Protein 4CKK (pdb70)

Sequence (1937 aa):
ALPDVRDGLKPVHRRVLYAMNVLGNDWNKAYKKSARRVVGDVIGKYHPHGDSAVYDTIVRMAQPFSLRYMLVDGQGNFGSIDGDSAAAMRYTEIRLAKIAHELMADLEKETVDFVDNYDGTEKIPDVMPTKIPNLLVNGSSGIAATNIPPHNLTEVINGCLAYIDDEDISIEGLMEHIPGPDFPTAAIINGRRGIEEAYRTGRGKVYIRARAEVEVDAKTGRETIIVHEIPYQVNKARLIEKIAELVKEKRVEGISALRDESDKDGMRIVIEVKRDAVGEVVLNNLYSQTQLQVSFGINMVALHHGQPKIMNLKDIIAAFVRHRREVVTRRTIFELRKARDRAHILEALAVALANIDPIIELIRHAPTPAEAKTALVANPWQLGNVAAMLERDDAARPEWLEPEFGVRDGLYYLTEQQAQAILDLRLQKLTGLEHEKLLDEYKELLDQIAELLRILGSADRLMEVIRREELELVREQFGDKRRTEITALPDVRDGLKPVHRRVLYAMNVLGNDWNKAYKKSARVVGDVIGKYHPHGDDSAVYDTIVRRMAQPFSLRYMLVDGQGNFGSIDGDSAAAMRYTEIRLAKIAHELMADLEKETVDFVDNYDGTEKIPDDVMPTKIPNLLVNGSSATNIPPHNLTEVINGCLAYIDDEDISIEGLMEHIPGPDFPTAAIINGRRGIEEAYRTGRGKVYIRARAEVEVDAKTGRETIIVHEIPYQVNKARLIEKIAELVKEKRVEGISALRDESDKDGMRIVIEVKRDAVGEVVLNNLYSQTQLQVSFGINMVALHHGQPKIMNLKDIIAAFVRHRREVVTRRTIFELRKARDRAHILEALAVALANIDPIIELIRHAPTPAEAKTALVANPWQLGNVAAMLERAGDDAARPEWLEPEFGVRDGLYYLTEQQAQAILDLRLQKLTGLEHEKLLDEYKELLDQIAELLRILGSADRLMEVIREELELVREQFGDKRRTEITALPDVRDGLKPVHRRVLYAMNVLGNDWNKAYKKSARVVGDVIGKYHPHGDSAVYDTIVRMAQPFSLRYMLVDGQGNFGSIDGDSAAAMRYTEIRLAKIAHELMADLEKETVDFVDNYDGTEKIPDVMPTKIPNLLVNGSSGIAATNIPPHNLTEVINGCLAYIDDEDISIEGLMEHIPGPDFPTAAIINGRRGIEEAYRTGRGKVYIRARAEVEVDAKTGRETIIVHEIPYQVNKARLIEKIAELVKEKRVEGISALRDESDKDGMRIVIEVKRDAVGEVVLNNLYSQTQLQVSFGINMVALHHGQPKIMNLKDIIAAFVRHRREVVTRRTIFELRKARDRAHILEALAVALANIDPIIELIRHAPTPAEAKTALVANPWQLGNVAAMLEDDAARPEWLEPEFGVRDGLYYLTEQQAQAILDLRLQKLTGLEHEKLLDEYKELLDQIAELLRILGSADRLMEVIREELELVREQFGDKRRTEITALPDVRDGLKPVHRRVLYAMNVLGNDWNKAYKKSARVVGDVIGKYHPHGDSAVYDTIVRMAQPFSLRYMLVDGQGNFGSIDGDSAAAMRYTEIRLAKIAHELMADLEKETVDFVDNYDGTEKIPDVMPTKIPNLLVNGSSATNIPPHNLTEVINGCLAYIDDEDISIEGLMEHIPGPDFPTAAIINGRRGIEEAYRTGRGKVYIRARAEVEVDAKTGRETIIVHEIPYQVNKARLIEKIAELVKEKRVEGISALRDESDKDGMRIVIEVKRDAVGEVVLNNLYSQTQLQVSFGINMVALHHGQPKIMNLKDIIAAFVRHRREVVTRRTIFELRKARDRAHILEALAVALANIDPIIELIRHAPTPAEAKTALVANPWQLGNVAAMLERAGDDAARPEWLEPEFGVRDGLYYLTEQQAQAILDLRLQKLTGLEHEKLLDEYKELLDQIAELLRILGSADRLMEVIREELELVREQFGDKRRTEIT

B-factor: mean 32.26, std 12.41, range [13.76, 93.48]

Organism: Escherichia coli O157:H7 (NCBI:txid83334)

InterPro domains:
  IPR002205 DNA topoisomerase, type IIA, domain A [PF00521] (32-507)
  IPR002205 DNA topoisomerase, type IIA, domain A [PS52040] (34-533)
  IPR002205 DNA topoisomerase, type IIA, domain A [SM00434] (11-499)
  IPR002205 DNA topoisomerase, type IIA, domain A [cd00187] (30-507)
  IPR005743 DNA gyrase, subunit A [MF_01897] (1-841)
  IPR006691 DNA gyrase/topoisomerase IV, subunit A, C-terminal repeat [PF03989] (538-584)
  IPR006691 DNA gyrase/topoisomerase IV, subunit A, C-terminal repeat [PF03989] (588-637)
  IPR006691 DNA gyrase/topoisomerase IV, subunit A, C-terminal repeat [PF03989] (646-688)
  IPR006691 DNA gyrase/topoisomerase IV, subunit A, C-terminal repeat [PF03989] (692-737)
  IPR006691 DNA gyrase/topoisomerase IV, subunit A, C-terminal repeat [PF03989] (744-789)
  IPR006691 DNA gyrase/topoisomerase IV, subunit A, C-terminal repeat [PF03989] (793-839)
  IPR013757 DNA topoisomerase, type IIA, alpha-helical domain superfamily [G3DSA:1.10.268.10] (370-492)
  IPR013758 DNA topoisomerase, type IIA, domain A, alpha-beta [G3DSA:3.90.199.10] (32-521)
  IPR013760 DNA topoisomerase, type IIA-like domain superfamily [SSF56719] (30-521)
  IPR035516 DNA gyrase/topoisomerase IV, subunit A, C-terminal [G3DSA:2.120.10.90] (531-840)
  IPR035516 DNA gyrase/topoisomerase IV, subunit A, C-terminal [SSF101904] (533-851)
  IPR050220 Type II DNA Topoisomerases [PTHR43493] (5-844)

Radius of gyration: 50.0 Å; Cα contacts (8 Å, |Δi|>4): 3733; chains: 4; bounding box: 134×164×120 Å

Structure (mmCIF, N/CA/C/O backbone):
data_4CKK
#
_entry.id   4CKK
#
_cell.length_a   93.570
_cell.length_b   95.530
_cell.length_c   95.890
_cell.angle_alpha   105.16
_cell.angle_beta   118.81
_cell.angle_gamma   103.42
#
_symmetry.space_group_name_H-M   'P 1'
#
loop_
_entity.id
_entity.type
_entity.pdbx_description
1 polymer 'DNA GYRASE SUBUNIT A'
2 water water
#
loop_
_atom_site.group_PDB
_atom_site.id
_atom_site.type_symbol
_atom_site.label_atom_id
_atom_site.label_alt_id
_atom_site.label_comp_id
_atom_site.label_asym_id
_atom_site.label_entity_id
_atom_site.label_seq_id
_atom_site.pdbx_PDB_ins_code
_atom_site.Cartn_x
_atom_site.Cartn_y
_atom_site.Cartn_z
_atom_site.occupancy
_atom_site.B_iso_or_equiv
_atom_site.auth_seq_id
_atom_site.auth_comp_id
_atom_site.auth_asym_id
_atom_site.auth_atom_id
_atom_site.pdbx_PDB_model_num
ATOM 1 N N . ALA A 1 4 ? -3.438 -11.491 14.860 1.00 42.27 33 ALA A N 1
ATOM 2 C CA . ALA A 1 4 ? -3.951 -11.663 13.473 1.00 41.28 33 ALA A CA 1
ATOM 3 C C . ALA A 1 4 ? -2.804 -11.887 12.500 1.00 36.69 33 ALA A C 1
ATOM 4 O O . ALA A 1 4 ? -1.682 -11.418 12.717 1.00 40.01 33 ALA A O 1
ATOM 6 N N . LEU A 1 5 ? -3.073 -12.631 11.430 1.00 32.01 34 LEU A N 1
ATOM 7 C CA . LEU A 1 5 ? -2.121 -12.819 10.361 1.00 30.79 34 LEU A CA 1
ATOM 8 C C . LEU A 1 5 ? -2.342 -11.703 9.318 1.00 29.55 34 LEU A C 1
ATOM 9 O O . LEU A 1 5 ? -3.472 -11.222 9.185 1.00 28.61 34 LEU A O 1
ATOM 14 N N . PRO A 1 6 ? -1.271 -11.259 8.633 1.00 25.11 35 PRO A N 1
ATOM 15 C CA . PRO A 1 6 ? -1.530 -10.344 7.531 1.00 24.74 35 PRO A CA 1
ATOM 16 C C . PRO A 1 6 ? -2.208 -11.021 6.336 1.00 23.80 35 PRO A C 1
ATOM 17 O O . PRO A 1 6 ? -2.031 -12.216 6.112 1.00 23.18 35 PRO A O 1
ATOM 21 N N . ASP A 1 7 ? -2.973 -10.247 5.583 1.00 22.15 36 ASP A N 1
ATOM 22 C CA . ASP A 1 7 ? -3.518 -10.705 4.310 1.00 22.25 36 ASP A CA 1
ATOM 23 C C . ASP A 1 7 ? -2.372 -10.793 3.303 1.00 20.63 36 ASP A C 1
ATOM 24 O O . ASP A 1 7 ? -1.564 -9.897 3.201 1.00 19.86 36 ASP A O 1
ATOM 29 N N . VAL A 1 8 ? -2.293 -11.878 2.558 1.00 21.42 37 VAL A N 1
ATOM 30 C CA . VAL A 1 8 ? -1.206 -12.040 1.595 1.00 22.28 37 VAL A CA 1
ATOM 31 C C . VAL A 1 8 ? -1.189 -10.923 0.519 1.00 22.93 37 VAL A C 1
ATOM 32 O O . VAL A 1 8 ? -0.139 -10.548 0.003 1.00 23.04 37 VAL A O 1
ATOM 36 N N . ARG A 1 9 ? -2.339 -10.382 0.213 1.00 23.36 38 ARG A N 1
ATOM 37 C CA . ARG A 1 9 ? -2.499 -9.440 -0.903 1.00 23.54 38 ARG A CA 1
ATOM 38 C C . ARG A 1 9 ? -2.001 -8.038 -0.598 1.00 22.91 38 ARG A C 1
ATOM 39 O O . ARG A 1 9 ? -1.358 -7.475 -1.448 1.00 24.64 38 ARG A O 1
ATOM 47 N N . ASP A 1 10 ? -2.213 -7.522 0.616 1.00 20.77 39 ASP A N 1
ATOM 48 C CA . ASP A 1 10 ? -1.782 -6.194 0.934 1.00 19.67 39 ASP A CA 1
ATOM 49 C C . ASP A 1 10 ? -0.807 -6.153 2.071 1.00 18.94 39 ASP A C 1
ATOM 50 O O . ASP A 1 10 ? -0.292 -5.092 2.386 1.00 18.79 39 ASP A O 1
ATOM 55 N N . GLY A 1 11 ? -0.516 -7.303 2.676 1.00 19.56 40 GLY A N 1
ATOM 56 C CA . GLY A 1 11 ? 0.450 -7.334 3.780 1.00 18.63 40 GLY A CA 1
ATOM 57 C C . GLY A 1 11 ? 0.008 -6.722 5.088 1.00 19.16 40 GLY A C 1
ATOM 58 O O . GLY A 1 11 ? 0.829 -6.571 6.011 1.00 19.33 40 GLY A O 1
ATOM 59 N N . LEU A 1 12 ? -1.273 -6.386 5.212 1.00 17.35 41 LEU A N 1
ATOM 60 C CA . LEU A 1 12 ? -1.759 -5.688 6.380 1.00 19.14 41 LEU A CA 1
ATOM 61 C C . LEU A 1 12 ? -2.555 -6.602 7.292 1.00 20.04 41 LEU A C 1
ATOM 62 O O . LEU A 1 12 ? -3.188 -7.566 6.863 1.00 18.87 41 LEU A O 1
ATOM 67 N N . LYS A 1 13 ? -2.490 -6.291 8.567 1.00 20.11 42 LYS A N 1
ATOM 68 C CA . LYS A 1 13 ? -3.423 -6.787 9.518 1.00 22.37 42 LYS A CA 1
ATOM 69 C C . LYS A 1 13 ? -4.526 -5.764 9.681 1.00 21.50 42 LYS A C 1
ATOM 70 O O . LYS A 1 13 ? -4.362 -4.615 9.246 1.00 20.15 42 LYS A O 1
ATOM 76 N N . PRO A 1 14 ? -5.663 -6.167 10.268 1.00 21.67 43 PRO A N 1
ATOM 77 C CA . PRO A 1 14 ? -6.807 -5.235 10.382 1.00 22.63 43 PRO A CA 1
ATOM 78 C C . PRO A 1 14 ? -6.463 -3.894 10.986 1.00 20.55 43 PRO A C 1
ATOM 79 O O . PRO A 1 14 ? -6.900 -2.876 10.480 1.00 20.94 43 PRO A O 1
ATOM 83 N N . VAL A 1 15 ? -5.701 -3.876 12.075 1.00 21.48 44 VAL A N 1
ATOM 84 C CA . VAL A 1 15 ? -5.407 -2.621 12.731 1.00 20.80 44 VAL A CA 1
ATOM 85 C C . VAL A 1 15 ? -4.684 -1.648 11.778 1.00 19.13 44 VAL A C 1
ATOM 86 O O . VAL A 1 15 ? -5.001 -0.474 11.764 1.00 17.39 44 VAL A O 1
ATOM 90 N N . HIS A 1 16 ? -3.738 -2.138 10.962 1.00 17.23 45 HIS A N 1
ATOM 91 C CA . HIS A 1 16 ? -3.012 -1.275 10.039 1.00 17.62 45 HIS A CA 1
ATOM 92 C C . HIS A 1 16 ? -3.940 -0.773 8.982 1.00 16.36 45 HIS A C 1
ATOM 93 O O . HIS A 1 16 ? -3.865 0.383 8.572 1.00 17.23 45 HIS A O 1
ATOM 100 N N . ARG A 1 17 ? -4.816 -1.655 8.533 1.00 16.48 46 ARG A N 1
ATOM 101 C CA . ARG A 1 17 ? -5.759 -1.300 7.469 1.00 17.43 46 ARG A CA 1
ATOM 102 C C . ARG A 1 17 ? -6.761 -0.251 7.903 1.00 17.27 46 ARG A C 1
ATOM 103 O O . ARG A 1 17 ? -7.063 0.728 7.194 1.00 17.76 46 ARG A O 1
ATOM 111 N N . ARG A 1 18 ? -7.180 -0.362 9.159 1.00 17.69 47 ARG A N 1
ATOM 112 C CA . ARG A 1 18 ? -8.126 0.621 9.741 1.00 17.96 47 ARG A CA 1
ATOM 113 C C . ARG A 1 18 ? -7.456 1.997 9.862 1.00 18.48 47 ARG A C 1
ATOM 114 O O . ARG A 1 18 ? -8.092 3.028 9.635 1.00 18.56 47 ARG A O 1
ATOM 122 N N . VAL A 1 19 ? -6.210 2.036 10.314 1.00 17.93 48 VAL A N 1
ATOM 123 C CA . VAL A 1 19 ? -5.449 3.300 10.397 1.00 16.63 48 VAL A CA 1
ATOM 124 C C . VAL A 1 19 ? -5.286 3.976 9.051 1.00 17.39 48 VAL A C 1
ATOM 125 O O . VAL A 1 19 ? -5.603 5.163 8.871 1.00 16.36 48 VAL A O 1
ATOM 129 N N . LEU A 1 20 ? -4.841 3.217 8.041 1.00 17.83 49 LEU A N 1
ATOM 130 C CA . LEU A 1 20 ? -4.632 3.784 6.739 1.00 16.88 49 LEU A CA 1
ATOM 131 C C . LEU A 1 20 ? -5.924 4.244 6.082 1.00 16.47 49 LEU A C 1
ATOM 132 O O . LEU A 1 20 ? -5.945 5.298 5.435 1.00 16.41 49 LEU A O 1
ATOM 137 N N . TYR A 1 21 ? -6.995 3.462 6.250 1.00 16.89 50 TYR A N 1
ATOM 138 C CA . TYR A 1 21 ? -8.271 3.831 5.716 1.00 18.07 50 TYR A CA 1
ATOM 139 C C . TYR A 1 21 ? -8.783 5.118 6.372 1.00 17.58 50 TYR A C 1
ATOM 140 O O . TYR A 1 21 ? -9.296 5.991 5.673 1.00 18.20 50 TYR A O 1
ATOM 149 N N . ALA A 1 22 ? -8.639 5.229 7.697 1.00 16.40 51 ALA A N 1
ATOM 150 C CA . ALA A 1 22 ? -9.076 6.445 8.406 1.00 18.10 51 ALA A CA 1
ATOM 151 C C . ALA A 1 22 ? -8.336 7.685 7.841 1.00 18.18 51 ALA A C 1
ATOM 152 O O . ALA A 1 22 ? -8.947 8.745 7.633 1.00 19.81 51 ALA A O 1
ATOM 154 N N . MET A 1 23 ? -7.039 7.534 7.567 1.00 17.39 52 MET A N 1
ATOM 155 C CA . MET A 1 23 ? -6.239 8.633 6.986 1.00 17.57 52 MET A CA 1
ATOM 156 C C . MET A 1 23 ? -6.716 9.016 5.591 1.00 18.60 52 MET A C 1
ATOM 157 O O . MET A 1 23 ? -6.822 10.196 5.258 1.00 19.37 52 MET A O 1
ATOM 162 N N . ASN A 1 24 ? -7.040 8.014 4.793 1.00 19.54 53 ASN A N 1
ATOM 163 C CA . ASN A 1 24 ? -7.594 8.246 3.463 1.00 22.57 53 ASN A CA 1
ATOM 164 C C . ASN A 1 24 ? -8.938 9.003 3.538 1.00 23.30 53 ASN A C 1
ATOM 165 O O . ASN A 1 24 ? -9.119 9.991 2.814 1.00 23.70 53 ASN A O 1
ATOM 170 N N . VAL A 1 25 ? -9.865 8.537 4.391 1.00 21.85 54 VAL A N 1
ATOM 171 C CA . VAL A 1 25 ? -11.180 9.144 4.555 1.00 24.09 54 VAL A CA 1
ATOM 172 C C . VAL A 1 25 ? -11.073 10.580 5.074 1.00 24.60 54 VAL A C 1
ATOM 173 O O . VAL A 1 25 ? -11.808 11.454 4.652 1.00 22.29 54 VAL A O 1
ATOM 177 N N . LEU A 1 26 ? -10.103 10.834 5.941 1.00 23.74 55 LEU A N 1
ATOM 178 C CA . LEU A 1 26 ? -9.805 12.197 6.373 1.00 25.51 55 LEU A CA 1
ATOM 179 C C . LEU A 1 26 ? -9.159 13.106 5.348 1.00 26.44 55 LEU A C 1
ATOM 180 O O . LEU A 1 26 ? -9.053 14.284 5.594 1.00 25.64 55 LEU A O 1
ATOM 185 N N . GLY A 1 27 ? -8.727 12.579 4.211 1.00 25.78 56 GLY A N 1
ATOM 186 C CA . GLY A 1 27 ? -7.987 13.370 3.223 1.00 26.50 56 GLY A CA 1
ATOM 187 C C . GLY A 1 27 ? -6.603 13.782 3.711 1.00 24.97 56 GLY A C 1
ATOM 188 O O . GLY A 1 27 ? -6.113 14.873 3.385 1.00 23.33 56 GLY A O 1
ATOM 189 N N . ASN A 1 28 ? -5.992 12.930 4.536 1.00 23.11 57 ASN A N 1
ATOM 190 C CA . ASN A 1 28 ? -4.723 13.215 5.189 1.00 21.72 57 ASN A CA 1
ATOM 191 C C . ASN A 1 28 ? -3.607 12.827 4.207 1.00 20.28 57 ASN A C 1
ATOM 192 O O . ASN A 1 28 ? -2.805 11.927 4.461 1.00 18.22 57 ASN A O 1
ATOM 197 N N . ASP A 1 29 ? -3.605 13.509 3.071 1.00 21.36 58 ASP A N 1
ATOM 198 C CA . ASP A 1 29 ? -2.853 13.129 1.913 1.00 22.92 58 ASP A CA 1
ATOM 199 C C . ASP A 1 29 ? -1.408 13.681 1.922 1.00 22.13 58 ASP A C 1
ATOM 200 O O . ASP A 1 29 ? -1.069 14.610 2.651 1.00 20.23 58 ASP A O 1
ATOM 205 N N . TRP A 1 30 ? -0.555 13.027 1.146 1.00 22.78 59 TRP A N 1
ATOM 206 C CA . TRP A 1 30 ? 0.902 13.328 1.101 1.00 25.37 59 TRP A CA 1
ATOM 207 C C . TRP A 1 30 ? 1.168 14.769 0.711 1.00 27.09 59 TRP A C 1
ATOM 208 O O . TRP A 1 30 ? 2.172 15.316 1.107 1.00 28.13 59 TRP A O 1
ATOM 219 N N . ASN A 1 31 ? 0.267 15.365 -0.041 1.00 27.35 60 ASN A N 1
ATOM 220 C CA . ASN A 1 31 ? 0.436 16.710 -0.564 1.00 32.06 60 ASN A CA 1
ATOM 221 C C . ASN A 1 31 ? -0.451 17.762 0.113 1.00 31.13 60 ASN A C 1
ATOM 222 O O . ASN A 1 31 ? -0.668 18.846 -0.431 1.00 31.80 60 ASN A O 1
ATOM 227 N N . LYS A 1 32 ? -0.950 17.443 1.302 1.00 27.75 61 LYS A N 1
ATOM 228 C CA . LYS A 1 32 ? -1.687 18.376 2.097 1.00 29.21 61 LYS A CA 1
ATOM 229 C C . LYS A 1 32 ? -0.991 18.571 3.447 1.00 25.99 61 LYS A C 1
ATOM 230 O O . LYS A 1 32 ? -0.116 17.788 3.824 1.00 22.65 61 LYS A O 1
ATOM 236 N N . ALA A 1 33 ? -1.441 19.592 4.188 1.00 24.35 62 ALA A N 1
ATOM 237 C CA . ALA A 1 33 ? -0.855 19.912 5.486 1.00 24.81 62 ALA A CA 1
ATOM 238 C C . ALA A 1 33 ? -0.886 18.679 6.416 1.00 21.91 62 ALA A C 1
ATOM 239 O O . ALA A 1 33 ? -1.814 17.852 6.373 1.00 21.92 62 ALA A O 1
ATOM 241 N N . TYR A 1 34 ? 0.124 18.544 7.254 1.00 21.62 63 TYR A N 1
ATOM 242 C CA . TYR A 1 34 ? 0.127 17.512 8.279 1.00 21.08 63 TYR A CA 1
ATOM 243 C C . TYR A 1 34 ? -1.063 17.740 9.249 1.00 20.83 63 TYR A C 1
ATOM 244 O O . TYR A 1 34 ? -1.488 18.869 9.416 1.00 21.38 63 TYR A O 1
ATOM 253 N N . LYS A 1 35 ? -1.573 16.659 9.823 1.00 18.00 64 LYS A N 1
ATOM 254 C CA . LYS A 1 35 ? -2.601 16.715 10.848 1.00 19.81 64 LYS A CA 1
ATOM 255 C C . LYS A 1 35 ? -2.003 16.142 12.141 1.00 18.58 64 LYS A C 1
ATOM 256 O O . LYS A 1 35 ? -1.077 15.305 12.099 1.00 15.57 64 LYS A O 1
ATOM 262 N N . LYS A 1 36 ? -2.521 16.591 13.275 1.00 17.31 65 LYS A N 1
ATOM 263 C CA . LYS A 1 36 ? -2.059 16.061 14.536 1.00 18.47 65 LYS A CA 1
ATOM 264 C C . LYS A 1 36 ? -2.398 14.590 14.596 1.00 16.37 65 LYS A C 1
ATOM 265 O O . LYS A 1 36 ? -3.496 14.201 14.190 1.00 16.16 65 LYS A O 1
ATOM 271 N N . SER A 1 37 ? -1.458 13.786 15.068 1.00 15.13 66 SER A N 1
ATOM 272 C CA . SER A 1 37 ? -1.722 12.350 15.241 1.00 15.38 66 SER A CA 1
ATOM 273 C C . SER A 1 37 ? -3.037 12.072 15.993 1.00 15.30 66 SER A C 1
ATOM 274 O O . SER A 1 37 ? -3.762 11.115 15.649 1.00 14.13 66 SER A O 1
ATOM 277 N N . ALA A 1 38 ? -3.324 12.858 17.030 1.00 15.11 67 ALA A N 1
ATOM 278 C CA . ALA A 1 38 ? -4.571 12.677 17.821 1.00 16.18 67 ALA A CA 1
ATOM 279 C C . ALA A 1 38 ? -5.810 12.677 16.968 1.00 16.60 67 ALA A C 1
ATOM 280 O O . ALA A 1 38 ? -6.760 11.942 17.239 1.00 16.54 67 ALA A O 1
ATOM 282 N N . ARG A 1 39 ? -5.847 13.508 15.943 1.00 16.54 68 ARG A N 1
ATOM 283 C CA A ARG A 1 39 ? -6.992 13.557 15.056 0.50 17.47 68 ARG A CA 1
ATOM 284 C CA B ARG A 1 39 ? -6.991 13.557 15.057 0.50 17.30 68 ARG A CA 1
ATOM 285 C C . ARG A 1 39 ? -7.235 12.210 14.351 1.00 17.12 68 ARG A C 1
ATOM 286 O O . ARG A 1 39 ? -8.392 11.747 14.234 1.00 16.20 68 ARG A O 1
ATOM 301 N N . VAL A 1 40 ? -6.178 11.582 13.855 1.00 15.05 69 VAL A N 1
ATOM 302 C CA . VAL A 1 40 ? -6.310 10.293 13.241 1.00 15.26 69 VAL A CA 1
ATOM 303 C C . VAL A 1 40 ? -6.641 9.250 14.262 1.00 14.71 69 VAL A C 1
ATOM 304 O O . VAL A 1 40 ? -7.503 8.386 14.030 1.00 15.05 69 VAL A O 1
ATOM 308 N N . VAL A 1 41 ? -5.931 9.255 15.382 1.00 14.91 70 VAL A N 1
ATOM 309 C CA . VAL A 1 41 ? -6.223 8.300 16.474 1.00 15.93 70 VAL A CA 1
ATOM 310 C C . VAL A 1 41 ? -7.715 8.329 16.899 1.00 15.81 70 VAL A C 1
ATOM 311 O O . VAL A 1 41 ? -8.364 7.283 17.015 1.00 15.82 70 VAL A O 1
ATOM 315 N N . GLY A 1 42 ? -8.272 9.537 17.037 1.00 16.07 71 GLY A N 1
ATOM 316 C CA . GLY A 1 42 ? -9.667 9.724 17.448 1.00 17.06 71 GLY A CA 1
ATOM 317 C C . GLY A 1 42 ? -10.635 9.188 16.423 1.00 18.03 71 GLY A C 1
ATOM 318 O O . GLY A 1 42 ? -11.599 8.479 16.764 1.00 17.26 71 GLY A O 1
ATOM 319 N N . ASP A 1 43 ? -10.329 9.435 15.144 1.00 18.45 72 ASP A N 1
ATOM 320 C CA . ASP A 1 43 ? -11.136 8.855 14.063 1.00 20.77 72 ASP A CA 1
ATOM 321 C C . ASP A 1 43 ? -11.118 7.306 14.057 1.00 20.68 72 ASP A C 1
ATOM 322 O O . ASP A 1 43 ? -12.157 6.669 13.871 1.00 19.74 72 ASP A O 1
ATOM 327 N N . VAL A 1 44 ? -9.921 6.739 14.237 1.00 19.13 73 VAL A N 1
ATOM 328 C CA . VAL A 1 44 ? -9.799 5.316 14.280 1.00 18.95 73 VAL A CA 1
ATOM 329 C C . VAL A 1 44 ? -10.567 4.700 15.458 1.00 19.67 73 VAL A C 1
ATOM 330 O O . VAL A 1 44 ? -11.312 3.745 15.259 1.00 17.88 73 VAL A O 1
ATOM 334 N N . ILE A 1 45 ? -10.359 5.243 16.672 1.00 20.43 74 ILE A N 1
ATOM 335 C CA . ILE A 1 45 ? -11.006 4.758 17.864 1.00 23.66 74 ILE A CA 1
ATOM 336 C C . ILE A 1 45 ? -12.506 4.823 17.730 1.00 22.21 74 ILE A C 1
ATOM 337 O O . ILE A 1 45 ? -13.223 3.869 18.105 1.00 23.27 74 ILE A O 1
ATOM 342 N N . GLY A 1 46 ? -13.006 5.912 17.166 1.00 20.77 75 GLY A N 1
ATOM 343 C CA . GLY A 1 46 ? -14.413 6.118 17.065 1.00 22.29 75 GLY A CA 1
ATOM 344 C C . GLY A 1 46 ? -15.130 5.212 16.089 1.00 22.73 75 GLY A C 1
ATOM 345 O O . GLY A 1 46 ? -16.251 4.770 16.352 1.00 24.75 75 GLY A O 1
ATOM 346 N N . LYS A 1 47 ? -14.530 5.043 14.916 1.00 21.84 76 LYS A N 1
ATOM 347 C CA . LYS A 1 47 ? -15.211 4.437 13.793 1.00 23.66 76 LYS A CA 1
ATOM 348 C C . LYS A 1 47 ? -14.762 2.991 13.477 1.00 23.23 76 LYS A C 1
ATOM 349 O O . LYS A 1 47 ? -15.552 2.187 13.028 1.00 23.05 76 LYS A O 1
ATOM 355 N N . TYR A 1 48 ? -13.502 2.675 13.744 1.00 21.51 77 TYR A N 1
ATOM 356 C CA . TYR A 1 48 ? -12.897 1.446 13.189 1.00 21.64 77 TYR A CA 1
ATOM 357 C C . TYR A 1 48 ? -12.221 0.485 14.157 1.00 23.89 77 TYR A C 1
ATOM 358 O O . TYR A 1 48 ? -12.283 -0.754 13.939 1.00 21.36 77 TYR A O 1
ATOM 367 N N . HIS A 1 49 ? -11.540 0.996 15.190 1.00 22.92 78 HIS A N 1
ATOM 368 C CA . HIS A 1 49 ? -10.777 0.135 16.104 1.00 23.52 78 HIS A CA 1
ATOM 369 C C . HIS A 1 49 ? -10.954 0.664 17.567 1.00 23.24 78 HIS A C 1
ATOM 370 O O . HIS A 1 49 ? -10.056 1.320 18.088 1.00 23.75 78 HIS A O 1
ATOM 377 N N . PRO A 1 50 ? -12.066 0.321 18.204 1.00 24.10 79 PRO A N 1
ATOM 378 C CA . PRO A 1 50 ? -12.432 0.992 19.459 1.00 24.98 79 PRO A CA 1
ATOM 379 C C . PRO A 1 50 ? -11.743 0.366 20.694 1.00 27.08 79 PRO A C 1
ATOM 380 O O . PRO A 1 50 ? -12.419 -0.014 21.610 1.00 28.20 79 PRO A O 1
ATOM 384 N N . HIS A 1 51 ? -10.408 0.362 20.718 1.00 29.49 80 HIS A N 1
ATOM 385 C CA . HIS A 1 51 ? -9.589 -0.447 21.658 1.00 34.23 80 HIS A CA 1
ATOM 386 C C . HIS A 1 51 ? -8.358 0.187 22.302 1.00 38.41 80 HIS A C 1
ATOM 387 O O . HIS A 1 51 ? -7.301 -0.508 22.483 1.00 46.11 80 HIS A O 1
ATOM 394 N N . GLY A 1 52 ? -8.389 1.465 22.581 1.00 33.57 81 GLY A N 1
ATOM 395 C CA . GLY A 1 52 ? -7.214 2.005 23.296 1.00 34.97 81 GLY A CA 1
ATOM 396 C C . GLY A 1 52 ? -6.426 2.934 22.396 1.00 30.86 81 GLY A C 1
ATOM 397 O O . GLY A 1 52 ? -5.879 2.526 21.361 1.00 27.61 81 GLY A O 1
ATOM 398 N N . ASP A 1 53 ? -6.366 4.180 22.810 1.00 30.88 82 ASP A N 1
ATOM 399 C CA . ASP A 1 53 ? -5.635 5.180 22.067 1.00 29.75 82 ASP A CA 1
ATOM 400 C C . ASP A 1 53 ? -4.148 4.831 21.952 1.00 27.77 82 ASP A C 1
ATOM 401 O O . ASP A 1 53 ? -3.598 5.036 20.905 1.00 22.65 82 ASP A O 1
ATOM 406 N N . SER A 1 54 ? -3.547 4.266 23.000 1.00 29.71 83 SER A N 1
ATOM 407 C CA . SER A 1 54 ? -2.121 3.932 22.945 1.00 31.52 83 SER A CA 1
ATOM 408 C C . SER A 1 54 ? -1.822 2.830 21.938 1.00 30.48 83 SER A C 1
ATOM 409 O O . SER A 1 54 ? -0.847 2.948 21.238 1.00 28.51 83 SER A O 1
ATOM 412 N N . ALA A 1 55 ? -2.660 1.809 21.790 1.00 30.26 84 ALA A N 1
ATOM 413 C CA . ALA A 1 55 ? -2.436 0.781 20.762 1.00 30.60 84 ALA A CA 1
ATOM 414 C C . ALA A 1 55 ? -2.585 1.298 19.319 1.00 27.43 84 ALA A C 1
ATOM 415 O O . ALA A 1 55 ? -1.831 0.914 18.412 1.00 26.55 84 ALA A O 1
ATOM 417 N N . VAL A 1 56 ? -3.565 2.153 19.082 1.00 20.77 85 VAL A N 1
ATOM 418 C CA . VAL A 1 56 ? -3.723 2.752 17.761 1.00 19.73 85 VAL A CA 1
ATOM 419 C C . VAL A 1 56 ? -2.507 3.656 17.468 1.00 17.48 85 VAL A C 1
ATOM 420 O O . VAL A 1 56 ? -1.970 3.649 16.375 1.00 16.50 85 VAL A O 1
ATOM 424 N N . TYR A 1 57 ? -2.142 4.447 18.459 1.00 16.49 86 TYR A N 1
ATOM 425 C CA . TYR A 1 57 ? -1.045 5.385 18.243 1.00 15.66 86 TYR A CA 1
ATOM 426 C C . TYR A 1 57 ? 0.245 4.584 18.019 1.00 16.39 86 TYR A C 1
ATOM 427 O O . TYR A 1 57 ? 1.026 4.989 17.204 1.00 16.56 86 TYR A O 1
ATOM 436 N N . ASP A 1 58 ? 0.460 3.522 18.792 1.00 18.03 87 ASP A N 1
ATOM 437 C CA . ASP A 1 58 ? 1.644 2.655 18.605 1.00 20.65 87 ASP A CA 1
ATOM 438 C C . ASP A 1 58 ? 1.764 2.132 17.181 1.00 19.33 87 ASP A C 1
ATOM 439 O O . ASP A 1 58 ? 2.870 2.096 16.625 1.00 18.90 87 ASP A O 1
ATOM 444 N N . THR A 1 59 ? 0.634 1.799 16.554 1.00 20.04 88 THR A N 1
ATOM 445 C CA . THR A 1 59 ? 0.585 1.371 15.143 1.00 20.86 88 THR A CA 1
ATOM 446 C C . THR A 1 59 ? 0.977 2.466 14.140 1.00 19.50 88 THR A C 1
ATOM 447 O O . THR A 1 59 ? 1.802 2.260 13.244 1.00 16.60 88 THR A O 1
ATOM 451 N N . ILE A 1 60 ? 0.428 3.667 14.342 1.00 17.12 89 ILE A N 1
ATOM 452 C CA . ILE A 1 60 ? 0.829 4.828 13.592 1.00 17.15 89 ILE A CA 1
ATOM 453 C C . ILE A 1 60 ? 2.319 5.095 13.692 1.00 16.16 89 ILE A C 1
ATOM 454 O O . ILE A 1 60 ? 3.003 5.336 12.677 1.00 18.77 89 ILE A O 1
ATOM 459 N N . VAL A 1 61 ? 2.820 5.098 14.914 1.00 16.30 90 VAL A N 1
ATOM 460 C CA . VAL A 1 61 ? 4.184 5.415 15.171 1.00 16.57 90 VAL A CA 1
ATOM 461 C C . VAL A 1 61 ? 5.121 4.414 14.436 1.00 16.84 90 VAL A C 1
ATOM 462 O O . VAL A 1 61 ? 6.070 4.835 13.761 1.00 14.25 90 VAL A O 1
ATOM 466 N N . ARG A 1 62 ? 4.830 3.129 14.563 1.00 17.16 91 ARG A N 1
ATOM 467 C CA . ARG A 1 62 ? 5.669 2.124 13.911 1.00 19.38 91 ARG A CA 1
ATOM 468 C C . ARG A 1 62 ? 5.695 2.312 12.413 1.00 19.17 91 ARG A C 1
ATOM 469 O O . ARG A 1 62 ? 6.749 2.132 11.774 1.00 20.29 91 ARG A O 1
ATOM 477 N N . MET A 1 63 ? 4.559 2.707 11.837 1.00 17.12 92 MET A N 1
ATOM 478 C CA . MET A 1 63 ? 4.434 2.916 10.413 1.00 17.35 92 MET A CA 1
ATOM 479 C C . MET A 1 63 ? 5.193 4.136 9.889 1.00 16.54 92 MET A C 1
ATOM 480 O O . MET A 1 63 ? 5.465 4.253 8.667 1.00 16.49 92 MET A O 1
ATOM 485 N N . ALA A 1 64 ? 5.605 4.996 10.796 1.00 15.50 93 ALA A N 1
ATOM 486 C CA . ALA A 1 64 ? 6.388 6.186 10.493 1.00 15.85 93 ALA A CA 1
ATOM 487 C C . ALA A 1 64 ? 7.891 6.060 10.684 1.00 16.71 93 ALA A C 1
ATOM 488 O O . ALA A 1 64 ? 8.638 7.000 10.309 1.00 18.91 93 ALA A O 1
ATOM 490 N N . GLN A 1 65 ? 8.349 4.997 11.327 1.00 16.26 94 GLN A N 1
ATOM 491 C CA . GLN A 1 65 ? 9.742 4.864 11.747 1.00 18.01 94 GLN A CA 1
ATOM 492 C C . GLN A 1 65 ? 10.605 4.261 10.640 1.00 17.55 94 GLN A C 1
ATOM 493 O O . GLN A 1 65 ? 10.376 3.118 10.210 1.00 16.72 94 GLN A O 1
ATOM 499 N N . PRO A 1 66 ? 11.658 4.977 10.241 1.00 20.31 95 PRO A N 1
ATOM 500 C CA . PRO A 1 66 ? 12.524 4.457 9.169 1.00 20.15 95 PRO A CA 1
ATOM 501 C C . PRO A 1 66 ? 13.405 3.282 9.587 1.00 20.63 95 PRO A C 1
ATOM 502 O O . PRO A 1 66 ? 13.904 2.580 8.725 1.00 20.17 95 PRO A O 1
ATOM 506 N N . PHE A 1 67 ? 13.562 3.040 10.886 1.00 19.63 96 PHE A N 1
ATOM 507 C CA . PHE A 1 67 ? 14.297 1.849 11.354 1.00 20.85 96 PHE A CA 1
ATOM 508 C C . PHE A 1 67 ? 13.331 0.648 11.505 1.00 19.93 96 PHE A C 1
ATOM 509 O O . PHE A 1 67 ? 13.768 -0.467 11.775 1.00 23.32 96 PHE A O 1
ATOM 517 N N . SER A 1 68 ? 12.036 0.870 11.381 1.00 19.62 97 SER A N 1
ATOM 518 C CA . SER A 1 68 ? 11.014 -0.200 11.469 1.00 18.54 97 SER A CA 1
ATOM 519 C C . SER A 1 68 ? 10.501 -0.682 10.141 1.00 18.85 97 SER A C 1
ATOM 520 O O . SER A 1 68 ? 10.389 -1.884 9.917 1.00 18.92 97 SER A O 1
ATOM 523 N N . LEU A 1 69 ? 10.131 0.235 9.263 1.00 17.99 98 LEU A N 1
ATOM 524 C CA . LEU A 1 69 ? 9.541 -0.110 7.967 1.00 17.62 98 LEU A CA 1
ATOM 525 C C . LEU A 1 69 ? 10.548 0.199 6.848 1.00 17.18 98 LEU A C 1
ATOM 526 O O . LEU A 1 69 ? 11.103 1.300 6.796 1.00 17.17 98 LEU A O 1
ATOM 531 N N . ARG A 1 70 ? 10.711 -0.761 5.959 1.00 16.70 99 ARG A N 1
ATOM 532 C CA . ARG A 1 70 ? 11.565 -0.616 4.783 1.00 16.35 99 ARG A CA 1
ATOM 533 C C . ARG A 1 70 ? 11.020 0.501 3.862 1.00 16.03 99 ARG A C 1
ATOM 534 O O . ARG A 1 70 ? 11.813 1.255 3.328 1.00 16.06 99 ARG A O 1
ATOM 542 N N . TYR A 1 71 ? 9.676 0.618 3.738 1.00 15.42 100 TYR A N 1
ATOM 543 C CA . TYR A 1 71 ? 8.997 1.682 3.019 1.00 15.37 100 TYR A CA 1
ATOM 544 C C . TYR A 1 71 ? 7.881 2.255 3.948 1.00 15.16 100 TYR A C 1
ATOM 545 O O . TYR A 1 71 ? 6.823 1.643 4.083 1.00 15.19 100 TYR A O 1
ATOM 554 N N . MET A 1 72 ? 8.174 3.350 4.605 1.00 15.20 101 MET A N 1
ATOM 555 C CA . MET A 1 72 ? 7.262 3.925 5.629 1.00 16.91 101 MET A CA 1
ATOM 556 C C . MET A 1 72 ? 5.920 4.230 4.966 1.00 16.08 101 MET A C 1
ATOM 557 O O . MET A 1 72 ? 5.861 4.748 3.862 1.00 15.45 101 MET A O 1
ATOM 562 N N . LEU A 1 73 ? 4.845 3.892 5.655 1.00 15.93 102 LEU A N 1
ATOM 563 C CA . LEU A 1 73 ? 3.499 4.155 5.157 1.00 16.88 102 LEU A CA 1
ATOM 564 C C . LEU A 1 73 ? 2.928 5.469 5.707 1.00 16.58 102 LEU A C 1
ATOM 565 O O . LEU A 1 73 ? 1.983 5.994 5.174 1.00 16.96 102 LEU A O 1
ATOM 570 N N . VAL A 1 74 ? 3.521 5.978 6.778 1.00 16.51 103 VAL A N 1
ATOM 571 C CA . VAL A 1 74 ? 3.142 7.244 7.376 1.00 17.13 103 VAL A CA 1
ATOM 572 C C . VAL A 1 74 ? 4.336 8.164 7.323 1.00 17.33 103 VAL A C 1
ATOM 573 O O . VAL A 1 74 ? 5.450 7.774 7.634 1.00 17.52 103 VAL A O 1
ATOM 577 N N . ASP A 1 75 ? 4.089 9.397 6.885 1.00 16.73 104 ASP A N 1
ATOM 578 C CA . ASP A 1 75 ? 5.033 10.490 6.913 1.00 17.56 104 ASP A CA 1
ATOM 579 C C . ASP A 1 75 ? 4.809 11.275 8.205 1.00 18.06 104 ASP A C 1
ATOM 580 O O . ASP A 1 75 ? 3.804 11.965 8.343 1.00 16.91 104 ASP A O 1
ATOM 585 N N . GLY A 1 76 ? 5.736 11.131 9.161 1.00 18.46 105 GLY A N 1
ATOM 586 C CA . GLY A 1 76 ? 5.643 11.784 10.450 1.00 20.23 105 GLY A CA 1
ATOM 587 C C . GLY A 1 76 ? 6.572 12.978 10.604 1.00 22.99 105 GLY A C 1
ATOM 588 O O . GLY A 1 76 ? 7.703 12.949 10.132 1.00 24.72 105 GLY A O 1
ATOM 589 N N . GLN A 1 77 ? 6.102 13.976 11.325 1.00 21.82 106 GLN A N 1
ATOM 590 C CA . GLN A 1 77 ? 6.910 15.116 11.737 1.00 24.81 106 GLN A CA 1
ATOM 591 C C . GLN A 1 77 ? 6.822 15.230 13.254 1.00 22.26 106 GLN A C 1
ATOM 592 O O . GLN A 1 77 ? 5.727 15.318 13.842 1.00 18.53 106 GLN A O 1
ATOM 598 N N . GLY A 1 78 ? 7.985 15.235 13.898 1.00 22.31 107 GLY A N 1
ATOM 599 C CA . GLY A 1 78 ? 8.043 15.321 15.351 1.00 22.43 107 GLY A CA 1
ATOM 600 C C . GLY A 1 78 ? 8.808 14.101 15.854 1.00 22.01 107 GLY A C 1
ATOM 601 O O . GLY A 1 78 ? 9.496 13.423 15.104 1.00 21.85 107 GLY A O 1
ATOM 602 N N . ASN A 1 79 ? 8.727 13.834 17.144 1.00 22.80 108 ASN A N 1
ATOM 603 C CA . ASN A 1 79 ? 9.484 12.737 17.767 1.00 21.73 108 ASN A CA 1
ATOM 604 C C . ASN A 1 79 ? 8.721 11.441 17.739 1.00 20.52 108 ASN A C 1
ATOM 605 O O . ASN A 1 79 ? 7.741 11.278 18.482 1.00 19.40 108 ASN A O 1
ATOM 610 N N . PHE A 1 80 ? 9.149 10.527 16.852 1.00 18.88 109 PHE A N 1
ATOM 611 C CA . PHE A 1 80 ? 8.524 9.246 16.676 1.00 18.85 109 PHE A CA 1
ATOM 612 C C . PHE A 1 80 ? 9.311 8.086 17.296 1.00 19.98 109 PHE A C 1
ATOM 613 O O . PHE A 1 80 ? 9.162 6.939 16.915 1.00 20.63 109 PHE A O 1
ATOM 621 N N . GLY A 1 81 ? 10.098 8.407 18.285 1.00 20.45 110 GLY A N 1
ATOM 622 C CA . GLY A 1 81 ? 10.935 7.428 18.962 1.00 22.02 110 GLY A CA 1
ATOM 623 C C . GLY A 1 81 ? 12.234 7.094 18.214 1.00 22.05 110 GLY A C 1
ATOM 624 O O . GLY A 1 81 ? 12.579 7.721 17.198 1.00 20.76 110 GLY A O 1
ATOM 625 N N . SER A 1 82 ? 12.973 6.121 18.729 1.00 22.25 111 SER A N 1
ATOM 626 C CA . SER A 1 82 ? 14.304 5.846 18.194 1.00 22.96 111 SER A CA 1
ATOM 627 C C . SER A 1 82 ? 14.664 4.389 18.254 1.00 23.97 111 SER A C 1
ATOM 628 O O . SER A 1 82 ? 14.007 3.581 18.929 1.00 22.65 111 SER A O 1
ATOM 631 N N . ILE A 1 83 ? 15.802 4.090 17.650 1.00 23.75 112 ILE A N 1
ATOM 632 C CA . ILE A 1 83 ? 16.325 2.732 17.648 1.00 26.33 112 ILE A CA 1
ATOM 633 C C . ILE A 1 83 ? 16.811 2.298 19.022 1.00 26.34 112 ILE A C 1
ATOM 634 O O . ILE A 1 83 ? 17.100 1.127 19.230 1.00 26.69 112 ILE A O 1
ATOM 639 N N . ASP A 1 84 ? 16.952 3.248 19.935 1.00 26.44 113 ASP A N 1
ATOM 640 C CA . ASP A 1 84 ? 17.286 2.975 21.352 1.00 28.43 113 ASP A CA 1
ATOM 641 C C . ASP A 1 84 ? 16.034 2.670 22.191 1.00 27.79 113 ASP A C 1
ATOM 642 O O . ASP A 1 84 ? 16.137 2.490 23.400 1.00 28.36 113 ASP A O 1
ATOM 647 N N . GLY A 1 85 ? 14.878 2.643 21.546 1.00 26.93 114 GLY A N 1
ATOM 648 C CA . GLY A 1 85 ? 13.610 2.339 22.199 1.00 28.61 114 GLY A CA 1
ATOM 649 C C . GLY A 1 85 ? 12.969 3.498 22.919 1.00 29.83 114 GLY A C 1
ATOM 650 O O . GLY A 1 85 ? 12.102 3.288 23.769 1.00 29.32 114 GLY A O 1
ATOM 651 N N . ASP A 1 86 ? 13.421 4.730 22.654 1.00 30.14 115 ASP A N 1
ATOM 652 C CA . ASP A 1 86 ? 12.710 5.929 23.189 1.00 30.09 115 ASP A CA 1
ATOM 653 C C . ASP A 1 86 ? 11.267 5.935 22.742 1.00 28.07 115 ASP A C 1
ATOM 654 O O . ASP A 1 86 ? 10.978 5.577 21.614 1.00 28.44 115 ASP A O 1
ATOM 659 N N . SER A 1 87 ? 10.355 6.360 23.609 1.00 29.84 116 SER A N 1
ATOM 660 C CA . SER A 1 87 ? 8.968 6.504 23.214 1.00 30.88 116 SER A CA 1
ATOM 661 C C . SER A 1 87 ? 8.769 7.715 22.252 1.00 25.39 116 SER A C 1
ATOM 662 O O . SER A 1 87 ? 9.453 8.691 22.329 1.00 22.64 116 SER A O 1
ATOM 665 N N . ALA A 1 88 ? 7.760 7.634 21.425 1.00 23.51 117 ALA A N 1
ATOM 666 C CA . ALA A 1 88 ? 7.299 8.789 20.665 1.00 22.00 117 ALA A CA 1
ATOM 667 C C . ALA A 1 88 ? 6.705 9.875 21.624 1.00 20.71 117 ALA A C 1
ATOM 668 O O . ALA A 1 88 ? 6.348 9.591 22.745 1.00 19.89 117 ALA A O 1
ATOM 670 N N . ALA A 1 89 ? 6.718 11.136 21.199 1.00 19.62 118 ALA A N 1
ATOM 671 C CA . ALA A 1 89 ? 6.017 12.193 21.900 1.00 19.38 118 ALA A CA 1
ATOM 672 C C . ALA A 1 89 ? 4.494 11.907 21.899 1.00 18.17 118 ALA A C 1
ATOM 673 O O . ALA A 1 89 ? 4.009 11.150 21.046 1.00 17.56 118 ALA A O 1
ATOM 675 N N . ALA A 1 90 ? 3.777 12.538 22.798 1.00 18.67 119 ALA A N 1
ATOM 676 C CA . ALA A 1 90 ? 2.323 12.370 22.865 1.00 18.06 119 ALA A CA 1
ATOM 677 C C . ALA A 1 90 ? 1.668 12.713 21.544 1.00 17.72 119 ALA A C 1
ATOM 678 O O . ALA A 1 90 ? 2.113 13.596 20.788 1.00 17.37 119 ALA A O 1
ATOM 680 N N . MET A 1 91 ? 0.564 12.016 21.259 1.00 16.41 120 MET A N 1
ATOM 681 C CA . MET A 1 91 ? -0.194 12.170 20.013 1.00 16.48 120 MET A CA 1
ATOM 682 C C . MET A 1 91 ? -0.736 13.548 19.716 1.00 16.81 120 MET A C 1
ATOM 683 O O . MET A 1 91 ? -0.911 13.905 18.536 1.00 16.35 120 MET A O 1
ATOM 688 N N . ARG A 1 92 ? -0.936 14.386 20.714 1.00 16.81 121 ARG A N 1
ATOM 689 C CA . ARG A 1 92 ? -1.321 15.745 20.414 1.00 17.57 121 ARG A CA 1
ATOM 690 C C . ARG A 1 92 ? -0.147 16.649 19.946 1.00 20.40 121 ARG A C 1
ATOM 691 O O . ARG A 1 92 ? -0.412 17.772 19.512 1.00 22.00 121 ARG A O 1
ATOM 699 N N . TYR A 1 93 ? 1.075 16.174 20.024 1.00 19.40 122 TYR A N 1
ATOM 700 C CA . TYR A 1 93 ? 2.269 16.950 19.634 1.00 21.85 122 TYR A CA 1
ATOM 701 C C . TYR A 1 93 ? 3.099 16.358 18.489 1.00 23.51 122 TYR A C 1
ATOM 702 O O . TYR A 1 93 ? 4.284 16.746 18.335 1.00 28.52 122 TYR A O 1
ATOM 711 N N . THR A 1 94 ? 2.632 15.290 17.875 1.00 20.58 123 THR A N 1
ATOM 712 C CA . THR A 1 94 ? 3.217 14.807 16.618 1.00 19.70 123 THR A CA 1
ATOM 713 C C . THR A 1 94 ? 2.228 15.042 15.499 1.00 18.79 123 THR A C 1
ATOM 714 O O . THR A 1 94 ? 1.003 15.189 15.715 1.00 17.50 123 THR A O 1
ATOM 718 N N . GLU A 1 95 ? 2.727 15.051 14.304 1.00 18.26 124 GLU A N 1
ATOM 719 C CA . GLU A 1 95 ? 1.939 15.396 13.111 1.00 19.92 124 GLU A CA 1
ATOM 720 C C . GLU A 1 95 ? 2.218 14.333 12.031 1.00 18.28 124 GLU A C 1
ATOM 721 O O . GLU A 1 95 ? 3.350 13.857 11.913 1.00 16.83 124 GLU A O 1
ATOM 727 N N . ILE A 1 96 ? 1.183 13.987 11.252 1.00 16.35 125 ILE A N 1
ATOM 728 C CA . ILE A 1 96 ? 1.270 12.913 10.302 1.00 15.96 125 ILE A CA 1
ATOM 729 C C . ILE A 1 96 ? 0.495 13.233 9.035 1.00 15.54 125 ILE A C 1
ATOM 730 O O . ILE A 1 96 ? -0.443 14.025 9.037 1.00 16.25 125 ILE A O 1
ATOM 735 N N . ARG A 1 97 ? 0.895 12.544 7.986 1.00 14.95 126 ARG A N 1
ATOM 736 C CA . ARG A 1 97 ? 0.090 12.367 6.774 1.00 15.79 126 ARG A CA 1
ATOM 737 C C . ARG A 1 97 ? 0.535 11.096 6.075 1.00 15.83 126 ARG A C 1
ATOM 738 O O . ARG A 1 97 ? 1.507 10.435 6.472 1.00 15.11 126 ARG A O 1
ATOM 746 N N . LEU A 1 98 ? -0.208 10.689 5.072 1.00 16.58 127 LEU A N 1
ATOM 747 C CA . LEU A 1 98 ? 0.115 9.464 4.350 1.00 17.72 127 LEU A CA 1
ATOM 748 C C . LEU A 1 98 ? 1.419 9.659 3.607 1.00 16.74 127 LEU A C 1
ATOM 749 O O . LEU A 1 98 ? 1.668 10.702 3.014 1.00 17.03 127 LEU A O 1
ATOM 754 N N . ALA A 1 99 ? 2.244 8.650 3.636 1.00 17.65 128 ALA A N 1
ATOM 755 C CA . ALA A 1 99 ? 3.418 8.640 2.782 1.00 17.62 128 ALA A CA 1
ATOM 756 C C . ALA A 1 99 ? 2.928 8.547 1.342 1.00 19.09 128 ALA A C 1
ATOM 757 O O . ALA A 1 99 ? 1.887 7.930 1.062 1.00 18.20 128 ALA A O 1
ATOM 759 N N . LYS A 1 100 ? 3.734 9.009 0.419 1.00 20.00 129 LYS A N 1
ATOM 760 C CA . LYS A 1 100 ? 3.361 8.909 -1.014 1.00 20.96 129 LYS A CA 1
ATOM 761 C C . LYS A 1 100 ? 3.066 7.474 -1.443 1.00 20.92 129 LYS A C 1
ATOM 762 O O . LYS A 1 100 ? 2.116 7.215 -2.165 1.00 19.52 129 LYS A O 1
ATOM 768 N N . ILE A 1 101 ? 3.876 6.530 -0.959 1.00 19.43 130 ILE A N 1
ATOM 769 C CA . ILE A 1 101 ? 3.701 5.153 -1.306 1.00 19.27 130 ILE A CA 1
ATOM 770 C C . ILE A 1 101 ? 2.439 4.555 -0.721 1.00 18.97 130 ILE A C 1
ATOM 771 O O . ILE A 1 101 ? 1.872 3.656 -1.301 1.00 18.13 130 ILE A O 1
ATOM 776 N N . ALA A 1 102 ? 1.928 5.096 0.411 1.00 18.72 131 ALA A N 1
ATOM 777 C CA . ALA A 1 102 ? 0.685 4.628 0.952 1.00 18.26 131 ALA A CA 1
ATOM 778 C C . ALA A 1 102 ? -0.507 4.878 0.013 1.00 19.46 131 ALA A C 1
ATOM 779 O O . ALA A 1 102 ? -1.501 4.144 0.061 1.00 20.05 131 ALA A O 1
ATOM 781 N N . HIS A 1 103 ? -0.436 5.939 -0.754 1.00 20.85 132 HIS A N 1
ATOM 782 C CA . HIS A 1 103 ? -1.476 6.257 -1.744 1.00 22.96 132 HIS A CA 1
ATOM 783 C C . HIS A 1 103 ? -1.531 5.194 -2.819 1.00 24.42 132 HIS A C 1
ATOM 784 O O . HIS A 1 103 ? -2.611 4.926 -3.362 1.00 25.21 132 HIS A O 1
ATOM 791 N N . GLU A 1 104 ? -0.403 4.552 -3.084 1.00 22.89 133 GLU A N 1
ATOM 792 C CA . GLU A 1 104 ? -0.378 3.434 -4.020 1.00 24.58 133 GLU A CA 1
ATOM 793 C C . GLU A 1 104 ? -0.965 2.163 -3.429 1.00 22.48 133 GLU A C 1
ATOM 794 O O . GLU A 1 104 ? -1.548 1.340 -4.145 1.00 21.79 133 GLU A O 1
ATOM 800 N N . LEU A 1 105 ? -0.812 1.983 -2.126 1.00 21.57 134 LEU A N 1
ATOM 801 C CA . LEU A 1 105 ? -1.454 0.903 -1.424 1.00 23.77 134 LEU A CA 1
ATOM 802 C C . LEU A 1 105 ? -2.966 1.003 -1.487 1.00 22.87 134 LEU A C 1
ATOM 803 O O . LEU A 1 105 ? -3.678 -0.005 -1.523 1.00 23.34 134 LEU A O 1
ATOM 808 N N . MET A 1 106 ? -3.478 2.235 -1.554 1.00 20.79 135 MET A N 1
ATOM 809 C CA . MET A 1 106 ? -4.899 2.462 -1.525 1.00 22.16 135 MET A CA 1
ATOM 810 C C . MET A 1 106 ? -5.451 2.989 -2.845 1.00 23.11 135 MET A C 1
ATOM 811 O O . MET A 1 106 ? -6.571 3.480 -2.877 1.00 23.00 135 MET A O 1
ATOM 816 N N . ALA A 1 107 ? -4.675 2.874 -3.915 1.00 23.47 136 ALA A N 1
ATOM 817 C CA . ALA A 1 107 ? -5.108 3.405 -5.207 1.00 25.91 136 ALA A CA 1
ATOM 818 C C . ALA A 1 107 ? -6.432 2.754 -5.648 1.00 26.09 136 ALA A C 1
ATOM 819 O O . ALA A 1 107 ? -6.561 1.536 -5.573 1.00 26.39 136 ALA A O 1
ATOM 821 N N . ASP A 1 108 ? -7.385 3.561 -6.088 1.00 27.26 137 ASP A N 1
ATOM 822 C CA . ASP A 1 108 ? -8.661 3.063 -6.621 1.00 28.55 137 ASP A CA 1
ATOM 823 C C . ASP A 1 108 ? -9.596 2.416 -5.597 1.00 27.49 137 ASP A C 1
ATOM 824 O O . ASP A 1 108 ? -10.549 1.713 -5.952 1.00 27.01 137 ASP A O 1
ATOM 829 N N . LEU A 1 109 ? -9.386 2.727 -4.324 1.00 27.46 138 LEU A N 1
ATOM 830 C CA . LEU A 1 109 ? -10.285 2.268 -3.274 1.00 29.60 138 LEU A CA 1
ATOM 831 C C . LEU A 1 109 ? -11.739 2.732 -3.475 1.00 30.86 138 LEU A C 1
ATOM 832 O O . LEU A 1 109 ? -12.704 2.045 -3.131 1.00 32.60 138 LEU A O 1
ATOM 837 N N . GLU A 1 110 ? -11.904 3.897 -4.074 1.00 33.08 139 GLU A N 1
ATOM 838 C CA . GLU A 1 110 ? -13.234 4.466 -4.305 1.00 35.17 139 GLU A CA 1
ATOM 839 C C . GLU A 1 110 ? -13.916 3.899 -5.565 1.00 35.46 139 GLU A C 1
ATOM 840 O O . GLU A 1 110 ? -14.991 4.358 -5.962 1.00 34.40 139 GLU A O 1
ATOM 846 N N . LYS A 1 111 ? -13.287 2.919 -6.214 1.00 31.18 140 LYS A N 1
ATOM 847 C CA . LYS A 1 111 ? -13.761 2.399 -7.481 1.00 33.77 140 LYS A CA 1
ATOM 848 C C . LYS A 1 111 ? -14.259 0.961 -7.434 1.00 33.54 140 LYS A C 1
ATOM 849 O O . LYS A 1 111 ? -14.174 0.241 -8.428 1.00 32.61 140 LYS A O 1
ATOM 855 N N . GLU A 1 112 ? -14.829 0.571 -6.293 1.00 32.89 141 GLU A N 1
ATOM 856 C CA . GLU A 1 112 ? -15.472 -0.735 -6.136 1.00 33.83 141 GLU A CA 1
ATOM 857 C C . GLU A 1 112 ? -14.509 -1.884 -6.545 1.00 31.50 141 GLU A C 1
ATOM 858 O O . GLU A 1 112 ? -14.873 -2.840 -7.225 1.00 31.91 141 GLU A O 1
ATOM 864 N N . THR A 1 113 ? -13.273 -1.722 -6.129 1.00 28.36 142 THR A N 1
ATOM 865 C CA . THR A 1 113 ? -12.203 -2.655 -6.426 1.00 28.70 142 THR A CA 1
ATOM 866 C C . THR A 1 113 ? -11.999 -3.741 -5.360 1.00 28.08 142 THR A C 1
ATOM 867 O O . THR A 1 113 ? -11.419 -4.785 -5.664 1.00 28.29 142 THR A O 1
ATOM 871 N N . VAL A 1 114 ? -12.478 -3.478 -4.135 1.00 27.74 143 VAL A N 1
ATOM 872 C CA . VAL A 1 114 ? -12.375 -4.423 -3.031 1.00 27.43 143 VAL A CA 1
ATOM 873 C C . VAL A 1 114 ? -13.714 -4.517 -2.281 1.00 29.06 143 VAL A C 1
ATOM 874 O O . VAL A 1 114 ? -14.508 -3.576 -2.292 1.00 28.72 143 VAL A O 1
ATOM 878 N N . ASP A 1 115 ? -13.934 -5.640 -1.620 1.00 30.17 144 ASP A N 1
ATOM 879 C CA . ASP A 1 115 ? -15.114 -5.816 -0.809 1.00 33.00 144 ASP A CA 1
ATOM 880 C C . ASP A 1 115 ? -14.942 -5.019 0.490 1.00 31.88 144 ASP A C 1
ATOM 881 O O . ASP A 1 115 ? -13.838 -4.893 1.019 1.00 29.81 144 ASP A O 1
ATOM 886 N N . PHE A 1 116 ? -16.038 -4.471 0.971 1.00 32.26 145 PHE A N 1
ATOM 887 C CA . PHE A 1 116 ? -16.072 -3.760 2.256 1.00 32.31 145 PHE A CA 1
ATOM 888 C C . PHE A 1 116 ? -16.862 -4.609 3.274 1.00 33.75 145 PHE A C 1
ATOM 889 O O . PHE A 1 116 ? -17.776 -5.353 2.879 1.00 32.97 145 PHE A O 1
ATOM 897 N N . VAL A 1 117 ? -16.508 -4.487 4.554 1.00 32.50 146 VAL A N 1
ATOM 898 C CA . VAL A 1 117 ? -17.205 -5.155 5.623 1.00 34.76 146 VAL A CA 1
ATOM 899 C C . VAL A 1 117 ? -17.667 -4.119 6.653 1.00 33.27 146 VAL A C 1
ATOM 900 O O . VAL A 1 117 ? -17.176 -3.009 6.659 1.00 30.99 146 VAL A O 1
ATOM 904 N N . ASP A 1 118 ? -18.591 -4.524 7.510 1.00 34.10 147 ASP A N 1
ATOM 905 C CA . ASP A 1 118 ? -19.098 -3.651 8.577 1.00 35.94 147 ASP A CA 1
ATOM 906 C C . ASP A 1 118 ? -18.009 -3.385 9.611 1.00 32.31 147 ASP A C 1
ATOM 907 O O . ASP A 1 118 ? -17.173 -4.234 9.917 1.00 30.90 147 ASP A O 1
ATOM 912 N N . ASN A 1 119 ? -18.017 -2.178 10.143 1.00 30.44 148 ASN A N 1
ATOM 913 C CA . ASN A 1 119 ? -17.231 -1.889 11.331 1.00 28.44 148 ASN A CA 1
ATOM 914 C C . ASN A 1 119 ? -17.911 -2.482 12.577 1.00 29.16 148 ASN A C 1
ATOM 915 O O . ASN A 1 119 ? -18.963 -3.175 12.488 1.00 30.94 148 ASN A O 1
ATOM 920 N N . TYR A 1 120 ? -17.365 -2.195 13.755 1.00 28.35 149 TYR A N 1
ATOM 921 C CA . TYR A 1 120 ? -17.826 -2.843 14.990 1.00 30.13 149 TYR A CA 1
ATOM 922 C C . TYR A 1 120 ? -19.275 -2.574 15.377 1.00 33.23 149 TYR A C 1
ATOM 923 O O . TYR A 1 120 ? -19.898 -3.402 16.026 1.00 36.05 149 TYR A O 1
ATOM 932 N N . ASP A 1 121 ? -19.818 -1.428 14.999 1.00 33.19 150 ASP A N 1
ATOM 933 C CA . ASP A 1 121 ? -21.174 -1.131 15.361 1.00 36.16 150 ASP A CA 1
ATOM 934 C C . ASP A 1 121 ? -22.167 -1.128 14.203 1.00 37.73 150 ASP A C 1
ATOM 935 O O . ASP A 1 121 ? -23.320 -0.780 14.420 1.00 36.88 150 ASP A O 1
ATOM 940 N N . GLY A 1 122 ? -21.737 -1.545 13.006 1.00 36.35 151 GLY A N 1
ATOM 941 C CA . GLY A 1 122 ? -22.629 -1.582 11.832 1.00 38.78 151 GLY A CA 1
ATOM 942 C C . GLY A 1 122 ? -22.990 -0.223 11.235 1.00 38.63 151 GLY A C 1
ATOM 943 O O . GLY A 1 122 ? -23.903 -0.150 10.437 1.00 42.18 151 GLY A O 1
ATOM 944 N N . THR A 1 123 ? -22.302 0.849 11.615 1.00 37.69 152 THR A N 1
ATOM 945 C CA . THR A 1 123 ? -22.612 2.176 11.119 1.00 39.08 152 THR A CA 1
ATOM 946 C C . THR A 1 123 ? -21.654 2.658 10.031 1.00 40.65 152 THR A C 1
ATOM 947 O O . THR A 1 123 ? -21.924 3.679 9.407 1.00 41.04 152 THR A O 1
ATOM 951 N N . GLU A 1 124 ? -20.538 1.944 9.810 1.00 39.01 153 GLU A N 1
ATOM 952 C CA . GLU A 1 124 ? -19.525 2.340 8.833 1.00 39.22 153 GLU A CA 1
ATOM 953 C C . GLU A 1 124 ? -19.053 1.080 8.072 1.00 37.56 153 GLU A C 1
ATOM 954 O O . GLU A 1 124 ? -19.260 -0.046 8.519 1.00 35.32 153 GLU A O 1
ATOM 960 N N . LYS A 1 125 ? -18.456 1.294 6.912 1.00 37.07 154 LYS A N 1
ATOM 961 C CA . LYS A 1 125 ? -17.848 0.212 6.105 1.00 37.57 154 LYS A CA 1
ATOM 962 C C . LYS A 1 125 ? -16.325 0.377 6.119 1.00 33.63 154 LYS A C 1
ATOM 963 O O . LYS A 1 125 ? -15.787 1.492 6.308 1.00 33.40 154 LYS A O 1
ATOM 969 N N . ILE A 1 126 ? -15.632 -0.746 6.021 1.00 30.40 155 ILE A N 1
ATOM 970 C CA . ILE A 1 126 ? -14.185 -0.769 6.061 1.00 29.25 155 ILE A CA 1
ATOM 971 C C . ILE A 1 126 ? -13.741 -1.747 4.943 1.00 26.86 155 ILE A C 1
ATOM 972 O O . ILE A 1 126 ? -14.348 -2.808 4.809 1.00 26.61 155 ILE A O 1
ATOM 977 N N . PRO A 1 127 ? -12.698 -1.401 4.187 1.00 25.26 156 PRO A N 1
ATOM 978 C CA . PRO A 1 127 ? -12.228 -2.398 3.195 1.00 26.06 156 PRO A CA 1
ATOM 979 C C . PRO A 1 127 ? -11.720 -3.664 3.855 1.00 24.62 156 PRO A C 1
ATOM 980 O O . PRO A 1 127 ? -11.014 -3.602 4.866 1.00 23.92 156 PRO A O 1
ATOM 984 N N . ASP A 1 128 ? -12.042 -4.789 3.260 1.00 25.90 157 ASP A N 1
ATOM 985 C CA . ASP A 1 128 ? -11.535 -6.070 3.689 1.00 29.72 157 ASP A CA 1
ATOM 986 C C . ASP A 1 128 ? -10.050 -6.222 3.368 1.00 26.48 157 ASP A C 1
ATOM 987 O O . ASP A 1 128 ? -9.338 -6.975 4.050 1.00 25.59 157 ASP A O 1
ATOM 992 N N . VAL A 1 129 ? -9.619 -5.582 2.294 1.00 24.50 158 VAL A N 1
ATOM 993 C CA . VAL A 1 129 ? -8.240 -5.649 1.795 1.00 23.43 158 VAL A CA 1
ATOM 994 C C . VAL A 1 129 ? -8.007 -4.364 0.983 1.00 21.95 158 VAL A C 1
ATOM 995 O O . VAL A 1 129 ? -8.981 -3.777 0.470 1.00 22.32 158 VAL A O 1
ATOM 999 N N . MET A 1 130 ? -6.780 -3.890 0.913 1.00 20.44 159 MET A N 1
ATOM 1000 C CA . MET A 1 130 ? -6.487 -2.707 0.105 1.00 20.76 159 MET A CA 1
ATOM 1001 C C . MET A 1 130 ? -6.231 -3.123 -1.365 1.00 21.40 159 MET A C 1
ATOM 1002 O O . MET A 1 130 ? -5.671 -4.190 -1.612 1.00 20.89 159 MET A O 1
ATOM 1007 N N . PRO A 1 131 ? -6.649 -2.278 -2.336 1.00 21.18 160 PRO A N 1
ATOM 1008 C CA . PRO A 1 131 ? -6.394 -2.480 -3.770 1.00 22.89 160 PRO A CA 1
ATOM 1009 C C . PRO A 1 131 ? -4.961 -2.075 -4.175 1.00 22.90 160 PRO A C 1
ATOM 1010 O O . PRO A 1 131 ? -4.751 -1.284 -5.086 1.00 24.59 160 PRO A O 1
ATOM 1014 N N . THR A 1 132 ? -4.000 -2.633 -3.489 1.00 21.68 161 THR A N 1
ATOM 1015 C CA . THR A 1 132 ? -2.636 -2.152 -3.524 1.00 21.94 161 THR A CA 1
ATOM 1016 C C . THR A 1 132 ? -1.874 -2.431 -4.846 1.00 21.93 161 THR A C 1
ATOM 1017 O O . THR A 1 132 ? -1.987 -3.491 -5.408 1.00 22.11 161 THR A O 1
ATOM 1021 N N . LYS A 1 133 ? -1.189 -1.402 -5.352 1.00 22.72 162 LYS A N 1
ATOM 1022 C CA . LYS A 1 133 ? -0.268 -1.490 -6.470 1.00 24.90 162 LYS A CA 1
ATOM 1023 C C . LYS A 1 133 ? 1.124 -1.922 -6.017 1.00 24.28 162 LYS A C 1
ATOM 1024 O O . LYS A 1 133 ? 1.982 -2.169 -6.859 1.00 26.29 162 LYS A O 1
ATOM 1030 N N . ILE A 1 134 ? 1.333 -1.970 -4.711 1.00 22.99 163 ILE A N 1
ATOM 1031 C CA . ILE A 1 134 ? 2.606 -2.305 -4.056 1.00 24.33 163 ILE A CA 1
ATOM 1032 C C . ILE A 1 134 ? 2.471 -3.719 -3.454 1.00 23.71 163 ILE A C 1
ATOM 1033 O O . ILE A 1 134 ? 1.522 -3.969 -2.729 1.00 22.88 163 ILE A O 1
ATOM 1038 N N . PRO A 1 135 ? 3.442 -4.617 -3.708 1.00 23.35 164 PRO A N 1
ATOM 1039 C CA . PRO A 1 135 ? 3.575 -5.943 -3.046 1.00 22.68 164 PRO A CA 1
ATOM 1040 C C . PRO A 1 135 ? 4.067 -5.826 -1.583 1.00 20.62 164 PRO A C 1
ATOM 1041 O O . PRO A 1 135 ? 5.208 -6.173 -1.229 1.00 22.17 164 PRO A O 1
ATOM 1045 N N . ASN A 1 136 ? 3.184 -5.287 -0.753 1.00 20.55 165 ASN A N 1
ATOM 1046 C CA . ASN A 1 136 ? 3.550 -4.781 0.518 1.00 19.44 165 ASN A CA 1
ATOM 1047 C C . ASN A 1 136 ? 3.935 -5.852 1.496 1.00 18.71 165 ASN A C 1
ATOM 1048 O O . ASN A 1 136 ? 4.783 -5.633 2.347 1.00 17.80 165 ASN A O 1
ATOM 1053 N N . LEU A 1 137 ? 3.318 -7.019 1.396 1.00 17.95 166 LEU A N 1
ATOM 1054 C CA . LEU A 1 137 ? 3.728 -8.090 2.300 1.00 19.70 166 LEU A CA 1
ATOM 1055 C C . LEU A 1 137 ? 5.227 -8.398 2.233 1.00 19.63 166 LEU A C 1
ATOM 1056 O O . LEU A 1 137 ? 5.897 -8.557 3.262 1.00 19.34 166 LEU A O 1
ATOM 1061 N N . LEU A 1 138 ? 5.743 -8.518 1.019 1.00 19.74 167 LEU A N 1
ATOM 1062 C CA . LEU A 1 138 ? 7.179 -8.764 0.852 1.00 20.46 167 LEU A CA 1
ATOM 1063 C C . LEU A 1 138 ? 8.020 -7.559 1.156 1.00 18.89 167 LEU A C 1
ATOM 1064 O O . LEU A 1 138 ? 9.022 -7.686 1.888 1.00 19.61 167 LEU A O 1
ATOM 1069 N N . VAL A 1 139 ? 7.616 -6.360 0.729 1.00 16.97 168 VAL A N 1
ATOM 1070 C CA . VAL A 1 139 ? 8.570 -5.257 0.865 1.00 16.49 168 VAL A CA 1
ATOM 1071 C C . VAL A 1 139 ? 8.673 -4.779 2.295 1.00 16.67 168 VAL A C 1
ATOM 1072 O O . VAL A 1 139 ? 9.751 -4.467 2.751 1.00 16.19 168 VAL A O 1
ATOM 1076 N N . ASN A 1 140 ? 7.542 -4.729 3.007 1.00 15.40 169 ASN A N 1
ATOM 1077 C CA . ASN A 1 140 ? 7.580 -4.317 4.408 1.00 15.54 169 ASN A CA 1
ATOM 1078 C C . ASN A 1 140 ? 7.642 -5.457 5.405 1.00 16.47 169 ASN A C 1
ATOM 1079 O O . ASN A 1 140 ? 8.038 -5.247 6.547 1.00 18.44 169 ASN A O 1
ATOM 1084 N N . GLY A 1 141 ? 7.321 -6.668 4.985 1.00 17.00 170 GLY A N 1
ATOM 1085 C CA . GLY A 1 141 ? 7.393 -7.835 5.863 1.00 19.02 170 GLY A CA 1
ATOM 1086 C C . GLY A 1 141 ? 6.241 -7.889 6.888 1.00 19.88 170 GLY A C 1
ATOM 1087 O O . GLY A 1 141 ? 5.320 -7.062 6.842 1.00 19.93 170 GLY A O 1
ATOM 1088 N N . SER A 1 142 ? 6.326 -8.813 7.823 1.00 20.15 171 SER A N 1
ATOM 1089 C CA . SER A 1 142 ? 5.341 -8.951 8.888 1.00 23.23 171 SER A CA 1
ATOM 1090 C C . SER A 1 142 ? 5.900 -9.847 9.985 1.00 24.38 171 SER A C 1
ATOM 1091 O O . SER A 1 142 ? 6.659 -10.755 9.704 1.00 22.97 171 SER A O 1
ATOM 1094 N N . SER A 1 143 ? 5.440 -9.650 11.221 1.00 24.87 172 SER A N 1
ATOM 1095 C CA . SER A 1 143 ? 5.691 -10.621 12.287 1.00 30.17 172 SER A CA 1
ATOM 1096 C C . SER A 1 143 ? 4.526 -10.731 13.253 1.00 30.37 172 SER A C 1
ATOM 1097 O O . SER A 1 143 ? 3.708 -9.845 13.333 1.00 30.78 172 SER A O 1
ATOM 1100 N N . GLY A 1 144 ? 4.438 -11.862 13.927 1.00 34.79 173 GLY A N 1
ATOM 1101 C CA . GLY A 1 144 ? 3.330 -12.113 14.845 1.00 37.60 173 GLY A CA 1
ATOM 1102 C C . GLY A 1 144 ? 3.663 -13.382 15.579 1.00 39.06 173 GLY A C 1
ATOM 1103 O O . GLY A 1 144 ? 4.164 -14.334 14.965 1.00 36.63 173 GLY A O 1
ATOM 1104 N N . ILE A 1 145 ? 3.452 -13.372 16.895 1.00 40.63 174 ILE A N 1
ATOM 1105 C CA . ILE A 1 145 ? 3.900 -14.470 17.769 1.00 49.75 174 ILE A CA 1
ATOM 1106 C C . ILE A 1 145 ? 2.742 -15.259 18.354 1.00 53.54 174 ILE A C 1
ATOM 1107 O O . ILE A 1 145 ? 2.967 -16.328 18.939 1.00 58.52 174 ILE A O 1
ATOM 1109 N N . ALA A 1 146 ? 1.509 -14.766 18.183 1.00 57.31 175 ALA A N 1
ATOM 1110 C C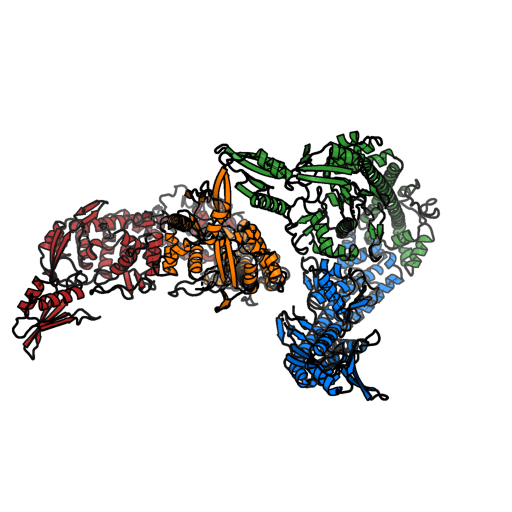A . ALA A 1 146 ? 0.312 -15.442 18.733 1.00 61.07 175 ALA A CA 1
ATOM 1111 C C . ALA A 1 146 ? -0.124 -16.697 17.941 1.00 64.19 175 ALA A C 1
ATOM 1112 O O . ALA A 1 146 ? 0.362 -16.975 16.831 1.00 62.98 175 ALA A O 1
ATOM 1114 N N . ALA A 1 150 ? 1.459 -17.631 14.112 1.00 38.98 179 ALA A N 1
ATOM 1115 C CA . ALA A 1 150 ? 2.834 -17.113 13.970 1.00 36.58 179 ALA A CA 1
ATOM 1116 C C . ALA A 1 150 ? 3.213 -16.837 12.520 1.00 32.73 179 ALA A C 1
ATOM 1117 O O . ALA A 1 150 ? 2.837 -17.564 11.617 1.00 32.87 179 ALA A O 1
ATOM 1119 N N . THR A 1 151 ? 3.959 -15.766 12.293 1.00 29.61 180 THR A N 1
ATOM 1120 C CA . THR A 1 151 ? 4.484 -15.461 10.962 1.00 27.14 180 THR A CA 1
ATOM 1121 C C . THR A 1 151 ? 5.727 -14.601 11.177 1.00 24.91 180 THR A C 1
ATOM 1122 O O . THR A 1 151 ? 5.814 -13.861 12.173 1.00 22.20 180 THR A O 1
ATOM 1126 N N . ASN A 1 152 ? 6.669 -14.703 10.248 1.00 22.57 181 ASN A N 1
ATOM 1127 C CA . ASN A 1 152 ? 7.882 -13.885 10.307 1.00 21.78 181 ASN A CA 1
ATOM 1128 C C . ASN A 1 152 ? 8.418 -13.750 8.875 1.00 20.21 181 ASN A C 1
ATOM 1129 O O . ASN A 1 152 ? 9.161 -14.590 8.405 1.00 19.87 181 ASN A O 1
ATOM 1134 N N . ILE A 1 153 ? 8.026 -12.674 8.246 1.00 19.84 182 ILE A N 1
ATOM 1135 C CA . ILE A 1 153 ? 8.402 -12.363 6.873 1.00 20.53 182 ILE A CA 1
ATOM 1136 C C . ILE A 1 153 ? 9.286 -11.131 6.906 1.00 19.32 182 ILE A C 1
ATOM 1137 O O . ILE A 1 153 ? 8.892 -10.092 7.437 1.00 19.18 182 ILE A O 1
ATOM 1142 N N . PRO A 1 154 ? 10.529 -11.264 6.400 1.00 19.20 183 PRO A N 1
ATOM 1143 C CA . PRO A 1 154 ? 11.384 -10.081 6.418 1.00 18.44 183 PRO A CA 1
ATOM 1144 C C . PRO A 1 154 ? 11.034 -9.136 5.316 1.00 16.13 183 PRO A C 1
ATOM 1145 O O . PRO A 1 154 ? 10.405 -9.541 4.349 1.00 17.25 183 PRO A O 1
ATOM 1149 N N . PRO A 1 155 ? 11.511 -7.901 5.397 1.00 16.91 184 PRO A N 1
ATOM 1150 C CA . PRO A 1 155 ? 11.299 -6.913 4.367 1.00 15.90 184 PRO A CA 1
ATOM 1151 C C . PRO A 1 155 ? 12.246 -7.174 3.165 1.00 15.78 184 PRO A C 1
ATOM 1152 O O . PRO A 1 155 ? 13.212 -7.930 3.283 1.00 16.16 184 PRO A O 1
ATOM 1156 N N . HIS A 1 156 ? 11.913 -6.564 2.049 1.00 15.73 185 HIS A N 1
ATOM 1157 C CA . HIS A 1 156 ? 12.555 -6.807 0.748 1.00 16.02 185 HIS A CA 1
ATOM 1158 C C . HIS A 1 156 ? 12.617 -5.475 -0.021 1.00 17.03 185 HIS A C 1
ATOM 1159 O O . HIS A 1 156 ? 11.931 -4.501 0.303 1.00 15.87 185 HIS A O 1
ATOM 1166 N N . ASN A 1 157 ? 13.515 -5.441 -0.985 1.00 16.48 186 ASN A N 1
ATOM 1167 C CA . ASN A 1 157 ? 13.741 -4.256 -1.772 1.00 17.24 186 ASN A CA 1
ATOM 1168 C C . ASN A 1 157 ? 12.629 -4.201 -2.818 1.00 16.18 186 ASN A C 1
ATOM 1169 O O . ASN A 1 157 ? 12.363 -5.175 -3.510 1.00 17.68 186 ASN A O 1
ATOM 1174 N N . LEU A 1 158 ? 11.989 -3.058 -2.925 1.00 16.04 187 LEU A N 1
ATOM 1175 C CA . LEU A 1 158 ? 10.874 -2.890 -3.851 1.00 17.48 187 LEU A CA 1
ATOM 1176 C C . LEU A 1 158 ? 11.242 -3.054 -5.346 1.00 17.46 187 LEU A C 1
ATOM 1177 O O . LEU A 1 158 ? 10.475 -3.635 -6.116 1.00 18.87 187 LEU A O 1
ATOM 1182 N N . THR A 1 159 ? 12.365 -2.516 -5.767 1.00 18.78 188 THR A N 1
ATOM 1183 C CA . THR A 1 159 ? 12.817 -2.729 -7.162 1.00 21.18 188 THR A CA 1
ATOM 1184 C C . THR A 1 159 ? 12.931 -4.211 -7.498 1.00 20.24 188 THR A C 1
ATOM 1185 O O . THR A 1 159 ? 12.426 -4.682 -8.530 1.00 19.86 188 THR A O 1
ATOM 1189 N N . GLU A 1 160 ? 13.559 -4.950 -6.581 1.00 20.14 189 GLU A N 1
ATOM 1190 C CA . GLU A 1 160 ? 13.772 -6.369 -6.746 1.00 19.64 189 GLU A CA 1
ATOM 1191 C C . GLU A 1 160 ? 12.458 -7.104 -6.804 1.00 18.95 189 GLU A C 1
ATOM 1192 O O . GLU A 1 160 ? 12.261 -7.947 -7.689 1.00 19.43 189 GLU A O 1
ATOM 1198 N N . VAL A 1 161 ? 11.526 -6.763 -5.913 1.00 18.18 190 VAL A N 1
ATOM 1199 C CA . VAL A 1 161 ? 10.268 -7.498 -5.824 1.00 17.87 190 VAL A CA 1
ATOM 1200 C C . VAL A 1 161 ? 9.397 -7.228 -7.053 1.00 18.02 190 VAL A C 1
ATOM 1201 O O . VAL A 1 161 ? 8.837 -8.145 -7.635 1.00 18.51 190 VAL A O 1
ATOM 1205 N N . ILE A 1 162 ? 9.378 -5.986 -7.507 1.00 19.28 191 ILE A N 1
ATOM 1206 C CA . ILE A 1 162 ? 8.631 -5.625 -8.718 1.00 19.76 191 ILE A CA 1
ATOM 1207 C C . ILE A 1 162 ? 9.245 -6.365 -9.900 1.00 20.39 191 ILE A C 1
ATOM 1208 O O . ILE A 1 162 ? 8.524 -6.920 -10.751 1.00 22.21 191 ILE A O 1
ATOM 1213 N N . ASN A 1 163 ? 10.568 -6.417 -9.974 1.00 20.49 192 ASN A N 1
ATOM 1214 C CA . ASN A 1 163 ? 11.223 -7.209 -11.050 1.00 21.89 192 ASN A CA 1
ATOM 1215 C C . ASN A 1 163 ? 10.795 -8.650 -11.064 1.00 21.50 192 ASN A C 1
ATOM 1216 O O . ASN A 1 163 ? 10.561 -9.222 -12.111 1.00 22.20 192 ASN A O 1
ATOM 1221 N N . GLY A 1 164 ? 10.690 -9.242 -9.895 1.00 22.85 193 GLY A N 1
ATOM 1222 C CA . GLY A 1 164 ? 10.209 -10.615 -9.747 1.00 22.08 193 GLY A CA 1
ATOM 1223 C C . GLY A 1 164 ? 8.781 -10.785 -10.172 1.00 22.79 193 GLY A C 1
ATOM 1224 O O . GLY A 1 164 ? 8.446 -11.768 -10.844 1.00 22.07 193 GLY A O 1
ATOM 1225 N N . CYS A 1 165 ? 7.912 -9.830 -9.795 1.00 21.28 194 CYS A N 1
ATOM 1226 C CA . CYS A 1 165 ? 6.528 -9.819 -10.283 1.00 22.90 194 CYS A CA 1
ATOM 1227 C C . CYS A 1 165 ? 6.431 -9.753 -11.831 1.00 23.35 194 CYS A C 1
ATOM 1228 O O . CYS A 1 165 ? 5.639 -10.463 -12.448 1.00 22.52 194 CYS A O 1
ATOM 1231 N N . LEU A 1 166 ? 7.226 -8.874 -12.431 1.00 24.50 195 LEU A N 1
ATOM 1232 C CA . LEU A 1 166 ? 7.247 -8.730 -13.876 1.00 25.42 195 LEU A CA 1
ATOM 1233 C C . LEU A 1 166 ? 7.792 -9.985 -14.545 1.00 26.01 195 LEU A C 1
ATOM 1234 O O . LEU A 1 166 ? 7.300 -10.395 -15.600 1.00 27.77 195 LEU A O 1
ATOM 1239 N N . ALA A 1 167 ? 8.753 -10.639 -13.905 1.00 24.41 196 ALA A N 1
ATOM 1240 C CA . ALA A 1 167 ? 9.303 -11.883 -14.460 1.00 26.26 196 ALA A CA 1
ATOM 1241 C C . ALA A 1 167 ? 8.245 -13.003 -14.395 1.00 26.71 196 ALA A C 1
ATOM 1242 O O . ALA A 1 167 ? 8.155 -13.817 -15.302 1.00 26.69 196 ALA A O 1
ATOM 1244 N N . TYR A 1 168 ? 7.397 -12.988 -13.367 1.00 25.95 197 TYR A N 1
ATOM 1245 C CA . TYR A 1 168 ? 6.292 -13.982 -13.250 1.00 26.65 197 TYR A CA 1
ATOM 1246 C C . TYR A 1 168 ? 5.194 -13.741 -14.282 1.00 27.51 197 TYR A C 1
ATOM 1247 O O . TYR A 1 168 ? 4.718 -14.675 -14.927 1.00 29.34 197 TYR A O 1
ATOM 1256 N N . ILE A 1 169 ? 4.844 -12.478 -14.496 1.00 26.48 198 ILE A N 1
ATOM 1257 C CA . ILE A 1 169 ? 3.896 -12.101 -15.533 1.00 29.24 198 ILE A CA 1
ATOM 1258 C C . ILE A 1 169 ? 4.383 -12.539 -16.918 1.00 30.94 198 ILE A C 1
ATOM 1259 O O . ILE A 1 169 ? 3.615 -13.071 -17.702 1.00 31.26 198 ILE A O 1
ATOM 1264 N N . ASP A 1 170 ? 5.663 -12.328 -17.197 1.00 40.40 199 ASP A N 1
ATOM 1265 C CA . ASP A 1 170 ? 6.261 -12.782 -18.463 1.00 44.27 199 ASP A CA 1
ATOM 1266 C C . ASP A 1 170 ? 6.301 -14.312 -18.608 1.00 43.11 199 ASP A C 1
ATOM 1267 O O . ASP A 1 170 ? 6.260 -14.821 -19.720 1.00 43.80 199 ASP A O 1
ATOM 1272 N N . ASP A 1 171 ? 6.398 -15.027 -17.486 1.00 41.01 200 ASP A N 1
ATOM 1273 C CA . ASP A 1 171 ? 6.567 -16.475 -17.485 1.00 42.62 200 ASP A CA 1
ATOM 1274 C C . ASP A 1 171 ? 6.005 -17.135 -16.243 1.00 40.29 200 ASP A C 1
ATOM 1275 O O . ASP A 1 171 ? 6.692 -17.274 -15.242 1.00 38.00 200 ASP A O 1
ATOM 1280 N N . GLU A 1 172 ? 4.766 -17.574 -16.327 1.00 41.39 201 GLU A N 1
ATOM 1281 C CA . GLU A 1 172 ? 4.065 -18.125 -15.167 1.00 42.39 201 GLU A CA 1
ATOM 1282 C C . GLU A 1 172 ? 4.727 -19.395 -14.634 1.00 40.68 201 GLU A C 1
ATOM 1283 O O . GLU A 1 172 ? 4.548 -19.734 -13.481 1.00 39.02 201 GLU A O 1
ATOM 1286 N N . ASP A 1 173 ? 5.506 -20.083 -15.460 1.00 40.38 202 ASP A N 1
ATOM 1287 C CA . ASP A 1 173 ? 6.227 -21.279 -15.021 1.00 41.73 202 ASP A CA 1
ATOM 1288 C C . ASP A 1 173 ? 7.617 -21.012 -14.464 1.00 40.11 202 ASP A C 1
ATOM 1289 O O . ASP A 1 173 ? 8.385 -21.940 -14.252 1.00 41.09 202 ASP A O 1
ATOM 1294 N N . ILE A 1 174 ? 7.966 -19.755 -14.237 1.00 37.34 203 ILE A N 1
ATOM 1295 C CA . ILE A 1 174 ? 9.259 -19.418 -13.656 1.00 36.60 203 ILE A CA 1
ATOM 1296 C C . ILE A 1 174 ? 9.527 -20.209 -12.353 1.00 35.51 203 ILE A C 1
ATOM 1297 O O . ILE A 1 174 ? 8.623 -20.463 -11.561 1.00 35.62 203 ILE A O 1
ATOM 1302 N N . SER A 1 175 ? 10.763 -20.649 -12.186 1.00 35.52 204 SER A N 1
ATOM 1303 C CA . SER A 1 175 ? 11.184 -21.409 -11.015 1.00 35.24 204 SER A CA 1
ATOM 1304 C C . SER A 1 175 ? 11.546 -20.467 -9.888 1.00 33.49 204 SER A C 1
ATOM 1305 O O . SER A 1 175 ? 11.720 -19.256 -10.111 1.00 31.42 204 SER A O 1
ATOM 1308 N N . ILE A 1 176 ? 11.720 -21.023 -8.694 1.00 33.33 205 ILE A N 1
ATOM 1309 C CA . ILE A 1 176 ? 12.206 -20.241 -7.569 1.00 32.64 205 ILE A CA 1
ATOM 1310 C C . ILE A 1 176 ? 13.583 -19.701 -7.891 1.00 32.92 205 ILE A C 1
ATOM 1311 O O . ILE A 1 176 ? 13.891 -18.538 -7.608 1.00 30.43 205 ILE A O 1
ATOM 1316 N N . GLU A 1 177 ? 14.433 -20.520 -8.499 1.00 34.21 206 GLU A N 1
ATOM 1317 C CA . GLU A 1 177 ? 15.740 -20.050 -8.909 1.00 36.32 206 GLU A CA 1
ATOM 1318 C C . GLU A 1 177 ? 15.638 -18.868 -9.896 1.00 33.76 206 GLU A C 1
ATOM 1319 O O . GLU A 1 177 ? 16.400 -17.907 -9.801 1.00 35.14 206 GLU A O 1
ATOM 1325 N N . GLY A 1 178 ? 14.725 -18.969 -10.854 1.00 32.58 207 GLY A N 1
ATOM 1326 C CA . GLY A 1 178 ? 14.454 -17.887 -11.786 1.00 31.93 207 GLY A CA 1
ATOM 1327 C C . GLY A 1 178 ? 14.056 -16.598 -11.060 1.00 29.98 207 GLY A C 1
ATOM 1328 O O . GLY A 1 178 ? 14.550 -15.504 -11.367 1.00 29.28 207 GLY A O 1
ATOM 1329 N N . LEU A 1 179 ? 13.193 -16.724 -10.054 1.00 28.65 208 LEU A N 1
ATOM 1330 C CA . LEU A 1 179 ? 12.780 -15.545 -9.279 1.00 27.54 208 LEU A CA 1
ATOM 1331 C C . LEU A 1 179 ? 13.912 -14.945 -8.484 1.00 26.49 208 LEU A C 1
ATOM 1332 O O . LEU A 1 179 ? 14.005 -13.726 -8.356 1.00 23.98 208 LEU A O 1
ATOM 1337 N N . MET A 1 180 ? 14.782 -15.801 -7.950 1.00 26.48 209 MET A N 1
ATOM 1338 C CA . MET A 1 180 ? 15.922 -15.343 -7.179 1.00 26.25 209 MET A CA 1
ATOM 1339 C C . MET A 1 180 ? 16.993 -14.624 -7.966 1.00 27.84 209 MET A C 1
ATOM 1340 O O . MET A 1 180 ? 17.796 -13.911 -7.355 1.00 27.55 209 MET A O 1
ATOM 1345 N N . GLU A 1 181 ? 16.979 -14.738 -9.288 1.00 29.27 210 GLU A N 1
ATOM 1346 C CA . GLU A 1 181 ? 17.808 -13.859 -10.093 1.00 31.95 210 GLU A CA 1
ATOM 1347 C C . GLU A 1 181 ? 17.386 -12.391 -9.914 1.00 30.36 210 GLU A C 1
ATOM 1348 O O . GLU A 1 181 ? 18.211 -11.487 -10.043 1.00 30.79 210 GLU A O 1
ATOM 1354 N N . HIS A 1 182 ? 16.108 -12.173 -9.620 1.00 27.43 211 HIS A N 1
ATOM 1355 C CA . HIS A 1 182 ? 15.578 -10.818 -9.372 1.00 25.93 211 HIS A CA 1
ATOM 1356 C C . HIS A 1 182 ? 15.545 -10.452 -7.889 1.00 24.77 211 HIS A C 1
ATOM 1357 O O . HIS A 1 182 ? 15.757 -9.300 -7.528 1.00 25.16 211 HIS A O 1
ATOM 1364 N N . ILE A 1 183 ? 15.287 -11.439 -7.045 1.00 23.65 212 ILE A N 1
ATOM 1365 C CA . ILE A 1 183 ? 15.107 -11.236 -5.596 1.00 21.95 212 ILE A CA 1
ATOM 1366 C C . ILE A 1 183 ? 16.104 -12.149 -4.864 1.00 21.77 212 ILE A C 1
ATOM 1367 O O . ILE A 1 183 ? 15.783 -13.325 -4.555 1.00 20.60 212 ILE A O 1
ATOM 1372 N N . PRO A 1 184 ? 17.307 -11.648 -4.615 1.00 21.89 213 PRO A N 1
ATOM 1373 C CA . PRO A 1 184 ? 18.339 -12.550 -4.028 1.00 22.78 213 PRO A CA 1
ATOM 1374 C C . PRO A 1 184 ? 18.154 -12.808 -2.555 1.00 21.62 213 PRO A C 1
ATOM 1375 O O . PRO A 1 184 ? 18.749 -13.733 -1.992 1.00 22.85 213 PRO A O 1
ATOM 1379 N N . GLY A 1 185 ? 17.374 -11.953 -1.885 1.00 20.68 214 GLY A N 1
ATOM 1380 C CA . GLY A 1 185 ? 17.125 -12.131 -0.490 1.00 19.61 214 GLY A CA 1
ATOM 1381 C C . GLY A 1 185 ? 16.410 -10.918 0.113 1.00 18.60 214 GLY A C 1
ATOM 1382 O O . GLY A 1 185 ? 16.125 -9.972 -0.597 1.00 17.73 214 GLY A O 1
ATOM 1383 N N . PRO A 1 186 ? 16.196 -10.950 1.429 1.00 18.13 215 PRO A N 1
ATOM 1384 C CA . PRO A 1 186 ? 15.646 -9.796 2.170 1.00 17.70 215 PRO A CA 1
ATOM 1385 C C . PRO A 1 186 ? 16.544 -8.547 2.099 1.00 17.11 215 PRO A C 1
ATOM 1386 O O . PRO A 1 186 ? 17.700 -8.628 1.715 1.00 18.06 215 PRO A O 1
ATOM 1390 N N . ASP A 1 187 ? 15.949 -7.405 2.440 1.00 17.08 216 ASP A N 1
ATOM 1391 C CA . ASP A 1 187 ? 16.600 -6.083 2.455 1.00 17.22 216 ASP A CA 1
ATOM 1392 C C . ASP A 1 187 ? 16.020 -5.293 3.602 1.00 17.37 216 ASP A C 1
ATOM 1393 O O . ASP A 1 187 ? 14.861 -4.870 3.547 1.00 17.29 216 ASP A O 1
ATOM 1398 N N . PHE A 1 188 ? 16.796 -5.129 4.670 1.00 17.66 217 PHE A N 1
ATOM 1399 C CA . PHE A 1 188 ? 16.319 -4.505 5.905 1.00 18.14 217 PHE A CA 1
ATOM 1400 C C . PHE A 1 188 ? 16.479 -3.013 5.878 1.00 18.55 217 PHE A C 1
ATOM 1401 O O . PHE A 1 188 ? 17.424 -2.503 5.293 1.00 18.73 217 PHE A O 1
ATOM 1409 N N . PRO A 1 189 ? 15.570 -2.278 6.537 1.00 18.44 218 PRO A N 1
ATOM 1410 C CA . PRO A 1 189 ? 15.751 -0.840 6.596 1.00 19.01 218 PRO A CA 1
ATOM 1411 C C . PRO A 1 189 ? 17.047 -0.394 7.252 1.00 19.20 218 PRO A C 1
ATOM 1412 O O . PRO A 1 189 ? 17.542 0.696 6.965 1.00 19.83 218 PRO A O 1
ATOM 1416 N N . THR A 1 190 ? 17.511 -1.222 8.179 1.00 18.18 219 THR A N 1
ATOM 1417 C CA . THR A 1 190 ? 18.662 -1.023 9.023 1.00 19.79 219 THR A CA 1
ATOM 1418 C C . THR A 1 190 ? 19.971 -1.592 8.387 1.00 20.38 219 THR A C 1
ATOM 1419 O O . THR A 1 190 ? 21.009 -1.657 9.047 1.00 20.92 219 THR A O 1
ATOM 1423 N N . ALA A 1 191 ? 19.917 -1.974 7.106 1.00 20.39 220 ALA A N 1
ATOM 1424 C CA . ALA A 1 191 ? 21.117 -2.430 6.339 1.00 19.23 220 ALA A CA 1
ATOM 1425 C C . ALA A 1 191 ? 21.770 -3.711 6.963 1.00 19.44 220 ALA A C 1
ATOM 1426 O O . ALA A 1 191 ? 21.092 -4.721 7.128 1.00 17.78 220 ALA A O 1
ATOM 1428 N N . ALA A 1 192 ? 23.046 -3.641 7.341 1.00 19.73 221 ALA A N 1
ATOM 1429 C CA . ALA A 1 192 ? 23.792 -4.767 7.902 1.00 20.29 221 ALA A CA 1
ATOM 1430 C C . ALA A 1 192 ? 23.927 -5.900 6.859 1.00 20.18 221 ALA A C 1
ATOM 1431 O O . ALA A 1 192 ? 23.882 -5.642 5.657 1.00 20.40 221 ALA A O 1
ATOM 1433 N N . ILE A 1 193 ? 24.186 -7.113 7.335 1.00 20.52 222 ILE A N 1
ATOM 1434 C CA . ILE A 1 193 ? 24.646 -8.188 6.508 1.00 21.52 222 ILE A CA 1
ATOM 1435 C C . ILE A 1 193 ? 23.831 -9.452 6.799 1.00 22.42 222 ILE A C 1
ATOM 1436 O O . ILE A 1 193 ? 23.554 -9.775 7.949 1.00 25.19 222 ILE A O 1
ATOM 1441 N N . ILE A 1 194 ? 23.402 -10.143 5.765 1.00 22.37 223 ILE A N 1
ATOM 1442 C CA . ILE A 1 194 ? 22.764 -11.428 5.936 1.00 24.56 223 ILE A CA 1
ATOM 1443 C C . ILE A 1 194 ? 23.786 -12.493 5.575 1.00 26.91 223 ILE A C 1
ATOM 1444 O O . ILE A 1 194 ? 24.479 -12.398 4.556 1.00 27.36 223 ILE A O 1
ATOM 1449 N N . ASN A 1 195 ? 23.904 -13.486 6.451 1.00 27.75 224 ASN A N 1
ATOM 1450 C CA . ASN A 1 195 ? 24.739 -14.649 6.217 1.00 31.83 224 ASN A CA 1
ATOM 1451 C C . ASN A 1 195 ? 23.866 -15.927 6.211 1.00 33.76 224 ASN A C 1
ATOM 1452 O O . ASN A 1 195 ? 23.114 -16.214 7.165 1.00 31.07 224 ASN A O 1
ATOM 1457 N N . GLY A 1 196 ? 23.892 -16.637 5.089 1.00 32.22 225 GLY A N 1
ATOM 1458 C CA . GLY A 1 196 ? 23.214 -17.929 4.980 1.00 33.02 225 GLY A CA 1
ATOM 1459 C C . GLY A 1 196 ? 22.415 -18.010 3.715 1.00 32.99 225 GLY A C 1
ATOM 1460 O O . GLY A 1 196 ? 21.153 -17.923 3.718 1.00 30.46 225 GLY A O 1
ATOM 1461 N N . ARG A 1 197 ? 23.115 -18.168 2.594 1.00 31.02 226 ARG A N 1
ATOM 1462 C CA . ARG A 1 197 ? 22.402 -18.125 1.326 1.00 31.70 226 ARG A CA 1
ATOM 1463 C C . ARG A 1 197 ? 21.468 -19.322 1.199 1.00 30.74 226 ARG A C 1
ATOM 1464 O O . ARG A 1 197 ? 20.390 -19.186 0.639 1.00 28.54 226 ARG A O 1
ATOM 1472 N N . ARG A 1 198 ? 21.868 -20.498 1.665 1.00 28.92 227 ARG A N 1
ATOM 1473 C CA . ARG A 1 198 ? 20.949 -21.625 1.509 1.00 28.97 227 ARG A CA 1
ATOM 1474 C C . ARG A 1 198 ? 19.690 -21.478 2.377 1.00 26.11 227 ARG A C 1
ATOM 1475 O O . ARG A 1 198 ? 18.682 -22.021 2.035 1.00 25.90 227 ARG A O 1
ATOM 1483 N N . GLY A 1 199 ? 19.757 -20.774 3.487 1.00 24.98 228 GLY A N 1
ATOM 1484 C CA . GLY A 1 199 ? 18.574 -20.513 4.321 1.00 24.60 228 GLY A CA 1
ATOM 1485 C C . GLY A 1 199 ? 17.559 -19.648 3.566 1.00 22.71 228 GLY A C 1
ATOM 1486 O O . GLY A 1 199 ? 16.353 -19.797 3.735 1.00 21.54 228 GLY A O 1
ATOM 1487 N N . ILE A 1 200 ? 18.074 -18.668 2.814 1.00 22.25 229 ILE A N 1
ATOM 1488 C CA . ILE A 1 200 ? 17.201 -17.802 1.965 1.00 21.35 229 ILE A CA 1
ATOM 1489 C C . ILE A 1 200 ? 16.512 -18.671 0.960 1.00 21.60 229 ILE A C 1
ATOM 1490 O O . ILE A 1 200 ? 15.290 -18.591 0.763 1.00 21.47 229 ILE A O 1
ATOM 1495 N N . GLU A 1 201 ? 17.283 -19.490 0.254 1.00 23.28 230 GLU A N 1
ATOM 1496 C CA . GLU A 1 201 ? 16.705 -20.310 -0.785 1.00 25.76 230 GLU A CA 1
ATOM 1497 C C . GLU A 1 201 ? 15.652 -21.280 -0.189 1.00 25.31 230 GLU A C 1
ATOM 1498 O O . GLU A 1 201 ? 14.609 -21.521 -0.801 1.00 24.10 230 GLU A O 1
ATOM 1504 N N . GLU A 1 202 ? 15.951 -21.865 0.961 1.00 25.92 231 GLU A N 1
ATOM 1505 C CA . GLU A 1 202 ? 15.039 -22.793 1.624 1.00 27.98 231 GLU A CA 1
ATOM 1506 C C . GLU A 1 202 ? 13.709 -22.055 1.969 1.00 25.39 231 GLU A C 1
ATOM 1507 O O . GLU A 1 202 ? 12.625 -22.587 1.753 1.00 25.60 231 GLU A O 1
ATOM 1513 N N . ALA A 1 203 ? 13.819 -20.839 2.480 1.00 23.88 232 ALA A N 1
ATOM 1514 C CA . ALA A 1 203 ? 12.630 -20.042 2.830 1.00 23.75 232 ALA A CA 1
ATOM 1515 C C . ALA A 1 203 ? 11.798 -19.690 1.593 1.00 23.19 232 ALA A C 1
ATOM 1516 O O . ALA A 1 203 ? 10.573 -19.823 1.593 1.00 23.06 232 ALA A O 1
ATOM 1518 N N . TYR A 1 204 ? 12.485 -19.340 0.499 1.00 22.97 233 TYR A N 1
ATOM 1519 C CA . TYR A 1 204 ? 11.781 -18.989 -0.750 1.00 22.60 233 TYR A CA 1
ATOM 1520 C C . TYR A 1 204 ? 11.122 -20.184 -1.407 1.00 23.70 233 TYR A C 1
ATOM 1521 O O . TYR A 1 204 ? 10.058 -20.057 -2.029 1.00 23.58 233 TYR A O 1
ATOM 1530 N N . ARG A 1 205 ? 11.766 -21.346 -1.322 1.00 25.28 234 ARG A N 1
ATOM 1531 C CA . ARG A 1 205 ? 11.212 -22.562 -1.906 1.00 27.99 234 ARG A CA 1
ATOM 1532 C C . ARG A 1 205 ? 10.075 -23.155 -1.063 1.00 26.93 234 ARG A C 1
ATOM 1533 O O . ARG A 1 205 ? 9.152 -23.720 -1.604 1.00 27.33 234 ARG A O 1
ATOM 1541 N N . THR A 1 206 ? 10.204 -23.108 0.258 1.00 26.28 235 THR A N 1
ATOM 1542 C CA . THR A 1 206 ? 9.282 -23.842 1.150 1.00 27.41 235 THR A CA 1
ATOM 1543 C C . THR A 1 206 ? 8.406 -22.952 2.075 1.00 26.91 235 THR A C 1
ATOM 1544 O O . THR A 1 206 ? 7.468 -23.462 2.682 1.00 27.40 235 THR A O 1
ATOM 1548 N N . GLY A 1 207 ? 8.773 -21.688 2.218 1.00 24.71 236 GLY A N 1
ATOM 1549 C CA . GLY A 1 207 ? 8.127 -20.777 3.165 1.00 24.67 236 GLY A CA 1
ATOM 1550 C C . GLY A 1 207 ? 8.875 -20.650 4.477 1.00 24.35 236 GLY A C 1
ATOM 1551 O O . GLY A 1 207 ? 8.623 -19.716 5.229 1.00 22.48 236 GLY A O 1
ATOM 1552 N N . ARG A 1 208 ? 9.799 -21.577 4.743 1.00 24.97 237 ARG A N 1
ATOM 1553 C CA . ARG A 1 208 ? 10.541 -21.575 6.017 1.00 25.92 237 ARG A CA 1
ATOM 1554 C C . ARG A 1 208 ? 12.021 -21.758 5.822 1.00 25.49 237 ARG A C 1
ATOM 1555 O O . ARG A 1 208 ? 12.473 -22.670 5.111 1.00 25.82 237 ARG A O 1
ATOM 1563 N N . GLY A 1 209 ? 12.788 -20.965 6.530 1.00 25.05 238 GLY A N 1
ATOM 1564 C CA . GLY A 1 209 ? 14.243 -21.113 6.503 1.00 25.16 238 GLY A CA 1
ATOM 1565 C C . GLY A 1 209 ? 14.873 -20.183 7.483 1.00 25.62 238 GLY A C 1
ATOM 1566 O O . GLY A 1 209 ? 14.325 -19.088 7.758 1.00 25.02 238 GLY A O 1
ATOM 1567 N N . LYS A 1 210 ? 16.039 -20.556 8.019 1.00 25.07 239 LYS A N 1
ATOM 1568 C CA . LYS A 1 210 ? 16.703 -19.738 9.037 1.00 24.43 239 LYS A CA 1
ATOM 1569 C C . LYS A 1 210 ? 17.955 -19.106 8.482 1.00 23.56 239 LYS A C 1
ATOM 1570 O O . LYS A 1 210 ? 18.789 -19.799 7.829 1.00 23.92 239 LYS A O 1
ATOM 1576 N N . VAL A 1 211 ? 18.078 -17.793 8.681 1.00 22.44 240 VAL A N 1
ATOM 1577 C CA . VAL A 1 211 ? 19.231 -17.042 8.280 1.00 23.06 240 VAL A CA 1
ATOM 1578 C C . VAL A 1 211 ? 19.774 -16.303 9.511 1.00 22.91 240 VAL A C 1
ATOM 1579 O O . VAL A 1 211 ? 19.121 -16.276 10.552 1.00 23.59 240 VAL A O 1
ATOM 1583 N N . TYR A 1 212 ? 20.945 -15.697 9.352 1.00 21.71 241 TYR A N 1
ATOM 1584 C CA . TYR A 1 212 ? 21.567 -14.946 10.390 1.00 22.91 241 TYR A CA 1
ATOM 1585 C C . TYR A 1 212 ? 21.824 -13.539 9.873 1.00 22.07 241 TYR A C 1
ATOM 1586 O O . TYR A 1 212 ? 22.223 -13.352 8.731 1.00 23.37 241 TYR A O 1
ATOM 1595 N N . ILE A 1 213 ? 21.587 -12.580 10.727 1.00 19.40 242 ILE A N 1
ATOM 1596 C CA . ILE A 1 213 ? 21.851 -11.195 10.419 1.00 20.05 242 ILE A CA 1
ATOM 1597 C C . ILE A 1 213 ? 23.001 -10.702 11.294 1.00 20.46 242 ILE A C 1
ATOM 1598 O O . ILE A 1 213 ? 22.958 -10.885 12.505 1.00 20.69 242 ILE A O 1
ATOM 1603 N N . ARG A 1 214 ? 24.004 -10.091 10.678 1.00 20.69 243 ARG A N 1
ATOM 1604 C CA . ARG A 1 214 ? 25.216 -9.675 11.385 1.00 21.47 243 ARG A CA 1
ATOM 1605 C C . ARG A 1 214 ? 25.434 -8.189 11.211 1.00 21.34 243 ARG A C 1
ATOM 1606 O O . ARG A 1 214 ? 25.234 -7.621 10.107 1.00 20.46 243 ARG A O 1
ATOM 1614 N N . ALA A 1 215 ? 25.841 -7.568 12.312 1.00 22.15 244 ALA A N 1
ATOM 1615 C CA . ALA A 1 215 ? 26.215 -6.174 12.305 1.00 22.73 244 ALA A CA 1
ATOM 1616 C C . ALA A 1 215 ? 27.355 -5.940 11.348 1.00 22.76 244 ALA A C 1
ATOM 1617 O O . ALA A 1 215 ? 28.192 -6.820 11.127 1.00 21.72 244 ALA A O 1
ATOM 1619 N N . ARG A 1 216 ? 27.418 -4.733 10.798 1.00 22.20 245 ARG A N 1
ATOM 1620 C CA . ARG A 1 216 ? 28.580 -4.285 10.087 1.00 23.99 245 ARG A CA 1
ATOM 1621 C C . ARG A 1 216 ? 29.505 -3.591 11.091 1.00 25.37 245 ARG A C 1
ATOM 1622 O O . ARG A 1 216 ? 29.196 -2.526 11.648 1.00 23.97 245 ARG A O 1
ATOM 1630 N N . ALA A 1 217 ? 30.668 -4.197 11.278 1.00 25.87 246 ALA A N 1
ATOM 1631 C CA . ALA A 1 217 ? 31.629 -3.759 12.273 1.00 26.67 246 ALA A CA 1
ATOM 1632 C C . ALA A 1 217 ? 33.023 -3.969 11.729 1.00 28.78 246 ALA A C 1
ATOM 1633 O O . ALA A 1 217 ? 33.228 -4.934 10.968 1.00 28.21 246 ALA A O 1
ATOM 1635 N N . GLU A 1 218 ? 33.962 -3.094 12.081 1.00 31.22 247 GLU A N 1
ATOM 1636 C CA . GLU A 1 218 ? 35.359 -3.223 11.648 1.00 34.87 247 GLU A CA 1
ATOM 1637 C C . GLU A 1 218 ? 36.302 -2.970 12.820 1.00 34.56 247 GLU A C 1
ATOM 1638 O O . GLU A 1 218 ? 35.960 -2.248 13.763 1.00 31.01 247 GLU A O 1
ATOM 1644 N N . VAL A 1 219 ? 37.484 -3.574 12.749 1.00 34.71 248 VAL A N 1
ATOM 1645 C CA . VAL A 1 219 ? 38.578 -3.259 13.626 1.00 38.22 248 VAL A CA 1
ATOM 1646 C C . VAL A 1 219 ? 39.433 -2.176 12.958 1.00 41.37 248 VAL A C 1
ATOM 1647 O O . VAL A 1 219 ? 39.942 -2.385 11.842 1.00 41.88 248 VAL A O 1
ATOM 1651 N N . GLU A 1 220 ? 39.598 -1.040 13.636 1.00 42.46 249 GLU A N 1
ATOM 1652 C CA . GLU A 1 220 ? 40.498 0.021 13.181 1.00 47.70 249 GLU A CA 1
ATOM 1653 C C . GLU A 1 220 ? 41.769 0.023 14.034 1.00 49.92 249 GLU A C 1
ATOM 1654 O O . GLU A 1 220 ? 41.700 -0.224 15.242 1.00 47.68 249 GLU A O 1
ATOM 1660 N N . VAL A 1 221 ? 42.926 0.290 13.405 1.00 53.29 250 VAL A N 1
ATOM 1661 C CA . VAL A 1 221 ? 44.202 0.393 14.108 1.00 57.20 250 VAL A CA 1
ATOM 1662 C C . VAL A 1 221 ? 44.686 1.841 14.044 1.00 60.31 250 VAL A C 1
ATOM 1663 O O . VAL A 1 221 ? 44.686 2.446 12.979 1.00 61.77 250 VAL A O 1
ATOM 1667 N N . ASP A 1 222 ? 45.081 2.401 15.178 1.00 60.83 251 ASP A N 1
ATOM 1668 C CA . ASP A 1 222 ? 45.633 3.748 15.188 1.00 66.05 251 ASP A CA 1
ATOM 1669 C C . ASP A 1 222 ? 47.060 3.709 14.632 1.00 69.56 251 ASP A C 1
ATOM 1670 O O . ASP A 1 222 ? 47.921 3.013 15.169 1.00 70.34 251 ASP A O 1
ATOM 1675 N N . ALA A 1 223 ? 47.299 4.460 13.556 1.00 73.97 252 ALA A N 1
ATOM 1676 C CA . ALA A 1 223 ? 48.616 4.507 12.896 1.00 78.76 252 ALA A CA 1
ATOM 1677 C C . ALA A 1 223 ? 49.755 4.937 13.823 1.00 81.81 252 ALA A C 1
ATOM 1678 O O . ALA A 1 223 ? 50.848 4.370 13.762 1.00 84.15 252 ALA A O 1
ATOM 1680 N N . LYS A 1 224 ? 49.507 5.916 14.692 1.00 82.17 253 LYS A N 1
ATOM 1681 C CA . LYS A 1 224 ? 50.570 6.445 15.563 1.00 84.09 253 LYS A CA 1
ATOM 1682 C C . LYS A 1 224 ? 50.872 5.569 16.790 1.00 82.77 253 LYS A C 1
ATOM 1683 O O . LYS A 1 224 ? 51.995 5.582 17.290 1.00 83.07 253 LYS A O 1
ATOM 1685 N N . THR A 1 225 ? 49.875 4.826 17.283 1.00 78.14 254 THR A N 1
ATOM 1686 C CA . THR A 1 225 ? 49.995 4.093 18.555 1.00 75.71 254 THR A CA 1
ATOM 1687 C C . THR A 1 225 ? 49.804 2.567 18.474 1.00 70.67 254 THR A C 1
ATOM 1688 O O . THR A 1 225 ? 50.193 1.851 19.384 1.00 70.52 254 THR A O 1
ATOM 1692 N N . GLY A 1 226 ? 49.178 2.073 17.412 1.00 66.35 255 GLY A N 1
ATOM 1693 C CA . GLY A 1 226 ? 48.902 0.636 17.280 1.00 62.55 255 GLY A CA 1
ATOM 1694 C C . GLY A 1 226 ? 47.664 0.128 18.019 1.00 57.33 255 GLY A C 1
ATOM 1695 O O . GLY A 1 226 ? 47.286 -1.037 17.876 1.00 53.55 255 GLY A O 1
ATOM 1696 N N . ARG A 1 227 ? 47.027 0.989 18.813 1.00 55.27 256 ARG A N 1
ATOM 1697 C CA . ARG A 1 227 ? 45.846 0.596 19.570 1.00 52.10 256 ARG A CA 1
ATOM 1698 C C . ARG A 1 227 ? 44.677 0.297 18.613 1.00 48.31 256 ARG A C 1
ATOM 1699 O O . ARG A 1 227 ? 44.558 0.924 17.560 1.00 47.56 256 ARG A O 1
ATOM 1707 N N . GLU A 1 228 ? 43.874 -0.697 18.973 1.00 45.68 257 GLU A N 1
ATOM 1708 C CA . GLU A 1 228 ? 42.763 -1.162 18.150 1.00 43.94 257 GLU A CA 1
ATOM 1709 C C . GLU A 1 228 ? 41.427 -0.703 18.726 1.00 40.68 257 GLU A C 1
ATOM 1710 O O . GLU A 1 228 ? 41.252 -0.646 19.945 1.00 39.16 257 GLU A O 1
ATOM 1716 N N . THR A 1 229 ? 40.513 -0.358 17.835 1.00 38.12 258 THR A N 1
ATOM 1717 C CA . THR A 1 229 ? 39.152 0.006 18.216 1.00 37.38 258 THR A CA 1
ATOM 1718 C C . THR A 1 229 ? 38.175 -0.673 17.254 1.00 33.71 258 THR A C 1
ATOM 1719 O O . THR A 1 229 ? 38.396 -0.695 16.048 1.00 33.52 258 THR A O 1
ATOM 1723 N N . ILE A 1 230 ? 37.134 -1.286 17.806 1.00 31.72 259 ILE A N 1
ATOM 1724 C CA . ILE A 1 230 ? 36.032 -1.821 17.004 1.00 30.14 259 ILE A CA 1
ATOM 1725 C C . ILE A 1 230 ? 34.973 -0.736 16.843 1.00 28.86 259 ILE A C 1
ATOM 1726 O O . ILE A 1 230 ? 34.554 -0.103 17.834 1.00 28.38 259 ILE A O 1
ATOM 1731 N N . ILE A 1 231 ? 34.561 -0.517 15.606 1.00 27.78 260 ILE A N 1
ATOM 1732 C CA . ILE A 1 231 ? 33.509 0.419 15.276 1.00 27.53 260 ILE A CA 1
ATOM 1733 C C . ILE A 1 231 ? 32.355 -0.362 14.672 1.00 25.94 260 ILE A C 1
ATOM 1734 O O . ILE A 1 231 ? 32.551 -1.122 13.689 1.00 25.54 260 ILE A O 1
ATOM 1739 N N . VAL A 1 232 ? 31.181 -0.214 15.269 1.00 24.64 261 VAL A N 1
ATOM 1740 C CA . VAL A 1 232 ? 29.956 -0.787 14.750 1.00 23.84 261 VAL A CA 1
ATOM 1741 C C . VAL A 1 232 ? 29.184 0.295 14.015 1.00 23.80 261 VAL A C 1
ATOM 1742 O O . VAL A 1 232 ? 28.779 1.321 14.609 1.00 23.97 261 VAL A O 1
ATOM 1746 N N . HIS A 1 233 ? 28.963 0.048 12.722 1.00 23.28 262 HIS A N 1
ATOM 1747 C CA . HIS A 1 233 ? 28.285 0.972 11.833 1.00 24.80 262 HIS A CA 1
ATOM 1748 C C . HIS A 1 233 ? 26.820 0.688 11.606 1.00 23.16 262 HIS A C 1
ATOM 1749 O O . HIS A 1 233 ? 26.063 1.618 11.335 1.00 22.39 262 HIS A O 1
ATOM 1756 N N . GLU A 1 234 ? 26.425 -0.587 11.622 1.00 21.59 263 GLU A N 1
ATOM 1757 C CA . GLU A 1 234 ? 25.041 -1.006 11.337 1.00 21.49 263 GLU A CA 1
ATOM 1758 C C . GLU A 1 234 ? 24.757 -2.242 12.190 1.00 20.91 263 GLU A C 1
ATOM 1759 O O . GLU A 1 234 ? 25.672 -3.037 12.427 1.00 20.65 263 GLU A O 1
ATOM 1765 N N . ILE A 1 235 ? 23.526 -2.361 12.718 1.00 19.70 264 ILE A N 1
ATOM 1766 C CA . ILE A 1 235 ? 23.157 -3.498 13.526 1.00 19.89 264 ILE A CA 1
ATOM 1767 C C . ILE A 1 235 ? 22.010 -4.228 12.933 1.00 19.12 264 ILE A C 1
ATOM 1768 O O . ILE A 1 235 ? 21.365 -3.711 12.024 1.00 18.72 264 ILE A O 1
ATOM 1773 N N . PRO A 1 236 ? 21.775 -5.465 13.381 1.00 18.55 265 PRO A N 1
ATOM 1774 C CA . PRO A 1 236 ? 20.635 -6.203 12.818 1.00 18.61 265 PRO A CA 1
ATOM 1775 C C . PRO A 1 236 ? 19.251 -5.572 13.070 1.00 18.18 265 PRO A C 1
ATOM 1776 O O . PRO A 1 236 ? 19.009 -4.917 14.062 1.00 18.04 265 PRO A O 1
ATOM 1780 N N . TYR A 1 237 ? 18.365 -5.841 12.109 1.00 18.26 266 TYR A N 1
ATOM 1781 C CA . TYR A 1 237 ? 17.001 -5.449 12.144 1.00 18.56 266 TYR A CA 1
ATOM 1782 C C . TYR A 1 237 ? 16.376 -5.856 13.461 1.00 18.46 266 TYR A C 1
ATOM 1783 O O . TYR A 1 237 ? 16.614 -6.965 13.954 1.00 18.99 266 TYR A O 1
ATOM 1792 N N . GLN A 1 238 ? 15.621 -4.937 14.044 1.00 19.81 267 GLN A N 1
ATOM 1793 C CA . GLN A 1 238 ? 14.832 -5.146 15.271 1.00 22.05 267 GLN A CA 1
ATOM 1794 C C . GLN A 1 238 ? 15.693 -5.252 16.561 1.00 22.11 267 GLN A C 1
ATOM 1795 O O . GLN A 1 238 ? 15.156 -5.456 17.638 1.00 24.63 267 GLN A O 1
ATOM 1801 N N . VAL A 1 239 ? 16.983 -5.041 16.471 1.00 19.95 268 VAL A N 1
ATOM 1802 C CA . VAL A 1 239 ? 17.821 -4.939 17.679 1.00 19.91 268 VAL A CA 1
ATOM 1803 C C . VAL A 1 239 ? 17.790 -3.500 18.228 1.00 21.13 268 VAL A C 1
ATOM 1804 O O . VAL A 1 239 ? 17.926 -2.515 17.474 1.00 22.17 268 VAL A O 1
ATOM 1808 N N . ASN A 1 240 ? 17.615 -3.400 19.545 1.00 21.02 269 ASN A N 1
ATOM 1809 C CA . ASN A 1 240 ? 17.600 -2.121 20.293 1.00 22.07 269 ASN A CA 1
ATOM 1810 C C . ASN A 1 240 ? 19.057 -1.773 20.601 1.00 22.19 269 ASN A C 1
ATOM 1811 O O . ASN A 1 240 ? 19.755 -2.527 21.286 1.00 20.78 269 ASN A O 1
ATOM 1816 N N . LYS A 1 241 ? 19.534 -0.669 20.033 1.00 21.91 270 LYS A N 1
ATOM 1817 C CA . LYS A 1 241 ? 20.939 -0.288 20.199 1.00 23.53 270 LYS A CA 1
ATOM 1818 C C . LYS A 1 241 ? 21.311 -0.114 21.670 1.00 23.24 270 LYS A C 1
ATOM 1819 O O . LYS A 1 241 ? 22.379 -0.621 22.099 1.00 22.59 270 LYS A O 1
ATOM 1825 N N . ALA A 1 242 ? 20.447 0.544 22.447 1.00 24.72 271 ALA A N 1
ATOM 1826 C CA . ALA A 1 242 ? 20.747 0.757 23.869 1.00 26.23 271 ALA A CA 1
ATOM 1827 C C . ALA A 1 242 ? 20.849 -0.581 24.650 1.00 26.84 271 ALA A C 1
ATOM 1828 O O . ALA A 1 242 ? 21.727 -0.737 25.514 1.00 26.59 271 ALA A O 1
ATOM 1830 N N . ARG A 1 243 ? 19.927 -1.489 24.389 1.00 27.34 272 ARG A N 1
ATOM 1831 C CA . ARG A 1 243 ? 19.942 -2.802 25.032 1.00 30.06 272 ARG A CA 1
ATOM 1832 C C . ARG A 1 243 ? 21.210 -3.582 24.661 1.00 27.34 272 ARG A C 1
ATOM 1833 O O . ARG A 1 243 ? 21.785 -4.261 25.500 1.00 27.16 272 ARG A O 1
ATOM 1841 N N . LEU A 1 244 ? 21.605 -3.488 23.403 1.00 24.56 273 LEU A N 1
ATOM 1842 C CA . LEU A 1 244 ? 22.826 -4.136 22.934 1.00 24.25 273 LEU A CA 1
ATOM 1843 C C . LEU A 1 244 ? 24.046 -3.630 23.682 1.00 24.36 273 LEU A C 1
ATOM 1844 O O . LEU A 1 244 ? 24.857 -4.410 24.186 1.00 22.35 273 LEU A O 1
ATOM 1849 N N . ILE A 1 245 ? 24.160 -2.304 23.798 1.00 24.56 274 ILE A N 1
ATOM 1850 C CA . ILE A 1 245 ? 25.276 -1.701 24.522 1.00 26.11 274 ILE A CA 1
ATOM 1851 C C . ILE A 1 245 ? 25.281 -2.111 26.006 1.00 27.97 274 ILE A C 1
ATOM 1852 O O . ILE A 1 245 ? 26.349 -2.439 26.563 1.00 28.14 274 ILE A O 1
ATOM 1857 N N . GLU A 1 246 ? 24.119 -2.162 26.621 1.00 28.57 275 GLU A N 1
ATOM 1858 C CA . GLU A 1 246 ? 24.015 -2.641 28.000 1.00 32.84 275 GLU A CA 1
ATOM 1859 C C . GLU A 1 246 ? 24.458 -4.091 28.176 1.00 30.81 275 GLU A C 1
ATOM 1860 O O . GLU A 1 246 ? 25.103 -4.421 29.166 1.00 30.73 275 GLU A O 1
ATOM 1866 N N . LYS A 1 247 ? 24.068 -4.941 27.244 1.00 29.47 276 LYS A N 1
ATOM 1867 C CA . LYS A 1 247 ? 24.436 -6.348 27.313 1.00 30.34 276 LYS A CA 1
ATOM 1868 C C . LYS A 1 247 ? 25.937 -6.515 27.172 1.00 28.59 276 LYS A C 1
ATOM 1869 O O . LYS A 1 247 ? 26.553 -7.275 27.921 1.00 29.52 276 LYS A O 1
ATOM 1875 N N . ILE A 1 248 ? 26.535 -5.769 26.259 1.00 27.12 277 ILE A N 1
ATOM 1876 C CA . ILE A 1 248 ? 27.991 -5.773 26.132 1.00 27.64 277 ILE A CA 1
ATOM 1877 C C . ILE A 1 248 ? 28.659 -5.331 27.442 1.00 28.71 277 ILE A C 1
ATOM 1878 O O . ILE A 1 248 ? 29.591 -5.996 27.913 1.00 28.37 277 ILE A O 1
ATOM 1883 N N . ALA A 1 249 ? 28.203 -4.218 28.033 1.00 29.24 278 ALA A N 1
ATOM 1884 C CA . ALA A 1 249 ? 28.757 -3.777 29.337 1.00 31.33 278 ALA A CA 1
ATOM 1885 C C . ALA A 1 249 ? 28.659 -4.867 30.412 1.00 32.96 278 ALA A C 1
ATOM 1886 O O . ALA A 1 249 ? 29.587 -5.060 31.238 1.00 34.15 278 ALA A O 1
ATOM 1888 N N . GLU A 1 250 ? 27.527 -5.551 30.446 1.00 33.46 279 GLU A N 1
ATOM 1889 C CA . GLU A 1 250 ? 27.299 -6.624 31.420 1.00 36.57 279 GLU A CA 1
ATOM 1890 C C . GLU A 1 250 ? 28.267 -7.794 31.198 1.00 35.57 279 GLU A C 1
ATOM 1891 O O . GLU A 1 250 ? 28.868 -8.297 32.149 1.00 35.14 279 GLU A O 1
ATOM 1897 N N . LEU A 1 251 ? 28.457 -8.186 29.945 1.00 33.23 280 LEU A N 1
ATOM 1898 C CA . LEU A 1 251 ? 29.420 -9.228 29.622 1.00 34.08 280 LEU A CA 1
ATOM 1899 C C . LEU A 1 251 ? 30.847 -8.863 30.008 1.00 35.42 280 LEU A C 1
ATOM 1900 O O . LEU A 1 251 ? 31.596 -9.715 30.507 1.00 35.66 280 LEU A O 1
ATOM 1905 N N . VAL A 1 252 ? 31.221 -7.606 29.799 1.00 35.50 281 VAL A N 1
ATOM 1906 C CA . VAL A 1 252 ? 32.530 -7.123 30.215 1.00 37.62 281 VAL A CA 1
ATOM 1907 C C . VAL A 1 252 ? 32.660 -7.160 31.738 1.00 39.70 281 VAL A C 1
ATOM 1908 O O . VAL A 1 252 ? 33.663 -7.611 32.268 1.00 39.72 281 VAL A O 1
ATOM 1912 N N . LYS A 1 253 ? 31.619 -6.710 32.429 1.00 41.42 282 LYS A N 1
ATOM 1913 C CA . LYS A 1 253 ? 31.586 -6.712 33.893 1.00 44.62 282 LYS A CA 1
ATOM 1914 C C . LYS A 1 253 ? 31.718 -8.123 34.448 1.00 46.37 282 LYS A C 1
ATOM 1915 O O . LYS A 1 253 ? 32.507 -8.347 35.355 1.00 46.58 282 LYS A O 1
ATOM 1918 N N . GLU A 1 254 ? 30.977 -9.073 33.890 1.00 46.92 283 GLU A N 1
ATOM 1919 C CA . GLU A 1 254 ? 31.042 -10.462 34.332 1.00 50.81 283 GLU A CA 1
ATOM 1920 C C . GLU A 1 254 ? 32.251 -11.239 33.789 1.00 50.78 283 GLU A C 1
ATOM 1921 O O . GLU A 1 254 ? 32.351 -12.445 33.998 1.00 51.65 283 GLU A O 1
ATOM 1927 N N . LYS A 1 255 ? 33.135 -10.563 33.059 1.00 49.62 284 LYS A N 1
ATOM 1928 C CA . LYS A 1 255 ? 34.311 -11.187 32.429 1.00 49.61 284 LYS A CA 1
ATOM 1929 C C . LYS A 1 255 ? 33.988 -12.338 31.467 1.00 48.33 284 LYS A C 1
ATOM 1930 O O . LYS A 1 255 ? 34.828 -13.208 31.232 1.00 47.35 284 LYS A O 1
ATOM 1933 N N . ARG A 1 256 ? 32.797 -12.329 30.872 1.00 44.87 285 ARG A N 1
ATOM 1934 C CA . ARG A 1 256 ? 32.449 -13.320 29.847 1.00 44.40 285 ARG A CA 1
ATOM 1935 C C . ARG A 1 256 ? 33.008 -12.921 28.480 1.00 42.34 285 ARG A C 1
ATOM 1936 O O . ARG A 1 256 ? 33.154 -13.755 27.595 1.00 40.04 285 ARG A O 1
ATOM 1944 N N . VAL A 1 257 ? 33.300 -11.637 28.306 1.00 40.80 286 VAL A N 1
ATOM 1945 C CA . VAL A 1 257 ? 34.067 -11.151 27.161 1.00 40.45 286 VAL A CA 1
ATOM 1946 C C . VAL A 1 257 ? 35.207 -10.314 27.716 1.00 41.40 286 VAL A C 1
ATOM 1947 O O . VAL A 1 257 ? 34.978 -9.334 28.438 1.00 41.00 286 VAL A O 1
ATOM 1951 N N . GLU A 1 258 ? 36.431 -10.709 27.387 1.00 41.67 287 GLU A N 1
ATOM 1952 C CA . GLU A 1 258 ? 37.622 -9.991 27.816 1.00 42.09 287 GLU A CA 1
ATOM 1953 C C . GLU A 1 258 ? 38.156 -9.107 26.709 1.00 39.33 287 GLU A C 1
ATOM 1954 O O . GLU A 1 258 ? 37.768 -9.252 25.558 1.00 37.42 287 GLU A O 1
ATOM 1960 N N . GLY A 1 259 ? 39.088 -8.219 27.064 1.00 38.55 288 GLY A N 1
ATOM 1961 C CA . GLY A 1 259 ? 39.823 -7.421 26.094 1.00 38.22 288 GLY A CA 1
ATOM 1962 C C . GLY A 1 259 ? 39.240 -6.071 25.729 1.00 36.72 288 GLY A C 1
ATOM 1963 O O . GLY A 1 259 ? 39.783 -5.392 24.863 1.00 37.04 288 GLY A O 1
ATOM 1964 N N . ILE A 1 260 ? 38.149 -5.667 26.385 1.00 35.57 289 ILE A N 1
ATOM 1965 C CA . ILE A 1 260 ? 37.526 -4.354 26.127 1.00 34.26 289 ILE A CA 1
ATOM 1966 C C . ILE A 1 260 ? 37.919 -3.336 27.204 1.00 34.92 289 ILE A C 1
ATOM 1967 O O . ILE A 1 260 ? 37.701 -3.574 28.387 1.00 35.18 289 ILE A O 1
ATOM 1972 N N . SER A 1 261 ? 38.501 -2.212 26.788 1.00 34.99 290 SER A N 1
ATOM 1973 C CA . SER A 1 261 ? 38.919 -1.140 27.724 1.00 36.33 290 SER A CA 1
ATOM 1974 C C . SER A 1 261 ? 37.870 -0.026 27.842 1.00 35.68 290 SER A C 1
ATOM 1975 O O . SER A 1 261 ? 37.792 0.646 28.857 1.00 36.88 290 SER A O 1
ATOM 1978 N N . ALA A 1 262 ? 37.052 0.164 26.822 1.00 34.27 291 ALA A N 1
ATOM 1979 C CA . ALA A 1 262 ? 35.998 1.197 26.864 1.00 33.98 291 ALA A CA 1
ATOM 1980 C C . ALA A 1 262 ? 34.910 0.918 25.863 1.00 31.27 291 ALA A C 1
ATOM 1981 O O . ALA A 1 262 ? 35.126 0.264 24.841 1.00 30.36 291 ALA A O 1
ATOM 1983 N N . LEU A 1 263 ? 33.734 1.459 26.166 1.00 31.46 292 LEU A N 1
ATOM 1984 C CA . LEU A 1 263 ? 32.569 1.288 25.343 1.00 31.78 292 LEU A CA 1
ATOM 1985 C C . LEU A 1 263 ? 31.804 2.617 25.337 1.00 32.27 292 LEU A C 1
ATOM 1986 O O . LEU A 1 263 ? 31.494 3.130 26.413 1.00 30.73 292 LEU A O 1
ATOM 1991 N N . ARG A 1 264 ? 31.480 3.137 24.146 1.00 31.98 293 ARG A N 1
ATOM 1992 C CA . ARG A 1 264 ? 30.827 4.442 24.005 1.00 33.90 293 ARG A CA 1
ATOM 1993 C C . ARG A 1 264 ? 29.927 4.444 22.800 1.00 31.25 293 ARG A C 1
ATOM 1994 O O . ARG A 1 264 ? 30.313 3.950 21.741 1.00 30.29 293 ARG A O 1
ATOM 2002 N N . ASP A 1 265 ? 28.721 4.991 22.949 1.00 30.05 294 ASP A N 1
ATOM 2003 C CA . ASP A 1 265 ? 27.871 5.234 21.813 1.00 29.77 294 ASP A CA 1
ATOM 2004 C C . ASP A 1 265 ? 28.139 6.640 21.296 1.00 31.24 294 ASP A C 1
ATOM 2005 O O . ASP A 1 265 ? 27.872 7.631 22.000 1.00 30.51 294 ASP A O 1
ATOM 2010 N N . GLU A 1 266 ? 28.706 6.738 20.105 1.00 30.54 295 GLU A N 1
ATOM 2011 C CA . GLU A 1 266 ? 28.984 8.044 19.505 1.00 33.54 295 GLU A CA 1
ATOM 2012 C C . GLU A 1 266 ? 28.032 8.280 18.339 1.00 33.18 295 GLU A C 1
ATOM 2013 O O . GLU A 1 266 ? 28.281 9.147 17.523 1.00 33.88 295 GLU A O 1
ATOM 2019 N N . SER A 1 267 ? 26.925 7.540 18.291 1.00 31.24 296 SER A N 1
ATOM 2020 C CA . SER A 1 267 ? 25.917 7.752 17.265 1.00 31.25 296 SER A CA 1
ATOM 2021 C C . SER A 1 267 ? 25.305 9.131 17.370 1.00 34.51 296 SER A C 1
ATOM 2022 O O . SER A 1 267 ? 25.172 9.688 18.471 1.00 33.54 296 SER A O 1
ATOM 2025 N N . ASP A 1 268 ? 24.887 9.670 16.235 1.00 36.71 297 ASP A N 1
ATOM 2026 C CA . ASP A 1 268 ? 24.161 10.937 16.234 1.00 42.28 297 ASP A CA 1
ATOM 2027 C C . ASP A 1 268 ? 23.280 11.007 14.981 1.00 43.59 297 ASP A C 1
ATOM 2028 O O . ASP A 1 268 ? 23.084 9.995 14.298 1.00 40.51 297 ASP A O 1
ATOM 2033 N N . LYS A 1 269 ? 22.748 12.193 14.690 1.00 49.18 298 LYS A N 1
ATOM 2034 C CA . LYS A 1 269 ? 21.930 12.430 13.490 1.00 50.67 298 LYS A CA 1
ATOM 2035 C C . LYS A 1 269 ? 22.593 11.924 12.206 1.00 49.67 298 LYS A C 1
ATOM 2036 O O . LYS A 1 269 ? 21.907 11.429 11.318 1.00 51.90 298 LYS A O 1
ATOM 2038 N N . ASP A 1 270 ? 23.915 12.047 12.112 1.00 51.66 299 ASP A N 1
ATOM 2039 C CA . ASP A 1 270 ? 24.671 11.637 10.903 1.00 52.82 299 ASP A CA 1
ATOM 2040 C C . ASP A 1 270 ? 24.808 10.124 10.708 1.00 46.79 299 ASP A C 1
ATOM 2041 O O . ASP A 1 270 ? 25.104 9.660 9.601 1.00 48.30 299 ASP A O 1
ATOM 2046 N N . GLY A 1 271 ? 24.665 9.341 11.774 1.00 41.10 300 GLY A N 1
ATOM 2047 C CA . GLY A 1 271 ? 24.795 7.895 11.626 1.00 35.33 300 GLY A CA 1
ATOM 2048 C C . GLY A 1 271 ? 25.136 7.181 12.914 1.00 31.99 300 GLY A C 1
ATOM 2049 O O . GLY A 1 271 ? 25.454 7.799 13.922 1.00 32.33 300 GLY A O 1
ATOM 2050 N N . MET A 1 272 ? 24.984 5.878 12.877 1.00 28.49 301 MET A N 1
ATOM 2051 C CA . MET A 1 272 ? 25.338 5.050 13.989 1.00 28.59 301 MET A CA 1
ATOM 2052 C C . MET A 1 272 ? 26.865 4.907 14.101 1.00 27.02 301 MET A C 1
ATOM 2053 O O . MET A 1 272 ? 27.550 4.721 13.093 1.00 25.92 301 MET A O 1
ATOM 2058 N N . ARG A 1 273 ? 27.370 4.929 15.329 1.00 25.88 302 ARG A N 1
ATOM 2059 C CA . ARG A 1 273 ? 28.793 4.686 15.591 1.00 26.51 302 ARG A CA 1
ATOM 2060 C C . ARG A 1 273 ? 28.969 4.214 17.026 1.00 25.55 302 ARG A C 1
ATOM 2061 O O . ARG A 1 273 ? 28.986 5.025 17.956 1.00 26.89 302 ARG A O 1
ATOM 2069 N N . ILE A 1 274 ? 29.059 2.916 17.217 1.00 24.49 303 ILE A N 1
ATOM 2070 C CA . ILE A 1 274 ? 29.355 2.344 18.535 1.00 24.83 303 ILE A CA 1
ATOM 2071 C C . ILE A 1 274 ? 30.839 2.062 18.579 1.00 25.68 303 ILE A C 1
ATOM 2072 O O . ILE A 1 274 ? 31.367 1.340 17.686 1.00 24.28 303 ILE A O 1
ATOM 2077 N N . VAL A 1 275 ? 31.506 2.579 19.609 1.00 26.14 304 VAL A N 1
ATOM 2078 C CA . VAL A 1 275 ? 32.957 2.512 19.716 1.00 27.70 304 VAL A CA 1
ATOM 2079 C C . VAL A 1 275 ? 33.339 1.579 20.861 1.00 27.56 304 VAL A C 1
ATOM 2080 O O . VAL A 1 275 ? 32.894 1.763 21.994 1.00 26.23 304 VAL A O 1
ATOM 2084 N N . ILE A 1 276 ? 34.123 0.548 20.543 1.00 28.70 305 ILE A N 1
ATOM 2085 C CA . ILE A 1 276 ? 34.562 -0.417 21.538 1.00 29.52 305 ILE A CA 1
ATOM 2086 C C . ILE A 1 276 ? 36.082 -0.457 21.499 1.00 31.76 305 ILE A C 1
ATOM 2087 O O . ILE A 1 276 ? 36.660 -1.018 20.564 1.00 32.84 305 ILE A O 1
ATOM 2092 N N . GLU A 1 277 ? 36.735 0.133 22.486 1.00 33.32 306 GLU A N 1
ATOM 2093 C CA . GLU A 1 277 ? 38.184 0.192 22.490 1.00 35.99 306 GLU A CA 1
ATOM 2094 C C . GLU A 1 277 ? 38.726 -1.134 22.999 1.00 35.05 306 GLU A C 1
ATOM 2095 O O . GLU A 1 277 ? 38.174 -1.732 23.935 1.00 34.58 306 GLU A O 1
ATOM 2101 N N . VAL A 1 278 ? 39.803 -1.582 22.375 1.00 35.25 307 VAL A N 1
ATOM 2102 C CA . VAL A 1 278 ? 40.405 -2.872 22.707 1.00 35.12 307 VAL A CA 1
ATOM 2103 C C . VAL A 1 278 ? 41.636 -2.659 23.599 1.00 37.30 307 VAL A C 1
ATOM 2104 O O . VAL A 1 278 ? 42.453 -1.769 23.366 1.00 37.35 307 VAL A O 1
ATOM 2108 N N . LYS A 1 279 ? 41.771 -3.491 24.624 1.00 38.34 308 LYS A N 1
ATOM 2109 C CA . LYS A 1 279 ? 42.970 -3.439 25.473 1.00 41.54 308 LYS A CA 1
ATOM 2110 C C . LYS A 1 279 ? 44.233 -3.729 24.665 1.00 43.83 308 LYS A C 1
ATOM 2111 O O . LYS A 1 279 ? 44.209 -4.536 23.721 1.00 42.36 308 LYS A O 1
ATOM 2117 N N . ARG A 1 280 ? 45.331 -3.088 25.068 1.00 47.04 309 ARG A N 1
ATOM 2118 C CA . ARG A 1 280 ? 46.637 -3.230 24.401 1.00 50.15 309 ARG A CA 1
ATOM 2119 C C . ARG A 1 280 ? 47.083 -4.692 24.257 1.00 52.69 309 ARG A C 1
ATOM 2120 O O . ARG A 1 280 ? 47.656 -5.068 23.236 1.00 53.90 309 ARG A O 1
ATOM 2122 N N . ASP A 1 281 ? 46.806 -5.512 25.271 1.00 54.13 310 ASP A N 1
ATOM 2123 C CA . ASP A 1 281 ? 47.212 -6.936 25.279 1.00 55.19 310 ASP A CA 1
ATOM 2124 C C . ASP A 1 281 ? 46.181 -7.904 24.665 1.00 52.11 310 ASP A C 1
ATOM 2125 O O . ASP A 1 281 ? 46.360 -9.123 24.713 1.00 51.61 310 ASP A O 1
ATOM 2130 N N . ALA A 1 282 ? 45.111 -7.368 24.069 1.00 47.57 311 ALA A N 1
ATOM 2131 C CA . ALA A 1 282 ? 44.085 -8.184 23.404 1.00 45.24 311 ALA A CA 1
ATOM 2132 C C . ALA A 1 282 ? 44.112 -7.989 21.880 1.00 43.77 311 ALA A C 1
ATOM 2133 O O . ALA A 1 282 ? 44.670 -7.018 21.380 1.00 44.25 311 ALA A O 1
ATOM 2135 N N . VAL A 1 283 ? 43.522 -8.933 21.165 1.00 41.92 312 VAL A N 1
ATOM 2136 C CA . VAL A 1 283 ? 43.459 -8.882 19.717 1.00 42.19 312 VAL A CA 1
ATOM 2137 C C . VAL A 1 283 ? 42.039 -8.502 19.272 1.00 39.04 312 VAL A C 1
ATOM 2138 O O . VAL A 1 283 ? 41.069 -9.208 19.557 1.00 37.85 312 VAL A O 1
ATOM 2142 N N . GLY A 1 284 ? 41.937 -7.390 18.554 1.00 37.85 313 GLY A N 1
ATOM 2143 C CA . GLY A 1 284 ? 40.648 -6.859 18.135 1.00 35.79 313 GLY A CA 1
ATOM 2144 C C . GLY A 1 284 ? 39.742 -7.864 17.454 1.00 34.86 313 GLY A C 1
ATOM 2145 O O . GLY A 1 284 ? 38.547 -7.941 17.768 1.00 31.33 313 GLY A O 1
ATOM 2146 N N . GLU A 1 285 ? 40.292 -8.599 16.479 1.00 35.53 314 GLU A N 1
ATOM 2147 C CA . GLU A 1 285 ? 39.500 -9.554 15.729 1.00 35.02 314 GLU A CA 1
ATOM 2148 C C . GLU A 1 285 ? 38.914 -10.631 16.652 1.00 34.39 314 GLU A C 1
ATOM 2149 O O . GLU A 1 285 ? 37.784 -11.047 16.451 1.00 34.54 314 GLU A O 1
ATOM 2151 N N . VAL A 1 286 ? 39.692 -11.075 17.638 1.00 37.24 315 VAL A N 1
ATOM 2152 C CA . VAL A 1 286 ? 39.264 -12.093 18.601 1.00 37.10 315 VAL A CA 1
ATOM 2153 C C . VAL A 1 286 ? 38.145 -11.526 19.494 1.00 34.99 315 VAL A C 1
ATOM 2154 O O . VAL A 1 286 ? 37.134 -12.182 19.734 1.00 33.39 315 VAL A O 1
ATOM 2158 N N . VAL A 1 287 ? 38.311 -10.291 19.948 1.00 33.70 316 VAL A N 1
ATOM 2159 C CA . VAL A 1 287 ? 37.252 -9.643 20.734 1.00 31.50 316 VAL A CA 1
ATOM 2160 C C . VAL A 1 287 ? 35.969 -9.547 19.918 1.00 29.51 316 VAL A C 1
ATOM 2161 O O . VAL A 1 287 ? 34.879 -9.877 20.414 1.00 28.94 316 VAL A O 1
ATOM 2165 N N . LEU A 1 288 ? 36.088 -9.129 18.667 1.00 28.38 317 LEU A N 1
ATOM 2166 C CA . LEU A 1 288 ? 34.920 -8.927 17.845 1.00 27.77 317 LEU A CA 1
ATOM 2167 C C . LEU A 1 288 ? 34.213 -10.253 17.575 1.00 27.04 317 LEU A C 1
ATOM 2168 O O . LEU A 1 288 ? 32.986 -10.315 17.654 1.00 25.26 317 LEU A O 1
ATOM 2173 N N . ASN A 1 289 ? 34.981 -11.318 17.300 1.00 28.96 318 ASN A N 1
ATOM 2174 C CA . ASN A 1 289 ? 34.375 -12.645 17.094 1.00 29.10 318 ASN A CA 1
ATOM 2175 C C . ASN A 1 289 ? 33.634 -13.112 18.352 1.00 29.48 318 ASN A C 1
ATOM 2176 O O . ASN A 1 289 ? 32.575 -13.719 18.250 1.00 28.32 318 ASN A O 1
ATOM 2181 N N . ASN A 1 290 ? 34.194 -12.841 19.532 1.00 31.15 319 ASN A N 1
ATOM 2182 C CA . ASN A 1 290 ? 33.509 -13.203 20.757 1.00 32.40 319 ASN A CA 1
ATOM 2183 C C . ASN A 1 290 ? 32.210 -12.412 20.927 1.00 30.91 319 ASN A C 1
ATOM 2184 O O . ASN A 1 290 ? 31.183 -12.983 21.343 1.00 30.54 319 ASN A O 1
ATOM 2189 N N . LEU A 1 291 ? 32.235 -11.119 20.573 1.00 28.44 320 LEU A N 1
ATOM 2190 C CA . LEU A 1 291 ? 31.009 -10.323 20.620 1.00 27.66 320 LEU A CA 1
ATOM 2191 C C . LEU A 1 291 ? 29.940 -10.842 19.660 1.00 26.10 320 LEU A C 1
ATOM 2192 O O . LEU A 1 291 ? 28.760 -10.881 20.016 1.00 26.12 320 LEU A O 1
ATOM 2197 N N . TYR A 1 292 ? 30.335 -11.275 18.459 1.00 26.39 321 TYR A N 1
ATOM 2198 C CA . TYR A 1 292 ? 29.350 -11.858 17.509 1.00 26.49 321 TYR A CA 1
ATOM 2199 C C . TYR A 1 292 ? 28.734 -13.173 18.073 1.00 27.40 321 TYR A C 1
ATOM 2200 O O . TYR A 1 292 ? 27.578 -13.457 17.834 1.00 29.62 321 TYR A O 1
ATOM 2209 N N . SER A 1 293 ? 29.479 -13.932 18.843 1.00 28.07 322 SER A N 1
ATOM 2210 C CA . SER A 1 293 ? 28.946 -15.189 19.366 1.00 30.13 322 SER A CA 1
ATOM 2211 C C . SER A 1 293 ? 28.029 -15.009 20.614 1.00 29.95 322 SER A C 1
ATOM 2212 O O . SER A 1 293 ? 27.229 -15.893 20.922 1.00 29.72 322 SER A O 1
ATOM 2215 N N . GLN A 1 294 ? 28.159 -13.899 21.325 1.00 27.36 323 GLN A N 1
ATOM 2216 C CA . GLN A 1 294 ? 27.480 -13.750 22.605 1.00 29.00 323 GLN A CA 1
ATOM 2217 C C . GLN A 1 294 ? 26.460 -12.626 22.674 1.00 26.94 323 GLN A C 1
ATOM 2218 O O . GLN A 1 294 ? 25.849 -12.435 23.718 1.00 28.30 323 GLN A O 1
ATOM 2224 N N . THR A 1 295 ? 26.301 -11.835 21.620 1.00 25.13 324 THR A N 1
ATOM 2225 C CA . THR A 1 295 ? 25.432 -10.666 21.687 1.00 24.41 324 THR A CA 1
ATOM 2226 C C . THR A 1 295 ? 24.594 -10.577 20.431 1.00 22.91 324 THR A C 1
ATOM 2227 O O . THR A 1 295 ? 24.826 -11.304 19.455 1.00 22.29 324 THR A O 1
ATOM 2231 N N . GLN A 1 296 ? 23.658 -9.648 20.439 1.00 21.78 325 GLN A N 1
ATOM 2232 C CA . GLN A 1 296 ? 22.852 -9.355 19.253 1.00 22.31 325 GLN A CA 1
ATOM 2233 C C . GLN A 1 296 ? 23.551 -8.606 18.119 1.00 22.28 325 GLN A C 1
ATOM 2234 O O . GLN A 1 296 ? 22.877 -8.139 17.194 1.00 22.11 325 GLN A O 1
ATOM 2240 N N . LEU A 1 297 ? 24.888 -8.462 18.170 1.00 22.90 326 LEU A N 1
ATOM 2241 C CA . LEU A 1 297 ? 25.620 -8.146 16.976 1.00 23.26 326 LEU A CA 1
ATOM 2242 C C . LEU A 1 297 ? 25.384 -9.210 15.896 1.00 22.02 326 LEU A C 1
ATOM 2243 O O . LEU A 1 297 ? 25.625 -8.935 14.723 1.00 23.07 326 LEU A O 1
ATOM 2248 N N . GLN A 1 298 ? 24.966 -10.410 16.300 1.00 20.87 327 GLN A N 1
ATOM 2249 C CA . GLN A 1 298 ? 24.446 -11.368 15.376 1.00 21.81 327 GLN A CA 1
ATOM 2250 C C . GLN A 1 298 ? 23.173 -11.980 15.922 1.00 21.39 327 GLN A C 1
ATOM 2251 O O . GLN A 1 298 ? 23.141 -12.399 17.080 1.00 21.16 327 GLN A O 1
ATOM 2257 N N . VAL A 1 299 ? 22.127 -12.043 15.089 1.00 20.49 328 VAL A N 1
ATOM 2258 C CA . VAL A 1 299 ? 20.865 -12.687 15.511 1.00 21.23 328 VAL A CA 1
ATOM 2259 C C . VAL A 1 299 ? 20.404 -13.676 14.477 1.00 21.13 328 VAL A C 1
ATOM 2260 O O . VAL A 1 299 ? 20.729 -13.527 13.297 1.00 20.65 328 VAL A O 1
ATOM 2264 N N . SER A 1 300 ? 19.653 -14.695 14.908 1.00 23.36 329 SER A N 1
ATOM 2265 C CA . SER A 1 300 ? 18.971 -15.521 13.921 1.00 23.97 329 SER A CA 1
ATOM 2266 C C . SER A 1 300 ? 17.670 -14.833 13.496 1.00 24.10 329 SER A C 1
ATOM 2267 O O . SER A 1 300 ? 17.063 -14.050 14.248 1.00 22.15 329 SER A O 1
ATOM 2270 N N . PHE A 1 3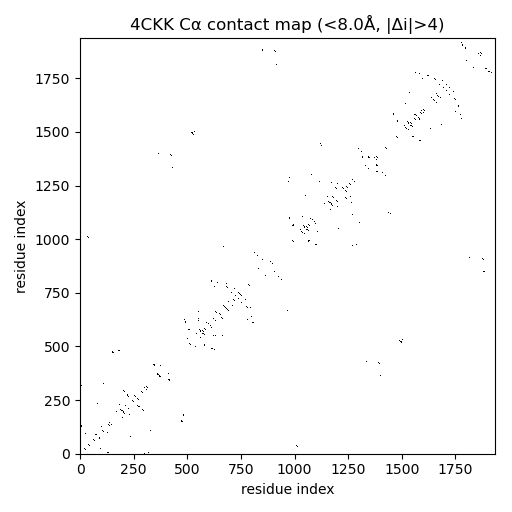01 ? 17.235 -15.153 12.278 1.00 23.05 330 PHE A N 1
ATOM 2271 C CA . PHE A 1 301 ? 15.942 -14.745 11.803 1.00 21.95 330 PHE A CA 1
ATOM 2272 C C . PHE A 1 301 ? 15.326 -15.975 11.147 1.00 22.08 330 PHE A C 1
ATOM 2273 O O . PHE A 1 301 ? 15.844 -16.460 10.105 1.00 22.24 330 PHE A O 1
ATOM 2281 N N . GLY A 1 302 ? 14.305 -16.517 11.804 1.00 21.67 331 GLY A N 1
ATOM 2282 C CA . GLY A 1 302 ? 13.567 -17.692 11.352 1.00 22.65 331 GLY A CA 1
ATOM 2283 C C . GLY A 1 302 ? 12.481 -17.234 10.397 1.00 21.59 331 GLY A C 1
ATOM 2284 O O . GLY A 1 302 ? 11.456 -16.701 10.833 1.00 21.81 331 GLY A O 1
ATOM 2285 N N . ILE A 1 303 ? 12.729 -17.358 9.106 1.00 20.91 332 ILE A N 1
ATOM 2286 C CA . ILE A 1 303 ? 11.739 -16.932 8.089 1.00 20.61 332 ILE A CA 1
ATOM 2287 C C . ILE A 1 303 ? 10.606 -17.944 8.099 1.00 22.17 332 ILE A C 1
ATOM 2288 O O . ILE A 1 303 ? 10.834 -19.150 8.070 1.00 24.00 332 ILE A O 1
ATOM 2293 N N . ASN A 1 304 ? 9.383 -17.448 8.269 1.00 22.63 333 ASN A N 1
ATOM 2294 C CA . ASN A 1 304 ? 8.204 -18.297 8.369 1.00 23.92 333 ASN A CA 1
ATOM 2295 C C . ASN A 1 304 ? 7.062 -17.599 7.656 1.00 23.68 333 ASN A C 1
ATOM 2296 O O . ASN A 1 304 ? 6.401 -16.764 8.233 1.00 25.04 333 ASN A O 1
ATOM 2301 N N . MET A 1 305 ? 6.866 -17.904 6.388 1.00 22.83 334 MET A N 1
ATOM 2302 C CA . MET A 1 305 ? 6.003 -17.053 5.538 1.00 24.40 334 MET A CA 1
ATOM 2303 C C . MET A 1 305 ? 4.555 -17.538 5.564 1.00 24.52 334 MET A C 1
ATOM 2304 O O . MET A 1 305 ? 4.141 -18.305 4.717 1.00 26.46 334 MET A O 1
ATOM 2309 N N . VAL A 1 306 ? 3.844 -17.122 6.590 1.00 24.48 335 VAL A N 1
ATOM 2310 C CA . VAL A 1 306 ? 2.441 -17.470 6.797 1.00 24.96 335 VAL A CA 1
ATOM 2311 C C . VAL A 1 306 ? 1.623 -16.224 6.613 1.00 25.17 335 VAL A C 1
ATOM 2312 O O . VAL A 1 306 ? 1.905 -15.168 7.216 1.00 24.35 335 VAL A O 1
ATOM 2316 N N . ALA A 1 307 ? 0.546 -16.341 5.835 1.00 25.04 336 ALA A N 1
ATOM 2317 C CA . ALA A 1 307 ? -0.363 -15.246 5.623 1.00 24.97 336 ALA A CA 1
ATOM 2318 C C . ALA A 1 307 ? -1.761 -15.805 5.331 1.00 26.50 336 ALA A C 1
ATOM 2319 O O . ALA A 1 307 ? -1.919 -17.001 5.131 1.00 26.60 336 ALA A O 1
ATOM 2321 N N . LEU A 1 308 ? -2.748 -14.931 5.346 1.00 27.93 337 LEU A N 1
ATOM 2322 C CA . LEU A 1 308 ? -4.114 -15.295 5.050 1.00 30.21 337 LEU A CA 1
ATOM 2323 C C . LEU A 1 308 ? -4.254 -15.309 3.532 1.00 29.72 337 LEU A C 1
ATOM 2324 O O . LEU A 1 308 ? -3.968 -14.316 2.838 1.00 26.48 337 LEU A O 1
ATOM 2329 N N . HIS A 1 309 ? -4.722 -16.437 3.029 1.00 31.70 338 HIS A N 1
ATOM 2330 C CA . HIS A 1 309 ? -4.954 -16.619 1.583 1.00 33.39 338 HIS A CA 1
ATOM 2331 C C . HIS A 1 309 ? -6.341 -17.265 1.441 1.00 35.11 338 HIS A C 1
ATOM 2332 O O . HIS A 1 309 ? -6.597 -18.290 2.048 1.00 35.59 338 HIS A O 1
ATOM 2339 N N . HIS A 1 310 ? -7.237 -16.615 0.706 1.00 39.01 339 HIS A N 1
ATOM 2340 C CA . HIS A 1 310 ? -8.652 -17.028 0.628 1.00 45.00 339 HIS A CA 1
ATOM 2341 C C . HIS A 1 310 ? -9.216 -17.284 2.031 1.00 46.32 339 HIS A C 1
ATOM 2342 O O . HIS A 1 310 ? -9.787 -18.342 2.300 1.00 47.54 339 HIS A O 1
ATOM 2349 N N . GLY A 1 311 ? -8.973 -16.341 2.936 1.00 44.50 340 GLY A N 1
ATOM 2350 C CA . GLY A 1 311 ? -9.488 -16.428 4.311 1.00 45.27 340 GLY A CA 1
ATOM 2351 C C . GLY A 1 311 ? -8.887 -17.444 5.268 1.00 46.62 340 GLY A C 1
ATOM 2352 O O . GLY A 1 311 ? -9.294 -17.495 6.431 1.00 49.49 340 GLY A O 1
ATOM 2353 N N . GLN A 1 312 ? -7.907 -18.237 4.831 1.00 43.02 341 GLN A N 1
ATOM 2354 C CA . GLN A 1 312 ? -7.304 -19.258 5.690 1.00 44.05 341 GLN A CA 1
ATOM 2355 C C . GLN A 1 312 ? -5.809 -19.000 5.857 1.00 39.57 341 GLN A C 1
ATOM 2356 O O . GLN A 1 312 ? -5.159 -18.599 4.918 1.00 35.67 341 GLN A O 1
ATOM 2362 N N . PRO A 1 313 ? -5.267 -19.292 7.050 1.00 40.48 342 PRO A N 1
ATOM 2363 C CA . PRO A 1 313 ? -3.850 -19.248 7.233 1.00 38.39 342 PRO A CA 1
ATOM 2364 C C . PRO A 1 313 ? -3.136 -20.258 6.318 1.00 37.77 342 PRO A C 1
ATOM 2365 O O . PRO A 1 313 ? -3.561 -21.414 6.226 1.00 37.17 342 PRO A O 1
ATOM 2369 N N . LYS A 1 314 ? -2.042 -19.849 5.696 1.00 33.71 343 LYS A N 1
ATOM 2370 C CA . LYS A 1 314 ? -1.229 -20.826 5.001 1.00 34.60 343 LYS A CA 1
ATOM 2371 C C . LYS A 1 314 ? 0.216 -20.441 4.832 1.00 31.30 343 LYS A C 1
ATOM 2372 O O . LYS A 1 314 ? 0.580 -19.251 4.790 1.00 26.77 343 LYS A O 1
ATOM 2376 N N . ILE A 1 315 ? 1.033 -21.480 4.785 1.00 31.22 344 ILE A N 1
ATOM 2377 C CA . ILE A 1 315 ? 2.453 -21.327 4.587 1.00 31.36 344 ILE A CA 1
ATOM 2378 C C . ILE A 1 315 ? 2.622 -21.123 3.086 1.00 30.68 344 ILE A C 1
ATOM 2379 O O . ILE A 1 315 ? 2.125 -21.919 2.302 1.00 29.20 344 ILE A O 1
ATOM 2384 N N . MET A 1 316 ? 3.337 -20.073 2.688 1.00 27.25 345 MET A N 1
ATOM 2385 C CA . MET A 1 316 ? 3.455 -19.746 1.276 1.00 27.78 345 MET A CA 1
ATOM 2386 C C . MET A 1 316 ? 4.900 -19.572 0.888 1.00 27.07 345 MET A C 1
ATOM 2387 O O . MET A 1 316 ? 5.657 -18.893 1.598 1.00 28.51 345 MET A O 1
ATOM 2392 N N . ASN A 1 317 ? 5.290 -20.145 -0.238 1.00 25.91 346 ASN A N 1
ATOM 2393 C CA . ASN A 1 317 ? 6.598 -19.900 -0.774 1.00 26.61 346 ASN A CA 1
ATOM 2394 C C . ASN A 1 317 ? 6.645 -18.572 -1.590 1.00 25.64 346 ASN A C 1
ATOM 2395 O O . ASN A 1 317 ? 5.638 -17.844 -1.724 1.00 23.36 346 ASN A O 1
ATOM 2400 N N . LEU A 1 318 ? 7.819 -18.227 -2.068 1.00 24.54 347 LEU A N 1
ATOM 2401 C CA . LEU A 1 318 ? 7.990 -16.896 -2.716 1.00 23.90 347 LEU A CA 1
ATOM 2402 C C . LEU A 1 318 ? 7.113 -16.764 -3.947 1.00 24.57 347 LEU A C 1
ATOM 2403 O O . LEU A 1 318 ? 6.465 -15.734 -4.169 1.00 22.98 347 LEU A O 1
ATOM 2408 N N . LYS A 1 319 ? 7.051 -17.816 -4.742 1.00 25.07 348 LYS A N 1
ATOM 2409 C CA . LYS A 1 319 ? 6.223 -17.808 -5.931 1.00 26.55 348 LYS A CA 1
ATOM 2410 C C . LYS A 1 319 ? 4.713 -17.715 -5.589 1.00 26.89 348 LYS A C 1
ATOM 2411 O O . LYS A 1 319 ? 3.968 -17.001 -6.300 1.00 26.61 348 LYS A O 1
ATOM 2417 N N . ASP A 1 320 ? 4.283 -18.429 -4.541 1.00 26.30 349 ASP A N 1
ATOM 2418 C CA . ASP A 1 320 ? 2.894 -18.373 -4.079 1.00 26.24 349 ASP A CA 1
ATOM 2419 C C . ASP A 1 320 ? 2.526 -16.913 -3.771 1.00 24.42 349 ASP A C 1
ATOM 2420 O O . ASP A 1 320 ? 1.462 -16.435 -4.149 1.00 23.46 349 ASP A O 1
ATOM 2425 N N . ILE A 1 321 ? 3.415 -16.216 -3.076 1.00 23.13 350 ILE A N 1
ATOM 2426 C CA . ILE A 1 321 ? 3.145 -14.847 -2.668 1.00 22.92 350 ILE A CA 1
ATOM 2427 C C . ILE A 1 321 ? 3.056 -13.914 -3.879 1.00 23.38 350 ILE A C 1
ATOM 2428 O O . ILE A 1 321 ? 2.140 -13.080 -3.980 1.00 22.37 350 ILE A O 1
ATOM 2433 N N . ILE A 1 322 ? 4.019 -14.025 -4.772 1.00 22.98 351 ILE A N 1
ATOM 2434 C CA . ILE A 1 322 ? 4.029 -13.243 -6.003 1.00 23.13 351 ILE A CA 1
ATOM 2435 C C . ILE A 1 322 ? 2.770 -13.511 -6.856 1.00 24.20 351 ILE A C 1
ATOM 2436 O O . ILE A 1 322 ? 2.113 -12.563 -7.310 1.00 24.93 351 ILE A O 1
ATOM 2441 N N . ALA A 1 323 ? 2.444 -14.785 -7.070 1.00 24.56 352 ALA A N 1
ATOM 2442 C CA . ALA A 1 323 ? 1.250 -15.179 -7.801 1.00 24.90 352 ALA A CA 1
ATOM 2443 C C . ALA A 1 323 ? -0.041 -14.595 -7.186 1.00 24.06 352 ALA A C 1
ATOM 2444 O O . ALA A 1 323 ? -0.914 -14.134 -7.911 1.00 23.20 352 ALA A O 1
ATOM 2446 N N . ALA A 1 324 ? -0.135 -14.611 -5.866 1.00 22.69 353 ALA A N 1
ATOM 2447 C CA . ALA A 1 324 ? -1.302 -14.051 -5.177 1.00 22.73 353 ALA A CA 1
ATOM 2448 C C . ALA A 1 324 ? -1.395 -12.557 -5.384 1.00 21.97 353 ALA A C 1
ATOM 2449 O O . ALA A 1 324 ? -2.497 -12.033 -5.622 1.00 22.68 353 ALA A O 1
ATOM 2451 N N . PHE A 1 325 ? -0.263 -11.867 -5.357 1.00 21.60 354 PHE A N 1
ATOM 2452 C CA . PHE A 1 325 ? -0.258 -10.436 -5.625 1.00 22.36 354 PHE A CA 1
ATOM 2453 C C . PHE A 1 325 ? -0.716 -10.097 -7.049 1.00 22.29 354 PHE A C 1
ATOM 2454 O O . PHE A 1 325 ? -1.566 -9.203 -7.263 1.00 21.58 354 PHE A O 1
ATOM 2462 N N . VAL A 1 326 ? -0.204 -10.829 -8.022 1.00 23.56 355 VAL A N 1
ATOM 2463 C CA . VAL A 1 326 ? -0.557 -10.586 -9.398 1.00 24.34 355 VAL A CA 1
ATOM 2464 C C . VAL A 1 326 ? -2.014 -10.905 -9.693 1.00 24.80 355 VAL A C 1
ATOM 2465 O O . VAL A 1 326 ? -2.682 -10.157 -10.425 1.00 24.31 355 VAL A O 1
ATOM 2469 N N . ARG A 1 327 ? -2.502 -12.018 -9.150 1.00 25.92 356 ARG A N 1
ATOM 2470 C CA . ARG A 1 327 ? -3.915 -12.334 -9.235 1.00 27.82 356 ARG A CA 1
ATOM 2471 C C . ARG A 1 327 ? -4.805 -11.221 -8.592 1.00 25.95 356 ARG A C 1
ATOM 2472 O O . ARG A 1 327 ? -5.876 -10.883 -9.159 1.00 25.68 356 ARG A O 1
ATOM 2480 N N . HIS A 1 328 ? -4.366 -10.669 -7.455 1.00 22.89 357 HIS A N 1
ATOM 2481 C CA . HIS A 1 328 ? -5.052 -9.541 -6.837 1.00 22.78 357 HIS A CA 1
ATOM 2482 C C . HIS A 1 328 ? -5.098 -8.342 -7.807 1.00 23.16 357 HIS A C 1
ATOM 2483 O O . HIS A 1 328 ? -6.145 -7.715 -7.940 1.00 23.04 357 HIS A O 1
ATOM 2490 N N . ARG A 1 329 ? -3.976 -8.006 -8.445 1.00 23.20 358 ARG A N 1
ATOM 2491 C CA . ARG A 1 329 ? -3.972 -6.941 -9.419 1.00 23.53 358 ARG A CA 1
ATOM 2492 C C . ARG A 1 329 ? -4.960 -7.225 -10.564 1.00 25.29 358 ARG A C 1
ATOM 2493 O O . ARG A 1 329 ? -5.648 -6.305 -11.024 1.00 25.10 358 ARG A O 1
ATOM 2501 N N . ARG A 1 330 ? -5.046 -8.460 -11.025 1.00 26.32 359 ARG A N 1
ATOM 2502 C CA . ARG A 1 330 ? -5.976 -8.766 -12.114 1.00 27.93 359 ARG A CA 1
ATOM 2503 C C . ARG A 1 330 ? -7.424 -8.484 -11.673 1.00 28.15 359 ARG A C 1
ATOM 2504 O O . ARG A 1 330 ? -8.184 -7.864 -12.431 1.00 26.02 359 ARG A O 1
ATOM 2512 N N . GLU A 1 331 ? -7.782 -8.960 -10.481 1.00 27.54 360 GLU A N 1
ATOM 2513 C CA . GLU A 1 331 ? -9.098 -8.688 -9.904 1.00 29.21 360 GLU A CA 1
ATOM 2514 C C . GLU A 1 331 ? -9.388 -7.198 -9.718 1.00 27.29 360 GLU A C 1
ATOM 2515 O O . GLU A 1 331 ? -10.460 -6.715 -10.144 1.00 27.20 360 GLU A O 1
ATOM 2521 N N . VAL A 1 332 ? -8.439 -6.454 -9.150 1.00 24.71 361 VAL A N 1
ATOM 2522 C CA . VAL A 1 332 ? -8.584 -5.027 -8.900 1.00 24.24 361 VAL A CA 1
ATOM 2523 C C . VAL A 1 332 ? -8.744 -4.235 -10.196 1.00 25.07 361 VAL A C 1
ATOM 2524 O O . VAL A 1 332 ? -9.688 -3.443 -10.330 1.00 23.96 361 VAL A O 1
ATOM 2528 N N . VAL A 1 333 ? -7.882 -4.495 -11.174 1.00 24.94 362 VAL A N 1
ATOM 2529 C CA . VAL A 1 333 ? -7.959 -3.770 -12.431 1.00 25.77 362 VAL A CA 1
ATOM 2530 C C . VAL A 1 333 ? -9.234 -4.101 -13.213 1.00 25.87 362 VAL A C 1
ATOM 2531 O O . VAL A 1 333 ? -9.837 -3.204 -13.833 1.00 25.89 362 VAL A O 1
ATOM 2535 N N . THR A 1 334 ? -9.664 -5.353 -13.199 1.00 26.60 363 THR A N 1
ATOM 2536 C CA . THR A 1 334 ? -10.921 -5.730 -13.865 1.00 27.83 363 THR A CA 1
ATOM 2537 C C . THR A 1 334 ? -12.124 -5.005 -13.190 1.00 27.77 363 THR A C 1
ATOM 2538 O O . THR A 1 334 ? -12.941 -4.360 -13.872 1.00 27.57 363 THR A O 1
ATOM 2542 N N . ARG A 1 335 ? -12.193 -5.081 -11.865 1.00 26.03 364 ARG A N 1
ATOM 2543 C CA . ARG A 1 335 ? -13.254 -4.391 -11.105 1.00 26.23 364 ARG A CA 1
ATOM 2544 C C . ARG A 1 335 ? -13.222 -2.897 -11.331 1.00 25.90 364 ARG A C 1
ATOM 2545 O O . ARG A 1 335 ? -14.280 -2.267 -11.514 1.00 26.71 364 ARG A O 1
ATOM 2553 N N . ARG A 1 336 ? -12.028 -2.302 -11.307 1.00 24.77 365 ARG A N 1
ATOM 2554 C CA . ARG A 1 336 ? -11.872 -0.887 -11.530 1.00 25.14 365 ARG A CA 1
ATOM 2555 C C . ARG A 1 336 ? -12.403 -0.459 -12.919 1.00 26.22 365 ARG A C 1
ATOM 2556 O O . ARG A 1 336 ? -13.088 0.577 -13.039 1.00 26.23 365 ARG A O 1
ATOM 2564 N N . THR A 1 337 ? -12.064 -1.227 -13.937 1.00 25.66 366 THR A N 1
ATOM 2565 C CA . THR A 1 337 ? -12.468 -0.944 -15.306 1.00 27.32 366 THR A CA 1
ATOM 2566 C C . THR A 1 337 ? -13.987 -1.062 -15.464 1.00 28.21 366 THR A C 1
ATOM 2567 O O . THR A 1 337 ? -14.580 -0.238 -16.147 1.00 28.61 366 THR A O 1
ATOM 2571 N N . ILE A 1 338 ? -14.602 -2.058 -14.842 1.00 28.95 367 ILE A N 1
ATOM 2572 C CA . ILE A 1 338 ? -16.053 -2.196 -14.861 1.00 31.11 367 ILE A CA 1
ATOM 2573 C C . ILE A 1 338 ? -16.715 -0.986 -14.203 1.00 30.58 367 ILE A C 1
ATOM 2574 O O . ILE A 1 338 ? -17.689 -0.432 -14.722 1.00 27.74 367 ILE A O 1
ATOM 2579 N N . PHE A 1 339 ? -16.169 -0.566 -13.059 1.00 27.88 368 PHE A N 1
ATOM 2580 C CA . PHE A 1 339 ? -16.683 0.547 -12.343 1.00 28.04 368 PHE A CA 1
ATOM 2581 C C . PHE A 1 339 ? -16.573 1.831 -13.142 1.00 28.31 368 PHE A C 1
ATOM 2582 O O . PHE A 1 339 ? -17.548 2.617 -13.210 1.00 27.17 368 PHE A O 1
ATOM 2590 N N . GLU A 1 340 ? -15.411 2.066 -13.728 1.00 27.29 369 GLU A N 1
ATOM 2591 C CA . GLU A 1 340 ? -15.182 3.287 -14.454 1.00 28.14 369 GLU A CA 1
ATOM 2592 C C . GLU A 1 340 ? -16.080 3.364 -15.694 1.00 28.44 369 GLU A C 1
ATOM 2593 O O . GLU A 1 340 ? -16.514 4.456 -16.075 1.00 27.21 369 GLU A O 1
ATOM 2599 N N . LEU A 1 341 ? -16.295 2.219 -16.327 1.00 28.05 370 LEU A N 1
ATOM 2600 C CA . LEU A 1 341 ? -17.182 2.147 -17.491 1.00 29.21 370 LEU A CA 1
ATOM 2601 C C . LEU A 1 341 ? -18.632 2.516 -17.108 1.00 29.54 370 LEU A C 1
ATOM 2602 O O . LEU A 1 341 ? -19.274 3.281 -17.828 1.00 29.54 370 LEU A O 1
ATOM 2607 N N . ARG A 1 342 ? -19.126 1.949 -16.014 1.00 29.96 371 ARG A N 1
ATOM 2608 C CA . ARG A 1 342 ? -20.455 2.247 -15.502 1.00 32.13 371 ARG A CA 1
ATOM 2609 C C . ARG A 1 342 ? -20.604 3.723 -15.154 1.00 31.75 371 ARG A C 1
ATOM 2610 O O . ARG A 1 342 ? -21.599 4.349 -15.529 1.00 27.99 371 ARG A O 1
ATOM 2614 N N . LYS A 1 343 ? -19.600 4.269 -14.489 1.00 29.16 372 LYS A N 1
ATOM 2615 C CA . LYS A 1 343 ? -19.599 5.640 -14.060 1.00 30.59 372 LYS A CA 1
ATOM 2616 C C . LYS A 1 343 ? -19.596 6.575 -15.252 1.00 29.45 372 LYS A C 1
ATOM 2617 O O . LYS A 1 343 ? -20.338 7.567 -15.266 1.00 26.47 372 LYS A O 1
ATOM 2623 N N . ALA A 1 344 ? -18.777 6.271 -16.250 1.00 27.58 373 ALA A N 1
ATOM 2624 C CA . ALA A 1 344 ? -18.678 7.092 -17.436 1.00 28.17 373 ALA A CA 1
ATOM 2625 C C . ALA A 1 344 ? -19.963 7.051 -18.280 1.00 28.53 373 ALA A C 1
ATOM 2626 O O . ALA A 1 344 ? -20.386 8.079 -18.791 1.00 27.70 373 ALA A O 1
ATOM 2628 N N . ARG A 1 345 ? -20.550 5.872 -18.424 1.00 28.11 374 ARG A N 1
ATOM 2629 C CA . ARG A 1 345 ? -21.825 5.753 -19.104 1.00 28.21 374 ARG A CA 1
ATOM 2630 C C . ARG A 1 345 ? -22.942 6.512 -18.361 1.00 28.76 374 ARG A C 1
ATOM 2631 O O . ARG A 1 345 ? -23.729 7.179 -19.005 1.00 28.34 374 ARG A O 1
ATOM 2639 N N . ASP A 1 346 ? -22.983 6.441 -17.037 1.00 28.21 375 ASP A N 1
ATOM 2640 C CA . ASP A 1 346 ? -23.979 7.146 -16.243 1.00 28.94 375 ASP A CA 1
ATOM 2641 C C . ASP A 1 346 ? -23.842 8.651 -16.416 1.00 28.84 375 ASP A C 1
ATOM 2642 O O . ASP A 1 346 ? -24.850 9.381 -16.551 1.00 26.18 375 ASP A O 1
ATOM 2647 N N . ARG A 1 347 ? -22.601 9.139 -16.402 1.00 27.45 376 ARG A N 1
ATOM 2648 C CA . ARG A 1 347 ? -22.348 10.562 -16.569 1.00 27.43 376 ARG A CA 1
ATOM 2649 C C . ARG A 1 347 ? -22.656 11.026 -17.978 1.00 26.86 376 ARG A C 1
ATOM 2650 O O . ARG A 1 347 ? -23.277 12.088 -18.163 1.00 26.67 376 ARG A O 1
ATOM 2658 N N . ALA A 1 348 ? -22.271 10.230 -18.975 1.00 26.24 377 ALA A N 1
ATOM 2659 C CA . ALA A 1 348 ? -22.540 10.579 -20.343 1.00 27.39 377 ALA A CA 1
ATOM 2660 C C . ALA A 1 348 ? -24.079 10.680 -20.573 1.00 26.73 377 ALA A C 1
ATOM 2661 O O . ALA A 1 348 ? -24.546 11.505 -21.326 1.00 27.08 377 ALA A O 1
ATOM 2663 N N . HIS A 1 349 ? -24.818 9.810 -19.909 1.00 26.70 378 HIS A N 1
ATOM 2664 C CA . HIS A 1 349 ? -26.264 9.750 -19.994 1.00 25.90 378 HIS A CA 1
ATOM 2665 C C . HIS A 1 349 ? -26.887 11.035 -19.432 1.00 26.06 378 HIS A C 1
ATOM 2666 O O . HIS A 1 349 ? -27.744 11.642 -20.071 1.00 26.66 378 HIS A O 1
ATOM 2673 N N . ILE A 1 350 ? -26.434 11.479 -18.286 1.00 26.26 379 ILE A N 1
ATOM 2674 C CA . ILE A 1 350 ? -26.875 12.768 -17.752 1.00 26.79 379 ILE A CA 1
ATOM 2675 C C . ILE A 1 350 ? -26.490 13.915 -18.685 1.00 27.58 379 ILE A C 1
ATOM 2676 O O . ILE A 1 350 ? -27.309 14.789 -18.974 1.00 26.50 379 ILE A O 1
ATOM 2681 N N . LEU A 1 351 ? -25.246 13.902 -19.191 1.00 28.57 380 LEU A N 1
ATOM 2682 C CA . LEU A 1 351 ? -24.806 14.983 -20.073 1.00 29.67 380 LEU A CA 1
ATOM 2683 C C . LEU A 1 351 ? -25.598 15.081 -21.381 1.00 29.27 380 LEU A C 1
ATOM 2684 O O . LEU A 1 351 ? -25.862 16.188 -21.880 1.00 29.83 380 LEU A O 1
ATOM 2689 N N . GLU A 1 352 ? -26.019 13.942 -21.934 1.00 29.18 381 GLU A N 1
ATOM 2690 C CA . GLU A 1 352 ? -26.942 13.979 -23.081 1.00 29.54 381 GLU A CA 1
ATOM 2691 C C . GLU A 1 352 ? -28.202 14.772 -22.765 1.00 27.34 381 GLU A C 1
ATOM 2692 O O . GLU A 1 352 ? -28.621 15.613 -23.557 1.00 28.71 381 GLU A O 1
ATOM 2698 N N . ALA A 1 353 ? -28.826 14.506 -21.634 1.00 26.71 382 ALA A N 1
ATOM 2699 C CA . ALA A 1 353 ? -30.022 15.232 -21.241 1.00 26.35 382 ALA A CA 1
ATOM 2700 C C . ALA A 1 353 ? -29.763 16.751 -21.121 1.00 26.71 382 ALA A C 1
ATOM 2701 O O . ALA A 1 353 ? -30.598 17.564 -21.544 1.00 26.31 382 ALA A O 1
ATOM 2703 N N . LEU A 1 354 ? -28.649 17.110 -20.506 1.00 26.39 383 LEU A N 1
ATOM 2704 C CA . LEU A 1 354 ? -28.352 18.525 -20.288 1.00 27.46 383 LEU A CA 1
ATOM 2705 C C . LEU A 1 354 ? -28.098 19.202 -21.615 1.00 27.23 383 LEU A C 1
ATOM 2706 O O . LEU A 1 354 ? -28.573 20.320 -21.846 1.00 28.15 383 LEU A O 1
ATOM 2711 N N . ALA A 1 355 ? -27.430 18.509 -22.527 1.00 27.39 384 ALA A N 1
ATOM 2712 C CA . ALA A 1 355 ? -27.165 19.053 -23.872 1.00 28.03 384 ALA A CA 1
ATOM 2713 C C . ALA A 1 355 ? -28.409 19.268 -24.681 1.00 28.11 384 ALA A C 1
ATOM 2714 O O . ALA A 1 355 ? -28.614 20.338 -25.304 1.00 27.25 384 ALA A O 1
ATOM 2716 N N . VAL A 1 356 ? -29.305 18.277 -24.646 1.00 26.68 385 VAL A N 1
ATOM 2717 C CA . VAL A 1 356 ? -30.559 18.389 -25.339 1.00 27.23 385 VAL A CA 1
ATOM 2718 C C . VAL A 1 356 ? -31.366 19.509 -24.727 1.00 27.37 385 VAL A C 1
ATOM 2719 O O . VAL A 1 356 ? -32.014 20.289 -25.453 1.00 28.08 385 VAL A O 1
ATOM 2723 N N . ALA A 1 357 ? -31.361 19.633 -23.398 1.00 26.81 386 ALA A N 1
ATOM 2724 C CA . ALA A 1 357 ? -32.169 20.690 -22.775 1.00 27.18 386 ALA A CA 1
ATOM 2725 C C . ALA A 1 357 ? -31.643 22.074 -23.169 1.00 28.30 386 ALA A C 1
ATOM 2726 O O . ALA A 1 357 ? -32.442 22.980 -23.466 1.00 28.76 386 ALA A O 1
ATOM 2728 N N . LEU A 1 358 ? -30.322 22.217 -23.156 1.00 31.03 387 LEU A N 1
ATOM 2729 C CA . LEU A 1 358 ? -29.692 23.488 -23.503 1.00 34.83 387 LEU A CA 1
ATOM 2730 C C . LEU A 1 358 ? -29.948 23.835 -24.990 1.00 35.25 387 LEU A C 1
ATOM 2731 O O . LEU A 1 358 ? -30.020 24.994 -25.312 1.00 38.03 387 LEU A O 1
ATOM 2736 N N . ALA A 1 359 ? -30.109 22.829 -25.857 1.00 33.31 388 ALA A N 1
ATOM 2737 C CA . ALA A 1 359 ? -30.465 23.052 -27.268 1.00 33.83 388 ALA A CA 1
ATOM 2738 C C . ALA A 1 359 ? -31.928 23.392 -27.463 1.00 33.10 388 ALA A C 1
ATOM 2739 O O . ALA A 1 359 ? -32.342 23.805 -28.541 1.00 35.46 388 ALA A O 1
ATOM 2741 N N . ASN A 1 360 ? -32.729 23.232 -26.410 1.00 30.87 389 ASN A N 1
ATOM 2742 C CA . ASN A 1 360 ? -34.132 23.480 -26.426 1.00 30.49 389 ASN A CA 1
ATOM 2743 C C . ASN A 1 360 ? -34.532 24.397 -25.277 1.00 29.93 389 ASN A C 1
ATOM 2744 O O . ASN A 1 360 ? -35.625 24.252 -24.702 1.00 29.26 389 ASN A O 1
ATOM 2749 N N . ILE A 1 361 ? -33.694 25.358 -24.981 1.00 31.60 390 ILE A N 1
ATOM 2750 C CA . ILE A 1 361 ? -33.853 26.181 -23.782 1.00 34.26 390 ILE A CA 1
ATOM 2751 C C . ILE A 1 361 ? -35.200 26.887 -23.731 1.00 34.50 390 ILE A C 1
ATOM 2752 O O . ILE A 1 361 ? -35.873 26.884 -22.706 1.00 34.84 390 ILE A O 1
ATOM 2754 N N . ASP A 1 362 ? -35.634 27.485 -24.833 1.00 35.95 391 ASP A N 1
ATOM 2755 C CA . ASP A 1 362 ? -36.916 28.221 -24.853 1.00 37.26 391 ASP A CA 1
ATOM 2756 C C . ASP A 1 362 ? -38.142 27.380 -24.490 1.00 34.57 391 ASP A C 1
ATOM 2757 O O . ASP A 1 362 ? -38.875 27.728 -23.568 1.00 34.13 391 ASP A O 1
ATOM 2762 N N . PRO A 1 363 ? -38.347 26.244 -25.185 1.00 31.13 392 PRO A N 1
ATOM 2763 C CA . PRO A 1 363 ? -39.487 25.413 -24.803 1.00 29.71 392 PRO A CA 1
ATOM 2764 C C . PRO A 1 363 ? -39.342 24.772 -23.434 1.00 28.79 392 PRO A C 1
ATOM 2765 O O . PRO A 1 363 ? -40.353 24.560 -22.756 1.00 30.53 392 PRO A O 1
ATOM 2769 N N . ILE A 1 364 ? -38.107 24.502 -23.012 1.00 30.59 393 ILE A N 1
ATOM 2770 C CA . ILE A 1 364 ? -37.850 23.922 -21.676 1.00 30.30 393 ILE A CA 1
ATOM 2771 C C . ILE A 1 364 ? -38.313 24.928 -20.613 1.00 32.65 393 ILE A C 1
ATOM 2772 O O . ILE A 1 364 ? -39.047 24.573 -19.701 1.00 33.37 393 ILE A O 1
ATOM 2777 N N . ILE A 1 365 ? -37.900 26.187 -20.746 1.00 34.22 394 ILE A N 1
ATOM 2778 C CA . ILE A 1 365 ? -38.324 27.248 -19.816 1.00 36.43 394 ILE A CA 1
ATOM 2779 C C . ILE A 1 365 ? -39.838 27.438 -19.812 1.00 36.69 394 ILE A C 1
ATOM 2780 O O . ILE A 1 365 ? -40.444 27.561 -18.748 1.00 37.25 394 ILE A O 1
ATOM 2785 N N . GLU A 1 366 ? -40.453 27.493 -20.997 1.00 34.49 395 GLU A N 1
ATOM 2786 C CA . GLU A 1 366 ? -41.901 27.613 -21.074 1.00 34.55 395 GLU A CA 1
ATOM 2787 C C . GLU A 1 366 ? -42.588 26.469 -20.336 1.00 34.15 395 GLU A C 1
ATOM 2788 O O . GLU A 1 366 ? -43.565 26.678 -19.623 1.00 36.32 395 GLU A O 1
ATOM 2790 N N . LEU A 1 367 ? -42.087 25.254 -20.520 1.00 31.83 396 LEU A N 1
ATOM 2791 C CA . LEU A 1 367 ? -42.675 24.084 -19.885 1.00 31.39 396 LEU A CA 1
ATOM 2792 C C . LEU A 1 367 ? -42.584 24.206 -18.378 1.00 33.06 396 LEU A C 1
ATOM 2793 O O . LEU A 1 367 ? -43.576 23.989 -17.647 1.00 33.60 396 LEU A O 1
ATOM 2798 N N . ILE A 1 368 ? -41.383 24.529 -17.884 1.00 33.30 397 ILE A N 1
ATOM 2799 C CA . ILE A 1 368 ? -41.189 24.606 -16.443 1.00 34.26 397 ILE A CA 1
ATOM 2800 C C . ILE A 1 368 ? -42.036 25.716 -15.820 1.00 36.02 397 ILE A C 1
ATOM 2801 O O . ILE A 1 368 ? -42.600 25.531 -14.737 1.00 37.43 397 ILE A O 1
ATOM 2806 N N . ARG A 1 369 ? -42.037 26.887 -16.426 1.00 38.16 398 ARG A N 1
ATOM 2807 C CA . ARG A 1 369 ? -42.792 28.034 -15.897 1.00 43.98 398 ARG A CA 1
ATOM 2808 C C . ARG A 1 369 ? -44.274 27.765 -15.742 1.00 45.60 398 ARG A C 1
ATOM 2809 O O . ARG A 1 369 ? -44.937 28.394 -14.939 1.00 48.47 398 ARG A O 1
ATOM 2817 N N . HIS A 1 370 ? -44.801 26.886 -16.580 1.00 45.65 399 HIS A N 1
ATOM 2818 C CA . HIS A 1 370 ? -46.220 26.592 -16.565 1.00 49.46 399 HIS A CA 1
ATOM 2819 C C . HIS A 1 370 ? -46.543 25.324 -15.794 1.00 45.73 399 HIS A C 1
ATOM 2820 O O . HIS A 1 370 ? -47.697 24.996 -15.630 1.00 46.09 399 HIS A O 1
ATOM 2827 N N . ALA A 1 371 ? -45.522 24.694 -15.222 1.00 41.90 400 ALA A N 1
ATOM 2828 C CA . ALA A 1 371 ? -45.715 23.559 -14.327 1.00 39.51 400 ALA A CA 1
ATOM 2829 C C . ALA A 1 371 ? -45.993 24.080 -12.883 1.00 41.30 400 ALA A C 1
ATOM 2830 O O . ALA A 1 371 ? -45.263 24.915 -12.361 1.00 41.96 400 ALA A O 1
ATOM 2832 N N . PRO A 1 372 ? -47.067 23.603 -12.235 1.00 42.24 401 PRO A N 1
ATOM 2833 C CA . PRO A 1 372 ? -47.309 24.074 -10.861 1.00 44.64 401 PRO A CA 1
ATOM 2834 C C . PRO A 1 372 ? -46.240 23.638 -9.850 1.00 43.30 401 PRO A C 1
ATOM 2835 O O . PRO A 1 372 ? -45.982 24.371 -8.901 1.00 43.67 401 PRO A O 1
ATOM 2839 N N . THR A 1 373 ? -45.648 22.464 -10.051 1.00 39.64 402 THR A N 1
ATOM 2840 C CA . THR A 1 373 ? -44.680 21.915 -9.117 1.00 39.90 402 THR A CA 1
ATOM 2841 C C . THR A 1 373 ? -43.571 21.231 -9.900 1.00 35.76 402 THR A C 1
ATOM 2842 O O . THR A 1 373 ? -43.754 20.923 -11.087 1.00 32.81 402 THR A O 1
ATOM 2846 N N . PRO A 1 374 ? -42.440 20.963 -9.248 1.00 35.28 403 PRO A N 1
ATOM 2847 C CA . PRO A 1 374 ? -41.373 20.212 -9.906 1.00 33.61 403 PRO A CA 1
ATOM 2848 C C . PRO A 1 374 ? -41.776 18.811 -10.380 1.00 32.97 403 PRO A C 1
ATOM 2849 O O . PRO A 1 374 ? -41.403 18.405 -11.485 1.00 30.72 403 PRO A O 1
ATOM 2853 N N . ALA A 1 375 ? -42.592 18.100 -9.603 1.00 35.31 404 ALA A N 1
ATOM 2854 C CA . ALA A 1 375 ? -43.104 16.797 -10.060 1.00 35.56 404 ALA A CA 1
ATOM 2855 C C . ALA A 1 375 ? -43.848 16.911 -11.415 1.00 33.55 404 ALA A C 1
ATOM 2856 O O . ALA A 1 375 ? -43.647 16.085 -12.323 1.00 34.05 404 ALA A O 1
ATOM 2858 N N . GLU A 1 376 ? -44.720 17.901 -11.564 1.00 34.55 405 GLU A N 1
ATOM 2859 C CA . GLU A 1 376 ? -45.459 18.084 -12.825 1.00 33.89 405 GLU A CA 1
ATOM 2860 C C . GLU A 1 376 ? -44.548 18.505 -13.992 1.00 31.30 405 GLU A C 1
ATOM 2861 O O . GLU A 1 376 ? -44.783 18.131 -15.156 1.00 29.69 405 GLU A O 1
ATOM 2863 N N . ALA A 1 377 ? -43.530 19.295 -13.691 1.00 29.31 406 ALA A N 1
ATOM 2864 C CA . ALA A 1 377 ? -42.522 19.643 -14.697 1.00 28.80 406 ALA A CA 1
ATOM 2865 C C . ALA A 1 377 ? -41.782 18.399 -15.173 1.00 26.74 406 ALA A C 1
ATOM 2866 O O . ALA A 1 377 ? -41.576 18.208 -16.376 1.00 26.73 406 ALA A O 1
ATOM 2868 N N . LYS A 1 378 ? -41.408 17.538 -14.235 1.00 27.11 407 LYS A N 1
ATOM 2869 C CA . LYS A 1 378 ? -40.746 16.298 -14.591 1.00 27.23 407 LYS A CA 1
ATOM 2870 C C . LYS A 1 378 ? -41.618 15.438 -15.500 1.00 27.41 407 LYS A C 1
ATOM 2871 O O . LYS A 1 378 ? -41.140 14.861 -16.518 1.00 25.74 407 LYS A O 1
ATOM 2874 N N . THR A 1 379 ? -42.882 15.335 -15.130 1.00 26.99 408 THR A N 1
ATOM 2875 C CA . THR A 1 379 ? -43.840 14.586 -15.923 1.00 28.00 408 THR A CA 1
ATOM 2876 C C . THR A 1 379 ? -43.906 15.127 -17.336 1.00 26.57 408 THR A C 1
ATOM 2877 O O . THR A 1 379 ? -43.858 14.344 -18.294 1.00 25.70 408 THR A O 1
ATOM 2881 N N . ALA A 1 380 ? -44.023 16.457 -17.470 1.00 25.84 409 ALA A N 1
ATOM 2882 C CA . ALA A 1 380 ? -44.079 17.063 -18.783 1.00 24.69 409 ALA A CA 1
ATOM 2883 C C . ALA A 1 380 ? -42.791 16.843 -19.593 1.00 24.92 409 ALA A C 1
ATOM 2884 O O . ALA A 1 380 ? -42.852 16.621 -20.802 1.00 22.66 409 ALA A O 1
ATOM 2886 N N . LEU A 1 381 ? -41.640 16.920 -18.939 1.00 23.88 410 LEU A N 1
ATOM 2887 C CA . LEU A 1 381 ? -40.365 16.716 -19.632 1.00 22.68 410 LEU A CA 1
ATOM 2888 C C . LEU A 1 381 ? -40.255 15.334 -20.255 1.00 22.30 410 LEU A C 1
ATOM 2889 O O . LEU A 1 381 ? -39.715 15.184 -21.367 1.00 21.45 410 LEU A O 1
ATOM 2894 N N . VAL A 1 382 ? -40.740 14.320 -19.560 1.00 22.86 411 VAL A N 1
ATOM 2895 C CA . VAL A 1 382 ? -40.598 12.960 -20.029 1.00 23.25 411 VAL A CA 1
ATOM 2896 C C . VAL A 1 382 ? -41.722 12.513 -20.927 1.00 23.81 411 VAL A C 1
ATOM 2897 O O . VAL A 1 382 ? -41.593 11.475 -21.551 1.00 23.52 411 VAL A O 1
ATOM 2901 N N . ALA A 1 383 ? -42.829 13.250 -20.941 1.00 23.34 412 ALA A N 1
ATOM 2902 C CA . ALA A 1 383 ? -44.020 12.746 -21.600 1.00 23.74 412 ALA A CA 1
ATOM 2903 C C . ALA A 1 383 ? -43.812 12.679 -23.105 1.00 23.16 412 ALA A C 1
ATOM 2904 O O . ALA A 1 383 ? -44.424 11.872 -23.788 1.00 23.62 412 ALA A O 1
ATOM 2906 N N . ASN A 1 384 ? -43.063 13.644 -23.647 1.00 21.37 413 ASN A N 1
ATOM 2907 C CA . ASN A 1 384 ? -42.862 13.721 -25.069 1.00 22.44 413 ASN A CA 1
ATOM 2908 C C . ASN A 1 384 ? -41.397 13.931 -25.384 1.00 21.99 413 ASN A C 1
ATOM 2909 O O . ASN A 1 384 ? -40.709 14.539 -24.594 1.00 21.29 413 ASN A O 1
ATOM 2914 N N . PRO A 1 385 ? -40.939 13.446 -26.535 1.00 23.33 414 PRO A N 1
ATOM 2915 C CA . PRO A 1 385 ? -39.509 13.532 -26.813 1.00 23.16 414 PRO A CA 1
ATOM 2916 C C . PRO A 1 385 ? -39.083 14.909 -27.229 1.00 23.27 414 PRO A C 1
ATOM 2917 O O . PRO A 1 385 ? -39.947 15.776 -27.467 1.00 22.46 414 PRO A O 1
ATOM 2921 N N . TRP A 1 386 ? -37.774 15.103 -27.330 1.00 22.97 415 TRP A N 1
ATOM 2922 C CA . TRP A 1 386 ? -37.170 16.387 -27.701 1.00 24.15 415 TRP A CA 1
ATOM 2923 C C . TRP A 1 386 ? -36.318 16.302 -28.973 1.00 26.72 415 TRP A C 1
ATOM 2924 O O . TRP A 1 386 ? -35.603 15.314 -29.204 1.00 27.33 415 TRP A O 1
ATOM 2935 N N . GLN A 1 387 ? -36.421 17.335 -29.809 1.00 29.13 416 GLN A N 1
ATOM 2936 C CA . GLN A 1 387 ? -35.598 17.487 -30.985 1.00 33.46 416 GLN A CA 1
ATOM 2937 C C . GLN A 1 387 ? -34.144 17.727 -30.550 1.00 33.04 416 GLN A C 1
ATOM 2938 O O . GLN A 1 387 ? -33.899 18.299 -29.512 1.00 30.40 416 GLN A O 1
ATOM 2944 N N . LEU A 1 388 ? -33.196 17.229 -31.342 1.00 34.44 417 LEU A N 1
ATOM 2945 C CA . LEU A 1 388 ? -31.777 17.260 -30.986 1.00 35.59 417 LEU A CA 1
ATOM 2946 C C . LEU A 1 388 ? -31.062 18.550 -31.348 1.00 37.74 417 LEU A C 1
ATOM 2947 O O . LEU A 1 388 ? -30.023 18.852 -30.775 1.00 37.29 417 LEU A O 1
ATOM 2952 N N . GLY A 1 389 ? -31.592 19.300 -32.306 1.00 39.98 418 GLY A N 1
ATOM 2953 C CA . GLY A 1 389 ? -30.980 20.568 -32.689 1.00 44.18 418 GLY A CA 1
ATOM 2954 C C . GLY A 1 389 ? -29.537 20.419 -33.128 1.00 46.98 418 GLY A C 1
ATOM 2955 O O . GLY A 1 389 ? -29.176 19.470 -33.838 1.00 45.97 418 GLY A O 1
ATOM 2956 N N . ASN A 1 390 ? -28.695 21.351 -32.694 1.00 50.36 419 ASN A N 1
ATOM 2957 C CA . ASN A 1 390 ? -27.316 21.335 -33.137 1.00 54.78 419 ASN A CA 1
ATOM 2958 C C . ASN A 1 390 ? -26.455 20.287 -32.427 1.00 53.39 419 ASN A C 1
ATOM 2959 O O . ASN A 1 390 ? -25.268 20.179 -32.727 1.00 56.09 419 ASN A O 1
ATOM 2964 N N . VAL A 1 391 ? -27.026 19.521 -31.491 1.00 49.29 420 VAL A N 1
ATOM 2965 C CA . VAL A 1 391 ? -26.268 18.400 -30.908 1.00 48.10 420 VAL A CA 1
ATOM 2966 C C . VAL A 1 391 ? -26.584 17.039 -31.546 1.00 46.54 420 VAL A C 1
ATOM 2967 O O . VAL A 1 391 ? -26.088 16.018 -31.085 1.00 44.93 420 VAL A O 1
ATOM 2971 N N . ALA A 1 392 ? -27.331 17.043 -32.651 1.00 46.73 421 ALA A N 1
ATOM 2972 C CA . ALA A 1 392 ? -27.613 15.822 -33.396 1.00 47.07 421 ALA A CA 1
ATOM 2973 C C . ALA A 1 392 ? -26.345 15.010 -33.700 1.00 50.19 421 ALA A C 1
ATOM 2974 O O . ALA A 1 392 ? -26.293 13.815 -33.417 1.00 50.54 421 ALA A O 1
ATOM 2976 N N . ALA A 1 393 ? -25.335 15.655 -34.273 1.00 53.19 422 ALA A N 1
ATOM 2977 C CA . ALA A 1 393 ? -24.134 14.953 -34.728 1.00 57.13 422 ALA A CA 1
ATOM 2978 C C . ALA A 1 393 ? -23.343 14.380 -33.546 1.00 57.57 422 ALA A C 1
ATOM 2979 O O . ALA A 1 393 ? -22.858 13.246 -33.592 1.00 57.86 422 ALA A O 1
ATOM 2981 N N . MET A 1 394 ? -23.235 15.173 -32.485 1.00 56.95 423 MET A N 1
ATOM 2982 C CA . MET A 1 394 ? -22.541 14.756 -31.275 1.00 57.61 423 MET A CA 1
ATOM 2983 C C . MET A 1 394 ? -23.183 13.506 -30.665 1.00 54.79 423 MET A C 1
ATOM 2984 O O . MET A 1 394 ? -22.476 12.618 -30.197 1.00 54.46 423 MET A O 1
ATOM 2989 N N . LEU A 1 395 ? -24.515 13.449 -30.666 1.00 49.87 424 LEU A N 1
ATOM 2990 C CA . LEU A 1 395 ? -25.259 12.380 -29.980 1.00 51.33 424 LEU A CA 1
ATOM 2991 C C . LEU A 1 395 ? -25.503 11.132 -30.795 1.00 55.09 424 LEU A C 1
ATOM 2992 O O . LEU A 1 395 ? -25.579 10.051 -30.232 1.00 56.84 424 LEU A O 1
ATOM 2997 N N . GLU A 1 396 ? -25.648 11.273 -32.101 1.00 58.83 425 GLU A N 1
ATOM 2998 C CA . GLU A 1 396 ? -26.011 10.133 -32.940 1.00 62.58 425 GLU A CA 1
ATOM 2999 C C . GLU A 1 396 ? -24.772 9.412 -33.417 1.00 63.69 425 GLU A C 1
ATOM 3000 O O . GLU A 1 396 ? -24.687 8.182 -33.333 1.00 64.70 425 GLU A O 1
ATOM 3006 N N . ARG A 1 397 ? -23.797 10.183 -33.892 1.00 65.42 426 ARG A N 1
ATOM 3007 C CA . ARG A 1 397 ? -22.551 9.622 -34.412 1.00 66.17 426 ARG A CA 1
ATOM 3008 C C . ARG A 1 397 ? -22.869 8.633 -35.539 1.00 68.99 426 ARG A C 1
ATOM 3009 O O . ARG A 1 397 ? -23.826 8.865 -36.293 1.00 71.65 426 ARG A O 1
ATOM 3017 N N . ASP A 1 400 ? -23.333 3.466 -32.499 1.00 71.96 429 ASP A N 1
ATOM 3018 C CA . ASP A 1 400 ? -22.515 2.683 -31.603 1.00 71.64 429 ASP A CA 1
ATOM 3019 C C . ASP A 1 400 ? -23.390 2.021 -30.533 1.00 69.61 429 ASP A C 1
ATOM 3020 O O . ASP A 1 400 ? -23.458 0.797 -30.451 1.00 75.07 429 ASP A O 1
ATOM 3022 N N . ASP A 1 401 ? -24.079 2.853 -29.754 1.00 63.22 430 ASP A N 1
ATOM 3023 C CA . ASP A 1 401 ? -24.737 2.504 -28.494 1.00 61.03 430 ASP A CA 1
ATOM 3024 C C . ASP A 1 401 ? -23.758 2.250 -27.325 1.00 55.29 430 ASP A C 1
ATOM 3025 O O . ASP A 1 401 ? -24.194 1.953 -26.230 1.00 53.27 430 ASP A O 1
ATOM 3030 N N . ALA A 1 402 ? -22.454 2.419 -27.565 1.00 51.29 431 ALA A N 1
ATOM 3031 C CA . ALA A 1 402 ? -21.414 2.095 -26.590 1.00 49.17 431 ALA A CA 1
ATOM 3032 C C . ALA A 1 402 ? -21.523 2.920 -25.306 1.00 44.80 431 ALA A C 1
ATOM 3033 O O . ALA A 1 402 ? -21.098 2.445 -24.258 1.00 44.23 431 ALA A O 1
ATOM 3035 N N . ALA A 1 403 ? -22.079 4.134 -25.408 1.00 41.68 432 ALA A N 1
ATOM 3036 C CA . ALA A 1 403 ? -22.226 5.044 -24.279 1.00 39.35 432 ALA A CA 1
ATOM 3037 C C . ALA A 1 403 ? -23.495 4.873 -23.462 1.00 36.56 432 ALA A C 1
ATOM 3038 O O . ALA A 1 403 ? -23.629 5.522 -22.435 1.00 34.87 432 ALA A O 1
ATOM 3040 N N . ARG A 1 404 ? -24.400 3.990 -23.877 1.00 35.99 433 ARG A N 1
ATOM 3041 C CA . ARG A 1 404 ? -25.639 3.775 -23.134 1.00 34.83 433 ARG A CA 1
ATOM 3042 C C . ARG A 1 404 ? -25.383 2.962 -21.872 1.00 33.78 433 ARG A C 1
ATOM 3043 O O . ARG A 1 404 ? -24.732 1.915 -21.935 1.00 34.07 433 ARG A O 1
ATOM 3051 N N . PRO A 1 405 ? -25.954 3.395 -20.743 1.00 32.61 434 PRO A N 1
ATOM 3052 C CA . PRO A 1 405 ? -25.888 2.533 -19.565 1.00 33.24 434 PRO A CA 1
ATOM 3053 C C . PRO A 1 405 ? -26.536 1.174 -19.829 1.00 35.64 434 PRO A C 1
ATOM 3054 O O . PRO A 1 405 ? -27.532 1.088 -20.568 1.00 34.54 434 PRO A O 1
ATOM 3058 N N . GLU A 1 406 ? -25.984 0.117 -19.244 1.00 36.97 435 GLU A N 1
ATOM 3059 C CA . GLU A 1 406 ? -26.520 -1.254 -19.473 1.00 40.07 435 GLU A CA 1
ATOM 3060 C C . GLU A 1 406 ? -27.922 -1.425 -18.911 1.00 39.66 435 GLU A C 1
ATOM 3061 O O . GLU A 1 406 ? -28.644 -2.314 -19.327 1.00 40.19 435 GLU A O 1
ATOM 3067 N N . TRP A 1 407 ? -28.275 -0.617 -17.921 1.00 38.35 436 TRP A N 1
ATOM 3068 C CA . TRP A 1 407 ? -29.585 -0.694 -17.290 1.00 39.59 436 TRP A CA 1
ATOM 3069 C C . TRP A 1 407 ? -30.651 0.101 -18.062 1.00 38.96 436 TRP A C 1
ATOM 3070 O O . TRP A 1 407 ? -31.829 0.028 -17.727 1.00 40.08 436 TRP A O 1
ATOM 3081 N N . LEU A 1 408 ? -30.256 0.870 -19.066 1.00 37.22 437 LEU A N 1
ATOM 3082 C CA . LEU A 1 408 ? -31.206 1.757 -19.744 1.00 36.78 437 LEU A CA 1
ATOM 3083 C C . LEU A 1 408 ? -32.110 0.947 -20.695 1.00 39.40 437 LEU A C 1
ATOM 3084 O O . LEU A 1 408 ? -31.634 0.296 -21.615 1.00 39.91 437 LEU A O 1
ATOM 3089 N N . GLU A 1 409 ? -33.407 0.995 -20.447 1.00 41.87 438 GLU A N 1
ATOM 3090 C CA . GLU A 1 409 ? -34.386 0.313 -21.296 1.00 45.87 438 GLU A CA 1
ATOM 3091 C C . GLU A 1 409 ? -34.462 0.965 -22.704 1.00 44.46 438 GLU A C 1
ATOM 3092 O O . GLU A 1 409 ? -34.190 2.165 -22.865 1.00 40.79 438 GLU A O 1
ATOM 3098 N N . PRO A 1 410 ? -34.820 0.175 -23.729 1.00 46.44 439 PRO A N 1
ATOM 3099 C CA . PRO A 1 410 ? -34.773 0.664 -25.127 1.00 46.39 439 PRO A CA 1
ATOM 3100 C C . PRO A 1 410 ? -35.751 1.813 -25.494 1.00 44.88 439 PRO A C 1
ATOM 3101 O O . PRO A 1 410 ? -35.547 2.466 -26.504 1.00 44.20 439 PRO A O 1
ATOM 3105 N N . GLU A 1 411 ? -36.746 2.091 -24.662 1.00 44.39 440 GLU A N 1
ATOM 3106 C CA . GLU A 1 411 ? -37.678 3.188 -24.933 1.00 44.71 440 GLU A CA 1
ATOM 3107 C C . GLU A 1 411 ? -37.039 4.557 -24.641 1.00 40.79 440 GLU A C 1
ATOM 3108 O O . GLU A 1 411 ? -37.651 5.586 -24.924 1.00 39.79 440 GLU A O 1
ATOM 3114 N N . PHE A 1 412 ? -35.823 4.568 -24.071 1.00 36.78 441 PHE A N 1
ATOM 3115 C CA . PHE A 1 412 ? -35.180 5.809 -23.677 1.00 34.61 441 PHE A CA 1
ATOM 3116 C C . PHE A 1 412 ? -33.938 6.142 -24.483 1.00 34.46 441 PHE A C 1
ATOM 3117 O O . PHE A 1 412 ? -33.312 5.265 -25.083 1.00 34.63 441 PHE A O 1
ATOM 3125 N N . GLY A 1 413 ? -33.591 7.424 -24.461 1.00 34.54 442 GLY A N 1
ATOM 3126 C CA . GLY A 1 413 ? -32.397 7.938 -25.133 1.00 35.96 442 GLY A CA 1
ATOM 3127 C C . GLY A 1 413 ? -32.702 8.390 -26.535 1.00 39.26 442 GLY A C 1
ATOM 3128 O O . GLY A 1 413 ? -33.865 8.682 -26.872 1.00 39.09 442 GLY A O 1
ATOM 3129 N N . VAL A 1 414 ? -31.674 8.388 -27.385 1.00 42.13 443 VAL A N 1
ATOM 3130 C CA . VAL A 1 414 ? -31.838 8.794 -28.771 1.00 46.63 443 VAL A CA 1
ATOM 3131 C C . VAL A 1 414 ? -32.562 7.721 -29.561 1.00 51.76 443 VAL A C 1
ATOM 3132 O O . VAL A 1 414 ? -32.143 6.561 -29.570 1.00 57.05 443 VAL A O 1
ATOM 3136 N N . ARG A 1 415 ? -33.608 8.122 -30.261 1.00 52.56 444 ARG A N 1
ATOM 3137 C CA . ARG A 1 415 ? -34.426 7.219 -31.037 1.00 58.22 444 ARG A CA 1
ATOM 3138 C C . ARG A 1 415 ? -34.992 7.935 -32.243 1.00 58.21 444 ARG A C 1
ATOM 3139 O O . ARG A 1 415 ? -35.883 8.773 -32.109 1.00 59.20 444 ARG A O 1
ATOM 3147 N N . ASP A 1 416 ? -34.505 7.570 -33.427 1.00 59.47 445 ASP A N 1
ATOM 3148 C CA . ASP A 1 416 ? -35.033 8.099 -34.674 1.00 59.60 445 ASP A CA 1
ATOM 3149 C C . ASP A 1 416 ? -35.048 9.636 -34.699 1.00 54.79 445 ASP A C 1
ATOM 3150 O O . ASP A 1 416 ? -36.064 10.263 -34.972 1.00 55.86 445 ASP A O 1
ATOM 3155 N N . GLY A 1 417 ? -33.905 10.233 -34.383 1.00 50.35 446 GLY A N 1
ATOM 3156 C CA . GLY A 1 417 ? -33.754 11.685 -34.410 1.00 47.79 446 GLY A CA 1
ATOM 3157 C C . GLY A 1 417 ? -34.345 12.457 -33.235 1.00 43.51 446 GLY A C 1
ATOM 3158 O O . GLY A 1 417 ? -34.384 13.684 -33.264 1.00 42.98 446 GLY A O 1
ATOM 3159 N N . LEU A 1 418 ? -34.777 11.758 -32.183 1.00 39.86 447 LEU A N 1
ATOM 3160 C CA . LEU A 1 418 ? -35.454 12.406 -31.047 1.00 36.97 447 LEU A CA 1
ATOM 3161 C C . LEU A 1 418 ? -34.930 11.835 -29.754 1.00 33.97 447 LEU A C 1
ATOM 3162 O O . LEU A 1 418 ? -34.455 10.706 -29.704 1.00 34.70 447 LEU A O 1
ATOM 3167 N N . TYR A 1 419 ? -35.009 12.618 -28.701 1.00 30.81 448 TYR A N 1
ATOM 3168 C CA . TYR A 1 419 ? -34.499 12.186 -27.445 1.00 28.62 448 TYR A CA 1
ATOM 3169 C C . TYR A 1 419 ? -35.660 11.953 -26.469 1.00 27.41 448 TYR A C 1
ATOM 3170 O O . TYR A 1 419 ? -36.477 12.853 -26.246 1.00 26.44 448 TYR A O 1
ATOM 3179 N N . TYR A 1 420 ? -35.681 10.756 -25.892 1.00 26.94 449 TYR A N 1
ATOM 3180 C CA . TYR A 1 420 ? -36.661 10.334 -24.897 1.00 26.81 449 TYR A CA 1
ATOM 3181 C C . TYR A 1 420 ? -36.007 10.292 -23.534 1.00 25.68 449 TYR A C 1
ATOM 3182 O O . TYR A 1 420 ? -35.187 9.402 -23.260 1.00 26.11 449 TYR A O 1
ATOM 3191 N N . LEU A 1 421 ? -36.347 11.260 -22.708 1.00 24.69 450 LEU A N 1
ATOM 3192 C CA . LEU A 1 421 ? -35.750 11.436 -21.362 1.00 24.00 450 LEU A CA 1
ATOM 3193 C C . LEU A 1 421 ? -36.299 10.482 -20.312 1.00 24.57 450 LEU A C 1
ATOM 3194 O O . LEU A 1 421 ? -37.460 10.046 -20.392 1.00 25.04 450 LEU A O 1
ATOM 3199 N N . THR A 1 422 ? -35.444 10.099 -19.351 1.00 24.98 451 THR A N 1
ATOM 3200 C CA . THR A 1 422 ? -35.899 9.367 -18.168 1.00 25.52 451 THR A CA 1
ATOM 3201 C C . THR A 1 422 ? -36.274 10.375 -17.106 1.00 25.37 451 THR A C 1
ATOM 3202 O O . THR A 1 422 ? -35.865 11.544 -17.196 1.00 24.44 451 THR A O 1
ATOM 3206 N N . GLU A 1 423 ? -36.950 9.910 -16.067 1.00 26.89 452 GLU A N 1
ATOM 3207 C CA . GLU A 1 423 ? -37.292 10.782 -14.939 1.00 28.32 452 GLU A CA 1
ATOM 3208 C C . GLU A 1 423 ? -36.036 11.329 -14.238 1.00 28.26 452 GLU A C 1
ATOM 3209 O O . GLU A 1 423 ? -36.039 12.469 -13.801 1.00 27.60 452 GLU A O 1
ATOM 3212 N N . GLN A 1 424 ? -34.986 10.533 -14.169 1.00 29.36 453 GLN A N 1
ATOM 3213 C CA . GLN A 1 424 ? -33.760 10.995 -13.523 1.00 30.94 453 GLN A CA 1
ATOM 3214 C C . GLN A 1 424 ? -33.060 12.066 -14.374 1.00 27.95 453 GLN A C 1
ATOM 3215 O O . GLN A 1 424 ? -32.532 13.023 -13.829 1.00 26.65 453 GLN A O 1
ATOM 3221 N N . GLN A 1 425 ? -33.071 11.910 -15.697 1.00 25.92 454 GLN A N 1
ATOM 3222 C CA . GLN A 1 425 ? -32.586 12.946 -16.596 1.00 24.52 454 GLN A CA 1
ATOM 3223 C C . GLN A 1 425 ? -33.385 14.257 -16.446 1.00 23.91 454 GLN A C 1
ATOM 3224 O O . GLN A 1 425 ? -32.807 15.363 -16.463 1.00 24.04 454 GLN A O 1
ATOM 3230 N N . ALA A 1 426 ? -34.696 14.133 -16.337 1.00 24.23 455 ALA A N 1
ATOM 3231 C CA . ALA A 1 426 ? -35.569 15.289 -16.142 1.00 24.19 455 ALA A CA 1
ATOM 3232 C C . ALA A 1 426 ? -35.213 16.003 -14.837 1.00 24.58 455 ALA A C 1
ATOM 3233 O O . ALA A 1 426 ? -35.184 17.229 -14.797 1.00 24.38 455 ALA A O 1
ATOM 3235 N N . GLN A 1 427 ? -34.991 15.224 -13.780 1.00 25.16 456 GLN A N 1
ATOM 3236 C CA . GLN A 1 427 ? -34.543 15.777 -12.503 1.00 26.10 456 GLN A CA 1
ATOM 3237 C C . GLN A 1 427 ? -33.213 16.524 -12.630 1.00 25.05 456 GLN A C 1
ATOM 3238 O O . GLN A 1 427 ? -33.082 17.594 -12.064 1.00 24.93 456 GLN A O 1
ATOM 3244 N N . ALA A 1 428 ? -32.275 15.992 -13.410 1.00 24.69 457 ALA A N 1
ATOM 3245 C CA . ALA A 1 428 ? -31.019 16.660 -13.661 1.00 24.50 457 ALA A CA 1
ATOM 3246 C C . ALA A 1 428 ? -31.234 17.996 -14.375 1.00 24.26 457 ALA A C 1
ATOM 3247 O O . ALA A 1 428 ? -30.559 18.964 -14.075 1.00 24.43 457 ALA A O 1
ATOM 3249 N N . ILE A 1 429 ? -32.145 18.054 -15.341 1.00 23.55 458 ILE A N 1
ATOM 3250 C CA . ILE A 1 429 ? -32.503 19.315 -15.980 1.00 24.08 458 ILE A CA 1
ATOM 3251 C C . ILE A 1 429 ? -33.085 20.331 -14.977 1.00 24.31 458 ILE A C 1
ATOM 3252 O O . ILE A 1 429 ? -32.704 21.490 -14.957 1.00 25.10 458 ILE A O 1
ATOM 3257 N N . LEU A 1 430 ? -33.995 19.876 -14.153 1.00 24.76 459 LEU A N 1
ATOM 3258 C CA . LEU A 1 430 ? -34.619 20.723 -13.125 1.00 26.24 459 LEU A CA 1
ATOM 3259 C C . LEU A 1 430 ? -33.626 21.192 -12.077 1.00 27.24 459 LEU A C 1
ATOM 3260 O O . LEU A 1 430 ? -33.839 22.242 -11.444 1.00 27.35 459 LEU A O 1
ATOM 3265 N N . ASP A 1 431 ? -32.543 20.426 -11.907 1.00 28.17 460 ASP A N 1
ATOM 3266 C CA . ASP A 1 431 ? -31.477 20.786 -10.969 1.00 30.07 460 ASP A CA 1
ATOM 3267 C C . ASP A 1 431 ? -30.432 21.727 -11.549 1.00 30.43 460 ASP A C 1
ATOM 3268 O O . ASP A 1 431 ? -29.600 22.234 -10.822 1.00 30.27 460 ASP A O 1
ATOM 3273 N N . LEU A 1 432 ? -30.463 21.959 -12.847 1.00 29.65 461 LEU A N 1
ATOM 3274 C CA . LEU A 1 432 ? -29.495 22.821 -13.496 1.00 31.73 461 LEU A CA 1
ATOM 3275 C C . LEU A 1 432 ? -29.602 24.240 -12.913 1.00 31.89 461 LEU A C 1
ATOM 3276 O O . LEU A 1 432 ? -30.692 24.797 -12.784 1.00 29.96 461 LEU A O 1
ATOM 3281 N N . ARG A 1 433 ? -28.454 24.807 -12.590 1.00 32.76 462 ARG A N 1
ATOM 3282 C CA . ARG A 1 433 ? -28.364 26.188 -12.161 1.00 35.42 462 ARG A CA 1
ATOM 3283 C C . ARG A 1 433 ? -28.286 27.139 -13.362 1.00 35.75 462 ARG A C 1
ATOM 3284 O O . ARG A 1 433 ? -27.756 26.776 -14.424 1.00 34.61 462 ARG A O 1
ATOM 3292 N N . LEU A 1 434 ? -28.838 28.331 -13.194 1.00 36.94 463 LEU A N 1
ATOM 3293 C CA . LEU A 1 434 ? -28.918 29.297 -14.291 1.00 38.73 463 LEU A CA 1
ATOM 3294 C C . LEU A 1 434 ? -27.562 29.604 -14.886 1.00 41.52 463 LEU A C 1
ATOM 3295 O O . LEU A 1 434 ? -27.450 29.822 -16.089 1.00 42.72 463 LEU A O 1
ATOM 3300 N N . GLN A 1 435 ? -26.514 29.585 -14.074 1.00 43.58 464 GLN A N 1
ATOM 3301 C CA . GLN A 1 435 ? -25.184 29.872 -14.592 1.00 47.06 464 GLN A CA 1
ATOM 3302 C C . GLN A 1 435 ? -24.687 28.884 -15.667 1.00 45.80 464 GLN A C 1
ATOM 3303 O O . GLN A 1 435 ? -23.768 29.205 -16.434 1.00 46.17 464 GLN A O 1
ATOM 3309 N N . LYS A 1 436 ? -25.297 27.701 -15.740 1.00 42.13 465 LYS A N 1
ATOM 3310 C CA . LYS A 1 436 ? -24.937 26.718 -16.780 1.00 42.08 465 LYS A CA 1
ATOM 3311 C C . LYS A 1 436 ? -25.366 27.129 -18.193 1.00 43.20 465 LYS A C 1
ATOM 3312 O O . LYS A 1 436 ? -24.937 26.530 -19.207 1.00 44.20 465 LYS A O 1
ATOM 3316 N N . LEU A 1 437 ? -26.242 28.121 -18.265 1.00 44.43 466 LEU A N 1
ATOM 3317 C CA . LEU A 1 437 ? -26.658 28.672 -19.552 1.00 46.62 466 LEU A CA 1
ATOM 3318 C C . LEU A 1 437 ? -25.604 29.565 -20.194 1.00 48.95 466 LEU A C 1
ATOM 3319 O O . LEU A 1 437 ? -25.747 29.919 -21.353 1.00 50.87 466 LEU A O 1
ATOM 3324 N N . THR A 1 438 ? -24.566 29.965 -19.463 1.00 50.43 467 THR A N 1
ATOM 3325 C CA . THR A 1 438 ? -23.535 30.819 -20.057 1.00 53.71 467 THR A CA 1
ATOM 3326 C C . THR A 1 438 ? -22.722 30.001 -21.062 1.00 53.72 467 THR A C 1
ATOM 3327 O O . THR A 1 438 ? -22.639 28.781 -20.949 1.00 50.38 467 THR A O 1
ATOM 3331 N N . GLY A 1 439 ? -22.100 30.696 -22.011 1.00 57.20 468 GLY A N 1
ATOM 3332 C CA . GLY A 1 439 ? -21.312 30.077 -23.076 1.00 58.32 468 GLY A CA 1
ATOM 3333 C C . GLY A 1 439 ? -20.229 29.125 -22.601 1.00 58.35 468 GLY A C 1
ATOM 3334 O O . GLY A 1 439 ? -20.192 27.966 -23.019 1.00 56.20 468 GLY A O 1
ATOM 3335 N N . LEU A 1 440 ? -19.378 29.593 -21.694 1.00 60.28 469 LEU A N 1
ATOM 3336 C CA . LEU A 1 440 ? -18.326 28.767 -21.129 1.00 60.94 469 LEU A CA 1
ATOM 3337 C C . LEU A 1 440 ? -18.815 27.508 -20.408 1.00 57.48 469 LEU A C 1
ATOM 3338 O O . LEU A 1 440 ? -18.271 26.417 -20.607 1.00 55.59 469 LEU A O 1
ATOM 3343 N N . GLU A 1 441 ? -19.813 27.661 -19.541 1.00 56.45 470 GLU A N 1
ATOM 3344 C CA . GLU A 1 441 ? -20.320 26.510 -18.796 1.00 54.28 470 GLU A CA 1
ATOM 3345 C C . GLU A 1 441 ? -20.990 25.500 -19.738 1.00 52.21 470 GLU A C 1
ATOM 3346 O O . GLU A 1 441 ? -20.852 24.289 -19.563 1.00 50.05 470 GLU A O 1
ATOM 3352 N N . HIS A 1 442 ? -21.714 26.009 -20.726 1.00 53.10 471 HIS A N 1
ATOM 3353 C CA . HIS A 1 442 ? -22.363 25.176 -21.727 1.00 52.23 471 HIS A CA 1
ATOM 3354 C C . HIS A 1 442 ? -21.318 24.360 -22.504 1.00 52.00 471 HIS A C 1
ATOM 3355 O O . HIS A 1 442 ? -21.438 23.141 -22.625 1.00 48.65 471 HIS A O 1
ATOM 3362 N N . GLU A 1 443 ? -20.286 25.035 -22.973 1.00 55.19 472 GLU A N 1
ATOM 3363 C CA . GLU A 1 443 ? -19.185 24.404 -23.715 1.00 57.30 472 GLU A CA 1
ATOM 3364 C C . GLU A 1 443 ? -18.450 23.345 -22.883 1.00 57.00 472 GLU A C 1
ATOM 3365 O O . GLU A 1 443 ? -18.087 22.303 -23.421 1.00 55.97 472 GLU A O 1
ATOM 3367 N N . LYS A 1 444 ? -18.229 23.615 -21.587 1.00 57.59 473 LYS A N 1
ATOM 3368 C CA . LYS A 1 444 ? -17.594 22.635 -20.694 1.00 57.09 473 LYS A CA 1
ATOM 3369 C C . LYS A 1 444 ? -18.391 21.336 -20.627 1.00 53.40 473 LYS A C 1
ATOM 3370 O O . LYS A 1 444 ? -17.810 20.244 -20.636 1.00 52.98 473 LYS A O 1
ATOM 3374 N N . LEU A 1 445 ? -19.723 21.431 -20.556 1.00 50.15 474 LEU A N 1
ATOM 3375 C CA . LEU A 1 445 ? -20.534 20.213 -20.514 1.00 47.56 474 LEU A CA 1
ATOM 3376 C C . LEU A 1 445 ? -20.354 19.388 -21.804 1.00 46.49 474 LEU A C 1
ATOM 3377 O O . LEU A 1 445 ? -20.211 18.184 -21.753 1.00 44.13 474 LEU A O 1
ATOM 3382 N N . LEU A 1 446 ? -20.362 20.052 -22.951 1.00 47.86 475 LEU A N 1
ATOM 3383 C CA . LEU A 1 446 ? -20.198 19.362 -24.248 1.00 48.55 475 LEU A CA 1
ATOM 3384 C C . LEU A 1 446 ? -18.812 18.707 -24.417 1.00 49.82 475 LEU A C 1
ATOM 3385 O O . LEU A 1 446 ? -18.703 17.580 -24.921 1.00 49.21 475 LEU A O 1
ATOM 3390 N N . ASP A 1 447 ? -17.770 19.421 -23.992 1.00 51.36 476 ASP A N 1
ATOM 3391 C CA . ASP A 1 447 ? -16.399 18.895 -23.990 1.00 53.31 476 ASP A CA 1
ATOM 3392 C C . ASP A 1 447 ? -16.262 17.676 -23.087 1.00 49.63 476 ASP A C 1
ATOM 3393 O O . ASP A 1 447 ? -15.598 16.706 -23.459 1.00 48.29 476 ASP A O 1
ATOM 3398 N N . GLU A 1 448 ? -16.877 17.737 -21.900 1.00 47.03 477 GLU A N 1
ATOM 3399 C CA . GLU A 1 448 ? -16.835 16.609 -20.983 1.00 45.09 477 GLU A CA 1
ATOM 3400 C C . GLU A 1 448 ? -17.471 15.386 -21.646 1.00 42.86 477 GLU A C 1
ATOM 3401 O O . GLU A 1 448 ? -16.956 14.279 -21.548 1.00 41.62 477 GLU A O 1
ATOM 3407 N N . TYR A 1 449 ? -18.613 15.580 -22.301 1.00 41.64 478 TYR A N 1
ATOM 3408 C CA . TYR A 1 449 ? -19.269 14.476 -23.003 1.00 39.98 478 TYR A CA 1
ATOM 3409 C C . TYR A 1 449 ? -18.339 13.831 -24.033 1.00 41.91 478 TYR A C 1
ATOM 3410 O O . TYR A 1 449 ? -18.215 12.618 -24.079 1.00 40.83 478 TYR A O 1
ATOM 3419 N N . LYS A 1 450 ? -17.679 14.643 -24.841 1.00 44.68 479 LYS A N 1
ATOM 3420 C CA . LYS A 1 450 ? -16.800 14.100 -25.872 1.00 47.39 479 LYS A CA 1
ATOM 3421 C C . LYS A 1 450 ? -15.583 13.355 -25.312 1.00 47.49 479 LYS A C 1
ATOM 3422 O O . LYS A 1 450 ? -15.180 12.325 -25.852 1.00 47.29 479 LYS A O 1
ATOM 3428 N N . GLU A 1 451 ? -15.037 13.856 -24.203 1.00 47.09 480 GLU A N 1
ATOM 3429 C CA . GLU A 1 451 ? -13.971 13.145 -23.472 1.00 47.03 480 GLU A CA 1
ATOM 3430 C C . GLU A 1 451 ? -14.455 11.785 -22.956 1.00 43.99 480 GLU A C 1
ATOM 3431 O O . GLU A 1 451 ? -13.740 10.782 -23.038 1.00 43.27 480 GLU A O 1
ATOM 3433 N N . LEU A 1 452 ? -15.672 11.753 -22.430 1.00 40.68 481 LEU A N 1
ATOM 3434 C CA . LEU A 1 452 ? -16.205 10.522 -21.889 1.00 39.06 481 LEU A CA 1
ATOM 3435 C C . LEU A 1 452 ? -16.332 9.454 -22.949 1.00 39.01 481 LEU A C 1
ATOM 3436 O O . LEU A 1 452 ? -16.102 8.292 -22.667 1.00 37.63 481 LEU A O 1
ATOM 3441 N N . LEU A 1 453 ? -16.707 9.835 -24.168 1.00 40.18 482 LEU A N 1
ATOM 3442 C CA . LEU A 1 453 ? -16.846 8.862 -25.246 1.00 40.87 482 LEU A CA 1
ATOM 3443 C C . LEU A 1 453 ? -15.503 8.201 -25.568 1.00 42.72 482 LEU A C 1
ATOM 3444 O O . LEU A 1 453 ? -15.444 7.007 -25.802 1.00 41.24 482 LEU A O 1
ATOM 3449 N N . ASP A 1 454 ? -14.440 8.987 -25.572 1.00 45.70 483 ASP A N 1
ATOM 3450 C CA . ASP A 1 454 ? -13.094 8.425 -25.770 1.00 48.84 483 ASP A CA 1
ATOM 3451 C C . ASP A 1 454 ? -12.657 7.508 -24.612 1.00 46.85 483 ASP A C 1
ATOM 3452 O O . ASP A 1 454 ? -12.055 6.455 -24.834 1.00 46.03 483 ASP A O 1
ATOM 3457 N N . GLN A 1 455 ? -12.971 7.907 -23.380 1.00 44.84 484 GLN A N 1
ATOM 3458 C CA . GLN A 1 455 ? -12.651 7.071 -22.219 1.00 44.12 484 GLN A CA 1
ATOM 3459 C C . GLN A 1 455 ? -13.410 5.742 -22.285 1.00 41.22 484 GLN A C 1
ATOM 3460 O O . GLN A 1 455 ? -12.854 4.676 -21.994 1.00 39.91 484 GLN A O 1
ATOM 3466 N N . ILE A 1 456 ? -14.694 5.808 -22.644 1.00 38.31 485 ILE A N 1
ATOM 3467 C CA . ILE A 1 456 ? -15.512 4.610 -22.744 1.00 36.82 485 ILE A CA 1
ATOM 3468 C C . ILE A 1 456 ? -14.908 3.615 -23.743 1.00 37.89 485 ILE A C 1
ATOM 3469 O O . ILE A 1 456 ? -14.837 2.423 -23.456 1.00 37.67 485 ILE A O 1
ATOM 3474 N N . ALA A 1 457 ? -14.485 4.108 -24.891 1.00 38.93 486 ALA A N 1
ATOM 3475 C CA . ALA A 1 457 ? -13.876 3.238 -25.938 1.00 40.93 486 ALA A CA 1
ATOM 3476 C C . ALA A 1 457 ? -12.603 2.535 -25.424 1.00 42.82 486 ALA A C 1
ATOM 3477 O O . ALA A 1 457 ? -12.402 1.329 -25.615 1.00 43.02 486 ALA A O 1
ATOM 3479 N N . GLU A 1 458 ? -11.781 3.280 -24.703 1.00 43.98 487 GLU A N 1
ATOM 3480 C CA . GLU A 1 458 ? -10.578 2.684 -24.101 1.00 46.81 487 GLU A CA 1
ATOM 3481 C C . GLU A 1 458 ? -10.883 1.635 -23.002 1.00 44.49 487 GLU A C 1
ATOM 3482 O O . GLU A 1 458 ? -10.198 0.603 -22.878 1.00 45.52 487 GLU A O 1
ATOM 3488 N N . LEU A 1 459 ? -11.878 1.898 -22.169 1.00 40.61 488 LEU A N 1
ATOM 3489 C CA . LEU A 1 459 ? -12.235 0.933 -21.126 1.00 39.58 488 LEU A CA 1
ATOM 3490 C C . LEU A 1 459 ? -12.784 -0.373 -21.743 1.00 39.98 488 LEU A C 1
ATOM 3491 O O . LEU A 1 459 ? -12.538 -1.485 -21.231 1.00 40.34 488 LEU A O 1
ATOM 3496 N N . LEU A 1 460 ? -13.554 -0.233 -22.825 1.00 39.87 489 LEU A N 1
ATOM 3497 C CA . LEU A 1 460 ? -14.095 -1.393 -23.513 1.00 40.92 489 LEU A CA 1
ATOM 3498 C C . LEU A 1 460 ? -12.970 -2.244 -24.119 1.00 43.36 489 LEU A C 1
ATOM 3499 O O . LEU A 1 460 ? -13.051 -3.464 -24.112 1.00 44.02 489 LEU A O 1
ATOM 3504 N N . ARG A 1 461 ? -11.907 -1.603 -24.592 1.00 45.29 490 ARG A N 1
ATOM 3505 C CA . ARG A 1 461 ? -10.747 -2.346 -25.119 1.00 48.28 490 ARG A CA 1
ATOM 3506 C C . ARG A 1 461 ? -10.063 -3.221 -24.031 1.00 48.10 490 ARG A C 1
ATOM 3507 O O . ARG A 1 461 ? -9.642 -4.360 -24.279 1.00 48.75 490 ARG A O 1
ATOM 3515 N N . ILE A 1 462 ? -9.954 -2.674 -22.821 1.00 46.08 491 ILE A N 1
ATOM 3516 C CA . ILE A 1 462 ? -9.381 -3.400 -21.693 1.00 46.77 491 ILE A CA 1
ATOM 3517 C C . ILE A 1 462 ? -10.255 -4.600 -21.328 1.00 46.58 491 ILE A C 1
ATOM 3518 O O . ILE A 1 462 ? -9.742 -5.707 -21.117 1.00 48.31 491 ILE A O 1
ATOM 3523 N N . LEU A 1 463 ? -11.559 -4.389 -21.239 1.00 44.70 492 LEU A N 1
ATOM 3524 C CA . LEU A 1 463 ? -12.432 -5.491 -20.899 1.00 45.28 492 LEU A CA 1
ATOM 3525 C C . LEU A 1 463 ? -12.512 -6.540 -21.990 1.00 46.51 492 LEU A C 1
ATOM 3526 O O . LEU A 1 463 ? -12.724 -7.705 -21.693 1.00 47.81 492 LEU A O 1
ATOM 3531 N N . GLY A 1 464 ? -12.316 -6.135 -23.234 1.00 46.42 493 GLY A N 1
ATOM 3532 C CA . GLY A 1 464 ? -12.402 -7.053 -24.345 1.00 48.01 493 GLY A CA 1
ATOM 3533 C C . GLY A 1 464 ? -11.163 -7.924 -24.545 1.00 49.98 493 GLY A C 1
ATOM 3534 O O . GLY A 1 464 ? -11.187 -8.831 -25.350 1.00 51.59 493 GLY A O 1
ATOM 3535 N N . SER A 1 465 ? -10.070 -7.633 -23.846 1.00 50.09 494 SER A N 1
ATOM 3536 C CA . SER A 1 465 ? -8.779 -8.293 -24.103 1.00 51.41 494 SER A CA 1
ATOM 3537 C C . SER A 1 465 ? -7.935 -8.566 -22.844 1.00 49.07 494 SER A C 1
ATOM 3538 O O . SER A 1 465 ? -7.476 -7.632 -22.178 1.00 45.91 494 SER A O 1
ATOM 3541 N N . ALA A 1 466 ? -7.709 -9.848 -22.549 1.00 51.12 495 ALA A N 1
ATOM 3542 C CA . ALA A 1 466 ? -6.839 -10.255 -21.447 1.00 51.15 495 ALA A CA 1
ATOM 3543 C C . ALA A 1 466 ? -5.415 -9.710 -21.631 1.00 49.27 495 ALA A C 1
ATOM 3544 O O . ALA A 1 466 ? -4.772 -9.304 -20.659 1.00 46.82 495 ALA A O 1
ATOM 3546 N N . ASP A 1 467 ? -4.944 -9.661 -22.876 1.00 50.93 496 ASP A N 1
ATOM 3547 C CA . ASP A 1 467 ? -3.616 -9.084 -23.158 1.00 50.29 496 ASP A CA 1
ATOM 3548 C C . ASP A 1 467 ? -3.579 -7.610 -22.768 1.00 46.16 496 ASP A C 1
ATOM 3549 O O . ASP A 1 467 ? -2.629 -7.148 -22.179 1.00 41.59 496 ASP A O 1
ATOM 3554 N N . ARG A 1 468 ? -4.609 -6.863 -23.152 1.00 46.10 497 ARG A N 1
ATOM 3555 C CA . ARG A 1 468 ? -4.628 -5.442 -22.820 1.00 45.52 497 ARG A CA 1
ATOM 3556 C C . ARG A 1 468 ? -4.678 -5.250 -21.302 1.00 41.03 497 ARG A C 1
ATOM 3557 O O . ARG A 1 468 ? -4.025 -4.373 -20.767 1.00 37.97 497 ARG A O 1
ATOM 3565 N N . LEU A 1 469 ? -5.460 -6.078 -20.619 1.00 41.46 498 LEU A N 1
ATOM 3566 C CA . LEU A 1 469 ? -5.533 -6.041 -19.156 1.00 40.74 498 LEU A CA 1
ATOM 3567 C C . LEU A 1 469 ? -4.174 -6.244 -18.520 1.00 38.65 498 LEU A C 1
ATOM 3568 O O . LEU A 1 469 ? -3.766 -5.483 -17.645 1.00 34.05 498 LEU A O 1
ATOM 3573 N N . MET A 1 470 ? -3.474 -7.282 -18.967 1.00 39.93 499 MET A N 1
ATOM 3574 C CA . MET A 1 470 ? -2.155 -7.567 -18.396 1.00 39.77 499 MET A CA 1
ATOM 3575 C C . MET A 1 470 ? -1.166 -6.453 -18.706 1.00 36.58 499 MET A C 1
ATOM 3576 O O . MET A 1 470 ? -0.290 -6.218 -17.907 1.00 34.80 499 MET A O 1
ATOM 3581 N N . GLU A 1 471 ? -1.320 -5.771 -19.844 1.00 37.34 500 GLU A N 1
ATOM 3582 C CA . GLU A 1 471 ? -0.470 -4.653 -20.213 1.00 36.71 500 GLU A CA 1
ATOM 3583 C C . GLU A 1 471 ? -0.675 -3.481 -19.249 1.00 33.45 500 GLU A C 1
ATOM 3584 O O . GLU A 1 471 ? 0.282 -2.816 -18.862 1.00 31.07 500 GLU A O 1
ATOM 3590 N N . VAL A 1 472 ? -1.924 -3.244 -18.862 1.00 31.84 501 VAL A N 1
ATOM 3591 C CA . VAL A 1 472 ? -2.212 -2.225 -17.867 1.00 29.75 501 VAL A CA 1
ATOM 3592 C C . VAL A 1 472 ? -1.501 -2.571 -16.564 1.00 27.87 501 VAL A C 1
ATOM 3593 O O . VAL A 1 472 ? -0.863 -1.712 -15.978 1.00 26.21 501 VAL A O 1
ATOM 3597 N N . ILE A 1 473 ? -1.608 -3.826 -16.134 1.00 27.50 502 ILE A N 1
ATOM 3598 C CA . ILE A 1 473 ? -1.013 -4.261 -14.885 1.00 26.82 502 ILE A CA 1
ATOM 3599 C C . ILE A 1 473 ? 0.502 -4.112 -14.937 1.00 26.28 502 ILE A C 1
ATOM 3600 O O . ILE A 1 473 ? 1.107 -3.593 -13.999 1.00 25.27 502 ILE A O 1
ATOM 3605 N N . ARG A 1 474 ? 1.105 -4.540 -16.036 1.00 27.68 503 ARG A N 1
ATOM 3606 C CA A ARG A 1 474 ? 2.544 -4.482 -16.188 0.50 27.88 503 ARG A CA 1
ATOM 3607 C CA B ARG A 1 474 ? 2.567 -4.445 -16.190 0.50 27.74 503 ARG A CA 1
ATOM 3608 C C . ARG A 1 474 ? 3.045 -3.015 -16.148 1.00 27.06 503 ARG A C 1
ATOM 3609 O O . ARG A 1 474 ? 4.040 -2.704 -15.471 1.00 25.96 503 ARG A O 1
ATOM 3624 N N . GLU A 1 475 ? 2.388 -2.148 -16.896 1.00 28.59 504 GLU A N 1
ATOM 3625 C CA . GLU A 1 475 ? 2.755 -0.746 -16.941 1.00 30.21 504 GLU A CA 1
ATOM 3626 C C . GLU A 1 475 ? 2.607 -0.047 -15.554 1.00 27.52 504 GLU A C 1
ATOM 3627 O O . GLU A 1 475 ? 3.401 0.801 -15.191 1.00 26.86 504 GLU A O 1
ATOM 3633 N N . GLU A 1 476 ? 1.609 -0.434 -14.787 1.00 26.32 505 GLU A N 1
ATOM 3634 C CA . GLU A 1 476 ? 1.459 0.085 -13.439 1.00 25.87 505 GLU A CA 1
ATOM 3635 C C . GLU A 1 476 ? 2.646 -0.339 -12.540 1.00 23.23 505 GLU A C 1
ATOM 3636 O O . GLU A 1 476 ? 3.131 0.457 -11.747 1.00 21.72 505 GLU A O 1
ATOM 3642 N N . LEU A 1 477 ? 3.055 -1.602 -12.646 1.00 23.28 506 LEU A N 1
ATOM 3643 C CA . LEU A 1 477 ? 4.188 -2.117 -11.851 1.00 23.37 506 LEU A CA 1
ATOM 3644 C C . LEU A 1 477 ? 5.450 -1.443 -12.253 1.00 23.86 506 LEU A C 1
ATOM 3645 O O . LEU A 1 477 ? 6.221 -1.073 -11.391 1.00 23.00 506 LEU A O 1
ATOM 3650 N N . GLU A 1 478 ? 5.658 -1.228 -13.550 1.00 25.30 507 GLU A N 1
ATOM 3651 C CA . GLU A 1 478 ? 6.832 -0.492 -14.025 1.00 27.35 507 GLU A CA 1
ATOM 3652 C C . GLU A 1 478 ? 6.860 0.932 -13.503 1.00 26.27 507 GLU A C 1
ATOM 3653 O O . GLU A 1 478 ? 7.922 1.440 -13.142 1.00 25.58 507 GLU A O 1
ATOM 3659 N N . LEU A 1 479 ? 5.708 1.572 -13.452 1.00 26.11 508 LEU A N 1
ATOM 3660 C CA . LEU A 1 479 ? 5.640 2.921 -12.937 1.00 26.94 508 LEU A CA 1
ATOM 3661 C C . LEU A 1 479 ? 5.945 2.988 -11.425 1.00 25.08 508 LEU A C 1
ATOM 3662 O O . LEU A 1 479 ? 6.677 3.870 -10.981 1.00 24.71 508 LEU A O 1
ATOM 3667 N N . VAL A 1 480 ? 5.463 2.010 -10.673 1.00 23.38 509 VAL A N 1
ATOM 3668 C CA . VAL A 1 480 ? 5.811 1.909 -9.224 1.00 22.95 509 VAL A CA 1
ATOM 3669 C C . VAL A 1 480 ? 7.324 1.767 -9.030 1.00 22.53 509 VAL A C 1
ATOM 3670 O O . VAL A 1 480 ? 7.934 2.436 -8.184 1.00 22.55 509 VAL A O 1
ATOM 3674 N N . ARG A 1 481 ? 7.947 0.889 -9.832 1.00 21.48 510 ARG A N 1
ATOM 3675 C CA . ARG A 1 481 ? 9.385 0.740 -9.774 1.00 22.34 510 ARG A CA 1
ATOM 3676 C C . ARG A 1 481 ? 10.122 2.041 -10.068 1.00 24.68 510 ARG A C 1
ATOM 3677 O O . ARG A 1 481 ? 11.060 2.388 -9.345 1.00 24.54 510 ARG A O 1
ATOM 3685 N N . GLU A 1 482 ? 9.714 2.751 -11.111 1.00 26.92 511 GLU A N 1
ATOM 3686 C CA . GLU A 1 482 ? 10.334 4.021 -11.461 1.00 32.00 511 GLU A CA 1
ATOM 3687 C C . GLU A 1 482 ? 10.150 5.072 -10.347 1.00 31.86 511 GLU A C 1
ATOM 3688 O O . GLU A 1 482 ? 11.078 5.839 -10.054 1.00 32.44 511 GLU A O 1
ATOM 3694 N N . GLN A 1 483 ? 8.953 5.137 -9.767 1.00 28.82 512 GLN A N 1
ATOM 3695 C CA . GLN A 1 483 ? 8.653 6.210 -8.796 1.00 29.88 512 GLN A CA 1
ATOM 3696 C C . GLN A 1 483 ? 9.197 5.946 -7.399 1.00 26.45 512 GLN A C 1
ATOM 3697 O O . GLN A 1 483 ? 9.600 6.855 -6.737 1.00 27.13 512 GLN A O 1
ATOM 3703 N N . PHE A 1 484 ? 9.219 4.702 -6.968 1.00 23.10 513 PHE A N 1
ATOM 3704 C CA . PHE A 1 484 ? 9.542 4.358 -5.576 1.00 22.93 513 PHE A CA 1
ATOM 3705 C C . PHE A 1 484 ? 10.718 3.409 -5.385 1.00 22.00 513 PHE A C 1
ATOM 3706 O O . PHE A 1 484 ? 11.178 3.168 -4.252 1.00 21.78 513 PHE A O 1
ATOM 3714 N N . GLY A 1 485 ? 11.183 2.784 -6.471 1.00 22.25 514 GLY A N 1
ATOM 3715 C CA . GLY A 1 485 ? 12.282 1.828 -6.342 1.00 22.38 514 GLY A CA 1
ATOM 3716 C C . GLY A 1 485 ? 13.558 2.524 -5.868 1.00 23.55 514 GLY A C 1
ATOM 3717 O O . GLY A 1 485 ? 13.827 3.654 -6.221 1.00 27.71 514 GLY A O 1
ATOM 3718 N N . ASP A 1 486 ? 14.297 1.880 -4.990 1.00 22.48 515 ASP A N 1
ATOM 3719 C CA . ASP A 1 486 ? 15.489 2.482 -4.424 1.00 24.16 515 ASP A CA 1
ATOM 3720 C C . ASP A 1 486 ? 16.573 1.403 -4.326 1.00 23.57 515 ASP A C 1
ATOM 3721 O O . ASP A 1 486 ? 16.327 0.252 -4.634 1.00 22.47 515 ASP A O 1
ATOM 3726 N N . LYS A 1 487 ? 17.715 1.780 -3.787 1.00 24.11 516 LYS A N 1
ATOM 3727 C CA . LYS A 1 487 ? 18.867 0.855 -3.694 1.00 25.72 516 LYS A CA 1
ATOM 3728 C C . LYS A 1 487 ? 18.789 -0.135 -2.545 1.00 22.97 516 LYS A C 1
ATOM 3729 O O . LYS A 1 487 ? 18.184 0.131 -1.509 1.00 21.09 516 LYS A O 1
ATOM 3735 N N . ARG A 1 488 ? 19.379 -1.301 -2.759 1.00 22.54 517 ARG A N 1
ATOM 3736 C CA . ARG A 1 488 ? 19.522 -2.301 -1.717 1.00 21.37 517 ARG A CA 1
ATOM 3737 C C . ARG A 1 488 ? 20.406 -1.755 -0.597 1.00 21.08 517 ARG A C 1
ATOM 3738 O O . ARG A 1 488 ? 21.361 -1.028 -0.856 1.00 21.49 517 ARG A O 1
ATOM 3746 N N . ARG A 1 489 ? 20.062 -2.102 0.642 1.00 20.09 518 ARG A N 1
ATOM 3747 C CA . ARG A 1 489 ? 20.813 -1.658 1.832 1.00 19.84 518 ARG A CA 1
ATOM 3748 C C . ARG A 1 489 ? 21.590 -2.792 2.465 1.00 19.70 518 ARG A C 1
ATOM 3749 O O . ARG A 1 489 ? 22.685 -2.567 2.935 1.00 21.39 518 ARG A O 1
ATOM 3757 N N . THR A 1 490 ? 21.001 -3.973 2.538 1.00 18.26 519 THR A N 1
ATOM 3758 C CA . THR A 1 490 ? 21.545 -5.097 3.239 1.00 18.72 519 THR A CA 1
ATOM 3759 C C . THR A 1 490 ? 22.458 -5.888 2.266 1.00 19.92 519 THR A C 1
ATOM 3760 O O . THR A 1 490 ? 22.019 -6.217 1.167 1.00 20.86 519 THR A O 1
ATOM 3764 N N . GLU A 1 491 ? 23.676 -6.217 2.693 1.00 21.30 520 GLU A N 1
ATOM 3765 C CA . GLU A 1 491 ? 24.567 -7.043 1.904 1.00 23.72 520 GLU A CA 1
ATOM 3766 C C . GLU A 1 491 ? 24.260 -8.515 2.158 1.00 25.07 520 GLU A C 1
ATOM 3767 O O . GLU A 1 491 ? 24.171 -8.932 3.301 1.00 23.88 520 GLU A O 1
ATOM 3773 N N . ILE A 1 492 ? 24.085 -9.308 1.097 1.00 26.71 521 ILE A N 1
ATOM 3774 C CA . ILE A 1 492 ? 23.886 -10.742 1.256 1.00 29.91 521 ILE A CA 1
ATOM 3775 C C . ILE A 1 492 ? 25.211 -11.461 1.054 1.00 34.49 521 ILE A C 1
ATOM 3776 O O . ILE A 1 492 ? 25.820 -11.319 -0.002 1.00 34.74 521 ILE A O 1
ATOM 3781 N N . THR A 1 493 ? 25.635 -12.232 2.066 1.00 38.87 522 THR A N 1
ATOM 3782 C CA . THR A 1 493 ? 26.791 -13.139 1.985 1.00 44.42 522 THR A CA 1
ATOM 3783 C C . THR A 1 493 ? 26.389 -14.603 2.280 1.00 49.49 522 THR A C 1
ATOM 3784 O O . THR A 1 493 ? 25.254 -14.925 2.671 1.00 51.25 522 THR A O 1
ATOM 3789 N N . ALA B 1 4 ? -11.653 -41.453 39.045 1.00 39.86 33 ALA B N 1
ATOM 3790 C CA . ALA B 1 4 ? -11.576 -40.684 37.785 1.00 36.93 33 ALA B CA 1
ATOM 3791 C C . ALA B 1 4 ? -11.261 -39.207 38.097 1.00 34.38 33 ALA B C 1
ATOM 3792 O O . ALA B 1 4 ? -11.598 -38.708 39.149 1.00 33.48 33 ALA B O 1
ATOM 3794 N N . LEU B 1 5 ? -10.548 -38.553 37.202 1.00 31.23 34 LEU B N 1
ATOM 3795 C CA . LEU B 1 5 ? -10.301 -37.133 37.291 1.00 28.52 34 LEU B CA 1
ATOM 3796 C C . LEU B 1 5 ? -11.445 -36.427 36.590 1.00 25.16 34 LEU B C 1
ATOM 3797 O O . LEU B 1 5 ? -12.059 -36.987 35.655 1.00 26.91 34 LEU B O 1
ATOM 3802 N N . PRO B 1 6 ? -11.810 -35.198 37.029 1.00 21.54 35 PRO B N 1
ATOM 3803 C CA . PRO B 1 6 ? -12.789 -34.484 36.266 1.00 20.21 35 PRO B CA 1
ATOM 3804 C C . PRO B 1 6 ? -12.228 -34.013 34.920 1.00 19.51 35 PRO B C 1
ATOM 3805 O O . PRO B 1 6 ? -11.044 -33.720 34.790 1.00 19.66 35 PRO B O 1
ATOM 3809 N N . ASP B 1 7 ? -13.113 -33.854 33.943 1.00 20.20 36 ASP B N 1
ATOM 3810 C CA . ASP B 1 7 ? -12.764 -33.172 32.673 1.00 20.46 36 ASP B CA 1
ATOM 3811 C C . ASP B 1 7 ? -12.592 -31.694 32.935 1.00 18.68 36 ASP B C 1
ATOM 3812 O O . ASP B 1 7 ? -13.418 -31.081 33.613 1.00 17.93 36 ASP B O 1
ATOM 3817 N N . VAL B 1 8 ? -11.538 -31.103 32.412 1.00 18.06 37 VAL B N 1
ATOM 3818 C CA . VAL B 1 8 ? -11.308 -29.665 32.671 1.00 20.03 37 VAL B CA 1
ATOM 3819 C C . VAL B 1 8 ? -12.440 -28.770 32.141 1.00 20.47 37 VAL B C 1
ATOM 3820 O O . VAL B 1 8 ? -12.735 -27.732 32.699 1.00 21.54 37 VAL B O 1
ATOM 3824 N N . ARG B 1 9 ? -13.084 -29.214 31.058 1.00 20.53 38 ARG B N 1
ATOM 3825 C CA . ARG B 1 9 ? -14.105 -28.401 30.392 1.00 20.77 38 ARG B CA 1
ATOM 3826 C C . ARG B 1 9 ? -15.398 -28.273 31.162 1.00 20.71 38 ARG B C 1
ATOM 3827 O O . ARG B 1 9 ? -15.957 -27.188 31.205 1.00 21.64 38 ARG B O 1
ATOM 3835 N N . ASP B 1 10 ? -15.896 -29.348 31.787 1.00 18.62 39 ASP B N 1
ATOM 3836 C CA . ASP B 1 10 ? -17.177 -29.265 32.496 1.00 18.25 39 ASP B CA 1
ATOM 3837 C C . ASP B 1 10 ? -17.080 -29.550 33.970 1.00 18.09 39 ASP B C 1
ATOM 3838 O O . ASP B 1 10 ? -18.077 -29.474 34.681 1.00 18.90 39 ASP B O 1
ATOM 3843 N N . GLY B 1 11 ? -15.896 -29.934 34.419 1.00 18.21 40 GLY B N 1
ATOM 3844 C CA . GLY B 1 11 ? -15.705 -30.209 35.825 1.00 18.88 40 GLY B CA 1
ATOM 3845 C C . GLY B 1 11 ? -16.321 -31.504 36.322 1.00 18.80 40 GLY B C 1
ATOM 3846 O O . GLY B 1 11 ? -16.371 -31.738 37.539 1.00 18.94 40 GLY B O 1
ATOM 3847 N N . LEU B 1 12 ? -16.759 -32.368 35.413 1.00 17.68 41 LEU B N 1
ATOM 3848 C CA . LEU B 1 12 ? -17.513 -33.557 35.835 1.00 17.66 41 LEU B CA 1
ATOM 3849 C C . LEU B 1 12 ? -16.727 -34.812 35.628 1.00 18.64 41 LEU B C 1
ATOM 3850 O O . LEU B 1 12 ? -15.785 -34.865 34.811 1.00 20.28 41 LEU B O 1
ATOM 3855 N N . LYS B 1 13 ? -17.072 -35.827 36.398 1.00 19.01 42 LYS B N 1
ATOM 3856 C CA . LYS B 1 13 ? -16.604 -37.181 36.213 1.00 21.50 42 LYS B CA 1
ATOM 3857 C C . LYS B 1 13 ? -17.763 -37.944 35.544 1.00 20.77 42 LYS B C 1
ATOM 3858 O O . LYS B 1 13 ? -18.881 -37.461 35.582 1.00 19.75 42 LYS B O 1
ATOM 3864 N N . PRO B 1 14 ? -17.481 -39.101 34.936 1.00 21.22 43 PRO B N 1
ATOM 3865 C CA . PRO B 1 14 ? -18.510 -39.903 34.271 1.00 21.74 43 PRO B CA 1
ATOM 3866 C C . PRO B 1 14 ? -19.763 -40.152 35.089 1.00 20.86 43 PRO B C 1
ATOM 3867 O O . PRO B 1 14 ? -20.861 -39.946 34.591 1.00 19.45 43 PRO B O 1
ATOM 3871 N N . VAL B 1 15 ? -19.629 -40.475 36.376 1.00 21.04 44 VAL B N 1
ATOM 3872 C CA . VAL B 1 15 ? -20.816 -40.710 37.189 1.00 21.61 44 VAL B CA 1
ATOM 3873 C C . VAL B 1 15 ? -21.748 -39.514 37.308 1.00 19.44 44 VAL B C 1
ATOM 3874 O O . VAL B 1 15 ? -22.978 -39.648 37.234 1.00 18.82 44 VAL B O 1
ATOM 3878 N N . HIS B 1 16 ? -21.188 -38.318 37.415 1.00 18.17 45 HIS B N 1
ATOM 3879 C CA . HIS B 1 16 ? -21.991 -37.143 37.514 1.00 19.15 45 HIS B CA 1
ATOM 3880 C C . HIS B 1 16 ? -22.735 -36.921 36.208 1.00 18.66 45 HIS B C 1
ATOM 3881 O O . HIS B 1 16 ? -23.880 -36.453 36.200 1.00 17.42 45 HIS B O 1
ATOM 3888 N N . ARG B 1 17 ? -22.043 -37.202 35.128 1.00 19.21 46 ARG B N 1
ATOM 3889 C CA . ARG B 1 17 ? -22.578 -36.911 33.798 1.00 20.68 46 ARG B CA 1
ATOM 3890 C C . ARG B 1 17 ? -23.762 -37.895 33.534 1.00 20.72 46 ARG B C 1
ATOM 3891 O O . ARG B 1 17 ? -24.756 -37.530 32.937 1.00 21.76 46 ARG B O 1
ATOM 3899 N N . ARG B 1 18 ? -23.663 -39.105 34.025 1.00 17.85 47 ARG B N 1
ATOM 3900 C CA . ARG B 1 18 ? -24.713 -40.114 33.874 1.00 19.70 47 ARG B CA 1
ATOM 3901 C C . ARG B 1 18 ? -25.979 -39.679 34.610 1.00 18.99 47 ARG B C 1
ATOM 3902 O O . ARG B 1 18 ? -27.064 -39.760 34.041 1.00 20.00 47 ARG B O 1
ATOM 3910 N N . VAL B 1 19 ? -25.820 -39.158 35.844 1.00 15.87 48 VAL B N 1
ATOM 3911 C CA . VAL B 1 19 ? -26.955 -38.688 36.598 1.00 15.24 48 VAL B CA 1
ATOM 3912 C C . VAL B 1 19 ? -27.614 -37.530 35.893 1.00 16.09 48 VAL B C 1
ATOM 3913 O O . VAL B 1 19 ? -28.834 -37.506 35.723 1.00 16.30 48 VAL B O 1
ATOM 3917 N N . LEU B 1 20 ? -26.829 -36.508 35.529 1.00 15.51 49 LEU B N 1
ATOM 3918 C CA . LEU B 1 20 ? -27.431 -35.296 35.018 1.00 16.72 49 LEU B CA 1
ATOM 3919 C C . LEU B 1 20 ? -28.052 -35.520 33.665 1.00 16.08 49 LEU B C 1
ATOM 3920 O O . LEU B 1 20 ? -29.117 -34.998 33.369 1.00 15.09 49 LEU B O 1
ATOM 3925 N N . TYR B 1 21 ? -27.391 -36.339 32.830 1.00 16.26 50 TYR B N 1
ATOM 3926 C CA . TYR B 1 21 ? -27.950 -36.653 31.559 1.00 15.92 50 TYR B CA 1
ATOM 3927 C C . TYR B 1 21 ? -29.262 -37.427 31.697 1.00 16.89 50 TYR B C 1
ATOM 3928 O O . TYR B 1 21 ? -30.214 -37.131 30.963 1.00 18.68 50 TYR B O 1
ATOM 3937 N N . ALA B 1 22 ? -29.312 -38.417 32.582 1.00 17.24 51 ALA B N 1
ATOM 3938 C CA . ALA B 1 22 ? -30.552 -39.186 32.833 1.00 18.37 51 ALA B CA 1
ATOM 3939 C C . ALA B 1 22 ? -31.717 -38.274 33.256 1.00 18.11 51 ALA B C 1
ATOM 3940 O O . ALA B 1 22 ? -32.850 -38.416 32.765 1.00 17.66 51 ALA B O 1
ATOM 3942 N N . MET B 1 23 ? -31.411 -37.297 34.107 1.00 17.49 52 MET B N 1
ATOM 3943 C CA . MET B 1 23 ? -32.397 -36.318 34.537 1.00 18.59 52 MET B CA 1
ATOM 3944 C C . MET B 1 23 ? -32.914 -35.482 33.358 1.00 18.76 52 MET B C 1
ATOM 3945 O O . MET B 1 23 ? -34.106 -35.219 33.255 1.00 18.82 52 MET B O 1
ATOM 3950 N N . ASN B 1 24 ? -31.992 -35.059 32.516 1.00 19.98 53 ASN B N 1
ATOM 3951 C CA . ASN B 1 24 ? -32.305 -34.264 31.320 1.00 20.74 53 ASN B CA 1
ATOM 3952 C C . ASN B 1 24 ? -33.242 -35.060 30.408 1.00 21.22 53 ASN B C 1
ATOM 3953 O O . ASN B 1 24 ? -34.270 -34.549 29.977 1.00 21.80 53 ASN B O 1
ATOM 3958 N N . VAL B 1 25 ? -32.888 -36.317 30.157 1.00 20.69 54 VAL B N 1
ATOM 3959 C CA . VAL B 1 25 ? -33.663 -37.172 29.270 1.00 22.84 54 VAL B CA 1
ATOM 3960 C C . VAL B 1 25 ? -35.048 -37.465 29.832 1.00 22.79 54 VAL B C 1
ATOM 3961 O O . VAL B 1 25 ? -36.032 -37.542 29.079 1.00 21.29 54 VAL B O 1
ATOM 3965 N N . LEU B 1 26 ? -35.145 -37.653 31.144 1.00 22.22 55 LEU B N 1
ATOM 3966 C CA . LEU B 1 26 ? -36.413 -37.807 31.817 1.00 23.44 55 LEU B CA 1
ATOM 3967 C C . LEU B 1 26 ? -37.285 -36.563 31.833 1.00 22.93 55 LEU B C 1
ATOM 3968 O O . LEU B 1 26 ? -38.421 -36.655 32.255 1.00 23.13 55 LEU B O 1
ATOM 3973 N N . GLY B 1 27 ? -36.760 -35.414 31.438 1.00 22.13 56 GLY B N 1
ATOM 3974 C CA . GLY B 1 27 ? -37.523 -34.164 31.525 1.00 22.35 56 GLY B CA 1
ATOM 3975 C C . GLY B 1 27 ? -37.707 -33.714 32.971 1.00 22.10 56 GLY B C 1
ATOM 3976 O O . GLY B 1 27 ? -38.695 -33.079 33.296 1.00 22.91 56 GLY B O 1
ATOM 3977 N N . ASN B 1 28 ? -36.715 -34.011 33.838 1.00 20.86 57 ASN B N 1
ATOM 3978 C CA . ASN B 1 28 ? -36.791 -33.734 35.266 1.00 20.27 57 ASN B CA 1
ATOM 3979 C C . ASN B 1 28 ? -36.292 -32.312 35.483 1.00 20.31 57 ASN B C 1
ATOM 3980 O O . ASN B 1 28 ? -35.289 -32.059 36.156 1.00 18.71 57 ASN B O 1
ATOM 3985 N N . ASP B 1 29 ? -37.007 -31.375 34.863 1.00 20.80 58 ASP B N 1
ATOM 3986 C CA . ASP B 1 29 ? -36.552 -29.993 34.718 1.00 22.23 58 ASP B CA 1
ATOM 3987 C C . ASP B 1 29 ? -36.862 -29.125 35.948 1.00 22.78 58 ASP B C 1
ATOM 3988 O O . ASP B 1 29 ? -37.764 -29.429 36.742 1.00 22.63 58 ASP B O 1
ATOM 3993 N N . TRP B 1 30 ? -36.140 -28.004 36.053 1.00 23.62 59 TRP B N 1
ATOM 3994 C CA . TRP B 1 30 ? -36.283 -27.058 37.162 1.00 26.19 59 TRP B CA 1
ATOM 3995 C C . TRP B 1 30 ? -37.683 -26.533 37.324 1.00 28.16 59 TRP B C 1
ATOM 3996 O O . TRP B 1 30 ? -38.079 -26.189 38.430 1.00 28.91 59 TRP B O 1
ATOM 4007 N N . ASN B 1 31 ? -38.449 -26.460 36.233 1.00 29.02 60 ASN B N 1
ATOM 4008 C CA . ASN B 1 31 ? -39.790 -25.867 36.264 1.00 31.78 60 ASN B CA 1
ATOM 4009 C C . ASN B 1 31 ? -40.915 -26.900 36.162 1.00 33.97 60 ASN B C 1
ATOM 4010 O O . ASN B 1 31 ? -42.045 -26.567 35.815 1.00 32.81 60 ASN B O 1
ATOM 4015 N N . LYS B 1 32 ? -40.603 -28.164 36.445 1.00 30.10 61 LYS B N 1
ATOM 4016 C CA . LYS B 1 32 ? -41.622 -29.207 36.470 1.00 30.58 61 LYS B CA 1
ATOM 4017 C C . LYS B 1 32 ? -41.643 -29.823 37.851 1.00 28.71 61 LYS B C 1
ATOM 4018 O O . LYS B 1 32 ? -40.718 -29.609 38.650 1.00 27.37 61 LYS B O 1
ATOM 4024 N N . ALA B 1 33 ? -42.663 -30.632 38.113 1.00 28.13 62 ALA B N 1
ATOM 4025 C CA . ALA B 1 33 ? -42.833 -31.266 39.428 1.00 27.27 62 ALA B CA 1
ATOM 4026 C C . ALA B 1 33 ? -41.574 -32.052 39.782 1.00 25.00 62 ALA B C 1
ATOM 4027 O O . ALA B 1 33 ? -40.911 -32.644 38.912 1.00 23.00 62 ALA B O 1
ATOM 4029 N N . TYR B 1 34 ? -41.253 -32.089 41.057 1.00 24.76 63 TYR B N 1
ATOM 4030 C CA . TYR B 1 34 ? -40.215 -32.994 41.557 1.00 23.98 63 TYR B CA 1
ATOM 4031 C C . TYR B 1 34 ? -40.553 -34.420 41.242 1.00 25.11 63 TYR B C 1
ATOM 4032 O O . TYR B 1 34 ? -41.751 -34.798 41.153 1.00 24.61 63 TYR B O 1
ATOM 4041 N N . LYS B 1 35 ? -39.526 -35.244 41.060 1.00 22.70 64 LYS B N 1
ATOM 4042 C CA . LYS B 1 35 ? -39.712 -36.673 40.922 1.00 22.76 64 LYS B CA 1
ATOM 4043 C C . LYS B 1 35 ? -39.040 -37.343 42.129 1.00 21.91 64 LYS B C 1
ATOM 4044 O O . LYS B 1 35 ? -38.080 -36.825 42.692 1.00 20.80 64 LYS B O 1
ATOM 4050 N N . LYS B 1 36 ? -39.515 -38.493 42.525 1.00 22.33 65 LYS B N 1
ATOM 4051 C CA . LYS B 1 36 ? -38.841 -39.270 43.589 1.00 23.59 65 LYS B CA 1
ATOM 4052 C C . LYS B 1 36 ? -37.472 -39.665 43.114 1.00 21.16 65 LYS B C 1
ATOM 4053 O O . LYS B 1 36 ? -37.279 -39.985 41.940 1.00 19.72 65 LYS B O 1
ATOM 4059 N N . SER B 1 37 ? -36.501 -39.577 44.016 1.00 20.35 66 SER B N 1
ATOM 4060 C CA . SER B 1 37 ? -35.133 -39.894 43.695 1.00 19.09 66 SER B CA 1
ATOM 4061 C C . SER B 1 37 ? -35.012 -41.283 43.089 1.00 19.01 66 SER B C 1
ATOM 4062 O O . SER B 1 37 ? -34.213 -41.471 42.168 1.00 18.19 66 SER B O 1
ATOM 4065 N N . ALA B 1 38 ? -35.812 -42.234 43.600 1.00 18.92 67 ALA B N 1
ATOM 4066 C CA . ALA B 1 38 ? -35.819 -43.585 43.121 1.00 19.39 67 ALA B CA 1
ATOM 4067 C C . ALA B 1 38 ? -36.059 -43.695 41.617 1.00 19.60 67 ALA B C 1
ATOM 4068 O O . ALA B 1 38 ? -35.463 -44.534 40.958 1.00 18.88 67 ALA B O 1
ATOM 4070 N N . ARG B 1 39 ? -36.882 -42.810 41.072 1.00 19.97 68 ARG B N 1
ATOM 4071 C CA . ARG B 1 39 ? -37.149 -42.845 39.658 1.00 21.31 68 ARG B CA 1
ATOM 4072 C C . ARG B 1 39 ? -35.926 -42.516 38.821 1.00 20.28 68 ARG B C 1
ATOM 4073 O O . ARG B 1 39 ? -35.616 -43.187 37.808 1.00 20.00 68 ARG B O 1
ATOM 4081 N N . VAL B 1 40 ? -35.166 -41.502 39.249 1.00 18.86 69 VAL B N 1
ATOM 4082 C CA . VAL B 1 40 ? -33.924 -41.177 38.600 1.00 17.60 69 VAL B CA 1
ATOM 4083 C C . VAL B 1 40 ? -32.871 -42.237 38.829 1.00 17.45 69 VAL B C 1
ATOM 4084 O O . VAL B 1 40 ? -32.159 -42.631 37.864 1.00 17.47 69 VAL B O 1
ATOM 4088 N N . VAL B 1 41 ? -32.734 -42.686 40.081 1.00 17.07 70 VAL B N 1
ATOM 4089 C CA . VAL B 1 41 ? -31.771 -43.778 40.399 1.00 18.00 70 VAL B CA 1
ATOM 4090 C C . VAL B 1 41 ? -31.982 -45.004 39.481 1.00 17.36 70 VAL B C 1
ATOM 4091 O O . VAL B 1 41 ? -31.019 -45.545 38.886 1.00 16.79 70 VAL B O 1
ATOM 4095 N N . GLY B 1 42 ? -33.234 -45.377 39.310 1.00 17.79 71 GLY B N 1
ATOM 4096 C CA . GLY B 1 42 ? -33.604 -46.505 38.513 1.00 18.45 71 GLY B CA 1
ATOM 4097 C C . GLY B 1 42 ? -33.236 -46.364 37.050 1.00 19.23 71 GLY B C 1
ATOM 4098 O O . GLY B 1 42 ? -32.683 -47.300 36.418 1.00 17.79 71 GLY B O 1
ATOM 4099 N N . ASP B 1 43 ? -33.502 -45.187 36.505 1.00 20.08 72 ASP B N 1
ATOM 4100 C CA . ASP B 1 43 ? -33.048 -44.875 35.137 1.00 22.81 72 ASP B CA 1
ATOM 4101 C C . ASP B 1 43 ? -31.537 -44.929 34.942 1.00 20.92 72 ASP B C 1
ATOM 4102 O O . ASP B 1 43 ? -31.043 -45.478 33.925 1.00 19.01 72 ASP B O 1
ATOM 4107 N N . VAL B 1 44 ? -30.812 -44.370 35.902 1.00 18.39 73 VAL B N 1
ATOM 4108 C CA . VAL B 1 44 ? -29.369 -44.358 35.819 1.00 17.86 73 VAL B CA 1
ATOM 4109 C C . VAL B 1 44 ? -28.811 -45.765 35.933 1.00 17.53 73 VAL B C 1
ATOM 4110 O O . VAL B 1 44 ? -27.931 -46.170 35.136 1.00 17.67 73 VAL B O 1
ATOM 4114 N N . ILE B 1 45 ? -29.326 -46.551 36.852 1.00 18.64 74 ILE B N 1
ATOM 4115 C CA . ILE B 1 45 ? -28.881 -47.944 37.015 1.00 19.99 74 ILE B CA 1
ATOM 4116 C C . ILE B 1 45 ? -29.125 -48.765 35.741 1.00 20.77 74 ILE B C 1
ATOM 4117 O O . ILE B 1 45 ? -28.280 -49.559 35.339 1.00 20.65 74 ILE B O 1
ATOM 4122 N N . GLY B 1 46 ? -30.307 -48.606 35.167 1.00 19.96 75 GLY B N 1
ATOM 4123 C CA . GLY B 1 46 ? -30.676 -49.390 34.008 1.00 19.88 75 GLY B CA 1
ATOM 4124 C C . GLY B 1 46 ? -29.863 -49.039 32.768 1.00 20.13 75 GLY B C 1
ATOM 4125 O O . GLY B 1 46 ? -29.455 -49.903 32.006 1.00 19.90 75 GLY B O 1
ATOM 4126 N N . LYS B 1 47 ? -29.642 -47.758 32.558 1.00 19.17 76 LYS B N 1
ATOM 4127 C CA . LYS B 1 47 ? -29.025 -47.294 31.349 1.00 20.59 76 LYS B CA 1
ATOM 4128 C C . LYS B 1 47 ? -27.500 -47.107 31.398 1.00 21.12 76 LYS B C 1
ATOM 4129 O O . LYS B 1 47 ? -26.822 -47.280 30.370 1.00 19.73 76 LYS B O 1
ATOM 4135 N N . TYR B 1 48 ? -26.953 -46.732 32.557 1.00 18.83 77 TYR B N 1
ATOM 4136 C CA . TYR B 1 48 ? -25.578 -46.326 32.637 1.00 19.90 77 TYR B CA 1
ATOM 4137 C C . TYR B 1 48 ? -24.692 -46.987 33.706 1.00 20.76 77 TYR B C 1
ATOM 4138 O O . TYR B 1 48 ? -23.476 -46.981 33.545 1.00 21.49 77 TYR B O 1
ATOM 4147 N N . HIS B 1 49 ? -25.280 -47.354 34.843 1.00 20.00 78 HIS B N 1
ATOM 4148 C CA . HIS B 1 49 ? -24.529 -47.788 36.035 1.00 21.39 78 HIS B CA 1
ATOM 4149 C C . HIS B 1 49 ? -25.193 -49.049 36.605 1.00 20.68 78 HIS B C 1
ATOM 4150 O O . HIS B 1 49 ? -25.867 -48.966 37.620 1.00 21.36 78 HIS B O 1
ATOM 4157 N N . PRO B 1 50 ? -25.014 -50.206 35.961 1.00 19.47 79 PRO B N 1
ATOM 4158 C CA . PRO B 1 50 ? -25.851 -51.397 36.231 1.00 19.64 79 PRO B CA 1
ATOM 4159 C C . PRO B 1 50 ? -25.383 -52.234 37.426 1.00 22.45 79 PRO B C 1
ATOM 4160 O O . PRO B 1 50 ? -25.267 -53.426 37.346 1.00 22.60 79 PRO B O 1
ATOM 4164 N N . HIS B 1 51 ? -25.248 -51.575 38.570 1.00 25.80 80 HIS B N 1
ATOM 4165 C CA . HIS B 1 51 ? -24.724 -52.203 39.769 1.00 30.61 80 HIS B CA 1
ATOM 4166 C C . HIS B 1 51 ? -25.465 -51.467 40.870 1.00 31.82 80 HIS B C 1
ATOM 4167 O O . HIS B 1 51 ? -25.636 -50.227 40.840 1.00 33.16 80 HIS B O 1
ATOM 4174 N N . GLY B 1 52 ? -26.007 -52.233 41.784 1.00 35.59 81 GLY B N 1
ATOM 4175 C CA . GLY B 1 52 ? -26.834 -51.660 42.866 1.00 38.80 81 GLY B CA 1
ATOM 4176 C C . GLY B 1 52 ? -25.972 -51.136 44.028 1.00 42.33 81 GLY B C 1
ATOM 4177 O O . GLY B 1 52 ? -26.331 -51.288 45.205 1.00 49.63 81 GLY B O 1
ATOM 4178 N N . ASP B 1 53 ? -24.823 -50.523 43.731 1.00 41.93 82 ASP B N 1
ATOM 4179 C CA A ASP B 1 53 ? -23.996 -49.885 44.740 0.50 43.55 82 ASP B CA 1
ATOM 4180 C CA B ASP B 1 53 ? -24.016 -49.942 44.819 0.50 42.42 82 ASP B CA 1
ATOM 4181 C C . ASP B 1 53 ? -24.730 -48.664 45.293 1.00 45.35 82 ASP B C 1
ATOM 4182 O O . ASP B 1 53 ? -25.839 -48.337 44.831 1.00 41.02 82 ASP B O 1
ATOM 4191 N N . SER B 1 54 ? -24.110 -47.972 46.246 1.00 44.84 83 SER B N 1
ATOM 4192 C CA . SER B 1 54 ? -24.737 -46.803 46.888 1.00 43.54 83 SER B CA 1
ATOM 4193 C C . SER B 1 54 ? -24.521 -45.590 46.028 1.00 37.13 83 SER B C 1
ATOM 4194 O O . SER B 1 54 ? -25.032 -44.475 46.292 1.00 34.86 83 SER B O 1
ATOM 4197 N N . ALA B 1 55 ? -23.720 -45.805 45.003 1.00 32.93 84 ALA B N 1
ATOM 4198 C CA . ALA B 1 55 ? -23.008 -44.727 44.380 1.00 31.07 84 ALA B CA 1
ATOM 4199 C C . ALA B 1 55 ? -23.871 -43.725 43.616 1.00 25.29 84 ALA B C 1
ATOM 4200 O O . ALA B 1 55 ? -23.612 -42.524 43.650 1.00 24.68 84 ALA B O 1
ATOM 4202 N N . VAL B 1 56 ? -24.865 -44.228 42.918 1.00 21.78 85 VAL B N 1
ATOM 4203 C CA . VAL B 1 56 ? -25.717 -43.363 42.170 1.00 21.15 85 VAL B CA 1
ATOM 4204 C C . VAL B 1 56 ? -26.473 -42.416 43.097 1.00 19.34 85 VAL B C 1
ATOM 4205 O O . VAL B 1 56 ? -26.457 -41.188 42.888 1.00 17.27 85 VAL B O 1
ATOM 4209 N N . TYR B 1 57 ? -27.137 -42.971 44.090 1.00 19.69 86 TYR B N 1
ATOM 4210 C CA . TYR B 1 57 ? -27.907 -42.107 45.029 1.00 19.54 86 TYR B CA 1
ATOM 4211 C C . TYR B 1 57 ? -26.982 -41.207 45.808 1.00 20.56 86 TYR B C 1
ATOM 4212 O O . TYR B 1 57 ? -27.283 -40.032 45.975 1.00 18.34 86 TYR B O 1
ATOM 4221 N N . ASP B 1 58 ? -25.828 -41.708 46.231 1.00 23.15 87 ASP B N 1
ATOM 4222 C CA . ASP B 1 58 ? -24.834 -40.832 46.888 1.00 25.33 87 ASP B CA 1
ATOM 4223 C C . ASP B 1 58 ? -24.389 -39.632 46.079 1.00 23.00 87 ASP B C 1
ATOM 4224 O O . ASP B 1 58 ? -24.203 -38.527 46.630 1.00 21.36 87 ASP B O 1
ATOM 4229 N N . THR B 1 59 ? -24.229 -39.815 44.746 1.00 20.57 88 THR B N 1
ATOM 4230 C CA . THR B 1 59 ? -23.887 -38.734 43.862 1.00 21.33 88 THR B CA 1
ATOM 4231 C C . THR B 1 59 ? -25.014 -37.708 43.788 1.00 19.52 88 THR B C 1
ATOM 4232 O O . THR B 1 59 ? -24.766 -36.488 43.805 1.00 18.85 88 THR B O 1
ATOM 4236 N N . ILE B 1 60 ? -26.244 -38.177 43.640 1.00 18.01 89 ILE B N 1
ATOM 4237 C CA . ILE B 1 60 ? -27.392 -37.300 43.625 1.00 17.70 89 ILE B CA 1
ATOM 4238 C C . ILE B 1 60 ? -27.465 -36.480 44.894 1.00 17.15 89 ILE B C 1
ATOM 4239 O O . ILE B 1 60 ? -27.645 -35.249 44.846 1.00 16.95 89 ILE B O 1
ATOM 4244 N N . VAL B 1 61 ? -27.275 -37.140 46.025 1.00 17.47 90 VAL B N 1
ATOM 4245 C CA . VAL B 1 61 ? -27.399 -36.482 47.317 1.00 18.53 90 VAL B CA 1
ATOM 4246 C C . VAL B 1 61 ? -26.356 -35.379 47.481 1.00 18.73 90 VAL B C 1
ATOM 4247 O O . VAL B 1 61 ? -26.684 -34.237 47.847 1.00 17.03 90 VAL B O 1
ATOM 4251 N N . ARG B 1 62 ? -25.111 -35.685 47.150 1.00 19.98 91 ARG B N 1
ATOM 4252 C CA A ARG B 1 62 ? -24.050 -34.694 47.257 0.50 21.98 91 ARG B CA 1
ATOM 4253 C CA B ARG B 1 62 ? -24.042 -34.693 47.255 0.50 21.56 91 ARG B CA 1
ATOM 4254 C C . ARG B 1 62 ? -24.305 -33.480 46.383 1.00 20.29 91 ARG B C 1
ATOM 4255 O O . ARG B 1 62 ? -24.019 -32.352 46.800 1.00 21.87 91 ARG B O 1
ATOM 4270 N N . MET B 1 63 ? -24.826 -33.704 45.171 1.00 18.77 92 MET B N 1
ATOM 4271 C CA . MET B 1 63 ? -25.124 -32.652 44.256 1.00 18.13 92 MET B CA 1
ATOM 4272 C C . MET B 1 63 ? -26.238 -31.719 44.716 1.00 18.45 92 MET B C 1
ATOM 4273 O O . MET B 1 63 ? -26.408 -30.613 44.165 1.00 18.75 92 MET B O 1
ATOM 4278 N N . ALA B 1 64 ? -27.016 -32.159 45.686 1.00 17.81 93 ALA B N 1
ATOM 4279 C CA . ALA B 1 64 ? -28.134 -31.395 46.263 1.00 18.11 93 ALA B CA 1
ATOM 4280 C C . ALA B 1 64 ? -27.834 -30.678 47.566 1.00 19.76 93 ALA B C 1
ATOM 4281 O O . ALA B 1 64 ? -28.670 -29.882 48.028 1.00 20.11 93 ALA B O 1
ATOM 4283 N N . GLN B 1 65 ? -26.665 -30.953 48.173 1.00 19.76 94 GLN B N 1
ATOM 4284 C CA . GLN B 1 65 ? -26.346 -30.429 49.482 1.00 20.30 94 GLN B CA 1
ATOM 4285 C C . GLN B 1 65 ? -25.701 -29.037 49.383 1.00 20.21 94 GLN B C 1
ATOM 4286 O O . GLN B 1 65 ? -24.608 -28.889 48.822 1.00 17.74 94 GLN B O 1
ATOM 4292 N N . PRO B 1 66 ? -26.303 -28.067 50.048 1.00 21.22 95 PRO B N 1
ATOM 4293 C CA . PRO B 1 66 ? -25.726 -26.728 50.019 1.00 21.63 95 PRO B CA 1
ATOM 4294 C C . PRO B 1 66 ? -24.415 -26.566 50.783 1.00 22.14 95 PRO B C 1
ATOM 4295 O O . PRO B 1 66 ? -23.743 -25.562 50.593 1.00 23.58 95 PRO B O 1
ATOM 4299 N N . PHE B 1 67 ? -24.097 -27.483 51.691 1.00 21.74 96 PHE B N 1
ATOM 4300 C CA . PHE B 1 67 ? -22.838 -27.439 52.417 1.00 22.24 96 PHE B CA 1
ATOM 4301 C C . PHE B 1 67 ? -21.736 -28.192 51.617 1.00 22.09 96 PHE B C 1
ATOM 4302 O O . PHE B 1 67 ? -20.590 -28.162 52.019 1.00 24.06 96 PHE B O 1
ATOM 4310 N N . SER B 1 68 ? -22.108 -28.866 50.548 1.00 21.31 97 SER B N 1
ATOM 4311 C CA . SER B 1 68 ? -21.166 -29.588 49.686 1.00 21.50 97 SER B CA 1
ATOM 4312 C C . SER B 1 68 ? -20.836 -28.871 48.414 1.00 20.36 97 SER B C 1
ATOM 4313 O O . SER B 1 68 ? -19.668 -28.777 48.068 1.00 22.32 97 SER B O 1
ATOM 4316 N N . LEU B 1 69 ? -21.843 -28.417 47.677 1.00 19.89 98 LEU B N 1
ATOM 4317 C CA . LEU B 1 69 ? -21.670 -27.730 46.414 1.00 18.85 98 LEU B CA 1
ATOM 4318 C C . LEU B 1 69 ? -21.927 -26.216 46.536 1.00 19.55 98 LEU B C 1
ATOM 4319 O O . LEU B 1 69 ? -22.923 -25.799 47.082 1.00 18.91 98 LEU B O 1
ATOM 4324 N N . ARG B 1 70 ? -20.986 -25.433 46.025 1.00 19.30 99 ARG B N 1
ATOM 4325 C CA . ARG B 1 70 ? -21.095 -24.006 46.014 1.00 17.99 99 ARG B CA 1
ATOM 4326 C C . ARG B 1 70 ? -22.298 -23.543 45.126 1.00 17.15 99 ARG B C 1
ATOM 4327 O O . ARG B 1 70 ? -22.969 -22.598 45.495 1.00 17.30 99 ARG B O 1
ATOM 4335 N N . TYR B 1 71 ? -22.539 -24.249 44.017 1.00 16.58 100 TYR B N 1
ATOM 4336 C CA . TYR B 1 71 ? -23.711 -24.094 43.172 1.00 16.71 100 TYR B CA 1
ATOM 4337 C C . TYR B 1 71 ? -24.345 -25.466 42.935 1.00 17.02 100 TYR B C 1
ATOM 4338 O O . TYR B 1 71 ? -23.852 -26.237 42.090 1.00 16.37 100 TYR B O 1
ATOM 4347 N N . MET B 1 72 ? -25.405 -25.759 43.680 1.00 16.62 101 MET B N 1
ATOM 4348 C CA . MET B 1 72 ? -26.019 -27.114 43.685 1.00 17.72 101 MET B CA 1
ATOM 4349 C C . MET B 1 72 ? -26.505 -27.422 42.260 1.00 17.16 101 MET B C 1
ATOM 4350 O O . MET B 1 72 ? -27.076 -26.581 41.606 1.00 16.37 101 MET B O 1
ATOM 4355 N N . LEU B 1 73 ? -26.264 -28.639 41.804 1.00 17.43 102 LEU B N 1
ATOM 4356 C CA . LEU B 1 73 ? -26.698 -29.061 40.482 1.00 16.94 102 LEU B CA 1
ATOM 4357 C C . LEU B 1 73 ? -28.052 -29.796 40.540 1.00 17.93 102 LEU B C 1
ATOM 4358 O O . LEU B 1 73 ? -28.725 -29.911 39.519 1.00 16.91 102 LEU B O 1
ATOM 4363 N N . VAL B 1 74 ? -28.425 -30.283 41.731 1.00 16.94 103 VAL B N 1
ATOM 4364 C CA . VAL B 1 74 ? -29.724 -30.919 41.927 1.00 18.48 103 VAL B CA 1
ATOM 4365 C C . VAL B 1 74 ? -30.480 -30.074 42.934 1.00 18.31 103 VAL B C 1
ATOM 4366 O O . VAL B 1 74 ? -29.935 -29.676 43.966 1.00 18.59 103 VAL B O 1
ATOM 4370 N N . ASP B 1 75 ? -31.750 -29.819 42.628 1.00 18.68 104 ASP B N 1
ATOM 4371 C CA . ASP B 1 75 ? -32.719 -29.176 43.543 1.00 19.78 104 ASP B CA 1
ATOM 4372 C C . ASP B 1 75 ? -33.464 -30.311 44.282 1.00 20.99 104 ASP B C 1
ATOM 4373 O O . ASP B 1 75 ? -34.258 -31.038 43.690 1.00 20.96 104 ASP B O 1
ATOM 4378 N N . GLY B 1 76 ? -33.125 -30.499 45.554 1.00 21.20 105 GLY B N 1
ATOM 4379 C CA . GLY B 1 76 ? -33.711 -31.568 46.361 1.00 22.77 105 GLY B CA 1
ATOM 4380 C C . GLY B 1 76 ? -34.728 -31.066 47.359 1.00 25.73 105 GLY B C 1
ATOM 4381 O O . GLY B 1 76 ? -34.550 -30.004 47.956 1.00 25.62 105 GLY B O 1
ATOM 4382 N N . GLN B 1 77 ? -35.744 -31.882 47.582 1.00 26.57 106 GLN B N 1
ATOM 4383 C CA . GLN B 1 77 ? -36.714 -31.643 48.616 1.00 30.84 106 GLN B CA 1
ATOM 4384 C C . GLN B 1 77 ? -36.768 -32.883 49.491 1.00 28.32 106 GLN B C 1
ATOM 4385 O O . GLN B 1 77 ? -36.962 -33.988 49.025 1.00 26.12 106 GLN B O 1
ATOM 4391 N N . GLY B 1 78 ? -36.600 -32.684 50.788 1.00 27.13 107 GLY B N 1
ATOM 4392 C CA . GLY B 1 78 ? -36.648 -33.791 51.745 1.00 26.91 107 GLY B CA 1
ATOM 4393 C C . GLY B 1 78 ? -35.353 -33.756 52.556 1.00 26.43 107 GLY B C 1
ATOM 4394 O O . GLY B 1 78 ? -34.621 -32.772 52.544 1.00 25.82 107 GLY B O 1
ATOM 4395 N N . ASN B 1 79 ? -35.027 -34.870 53.183 1.00 26.86 108 ASN B N 1
ATOM 4396 C CA . ASN B 1 79 ? -33.841 -34.969 54.011 1.00 27.05 108 ASN B CA 1
ATOM 4397 C C . ASN B 1 79 ? -32.639 -35.483 53.200 1.00 25.38 108 ASN B C 1
ATOM 4398 O O . ASN B 1 79 ? -32.545 -36.662 52.905 1.00 23.46 108 ASN B O 1
ATOM 4403 N N . PHE B 1 80 ? -31.734 -34.568 52.880 1.00 23.58 109 PHE B N 1
ATOM 4404 C CA . PHE B 1 80 ? -30.527 -34.878 52.110 1.00 24.22 109 PHE B CA 1
ATOM 4405 C C . PHE B 1 80 ? -29.287 -34.903 52.994 1.00 25.16 109 PHE B C 1
ATOM 4406 O O . PHE B 1 80 ? -28.171 -34.759 52.515 1.00 25.91 109 PHE B O 1
ATOM 4414 N N . GLY B 1 81 ? -29.506 -35.131 54.281 1.00 25.58 110 GLY B N 1
ATOM 4415 C CA . GLY B 1 81 ? -28.409 -35.187 55.279 1.00 28.07 110 GLY B CA 1
ATOM 4416 C C . GLY B 1 81 ? -27.980 -33.817 55.747 1.00 28.26 110 GLY B C 1
ATOM 4417 O O . GLY B 1 81 ? -28.556 -32.795 55.364 1.00 27.30 110 GLY B O 1
ATOM 4418 N N . SER B 1 82 ? -26.983 -33.779 56.620 1.00 29.46 111 SER B N 1
ATOM 4419 C CA . SER B 1 82 ? -26.605 -32.538 57.222 1.00 30.10 111 SER B CA 1
ATOM 4420 C C . SER B 1 82 ? -25.104 -32.433 57.388 1.00 30.03 111 SER B C 1
ATOM 4421 O O . SER B 1 82 ? -24.353 -33.398 57.213 1.00 28.23 111 SER B O 1
ATOM 4424 N N . ILE B 1 83 ? -24.693 -31.244 57.805 1.00 29.99 112 ILE B N 1
ATOM 4425 C CA . ILE B 1 83 ? -23.299 -30.972 58.079 1.00 32.50 112 ILE B CA 1
ATOM 4426 C C . ILE B 1 83 ? -22.775 -31.770 59.281 1.00 33.06 112 ILE B C 1
ATOM 4427 O O . ILE B 1 83 ? -21.581 -31.787 59.499 1.00 32.22 112 ILE B O 1
ATOM 4432 N N . ASP B 1 84 ? -23.678 -32.368 60.066 1.00 32.26 113 ASP B N 1
ATOM 4433 C CA . ASP B 1 84 ? -23.316 -33.258 61.178 1.00 34.90 113 ASP B CA 1
ATOM 4434 C C . ASP B 1 84 ? -23.113 -34.702 60.700 1.00 34.50 113 ASP B C 1
ATOM 4435 O O . ASP B 1 84 ? -22.871 -35.586 61.510 1.00 34.01 113 ASP B O 1
ATOM 4440 N N . GLY B 1 85 ? -23.217 -34.919 59.395 1.00 32.86 114 GLY B N 1
ATOM 4441 C CA . GLY B 1 85 ? -23.018 -36.232 58.778 1.00 35.55 114 GLY B CA 1
ATOM 4442 C C . GLY B 1 85 ? -24.190 -37.181 58.897 1.00 36.49 114 GLY B C 1
ATOM 4443 O O . GLY B 1 85 ? -24.015 -38.382 58.710 1.00 36.87 114 GLY B O 1
ATOM 4444 N N . ASP B 1 86 ? -25.372 -36.667 59.237 1.00 37.66 115 ASP B N 1
ATOM 4445 C CA . ASP B 1 86 ? -26.592 -37.476 59.203 1.00 40.12 115 ASP B CA 1
ATOM 4446 C C . ASP B 1 86 ? -26.777 -37.993 57.775 1.00 37.26 115 ASP B C 1
ATOM 4447 O O . ASP B 1 86 ? -26.525 -37.273 56.821 1.00 34.55 115 ASP B O 1
ATOM 4452 N N . SER B 1 87 ? -27.208 -39.226 57.625 1.00 36.51 116 SER B N 1
ATOM 4453 C CA . SER B 1 87 ? -27.502 -39.757 56.291 1.00 38.22 116 SER B CA 1
ATOM 4454 C C . SER B 1 87 ? -28.734 -39.097 55.683 1.00 32.45 116 SER B C 1
ATOM 4455 O O . SER B 1 87 ? -29.689 -38.722 56.381 1.00 33.14 116 SER B O 1
ATOM 4458 N N . ALA B 1 88 ? -28.746 -39.010 54.369 1.00 30.40 117 ALA B N 1
ATOM 4459 C CA . ALA B 1 88 ? -29.987 -38.701 53.656 1.00 28.11 117 ALA B CA 1
ATOM 4460 C C . ALA B 1 88 ? -31.056 -39.772 53.927 1.00 27.92 117 ALA B C 1
ATOM 4461 O O . ALA B 1 88 ? -30.750 -40.907 54.254 1.00 28.13 117 ALA B O 1
ATOM 4463 N N . ALA B 1 89 ? -32.322 -39.396 53.790 1.00 27.65 118 ALA B N 1
ATOM 4464 C CA . ALA B 1 89 ? -33.408 -40.339 53.763 1.00 27.28 118 ALA B CA 1
ATOM 4465 C C . ALA B 1 89 ? -33.316 -41.231 52.503 1.00 26.54 118 ALA B C 1
ATOM 4466 O O . ALA B 1 89 ? -32.639 -40.906 51.543 1.00 24.97 118 ALA B O 1
ATOM 4468 N N . ALA B 1 90 ? -33.971 -42.375 52.544 1.00 26.64 119 ALA B N 1
ATOM 4469 C CA . ALA B 1 90 ? -33.922 -43.332 51.429 1.00 26.33 119 ALA B CA 1
ATOM 4470 C C . ALA B 1 90 ? -34.484 -42.704 50.189 1.00 24.62 119 ALA B C 1
ATOM 4471 O O . ALA B 1 90 ? -35.332 -41.793 50.241 1.00 24.46 119 ALA B O 1
ATOM 4473 N N . MET B 1 91 ? -34.051 -43.229 49.045 1.00 22.67 120 MET B N 1
ATOM 4474 C CA . MET B 1 91 ? -34.427 -42.673 47.767 1.00 22.27 120 MET B CA 1
ATOM 4475 C C . MET B 1 91 ? -35.942 -42.645 47.484 1.00 22.09 120 MET B C 1
ATOM 4476 O O . MET B 1 91 ? -36.372 -41.882 46.626 1.00 20.28 120 MET B O 1
ATOM 4481 N N . ARG B 1 92 ? -36.711 -43.551 48.096 1.00 23.52 121 ARG B N 1
ATOM 4482 C CA . ARG B 1 92 ? -38.161 -43.507 47.872 1.00 25.21 121 ARG B CA 1
ATOM 4483 C C . ARG B 1 92 ? -38.857 -42.350 48.625 1.00 27.15 121 ARG B C 1
ATOM 4484 O O . ARG B 1 92 ? -39.973 -42.048 48.310 1.00 26.99 121 ARG B O 1
ATOM 4492 N N . TYR B 1 93 ? -38.160 -41.698 49.518 1.00 27.98 122 TYR B N 1
ATOM 4493 C CA . TYR B 1 93 ? -38.726 -40.590 50.229 1.00 30.34 122 TYR B CA 1
ATOM 4494 C C . TYR B 1 93 ? -38.326 -39.205 49.655 1.00 33.26 122 TYR B C 1
ATOM 4495 O O . TYR B 1 93 ? -39.188 -38.285 49.568 1.00 41.40 122 TYR B O 1
ATOM 4504 N N . THR B 1 94 ? -37.128 -39.071 49.097 1.00 25.88 123 THR B N 1
ATOM 4505 C CA . THR B 1 94 ? -36.657 -37.770 48.730 1.00 23.31 123 THR B CA 1
ATOM 4506 C C . THR B 1 94 ? -37.111 -37.484 47.284 1.00 22.94 123 THR B C 1
ATOM 4507 O O . THR B 1 94 ? -37.429 -38.374 46.537 1.00 21.28 123 THR B O 1
ATOM 4511 N N . GLU B 1 95 ? -37.126 -36.219 46.935 1.00 23.94 124 GLU B N 1
ATOM 4512 C CA . GLU B 1 95 ? -37.636 -35.742 45.662 1.00 25.64 124 GLU B CA 1
ATOM 4513 C C . GLU B 1 95 ? -36.586 -34.837 45.072 1.00 22.58 124 GLU B C 1
ATOM 4514 O O . GLU B 1 95 ? -35.974 -34.041 45.806 1.00 20.80 124 GLU B O 1
ATOM 4520 N N . ILE B 1 96 ? -36.408 -34.910 43.751 1.00 19.99 125 ILE B N 1
ATOM 4521 C CA . ILE B 1 96 ? -35.421 -34.109 43.083 1.00 17.81 125 ILE B CA 1
ATOM 4522 C C . ILE B 1 96 ? -35.886 -33.585 41.718 1.00 17.86 125 ILE B C 1
ATOM 4523 O O . ILE B 1 96 ? -36.836 -34.091 41.087 1.00 16.94 125 ILE B O 1
ATOM 4528 N N . ARG B 1 97 ? -35.197 -32.535 41.285 1.00 16.98 126 ARG B N 1
ATOM 4529 C CA . ARG B 1 97 ? -35.215 -32.090 39.891 1.00 17.69 126 ARG B CA 1
ATOM 4530 C C . ARG B 1 97 ? -33.933 -31.318 39.615 1.00 17.03 126 ARG B C 1
ATOM 4531 O O . ARG B 1 97 ? -33.161 -31.044 40.539 1.00 17.16 126 ARG B O 1
ATOM 4539 N N . LEU B 1 98 ? -33.679 -31.006 38.354 1.00 17.29 127 LEU B N 1
ATOM 4540 C CA . LEU B 1 98 ? -32.470 -30.275 37.997 1.00 17.51 127 LEU B CA 1
ATOM 4541 C C . LEU B 1 98 ? -32.517 -28.891 38.585 1.00 17.58 127 LEU B C 1
ATOM 4542 O O . LEU B 1 98 ? -33.550 -28.222 38.584 1.00 19.22 127 LEU B O 1
ATOM 4547 N N . ALA B 1 99 ? -31.379 -28.430 39.098 1.00 17.96 128 ALA B N 1
ATOM 4548 C CA . ALA B 1 99 ? -31.273 -27.049 39.505 1.00 19.05 128 ALA B CA 1
ATOM 4549 C C . ALA B 1 99 ? -31.290 -26.201 38.236 1.00 19.45 128 ALA B C 1
ATOM 4550 O O . ALA B 1 99 ? -30.842 -26.657 37.183 1.00 18.87 128 ALA B O 1
ATOM 4552 N N . LYS B 1 100 ? -31.755 -24.950 38.336 1.00 20.04 129 LYS B N 1
ATOM 4553 C CA . LYS B 1 100 ? -31.733 -24.066 37.171 1.00 20.94 129 LYS B CA 1
ATOM 4554 C C . LYS B 1 100 ? -30.345 -23.989 36.513 1.00 20.26 129 LYS B C 1
ATOM 4555 O O . LYS B 1 100 ? -30.227 -24.016 35.282 1.00 19.60 129 LYS B O 1
ATOM 4561 N N . ILE B 1 101 ? -29.301 -23.908 37.337 1.00 18.60 130 ILE B N 1
ATOM 4562 C CA . ILE B 1 101 ? -27.961 -23.791 36.822 1.00 19.60 130 ILE B CA 1
ATOM 4563 C C . ILE B 1 101 ? -27.516 -25.048 36.087 1.00 19.53 130 ILE B C 1
ATOM 4564 O O . ILE B 1 101 ? -26.689 -24.956 35.188 1.00 19.26 130 ILE B O 1
ATOM 4569 N N . ALA B 1 102 ? -28.056 -26.227 36.448 1.00 18.25 131 ALA B N 1
ATOM 4570 C CA . ALA B 1 102 ? -27.712 -27.449 35.739 1.00 19.62 131 ALA B CA 1
ATOM 4571 C C . ALA B 1 102 ? -28.177 -27.408 34.272 1.00 19.50 131 ALA B C 1
ATOM 4572 O O . ALA B 1 102 ? -27.557 -28.062 33.433 1.00 19.28 131 ALA B O 1
ATOM 4574 N N . HIS B 1 103 ? -29.246 -26.699 33.993 1.00 20.37 132 HIS B N 1
ATOM 4575 C CA . HIS B 1 103 ? -29.711 -26.537 32.607 1.00 22.32 132 HIS B CA 1
ATOM 4576 C C . HIS B 1 103 ? -28.704 -25.726 31.774 1.00 24.74 132 HIS B C 1
ATOM 4577 O O . HIS B 1 103 ? -28.591 -25.948 30.566 1.00 24.69 132 HIS B O 1
ATOM 4584 N N . GLU B 1 104 ? -27.928 -24.846 32.433 1.00 21.47 133 GLU B N 1
ATOM 4585 C CA . GLU B 1 104 ? -26.849 -24.129 31.753 1.00 23.05 133 GLU B CA 1
ATOM 4586 C C . GLU B 1 104 ? -25.642 -25.023 31.479 1.00 22.16 133 GLU B C 1
ATOM 4587 O O . GLU B 1 104 ? -24.935 -24.841 30.494 1.00 21.48 133 GLU B O 1
ATOM 4593 N N . LEU B 1 105 ? -25.402 -25.980 32.372 1.00 21.15 134 LEU B N 1
ATOM 4594 C CA . LEU B 1 105 ? -24.348 -26.969 32.166 1.00 22.28 134 LEU B CA 1
ATOM 4595 C C . LEU B 1 105 ? -24.635 -27.812 30.963 1.00 21.68 134 LEU B C 1
ATOM 4596 O O . LEU B 1 105 ? -23.735 -28.246 30.250 1.00 23.69 134 LEU B O 1
ATOM 4601 N N . MET B 1 106 ? -25.930 -28.034 30.688 1.00 21.59 135 MET B N 1
ATOM 4602 C CA . MET B 1 106 ? -26.344 -28.895 29.568 1.00 21.89 135 MET B CA 1
ATOM 4603 C C . MET B 1 106 ? -26.956 -28.166 28.403 1.00 21.25 135 MET B C 1
ATOM 4604 O O . MET B 1 106 ? -27.594 -28.764 27.563 1.00 22.09 135 MET B O 1
ATOM 4609 N N . ALA B 1 107 ? -26.801 -26.855 28.340 1.00 22.01 136 ALA B N 1
ATOM 4610 C CA . ALA B 1 107 ? -27.424 -26.067 27.282 1.00 23.18 136 ALA B CA 1
ATOM 4611 C C . ALA B 1 107 ? -26.957 -26.545 25.900 1.00 22.64 136 ALA B C 1
ATOM 4612 O O . ALA B 1 107 ? -25.754 -26.715 25.706 1.00 22.68 136 ALA B O 1
ATOM 4614 N N . ASP B 1 108 ? -27.882 -26.699 24.945 1.00 23.10 137 ASP B N 1
ATOM 4615 C CA . ASP B 1 108 ? -27.570 -27.013 23.570 1.00 23.08 137 ASP B CA 1
ATOM 4616 C C . ASP B 1 108 ? -27.044 -28.423 23.346 1.00 23.19 137 ASP B C 1
ATOM 4617 O O . ASP B 1 108 ? -26.463 -28.732 22.309 1.00 24.60 137 ASP B O 1
ATOM 4622 N N . LEU B 1 109 ? -27.305 -29.324 24.294 1.00 22.70 138 LEU B N 1
ATOM 4623 C CA . LEU B 1 109 ? -26.944 -30.715 24.165 1.00 24.23 138 LEU B CA 1
ATOM 4624 C C . LEU B 1 109 ? -27.607 -31.349 22.951 1.00 24.65 138 LEU B C 1
ATOM 4625 O O . LEU B 1 109 ? -27.079 -32.272 22.347 1.00 24.23 138 LEU B O 1
ATOM 4630 N N . GLU B 1 110 ? -28.785 -30.838 22.588 1.00 24.93 139 GLU B N 1
ATOM 4631 C CA . GLU B 1 110 ? -29.535 -31.390 21.462 1.00 27.23 139 GLU B CA 1
ATOM 4632 C C . GLU B 1 110 ? -29.119 -30.822 20.101 1.00 26.51 139 GLU B C 1
ATOM 4633 O O . GLU B 1 110 ? -29.721 -31.118 19.080 1.00 26.35 139 GLU B O 1
ATOM 4639 N N . LYS B 1 111 ? -28.079 -29.981 20.083 1.00 23.77 140 LYS B N 1
ATOM 4640 C CA . LYS B 1 111 ? -27.661 -29.309 18.882 1.00 24.80 140 LYS B CA 1
ATOM 4641 C C . LYS B 1 111 ? -26.294 -29.733 18.378 1.00 24.28 140 LYS B C 1
ATOM 4642 O O . LYS B 1 111 ? -25.567 -28.940 17.773 1.00 23.60 140 LYS B O 1
ATOM 4648 N N . GLU B 1 112 ? -25.957 -30.995 18.591 1.00 23.39 141 GLU B N 1
ATOM 4649 C CA . GLU B 1 112 ? -24.732 -31.584 17.998 1.00 25.09 141 GLU B CA 1
ATOM 4650 C C . GLU B 1 112 ? -23.488 -30.803 18.392 1.00 23.49 141 GLU B C 1
ATOM 4651 O O . GLU B 1 112 ? -22.594 -30.533 17.593 1.00 24.96 141 GLU B O 1
ATOM 4657 N N . THR B 1 113 ? -23.468 -30.418 19.638 1.00 23.16 142 THR B N 1
ATOM 4658 C CA . THR B 1 113 ? -22.395 -29.614 20.207 1.00 21.78 142 THR B CA 1
ATOM 4659 C C . THR B 1 113 ? -21.261 -30.431 20.850 1.00 22.11 142 THR B C 1
ATOM 4660 O O . THR B 1 113 ? -20.161 -29.893 21.038 1.00 20.49 142 THR B O 1
ATOM 4664 N N . VAL B 1 114 ? -21.557 -31.666 21.269 1.00 21.55 143 VAL B N 1
ATOM 4665 C CA . VAL B 1 114 ? -20.560 -32.543 21.917 1.00 20.94 143 VAL B CA 1
ATOM 4666 C C . VAL B 1 114 ? -20.675 -33.946 21.365 1.00 22.42 143 VAL B C 1
ATOM 4667 O O . VAL B 1 114 ? -21.729 -34.342 20.856 1.00 21.61 143 VAL B O 1
ATOM 4671 N N . ASP B 1 115 ? -19.602 -34.706 21.455 1.00 22.25 144 ASP B N 1
ATOM 4672 C CA . ASP B 1 115 ? -19.609 -36.065 21.007 1.00 24.68 144 ASP B CA 1
ATOM 4673 C C . ASP B 1 115 ? -20.311 -36.942 22.049 1.00 22.62 144 ASP B C 1
ATOM 4674 O O . ASP B 1 115 ? -20.203 -36.702 23.243 1.00 21.29 144 ASP B O 1
ATOM 4679 N N . PHE B 1 116 ? -21.008 -37.959 21.584 1.00 22.76 145 PHE B N 1
ATOM 4680 C CA . PHE B 1 116 ? -21.633 -38.932 22.450 1.00 22.45 145 PHE B CA 1
ATOM 4681 C C . PHE B 1 116 ? -20.908 -40.278 22.331 1.00 23.78 145 PHE B C 1
ATOM 4682 O O . PHE B 1 116 ? -20.375 -40.595 21.232 1.00 25.25 145 PHE B O 1
ATOM 4690 N N . VAL B 1 117 ? -20.886 -41.050 23.427 1.00 21.93 146 VAL B N 1
ATOM 4691 C CA . VAL B 1 117 ? -20.267 -42.392 23.398 1.00 22.44 146 VAL B CA 1
ATOM 4692 C C . VAL B 1 117 ? -21.292 -43.417 23.867 1.00 20.48 146 VAL B C 1
ATOM 4693 O O . VAL B 1 117 ? -22.294 -43.066 24.528 1.00 17.94 146 VAL B O 1
ATOM 4697 N N . ASP B 1 118 ? -21.000 -44.671 23.589 1.00 20.29 147 ASP B N 1
ATOM 4698 C CA . ASP B 1 118 ? -21.862 -45.761 24.018 1.00 20.31 147 ASP B CA 1
ATOM 4699 C C . ASP B 1 118 ? -21.853 -45.966 25.530 1.00 18.85 147 ASP B C 1
ATOM 4700 O O . ASP B 1 118 ? -20.840 -45.783 26.194 1.00 18.68 147 ASP B O 1
ATOM 4705 N N . ASN B 1 119 ? -22.986 -46.399 26.057 1.00 17.97 148 ASN B N 1
ATOM 4706 C CA . ASN B 1 119 ? -23.076 -46.954 27.405 1.00 17.39 148 ASN B CA 1
ATOM 4707 C C . ASN B 1 119 ? -22.527 -48.394 27.457 1.00 19.17 148 ASN B C 1
ATOM 4708 O O . ASN B 1 119 ? -22.024 -48.913 26.437 1.00 20.60 148 ASN B O 1
ATOM 4713 N N . TYR B 1 120 ? -22.695 -49.064 28.600 1.00 18.63 149 TYR B N 1
ATOM 4714 C CA . TYR B 1 120 ? -22.097 -50.362 28.827 1.00 19.84 149 TYR B CA 1
ATOM 4715 C C . TYR B 1 120 ? -22.553 -51.425 27.851 1.00 21.58 149 TYR B C 1
ATOM 4716 O O . TYR B 1 120 ? -21.834 -52.371 27.615 1.00 22.47 149 TYR B O 1
ATOM 4725 N N . ASP B 1 121 ? -23.798 -51.352 27.388 1.00 22.15 150 ASP B N 1
ATOM 4726 C CA . ASP B 1 121 ? -24.330 -52.415 26.534 1.00 23.86 150 ASP B CA 1
ATOM 4727 C C . ASP B 1 121 ? -24.551 -52.022 25.089 1.00 24.32 150 ASP B C 1
ATOM 4728 O O . ASP B 1 121 ? -25.072 -52.827 24.312 1.00 22.81 150 ASP B O 1
ATOM 4733 N N . GLY B 1 122 ? -24.151 -50.813 24.733 1.00 23.60 151 GLY B N 1
ATOM 4734 C CA . GLY B 1 122 ? -24.293 -50.329 23.361 1.00 24.84 151 GLY B CA 1
ATOM 4735 C C . GLY B 1 122 ? -25.692 -49.888 22.949 1.00 26.37 151 GLY B C 1
ATOM 4736 O O . GLY B 1 122 ? -25.932 -49.706 21.758 1.00 28.64 151 GLY B O 1
ATOM 4737 N N . THR B 1 123 ? -26.631 -49.801 23.880 1.00 24.01 152 THR B N 1
ATOM 4738 C CA . THR B 1 123 ? -28.031 -49.514 23.542 1.00 24.64 152 THR B CA 1
ATOM 4739 C C . THR B 1 123 ? -28.394 -48.063 23.841 1.00 23.79 152 THR B C 1
ATOM 4740 O O . THR B 1 123 ? -29.463 -47.610 23.460 1.00 25.12 152 THR B O 1
ATOM 4744 N N . GLU B 1 124 ? -27.523 -47.329 24.512 1.00 22.72 153 GLU B N 1
ATOM 4745 C CA . GLU B 1 124 ? -27.779 -45.913 24.863 1.00 23.71 153 GLU B CA 1
ATOM 4746 C C . GLU B 1 124 ? -26.510 -45.095 24.597 1.00 24.74 153 GLU B C 1
ATOM 4747 O O . GLU B 1 124 ? -25.405 -45.659 24.481 1.00 25.63 153 GLU B O 1
ATOM 4753 N N . LYS B 1 125 ? -26.690 -43.793 24.436 1.00 23.98 154 LYS B N 1
ATOM 4754 C CA . LYS B 1 125 ? -25.588 -42.864 24.233 1.00 25.24 154 LYS B CA 1
ATOM 4755 C C . LYS B 1 125 ? -25.492 -41.941 25.446 1.00 23.84 154 LYS B C 1
ATOM 4756 O O . LYS B 1 125 ? -26.487 -41.700 26.129 1.00 23.00 154 LYS B O 1
ATOM 4762 N N . ILE B 1 126 ? -24.296 -41.413 25.696 1.00 20.99 155 ILE B N 1
ATOM 4763 C CA . ILE B 1 126 ? -24.054 -40.487 26.780 1.00 20.82 155 ILE B CA 1
ATOM 4764 C C . ILE B 1 126 ? -23.037 -39.483 26.291 1.00 19.38 155 ILE B C 1
ATOM 4765 O O . ILE B 1 126 ? -22.101 -39.824 25.569 1.00 18.55 155 ILE B O 1
ATOM 4770 N N . PRO B 1 127 ? -23.229 -38.208 26.659 1.00 19.23 156 PRO B N 1
ATOM 4771 C CA . PRO B 1 127 ? -22.276 -37.208 26.187 1.00 19.80 156 PRO B CA 1
ATOM 4772 C C . PRO B 1 127 ? -20.918 -37.452 26.811 1.00 20.08 156 PRO B C 1
ATOM 4773 O O . PRO B 1 127 ? -20.829 -37.812 27.998 1.00 17.29 156 PRO B O 1
ATOM 4777 N N . ASP B 1 128 ? -19.886 -37.264 26.037 1.00 21.05 157 ASP B N 1
ATOM 4778 C CA A ASP B 1 128 ? -18.508 -37.398 26.507 0.50 23.40 157 ASP B CA 1
ATOM 4779 C CA B ASP B 1 128 ? -18.536 -37.455 26.561 0.50 23.02 157 ASP B CA 1
ATOM 4780 C C . ASP B 1 128 ? -18.120 -36.258 27.445 1.00 22.83 157 ASP B C 1
ATOM 4781 O O . ASP B 1 128 ? -17.297 -36.412 28.340 1.00 21.57 157 ASP B O 1
ATOM 4790 N N . VAL B 1 129 ? -18.742 -35.102 27.224 1.00 20.03 158 VAL B N 1
ATOM 4791 C CA . VAL B 1 129 ? -18.516 -33.865 27.989 1.00 17.78 158 VAL B CA 1
ATOM 4792 C C . VAL B 1 129 ? -19.782 -33.057 27.826 1.00 16.72 158 VAL B C 1
ATOM 4793 O O . VAL B 1 129 ? -20.511 -33.188 26.819 1.00 18.08 158 VAL B O 1
ATOM 4797 N N . MET B 1 130 ? -20.132 -32.248 28.809 1.00 16.82 159 MET B N 1
ATOM 4798 C CA . MET B 1 130 ? -21.288 -31.368 28.669 1.00 16.87 159 MET B CA 1
ATOM 4799 C C . MET B 1 130 ? -20.925 -30.044 27.963 1.00 18.24 159 MET B C 1
ATOM 4800 O O . MET B 1 130 ? -19.800 -29.544 28.118 1.00 16.69 159 MET B O 1
ATOM 4805 N N . PRO B 1 131 ? -21.871 -29.470 27.188 1.00 17.89 160 PRO B N 1
ATOM 4806 C CA . PRO B 1 131 ? -21.675 -28.194 26.457 1.00 19.62 160 PRO B CA 1
ATOM 4807 C C . PRO B 1 131 ? -21.928 -27.003 27.383 1.00 20.07 160 PRO B C 1
ATOM 4808 O O . PRO B 1 131 ? -22.717 -26.113 27.085 1.00 21.68 160 PRO B O 1
ATOM 4812 N N . THR B 1 132 ? -21.219 -26.985 28.485 1.00 18.99 161 THR B N 1
ATOM 4813 C CA . THR B 1 132 ? -21.553 -26.101 29.582 1.00 18.43 161 THR B CA 1
ATOM 4814 C C . THR B 1 132 ? -21.246 -24.596 29.343 1.00 19.02 161 THR B C 1
ATOM 4815 O O . THR B 1 132 ? -20.197 -24.274 28.812 1.00 18.67 161 THR B O 1
ATOM 4819 N N . LYS B 1 133 ? -22.210 -23.748 29.679 1.00 18.23 162 LYS B N 1
ATOM 4820 C CA . LYS B 1 133 ? -22.059 -22.288 29.724 1.00 21.07 162 LYS B CA 1
ATOM 4821 C C . LYS B 1 133 ? -21.481 -21.820 31.042 1.00 21.16 162 LYS B C 1
ATOM 4822 O O . LYS B 1 133 ? -21.151 -20.644 31.190 1.00 21.36 162 LYS B O 1
ATOM 4828 N N . ILE B 1 134 ? -21.343 -22.756 31.996 1.00 19.96 163 ILE B N 1
ATOM 4829 C CA . ILE B 1 134 ? -20.809 -22.486 33.360 1.00 22.03 163 ILE B CA 1
ATOM 4830 C C . ILE B 1 134 ? -19.404 -23.075 33.446 1.00 22.70 163 ILE B C 1
ATOM 4831 O O . ILE B 1 134 ? -19.222 -24.268 33.135 1.00 21.33 163 ILE B O 1
ATOM 4836 N N . PRO B 1 135 ? -18.437 -22.313 33.989 1.00 22.07 164 PRO B N 1
ATOM 4837 C CA . PRO B 1 135 ? -17.077 -22.813 34.317 1.00 22.15 164 PRO B CA 1
ATOM 4838 C C . PRO B 1 135 ? -17.099 -23.661 35.607 1.00 22.55 164 PRO B C 1
ATOM 4839 O O . PRO B 1 135 ? -16.564 -23.283 36.692 1.00 21.81 164 PRO B O 1
ATOM 4843 N N . ASN B 1 136 ? -17.684 -24.846 35.471 1.00 20.50 165 ASN B N 1
ATOM 4844 C CA . ASN B 1 136 ? -18.057 -25.620 36.599 1.00 19.82 165 ASN B CA 1
ATOM 4845 C C . ASN B 1 136 ? -16.906 -26.184 37.377 1.00 18.39 165 ASN B C 1
ATOM 4846 O O . ASN B 1 136 ? -17.006 -26.360 38.587 1.00 19.00 165 ASN B O 1
ATOM 4851 N N . LEU B 1 137 ? -15.812 -26.541 36.715 1.00 18.62 166 LEU B N 1
ATOM 4852 C CA . LEU B 1 137 ? -14.683 -27.061 37.437 1.00 18.70 166 LEU B CA 1
ATOM 4853 C C . LEU B 1 137 ? -14.217 -26.097 38.535 1.00 18.10 166 LEU B C 1
ATOM 4854 O O . LEU B 1 137 ? -13.897 -26.510 39.666 1.00 18.91 166 LEU B O 1
ATOM 4859 N N . LEU B 1 138 ? -14.083 -24.826 38.182 1.00 17.68 167 LEU B N 1
ATOM 4860 C CA . LEU B 1 138 ? -13.657 -23.852 39.157 1.00 18.60 167 LEU B CA 1
ATOM 4861 C C . LEU B 1 138 ? -14.737 -23.529 40.157 1.00 16.68 167 LEU B C 1
ATOM 4862 O O . LEU B 1 138 ? -14.462 -23.504 41.367 1.00 17.88 167 LEU B O 1
ATOM 4867 N N . VAL B 1 139 ? -15.981 -23.330 39.707 1.00 16.38 168 VAL B N 1
ATOM 4868 C CA . VAL B 1 139 ? -16.988 -22.869 40.666 1.00 18.25 168 VAL B CA 1
ATOM 4869 C C . VAL B 1 139 ? -17.391 -23.930 41.699 1.00 17.23 168 VAL B C 1
ATOM 4870 O O . VAL B 1 139 ? -17.547 -23.614 42.875 1.00 19.11 168 VAL B O 1
ATOM 4874 N N . ASN B 1 140 ? -17.497 -25.196 41.289 1.00 15.83 169 ASN B N 1
ATOM 4875 C CA . ASN B 1 140 ? -17.819 -26.224 42.211 1.00 16.22 169 ASN B CA 1
ATOM 4876 C C . ASN B 1 140 ? -16.652 -27.022 42.740 1.00 17.41 169 ASN B C 1
ATOM 4877 O O . ASN B 1 140 ? -16.795 -27.716 43.747 1.00 19.51 169 ASN B O 1
ATOM 4882 N N . GLY B 1 141 ? -15.508 -26.957 42.062 1.00 17.62 170 GLY B N 1
ATOM 4883 C CA . GLY B 1 141 ? -14.337 -27.633 42.536 1.00 18.78 170 GLY B CA 1
ATOM 4884 C C . GLY B 1 141 ? -14.405 -29.132 42.280 1.00 19.23 170 GLY B C 1
ATOM 4885 O O . GLY B 1 141 ? -15.295 -29.614 41.581 1.00 18.67 170 GLY B O 1
ATOM 4886 N N . SER B 1 142 ? -13.434 -29.848 42.776 1.00 22.53 171 SER B N 1
ATOM 4887 C CA . SER B 1 142 ? -13.364 -31.300 42.612 1.00 24.85 171 SER B CA 1
ATOM 4888 C C . SER B 1 142 ? -12.392 -31.873 43.598 1.00 27.75 171 SER B C 1
ATOM 4889 O O . SER B 1 142 ? -11.383 -31.243 43.929 1.00 25.40 171 SER B O 1
ATOM 4892 N N . SER B 1 143 ? -12.601 -33.117 43.992 1.00 32.76 172 SER B N 1
ATOM 4893 C CA . SER B 1 143 ? -11.542 -33.881 44.745 1.00 40.03 172 SER B CA 1
ATOM 4894 C C . SER B 1 143 ? -11.564 -35.372 44.451 1.00 44.22 172 SER B C 1
ATOM 4895 O O . SER B 1 143 ? -12.516 -35.844 43.815 1.00 42.72 172 SER B O 1
ATOM 4898 N N . ALA B 1 150 ? -4.880 -38.101 41.851 1.00 44.88 179 ALA B N 1
ATOM 4899 C CA . ALA B 1 150 ? -5.316 -37.155 42.885 1.00 38.28 179 ALA B CA 1
ATOM 4900 C C . ALA B 1 150 ? -5.605 -35.758 42.300 1.00 35.35 179 ALA B C 1
ATOM 4901 O O . ALA B 1 150 ? -4.944 -35.297 41.381 1.00 38.55 179 ALA B O 1
ATOM 4903 N N . THR B 1 151 ? -6.599 -35.089 42.837 1.00 31.13 180 THR B N 1
ATOM 4904 C CA . THR B 1 151 ? -6.903 -33.699 42.463 1.00 28.34 180 THR B CA 1
ATOM 4905 C C . THR B 1 151 ? -7.615 -33.093 43.659 1.00 25.57 180 THR B C 1
ATOM 4906 O O . THR B 1 151 ? -8.282 -33.803 44.414 1.00 24.79 180 THR B O 1
ATOM 4910 N N . ASN B 1 152 ? -7.444 -31.789 43.840 1.00 22.80 181 ASN B N 1
ATOM 4911 C CA . ASN B 1 152 ? -8.119 -31.086 44.914 1.00 21.91 181 ASN B CA 1
ATOM 4912 C C . ASN B 1 152 ? -8.270 -29.631 44.542 1.00 20.05 181 ASN B C 1
ATOM 4913 O O . ASN B 1 152 ? -7.356 -28.843 44.711 1.00 21.40 181 ASN B O 1
ATOM 4918 N N . ILE B 1 153 ? -9.404 -29.316 43.956 1.00 19.40 182 ILE B N 1
ATOM 4919 C CA . ILE B 1 153 ? -9.682 -27.979 43.427 1.00 19.26 182 ILE B CA 1
ATOM 4920 C C . ILE B 1 153 ? -10.815 -27.420 44.303 1.00 17.71 182 ILE B C 1
ATOM 4921 O O . ILE B 1 153 ? -11.867 -28.053 44.427 1.00 18.45 182 ILE B O 1
ATOM 4926 N N . PRO B 1 154 ? -10.600 -26.272 44.900 1.00 17.93 183 PRO B N 1
ATOM 4927 C CA . PRO B 1 154 ? -11.642 -25.739 45.765 1.00 18.28 183 PRO B CA 1
ATOM 4928 C C . PRO B 1 154 ? -12.638 -25.016 44.917 1.00 17.12 183 PRO B C 1
ATOM 4929 O O . PRO B 1 154 ? -12.354 -24.661 43.784 1.00 16.51 183 PRO B O 1
ATOM 4933 N N . PRO B 1 155 ? -13.820 -24.799 45.454 1.00 17.41 184 PRO B N 1
ATOM 4934 C CA . PRO B 1 155 ? -14.834 -24.013 44.791 1.00 17.15 184 PRO B CA 1
ATOM 4935 C C . PRO B 1 155 ? -14.521 -22.517 44.791 1.00 17.09 184 PRO B C 1
ATOM 4936 O O . PRO B 1 155 ? -13.696 -22.054 45.541 1.00 15.83 184 PRO B O 1
ATOM 4940 N N . HIS B 1 156 ? -15.224 -21.806 43.907 1.00 16.74 185 HIS B N 1
ATOM 4941 C CA . HIS B 1 156 ? -15.011 -20.393 43.590 1.00 17.11 185 HIS B CA 1
ATOM 4942 C C . HIS B 1 156 ? -16.314 -19.709 43.338 1.00 16.83 185 HIS B C 1
ATOM 4943 O O . HIS B 1 156 ? -17.358 -20.348 43.086 1.00 17.26 185 HIS B O 1
ATOM 4950 N N . ASN B 1 157 ? -16.283 -18.378 43.452 1.00 16.77 186 ASN B N 1
ATOM 4951 C CA . ASN B 1 157 ? -17.462 -17.573 43.276 1.00 17.08 186 ASN B CA 1
ATOM 4952 C C . ASN B 1 157 ? -17.719 -17.435 41.772 1.00 16.77 186 ASN B C 1
ATOM 4953 O O . ASN B 1 157 ? -16.803 -17.096 41.024 1.00 18.06 186 ASN B O 1
ATOM 4958 N N . LEU B 1 158 ? -18.948 -17.699 41.332 1.00 16.81 187 LEU B N 1
ATOM 4959 C CA . LEU B 1 158 ? -19.286 -17.657 39.908 1.00 18.16 187 LEU B CA 1
ATOM 4960 C C . LEU B 1 158 ? -19.104 -16.241 39.248 1.00 18.07 187 LEU B C 1
ATOM 4961 O O . LEU B 1 158 ? -18.636 -16.138 38.125 1.00 17.70 187 LEU B O 1
ATOM 4966 N N . THR B 1 159 ? -19.515 -15.207 39.936 1.00 17.25 188 THR B N 1
ATOM 4967 C CA . THR B 1 159 ? -19.319 -13.832 39.423 1.00 19.77 188 THR B CA 1
ATOM 4968 C C . THR B 1 159 ? -17.859 -13.591 39.124 1.00 17.97 188 THR B C 1
ATOM 4969 O O . THR B 1 159 ? -17.504 -13.069 38.059 1.00 18.39 188 THR B O 1
ATOM 4973 N N . GLU B 1 160 ? -17.005 -13.961 40.092 1.00 17.78 189 GLU B N 1
ATOM 4974 C CA . GLU B 1 160 ? -15.604 -13.725 39.985 1.00 17.21 189 GLU B CA 1
ATOM 4975 C C . GLU B 1 160 ? -15.011 -14.490 38.854 1.00 17.20 189 GLU B C 1
ATOM 4976 O O . GLU B 1 160 ? -14.236 -13.952 38.068 1.00 17.31 189 GLU B O 1
ATOM 4982 N N . VAL B 1 161 ? -15.376 -15.765 38.722 1.00 15.06 190 VAL B N 1
ATOM 4983 C CA . VAL B 1 161 ? -14.817 -16.590 37.730 1.00 16.20 190 VAL B CA 1
ATOM 4984 C C . VAL B 1 161 ? -15.242 -16.117 36.310 1.00 17.07 190 VAL B C 1
ATOM 4985 O O . VAL B 1 161 ? -14.410 -16.075 35.412 1.00 18.18 190 VAL B O 1
ATOM 4989 N N . ILE B 1 162 ? -16.475 -15.703 36.170 1.00 16.63 191 ILE B N 1
ATOM 4990 C CA . ILE B 1 162 ? -16.981 -15.207 34.889 1.00 18.15 191 ILE B CA 1
ATOM 4991 C C . ILE B 1 162 ? -16.169 -13.937 34.551 1.00 18.54 191 ILE B C 1
ATOM 4992 O O . ILE B 1 162 ? -15.747 -13.756 33.421 1.00 20.19 191 ILE B O 1
ATOM 4997 N N . ASN B 1 163 ? -15.981 -13.082 35.527 1.00 18.81 192 ASN B N 1
ATOM 4998 C CA . ASN B 1 163 ? -15.163 -11.858 35.327 1.00 19.51 192 ASN B CA 1
ATOM 4999 C C . ASN B 1 163 ? -13.767 -12.163 34.809 1.00 19.77 192 ASN B C 1
ATOM 5000 O O . ASN B 1 163 ? -13.272 -11.511 33.920 1.00 21.20 192 ASN B O 1
ATOM 5005 N N . GLY B 1 164 ? -13.161 -13.194 35.366 1.00 19.21 193 GLY B N 1
ATOM 5006 C CA . GLY B 1 164 ? -11.879 -13.670 34.916 1.00 20.23 193 GLY B CA 1
ATOM 5007 C C . GLY B 1 164 ? -11.882 -14.196 33.504 1.00 20.44 193 GLY B C 1
ATOM 5008 O O . GLY B 1 164 ? -10.941 -13.939 32.749 1.00 21.00 193 GLY B O 1
ATOM 5009 N N . CYS B 1 165 ? -12.902 -15.003 33.168 1.00 21.64 194 CYS B N 1
ATOM 5010 C CA . CYS B 1 165 ? -13.072 -15.479 31.814 1.00 21.39 194 CYS B CA 1
ATOM 5011 C C . CYS B 1 165 ? -13.176 -14.301 30.831 1.00 20.55 194 CYS B C 1
ATOM 5012 O O . CYS B 1 165 ? -12.594 -14.354 29.732 1.00 19.87 194 CYS B O 1
ATOM 5015 N N . LEU B 1 166 ? -13.956 -13.293 31.177 1.00 19.23 195 LEU B N 1
ATOM 5016 C CA . LEU B 1 166 ? -14.152 -12.132 30.306 1.00 20.72 195 LEU B CA 1
ATOM 5017 C C . LEU B 1 166 ? -12.855 -11.341 30.154 1.00 21.75 195 LEU B C 1
ATOM 5018 O O . LEU B 1 166 ? -12.562 -10.807 29.094 1.00 21.45 195 LEU B O 1
ATOM 5023 N N . ALA B 1 167 ? -12.065 -11.286 31.235 1.00 20.84 196 ALA B N 1
ATOM 5024 C CA . ALA B 1 167 ? -10.800 -10.568 31.201 1.00 21.49 196 ALA B CA 1
ATOM 5025 C C . ALA B 1 167 ? -9.807 -11.290 30.315 1.00 22.63 196 ALA B C 1
ATOM 5026 O O . ALA B 1 167 ? -9.066 -10.649 29.586 1.00 23.28 196 ALA B O 1
ATOM 5028 N N . TYR B 1 168 ? -9.832 -12.634 30.315 1.00 20.70 197 TYR B N 1
ATOM 5029 C CA . TYR B 1 168 ? -9.022 -13.400 29.388 1.00 21.55 197 TYR B CA 1
ATOM 5030 C C . TYR B 1 168 ? -9.436 -13.205 27.923 1.00 21.92 197 TYR B C 1
ATOM 5031 O O . TYR B 1 168 ? -8.599 -13.105 27.025 1.00 22.19 197 TYR B O 1
ATOM 5040 N N . ILE B 1 169 ? -10.731 -13.236 27.667 1.00 21.43 198 ILE B N 1
ATOM 5041 C CA . ILE B 1 169 ? -11.249 -13.024 26.304 1.00 22.90 198 ILE B CA 1
ATOM 5042 C C . ILE B 1 169 ? -10.768 -11.642 25.793 1.00 24.77 198 ILE B C 1
ATOM 5043 O O . ILE B 1 169 ? -10.352 -11.512 24.648 1.00 24.48 198 ILE B O 1
ATOM 5048 N N . ASP B 1 170 ? -10.857 -10.643 26.642 1.00 31.80 199 ASP B N 1
ATOM 5049 C CA . ASP B 1 170 ? -10.416 -9.308 26.306 1.00 34.30 199 ASP B CA 1
ATOM 5050 C C . ASP B 1 170 ? -8.897 -9.213 26.075 1.00 33.80 199 ASP B C 1
ATOM 5051 O O . ASP B 1 170 ? -8.438 -8.345 25.319 1.00 32.79 199 ASP B O 1
ATOM 5056 N N . ASP B 1 171 ? -8.134 -10.075 26.751 1.00 31.73 200 ASP B N 1
ATOM 5057 C CA . ASP B 1 171 ? -6.682 -10.011 26.701 1.00 33.08 200 ASP B CA 1
ATOM 5058 C C . ASP B 1 171 ? -6.069 -11.367 26.929 1.00 30.63 200 ASP B C 1
ATOM 5059 O O . ASP B 1 171 ? -5.792 -11.736 28.072 1.00 28.67 200 ASP B O 1
ATOM 5064 N N . GLU B 1 172 ? -5.805 -12.078 25.845 1.00 30.81 201 GLU B N 1
ATOM 5065 C CA . GLU B 1 172 ? -5.257 -13.444 25.935 1.00 31.85 201 GLU B CA 1
ATOM 5066 C C . GLU B 1 172 ? -3.896 -13.501 26.635 1.00 31.96 201 GLU B C 1
ATOM 5067 O O . GLU B 1 172 ? -3.534 -14.535 27.191 1.00 31.79 201 GLU B O 1
ATOM 5069 N N . ASP B 1 173 ? -3.156 -12.391 26.673 1.00 32.66 202 ASP B N 1
ATOM 5070 C CA . ASP B 1 173 ? -1.872 -12.339 27.374 1.00 34.25 202 ASP B CA 1
ATOM 5071 C C . ASP B 1 173 ? -1.970 -11.904 28.841 1.00 32.80 202 ASP B C 1
ATOM 5072 O O . ASP B 1 173 ? -0.951 -11.645 29.464 1.00 31.91 202 ASP B O 1
ATOM 5077 N N . ILE B 1 174 ? -3.173 -11.845 29.404 1.00 30.41 203 ILE B N 1
ATOM 5078 C CA . ILE B 1 174 ? -3.342 -11.512 30.821 1.00 29.86 203 ILE B CA 1
ATOM 5079 C C . ILE B 1 174 ? -2.460 -12.390 31.726 1.00 28.97 203 ILE B C 1
ATOM 5080 O O . ILE B 1 174 ? -2.290 -13.580 31.487 1.00 27.95 203 ILE B O 1
ATOM 5085 N N . SER B 1 175 ? -1.861 -11.766 32.732 1.00 29.18 204 SER B N 1
ATOM 5086 C CA . SER B 1 175 ? -1.032 -12.462 33.720 1.00 29.44 204 SER B CA 1
ATOM 5087 C C . SER B 1 175 ? -1.904 -13.092 34.810 1.00 28.04 204 SER B C 1
ATOM 5088 O O . SER B 1 175 ? -3.088 -12.777 34.943 1.00 26.44 204 SER B O 1
ATOM 5091 N N . ILE B 1 176 ? -1.298 -13.967 35.614 1.00 27.93 205 ILE B N 1
ATOM 5092 C CA . ILE B 1 176 ? -1.984 -14.528 36.772 1.00 26.61 205 ILE B CA 1
ATOM 5093 C C . ILE B 1 176 ? -2.384 -13.403 37.718 1.00 26.70 205 ILE B C 1
ATOM 5094 O O . ILE B 1 176 ? -3.489 -13.382 38.249 1.00 24.35 205 ILE B O 1
ATOM 5099 N N . GLU B 1 177 ? -1.509 -12.440 37.919 1.00 28.51 206 GLU B N 1
ATOM 5100 C CA . GLU B 1 177 ? -1.856 -11.309 38.755 1.00 30.41 206 GLU B CA 1
ATOM 5101 C C . GLU B 1 177 ? -3.063 -10.546 38.190 1.00 28.23 206 GLU B C 1
ATOM 5102 O O . GLU B 1 177 ? -3.934 -10.078 38.937 1.00 27.67 206 GLU B O 1
ATOM 5108 N N . GLY B 1 178 ? -3.087 -10.380 36.881 1.00 28.18 207 GLY B N 1
ATOM 5109 C CA . GLY B 1 178 ? -4.233 -9.728 36.209 1.00 27.86 207 GLY B CA 1
ATOM 5110 C C . GLY B 1 178 ? -5.522 -10.507 36.472 1.00 26.64 207 GLY B C 1
ATOM 5111 O O . GLY B 1 178 ? -6.579 -9.937 36.788 1.00 26.79 207 GLY B O 1
ATOM 5112 N N . LEU B 1 179 ? -5.449 -11.822 36.382 1.00 24.59 208 LEU B N 1
ATOM 5113 C CA . LEU B 1 179 ? -6.642 -12.630 36.666 1.00 23.04 208 LEU B CA 1
ATOM 5114 C C . LEU B 1 179 ? -7.101 -12.561 38.122 1.00 23.51 208 LEU B C 1
ATOM 5115 O O . LEU B 1 179 ? -8.299 -12.575 38.398 1.00 21.96 208 LEU B O 1
ATOM 5120 N N . MET B 1 180 ? -6.135 -12.480 39.059 1.00 23.99 209 MET B N 1
ATOM 5121 C CA . MET B 1 180 ? -6.446 -12.363 40.460 1.00 24.03 209 MET B CA 1
ATOM 5122 C C . MET B 1 180 ? -7.072 -11.061 40.890 1.00 25.10 209 MET B C 1
ATOM 5123 O O . MET B 1 180 ? -7.677 -11.018 41.951 1.00 25.02 209 MET B O 1
ATOM 5128 N N . GLU B 1 181 ? -7.028 -10.036 40.055 1.00 26.90 210 GLU B N 1
ATOM 5129 C CA . GLU B 1 181 ? -7.875 -8.871 40.298 1.00 28.15 210 GLU B CA 1
ATOM 5130 C C . GLU B 1 181 ? -9.357 -9.235 40.243 1.00 27.25 210 GLU B C 1
ATOM 5131 O O . GLU B 1 181 ? -10.171 -8.558 40.840 1.00 26.99 210 GLU B O 1
ATOM 5137 N N . HIS B 1 182 ? -9.691 -10.265 39.467 1.00 23.70 211 HIS B N 1
ATOM 5138 C CA . HIS B 1 182 ? -11.084 -10.705 39.327 1.00 23.50 211 HIS B CA 1
ATOM 5139 C C . HIS B 1 182 ? -11.414 -11.892 40.232 1.00 21.30 211 HIS B C 1
ATOM 5140 O O . HIS B 1 182 ? -12.514 -11.983 40.757 1.00 20.85 211 HIS B O 1
ATOM 5147 N N . ILE B 1 183 ? -10.438 -12.763 40.391 1.00 21.17 212 ILE B N 1
ATOM 5148 C CA . ILE B 1 183 ? -10.569 -13.986 41.160 1.00 20.39 212 ILE B CA 1
ATOM 5149 C C . ILE B 1 183 ? -9.512 -13.957 42.288 1.00 20.31 212 ILE B C 1
ATOM 5150 O O . ILE B 1 183 ? -8.398 -14.458 42.127 1.00 20.50 212 ILE B O 1
ATOM 5155 N N . PRO B 1 184 ? -9.878 -13.393 43.434 1.00 21.09 213 PRO B N 1
ATOM 5156 C CA . PRO B 1 184 ? -8.863 -13.277 44.527 1.00 21.00 213 PRO B CA 1
ATOM 5157 C C . PRO B 1 184 ? -8.570 -14.551 45.279 1.00 19.49 213 PRO B C 1
ATOM 5158 O O . PRO B 1 184 ? -7.560 -14.648 45.977 1.00 19.68 213 PRO B O 1
ATOM 5162 N N . GLY B 1 185 ? -9.464 -15.528 45.180 1.00 17.61 214 GLY B N 1
ATOM 5163 C CA . GLY B 1 185 ? -9.267 -16.785 45.797 1.00 18.04 214 GLY B CA 1
ATOM 5164 C C . GLY B 1 185 ? -10.516 -17.633 45.769 1.00 16.71 214 GLY B C 1
ATOM 5165 O O . GLY B 1 185 ? -11.527 -17.233 45.209 1.00 18.66 214 GLY B O 1
ATOM 5166 N N . PRO B 1 186 ? -10.459 -18.802 46.404 1.00 16.72 215 PRO B N 1
ATOM 5167 C CA . PRO B 1 186 ? -11.606 -19.673 46.537 1.00 16.66 215 PRO B CA 1
ATOM 5168 C C . PRO B 1 186 ? -12.767 -19.042 47.313 1.00 16.44 215 PRO B C 1
ATOM 5169 O O . PRO B 1 186 ? -12.595 -18.051 48.031 1.00 16.19 215 PRO B O 1
ATOM 5173 N N . ASP B 1 187 ? -13.943 -19.646 47.176 1.00 16.82 216 ASP B N 1
ATOM 5174 C CA . ASP B 1 187 ? -15.161 -19.182 47.883 1.00 17.81 216 ASP B CA 1
ATOM 5175 C C . ASP B 1 187 ? -15.945 -20.461 48.225 1.00 18.96 216 ASP B C 1
ATOM 5176 O O . ASP B 1 187 ? -16.492 -21.121 47.344 1.00 20.38 216 ASP B O 1
ATOM 5181 N N . PHE B 1 188 ? -15.972 -20.817 49.504 1.00 19.07 217 PHE B N 1
ATOM 5182 C CA . PHE B 1 188 ? -16.604 -22.073 49.956 1.00 20.13 217 PHE B CA 1
ATOM 5183 C C . PHE B 1 188 ? -18.068 -21.923 50.251 1.00 19.55 217 PHE B C 1
ATOM 5184 O O . PHE B 1 188 ? -18.522 -20.856 50.677 1.00 19.90 217 PHE B O 1
ATOM 5192 N N . PRO B 1 189 ? -18.864 -23.006 50.028 1.00 19.88 218 PRO B N 1
ATOM 5193 C CA . PRO B 1 189 ? -20.257 -22.884 50.312 1.00 20.88 218 PRO B CA 1
ATOM 5194 C C . PRO B 1 189 ? -20.555 -22.591 51.809 1.00 21.62 218 PRO B C 1
ATOM 5195 O O . PRO B 1 189 ? -21.592 -22.012 52.135 1.00 22.10 218 PRO B O 1
ATOM 5199 N N . THR B 1 190 ? -19.609 -23.000 52.642 1.00 21.88 219 THR B N 1
ATOM 5200 C CA . THR B 1 190 ? -19.645 -22.924 54.107 1.00 22.54 219 THR B CA 1
ATOM 5201 C C . THR B 1 190 ? -18.981 -21.649 54.652 1.00 23.26 219 THR B C 1
ATOM 5202 O O . THR B 1 190 ? -18.789 -21.519 55.872 1.00 23.67 219 THR B O 1
ATOM 5206 N N . ALA B 1 191 ? -18.638 -20.705 53.766 1.00 22.34 220 ALA B N 1
ATOM 5207 C CA . ALA B 1 191 ? -18.140 -19.390 54.176 1.00 21.78 220 ALA B CA 1
ATOM 5208 C C . ALA B 1 191 ? -16.812 -19.485 54.933 1.00 20.81 220 ALA B C 1
ATOM 5209 O O . ALA B 1 191 ? -15.844 -20.066 54.399 1.00 20.81 220 ALA B O 1
ATOM 5211 N N . ALA B 1 192 ? -16.723 -18.971 56.169 1.00 21.24 221 ALA B N 1
ATOM 5212 C CA . ALA B 1 192 ? -15.512 -18.986 56.975 1.00 20.31 221 ALA B CA 1
ATOM 5213 C C . ALA B 1 192 ? -14.410 -18.093 56.365 1.00 21.12 221 ALA B C 1
ATOM 5214 O O . ALA B 1 192 ? -14.719 -17.150 55.607 1.00 21.16 221 ALA B O 1
ATOM 5216 N N . ILE B 1 193 ? -13.145 -18.366 56.685 1.00 20.51 222 ILE B N 1
ATOM 5217 C CA . ILE B 1 193 ? -12.064 -17.442 56.442 1.00 21.62 222 ILE B CA 1
ATOM 5218 C C . ILE B 1 193 ? -10.911 -18.211 55.820 1.00 22.15 222 ILE B C 1
ATOM 5219 O O . ILE B 1 193 ? -10.591 -19.316 56.266 1.00 23.65 222 ILE B O 1
ATOM 5224 N N . ILE B 1 194 ? -10.303 -17.651 54.800 1.00 21.04 223 ILE B N 1
ATOM 5225 C CA . ILE B 1 194 ? -9.038 -18.205 54.315 1.00 23.20 223 ILE B CA 1
ATOM 5226 C C . ILE B 1 194 ? -7.938 -17.351 54.900 1.00 23.41 223 ILE B C 1
ATOM 5227 O O . ILE B 1 194 ? -7.922 -16.109 54.713 1.00 24.13 223 ILE B O 1
ATOM 5232 N N . ASN B 1 195 ? -7.014 -18.014 55.598 1.00 24.42 224 ASN B N 1
ATOM 5233 C CA . ASN B 1 195 ? -6.058 -17.345 56.479 1.00 28.48 224 ASN B CA 1
ATOM 5234 C C . ASN B 1 195 ? -4.733 -17.432 55.747 1.00 28.96 224 ASN B C 1
ATOM 5235 O O . ASN B 1 195 ? -4.017 -18.433 55.833 1.00 29.83 224 ASN B O 1
ATOM 5240 N N . GLY B 1 196 ? -4.441 -16.382 54.982 1.00 30.95 225 GLY B N 1
ATOM 5241 C CA . GLY B 1 196 ? -3.255 -16.360 54.095 1.00 32.66 225 GLY B CA 1
ATOM 5242 C C . GLY B 1 196 ? -3.486 -16.348 52.574 1.00 30.30 225 GLY B C 1
ATOM 5243 O O . GLY B 1 196 ? -4.063 -17.258 52.072 1.00 28.38 225 GLY B O 1
ATOM 5244 N N . ARG B 1 197 ? -2.858 -15.414 51.870 1.00 28.62 226 ARG B N 1
ATOM 5245 C CA . ARG B 1 197 ? -2.913 -15.237 50.397 1.00 28.42 226 ARG B CA 1
ATOM 5246 C C . ARG B 1 197 ? -1.780 -15.944 49.634 1.00 28.62 226 ARG B C 1
ATOM 5247 O O . ARG B 1 197 ? -1.865 -16.174 48.423 1.00 26.24 226 ARG B O 1
ATOM 5255 N N . ARG B 1 198 ? -0.666 -16.216 50.324 1.00 26.37 227 ARG B N 1
ATOM 5256 C CA . ARG B 1 198 ? 0.506 -16.695 49.572 1.00 25.85 227 ARG B CA 1
ATOM 5257 C C . ARG B 1 198 ? 0.248 -18.027 48.832 1.00 23.96 227 ARG B C 1
ATOM 5258 O O . ARG B 1 198 ? 0.673 -18.250 47.645 1.00 24.13 227 ARG B O 1
ATOM 5266 N N . GLY B 1 199 ? -0.511 -18.881 49.501 1.00 22.57 228 GLY B N 1
ATOM 5267 C CA . GLY B 1 199 ? -0.817 -20.173 48.975 1.00 21.66 228 GLY B CA 1
ATOM 5268 C C . GLY B 1 199 ? -1.784 -20.109 47.798 1.00 22.60 228 GLY B C 1
ATOM 5269 O O . GLY B 1 199 ? -1.727 -20.968 46.915 1.00 21.46 228 GLY B O 1
ATOM 5270 N N . ILE B 1 200 ? -2.657 -19.116 47.812 1.00 20.49 229 ILE B N 1
ATOM 5271 C CA . ILE B 1 200 ? -3.610 -18.908 46.709 1.00 21.25 229 ILE B CA 1
ATOM 5272 C C . ILE B 1 200 ? -2.844 -18.549 45.464 1.00 20.27 229 ILE B C 1
ATOM 5273 O O . ILE B 1 200 ? -3.046 -19.171 44.419 1.00 21.58 229 ILE B O 1
ATOM 5278 N N . GLU B 1 201 ? -1.962 -17.564 45.565 1.00 22.77 230 GLU B N 1
ATOM 5279 C CA . GLU B 1 201 ? -1.197 -17.134 44.413 1.00 24.87 230 GLU B CA 1
ATOM 5280 C C . GLU B 1 201 ? -0.300 -18.269 43.851 1.00 24.81 230 GLU B C 1
ATOM 5281 O O . GLU B 1 201 ? -0.218 -18.464 42.647 1.00 24.05 230 GLU B O 1
ATOM 5287 N N . GLU B 1 202 ? 0.336 -19.018 44.744 1.00 23.20 231 GLU B N 1
ATOM 5288 C CA . GLU B 1 202 ? 1.132 -20.174 44.349 1.00 24.75 231 GLU B CA 1
ATOM 5289 C C . GLU B 1 202 ? 0.316 -21.220 43.589 1.00 22.61 231 GLU B C 1
ATOM 5290 O O . GLU B 1 202 ? 0.735 -21.725 42.542 1.00 22.62 231 GLU B O 1
ATOM 5296 N N . ALA B 1 203 ? -0.874 -21.534 44.094 1.00 20.94 232 ALA B N 1
ATOM 5297 C CA . ALA B 1 203 ? -1.766 -22.483 43.412 1.00 20.43 232 ALA B CA 1
ATOM 5298 C C . ALA B 1 203 ? -2.230 -21.984 42.045 1.00 20.44 232 ALA B C 1
ATOM 5299 O O . ALA B 1 203 ? -2.255 -22.743 41.076 1.00 20.73 232 ALA B O 1
ATOM 5301 N N . TYR B 1 204 ? -2.574 -20.705 41.958 1.00 19.60 233 TYR B N 1
ATOM 5302 C CA . TYR B 1 204 ? -3.045 -20.123 40.704 1.00 19.85 233 TYR B CA 1
ATOM 5303 C C . TYR B 1 204 ? -1.950 -20.005 39.649 1.00 21.61 233 TYR B C 1
ATOM 5304 O O . TYR B 1 204 ? -2.225 -20.201 38.460 1.00 21.74 233 TYR B O 1
ATOM 5313 N N . ARG B 1 205 ? -0.702 -19.768 40.083 1.00 22.01 234 ARG B N 1
ATOM 5314 C CA . ARG B 1 205 ? 0.423 -19.687 39.178 1.00 24.70 234 ARG B CA 1
ATOM 5315 C C . ARG B 1 205 ? 0.939 -21.059 38.742 1.00 24.46 234 ARG B C 1
ATOM 5316 O O . ARG B 1 205 ? 1.345 -21.219 37.600 1.00 23.15 234 ARG B O 1
ATOM 5324 N N . THR B 1 206 ? 0.947 -22.030 39.653 1.00 22.68 235 THR B N 1
ATOM 5325 C CA . THR B 1 206 ? 1.613 -23.321 39.385 1.00 24.64 235 THR B CA 1
ATOM 5326 C C . THR B 1 206 ? 0.673 -24.553 39.355 1.00 23.41 235 THR B C 1
ATOM 5327 O O . THR B 1 206 ? 1.102 -25.617 38.965 1.00 24.63 235 THR B O 1
ATOM 5331 N N . GLY B 1 207 ? -0.559 -24.393 39.829 1.00 22.31 236 GLY B N 1
ATOM 5332 C CA . GLY B 1 207 ? -1.485 -25.509 40.007 1.00 22.40 236 GLY B CA 1
ATOM 5333 C C . GLY B 1 207 ? -1.462 -26.105 41.397 1.00 22.90 236 GLY B C 1
ATOM 5334 O O . GLY B 1 207 ? -2.404 -26.826 41.760 1.00 23.18 236 GLY B O 1
ATOM 5335 N N . ARG B 1 208 ? -0.435 -25.787 42.210 1.00 23.49 237 ARG B N 1
ATOM 5336 C CA . ARG B 1 208 ? -0.289 -26.364 43.550 1.00 23.89 237 ARG B CA 1
ATOM 5337 C C . ARG B 1 208 ? 0.031 -25.319 44.608 1.00 23.87 237 ARG B C 1
ATOM 5338 O O . ARG B 1 208 ? 0.897 -24.463 44.428 1.00 23.21 237 ARG B O 1
ATOM 5346 N N . GLY B 1 209 ? -0.676 -25.393 45.720 1.00 23.65 238 GLY B N 1
ATOM 5347 C CA . GLY B 1 209 ? -0.430 -24.462 46.804 1.00 24.61 238 GLY B CA 1
ATOM 5348 C C . GLY B 1 209 ? -1.264 -24.822 47.998 1.00 24.65 238 GLY B C 1
ATOM 5349 O O . GLY B 1 209 ? -2.358 -25.378 47.881 1.00 25.73 238 GLY B O 1
ATOM 5350 N N . LYS B 1 210 ? -0.764 -24.452 49.165 1.00 24.17 239 LYS B N 1
ATOM 5351 C CA . LYS B 1 210 ? -1.437 -24.779 50.366 1.00 25.15 239 LYS B CA 1
ATOM 5352 C C . LYS B 1 210 ? -2.055 -23.568 51.066 1.00 23.40 239 LYS B C 1
ATOM 5353 O O . LYS B 1 210 ? -1.356 -22.596 51.340 1.00 22.29 239 LYS B O 1
ATOM 5359 N N . VAL B 1 211 ? -3.327 -23.662 51.409 1.00 22.50 240 VAL B N 1
ATOM 5360 C CA . VAL B 1 211 ? -4.013 -22.597 52.173 1.00 23.40 240 VAL B CA 1
ATOM 5361 C C . VAL B 1 211 ? -4.621 -23.171 53.453 1.00 23.66 240 VAL B C 1
ATOM 5362 O O . VAL B 1 211 ? -4.628 -24.400 53.647 1.00 23.26 240 VAL B O 1
ATOM 5366 N N . TYR B 1 212 ? -5.040 -22.269 54.345 1.00 23.89 241 TYR B N 1
ATOM 5367 C CA . TYR B 1 212 ? -5.605 -22.619 55.632 1.00 23.04 241 TYR B CA 1
ATOM 5368 C C . TYR B 1 212 ? -6.995 -22.027 55.695 1.00 22.16 241 TYR B C 1
ATOM 5369 O O . TYR B 1 212 ? -7.194 -20.890 55.305 1.00 22.49 241 TYR B O 1
ATOM 5378 N N . ILE B 1 213 ? -7.961 -22.854 56.098 1.00 21.57 242 ILE B N 1
ATOM 5379 C CA . ILE B 1 213 ? -9.327 -22.425 56.264 1.00 21.35 242 ILE B CA 1
ATOM 5380 C C . ILE B 1 213 ? -9.641 -22.375 57.762 1.00 22.48 242 ILE B C 1
ATOM 5381 O O . ILE B 1 213 ? -9.396 -23.318 58.489 1.00 22.70 242 ILE B O 1
ATOM 5386 N N . ARG B 1 214 ? -10.131 -21.237 58.219 1.00 22.17 243 ARG B N 1
ATOM 5387 C CA . ARG B 1 214 ? -10.342 -21.004 59.613 1.00 24.31 243 ARG B CA 1
ATOM 5388 C C . ARG B 1 214 ? -11.790 -20.614 59.907 1.00 22.79 243 ARG B C 1
ATOM 5389 O O . ARG B 1 214 ? -12.432 -19.877 59.148 1.00 21.77 243 ARG B O 1
ATOM 5397 N N . ALA B 1 215 ? -12.318 -21.190 60.991 1.00 22.22 244 ALA B N 1
ATOM 5398 C CA . ALA B 1 215 ? -13.652 -20.932 61.453 1.00 22.46 244 ALA B CA 1
ATOM 5399 C C . ALA B 1 215 ? -13.802 -19.475 61.787 1.00 23.03 244 ALA B C 1
ATOM 5400 O O . ALA B 1 215 ? -12.835 -18.825 62.177 1.00 23.69 244 ALA B O 1
ATOM 5402 N N . ARG B 1 216 ? -15.019 -18.971 61.627 1.00 23.68 245 ARG B N 1
ATOM 5403 C CA . ARG B 1 216 ? -15.373 -17.668 62.129 1.00 26.36 245 ARG B CA 1
ATOM 5404 C C . ARG B 1 216 ? -15.905 -17.842 63.535 1.00 28.18 245 ARG B C 1
ATOM 5405 O O . ARG B 1 216 ? -16.979 -18.441 63.764 1.00 26.72 245 ARG B O 1
ATOM 5413 N N . ALA B 1 217 ? -15.159 -17.292 64.489 1.00 29.59 246 ALA B N 1
ATOM 5414 C CA . ALA B 1 217 ? -15.479 -17.451 65.886 1.00 31.41 246 ALA B CA 1
ATOM 5415 C C . ALA B 1 217 ? -15.190 -16.137 66.595 1.00 34.09 246 ALA B C 1
ATOM 5416 O O . ALA B 1 217 ? -14.244 -15.451 66.193 1.00 33.62 246 ALA B O 1
ATOM 5418 N N . GLU B 1 218 ? -15.932 -15.825 67.648 1.00 35.90 247 GLU B N 1
ATOM 5419 C CA . GLU B 1 218 ? -15.679 -14.647 68.479 1.00 39.61 247 GLU B CA 1
ATOM 5420 C C . GLU B 1 218 ? -15.762 -14.976 69.967 1.00 39.54 247 GLU B C 1
ATOM 5421 O O . GLU B 1 218 ? -16.463 -15.901 70.375 1.00 37.97 247 GLU B O 1
ATOM 5427 N N . VAL B 1 219 ? -15.063 -14.178 70.778 1.00 41.05 248 VAL B N 1
ATOM 5428 C CA . VAL B 1 219 ? -15.206 -14.198 72.231 1.00 42.50 248 VAL B CA 1
ATOM 5429 C C . VAL B 1 219 ? -16.204 -13.121 72.623 1.00 45.26 248 VAL B C 1
ATOM 5430 O O . VAL B 1 219 ? -15.997 -11.951 72.301 1.00 46.23 248 VAL B O 1
ATOM 5434 N N . GLU B 1 220 ? -17.280 -13.516 73.294 1.00 47.16 249 GLU B N 1
ATOM 5435 C CA . GLU B 1 220 ? -18.258 -12.578 73.845 1.00 51.50 249 GLU B CA 1
ATOM 5436 C C . GLU B 1 220 ? -18.078 -12.470 75.372 1.00 53.31 249 GLU B C 1
ATOM 5437 O O . GLU B 1 220 ? -17.783 -13.467 76.029 1.00 51.71 249 GLU B O 1
ATOM 5443 N N . VAL B 1 221 ? -18.254 -11.266 75.915 1.00 57.18 250 VAL B N 1
ATOM 5444 C CA . VAL B 1 221 ? -18.180 -11.028 77.365 1.00 60.52 250 VAL B CA 1
ATOM 5445 C C . VAL B 1 221 ? -19.575 -10.644 77.866 1.00 64.08 250 VAL B C 1
ATOM 5446 O O . VAL B 1 221 ? -20.229 -9.788 77.278 1.00 64.65 250 VAL B O 1
ATOM 5450 N N . ASP B 1 222 ? -20.042 -11.293 78.923 1.00 66.46 251 ASP B N 1
ATOM 5451 C CA . ASP B 1 222 ? -21.328 -10.946 79.513 1.00 70.76 251 ASP B CA 1
ATOM 5452 C C . ASP B 1 222 ? -21.172 -9.625 80.287 1.00 74.45 251 ASP B C 1
ATOM 5453 O O . ASP B 1 222 ? -20.361 -9.529 81.207 1.00 74.28 251 ASP B O 1
ATOM 5458 N N . ALA B 1 223 ? -21.950 -8.616 79.894 1.00 76.78 252 ALA B N 1
ATOM 5459 C CA . ALA B 1 223 ? -21.898 -7.292 80.513 1.00 80.70 252 ALA B CA 1
ATOM 5460 C C . ALA B 1 223 ? -22.164 -7.319 82.021 1.00 83.86 252 ALA B C 1
ATOM 5461 O O . ALA B 1 223 ? -21.504 -6.603 82.776 1.00 87.54 252 ALA B O 1
ATOM 5463 N N . LYS B 1 224 ? -23.122 -8.135 82.462 1.00 83.75 253 LYS B N 1
ATOM 5464 C CA . LYS B 1 224 ? -23.515 -8.159 83.876 1.00 85.81 253 LYS B CA 1
ATOM 5465 C C . LYS B 1 224 ? -22.564 -8.959 84.787 1.00 84.29 253 LYS B C 1
ATOM 5466 O O . LYS B 1 224 ? -22.464 -8.654 85.975 1.00 85.13 253 LYS B O 1
ATOM 5468 N N . THR B 1 225 ? -21.875 -9.967 84.245 1.00 79.02 254 THR B N 1
ATOM 5469 C CA . THR B 1 225 ? -21.035 -10.859 85.066 1.00 77.89 254 THR B CA 1
ATOM 5470 C C . THR B 1 225 ? -19.544 -10.955 84.666 1.00 74.70 254 THR B C 1
ATOM 5471 O O . THR B 1 225 ? -18.734 -11.441 85.442 1.00 73.83 254 THR B O 1
ATOM 5473 N N . GLY B 1 226 ? -19.177 -10.521 83.464 1.00 72.36 255 GLY B N 1
ATOM 5474 C CA . GLY B 1 226 ? -17.782 -10.615 83.000 1.00 69.55 255 GLY B CA 1
ATOM 5475 C C . GLY B 1 226 ? -17.359 -11.975 82.443 1.00 65.68 255 GLY B C 1
ATOM 5476 O O . GLY B 1 226 ? -16.258 -12.123 81.910 1.00 63.34 255 GLY B O 1
ATOM 5477 N N . ARG B 1 227 ? -18.228 -12.972 82.551 1.00 63.98 256 ARG B N 1
ATOM 5478 C CA . ARG B 1 227 ? -17.922 -14.300 82.046 1.00 61.51 256 ARG B CA 1
ATOM 5479 C C . ARG B 1 227 ? -17.801 -14.276 80.507 1.00 57.62 256 ARG B C 1
ATOM 5480 O O . ARG B 1 227 ? -18.498 -13.521 79.828 1.00 56.36 256 ARG B O 1
ATOM 5488 N N . GLU B 1 228 ? -16.881 -15.076 79.987 1.00 55.16 257 GLU B N 1
ATOM 5489 C CA . GLU B 1 228 ? -16.599 -15.126 78.562 1.00 53.12 257 GLU B CA 1
ATOM 5490 C C . GLU B 1 228 ? -17.198 -16.372 77.923 1.00 49.65 257 GLU B C 1
ATOM 5491 O O . GLU B 1 228 ? -17.203 -17.446 78.517 1.00 47.91 257 GLU B O 1
ATOM 5497 N N . THR B 1 229 ? -17.673 -16.219 76.688 1.00 49.05 258 THR B N 1
ATOM 5498 C CA . THR B 1 229 ? -18.160 -17.350 75.880 1.00 48.13 258 THR B CA 1
ATOM 5499 C C . THR B 1 229 ? -17.618 -17.230 74.448 1.00 43.14 258 THR B C 1
ATOM 5500 O O . THR B 1 229 ? -17.630 -16.148 73.860 1.00 42.46 258 THR B O 1
ATOM 5504 N N . ILE B 1 230 ? -17.132 -18.340 73.898 1.00 39.92 259 ILE B N 1
ATOM 5505 C CA . ILE B 1 230 ? -16.748 -18.400 72.501 1.00 37.56 259 ILE B CA 1
ATOM 5506 C C . ILE B 1 230 ? -17.958 -18.871 71.689 1.00 35.43 259 ILE B C 1
ATOM 5507 O O . ILE B 1 230 ? -18.561 -19.900 72.012 1.00 36.37 259 ILE B O 1
ATOM 5512 N N . ILE B 1 231 ? -18.289 -18.118 70.649 1.00 33.28 260 ILE B N 1
ATOM 5513 C CA . ILE B 1 231 ? -19.323 -18.498 69.693 1.00 31.75 260 ILE B CA 1
ATOM 5514 C C . ILE B 1 231 ? -18.672 -18.775 68.340 1.00 29.42 260 ILE B C 1
ATOM 5515 O O . ILE B 1 231 ? -17.944 -17.918 67.801 1.00 28.47 260 ILE B O 1
ATOM 5520 N N . VAL B 1 232 ? -18.925 -19.970 67.798 1.00 28.43 261 VAL B N 1
ATOM 5521 C CA . VAL B 1 232 ? -18.494 -20.330 66.477 1.00 27.11 261 VAL B CA 1
ATOM 5522 C C . VAL B 1 232 ? -19.675 -20.218 65.501 1.00 27.73 261 VAL B C 1
ATOM 5523 O O . VAL B 1 232 ? -20.718 -20.902 65.665 1.00 28.17 261 VAL B O 1
ATOM 5527 N N . HIS B 1 233 ? -19.504 -19.358 64.503 1.00 27.30 262 HIS B N 1
ATOM 5528 C CA . HIS B 1 233 ? -20.565 -19.015 63.546 1.00 28.62 262 HIS B CA 1
ATOM 5529 C C . HIS B 1 233 ? -20.421 -19.766 62.214 1.00 26.46 262 HIS B C 1
ATOM 5530 O O . HIS B 1 233 ? -21.412 -20.027 61.562 1.00 26.08 262 HIS B O 1
ATOM 5537 N N . GLU B 1 234 ? -19.193 -20.057 61.794 1.00 25.84 263 GLU B N 1
ATOM 5538 C CA . GLU B 1 234 ? -18.940 -20.736 60.509 1.00 25.95 263 GLU B CA 1
ATOM 5539 C C . GLU B 1 234 ? -17.741 -21.626 60.720 1.00 24.55 263 GLU B C 1
ATOM 5540 O O . GLU B 1 234 ? -16.834 -21.274 61.464 1.00 24.85 263 GLU B O 1
ATOM 5546 N N . ILE B 1 235 ? -17.736 -22.790 60.079 1.00 23.39 264 ILE B N 1
ATOM 5547 C CA . ILE B 1 235 ? -16.602 -23.695 60.177 1.00 23.22 264 ILE B CA 1
ATOM 5548 C C . ILE B 1 235 ? -16.018 -23.987 58.799 1.00 22.05 264 ILE B C 1
ATOM 5549 O O . ILE B 1 235 ? -16.623 -23.701 57.779 1.00 20.44 264 ILE B O 1
ATOM 5554 N N . PRO B 1 236 ? -14.831 -24.558 58.774 1.00 22.19 265 PRO B N 1
ATOM 5555 C CA . PRO B 1 236 ? -14.249 -24.828 57.457 1.00 20.41 265 PRO B CA 1
ATOM 5556 C C . PRO B 1 236 ? -14.981 -25.864 56.602 1.00 20.54 265 PRO B C 1
ATOM 5557 O O . PRO B 1 236 ? -15.617 -26.781 57.093 1.00 20.61 265 PRO B O 1
ATOM 5561 N N . TYR B 1 237 ? -14.831 -25.684 55.297 1.00 20.69 266 TYR B N 1
ATOM 5562 C CA . TYR B 1 237 ? -15.336 -26.569 54.285 1.00 21.37 266 TYR B CA 1
ATOM 5563 C C . TYR B 1 237 ? -14.922 -27.996 54.553 1.00 21.14 266 TYR B C 1
ATOM 5564 O O . TYR B 1 237 ? -13.782 -28.268 54.910 1.00 20.57 266 TYR B O 1
ATOM 5573 N N . GLN B 1 238 ? -15.872 -28.895 54.417 1.00 22.54 267 GLN B N 1
ATOM 5574 C CA . GLN B 1 238 ? -15.691 -30.357 54.586 1.00 25.01 267 GLN B CA 1
ATOM 5575 C C . GLN B 1 238 ? -15.502 -30.833 56.040 1.00 24.96 267 GLN B C 1
ATOM 5576 O O . GLN B 1 238 ? -15.260 -32.002 56.267 1.00 25.34 267 GLN B O 1
ATOM 5582 N N . VAL B 1 239 ? -15.613 -29.943 57.001 1.00 22.93 268 VAL B N 1
ATOM 5583 C CA . VAL B 1 239 ? -15.557 -30.376 58.410 1.00 24.11 268 VAL B CA 1
ATOM 5584 C C . VAL B 1 239 ? -16.958 -30.768 58.884 1.00 24.88 268 VAL B C 1
ATOM 5585 O O . VAL B 1 239 ? -17.948 -30.035 58.641 1.00 24.37 268 VAL B O 1
ATOM 5589 N N . ASN B 1 240 ? -17.036 -31.920 59.533 1.00 26.06 269 ASN B N 1
ATOM 5590 C CA . ASN B 1 240 ? -18.263 -32.427 60.136 1.00 26.88 269 ASN B CA 1
ATOM 5591 C C . ASN B 1 240 ? -18.437 -31.749 61.537 1.00 28.15 269 ASN B C 1
ATOM 5592 O O . ASN B 1 240 ? -17.592 -31.883 62.401 1.00 27.33 269 ASN B O 1
ATOM 5597 N N . LYS B 1 241 ? -19.526 -30.995 61.710 1.00 28.17 270 LYS B N 1
ATOM 5598 C CA . LYS B 1 241 ? -19.735 -30.221 62.930 1.00 28.83 270 LYS B CA 1
ATOM 5599 C C . LYS B 1 241 ? -19.830 -31.113 64.180 1.00 29.62 270 LYS B C 1
ATOM 5600 O O . LYS B 1 241 ? -19.183 -30.814 65.175 1.00 28.60 270 LYS B O 1
ATOM 5606 N N . ALA B 1 242 ? -20.569 -32.229 64.096 1.00 30.93 271 ALA B N 1
ATOM 5607 C CA . ALA B 1 242 ? -20.690 -33.164 65.207 1.00 32.57 271 ALA B CA 1
ATOM 5608 C C . ALA B 1 242 ? -19.348 -33.795 65.585 1.00 33.27 271 ALA B C 1
ATOM 5609 O O . ALA B 1 242 ? -19.023 -33.890 66.775 1.00 32.40 271 ALA B O 1
ATOM 5611 N N . ARG B 1 243 ? -18.553 -34.168 64.587 1.00 33.01 272 ARG B N 1
ATOM 5612 C CA . ARG B 1 243 ? -17.205 -34.697 64.838 1.00 34.54 272 ARG B CA 1
ATOM 5613 C C . ARG B 1 243 ? -16.305 -33.657 65.504 1.00 32.70 272 ARG B C 1
ATOM 5614 O O . ARG B 1 243 ? -15.538 -33.980 66.407 1.00 34.03 272 ARG B O 1
ATOM 5618 N N . LEU B 1 244 ? -16.390 -32.418 65.040 1.00 29.77 273 LEU B N 1
ATOM 5619 C CA . LEU B 1 244 ? -15.621 -31.353 65.625 1.00 29.31 273 LEU B CA 1
ATOM 5620 C C . LEU B 1 244 ? -15.977 -31.163 67.115 1.00 29.88 273 LEU B C 1
ATOM 5621 O O . LEU B 1 244 ? -15.091 -31.062 67.962 1.00 29.99 273 LEU B O 1
ATOM 5626 N N . ILE B 1 245 ? -17.267 -31.105 67.422 1.00 29.94 274 ILE B N 1
ATOM 5627 C CA . ILE B 1 245 ? -17.723 -30.971 68.803 1.00 31.62 274 ILE B CA 1
ATOM 5628 C C . ILE B 1 245 ? -17.269 -32.157 69.680 1.00 34.04 274 ILE B C 1
ATOM 5629 O O . ILE B 1 245 ? -16.811 -31.939 70.811 1.00 33.51 274 ILE B O 1
ATOM 5634 N N . GLU B 1 246 ? -17.363 -33.379 69.159 1.00 35.74 275 GLU B N 1
ATOM 5635 C CA . GLU B 1 246 ? -16.829 -34.542 69.865 1.00 40.42 275 GLU B CA 1
ATOM 5636 C C . GLU B 1 246 ? -15.338 -34.450 70.142 1.00 39.08 275 GLU B C 1
ATOM 5637 O O . GLU B 1 246 ? -14.896 -34.820 71.217 1.00 40.34 275 GLU B O 1
ATOM 5643 N N . LYS B 1 247 ? -14.563 -33.976 69.166 1.00 37.20 276 LYS B N 1
ATOM 5644 C CA . LYS B 1 247 ? -13.113 -33.855 69.345 1.00 37.32 276 LYS B CA 1
ATOM 5645 C C . LYS B 1 247 ? -12.801 -32.830 70.437 1.00 36.48 276 LYS B C 1
ATOM 5646 O O . LYS B 1 247 ? -11.928 -33.049 71.262 1.00 37.70 276 LYS B O 1
ATOM 5652 N N . ILE B 1 248 ? -13.505 -31.712 70.430 1.00 35.08 277 ILE B N 1
ATOM 5653 C CA . ILE B 1 248 ? -13.327 -30.714 71.462 1.00 35.70 277 ILE B CA 1
ATOM 5654 C C . ILE B 1 248 ? -13.649 -31.300 72.837 1.00 37.22 277 ILE B C 1
ATOM 5655 O O . ILE B 1 248 ? -12.858 -31.121 73.757 1.00 37.65 277 ILE B O 1
ATOM 5660 N N . ALA B 1 249 ? -14.779 -31.999 72.979 1.00 37.50 278 ALA B N 1
ATOM 5661 C CA . ALA B 1 249 ? -15.133 -32.675 74.250 1.00 39.91 278 ALA B CA 1
ATOM 5662 C C . ALA B 1 249 ? -14.043 -33.648 74.710 1.00 41.47 278 ALA B C 1
ATOM 5663 O O . ALA B 1 249 ? -13.681 -33.701 75.891 1.00 41.97 278 ALA B O 1
ATOM 5665 N N . GLU B 1 250 ? -13.507 -34.413 73.762 1.00 42.23 279 GLU B N 1
ATOM 5666 C CA . GLU B 1 250 ? -12.413 -35.339 74.072 1.00 45.02 279 GLU B CA 1
ATOM 5667 C C . GLU B 1 250 ? -11.155 -34.595 74.569 1.00 43.76 279 GLU B C 1
ATOM 5668 O O . GLU B 1 250 ? -10.522 -35.008 75.535 1.00 44.58 279 GLU B O 1
ATOM 5674 N N . LEU B 1 251 ? -10.767 -33.516 73.883 1.00 41.67 280 LEU B N 1
ATOM 5675 C CA . LEU B 1 251 ? -9.626 -32.717 74.324 1.00 42.18 280 LEU B CA 1
ATOM 5676 C C . LEU B 1 251 ? -9.838 -32.153 75.721 1.00 42.94 280 LEU B C 1
ATOM 5677 O O . LEU B 1 251 ? -8.893 -32.081 76.504 1.00 46.49 280 LEU B O 1
ATOM 5682 N N . VAL B 1 252 ? -11.053 -31.706 76.021 1.00 42.07 281 VAL B N 1
ATOM 5683 C CA . VAL B 1 252 ? -11.375 -31.197 77.344 1.00 44.35 281 VAL B CA 1
ATOM 5684 C C . VAL B 1 252 ? -11.263 -32.326 78.364 1.00 46.89 281 VAL B C 1
ATOM 5685 O O . VAL B 1 252 ? -10.695 -32.142 79.427 1.00 47.56 281 VAL B O 1
ATOM 5689 N N . LYS B 1 253 ? -11.784 -33.494 78.013 1.00 48.13 282 LYS B N 1
ATOM 5690 C CA . LYS B 1 253 ? -11.738 -34.679 78.890 1.00 53.05 282 LYS B CA 1
ATOM 5691 C C . LYS B 1 253 ? -10.295 -35.099 79.178 1.00 54.73 282 LYS B C 1
ATOM 5692 O O . LYS B 1 253 ? -9.946 -35.326 80.315 1.00 55.48 282 LYS B O 1
ATOM 5698 N N . GLU B 1 254 ? -9.447 -35.128 78.153 1.00 55.15 283 GLU B N 1
ATOM 5699 C CA . GLU B 1 254 ? -8.024 -35.476 78.327 1.00 58.43 283 GLU B CA 1
ATOM 5700 C C . GLU B 1 254 ? -7.151 -34.327 78.853 1.00 58.02 283 GLU B C 1
ATOM 5701 O O . GLU B 1 254 ? -5.934 -34.469 78.927 1.00 57.80 283 GLU B O 1
ATOM 5707 N N . LYS B 1 255 ? -7.765 -33.185 79.160 1.00 56.98 284 LYS B N 1
ATOM 5708 C CA . LYS B 1 255 ? -7.054 -31.978 79.620 1.00 58.17 284 LYS B CA 1
ATOM 5709 C C . LYS B 1 255 ? -5.975 -31.463 78.656 1.00 56.17 284 LYS B C 1
ATOM 5710 O O . LYS B 1 255 ? -5.031 -30.809 79.080 1.00 55.53 284 LYS B O 1
ATOM 5716 N N . ARG B 1 256 ? -6.134 -31.729 77.367 1.00 53.51 285 ARG B N 1
ATOM 5717 C CA . ARG B 1 256 ? -5.232 -31.173 76.363 1.00 53.95 285 ARG B CA 1
ATOM 5718 C C . ARG B 1 256 ? -5.627 -29.730 76.006 1.00 52.60 285 ARG B C 1
ATOM 5719 O O . ARG B 1 256 ? -4.806 -28.972 75.489 1.00 54.17 285 ARG B O 1
ATOM 5723 N N . VAL B 1 257 ? -6.881 -29.370 76.269 1.00 51.60 286 VAL B N 1
ATOM 5724 C CA . VAL B 1 257 ? -7.324 -27.978 76.215 1.00 50.34 286 VAL B CA 1
ATOM 5725 C C . VAL B 1 257 ? -8.001 -27.669 77.536 1.00 51.28 286 VAL B C 1
ATOM 5726 O O . VAL B 1 257 ? -8.968 -28.338 77.919 1.00 52.16 286 VAL B O 1
ATOM 5730 N N . GLU B 1 258 ? -7.484 -26.664 78.235 1.00 51.58 287 GLU B N 1
ATOM 5731 C CA . GLU B 1 258 ? -8.037 -26.235 79.506 1.00 52.83 287 GLU B CA 1
ATOM 5732 C C . GLU B 1 258 ? -8.865 -24.991 79.337 1.00 50.49 287 GLU B C 1
ATOM 5733 O O . GLU B 1 258 ? -8.812 -24.338 78.298 1.00 49.93 287 GLU B O 1
ATOM 5736 N N . GLY B 1 259 ? -9.643 -24.671 80.359 1.00 50.91 288 GLY B N 1
ATOM 5737 C CA . GLY B 1 259 ? -10.393 -23.430 80.415 1.00 50.85 288 GLY B CA 1
ATOM 5738 C C . GLY B 1 259 ? -11.815 -23.454 79.879 1.00 49.37 288 GLY B C 1
ATOM 5739 O O . GLY B 1 259 ? -12.465 -22.407 79.854 1.00 51.06 288 GLY B O 1
ATOM 5740 N N . ILE B 1 260 ? -12.317 -24.622 79.478 1.00 47.54 289 ILE B N 1
ATOM 5741 C CA . ILE B 1 260 ? -13.693 -24.757 78.993 1.00 45.24 289 ILE B CA 1
ATOM 5742 C C . ILE B 1 260 ? -14.612 -25.314 80.086 1.00 46.90 289 ILE B C 1
ATOM 5743 O O . ILE B 1 260 ? -14.359 -26.393 80.620 1.00 47.09 289 ILE B O 1
ATOM 5748 N N . SER B 1 261 ? -15.677 -24.577 80.414 1.00 47.39 290 SER B N 1
ATOM 5749 C CA . SER B 1 261 ? -16.658 -25.017 81.424 1.00 49.99 290 SER B CA 1
ATOM 5750 C C . SER B 1 261 ? -17.873 -25.708 80.782 1.00 48.66 290 SER B C 1
ATOM 5751 O O . SER B 1 261 ? -18.521 -26.515 81.417 1.00 49.04 290 SER B O 1
ATOM 5754 N N . ALA B 1 262 ? -18.175 -25.414 79.508 1.00 46.89 291 ALA B N 1
ATOM 5755 C CA . ALA B 1 262 ? -19.318 -26.041 78.844 1.00 45.22 291 ALA B CA 1
ATOM 5756 C C . ALA B 1 262 ? -19.195 -25.947 77.336 1.00 43.57 291 ALA B C 1
ATOM 5757 O O . ALA B 1 262 ? -18.590 -25.024 76.814 1.00 41.09 291 ALA B O 1
ATOM 5759 N N . LEU B 1 263 ? -19.871 -26.872 76.670 1.00 43.19 292 LEU B N 1
ATOM 5760 C CA . LEU B 1 263 ? -19.857 -26.987 75.240 1.00 42.59 292 LEU B CA 1
ATOM 5761 C C . LEU B 1 263 ? -21.257 -27.414 74.793 1.00 42.60 292 LEU B C 1
ATOM 5762 O O . LEU B 1 263 ? -21.782 -28.399 75.301 1.00 43.54 292 LEU B O 1
ATOM 5767 N N . ARG B 1 264 ? -21.863 -26.646 73.882 1.00 41.44 293 ARG B N 1
ATOM 5768 C CA . ARG B 1 264 ? -23.235 -26.882 73.422 1.00 42.66 293 ARG B CA 1
ATOM 5769 C C . ARG B 1 264 ? -23.366 -26.512 71.956 1.00 39.95 293 ARG B C 1
ATOM 5770 O O . ARG B 1 264 ? -22.891 -25.455 71.547 1.00 37.94 293 ARG B O 1
ATOM 5778 N N . ASP B 1 265 ? -24.079 -27.331 71.193 1.00 39.39 294 ASP B N 1
ATOM 5779 C CA . ASP B 1 265 ? -24.464 -26.958 69.847 1.00 38.73 294 ASP B CA 1
ATOM 5780 C C . ASP B 1 265 ? -25.848 -26.335 69.898 1.00 40.12 294 ASP B C 1
ATOM 5781 O O . ASP B 1 265 ? -26.818 -27.005 70.229 1.00 41.70 294 ASP B O 1
ATOM 5786 N N . GLU B 1 266 ? -25.924 -25.048 69.602 1.00 39.98 295 GLU B N 1
ATOM 5787 C CA . GLU B 1 266 ? -27.197 -24.345 69.559 1.00 42.28 295 GLU B CA 1
ATOM 5788 C C . GLU B 1 266 ? -27.577 -24.026 68.123 1.00 41.53 295 GLU B C 1
ATOM 5789 O O . GLU B 1 266 ? -28.425 -23.182 67.896 1.00 42.24 295 GLU B O 1
ATOM 5795 N N . SER B 1 267 ? -26.958 -24.709 67.157 1.00 40.46 296 SER B N 1
ATOM 5796 C CA . SER B 1 267 ? -27.292 -24.511 65.741 1.00 41.80 296 SER B CA 1
ATOM 5797 C C . SER B 1 267 ? -28.738 -24.917 65.458 1.00 45.58 296 SER B C 1
ATOM 5798 O O . SER B 1 267 ? -29.275 -25.798 66.105 1.00 46.03 296 SER B O 1
ATOM 5801 N N . ASP B 1 268 ? -29.346 -24.273 64.469 1.00 49.61 297 ASP B N 1
ATOM 5802 C CA . ASP B 1 268 ? -30.684 -24.653 64.025 1.00 53.07 297 ASP B CA 1
ATOM 5803 C C . ASP B 1 268 ? -30.862 -24.265 62.560 1.00 54.46 297 ASP B C 1
ATOM 5804 O O . ASP B 1 268 ? -29.893 -23.894 61.901 1.00 51.48 297 ASP B O 1
ATOM 5809 N N . LYS B 1 269 ? -32.103 -24.340 62.067 1.00 57.24 298 LYS B N 1
ATOM 5810 C CA . LYS B 1 269 ? -32.441 -23.952 60.688 1.00 58.21 298 LYS B CA 1
ATOM 5811 C C . LYS B 1 269 ? -31.892 -22.569 60.310 1.00 56.14 298 LYS B C 1
ATOM 5812 O O . LYS B 1 269 ? -31.436 -22.367 59.183 1.00 55.99 298 LYS B O 1
ATOM 5814 N N . ASP B 1 270 ? -31.938 -21.636 61.258 1.00 56.90 299 ASP B N 1
ATOM 5815 C CA . ASP B 1 270 ? -31.542 -20.247 61.037 1.00 57.84 299 ASP B CA 1
ATOM 5816 C C . ASP B 1 270 ? -30.026 -20.010 60.978 1.00 56.34 299 ASP B C 1
ATOM 5817 O O . ASP B 1 270 ? -29.575 -18.981 60.467 1.00 59.33 299 ASP B O 1
ATOM 5819 N N . GLY B 1 271 ? -29.222 -20.937 61.491 1.00 51.05 300 GLY B N 1
ATOM 5820 C CA . GLY B 1 271 ? -27.785 -20.768 61.386 1.00 45.07 300 GLY B CA 1
ATOM 5821 C C . GLY B 1 271 ? -27.002 -21.595 62.371 1.00 41.09 300 GLY B C 1
ATOM 5822 O O . GLY B 1 271 ? -27.533 -22.165 63.308 1.00 41.71 300 GLY B O 1
ATOM 5823 N N . MET B 1 272 ? -25.718 -21.675 62.116 1.00 36.30 301 MET B N 1
ATOM 5824 C CA . MET B 1 272 ? -24.804 -22.386 62.985 1.00 34.60 301 MET B CA 1
ATOM 5825 C C . MET B 1 272 ? -24.461 -21.563 64.214 1.00 33.20 301 MET B C 1
ATOM 5826 O O . MET B 1 272 ? -24.283 -20.351 64.113 1.00 32.94 301 MET B O 1
ATOM 5831 N N . ARG B 1 273 ? -24.369 -22.225 65.361 1.00 32.00 302 ARG B N 1
ATOM 5832 C CA . ARG B 1 273 ? -23.999 -21.555 66.624 1.00 33.07 302 ARG B CA 1
ATOM 5833 C C . ARG B 1 273 ? -23.479 -22.575 67.605 1.00 31.82 302 ARG B C 1
ATOM 5834 O O . ARG B 1 273 ? -24.250 -23.252 68.287 1.00 34.80 302 ARG B O 1
ATOM 5842 N N . ILE B 1 274 ? -22.165 -22.695 67.681 1.00 30.28 303 ILE B N 1
ATOM 5843 C CA . ILE B 1 274 ? -21.524 -23.579 68.651 1.00 30.50 303 ILE B CA 1
ATOM 5844 C C . ILE B 1 274 ? -21.073 -22.697 69.811 1.00 31.32 303 ILE B C 1
ATOM 5845 O O . ILE B 1 274 ? -20.354 -21.719 69.595 1.00 30.43 303 ILE B O 1
ATOM 5850 N N . VAL B 1 275 ? -21.485 -23.069 71.013 1.00 33.06 304 VAL B N 1
ATOM 5851 C CA . VAL B 1 275 ? -21.241 -22.270 72.206 1.00 34.78 304 VAL B CA 1
ATOM 5852 C C . VAL B 1 275 ? -20.227 -22.978 73.092 1.00 35.37 304 VAL B C 1
ATOM 5853 O O . VAL B 1 275 ? -20.429 -24.131 73.477 1.00 36.62 304 VAL B O 1
ATOM 5857 N N . ILE B 1 276 ? -19.143 -22.290 73.409 1.00 35.93 305 ILE B N 1
ATOM 5858 C CA . ILE B 1 276 ? -18.097 -22.836 74.265 1.00 37.34 305 ILE B CA 1
ATOM 5859 C C . ILE B 1 276 ? -17.888 -21.860 75.433 1.00 39.45 305 ILE B C 1
ATOM 5860 O O . ILE B 1 276 ? -17.309 -20.787 75.253 1.00 38.37 305 ILE B O 1
ATOM 5865 N N . GLU B 1 277 ? -18.398 -22.205 76.613 1.00 43.12 306 GLU B N 1
ATOM 5866 C CA . GLU B 1 277 ? -18.277 -21.306 77.776 1.00 45.96 306 GLU B CA 1
ATOM 5867 C C . GLU B 1 277 ? -16.879 -21.438 78.390 1.00 45.96 306 GLU B C 1
ATOM 5868 O O . GLU B 1 277 ? -16.304 -22.527 78.436 1.00 44.70 306 GLU B O 1
ATOM 5874 N N . VAL B 1 278 ? -16.328 -20.301 78.793 1.00 46.32 307 VAL B N 1
ATOM 5875 C CA . VAL B 1 278 ? -14.981 -20.229 79.294 1.00 47.30 307 VAL B CA 1
ATOM 5876 C C . VAL B 1 278 ? -14.994 -20.146 80.841 1.00 50.02 307 VAL B C 1
ATOM 5877 O O . VAL B 1 278 ? -15.804 -19.430 81.435 1.00 50.02 307 VAL B O 1
ATOM 5881 N N . LYS B 1 279 ? -14.107 -20.902 81.478 1.00 51.47 308 LYS B N 1
ATOM 5882 C CA . LYS B 1 279 ? -13.981 -20.839 82.946 1.00 56.01 308 LYS B CA 1
ATOM 5883 C C . LYS B 1 279 ? -13.575 -19.447 83.408 1.00 57.32 308 LYS B C 1
ATOM 5884 O O . LYS B 1 279 ? -12.835 -18.745 82.708 1.00 54.63 308 LYS B O 1
ATOM 5890 N N . ARG B 1 280 ? -14.068 -19.067 84.581 1.00 60.36 309 ARG B N 1
ATOM 5891 C CA . ARG B 1 280 ? -13.804 -17.753 85.184 1.00 64.64 309 ARG B CA 1
ATOM 5892 C C . ARG B 1 280 ? -12.297 -17.421 85.283 1.00 67.04 309 ARG B C 1
ATOM 5893 O O . ARG B 1 280 ? -11.900 -16.277 85.054 1.00 68.89 309 ARG B O 1
ATOM 5895 N N . ASP B 1 281 ? -11.466 -18.424 85.566 1.00 68.33 310 ASP B N 1
ATOM 5896 C CA . ASP B 1 281 ? -10.010 -18.225 85.689 1.00 69.61 310 ASP B CA 1
ATOM 5897 C C . ASP B 1 281 ? -9.219 -18.396 84.378 1.00 65.67 310 ASP B C 1
ATOM 5898 O O . ASP B 1 281 ? -7.989 -18.349 84.384 1.00 65.34 310 ASP B O 1
ATOM 5903 N N . ALA B 1 282 ? -9.918 -18.579 83.261 1.00 60.90 311 ALA B N 1
ATOM 5904 C CA . ALA B 1 282 ? -9.268 -18.721 81.960 1.00 57.55 311 ALA B CA 1
ATOM 5905 C C . ALA B 1 282 ? -9.521 -17.501 81.086 1.00 55.32 311 ALA B C 1
ATOM 5906 O O . ALA B 1 282 ? -10.433 -16.715 81.347 1.00 54.89 311 ALA B O 1
ATOM 5908 N N . VAL B 1 283 ? -8.692 -17.343 80.060 1.00 53.54 312 VAL B N 1
ATOM 5909 C CA . VAL B 1 283 ? -8.800 -16.222 79.138 1.00 52.98 312 VAL B CA 1
ATOM 5910 C C . VAL B 1 283 ? -9.350 -16.717 77.814 1.00 50.85 312 VAL B C 1
ATOM 5911 O O . VAL B 1 283 ? -8.752 -17.579 77.154 1.00 49.69 312 VAL B O 1
ATOM 5915 N N . GLY B 1 284 ? -10.495 -16.170 77.420 1.00 49.71 313 GLY B N 1
ATOM 5916 C CA . GLY B 1 284 ? -11.197 -16.625 76.216 1.00 46.14 313 GLY B CA 1
ATOM 5917 C C . GLY B 1 284 ? -10.333 -16.672 74.979 1.00 44.52 313 GLY B C 1
ATOM 5918 O O . GLY B 1 284 ? -10.359 -17.676 74.237 1.00 41.26 313 GLY B O 1
ATOM 5919 N N . GLU B 1 285 ? -9.570 -15.599 74.736 1.00 46.19 314 GLU B N 1
ATOM 5920 C CA . GLU B 1 285 ? -8.739 -15.531 73.536 1.00 46.83 314 GLU B CA 1
ATOM 5921 C C . GLU B 1 285 ? -7.701 -16.654 73.540 1.00 45.22 314 GLU B C 1
ATOM 5922 O O . GLU B 1 285 ? -7.412 -17.220 72.506 1.00 43.09 314 GLU B O 1
ATOM 5928 N N . VAL B 1 286 ? -7.155 -16.973 74.723 1.00 46.77 315 VAL B N 1
ATOM 5929 C CA . VAL B 1 286 ? -6.164 -18.050 74.851 1.00 46.86 315 VAL B CA 1
ATOM 5930 C C . VAL B 1 286 ? -6.801 -19.421 74.564 1.00 43.77 315 VAL B C 1
ATOM 5931 O O . VAL B 1 286 ? -6.220 -20.260 73.886 1.00 41.68 315 VAL B O 1
ATOM 5935 N N . VAL B 1 287 ? -7.991 -19.650 75.108 1.00 42.59 316 VAL B N 1
ATOM 5936 C CA . VAL B 1 287 ? -8.692 -20.908 74.864 1.00 40.17 316 VAL B CA 1
ATOM 5937 C C . VAL B 1 287 ? -8.976 -21.064 73.378 1.00 38.16 316 VAL B C 1
ATOM 5938 O O . VAL B 1 287 ? -8.735 -22.118 72.807 1.00 36.04 316 VAL B O 1
ATOM 5942 N N . LEU B 1 288 ? -9.443 -19.987 72.745 1.00 37.45 317 LEU B N 1
ATOM 5943 C CA . LEU B 1 288 ? -9.781 -20.037 71.347 1.00 36.10 317 LEU B CA 1
ATOM 5944 C C . LEU B 1 288 ? -8.539 -20.334 70.514 1.00 35.85 317 LEU B C 1
ATOM 5945 O O . LEU B 1 288 ? -8.599 -21.130 69.583 1.00 34.47 317 LEU B O 1
ATOM 5950 N N . ASN B 1 289 ? -7.425 -19.672 70.819 1.00 38.35 318 ASN B N 1
ATOM 5951 C CA . ASN B 1 289 ? -6.173 -19.906 70.081 1.00 38.30 318 ASN B CA 1
ATOM 5952 C C . ASN B 1 289 ? -5.719 -21.359 70.220 1.00 37.73 318 ASN B C 1
ATOM 5953 O O . ASN B 1 289 ? -5.223 -21.943 69.262 1.00 36.70 318 ASN B O 1
ATOM 5958 N N . ASN B 1 290 ? -5.894 -21.943 71.408 1.00 39.59 319 ASN B N 1
ATOM 5959 C CA . ASN B 1 290 ? -5.541 -23.349 71.594 1.00 41.93 319 ASN B CA 1
ATOM 5960 C C . ASN B 1 290 ? -6.456 -24.246 70.772 1.00 39.71 319 ASN B C 1
ATOM 5961 O O . ASN B 1 290 ? -5.998 -25.223 70.173 1.00 39.40 319 ASN B O 1
ATOM 5966 N N . LEU B 1 291 ? -7.738 -23.890 70.698 1.00 38.44 320 LEU B N 1
ATOM 5967 C CA . LEU B 1 291 ? -8.665 -24.656 69.866 1.00 37.00 320 LEU B CA 1
ATOM 5968 C C . LEU B 1 291 ? -8.302 -24.592 68.379 1.00 34.71 320 LEU B C 1
ATOM 5969 O O . LEU B 1 291 ? -8.394 -25.596 67.686 1.00 34.49 320 LEU B O 1
ATOM 5974 N N . TYR B 1 292 ? -7.898 -23.419 67.889 1.00 33.85 321 TYR B N 1
ATOM 5975 C CA . TYR B 1 292 ? -7.449 -23.300 66.502 1.00 33.66 321 TYR B CA 1
ATOM 5976 C C . TYR B 1 292 ? -6.214 -24.164 66.212 1.00 34.22 321 TYR B C 1
ATOM 5977 O O . TYR B 1 292 ? -6.074 -24.696 65.112 1.00 33.96 321 TYR B O 1
ATOM 5986 N N . SER B 1 293 ? -5.340 -24.330 67.182 1.00 37.44 322 SER B N 1
ATOM 5987 C CA . SER B 1 293 ? -4.118 -25.113 66.966 1.00 38.84 322 SER B CA 1
ATOM 5988 C C . SER B 1 293 ? -4.331 -26.644 67.049 1.00 39.86 322 SER B C 1
ATOM 5989 O O . SER B 1 293 ? -3.539 -27.406 66.504 1.00 41.80 322 SER B O 1
ATOM 5992 N N . GLN B 1 294 ? -5.408 -27.097 67.687 1.00 38.94 323 GLN B N 1
ATOM 5993 C CA . GLN B 1 294 ? -5.590 -28.519 67.967 1.00 38.38 323 GLN B CA 1
ATOM 5994 C C . GLN B 1 294 ? -6.817 -29.167 67.359 1.00 35.52 323 GLN B C 1
ATOM 5995 O O . GLN B 1 294 ? -7.028 -30.354 67.554 1.00 36.33 323 GLN B O 1
ATOM 6001 N N . THR B 1 295 ? -7.646 -28.405 66.659 1.00 32.44 324 THR B N 1
ATOM 6002 C CA . THR B 1 295 ? -8.900 -28.945 66.133 1.00 29.94 324 THR B CA 1
ATOM 6003 C C . THR B 1 295 ? -9.100 -28.502 64.705 1.00 28.56 324 THR B C 1
ATOM 6004 O O . THR B 1 295 ? -8.406 -27.596 64.210 1.00 26.94 324 THR B O 1
ATOM 6008 N N . GLN B 1 296 ? -10.141 -29.061 64.108 1.00 27.69 325 GLN B N 1
ATOM 6009 C CA . GLN B 1 296 ? -10.561 -28.654 62.761 1.00 26.49 325 GLN B CA 1
ATOM 6010 C C . GLN B 1 296 ? -11.276 -27.296 62.684 1.00 25.68 325 GLN B C 1
ATOM 6011 O O . GLN B 1 296 ? -11.846 -26.961 61.656 1.00 24.71 325 GLN B O 1
ATOM 6017 N N . LEU B 1 297 ? -11.247 -26.500 63.756 1.00 25.61 326 LEU B N 1
ATOM 6018 C CA . LEU B 1 297 ? -11.551 -25.092 63.643 1.00 24.91 326 LEU B CA 1
ATOM 6019 C C . LEU B 1 297 ? -10.594 -24.371 62.702 1.00 24.30 326 LEU B C 1
ATOM 6020 O O . LEU B 1 297 ? -10.923 -23.291 62.204 1.00 23.35 326 LEU B O 1
ATOM 6025 N N . GLN B 1 298 ? -9.416 -24.938 62.486 1.00 25.05 327 GLN B N 1
ATOM 6026 C CA . GLN B 1 298 ? -8.573 -24.560 61.374 1.00 25.57 327 GLN B CA 1
ATOM 6027 C C . GLN B 1 298 ? -8.054 -25.821 60.662 1.00 25.22 327 GLN B C 1
ATOM 6028 O O . GLN B 1 298 ? -7.618 -26.753 61.311 1.00 24.82 327 GLN B O 1
ATOM 6034 N N . VAL B 1 299 ? -8.196 -25.864 59.331 1.00 24.79 328 VAL B N 1
ATOM 6035 C CA . VAL B 1 299 ? -7.658 -26.979 58.540 1.00 25.73 328 VAL B CA 1
ATOM 6036 C C . VAL B 1 299 ? -6.793 -26.467 57.397 1.00 24.67 328 VAL B C 1
ATOM 6037 O O . VAL B 1 299 ? -6.939 -25.335 56.958 1.00 23.03 328 VAL B O 1
ATOM 6041 N N . SER B 1 300 ? -5.887 -27.311 56.923 1.00 24.73 329 SER B N 1
ATOM 6042 C CA . SER B 1 300 ? -5.157 -27.009 55.710 1.00 25.92 329 SER B CA 1
ATOM 6043 C C . SER B 1 300 ? -5.955 -27.561 54.503 1.00 25.36 329 SER B C 1
ATOM 6044 O O . SER B 1 300 ? -6.740 -28.478 54.638 1.00 24.93 329 SER B O 1
ATOM 6047 N N . PHE B 1 301 ? -5.774 -26.926 53.364 1.00 22.91 330 PHE B N 1
ATOM 6048 C CA . PHE B 1 301 ? -6.381 -27.354 52.085 1.00 22.72 330 PHE B CA 1
ATOM 6049 C C . PHE B 1 301 ? -5.265 -27.246 51.031 1.00 21.17 330 PHE B C 1
ATOM 6050 O O . PHE B 1 301 ? -4.762 -26.132 50.773 1.00 21.39 330 PHE B O 1
ATOM 6058 N N . GLY B 1 302 ? -4.817 -28.396 50.584 1.00 20.88 331 GLY B N 1
ATOM 6059 C CA . GLY B 1 302 ? -3.723 -28.555 49.630 1.00 21.46 331 GLY B CA 1
ATOM 6060 C C . GLY B 1 302 ? -4.326 -28.487 48.229 1.00 20.70 331 GLY B C 1
ATOM 6061 O O . GLY B 1 302 ? -4.934 -29.443 47.771 1.00 20.91 331 GLY B O 1
ATOM 6062 N N . ILE B 1 303 ? -4.262 -27.323 47.630 1.00 19.77 332 ILE B N 1
ATOM 6063 C CA . ILE B 1 303 ? -4.773 -27.131 46.267 1.00 19.59 332 ILE B CA 1
ATOM 6064 C C . ILE B 1 303 ? -3.860 -27.879 45.283 1.00 21.13 332 ILE B C 1
ATOM 6065 O O . ILE B 1 303 ? -2.638 -27.719 45.297 1.00 21.33 332 ILE B O 1
ATOM 6070 N N . ASN B 1 304 ? -4.470 -28.725 44.453 1.00 21.79 333 ASN B N 1
ATOM 6071 C CA . ASN B 1 304 ? -3.741 -29.524 43.487 1.00 22.18 333 ASN B CA 1
ATOM 6072 C C . ASN B 1 304 ? -4.575 -29.627 42.214 1.00 21.01 333 ASN B C 1
ATOM 6073 O O . ASN B 1 304 ? -5.465 -30.437 42.167 1.00 21.23 333 ASN B O 1
ATOM 6078 N N . MET B 1 305 ? -4.358 -28.726 41.273 1.00 20.21 334 MET B N 1
ATOM 6079 C CA . MET B 1 305 ? -5.335 -28.541 40.175 1.00 20.68 334 MET B CA 1
ATOM 6080 C C . MET B 1 305 ? -4.986 -29.456 39.046 1.00 20.78 334 MET B C 1
ATOM 6081 O O . MET B 1 305 ? -4.336 -29.070 38.106 1.00 22.47 334 MET B O 1
ATOM 6086 N N . VAL B 1 306 ? -5.439 -30.685 39.163 1.00 21.79 335 VAL B N 1
ATOM 6087 C CA . VAL B 1 306 ? -5.262 -31.701 38.135 1.00 23.27 335 VAL B CA 1
ATOM 6088 C C . VAL B 1 306 ? -6.626 -32.033 37.498 1.00 23.29 335 VAL B C 1
ATOM 6089 O O . VAL B 1 306 ? -7.616 -32.299 38.187 1.00 23.21 335 VAL B O 1
ATOM 6093 N N . ALA B 1 307 ? -6.642 -32.076 36.164 1.00 23.00 336 ALA B N 1
ATOM 6094 C CA . ALA B 1 307 ? -7.847 -32.420 35.437 1.00 22.85 336 ALA B CA 1
ATOM 6095 C C . ALA B 1 307 ? -7.453 -33.055 34.120 1.00 24.50 336 ALA B C 1
ATOM 6096 O O . ALA B 1 307 ? -6.288 -33.033 33.755 1.00 24.67 336 ALA B O 1
ATOM 6098 N N . LEU B 1 308 ? -8.432 -33.650 33.460 1.00 25.90 337 LEU B N 1
ATOM 6099 C CA . LEU B 1 308 ? -8.229 -34.278 32.155 1.00 28.06 337 LEU B CA 1
ATOM 6100 C C . LEU B 1 308 ? -8.309 -33.193 31.114 1.00 27.38 337 LEU B C 1
ATOM 6101 O O . LEU B 1 308 ? -9.286 -32.429 31.052 1.00 24.84 337 LEU B O 1
ATOM 6106 N N . HIS B 1 309 ? -7.259 -33.119 30.298 1.00 30.09 338 HIS B N 1
ATOM 6107 C CA . HIS B 1 309 ? -7.134 -32.137 29.225 1.00 31.74 338 HIS B CA 1
ATOM 6108 C C . HIS B 1 309 ? -6.634 -32.886 27.990 1.00 35.07 338 HIS B C 1
ATOM 6109 O O . HIS B 1 309 ? -5.621 -33.550 28.057 1.00 34.34 338 HIS B O 1
ATOM 6116 N N . HIS B 1 310 ? -7.385 -32.817 26.887 1.00 38.70 339 HIS B N 1
ATOM 6117 C CA . HIS B 1 310 ? -7.108 -33.646 25.707 1.00 46.77 339 HIS B CA 1
ATOM 6118 C C . HIS B 1 310 ? -6.892 -35.106 26.124 1.00 48.57 339 HIS B C 1
ATOM 6119 O O . HIS B 1 310 ? -5.917 -35.729 25.732 1.00 50.49 339 HIS B O 1
ATOM 6126 N N . GLY B 1 311 ? -7.782 -35.617 26.973 1.00 47.96 340 GLY B N 1
ATOM 6127 C CA . GLY B 1 311 ? -7.721 -37.013 27.429 1.00 48.33 340 GLY B CA 1
ATOM 6128 C C . GLY B 1 311 ? -6.634 -37.419 28.414 1.00 47.27 340 GLY B C 1
ATOM 6129 O O . GLY B 1 311 ? -6.569 -38.594 28.789 1.00 52.63 340 GLY B O 1
ATOM 6130 N N . GLN B 1 312 ? -5.746 -36.510 28.809 1.00 42.34 341 GLN B N 1
ATOM 6131 C CA . GLN B 1 312 ? -4.626 -36.878 29.669 1.00 42.36 341 GLN B CA 1
ATOM 6132 C C . GLN B 1 312 ? -4.683 -36.078 30.967 1.00 37.29 341 GLN B C 1
ATOM 6133 O O . GLN B 1 312 ? -5.072 -34.925 30.930 1.00 33.20 341 GLN B O 1
ATOM 6139 N N . PRO B 1 313 ? -4.249 -36.680 32.088 1.00 36.49 342 PRO B N 1
ATOM 6140 C CA . PRO B 1 313 ? -4.144 -35.944 33.341 1.00 34.80 342 PRO B CA 1
ATOM 6141 C C . PRO B 1 313 ? -3.102 -34.841 33.216 1.00 33.74 342 PRO B C 1
ATOM 6142 O O . PRO B 1 313 ? -2.026 -35.079 32.685 1.00 34.95 342 PRO B O 1
ATOM 6146 N N . LYS B 1 314 ? -3.426 -33.652 33.678 1.00 30.41 343 LYS B N 1
ATOM 6147 C CA . LYS B 1 314 ? -2.539 -32.525 33.581 1.00 31.55 343 LYS B CA 1
ATOM 6148 C C . LYS B 1 314 ? -2.663 -31.621 34.818 1.00 28.54 343 LYS B C 1
ATOM 6149 O O . LYS B 1 314 ? -3.774 -31.343 35.254 1.00 23.98 343 LYS B O 1
ATOM 6155 N N . ILE B 1 315 ? -1.525 -31.151 35.337 1.00 28.15 344 ILE B N 1
ATOM 6156 C CA . ILE B 1 315 ? -1.526 -30.104 36.363 1.00 28.22 344 ILE B CA 1
ATOM 6157 C C . ILE B 1 315 ? -1.760 -28.801 35.604 1.00 26.59 344 ILE B C 1
ATOM 6158 O O . ILE B 1 315 ? -1.060 -28.525 34.641 1.00 25.79 344 ILE B O 1
ATOM 6163 N N . MET B 1 316 ? -2.743 -28.015 36.020 1.00 24.37 345 MET B N 1
ATOM 6164 C CA . MET B 1 316 ? -3.104 -26.832 35.290 1.00 25.01 345 MET B CA 1
ATOM 6165 C C . MET B 1 316 ? -3.159 -25.632 36.215 1.00 24.51 345 MET B C 1
ATOM 6166 O O . MET B 1 316 ? -3.702 -25.713 37.324 1.00 26.14 345 MET B O 1
ATOM 6171 N N . ASN B 1 317 ? -2.592 -24.524 35.770 1.00 23.62 346 ASN B N 1
ATOM 6172 C CA . ASN B 1 317 ? -2.744 -23.305 36.531 1.00 22.90 346 ASN B CA 1
ATOM 6173 C C . ASN B 1 317 ? -4.078 -22.628 36.245 1.00 21.46 346 ASN B C 1
ATOM 6174 O O . ASN B 1 317 ? -4.890 -23.086 35.415 1.00 20.40 346 ASN B O 1
ATOM 6179 N N . LEU B 1 318 ? -4.306 -21.492 36.906 1.00 21.69 347 LEU B N 1
ATOM 6180 C CA . LEU B 1 318 ? -5.605 -20.812 36.766 1.00 21.02 347 LEU B CA 1
ATOM 6181 C C . LEU B 1 318 ? -5.864 -20.381 35.302 1.00 21.17 347 LEU B C 1
ATOM 6182 O O . LEU B 1 318 ? -6.978 -20.575 34.797 1.00 23.16 347 LEU B O 1
ATOM 6187 N N . LYS B 1 319 ? -4.874 -19.820 34.661 1.00 22.79 348 LYS B N 1
ATOM 6188 C CA . LYS B 1 319 ? -5.013 -19.388 33.287 1.00 23.49 348 LYS B CA 1
ATOM 6189 C C . LYS B 1 319 ? -5.275 -20.566 32.348 1.00 23.32 348 LYS B C 1
ATOM 6190 O O . LYS B 1 319 ? -6.112 -20.459 31.406 1.00 22.55 348 LYS B O 1
ATOM 6196 N N . ASP B 1 320 ? -4.597 -21.686 32.587 1.00 22.72 349 ASP B N 1
ATOM 6197 C CA . ASP B 1 320 ? -4.781 -22.893 31.761 1.00 22.95 349 ASP B CA 1
ATOM 6198 C C . ASP B 1 320 ? -6.223 -23.332 31.844 1.00 20.74 349 ASP B C 1
ATOM 6199 O O . ASP B 1 320 ? -6.849 -23.692 30.808 1.00 19.74 349 ASP B O 1
ATOM 6204 N N . ILE B 1 321 ? -6.789 -23.316 33.048 1.00 19.31 350 ILE B N 1
ATOM 6205 C CA . ILE B 1 321 ? -8.169 -23.761 33.234 1.00 18.68 350 ILE B CA 1
ATOM 6206 C C . ILE B 1 321 ? -9.161 -22.817 32.512 1.00 18.74 350 ILE B C 1
ATOM 6207 O O . ILE B 1 321 ? -10.108 -23.288 31.834 1.00 19.02 350 ILE B O 1
ATOM 6212 N N . ILE B 1 322 ? -8.961 -21.524 32.701 1.00 18.79 351 ILE B N 1
ATOM 6213 C CA . ILE B 1 322 ? -9.806 -20.522 32.037 1.00 20.36 351 ILE B CA 1
ATOM 6214 C C . ILE B 1 322 ? -9.715 -20.631 30.515 1.00 19.59 351 ILE B C 1
ATOM 6215 O O . ILE B 1 322 ? -10.774 -20.673 29.830 1.00 19.47 351 ILE B O 1
ATOM 6220 N N . ALA B 1 323 ? -8.501 -20.745 29.991 1.00 19.97 352 ALA B N 1
ATOM 6221 C CA . ALA B 1 323 ? -8.267 -20.891 28.545 1.00 20.77 352 ALA B CA 1
ATOM 6222 C C . ALA B 1 323 ? -8.979 -22.149 28.001 1.00 20.34 352 ALA B C 1
ATOM 6223 O O . ALA B 1 323 ? -9.578 -22.113 26.925 1.00 20.22 352 ALA B O 1
ATOM 6225 N N . ALA B 1 324 ? -8.952 -23.225 28.750 1.00 19.41 353 ALA B N 1
ATOM 6226 C CA . ALA B 1 324 ? -9.584 -24.475 28.289 1.00 19.81 353 ALA B CA 1
ATOM 6227 C C . ALA B 1 324 ? -11.103 -24.323 28.241 1.00 19.29 353 ALA B C 1
ATOM 6228 O O . ALA B 1 324 ? -11.755 -24.807 27.298 1.00 18.65 353 ALA B O 1
ATOM 6230 N N . PHE B 1 325 ? -11.672 -23.641 29.240 1.00 18.00 354 PHE B N 1
ATOM 6231 C CA . PHE B 1 325 ? -13.088 -23.382 29.242 1.00 18.40 354 PHE B CA 1
ATOM 6232 C C . PHE B 1 325 ? -13.500 -22.526 28.040 1.00 18.08 354 PHE B C 1
ATOM 6233 O O . PHE B 1 325 ? -14.511 -22.831 27.345 1.00 17.37 354 PHE B O 1
ATOM 6241 N N . VAL B 1 326 ? -12.765 -21.487 27.779 1.00 19.63 355 VAL B N 1
ATOM 6242 C CA . VAL B 1 326 ? -13.093 -20.576 26.682 1.00 20.46 355 VAL B CA 1
ATOM 6243 C C . VAL B 1 326 ? -12.931 -21.265 25.318 1.00 20.81 355 VAL B C 1
ATOM 6244 O O . VAL B 1 326 ? -13.787 -21.072 24.439 1.00 20.99 355 VAL B O 1
ATOM 6248 N N . ARG B 1 327 ? -11.874 -22.055 25.143 1.00 20.55 356 ARG B N 1
ATOM 6249 C CA . ARG B 1 327 ? -11.734 -22.862 23.945 1.00 22.31 356 ARG B CA 1
ATOM 6250 C C . ARG B 1 327 ? -12.924 -23.838 23.767 1.00 20.96 356 ARG B C 1
ATOM 6251 O O . ARG B 1 327 ? -13.417 -24.053 22.635 1.00 20.99 356 ARG B O 1
ATOM 6255 N N . HIS B 1 328 ? -13.395 -24.422 24.859 1.00 19.23 357 HIS B N 1
ATOM 6256 C CA . HIS B 1 328 ? -14.587 -25.261 24.833 1.00 18.98 357 HIS B CA 1
ATOM 6257 C C . HIS B 1 328 ? -15.824 -24.491 24.392 1.00 19.10 357 HIS B C 1
ATOM 6258 O O . HIS B 1 328 ? -16.588 -25.010 23.545 1.00 18.87 357 HIS B O 1
ATOM 6265 N N . ARG B 1 329 ? -16.023 -23.277 24.906 1.00 18.59 358 ARG B N 1
ATOM 6266 C CA . ARG B 1 329 ? -17.134 -22.442 24.420 1.00 18.96 358 ARG B CA 1
ATOM 6267 C C . ARG B 1 329 ? -16.998 -22.133 22.911 1.00 19.94 358 ARG B C 1
ATOM 6268 O O . ARG B 1 329 ? -17.985 -22.199 22.209 1.00 19.47 358 ARG B O 1
ATOM 6276 N N . ARG B 1 330 ? -15.792 -21.874 22.429 1.00 20.97 359 ARG B N 1
ATOM 6277 C CA . ARG B 1 330 ? -15.612 -21.648 21.007 1.00 22.92 359 ARG B CA 1
ATOM 6278 C C . ARG B 1 330 ? -16.082 -22.866 20.196 1.00 22.45 359 ARG B C 1
ATOM 6279 O O . ARG B 1 330 ? -16.783 -22.711 19.186 1.00 21.11 359 ARG B O 1
ATOM 6287 N N . GLU B 1 331 ? -15.653 -24.043 20.606 1.00 21.65 360 GLU B N 1
ATOM 6288 C CA . GLU B 1 331 ? -16.061 -25.297 19.912 1.00 23.70 360 GLU B CA 1
ATOM 6289 C C . GLU B 1 331 ? -17.570 -25.538 19.948 1.00 21.94 360 GLU B C 1
ATOM 6290 O O . GLU B 1 331 ? -18.192 -25.843 18.897 1.00 18.95 360 GLU B O 1
ATOM 6293 N N . VAL B 1 332 ? -18.161 -25.367 21.126 1.00 20.52 361 VAL B N 1
ATOM 6294 C CA . VAL B 1 332 ? -19.605 -25.618 21.328 1.00 20.56 361 VAL B CA 1
ATOM 6295 C C . VAL B 1 332 ? -20.398 -24.626 20.475 1.00 20.46 361 VAL B C 1
ATOM 6296 O O . VAL B 1 332 ? -21.318 -25.028 19.761 1.00 19.20 361 VAL B O 1
ATOM 6300 N N . VAL B 1 333 ? -20.050 -23.356 20.554 1.00 19.10 362 VAL B N 1
ATOM 6301 C CA . VAL B 1 333 ? -20.815 -22.327 19.822 1.00 19.34 362 VAL B CA 1
ATOM 6302 C C . VAL B 1 333 ? -20.640 -22.461 18.314 1.00 19.15 362 VAL B C 1
ATOM 6303 O O . VAL B 1 333 ? -21.626 -22.294 17.572 1.00 18.82 362 VAL B O 1
ATOM 6307 N N . THR B 1 334 ? -19.463 -22.830 17.840 1.00 19.48 363 THR B N 1
ATOM 6308 C CA . THR B 1 334 ? -19.263 -23.106 16.409 1.00 20.94 363 THR B CA 1
ATOM 6309 C C . THR B 1 334 ? -20.150 -24.294 15.968 1.00 22.51 363 THR B C 1
ATOM 6310 O O . THR B 1 334 ? -20.896 -24.202 14.958 1.00 21.25 363 THR B O 1
ATOM 6314 N N . ARG B 1 335 ? -20.108 -25.383 16.726 1.00 20.60 364 ARG B N 1
ATOM 6315 C CA . ARG B 1 335 ? -20.890 -26.553 16.398 1.00 22.04 364 ARG B CA 1
ATOM 6316 C C . ARG B 1 335 ? -22.382 -26.251 16.443 1.00 21.08 364 ARG B C 1
ATOM 6317 O O . ARG B 1 335 ? -23.146 -26.728 15.563 1.00 20.06 364 ARG B O 1
ATOM 6325 N N . ARG B 1 336 ? -22.794 -25.518 17.462 1.00 18.47 365 ARG B N 1
ATOM 6326 C CA . ARG B 1 336 ? -24.173 -25.196 17.635 1.00 19.29 365 ARG B CA 1
ATOM 6327 C C . ARG B 1 336 ? -24.683 -24.357 16.418 1.00 19.34 365 ARG B C 1
ATOM 6328 O O . ARG B 1 336 ? -25.791 -24.579 15.918 1.00 20.86 365 ARG B O 1
ATOM 6336 N N . THR B 1 337 ? -23.892 -23.395 16.013 1.00 19.36 366 THR B N 1
ATOM 6337 C CA . THR B 1 337 ? -24.205 -22.508 14.890 1.00 21.30 366 THR B CA 1
ATOM 6338 C C . THR B 1 337 ? -24.307 -23.282 13.578 1.00 21.52 366 THR B C 1
ATOM 6339 O O . THR B 1 337 ? -25.186 -22.999 12.794 1.00 21.96 366 THR B O 1
ATOM 6343 N N . ILE B 1 338 ? -23.409 -24.224 13.338 1.00 21.56 367 ILE B N 1
ATOM 6344 C CA . ILE B 1 338 ? -23.449 -25.057 12.130 1.00 24.27 367 ILE B CA 1
ATOM 6345 C C . ILE B 1 338 ? -24.745 -25.880 12.146 1.00 23.43 367 ILE B C 1
ATOM 6346 O O . ILE B 1 338 ? -25.455 -25.977 11.112 1.00 22.11 367 ILE B O 1
ATOM 6351 N N . PHE B 1 339 ? -25.086 -26.423 13.315 1.00 22.36 368 PHE B N 1
ATOM 6352 C CA . PHE B 1 339 ? -26.295 -27.209 13.468 1.00 22.42 368 PHE B CA 1
ATOM 6353 C C . PHE B 1 339 ? -27.560 -26.367 13.198 1.00 22.23 368 PHE B C 1
ATOM 6354 O O . PHE B 1 339 ? -28.486 -26.797 12.440 1.00 21.02 368 PHE B O 1
ATOM 6362 N N . GLU B 1 340 ? -27.619 -25.213 13.825 1.00 20.79 369 GLU B N 1
ATOM 6363 C CA . GLU B 1 340 ? -28.768 -24.348 13.694 1.00 22.13 369 GLU B CA 1
ATOM 6364 C C . GLU B 1 340 ? -28.933 -23.828 12.254 1.00 22.20 369 GLU B C 1
ATOM 6365 O O . GLU B 1 340 ? -30.081 -23.668 11.790 1.00 21.04 369 GLU B O 1
ATOM 6371 N N . LEU B 1 341 ? -27.818 -23.564 11.584 1.00 22.06 370 LEU B N 1
ATOM 6372 C CA . LEU B 1 341 ? -27.859 -23.100 10.192 1.00 23.21 370 LEU B CA 1
ATOM 6373 C C . LEU B 1 341 ? -28.459 -24.188 9.271 1.00 22.95 370 LEU B C 1
ATOM 6374 O O . LEU B 1 341 ? -29.320 -23.883 8.410 1.00 21.17 370 LEU B O 1
ATOM 6379 N N . ARG B 1 342 ? -28.008 -25.415 9.446 1.00 22.58 371 ARG B N 1
ATOM 6380 C CA . ARG B 1 342 ? -28.531 -26.528 8.676 1.00 24.94 371 ARG B CA 1
ATOM 6381 C C . ARG B 1 342 ? -30.040 -26.732 8.913 1.00 24.68 371 ARG B C 1
ATOM 6382 O O . ARG B 1 342 ? -30.815 -26.915 7.957 1.00 22.90 371 ARG B O 1
ATOM 6390 N N . LYS B 1 343 ? -30.430 -26.686 10.178 1.00 23.19 372 LYS B N 1
ATOM 6391 C CA . LYS B 1 343 ? -31.816 -26.850 10.565 1.00 25.43 372 LYS B CA 1
ATOM 6392 C C . LYS B 1 343 ? -32.707 -25.746 9.976 1.00 24.09 372 LYS B C 1
ATOM 6393 O O . LYS B 1 343 ? -33.800 -26.033 9.469 1.00 23.96 372 LYS B O 1
ATOM 6399 N N . ALA B 1 344 ? -32.258 -24.509 10.068 1.00 22.81 373 ALA B N 1
ATOM 6400 C CA . ALA B 1 344 ? -33.022 -23.370 9.564 1.00 23.10 373 ALA B CA 1
ATOM 6401 C C . ALA B 1 344 ? -33.168 -23.416 8.015 1.00 22.89 373 ALA B C 1
ATOM 6402 O O . ALA B 1 344 ? -34.223 -23.106 7.492 1.00 22.97 373 ALA B O 1
ATOM 6404 N N . ARG B 1 345 ? -32.099 -23.767 7.330 1.00 22.74 374 ARG B N 1
ATOM 6405 C CA . ARG B 1 345 ? -32.120 -23.891 5.880 1.00 24.26 374 ARG B CA 1
ATOM 6406 C C . ARG B 1 345 ? -33.071 -25.006 5.485 1.00 24.74 374 ARG B C 1
ATOM 6407 O O . ARG B 1 345 ? -33.837 -24.843 4.528 1.00 23.22 374 ARG B O 1
ATOM 6415 N N . ASP B 1 346 ? -33.028 -26.140 6.183 1.00 23.72 375 ASP B N 1
ATOM 6416 C CA . ASP B 1 346 ? -33.917 -27.251 5.864 1.00 25.31 375 ASP B CA 1
ATOM 6417 C C . ASP B 1 346 ? -35.407 -26.845 6.028 1.00 24.43 375 ASP B C 1
ATOM 6418 O O . ASP B 1 346 ? -36.259 -27.200 5.194 1.00 24.31 375 ASP B O 1
ATOM 6423 N N . ARG B 1 347 ? -35.704 -26.129 7.103 1.00 22.37 376 ARG B N 1
ATOM 6424 C CA . ARG B 1 347 ? -37.052 -25.659 7.389 1.00 23.57 376 ARG B CA 1
ATOM 6425 C C . ARG B 1 347 ? -37.503 -24.612 6.386 1.00 23.31 376 ARG B C 1
ATOM 6426 O O . ARG B 1 347 ? -38.640 -24.636 5.901 1.00 22.78 376 ARG B O 1
ATOM 6434 N N . ALA B 1 348 ? -36.621 -23.680 6.062 1.00 22.78 377 ALA B N 1
ATOM 6435 C CA . ALA B 1 348 ? -36.956 -22.633 5.118 1.00 22.89 377 ALA B CA 1
ATOM 6436 C C . ALA B 1 348 ? -37.247 -23.240 3.754 1.00 23.07 377 ALA B C 1
ATOM 6437 O O . ALA B 1 348 ? -38.152 -22.779 3.035 1.00 23.94 377 ALA B O 1
ATOM 6439 N N . HIS B 1 349 ? -36.508 -24.294 3.404 1.00 21.99 378 HIS B N 1
ATOM 6440 C CA . HIS B 1 349 ? -36.730 -24.994 2.162 1.00 22.71 378 HIS B CA 1
ATOM 6441 C C . HIS B 1 349 ? -38.142 -25.629 2.117 1.00 22.75 378 HIS B C 1
ATOM 6442 O O . HIS B 1 349 ? -38.837 -25.509 1.097 1.00 22.86 378 HIS B O 1
ATOM 6449 N N . ILE B 1 350 ? -38.551 -26.303 3.179 1.00 22.70 379 ILE B N 1
ATOM 6450 C CA . ILE B 1 350 ? -39.894 -26.847 3.270 1.00 24.71 379 ILE B CA 1
ATOM 6451 C C . ILE B 1 350 ? -40.922 -25.690 3.200 1.00 24.65 379 ILE B C 1
ATOM 6452 O O . ILE B 1 350 ? -41.891 -25.769 2.434 1.00 24.96 379 ILE B O 1
ATOM 6457 N N . LEU B 1 351 ? -40.684 -24.603 3.940 1.00 24.14 380 LEU B N 1
ATOM 6458 C CA . LEU B 1 351 ? -41.646 -23.487 3.932 1.00 24.91 380 LEU B CA 1
ATOM 6459 C C . LEU B 1 351 ? -41.825 -22.842 2.549 1.00 25.10 380 LEU B C 1
ATOM 6460 O O . LEU B 1 351 ? -42.933 -22.396 2.202 1.00 25.88 380 LEU B O 1
ATOM 6465 N N . GLU B 1 352 ? -40.782 -22.786 1.750 1.00 27.32 381 GLU B N 1
ATOM 6466 C CA . GLU B 1 352 ? -40.924 -22.295 0.374 1.00 27.48 381 GLU B CA 1
ATOM 6467 C C . GLU B 1 352 ? -41.930 -23.120 -0.393 1.00 25.39 381 GLU B C 1
ATOM 6468 O O . GLU B 1 352 ? -42.785 -22.578 -1.071 1.00 25.87 381 GLU B O 1
ATOM 6474 N N . ALA B 1 353 ? -41.811 -24.430 -0.298 1.00 24.67 382 ALA B N 1
ATOM 6475 C CA . ALA B 1 353 ? -42.744 -25.315 -1.000 1.00 23.17 382 ALA B CA 1
ATOM 6476 C C . ALA B 1 353 ? -44.169 -25.072 -0.511 1.00 23.06 382 ALA B C 1
ATOM 6477 O O . ALA B 1 353 ? -45.096 -25.033 -1.323 1.00 22.68 382 ALA B O 1
ATOM 6479 N N . LEU B 1 354 ? -44.348 -24.924 0.788 1.00 23.49 383 LEU B N 1
ATOM 6480 C CA . LEU B 1 354 ? -45.700 -24.735 1.340 1.00 24.20 383 LEU B CA 1
ATOM 6481 C C . LEU B 1 354 ? -46.267 -23.379 0.880 1.00 24.77 383 LEU B C 1
ATOM 6482 O O . LEU B 1 354 ? -47.455 -23.292 0.527 1.00 24.51 383 LEU B O 1
ATOM 6487 N N . ALA B 1 355 ? -45.443 -22.353 0.871 1.00 24.72 384 ALA B N 1
ATOM 6488 C CA . ALA B 1 355 ? -45.885 -21.046 0.421 1.00 26.38 384 ALA B CA 1
ATOM 6489 C C . ALA B 1 355 ? -46.318 -21.052 -1.054 1.00 25.27 384 ALA B C 1
ATOM 6490 O O . ALA B 1 355 ? -47.356 -20.476 -1.419 1.00 25.45 384 ALA B O 1
ATOM 6492 N N . VAL B 1 356 ? -45.541 -21.730 -1.884 1.00 24.80 385 VAL B N 1
ATOM 6493 C CA . VAL B 1 356 ? -45.826 -21.805 -3.300 1.00 25.55 385 VAL B CA 1
ATOM 6494 C C . VAL B 1 356 ? -47.098 -22.597 -3.485 1.00 24.83 385 VAL B C 1
ATOM 6495 O O . VAL B 1 356 ? -47.948 -22.197 -4.250 1.00 26.27 385 VAL B O 1
ATOM 6499 N N . ALA B 1 357 ? -47.264 -23.680 -2.730 1.00 23.31 386 ALA B N 1
ATOM 6500 C CA . ALA B 1 357 ? -48.479 -24.445 -2.833 1.00 23.76 386 ALA B CA 1
ATOM 6501 C C . ALA B 1 357 ? -49.711 -23.658 -2.399 1.00 24.91 386 ALA B C 1
ATOM 6502 O O . ALA B 1 357 ? -50.745 -23.689 -3.095 1.00 23.90 386 ALA B O 1
ATOM 6504 N N . LEU B 1 358 ? -49.596 -22.929 -1.300 1.00 24.66 387 LEU B N 1
ATOM 6505 C CA . LEU B 1 358 ? -50.701 -22.105 -0.846 1.00 27.28 387 LEU B CA 1
ATOM 6506 C C . LEU B 1 358 ? -51.031 -20.922 -1.775 1.00 28.64 387 LEU B C 1
ATOM 6507 O O . LEU B 1 358 ? -52.197 -20.535 -1.881 1.00 30.77 387 LEU B O 1
ATOM 6512 N N . ALA B 1 359 ? -50.050 -20.428 -2.516 1.00 28.00 388 ALA B N 1
ATOM 6513 C CA . ALA B 1 359 ? -50.321 -19.417 -3.566 1.00 30.26 388 ALA B CA 1
ATOM 6514 C C . ALA B 1 359 ? -50.972 -20.027 -4.839 1.00 29.09 388 ALA B C 1
ATOM 6515 O O . ALA B 1 359 ? -51.394 -19.301 -5.732 1.00 30.98 388 ALA B O 1
ATOM 6517 N N . ASN B 1 360 ? -51.029 -21.354 -4.896 1.00 26.93 389 ASN B N 1
ATOM 6518 C CA . ASN B 1 360 ? -51.503 -22.119 -6.041 1.00 26.90 389 ASN B CA 1
ATOM 6519 C C . ASN B 1 360 ? -52.533 -23.147 -5.627 1.00 25.69 389 ASN B C 1
ATOM 6520 O O . ASN B 1 360 ? -52.580 -24.254 -6.176 1.00 23.10 389 ASN B O 1
ATOM 6525 N N . ILE B 1 361 ? -53.362 -22.784 -4.653 1.00 26.55 390 ILE B N 1
ATOM 6526 C CA . ILE B 1 361 ? -54.199 -23.791 -4.008 1.00 26.36 390 ILE B CA 1
ATOM 6527 C C . ILE B 1 361 ? -55.103 -24.515 -4.998 1.00 26.06 390 ILE B C 1
ATOM 6528 O O . ILE B 1 361 ? -55.252 -25.727 -4.930 1.00 24.69 390 ILE B O 1
ATOM 6530 N N . ASP B 1 362 ? -55.747 -23.763 -5.899 1.00 27.57 391 ASP B N 1
ATOM 6531 C CA . ASP B 1 362 ? -56.691 -24.371 -6.838 1.00 30.09 391 ASP B CA 1
ATOM 6532 C C . ASP B 1 362 ? -56.045 -25.464 -7.700 1.00 27.16 391 ASP B C 1
ATOM 6533 O O . ASP B 1 362 ? -56.538 -26.594 -7.725 1.00 26.03 391 ASP B O 1
ATOM 6538 N N . PRO B 1 363 ? -54.968 -25.132 -8.412 1.00 26.40 392 PRO B N 1
ATOM 6539 C CA . PRO B 1 363 ? -54.308 -26.201 -9.206 1.00 24.78 392 PRO B CA 1
ATOM 6540 C C . PRO B 1 363 ? -53.703 -27.307 -8.371 1.00 22.77 392 PRO B C 1
ATOM 6541 O O . PRO B 1 363 ? -53.665 -28.453 -8.799 1.00 21.71 392 PRO B O 1
ATOM 6545 N N . ILE B 1 364 ? -53.230 -26.980 -7.179 1.00 22.55 393 ILE B N 1
ATOM 6546 C CA . ILE B 1 364 ? -52.721 -28.032 -6.293 1.00 21.99 393 ILE B CA 1
ATOM 6547 C C . ILE B 1 364 ? -53.821 -29.046 -5.937 1.00 21.52 393 ILE B C 1
ATOM 6548 O O . ILE B 1 364 ? -53.595 -30.270 -6.061 1.00 21.42 393 ILE B O 1
ATOM 6553 N N . ILE B 1 365 ? -54.986 -28.552 -5.521 1.00 23.20 394 ILE B N 1
ATOM 6554 C CA . ILE B 1 365 ? -56.120 -29.414 -5.187 1.00 24.42 394 ILE B CA 1
ATOM 6555 C C . ILE B 1 365 ? -56.536 -30.228 -6.416 1.00 24.49 394 ILE B C 1
ATOM 6556 O O . ILE B 1 365 ? -56.791 -31.440 -6.308 1.00 22.04 394 ILE B O 1
ATOM 6561 N N . GLU B 1 366 ? -56.622 -29.556 -7.570 1.00 24.28 395 GLU B N 1
ATOM 6562 C CA . GLU B 1 366 ? -57.002 -30.268 -8.809 1.00 26.01 395 GLU B CA 1
ATOM 6563 C C . GLU B 1 366 ? -56.022 -31.417 -9.137 1.00 23.91 395 GLU B C 1
ATOM 6564 O O . GLU B 1 366 ? -56.434 -32.518 -9.480 1.00 24.75 395 GLU B O 1
ATOM 6570 N N . LEU B 1 367 ? -54.735 -31.146 -8.974 1.00 23.32 396 LEU B N 1
ATOM 6571 C CA . LEU B 1 367 ? -53.709 -32.140 -9.201 1.00 23.15 396 LEU B CA 1
ATOM 6572 C C . LEU B 1 367 ? -53.826 -33.348 -8.278 1.00 22.68 396 LEU B C 1
ATOM 6573 O O . LEU B 1 367 ? -53.833 -34.504 -8.740 1.00 21.88 396 LEU B O 1
ATOM 6578 N N . ILE B 1 368 ? -53.973 -33.079 -6.974 1.00 21.59 397 ILE B N 1
ATOM 6579 C CA . ILE B 1 368 ? -54.050 -34.157 -5.993 1.00 22.10 397 ILE B CA 1
ATOM 6580 C C . ILE B 1 368 ? -55.307 -34.995 -6.086 1.00 22.40 397 ILE B C 1
ATOM 6581 O O . ILE B 1 368 ? -55.238 -36.223 -6.043 1.00 24.43 397 ILE B O 1
ATOM 6586 N N . ARG B 1 369 ? -56.449 -34.340 -6.274 1.00 23.24 398 ARG B N 1
ATOM 6587 C CA . ARG B 1 369 ? -57.708 -35.016 -6.380 1.00 25.18 398 ARG B CA 1
ATOM 6588 C C . ARG B 1 369 ? -57.773 -35.954 -7.615 1.00 26.30 398 ARG B C 1
ATOM 6589 O O . ARG B 1 369 ? -58.521 -36.943 -7.617 1.00 26.52 398 ARG B O 1
ATOM 6597 N N . HIS B 1 370 ? -56.957 -35.683 -8.623 1.00 25.70 399 HIS B N 1
ATOM 6598 C CA . HIS B 1 370 ? -56.943 -36.535 -9.828 1.00 28.45 399 HIS B CA 1
ATOM 6599 C C . HIS B 1 370 ? -55.759 -37.480 -9.870 1.00 27.04 399 HIS B C 1
ATOM 6600 O O . HIS B 1 370 ? -55.568 -38.179 -10.840 1.00 27.78 399 HIS B O 1
ATOM 6607 N N . ALA B 1 371 ? -54.976 -37.493 -8.798 1.00 25.25 400 ALA B N 1
ATOM 6608 C CA . ALA B 1 371 ? -53.876 -38.432 -8.683 1.00 26.03 400 ALA B CA 1
ATOM 6609 C C . ALA B 1 371 ? -54.379 -39.769 -8.132 1.00 27.50 400 ALA B C 1
ATOM 6610 O O . ALA B 1 371 ? -55.078 -39.791 -7.118 1.00 28.95 400 ALA B O 1
ATOM 6612 N N . PRO B 1 372 ? -54.060 -40.880 -8.815 1.00 29.18 401 PRO B N 1
ATOM 6613 C CA . PRO B 1 372 ? -54.604 -42.161 -8.318 1.00 31.90 401 PRO B CA 1
ATOM 6614 C C . PRO B 1 372 ? -54.041 -42.580 -6.967 1.00 31.00 401 PRO B C 1
ATOM 6615 O O . PRO B 1 372 ? -54.726 -43.256 -6.221 1.00 32.52 401 PRO B O 1
ATOM 6619 N N . THR B 1 373 ? -52.815 -42.169 -6.679 1.00 30.74 402 THR B N 1
ATOM 6620 C CA . THR B 1 373 ? -52.115 -42.531 -5.431 1.00 31.52 402 THR B CA 1
ATOM 6621 C C . THR B 1 373 ? -51.220 -41.375 -5.010 1.00 29.01 402 THR B C 1
ATOM 6622 O O . THR B 1 373 ? -50.951 -40.481 -5.801 1.00 28.32 402 THR B O 1
ATOM 6626 N N . PRO B 1 374 ? -50.755 -41.369 -3.747 1.00 30.55 403 PRO B N 1
ATOM 6627 C CA . PRO B 1 374 ? -49.845 -40.301 -3.319 1.00 29.09 403 PRO B CA 1
ATOM 6628 C C . PRO B 1 374 ? -48.540 -40.248 -4.137 1.00 28.87 403 PRO B C 1
ATOM 6629 O O . PRO B 1 374 ? -48.043 -39.155 -4.429 1.00 27.45 403 PRO B O 1
ATOM 6633 N N . ALA B 1 375 ? -48.004 -41.397 -4.514 1.00 31.72 404 ALA B N 1
ATOM 6634 C CA . ALA B 1 375 ? -46.793 -41.441 -5.360 1.00 32.70 404 ALA B CA 1
ATOM 6635 C C . ALA B 1 375 ? -47.001 -40.713 -6.704 1.00 31.44 404 ALA B C 1
ATOM 6636 O O . ALA B 1 375 ? -46.172 -39.912 -7.093 1.00 29.73 404 ALA B O 1
ATOM 6638 N N . GLU B 1 376 ? -48.153 -40.900 -7.340 1.00 33.05 405 GLU B N 1
ATOM 6639 C CA . GLU B 1 376 ? -48.483 -40.157 -8.556 1.00 33.70 405 GLU B CA 1
ATOM 6640 C C . GLU B 1 376 ? -48.669 -38.689 -8.336 1.00 29.96 405 GLU B C 1
ATOM 6641 O O . GLU B 1 376 ? -48.371 -37.894 -9.223 1.00 27.86 405 GLU B O 1
ATOM 6647 N N . ALA B 1 377 ? -49.272 -38.317 -7.207 1.00 26.71 406 ALA B N 1
ATOM 6648 C CA . ALA B 1 377 ? -49.420 -36.915 -6.892 1.00 24.18 406 ALA B CA 1
ATOM 6649 C C . ALA B 1 377 ? -48.030 -36.281 -6.750 1.00 23.48 406 ALA B C 1
ATOM 6650 O O . ALA B 1 377 ? -47.813 -35.183 -7.253 1.00 21.53 406 ALA B O 1
ATOM 6652 N N . LYS B 1 378 ? -47.128 -36.970 -6.060 1.00 24.82 407 LYS B N 1
ATOM 6653 C CA . LYS B 1 378 ? -45.758 -36.487 -5.897 1.00 26.67 407 LYS B CA 1
ATOM 6654 C C . LYS B 1 378 ? -45.068 -36.296 -7.258 1.00 25.76 407 LYS B C 1
ATOM 6655 O O . LYS B 1 378 ? -44.434 -35.263 -7.519 1.00 24.13 407 LYS B O 1
ATOM 6661 N N . THR B 1 379 ? -45.235 -37.295 -8.119 1.00 27.73 408 THR B N 1
ATOM 6662 C CA . THR B 1 379 ? -44.700 -37.260 -9.481 1.00 28.50 408 THR B CA 1
ATOM 6663 C C . THR B 1 379 ? -45.259 -36.049 -10.246 1.00 26.33 408 THR B C 1
ATOM 6664 O O . THR B 1 379 ? -44.494 -35.302 -10.863 1.00 25.76 408 THR B O 1
ATOM 6668 N N . ALA B 1 380 ? -46.564 -35.795 -10.127 1.00 24.10 409 ALA B N 1
ATOM 6669 C CA . ALA B 1 380 ? -47.161 -34.650 -10.820 1.00 23.35 409 ALA B CA 1
ATOM 6670 C C . ALA B 1 380 ? -46.667 -33.339 -10.258 1.00 22.47 409 ALA B C 1
ATOM 6671 O O . ALA B 1 380 ? -46.456 -32.368 -10.982 1.00 21.70 409 ALA B O 1
ATOM 6673 N N . LEU B 1 381 ? -46.499 -33.261 -8.926 1.00 22.20 410 LEU B N 1
ATOM 6674 C CA . LEU B 1 381 ? -46.037 -32.019 -8.324 1.00 21.97 410 LEU B CA 1
ATOM 6675 C C . LEU B 1 381 ? -44.628 -31.594 -8.819 1.00 21.60 410 LEU B C 1
ATOM 6676 O O . LEU B 1 381 ? -44.376 -30.416 -8.976 1.00 21.45 410 LEU B O 1
ATOM 6681 N N . VAL B 1 382 ? -43.746 -32.552 -9.031 1.00 21.63 411 VAL B N 1
ATOM 6682 C CA . VAL B 1 382 ? -42.383 -32.265 -9.408 1.00 22.70 411 VAL B CA 1
ATOM 6683 C C . VAL B 1 382 ? -42.233 -32.228 -10.954 1.00 24.07 411 VAL B C 1
ATOM 6684 O O . VAL B 1 382 ? -41.220 -31.811 -11.434 1.00 25.96 411 VAL B O 1
ATOM 6688 N N . ALA B 1 383 ? -43.257 -32.646 -11.703 1.00 23.14 412 ALA B N 1
ATOM 6689 C CA . ALA B 1 383 ? -43.135 -32.802 -13.155 1.00 24.92 412 ALA B CA 1
ATOM 6690 C C . ALA B 1 383 ? -43.013 -31.458 -13.876 1.00 24.72 412 ALA B C 1
ATOM 6691 O O . ALA B 1 383 ? -42.403 -31.372 -14.920 1.00 26.89 412 ALA B O 1
ATOM 6693 N N . ASN B 1 384 ? -43.662 -30.431 -13.335 1.00 24.02 413 ASN B N 1
ATOM 6694 C CA . ASN B 1 384 ? -43.622 -29.105 -13.930 1.00 24.43 413 ASN B CA 1
ATOM 6695 C C . ASN B 1 384 ? -43.472 -28.031 -12.868 1.00 23.61 413 ASN B C 1
ATOM 6696 O O . ASN B 1 384 ? -43.973 -28.204 -11.775 1.00 20.99 413 ASN B O 1
ATOM 6701 N N . PRO B 1 385 ? -42.772 -26.937 -13.193 1.00 25.12 414 PRO B N 1
ATOM 6702 C CA . PRO B 1 385 ? -42.505 -25.951 -12.115 1.00 26.01 414 PRO B CA 1
ATOM 6703 C C . PRO B 1 385 ? -43.731 -25.112 -11.837 1.00 24.98 414 PRO B C 1
ATOM 6704 O O . PRO B 1 385 ? -44.704 -25.167 -12.599 1.00 24.81 414 PRO B O 1
ATOM 6708 N N . TRP B 1 386 ? -43.702 -24.360 -10.756 1.00 24.73 415 TRP B N 1
ATOM 6709 C CA . TRP B 1 386 ? -44.894 -23.626 -10.258 1.00 26.19 415 TRP B CA 1
ATOM 6710 C C . TRP B 1 386 ? -44.651 -22.115 -10.291 1.00 29.99 415 TRP B C 1
ATOM 6711 O O . TRP B 1 386 ? -43.539 -21.667 -9.979 1.00 29.87 415 TRP B O 1
ATOM 6722 N N . GLN B 1 387 ? -45.668 -21.359 -10.708 1.00 31.29 416 GLN B N 1
ATOM 6723 C CA . GLN B 1 387 ? -45.649 -19.911 -10.669 1.00 34.95 416 GLN B CA 1
ATOM 6724 C C . GLN B 1 387 ? -45.683 -19.443 -9.198 1.00 32.92 416 GLN B C 1
ATOM 6725 O O . GLN B 1 387 ? -46.200 -20.124 -8.345 1.00 29.08 416 GLN B O 1
ATOM 6731 N N . LEU B 1 388 ? -45.015 -18.335 -8.925 1.00 34.82 417 LEU B N 1
ATOM 6732 C CA . LEU B 1 388 ? -44.794 -17.889 -7.553 1.00 35.70 417 LEU B CA 1
ATOM 6733 C C . LEU B 1 388 ? -45.927 -17.036 -7.006 1.00 38.23 417 LEU B C 1
ATOM 6734 O O . LEU B 1 388 ? -46.023 -16.874 -5.798 1.00 38.22 417 LEU B O 1
ATOM 6739 N N . GLY B 1 389 ? -46.742 -16.432 -7.875 1.00 39.72 418 GLY B N 1
ATOM 6740 C CA . GLY B 1 389 ? -47.861 -15.606 -7.420 1.00 41.64 418 GLY B CA 1
ATOM 6741 C C . GLY B 1 389 ? -47.434 -14.461 -6.507 1.00 43.74 418 GLY B C 1
ATOM 6742 O O . GLY B 1 389 ? -46.410 -13.795 -6.748 1.00 43.92 418 GLY B O 1
ATOM 6743 N N . ASN B 1 390 ? -48.187 -14.255 -5.428 1.00 44.80 419 ASN B N 1
ATOM 6744 C CA . ASN B 1 390 ? -47.903 -13.136 -4.544 1.00 49.37 419 ASN B CA 1
ATOM 6745 C C . ASN B 1 390 ? -46.750 -13.404 -3.571 1.00 46.95 419 ASN B C 1
ATOM 6746 O O . ASN B 1 390 ? -46.392 -12.514 -2.821 1.00 48.58 419 ASN B O 1
ATOM 6751 N N . VAL B 1 391 ? -46.130 -14.591 -3.630 1.00 42.72 420 VAL B N 1
ATOM 6752 C CA . VAL B 1 391 ? -44.894 -14.812 -2.860 1.00 41.77 420 VAL B CA 1
ATOM 6753 C C . VAL B 1 391 ? -43.597 -14.627 -3.654 1.00 41.17 420 VAL B C 1
ATOM 6754 O O . VAL B 1 391 ? -42.507 -14.865 -3.128 1.00 39.67 420 VAL B O 1
ATOM 6758 N N . ALA B 1 392 ? -43.701 -14.089 -4.869 1.00 41.90 421 ALA B N 1
ATOM 6759 C CA . ALA B 1 392 ? -42.527 -13.790 -5.688 1.00 43.31 421 ALA B CA 1
ATOM 6760 C C . ALA B 1 392 ? -41.478 -12.941 -4.942 1.00 45.87 421 ALA B C 1
ATOM 6761 O O . ALA B 1 392 ? -40.313 -13.314 -4.875 1.00 46.36 421 ALA B O 1
ATOM 6763 N N . ALA B 1 393 ? -41.901 -11.831 -4.363 1.00 48.79 422 ALA B N 1
ATOM 6764 C CA . ALA B 1 393 ? -40.973 -10.919 -3.697 1.00 53.09 422 ALA B CA 1
ATOM 6765 C C . ALA B 1 393 ? -40.319 -11.578 -2.471 1.00 51.90 422 ALA B C 1
ATOM 6766 O O . ALA B 1 393 ? -39.118 -11.405 -2.215 1.00 52.90 422 ALA B O 1
ATOM 6768 N N . MET B 1 394 ? -41.121 -12.305 -1.705 1.00 49.81 423 MET B N 1
ATOM 6769 C CA . MET B 1 394 ? -40.639 -12.973 -0.508 1.00 50.22 423 MET B CA 1
ATOM 6770 C C . MET B 1 394 ? -39.556 -14.004 -0.835 1.00 49.14 423 MET B C 1
ATOM 6771 O O . MET B 1 394 ? -38.568 -14.118 -0.106 1.00 48.38 423 MET B O 1
ATOM 6776 N N . LEU B 1 395 ? -39.734 -14.728 -1.934 1.00 44.85 424 LEU B N 1
ATOM 6777 C CA . LEU B 1 395 ? -38.835 -15.827 -2.292 1.00 47.93 424 LEU B CA 1
ATOM 6778 C C . LEU B 1 395 ? -37.614 -15.423 -3.085 1.00 52.61 424 LEU B C 1
ATOM 6779 O O . LEU B 1 395 ? -36.577 -16.075 -2.979 1.00 55.46 424 LEU B O 1
ATOM 6784 N N . GLU B 1 396 ? -37.738 -14.404 -3.917 1.00 56.68 425 GLU B N 1
ATOM 6785 C CA . GLU B 1 396 ? -36.652 -14.050 -4.826 1.00 62.55 425 GLU B CA 1
ATOM 6786 C C . GLU B 1 396 ? -35.704 -13.087 -4.150 1.00 64.22 425 GLU B C 1
ATOM 6787 O O . GLU B 1 396 ? -34.478 -13.263 -4.211 1.00 66.33 425 GLU B O 1
ATOM 6793 N N . ARG B 1 397 ? -36.275 -12.074 -3.501 1.00 65.58 426 ARG B N 1
ATOM 6794 C CA . ARG B 1 397 ? -35.472 -11.050 -2.840 1.00 66.77 426 ARG B CA 1
ATOM 6795 C C . ARG B 1 397 ? -34.508 -10.463 -3.892 1.00 69.19 426 ARG B C 1
ATOM 6796 O O . ARG B 1 397 ? -34.923 -10.243 -5.036 1.00 69.82 426 ARG B O 1
ATOM 6804 N N . ALA B 1 398 ? -33.246 -10.229 -3.545 1.00 69.23 427 ALA B N 1
ATOM 6805 C CA . ALA B 1 398 ? -32.269 -9.710 -4.519 1.00 72.97 427 ALA B CA 1
ATOM 6806 C C . ALA B 1 398 ? -31.445 -10.845 -5.169 1.00 74.16 427 ALA B C 1
ATOM 6807 O O . ALA B 1 398 ? -30.292 -10.637 -5.557 1.00 75.27 427 ALA B O 1
ATOM 6809 N N . GLY B 1 399 ? -32.033 -12.037 -5.289 1.00 71.98 428 GLY B N 1
ATOM 6810 C CA . GLY B 1 399 ? -31.327 -13.199 -5.847 1.00 72.68 428 GLY B CA 1
ATOM 6811 C C . GLY B 1 399 ? -30.418 -13.985 -4.891 1.00 70.30 428 GLY B C 1
ATOM 6812 O O . GLY B 1 399 ? -29.744 -14.921 -5.319 1.00 71.99 428 GLY B O 1
ATOM 6813 N N . ASP B 1 400 ? -30.393 -13.627 -3.606 1.00 67.63 429 ASP B N 1
ATOM 6814 C CA . ASP B 1 400 ? -29.494 -14.305 -2.632 1.00 62.62 429 ASP B CA 1
ATOM 6815 C C . ASP B 1 400 ? -29.789 -15.824 -2.484 1.00 57.69 429 ASP B C 1
ATOM 6816 O O . ASP B 1 400 ? -30.951 -16.246 -2.380 1.00 56.42 429 ASP B O 1
ATOM 6821 N N . ASP B 1 401 ? -28.734 -16.634 -2.459 1.00 52.97 430 ASP B N 1
ATOM 6822 C CA . ASP B 1 401 ? -28.853 -18.090 -2.251 1.00 48.17 430 ASP B CA 1
ATOM 6823 C C . ASP B 1 401 ? -28.597 -18.544 -0.796 1.00 43.85 430 ASP B C 1
ATOM 6824 O O . ASP B 1 401 ? -28.451 -19.744 -0.533 1.00 42.49 430 ASP B O 1
ATOM 6826 N N . ALA B 1 402 ? -28.613 -17.611 0.145 1.00 41.00 431 ALA B N 1
ATOM 6827 C CA . ALA B 1 402 ? -28.204 -17.895 1.538 1.00 39.68 431 ALA B CA 1
ATOM 6828 C C . ALA B 1 402 ? -29.076 -18.932 2.256 1.00 37.15 431 ALA B C 1
ATOM 6829 O O . ALA B 1 402 ? -28.584 -19.636 3.140 1.00 37.68 431 ALA B O 1
ATOM 6831 N N . ALA B 1 403 ? -30.361 -19.011 1.885 1.00 35.96 432 ALA B N 1
ATOM 6832 C CA . ALA B 1 403 ? -31.311 -19.910 2.532 1.00 34.54 432 ALA B CA 1
ATOM 6833 C C . ALA B 1 403 ? -31.350 -21.301 1.954 1.00 33.27 432 ALA B C 1
ATOM 6834 O O . ALA B 1 403 ? -32.066 -22.155 2.502 1.00 32.21 432 ALA B O 1
ATOM 6836 N N . ARG B 1 404 ? -30.599 -21.556 0.890 1.00 32.57 433 ARG B N 1
ATOM 6837 C CA . ARG B 1 404 ? -30.631 -22.869 0.254 1.00 32.30 433 ARG B CA 1
ATOM 6838 C C . ARG B 1 404 ? -29.848 -23.887 1.092 1.00 30.85 433 ARG B C 1
ATOM 6839 O O . ARG B 1 404 ? -28.719 -23.620 1.480 1.00 31.16 433 ARG B O 1
ATOM 6847 N N . PRO B 1 405 ? -30.418 -25.070 1.313 1.00 29.61 434 PRO B N 1
ATOM 6848 C CA . PRO B 1 405 ? -29.612 -26.134 1.911 1.00 30.00 434 PRO B CA 1
ATOM 6849 C C . PRO B 1 405 ? -28.372 -26.415 1.074 1.00 31.64 434 PRO B C 1
ATOM 6850 O O . PRO B 1 405 ? -28.414 -26.353 -0.175 1.00 31.06 434 PRO B O 1
ATOM 6854 N N . GLU B 1 406 ? -27.271 -26.742 1.742 1.00 32.85 435 GLU B N 1
ATOM 6855 C CA . GLU B 1 406 ? -26.002 -27.014 1.020 1.00 36.38 435 GLU B CA 1
ATOM 6856 C C . GLU B 1 406 ? -26.076 -28.243 0.152 1.00 36.46 435 GLU B C 1
ATOM 6857 O O . GLU B 1 406 ? -25.300 -28.388 -0.794 1.00 39.32 435 GLU B O 1
ATOM 6863 N N . TRP B 1 407 ? -26.986 -29.149 0.474 1.00 34.65 436 TRP B N 1
ATOM 6864 C CA . TRP B 1 407 ? -27.147 -30.393 -0.304 1.00 35.92 436 TRP B CA 1
ATOM 6865 C C . TRP B 1 407 ? -28.042 -30.222 -1.541 1.00 34.70 436 TRP B C 1
ATOM 6866 O O . TRP B 1 407 ? -28.176 -31.137 -2.336 1.00 34.59 436 TRP B O 1
ATOM 6877 N N . LEU B 1 408 ? -28.689 -29.066 -1.683 1.00 33.17 437 LEU B N 1
ATOM 6878 C CA . LEU B 1 408 ? -29.697 -28.882 -2.736 1.00 33.07 437 LEU B CA 1
ATOM 6879 C C . LEU B 1 408 ? -29.060 -28.652 -4.089 1.00 35.78 437 LEU B C 1
ATOM 6880 O O . LEU B 1 408 ? -28.280 -27.719 -4.267 1.00 36.71 437 LEU B O 1
ATOM 6885 N N . GLU B 1 409 ? -29.360 -29.533 -5.035 1.00 37.29 438 GLU B N 1
ATOM 6886 C CA . GLU B 1 409 ? -28.795 -29.428 -6.373 1.00 40.52 438 GLU B CA 1
ATOM 6887 C C . GLU B 1 409 ? -29.373 -28.213 -7.131 1.00 40.87 438 GLU B C 1
ATOM 6888 O O . GLU B 1 409 ? -30.491 -27.789 -6.853 1.00 38.82 438 GLU B O 1
ATOM 6891 N N . PRO B 1 410 ? -28.607 -27.644 -8.083 1.00 44.38 439 PRO B N 1
ATOM 6892 C CA . PRO B 1 410 ? -29.024 -26.386 -8.763 1.00 45.66 439 PRO B CA 1
ATOM 6893 C C . PRO B 1 410 ? -30.296 -26.455 -9.632 1.00 45.94 439 PRO B C 1
ATOM 6894 O O . PRO B 1 410 ? -30.878 -25.425 -9.943 1.00 47.25 439 PRO B O 1
ATOM 6898 N N . GLU B 1 411 ? -30.753 -27.651 -9.980 1.00 45.76 440 GLU B N 1
ATOM 6899 C CA . GLU B 1 411 ? -31.986 -27.814 -10.740 1.00 45.88 440 GLU B CA 1
ATOM 6900 C C . GLU B 1 411 ? -33.245 -27.541 -9.899 1.00 42.46 440 GLU B C 1
ATOM 6901 O O . GLU B 1 411 ? -34.367 -27.500 -10.449 1.00 41.52 440 GLU B O 1
ATOM 6907 N N . PHE B 1 412 ? -33.077 -27.369 -8.591 1.00 38.00 441 PHE B N 1
ATOM 6908 C CA . PHE B 1 412 ? -34.208 -27.205 -7.713 1.00 36.59 441 PHE B CA 1
ATOM 6909 C C . PHE B 1 412 ? -34.293 -25.820 -7.102 1.00 36.78 441 PHE B C 1
ATOM 6910 O O . PHE B 1 412 ? -33.317 -25.096 -7.007 1.00 36.28 441 PHE B O 1
ATOM 6918 N N . GLY B 1 413 ? -35.506 -25.483 -6.678 1.00 38.29 442 GLY B N 1
ATOM 6919 C CA . GLY B 1 413 ? -35.789 -24.224 -5.999 1.00 40.67 442 GLY B CA 1
ATOM 6920 C C . GLY B 1 413 ? -36.221 -23.174 -6.984 1.00 44.10 442 GLY B C 1
ATOM 6921 O O . GLY B 1 413 ? -36.736 -23.483 -8.066 1.00 45.26 442 GLY B O 1
ATOM 6922 N N . VAL B 1 414 ? -36.051 -21.913 -6.597 1.00 49.14 443 VAL B N 1
ATOM 6923 C CA . VAL B 1 414 ? -36.461 -20.799 -7.451 1.00 52.17 443 VAL B CA 1
ATOM 6924 C C . VAL B 1 414 ? -35.494 -20.641 -8.606 1.00 57.47 443 VAL B C 1
ATOM 6925 O O . VAL B 1 414 ? -34.287 -20.548 -8.402 1.00 63.00 443 VAL B O 1
ATOM 6929 N N . ARG B 1 415 ? -36.041 -20.575 -9.811 1.00 57.99 444 ARG B N 1
ATOM 6930 C CA . ARG B 1 415 ? -35.265 -20.487 -11.031 1.00 61.03 444 ARG B CA 1
ATOM 6931 C C . ARG B 1 415 ? -36.036 -19.718 -12.087 1.00 62.15 444 ARG B C 1
ATOM 6932 O O . ARG B 1 415 ? -37.029 -20.211 -12.637 1.00 62.15 444 ARG B O 1
ATOM 6940 N N . ASP B 1 416 ? -35.573 -18.511 -12.389 1.00 63.08 445 ASP B N 1
ATOM 6941 C CA . ASP B 1 416 ? -36.163 -17.701 -13.451 1.00 62.54 445 ASP B CA 1
ATOM 6942 C C . ASP B 1 416 ? -37.677 -17.512 -13.275 1.00 59.14 445 ASP B C 1
ATOM 6943 O O . ASP B 1 416 ? -38.461 -17.756 -14.183 1.00 60.93 445 ASP B O 1
ATOM 6948 N N . GLY B 1 417 ? -38.073 -17.080 -12.085 1.00 55.72 446 GLY B N 1
ATOM 6949 C CA . GLY B 1 417 ? -39.479 -16.802 -11.787 1.00 54.06 446 GLY B CA 1
ATOM 6950 C C . GLY B 1 417 ? -40.383 -18.008 -11.525 1.00 49.57 446 GLY B C 1
ATOM 6951 O O . GLY B 1 417 ? -41.601 -17.851 -11.425 1.00 49.81 446 GLY B O 1
ATOM 6952 N N . LEU B 1 418 ? -39.804 -19.204 -11.401 1.00 46.20 447 LEU B N 1
ATOM 6953 C CA . LEU B 1 418 ? -40.578 -20.445 -11.251 1.00 42.60 447 LEU B CA 1
ATOM 6954 C C . LEU B 1 418 ? -39.972 -21.308 -10.179 1.00 39.93 447 LEU B C 1
ATOM 6955 O O . LEU B 1 418 ? -38.771 -21.224 -9.882 1.00 41.69 447 LEU B O 1
ATOM 6960 N N . TYR B 1 419 ? -40.798 -22.116 -9.553 1.00 35.27 448 TYR B N 1
ATOM 6961 C CA . TYR B 1 419 ? -40.325 -22.946 -8.494 1.00 32.28 448 TYR B CA 1
ATOM 6962 C C . TYR B 1 419 ? -40.302 -24.395 -8.959 1.00 31.53 448 TYR B C 1
ATOM 6963 O O . TYR B 1 419 ? -41.343 -24.925 -9.390 1.00 29.02 448 TYR B O 1
ATOM 6972 N N . TYR B 1 420 ? -39.129 -25.024 -8.804 1.00 30.49 449 TYR B N 1
ATOM 6973 C CA . TYR B 1 420 ? -38.896 -26.444 -9.114 1.00 30.30 449 TYR B CA 1
ATOM 6974 C C . TYR B 1 420 ? -38.805 -27.232 -7.829 1.00 28.41 449 TYR B C 1
ATOM 6975 O O . TYR B 1 420 ? -37.809 -27.119 -7.084 1.00 28.37 449 TYR B O 1
ATOM 6984 N N . LEU B 1 421 ? -39.850 -28.008 -7.521 1.00 26.54 450 LEU B N 1
ATOM 6985 C CA . LEU B 1 421 ? -39.945 -28.771 -6.284 1.00 24.94 450 LEU B CA 1
ATOM 6986 C C . LEU B 1 421 ? -39.113 -30.052 -6.265 1.00 25.46 450 LEU B C 1
ATOM 6987 O O . LEU B 1 421 ? -38.915 -30.666 -7.308 1.00 25.85 450 LEU B O 1
ATOM 6992 N N . THR B 1 422 ? -38.613 -30.432 -5.075 1.00 25.24 451 THR B N 1
ATOM 6993 C CA . THR B 1 422 ? -38.027 -31.771 -4.865 1.00 26.14 451 THR B CA 1
ATOM 6994 C C . THR B 1 422 ? -39.134 -32.715 -4.471 1.00 26.29 451 THR B C 1
ATOM 6995 O O . THR B 1 422 ? -40.209 -32.275 -4.036 1.00 24.73 451 THR B O 1
ATOM 6999 N N . GLU B 1 423 ? -38.844 -34.008 -4.524 1.00 27.74 452 GLU B N 1
ATOM 7000 C CA . GLU B 1 423 ? -39.781 -35.003 -4.066 1.00 29.05 452 GLU B CA 1
ATOM 7001 C C . GLU B 1 423 ? -40.112 -34.866 -2.562 1.00 28.19 452 GLU B C 1
ATOM 7002 O O . GLU B 1 423 ? -41.252 -35.087 -2.148 1.00 27.42 452 GLU B O 1
ATOM 7005 N N . GLN B 1 424 ? -39.153 -34.476 -1.754 1.00 29.18 453 GLN B N 1
ATOM 7006 C CA . GLN B 1 424 ? -39.424 -34.272 -0.330 1.00 30.00 453 GLN B CA 1
ATOM 7007 C C . GLN B 1 424 ? -40.312 -33.038 -0.072 1.00 26.81 453 GLN B C 1
ATOM 7008 O O . GLN B 1 424 ? -41.189 -33.074 0.795 1.00 24.50 453 GLN B O 1
ATOM 7014 N N . GLN B 1 425 ? -40.107 -31.970 -0.828 1.00 25.51 454 GLN B N 1
ATOM 7015 C CA . GLN B 1 425 ? -41.038 -30.821 -0.801 1.00 24.11 454 GLN B CA 1
ATOM 7016 C C . GLN B 1 425 ? -42.477 -31.228 -1.213 1.00 23.57 454 GLN B C 1
ATOM 7017 O O . GLN B 1 425 ? -43.456 -30.748 -0.600 1.00 23.40 454 GLN B O 1
ATOM 7023 N N . ALA B 1 426 ? -42.578 -32.057 -2.239 1.00 24.54 455 ALA B N 1
ATOM 7024 C CA . ALA B 1 426 ? -43.853 -32.577 -2.723 1.00 24.00 455 ALA B CA 1
ATOM 7025 C C . ALA B 1 426 ? -44.547 -33.406 -1.617 1.00 24.13 455 ALA B C 1
ATOM 7026 O O . ALA B 1 426 ? -45.736 -33.210 -1.342 1.00 22.10 455 ALA B O 1
ATOM 7028 N N . GLN B 1 427 ? -43.787 -34.240 -0.919 1.00 24.82 456 GLN B N 1
ATOM 7029 C CA . GLN B 1 427 ? -44.318 -34.932 0.268 1.00 26.20 456 GLN B CA 1
ATOM 7030 C C . GLN B 1 427 ? -44.797 -33.961 1.369 1.00 24.04 456 GLN B C 1
ATOM 7031 O O . GLN B 1 427 ? -45.821 -34.211 1.996 1.00 24.20 456 GLN B O 1
ATOM 7037 N N . ALA B 1 428 ? -44.082 -32.876 1.602 1.00 23.06 457 ALA B N 1
ATOM 7038 C CA . ALA B 1 428 ? -44.501 -31.911 2.606 1.00 23.11 457 ALA B CA 1
ATOM 7039 C C . ALA B 1 428 ? -45.835 -31.235 2.233 1.00 22.20 457 ALA B C 1
ATOM 7040 O O . ALA B 1 428 ? -46.661 -30.967 3.085 1.00 21.54 457 ALA B O 1
ATOM 7042 N N . ILE B 1 429 ? -46.010 -30.974 0.944 1.00 21.97 458 ILE B N 1
ATOM 7043 C CA . ILE B 1 429 ? -47.301 -30.448 0.439 1.00 21.92 458 ILE B CA 1
ATOM 7044 C C . ILE B 1 429 ? -48.430 -31.448 0.675 1.00 21.90 458 ILE B C 1
ATOM 7045 O O . ILE B 1 429 ? -49.498 -31.089 1.166 1.00 22.84 458 ILE B O 1
ATOM 7050 N N . LEU B 1 430 ? -48.161 -32.705 0.382 1.00 22.01 459 LEU B N 1
ATOM 7051 C CA . LEU B 1 430 ? -49.122 -33.755 0.600 1.00 23.05 459 LEU B CA 1
ATOM 7052 C C . LEU B 1 430 ? -49.465 -33.922 2.087 1.00 23.60 459 LEU B C 1
ATOM 7053 O O . LEU B 1 430 ? -50.524 -34.487 2.403 1.00 24.62 459 LEU B O 1
ATOM 7058 N N . ASP B 1 431 ? -48.531 -33.565 2.960 1.00 25.22 460 ASP B N 1
ATOM 7059 C CA . ASP B 1 431 ? -48.712 -33.657 4.429 1.00 27.41 460 ASP B CA 1
ATOM 7060 C C . ASP B 1 431 ? -49.370 -32.403 5.033 1.00 26.48 460 ASP B C 1
ATOM 7061 O O . ASP B 1 431 ? -49.707 -32.396 6.168 1.00 26.50 460 ASP B O 1
ATOM 7066 N N . LEU B 1 432 ? -49.630 -31.399 4.221 1.00 25.69 461 LEU B N 1
ATOM 7067 C CA . LEU B 1 432 ? -50.323 -30.202 4.711 1.00 27.61 461 LEU B CA 1
ATOM 7068 C C . LEU B 1 432 ? -51.771 -30.527 5.147 1.00 26.99 461 LEU B C 1
ATOM 7069 O O . LEU B 1 432 ? -52.502 -31.270 4.475 1.00 26.24 461 LEU B O 1
ATOM 7074 N N . ARG B 1 433 ? -52.134 -30.050 6.319 1.00 27.81 462 ARG B N 1
ATOM 7075 C CA . ARG B 1 433 ? -53.486 -30.192 6.843 1.00 29.70 462 ARG B CA 1
ATOM 7076 C C . ARG B 1 433 ? -54.387 -29.074 6.296 1.00 28.18 462 ARG B C 1
ATOM 7077 O O . ARG B 1 433 ? -53.941 -27.978 6.056 1.00 26.54 462 ARG B O 1
ATOM 7085 N N . LEU B 1 434 ? -55.657 -29.380 6.122 1.00 28.54 463 LEU B N 1
ATOM 7086 C CA . LEU B 1 434 ? -56.595 -28.414 5.529 1.00 29.21 463 LEU B CA 1
ATOM 7087 C C . LEU B 1 434 ? -56.650 -27.114 6.297 1.00 30.38 463 LEU B C 1
ATOM 7088 O O . LEU B 1 434 ? -56.850 -26.072 5.708 1.00 29.57 463 LEU B O 1
ATOM 7093 N N . GLN B 1 435 ? -56.454 -27.169 7.604 1.00 31.11 464 GLN B N 1
ATOM 7094 C CA . GLN B 1 435 ? -56.558 -25.970 8.382 1.00 34.79 464 GLN B CA 1
ATOM 7095 C C . GLN B 1 435 ? -55.481 -24.925 8.032 1.00 33.25 464 GLN B C 1
ATOM 7096 O O . GLN B 1 435 ? -55.658 -23.765 8.363 1.00 31.94 464 GLN B O 1
ATOM 7102 N N . LYS B 1 436 ? -54.395 -25.356 7.373 1.00 31.56 465 LYS B N 1
ATOM 7103 C CA . LYS B 1 436 ? -53.361 -24.459 6.937 1.00 32.30 465 LYS B CA 1
ATOM 7104 C C . LYS B 1 436 ? -53.804 -23.518 5.813 1.00 31.56 465 LYS B C 1
ATOM 7105 O O . LYS B 1 436 ? -53.147 -22.523 5.564 1.00 31.05 465 LYS B O 1
ATOM 7111 N N . LEU B 1 437 ? -54.943 -23.805 5.200 1.00 31.39 466 LEU B N 1
ATOM 7112 C CA . LEU B 1 437 ? -55.552 -22.918 4.237 1.00 32.82 466 LEU B CA 1
ATOM 7113 C C . LEU B 1 437 ? -56.256 -21.692 4.841 1.00 33.94 466 LEU B C 1
ATOM 7114 O O . LEU B 1 437 ? -56.580 -20.789 4.105 1.00 34.82 466 LEU B O 1
ATOM 7119 N N . THR B 1 438 ? -56.489 -21.653 6.149 1.00 33.31 467 THR B N 1
ATOM 7120 C CA . THR B 1 438 ? -57.142 -20.500 6.768 1.00 34.63 467 THR B CA 1
ATOM 7121 C C . THR B 1 438 ? -56.153 -19.329 6.782 1.00 35.54 467 THR B C 1
ATOM 7122 O O . THR B 1 438 ? -54.933 -19.537 6.743 1.00 33.55 467 THR B O 1
ATOM 7126 N N . GLY B 1 439 ? -56.701 -18.112 6.816 1.00 37.05 468 GLY B N 1
ATOM 7127 C CA . GLY B 1 439 ? -55.886 -16.905 6.743 1.00 38.56 468 GLY B CA 1
ATOM 7128 C C . GLY B 1 439 ? -54.793 -16.842 7.786 1.00 38.48 468 GLY B C 1
ATOM 7129 O O . GLY B 1 439 ? -53.615 -16.623 7.453 1.00 38.70 468 GLY B O 1
ATOM 7130 N N . LEU B 1 440 ? -55.157 -17.044 9.046 1.00 38.63 469 LEU B N 1
ATOM 7131 C CA . LEU B 1 440 ? -54.203 -17.031 10.119 1.00 39.48 469 LEU B CA 1
ATOM 7132 C C . LEU B 1 440 ? -53.063 -18.053 9.999 1.00 37.20 469 LEU B C 1
ATOM 7133 O O . LEU B 1 440 ? -51.905 -17.734 10.259 1.00 36.60 469 LEU B O 1
ATOM 7138 N N . GLU B 1 441 ? -53.412 -19.298 9.713 1.00 36.60 470 GLU B N 1
ATOM 7139 C CA . GLU B 1 441 ? -52.398 -20.356 9.624 1.00 36.15 470 GLU B CA 1
ATOM 7140 C C . GLU B 1 441 ? -51.479 -20.117 8.434 1.00 34.67 470 GLU B C 1
ATOM 7141 O O . GLU B 1 441 ? -50.257 -20.321 8.515 1.00 34.50 470 GLU B O 1
ATOM 7147 N N . HIS B 1 442 ? -52.055 -19.650 7.342 1.00 34.51 471 HIS B N 1
ATOM 7148 C CA . HIS B 1 442 ? -51.278 -19.325 6.150 1.00 34.70 471 HIS B CA 1
ATOM 7149 C C . HIS B 1 442 ? -50.263 -18.216 6.478 1.00 35.03 471 HIS B C 1
ATOM 7150 O O . HIS B 1 442 ? -49.070 -18.345 6.198 1.00 33.40 471 HIS B O 1
ATOM 7157 N N . GLU B 1 443 ? -50.740 -17.164 7.115 1.00 36.63 472 GLU B N 1
ATOM 7158 C CA . GLU B 1 443 ? -49.892 -16.054 7.522 1.00 37.49 472 GLU B CA 1
ATOM 7159 C C . GLU B 1 443 ? -48.762 -16.474 8.488 1.00 37.23 472 GLU B C 1
ATOM 7160 O O . GLU B 1 443 ? -47.650 -15.964 8.386 1.00 37.62 472 GLU B O 1
ATOM 7162 N N . LYS B 1 444 ? -49.062 -17.339 9.461 1.00 36.49 473 LYS B N 1
ATOM 7163 C CA . LYS B 1 444 ? -48.051 -17.868 10.374 1.00 35.45 473 LYS B CA 1
ATOM 7164 C C . LYS B 1 444 ? -46.888 -18.579 9.621 1.00 33.49 473 LYS B C 1
ATOM 7165 O O . LYS B 1 444 ? -45.716 -18.431 9.979 1.00 32.68 473 LYS B O 1
ATOM 7168 N N . LEU B 1 445 ? -47.199 -19.355 8.594 1.00 32.46 474 LEU B N 1
ATOM 7169 C CA . LEU B 1 445 ? -46.130 -20.008 7.807 1.00 32.54 474 LEU B CA 1
ATOM 7170 C C . LEU B 1 445 ? -45.240 -18.988 7.127 1.00 31.38 474 LEU B C 1
ATOM 7171 O O . LEU B 1 445 ? -44.021 -19.130 7.131 1.00 30.54 474 LEU B O 1
ATOM 7176 N N . LEU B 1 446 ? -45.845 -17.951 6.567 1.00 31.80 475 LEU B N 1
ATOM 7177 C CA . LEU B 1 446 ? -45.080 -16.882 5.896 1.00 32.67 475 LEU B CA 1
ATOM 7178 C C . LEU B 1 446 ? -44.190 -16.112 6.859 1.00 33.56 475 LEU B C 1
ATOM 7179 O O . LEU B 1 446 ? -43.038 -15.787 6.525 1.00 33.37 475 LEU B O 1
ATOM 7184 N N . ASP B 1 447 ? -44.739 -15.779 8.032 1.00 34.97 476 ASP B N 1
ATOM 7185 C CA . ASP B 1 447 ? -43.982 -15.114 9.085 1.00 36.39 476 ASP B CA 1
ATOM 7186 C C . ASP B 1 447 ? -42.808 -15.950 9.566 1.00 34.29 476 ASP B C 1
ATOM 7187 O O . ASP B 1 447 ? -41.736 -15.421 9.811 1.00 32.89 476 ASP B O 1
ATOM 7192 N N . GLU B 1 448 ? -43.022 -17.248 9.722 1.00 32.14 477 GLU B N 1
ATOM 7193 C CA . GLU B 1 448 ? -41.942 -18.156 10.134 1.00 31.28 477 GLU B CA 1
ATOM 7194 C C . GLU B 1 448 ? -40.819 -18.132 9.084 1.00 30.15 477 GLU B C 1
ATOM 7195 O O . GLU B 1 448 ? -39.657 -18.080 9.438 1.00 29.74 477 GLU B O 1
ATOM 7201 N N . TYR B 1 449 ? -41.176 -18.171 7.794 1.00 29.61 478 TYR B N 1
ATOM 7202 C CA . TYR B 1 449 ? -40.183 -18.101 6.740 1.00 29.25 478 TYR B CA 1
ATOM 7203 C C . TYR B 1 449 ? -39.348 -16.825 6.841 1.00 30.38 478 TYR B C 1
ATOM 7204 O O . TYR B 1 449 ? -38.125 -16.886 6.800 1.00 29.25 478 TYR B O 1
ATOM 7213 N N . LYS B 1 450 ? -40.002 -15.692 7.036 1.00 32.33 479 LYS B N 1
ATOM 7214 C CA . LYS B 1 450 ? -39.284 -14.457 7.106 1.00 35.53 479 LYS B CA 1
ATOM 7215 C C . LYS B 1 450 ? -38.365 -14.371 8.329 1.00 35.08 479 LYS B C 1
ATOM 7216 O O . LYS B 1 450 ? -37.259 -13.819 8.221 1.00 35.97 479 LYS B O 1
ATOM 7222 N N . GLU B 1 451 ? -38.818 -14.887 9.468 1.00 33.95 480 GLU B N 1
ATOM 7223 C CA . GLU B 1 451 ? -37.976 -14.971 10.668 1.00 34.40 480 GLU B CA 1
ATOM 7224 C C . GLU B 1 451 ? -36.754 -15.856 10.386 1.00 33.34 480 GLU B C 1
ATOM 7225 O O . GLU B 1 451 ? -35.646 -15.529 10.785 1.00 32.73 480 GLU B O 1
ATOM 7227 N N . LEU B 1 452 ? -36.953 -16.984 9.715 1.00 31.86 481 LEU B N 1
ATOM 7228 C CA . LEU B 1 452 ? -35.843 -17.887 9.427 1.00 31.76 481 LEU B CA 1
ATOM 7229 C C . LEU B 1 452 ? -34.781 -17.240 8.581 1.00 30.71 481 LEU B C 1
ATOM 7230 O O . LEU B 1 452 ? -33.607 -17.485 8.799 1.00 29.40 481 LEU B O 1
ATOM 7235 N N . LEU B 1 453 ? -35.177 -16.410 7.623 1.00 30.29 482 LEU B N 1
ATOM 7236 C CA . LEU B 1 453 ? -34.210 -15.728 6.791 1.00 31.45 482 LEU B CA 1
ATOM 7237 C C . LEU B 1 453 ? -33.325 -14.806 7.622 1.00 31.39 482 LEU B C 1
ATOM 7238 O O . LEU B 1 453 ? -32.127 -14.741 7.384 1.00 30.72 482 LEU B O 1
ATOM 7243 N N . ASP B 1 454 ? -33.925 -14.081 8.556 1.00 32.73 483 ASP B N 1
ATOM 7244 C CA . ASP B 1 454 ? -33.142 -13.223 9.464 1.00 35.20 483 ASP B CA 1
ATOM 7245 C C . ASP B 1 454 ? -32.210 -14.047 10.367 1.00 32.98 483 ASP B C 1
ATOM 7246 O O . ASP B 1 454 ? -31.073 -13.664 10.584 1.00 32.16 483 ASP B O 1
ATOM 7251 N N . GLN B 1 455 ? -32.699 -15.177 10.879 1.00 31.12 484 GLN B N 1
ATOM 7252 C CA . GLN B 1 455 ? -31.863 -16.055 11.686 1.00 31.29 484 GLN B CA 1
ATOM 7253 C C . GLN B 1 455 ? -30.681 -16.598 10.863 1.00 28.55 484 GLN B C 1
ATOM 7254 O O . GLN B 1 455 ? -29.573 -16.680 11.346 1.00 26.58 484 GLN B O 1
ATOM 7260 N N . ILE B 1 456 ? -30.962 -17.038 9.628 1.00 27.15 485 ILE B N 1
ATOM 7261 C CA . ILE B 1 456 ? -29.915 -17.581 8.753 1.00 26.40 485 ILE B CA 1
ATOM 7262 C C . ILE B 1 456 ? -28.810 -16.547 8.532 1.00 27.44 485 ILE B C 1
ATOM 7263 O O . ILE B 1 456 ? -27.628 -16.881 8.657 1.00 27.31 485 ILE B O 1
ATOM 7268 N N . ALA B 1 457 ? -29.188 -15.298 8.277 1.00 28.36 486 ALA B N 1
ATOM 7269 C CA . ALA B 1 457 ? -28.224 -14.221 8.077 1.00 30.01 486 ALA B CA 1
ATOM 7270 C C . ALA B 1 457 ? -27.341 -14.027 9.324 1.00 30.78 486 ALA B C 1
ATOM 7271 O O . ALA B 1 457 ? -26.131 -13.874 9.217 1.00 31.01 486 ALA B O 1
ATOM 7273 N N . GLU B 1 458 ? -27.963 -14.051 10.492 1.00 31.09 487 GLU B N 1
ATOM 7274 C CA . GLU B 1 458 ? -27.209 -13.930 11.740 1.00 32.92 487 GLU B CA 1
ATOM 7275 C C . GLU B 1 458 ? -26.269 -15.110 11.976 1.00 30.50 487 GLU B C 1
ATOM 7276 O O . GLU B 1 458 ? -25.139 -14.911 12.396 1.00 30.04 487 GLU B O 1
ATOM 7282 N N . LEU B 1 459 ? -26.728 -16.332 11.699 1.00 28.05 488 LEU B N 1
ATOM 7283 C CA . LEU B 1 459 ? -25.886 -17.476 11.868 1.00 26.94 488 LEU B CA 1
ATOM 7284 C C . LEU B 1 459 ? -24.672 -17.436 10.918 1.00 27.50 488 LEU B C 1
ATOM 7285 O O . LEU B 1 459 ? -23.544 -17.798 11.289 1.00 27.28 488 LEU B O 1
ATOM 7290 N N . LEU B 1 460 ? -24.886 -16.973 9.689 1.00 27.75 489 LEU B N 1
ATOM 7291 C CA . LEU B 1 460 ? -23.790 -16.835 8.741 1.00 29.18 489 LEU B CA 1
ATOM 7292 C C . LEU B 1 460 ? -22.778 -15.786 9.195 1.00 30.79 489 LEU B C 1
ATOM 7293 O O . LEU B 1 460 ? -21.588 -15.960 8.982 1.00 30.98 489 LEU B O 1
ATOM 7298 N N . ARG B 1 461 ? -23.258 -14.716 9.817 1.00 32.11 490 ARG B N 1
ATOM 7299 C CA . ARG B 1 461 ? -22.366 -13.661 10.320 1.00 34.90 490 ARG B CA 1
ATOM 7300 C C . ARG B 1 461 ? -21.461 -14.239 11.393 1.00 33.39 490 ARG B C 1
ATOM 7301 O O . ARG B 1 461 ? -20.286 -13.895 11.465 1.00 33.71 490 ARG B O 1
ATOM 7309 N N . ILE B 1 462 ? -22.021 -15.087 12.253 1.00 30.99 491 ILE B N 1
ATOM 7310 C CA . ILE B 1 462 ? -21.253 -15.717 13.310 1.00 30.62 491 ILE B CA 1
ATOM 7311 C C . ILE B 1 462 ? -20.183 -16.628 12.725 1.00 30.49 491 ILE B C 1
ATOM 7312 O O . ILE B 1 462 ? -19.033 -16.607 13.147 1.00 31.05 491 ILE B O 1
ATOM 7317 N N . LEU B 1 463 ? -20.561 -17.462 11.781 1.00 30.97 492 LEU B N 1
ATOM 7318 C CA . LEU B 1 463 ? -19.591 -18.360 11.179 1.00 32.13 492 LEU B CA 1
ATOM 7319 C C . LEU B 1 463 ? -18.524 -17.611 10.394 1.00 33.96 492 LEU B C 1
ATOM 7320 O O . LEU B 1 463 ? -17.421 -18.098 10.256 1.00 34.47 492 LEU B O 1
ATOM 7325 N N . GLY B 1 464 ? -18.867 -16.458 9.858 1.00 35.14 493 GLY B N 1
ATOM 7326 C CA . GLY B 1 464 ? -17.959 -15.715 8.991 1.00 37.93 493 GLY B CA 1
ATOM 7327 C C . GLY B 1 464 ? -16.946 -14.889 9.755 1.00 38.15 493 GLY B C 1
ATOM 7328 O O . GLY B 1 464 ? -16.026 -14.354 9.154 1.00 40.23 493 GLY B O 1
ATOM 7329 N N . SER B 1 465 ? -17.131 -14.745 11.062 1.00 36.58 494 SER B N 1
ATOM 7330 C CA . SER B 1 465 ? -16.327 -13.813 11.835 1.00 36.96 494 SER B CA 1
ATOM 7331 C C . SER B 1 465 ? -15.978 -14.331 13.228 1.00 35.38 494 SER B C 1
ATOM 7332 O O . SER B 1 465 ? -16.861 -14.495 14.082 1.00 33.31 494 SER B O 1
ATOM 7335 N N . ALA B 1 466 ? -14.692 -14.590 13.453 1.00 35.84 495 ALA B N 1
ATOM 7336 C CA . ALA B 1 466 ? -14.207 -14.983 14.762 1.00 35.34 495 ALA B CA 1
ATOM 7337 C C . ALA B 1 466 ? -14.559 -13.917 15.819 1.00 34.06 495 ALA B C 1
ATOM 7338 O O . ALA B 1 466 ? -14.876 -14.256 16.966 1.00 31.28 495 ALA B O 1
ATOM 7340 N N . ASP B 1 467 ? -14.491 -12.640 15.441 1.00 35.74 496 ASP B N 1
ATOM 7341 C CA . ASP B 1 467 ? -14.861 -11.542 16.357 1.00 36.33 496 ASP B CA 1
ATOM 7342 C C . ASP B 1 467 ? -16.314 -11.690 16.783 1.00 33.06 496 ASP B C 1
ATOM 7343 O O . ASP B 1 467 ? -16.659 -11.558 17.958 1.00 29.40 496 ASP B O 1
ATOM 7348 N N . ARG B 1 468 ? -17.194 -11.947 15.825 1.00 32.87 497 ARG B N 1
ATOM 7349 C CA . ARG B 1 468 ? -18.608 -12.097 16.166 1.00 33.65 497 ARG B CA 1
ATOM 7350 C C . ARG B 1 468 ? -18.841 -13.315 17.074 1.00 30.39 497 ARG B C 1
ATOM 7351 O O . ARG B 1 468 ? -19.682 -13.288 17.967 1.00 26.62 497 ARG B O 1
ATOM 7359 N N . LEU B 1 469 ? -18.131 -14.406 16.783 1.00 29.60 498 LEU B N 1
ATOM 7360 C CA . LEU B 1 469 ? -18.248 -15.630 17.578 1.00 28.47 498 LEU B CA 1
ATOM 7361 C C . LEU B 1 469 ? -17.880 -15.337 19.015 1.00 26.73 498 LEU B C 1
ATOM 7362 O O . LEU B 1 469 ? -18.611 -15.718 19.916 1.00 23.81 498 LEU B O 1
ATOM 7367 N N . MET B 1 470 ? -16.785 -14.612 19.196 1.00 26.74 499 MET B N 1
ATOM 7368 C CA . MET B 1 470 ? -16.349 -14.266 20.534 1.00 26.82 499 MET B CA 1
ATOM 7369 C C . MET B 1 470 ? -17.341 -13.337 21.240 1.00 25.95 499 MET B C 1
ATOM 7370 O O . MET B 1 470 ? -17.468 -13.438 22.445 1.00 25.43 499 MET B O 1
ATOM 7375 N N . GLU B 1 471 ? -18.050 -12.486 20.511 1.00 26.41 500 GLU B N 1
ATOM 7376 C CA . GLU B 1 471 ? -19.057 -11.581 21.104 1.00 27.22 500 GLU B CA 1
ATOM 7377 C C . GLU B 1 471 ? -20.248 -12.400 21.583 1.00 25.88 500 GLU B C 1
ATOM 7378 O O . GLU B 1 471 ? -20.839 -12.117 22.622 1.00 25.58 500 GLU B O 1
ATOM 7384 N N . VAL B 1 472 ? -20.591 -13.451 20.847 1.00 23.75 501 VAL B N 1
ATOM 7385 C CA . VAL B 1 472 ? -21.640 -14.345 21.305 1.00 22.96 501 VAL B CA 1
ATOM 7386 C C . VAL B 1 472 ? -21.254 -14.994 22.621 1.00 21.41 501 VAL B C 1
ATOM 7387 O O . VAL B 1 472 ? -22.068 -15.049 23.557 1.00 21.15 501 VAL B O 1
ATOM 7391 N N . ILE B 1 473 ? -20.035 -15.501 22.683 1.00 19.99 502 ILE B N 1
ATOM 7392 C CA . ILE B 1 473 ? -19.577 -16.142 23.861 1.00 19.86 502 ILE B CA 1
ATOM 7393 C C . ILE B 1 473 ? -19.578 -15.129 25.044 1.00 20.93 502 ILE B C 1
ATOM 7394 O O . ILE B 1 473 ? -19.979 -15.484 26.133 1.00 20.74 502 ILE B O 1
ATOM 7399 N N . ARG B 1 474 ? -19.084 -13.932 24.821 1.00 21.55 503 ARG B N 1
ATOM 7400 C CA . ARG B 1 474 ? -19.032 -12.889 25.882 1.00 22.93 503 ARG B CA 1
ATOM 7401 C C . ARG B 1 474 ? -20.415 -12.565 26.407 1.00 21.49 503 ARG B C 1
ATOM 7402 O O . ARG B 1 474 ? -20.608 -12.475 27.602 1.00 20.53 503 ARG B O 1
ATOM 7410 N N . GLU B 1 475 ? -21.360 -12.382 25.504 1.00 22.84 504 GLU B N 1
ATOM 7411 C CA . GLU B 1 475 ? -22.735 -12.068 25.874 1.00 24.28 504 GLU B CA 1
ATOM 7412 C C . GLU B 1 475 ? -23.393 -13.218 26.691 1.00 22.86 504 GLU B C 1
ATOM 7413 O O . GLU B 1 475 ? -24.145 -12.982 27.663 1.00 21.11 504 GLU B O 1
ATOM 7419 N N . GLU B 1 476 ? -23.115 -14.457 26.315 1.00 22.25 505 GLU B N 1
ATOM 7420 C CA . GLU B 1 476 ? -23.602 -15.617 27.087 1.00 22.23 505 GLU B CA 1
ATOM 7421 C C . GLU B 1 476 ? -23.007 -15.626 28.519 1.00 20.58 505 GLU B C 1
ATOM 7422 O O . GLU B 1 476 ? -23.720 -15.919 29.480 1.00 20.60 505 GLU B O 1
ATOM 7428 N N . LEU B 1 477 ? -21.725 -15.349 28.631 1.00 19.03 506 LEU B N 1
ATOM 7429 C CA . LEU B 1 477 ? -21.047 -15.305 29.951 1.00 20.20 506 LEU B CA 1
ATOM 7430 C C . LEU B 1 477 ? -21.584 -14.154 30.808 1.00 21.21 506 LEU B C 1
ATOM 7431 O O . LEU B 1 477 ? -21.858 -14.367 31.965 1.00 19.79 506 LEU B O 1
ATOM 7436 N N . GLU B 1 478 ? -21.820 -12.987 30.215 1.00 23.00 507 GLU B N 1
ATOM 7437 C CA . GLU B 1 478 ? -22.468 -11.885 30.906 1.00 24.46 507 GLU B CA 1
ATOM 7438 C C . GLU B 1 478 ? -23.883 -12.209 31.402 1.00 24.82 507 GLU B C 1
ATOM 7439 O O . GLU B 1 478 ? -24.258 -11.852 32.520 1.00 24.43 507 GLU B O 1
ATOM 7445 N N . LEU B 1 479 ? -24.654 -12.928 30.600 1.00 24.05 508 LEU B N 1
ATOM 7446 C CA . LEU B 1 479 ? -25.956 -13.364 31.027 1.00 24.66 508 LEU B CA 1
ATOM 7447 C C . LEU B 1 479 ? -25.914 -14.364 32.185 1.00 22.82 508 LEU B C 1
ATOM 7448 O O . LEU B 1 479 ? -26.716 -14.263 33.123 1.00 22.63 508 LEU B O 1
ATOM 7453 N N . VAL B 1 480 ? -25.007 -15.318 32.130 1.00 21.61 509 VAL B N 1
ATOM 7454 C CA . VAL B 1 480 ? -24.813 -16.261 33.255 1.00 22.81 509 VAL B CA 1
ATOM 7455 C C . VAL B 1 480 ? -24.489 -15.506 34.546 1.00 21.75 509 VAL B C 1
ATOM 7456 O O . VAL B 1 480 ? -25.038 -15.794 35.610 1.00 22.19 509 VAL B O 1
ATOM 7460 N N . ARG B 1 481 ? -23.602 -14.531 34.450 1.00 21.08 510 ARG B N 1
ATOM 7461 C CA . ARG B 1 481 ? -23.271 -13.734 35.580 1.00 21.20 510 ARG B CA 1
ATOM 7462 C C . ARG B 1 481 ? -24.511 -12.990 36.163 1.00 22.46 510 ARG B C 1
ATOM 7463 O O . ARG B 1 481 ? -24.693 -12.975 37.373 1.00 22.19 510 ARG B O 1
ATOM 7471 N N . GLU B 1 482 ? -25.318 -12.361 35.315 1.00 24.55 511 GLU B N 1
ATOM 7472 C CA . GLU B 1 482 ? -26.500 -11.647 35.761 1.00 27.76 511 GLU B CA 1
ATOM 7473 C C . GLU B 1 482 ? -27.539 -12.615 36.376 1.00 28.42 511 GLU B C 1
ATOM 7474 O O . GLU B 1 482 ? -28.193 -12.290 37.365 1.00 29.81 511 GLU B O 1
ATOM 7477 N N . GLN B 1 483 ? -27.700 -13.796 35.787 1.00 26.77 512 GLN B N 1
ATOM 7478 C CA . GLN B 1 483 ? -28.769 -14.719 36.234 1.00 28.08 512 GLN B CA 1
ATOM 7479 C C . GLN B 1 483 ? -28.377 -15.506 37.475 1.00 25.95 512 GLN B C 1
ATOM 7480 O O . GLN B 1 483 ? -29.219 -15.784 38.293 1.00 27.43 512 GLN B O 1
ATOM 7486 N N . PHE B 1 484 ? -27.115 -15.880 37.595 1.00 21.95 513 PHE B N 1
ATOM 7487 C CA . PHE B 1 484 ? -26.677 -16.801 38.646 1.00 22.88 513 PHE B CA 1
ATOM 7488 C C . PHE B 1 484 ? -25.597 -16.275 39.599 1.00 21.93 513 PHE B C 1
ATOM 7489 O O . PHE B 1 484 ? -25.259 -16.928 40.599 1.00 22.99 513 PHE B O 1
ATOM 7497 N N . GLY B 1 485 ? -24.971 -15.158 39.241 1.00 22.56 514 GLY B N 1
ATOM 7498 C CA . GLY B 1 485 ? -23.882 -14.635 40.070 1.00 22.46 514 GLY B CA 1
ATOM 7499 C C . GLY B 1 485 ? -24.420 -14.234 41.429 1.00 23.54 514 GLY B C 1
ATOM 7500 O O . GLY B 1 485 ? -25.533 -13.738 41.547 1.00 25.44 514 GLY B O 1
ATOM 7501 N N . ASP B 1 486 ? -23.660 -14.509 42.476 1.00 23.62 515 ASP B N 1
ATOM 7502 C CA . ASP B 1 486 ? -24.089 -14.209 43.831 1.00 24.93 515 ASP B CA 1
ATOM 7503 C C . ASP B 1 486 ? -22.894 -13.699 44.618 1.00 23.17 515 ASP B C 1
ATOM 7504 O O . ASP B 1 486 ? -21.796 -13.614 44.076 1.00 23.08 515 ASP B O 1
ATOM 7509 N N . LYS B 1 487 ? -23.119 -13.375 45.885 1.00 23.59 516 LYS B N 1
ATOM 7510 C CA . LYS B 1 487 ? -22.073 -12.758 46.721 1.00 25.33 516 LYS B CA 1
ATOM 7511 C C . LYS B 1 487 ? -21.043 -13.768 47.179 1.00 23.21 516 LYS B C 1
ATOM 7512 O O . LYS B 1 487 ? -21.342 -14.933 47.393 1.00 23.11 516 LYS B O 1
ATOM 7518 N N . ARG B 1 488 ? -19.845 -13.276 47.396 1.00 22.56 517 ARG B N 1
ATOM 7519 C CA . ARG B 1 488 ? -18.796 -14.034 48.027 1.00 22.46 517 ARG B CA 1
ATOM 7520 C C . ARG B 1 488 ? -19.212 -14.370 49.469 1.00 23.67 517 ARG B C 1
ATOM 7521 O O . ARG B 1 488 ? -19.814 -13.541 50.152 1.00 22.56 517 ARG B O 1
ATOM 7529 N N . ARG B 1 489 ? -18.830 -15.569 49.924 1.00 21.09 518 ARG B N 1
ATOM 7530 C CA . ARG B 1 489 ? -19.125 -16.001 51.301 1.00 22.17 518 ARG B CA 1
ATOM 7531 C C . ARG B 1 489 ? -17.913 -16.051 52.174 1.00 21.50 518 ARG B C 1
ATOM 7532 O O . ARG B 1 489 ? -17.983 -15.741 53.338 1.00 22.88 518 ARG B O 1
ATOM 7540 N N . THR B 1 490 ? -16.798 -16.501 51.623 1.00 20.33 519 THR B N 1
ATOM 7541 C CA . THR B 1 490 ? -15.559 -16.735 52.384 1.00 20.63 519 THR B CA 1
ATOM 7542 C C . THR B 1 490 ? -14.704 -15.440 52.377 1.00 21.80 519 THR B C 1
ATOM 7543 O O . THR B 1 490 ? -14.514 -14.853 51.316 1.00 21.36 519 THR B O 1
ATOM 7547 N N . GLU B 1 491 ? -14.237 -15.012 53.555 1.00 22.67 520 GLU B N 1
ATOM 7548 C CA . GLU B 1 491 ? -13.395 -13.845 53.690 1.00 26.02 520 GLU B CA 1
ATOM 7549 C C . GLU B 1 491 ? -11.973 -14.268 53.456 1.00 26.72 520 GLU B C 1
ATOM 7550 O O . GLU B 1 491 ? -11.512 -15.246 54.017 1.00 26.88 520 GLU B O 1
ATOM 7556 N N . ILE B 1 492 ? -11.270 -13.557 52.591 1.00 28.68 521 ILE B N 1
ATOM 7557 C CA . ILE B 1 492 ? -9.830 -13.839 52.392 1.00 31.91 521 ILE B CA 1
ATOM 7558 C C . ILE B 1 492 ? -9.001 -12.871 53.211 1.00 36.18 521 ILE B C 1
ATOM 7559 O O . ILE B 1 492 ? -9.110 -11.680 52.997 1.00 35.08 521 ILE B O 1
ATOM 7564 N N . THR B 1 493 ? -8.132 -13.410 54.074 1.00 39.73 522 THR B N 1
ATOM 7565 C CA . THR B 1 493 ? -7.135 -12.635 54.804 1.00 47.09 522 THR B CA 1
ATOM 7566 C C . THR B 1 493 ? -5.709 -13.132 54.482 1.00 50.14 522 THR B C 1
ATOM 7567 O O . THR B 1 493 ? -5.481 -14.140 53.794 1.00 52.33 522 THR B O 1
ATOM 7572 N N . ALA C 1 4 ? -8.991 22.169 36.738 1.00 41.97 33 ALA C N 1
ATOM 7573 C CA . ALA C 1 4 ? -9.705 23.355 36.246 1.00 40.59 33 ALA C CA 1
ATOM 7574 C C . ALA C 1 4 ? -10.942 23.646 37.139 1.00 36.62 33 ALA C C 1
ATOM 7575 O O . ALA C 1 4 ? -11.483 22.751 37.763 1.00 35.60 33 ALA C O 1
ATOM 7577 N N . LEU C 1 5 ? -11.302 24.912 37.252 1.00 32.24 34 LEU C N 1
ATOM 7578 C CA . LEU C 1 5 ? -12.513 25.317 37.966 1.00 30.46 34 LEU C CA 1
ATOM 7579 C C . LEU C 1 5 ? -13.679 25.356 36.968 1.00 27.62 34 LEU C C 1
ATOM 7580 O O . LEU C 1 5 ? -13.440 25.586 35.790 1.00 27.27 34 LEU C O 1
ATOM 7585 N N . PRO C 1 6 ? -14.934 25.102 37.431 1.00 23.10 35 PRO C N 1
ATOM 7586 C CA . PRO C 1 6 ? -16.043 25.258 36.514 1.00 20.48 35 PRO C CA 1
ATOM 7587 C C . PRO C 1 6 ? -16.273 26.747 36.228 1.00 18.65 35 PRO C C 1
ATOM 7588 O O . PRO C 1 6 ? -15.998 27.583 37.069 1.00 18.50 35 PRO C O 1
ATOM 7592 N N . ASP C 1 7 ? -16.805 27.029 35.037 1.00 18.02 36 ASP C N 1
ATOM 7593 C CA . ASP C 1 7 ? -17.300 28.369 34.714 1.00 18.68 36 ASP C CA 1
ATOM 7594 C C . ASP C 1 7 ? -18.580 28.602 35.522 1.00 17.88 36 ASP C C 1
ATOM 7595 O O . ASP C 1 7 ? -19.436 27.743 35.582 1.00 17.57 36 ASP C O 1
ATOM 7600 N N . VAL C 1 8 ? -18.696 29.749 36.152 1.00 18.66 37 VAL C N 1
ATOM 7601 C CA . VAL C 1 8 ? -19.889 30.022 36.975 1.00 19.93 37 VAL C CA 1
ATOM 7602 C C . VAL C 1 8 ? -21.188 29.986 36.144 1.00 20.22 37 VAL C C 1
ATOM 7603 O O . VAL C 1 8 ? -22.242 29.587 36.644 1.00 21.68 37 VAL C O 1
ATOM 7607 N N . ARG C 1 9 ? -21.084 30.315 34.868 1.00 20.03 38 ARG C N 1
ATOM 7608 C CA . ARG C 1 9 ? -22.256 30.452 34.011 1.00 18.86 38 ARG C CA 1
ATOM 7609 C C . ARG C 1 9 ? -22.856 29.109 33.593 1.00 18.64 38 ARG C C 1
ATOM 7610 O O . ARG C 1 9 ? -24.087 29.007 33.599 1.00 21.54 38 ARG C O 1
ATOM 7618 N N . ASP C 1 10 ? -22.061 28.098 33.240 1.00 17.25 39 ASP C N 1
ATOM 7619 C CA . ASP C 1 10 ? -22.617 26.854 32.804 1.00 16.62 39 ASP C CA 1
ATOM 7620 C C . ASP C 1 10 ? -22.290 25.694 33.723 1.00 15.90 39 ASP C C 1
ATOM 7621 O O . ASP C 1 10 ? -22.750 24.571 33.488 1.00 17.29 39 ASP C O 1
ATOM 7626 N N . GLY C 1 11 ? -21.469 25.923 34.724 1.00 17.69 40 GLY C N 1
ATOM 7627 C CA . GLY C 1 11 ? -21.070 24.859 35.657 1.00 18.20 40 GLY C CA 1
ATOM 7628 C C . GLY C 1 11 ? -20.120 23.824 35.132 1.00 19.73 40 GLY C C 1
ATOM 7629 O O . GLY C 1 11 ? -19.902 22.789 35.781 1.00 21.76 40 GLY C O 1
ATOM 7630 N N . LEU C 1 12 ? -19.550 24.065 33.957 1.00 17.39 41 LEU C N 1
ATOM 7631 C CA . LEU C 1 12 ? -18.766 23.039 33.301 1.00 18.58 41 LEU C CA 1
ATOM 7632 C C . LEU C 1 12 ? -17.310 23.385 33.365 1.00 18.67 41 LEU C C 1
ATOM 7633 O O . LEU C 1 12 ? -16.898 24.547 33.374 1.00 19.02 41 LEU C O 1
ATOM 7638 N N . LYS C 1 13 ? -16.504 22.347 33.453 1.00 20.14 42 LYS C N 1
ATOM 7639 C CA . LYS C 1 13 ? -15.106 22.466 33.137 1.00 21.13 42 LYS C CA 1
ATOM 7640 C C . LYS C 1 13 ? -14.910 22.195 31.663 1.00 19.93 42 LYS C C 1
ATOM 7641 O O . LYS C 1 13 ? -15.794 21.616 31.017 1.00 18.20 42 LYS C O 1
ATOM 7647 N N . PRO C 1 14 ? -13.726 22.560 31.108 1.00 20.41 43 PRO C N 1
ATOM 7648 C CA . PRO C 1 14 ? -13.487 22.328 29.689 1.00 21.71 43 PRO C CA 1
ATOM 7649 C C . PRO C 1 14 ? -13.749 20.908 29.200 1.00 20.52 43 PRO C C 1
ATOM 7650 O O . PRO C 1 14 ? -14.390 20.729 28.163 1.00 19.23 43 PRO C O 1
ATOM 7654 N N . VAL C 1 15 ? -13.289 19.902 29.946 1.00 20.68 44 VAL C N 1
ATOM 7655 C CA . VAL C 1 15 ? -13.504 18.547 29.507 1.00 20.24 44 VAL C CA 1
ATOM 7656 C C . VAL C 1 15 ? -14.981 18.215 29.344 1.00 18.23 44 VAL C C 1
ATOM 7657 O O . VAL C 1 15 ? -15.367 17.566 28.361 1.00 16.65 44 VAL C O 1
ATOM 7661 N N . HIS C 1 16 ? -15.841 18.682 30.248 1.00 17.29 45 HIS C N 1
ATOM 7662 C CA . HIS C 1 16 ? -17.261 18.402 30.167 1.00 17.47 45 HIS C CA 1
ATOM 7663 C C . HIS C 1 16 ? -17.884 19.094 28.982 1.00 16.10 45 HIS C C 1
ATOM 7664 O O . HIS C 1 16 ? -18.699 18.532 28.276 1.00 15.50 45 HIS C O 1
ATOM 7671 N N . ARG C 1 17 ? -17.457 20.331 28.776 1.00 16.70 46 ARG C N 1
ATOM 7672 C CA . ARG C 1 17 ? -17.957 21.127 27.669 1.00 16.99 46 ARG C CA 1
ATOM 7673 C C . ARG C 1 17 ? -17.570 20.538 26.298 1.00 16.12 46 ARG C C 1
ATOM 7674 O O . ARG C 1 17 ? -18.376 20.451 25.366 1.00 15.95 46 ARG C O 1
ATOM 7682 N N . ARG C 1 18 ? -16.374 20.019 26.232 1.00 15.70 47 ARG C N 1
ATOM 7683 C CA . ARG C 1 18 ? -15.878 19.386 25.006 1.00 16.55 47 ARG C CA 1
ATOM 7684 C C . ARG C 1 18 ? -16.667 18.124 24.683 1.00 15.73 47 ARG C C 1
ATOM 7685 O O . ARG C 1 18 ? -16.995 17.856 23.517 1.00 16.47 47 ARG C O 1
ATOM 7693 N N . VAL C 1 19 ? -16.921 17.307 25.694 1.00 16.31 48 VAL C N 1
ATOM 7694 C CA . VAL C 1 19 ? -17.759 16.107 25.518 1.00 16.12 48 VAL C CA 1
ATOM 7695 C C . VAL C 1 19 ? -19.150 16.465 25.016 1.00 15.00 48 VAL C C 1
ATOM 7696 O O . VAL C 1 19 ? -19.650 15.890 24.033 1.00 15.65 48 VAL C O 1
ATOM 7700 N N . LEU C 1 20 ? -19.816 17.392 25.698 1.00 14.41 49 LEU C N 1
ATOM 7701 C CA . LEU C 1 20 ? -21.174 17.715 25.315 1.00 15.80 49 LEU C CA 1
ATOM 7702 C C . LEU C 1 20 ? -21.254 18.345 23.933 1.00 15.65 49 LEU C C 1
ATOM 7703 O O . LEU C 1 20 ? -22.162 18.048 23.151 1.00 14.96 49 LEU C O 1
ATOM 7708 N N . TYR C 1 21 ? -20.295 19.226 23.603 1.00 15.61 50 TYR C N 1
ATOM 7709 C CA . TYR C 1 21 ? -20.235 19.812 22.287 1.00 17.03 50 TYR C CA 1
ATOM 7710 C C . TYR C 1 21 ? -20.018 18.791 21.186 1.00 16.30 50 TYR C C 1
ATOM 7711 O O . TYR C 1 21 ? -20.695 18.841 20.161 1.00 16.83 50 TYR C O 1
ATOM 7720 N N . ALA C 1 22 ? -19.127 17.837 21.413 1.00 15.96 51 ALA C N 1
ATOM 7721 C CA . ALA C 1 22 ? -18.896 16.765 20.453 1.00 16.33 51 ALA C CA 1
ATOM 7722 C C . ALA C 1 22 ? -20.203 15.985 20.185 1.00 16.99 51 ALA C C 1
ATOM 7723 O O . ALA C 1 22 ? -20.501 15.623 19.020 1.00 16.51 51 ALA C O 1
ATOM 7725 N N . MET C 1 23 ? -20.962 15.723 21.237 1.00 15.92 52 MET C N 1
ATOM 7726 C CA . MET C 1 23 ? -22.236 14.982 21.122 1.00 16.84 52 MET C CA 1
ATOM 7727 C C . MET C 1 23 ? -23.231 15.784 20.325 1.00 17.59 52 MET C C 1
ATOM 7728 O O . MET C 1 23 ? -23.936 15.251 19.441 1.00 20.24 52 MET C O 1
ATOM 7733 N N . ASN C 1 24 ? -23.242 17.080 20.566 1.00 17.67 53 ASN C N 1
ATOM 7734 C CA . ASN C 1 24 ? -24.137 17.974 19.815 1.00 22.36 53 ASN C CA 1
ATOM 7735 C C . ASN C 1 24 ? -23.775 17.997 18.327 1.00 21.43 53 ASN C C 1
ATOM 7736 O O . ASN C 1 24 ? -24.674 17.862 17.457 1.00 21.26 53 ASN C O 1
ATOM 7741 N N . VAL C 1 25 ? -22.471 18.140 18.018 1.00 20.23 54 VAL C N 1
ATOM 7742 C CA . VAL C 1 25 ? -21.973 18.190 16.615 1.00 21.62 54 VAL C CA 1
ATOM 7743 C C . VAL C 1 25 ? -22.255 16.870 15.879 1.00 21.51 54 VAL C C 1
ATOM 7744 O O . VAL C 1 25 ? -22.607 16.863 14.708 1.00 21.32 54 VAL C O 1
ATOM 7748 N N . LEU C 1 26 ? -22.138 15.770 16.584 1.00 21.14 55 LEU C N 1
ATOM 7749 C CA . LEU C 1 26 ? -22.514 14.467 16.039 1.00 23.51 55 LEU C CA 1
ATOM 7750 C C . LEU C 1 26 ? -23.993 14.233 15.835 1.00 23.22 55 LEU C C 1
ATOM 7751 O O . LEU C 1 26 ? -24.347 13.225 15.266 1.00 23.72 55 LEU C O 1
ATOM 7756 N N . GLY C 1 27 ? -24.854 15.109 16.333 1.00 22.56 56 GLY C N 1
ATOM 7757 C CA . GLY C 1 27 ? -26.296 14.860 16.308 1.00 23.23 56 GLY C CA 1
ATOM 7758 C C . GLY C 1 27 ? -26.707 13.678 17.194 1.00 20.37 56 GLY C C 1
ATOM 7759 O O . GLY C 1 27 ? -27.683 12.970 16.895 1.00 21.61 56 GLY C O 1
ATOM 7760 N N . ASN C 1 28 ? -26.016 13.503 18.309 1.00 18.53 57 ASN C N 1
ATOM 7761 C CA . ASN C 1 28 ? -26.250 12.391 19.227 1.00 18.39 57 ASN C CA 1
ATOM 7762 C C . ASN C 1 28 ? -27.384 12.810 20.185 1.00 17.82 57 ASN C C 1
ATOM 7763 O O . ASN C 1 28 ? -27.193 12.921 21.398 1.00 16.93 57 ASN C O 1
ATOM 7768 N N . ASP C 1 29 ? -28.541 13.061 19.582 1.00 18.74 58 ASP C N 1
ATOM 7769 C CA . ASP C 1 29 ? -29.664 13.730 20.271 1.00 20.52 58 ASP C CA 1
ATOM 7770 C C . ASP C 1 29 ? -30.523 12.786 21.103 1.00 19.61 58 ASP C C 1
ATOM 7771 O O . ASP C 1 29 ? -30.552 11.561 20.871 1.00 19.25 58 ASP C O 1
ATOM 7776 N N . TRP C 1 30 ? -31.278 13.363 22.044 1.00 20.91 59 TRP C N 1
ATOM 7777 C CA . TRP C 1 30 ? -32.140 12.601 22.969 1.00 21.45 59 TRP C CA 1
ATOM 7778 C C . TRP C 1 30 ? -33.164 11.777 22.261 1.00 23.01 59 TRP C C 1
ATOM 7779 O O . TRP C 1 30 ? -33.568 10.761 22.779 1.00 23.67 59 TRP C O 1
ATOM 7790 N N . ASN C 1 31 ? -33.579 12.201 21.076 1.00 25.32 60 ASN C N 1
ATOM 7791 C CA . ASN C 1 31 ? -34.645 11.535 20.318 1.00 30.60 60 ASN C CA 1
ATOM 7792 C C . ASN C 1 31 ? -34.155 10.737 19.132 1.00 29.42 60 ASN C C 1
ATOM 7793 O O . ASN C 1 31 ? -34.921 10.421 18.237 1.00 30.90 60 ASN C O 1
ATOM 7798 N N . LYS C 1 32 ? -32.864 10.424 19.104 1.00 26.91 61 LYS C N 1
ATOM 7799 C CA . LYS C 1 32 ? -32.295 9.618 18.033 1.00 28.59 61 LYS C CA 1
ATOM 7800 C C . LYS C 1 32 ? -31.645 8.391 18.641 1.00 26.24 61 LYS C C 1
ATOM 7801 O O . LYS C 1 32 ? -31.462 8.319 19.858 1.00 23.93 61 LYS C O 1
ATOM 7807 N N . ALA C 1 33 ? -31.323 7.416 17.790 1.00 25.12 62 ALA C N 1
ATOM 7808 C CA . ALA C 1 33 ? -30.731 6.155 18.239 1.00 25.17 62 ALA C CA 1
ATOM 7809 C C . ALA C 1 33 ? -29.484 6.414 19.085 1.00 22.79 62 ALA C C 1
ATOM 7810 O O . ALA C 1 33 ? -28.726 7.367 18.859 1.00 22.21 62 ALA C O 1
ATOM 7812 N N . TYR C 1 34 ? -29.284 5.572 20.097 1.00 22.67 63 TYR C N 1
ATOM 7813 C CA . TYR C 1 34 ? -28.052 5.627 20.877 1.00 21.84 63 TYR C CA 1
ATOM 7814 C C . TYR C 1 34 ? -26.842 5.351 19.945 1.00 20.46 63 TYR C C 1
ATOM 7815 O O . TYR C 1 34 ? -26.975 4.676 18.928 1.00 21.06 63 TYR C O 1
ATOM 7824 N N . LYS C 1 35 ? -25.689 5.888 20.309 1.00 19.39 64 LYS C N 1
ATOM 7825 C CA . LYS C 1 35 ? -24.428 5.604 19.624 1.00 20.17 64 LYS C CA 1
ATOM 7826 C C . LYS C 1 35 ? -23.541 4.924 20.622 1.00 18.83 64 LYS C C 1
ATOM 7827 O O . LYS C 1 35 ? -23.622 5.187 21.821 1.00 16.48 64 LYS C O 1
ATOM 7833 N N . LYS C 1 36 ? -22.618 4.105 20.128 1.00 19.30 65 LYS C N 1
ATOM 7834 C CA . LYS C 1 36 ? -21.614 3.527 21.014 1.00 19.40 65 LYS C CA 1
ATOM 7835 C C . LYS C 1 36 ? -20.732 4.620 21.606 1.00 17.43 65 LYS C C 1
ATOM 7836 O O . LYS C 1 36 ? -20.379 5.597 20.936 1.00 17.67 65 LYS C O 1
ATOM 7842 N N . SER C 1 37 ? -20.405 4.466 22.878 1.00 16.46 66 SER C N 1
ATOM 7843 C CA . SER C 1 37 ? -19.629 5.452 23.574 1.00 16.75 66 SER C CA 1
ATOM 7844 C C . SER C 1 37 ? -18.303 5.727 22.851 1.00 15.78 66 SER C C 1
ATOM 7845 O O . SER C 1 37 ? -17.831 6.880 22.834 1.00 15.64 66 SER C O 1
ATOM 7848 N N . ALA C 1 38 ? -17.696 4.691 22.297 1.00 16.61 67 ALA C N 1
ATOM 7849 C CA . ALA C 1 38 ? -16.422 4.819 21.588 1.00 18.74 67 ALA C CA 1
ATOM 7850 C C . ALA C 1 38 ? -16.467 5.849 20.467 1.00 18.71 67 ALA C C 1
ATOM 7851 O O . ALA C 1 38 ? -15.489 6.563 20.236 1.00 18.07 67 ALA C O 1
ATOM 7853 N N . ARG C 1 39 ? -17.600 5.935 19.767 1.00 18.92 68 ARG C N 1
ATOM 7854 C CA . ARG C 1 39 ? -17.737 6.930 18.718 1.00 19.64 68 ARG C CA 1
ATOM 7855 C C . ARG C 1 39 ? -17.611 8.355 19.253 1.00 18.69 68 ARG C C 1
ATOM 7856 O O . ARG C 1 39 ? -16.940 9.214 18.620 1.00 18.00 68 ARG C O 1
ATOM 7864 N N . VAL C 1 40 ? -18.275 8.654 20.383 1.00 17.00 69 VAL C N 1
ATOM 7865 C CA . VAL C 1 40 ? -18.153 9.960 20.961 1.00 16.78 69 VAL C CA 1
ATOM 7866 C C . VAL C 1 40 ? -16.738 10.190 21.540 1.00 15.86 69 VAL C C 1
ATOM 7867 O O . VAL C 1 40 ? -16.152 11.251 21.337 1.00 15.69 69 VAL C O 1
ATOM 7871 N N . VAL C 1 41 ? -16.195 9.185 22.193 1.00 16.07 70 VAL C N 1
ATOM 7872 C CA . VAL C 1 41 ? -14.838 9.278 22.720 1.00 16.43 70 VAL C CA 1
ATOM 7873 C C . VAL C 1 41 ? -13.823 9.619 21.612 1.00 16.47 70 VAL C C 1
ATOM 7874 O O . VAL C 1 41 ? -12.962 10.488 21.789 1.00 15.77 70 VAL C O 1
ATOM 7878 N N . GLY C 1 42 ? -13.923 8.932 20.476 1.00 16.26 71 GLY C N 1
ATOM 7879 C CA . GLY C 1 42 ? -13.022 9.099 19.350 1.00 17.95 71 GLY C CA 1
ATOM 7880 C C . GLY C 1 42 ? -13.117 10.511 18.762 1.00 18.74 71 GLY C C 1
ATOM 7881 O O . GLY C 1 42 ? -12.094 11.151 18.487 1.00 17.53 71 GLY C O 1
ATOM 7882 N N . ASP C 1 43 ? -14.354 11.027 18.691 1.00 18.43 72 ASP C N 1
ATOM 7883 C CA . ASP C 1 43 ? -14.556 12.379 18.265 1.00 20.84 72 ASP C CA 1
ATOM 7884 C C . ASP C 1 43 ? -13.957 13.417 19.224 1.00 19.66 72 ASP C C 1
ATOM 7885 O O . ASP C 1 43 ? -13.300 14.407 18.752 1.00 20.95 72 ASP C O 1
ATOM 7890 N N . VAL C 1 44 ? -14.160 13.205 20.514 1.00 17.59 73 VAL C N 1
ATOM 7891 C CA . VAL C 1 44 ? -13.607 14.099 21.510 1.00 17.51 73 VAL C CA 1
ATOM 7892 C C . VAL C 1 44 ? -12.100 14.083 21.433 1.00 17.64 73 VAL C C 1
ATOM 7893 O O . VAL C 1 44 ? -11.472 15.171 21.406 1.00 17.23 73 VAL C O 1
ATOM 7897 N N . ILE C 1 45 ? -11.503 12.878 21.441 1.00 17.89 74 ILE C N 1
ATOM 7898 C CA . ILE C 1 45 ? -10.050 12.758 21.418 1.00 21.80 74 ILE C CA 1
ATOM 7899 C C . ILE C 1 45 ? -9.439 13.444 20.184 1.00 21.29 74 ILE C C 1
ATOM 7900 O O . ILE C 1 45 ? -8.411 14.116 20.275 1.00 22.54 74 ILE C O 1
ATOM 7905 N N . GLY C 1 46 ? -10.116 13.307 19.053 1.00 20.49 75 GLY C N 1
ATOM 7906 C CA . GLY C 1 46 ? -9.568 13.753 17.782 1.00 22.74 75 GLY C CA 1
ATOM 7907 C C . GLY C 1 46 ? -9.608 15.250 17.630 1.00 22.14 75 GLY C C 1
ATOM 7908 O O . GLY C 1 46 ? -8.673 15.854 17.066 1.00 22.55 75 GLY C O 1
ATOM 7909 N N . LYS C 1 47 ? -10.711 15.840 18.069 1.00 21.05 76 LYS C N 1
ATOM 7910 C CA . LYS C 1 47 ? -11.005 17.244 17.758 1.00 22.06 76 LYS C CA 1
ATOM 7911 C C . LYS C 1 47 ? -10.875 18.212 18.940 1.00 21.53 76 LYS C C 1
ATOM 7912 O O . LYS C 1 47 ? -10.560 19.388 18.722 1.00 21.21 76 LYS C O 1
ATOM 7918 N N . TYR C 1 48 ? -11.123 17.738 20.162 1.00 19.18 77 TYR C N 1
ATOM 7919 C CA . TYR C 1 48 ? -11.343 18.646 21.279 1.00 19.52 77 TYR C CA 1
ATOM 7920 C C . TYR C 1 48 ? -10.575 18.428 22.574 1.00 20.59 77 TYR C C 1
ATOM 7921 O O . TYR C 1 48 ? -10.167 19.414 23.186 1.00 20.79 77 TYR C O 1
ATOM 7930 N N . HIS C 1 49 ? -10.317 17.182 22.945 1.00 20.98 78 HIS C N 1
ATOM 7931 C CA . HIS C 1 49 ? -9.645 16.868 24.185 1.00 21.77 78 HIS C CA 1
ATOM 7932 C C . HIS C 1 49 ? -8.685 15.692 23.957 1.00 22.83 78 HIS C C 1
ATOM 7933 O O . HIS C 1 49 ? -8.948 14.549 24.330 1.00 21.95 78 HIS C O 1
ATOM 7940 N N . PRO C 1 50 ? -7.482 15.991 23.401 1.00 24.27 79 PRO C N 1
ATOM 7941 C CA . PRO C 1 50 ? -6.595 14.901 22.943 1.00 25.57 79 PRO C CA 1
ATOM 7942 C C . PRO C 1 50 ? -5.725 14.316 24.049 1.00 28.31 79 PRO C C 1
ATOM 7943 O O . PRO C 1 50 ? -4.505 14.313 23.913 1.00 29.07 79 PRO C O 1
ATOM 7947 N N . HIS C 1 51 ? -6.344 13.769 25.104 1.00 29.92 80 HIS C N 1
ATOM 7948 C CA . HIS C 1 51 ? -5.660 13.405 26.363 1.00 33.10 80 HIS C CA 1
ATOM 7949 C C . HIS C 1 51 ? -6.038 12.066 26.994 1.00 37.82 80 HIS C C 1
ATOM 7950 O O . HIS C 1 51 ? -6.120 11.960 28.262 1.00 42.95 80 HIS C O 1
ATOM 7957 N N . GLY C 1 52 ? -6.307 11.049 26.220 1.00 32.84 81 GLY C N 1
ATOM 7958 C CA . GLY C 1 52 ? -6.474 9.753 26.900 1.00 34.68 81 GLY C CA 1
ATOM 7959 C C . GLY C 1 52 ? -7.923 9.322 26.815 1.00 30.36 81 GLY C C 1
ATOM 7960 O O . GLY C 1 52 ? -8.820 9.992 27.336 1.00 27.10 81 GLY C O 1
ATOM 7961 N N . ASP C 1 53 ? -8.132 8.213 26.133 1.00 31.37 82 ASP C N 1
ATOM 7962 C CA . ASP C 1 53 ? -9.485 7.674 25.960 1.00 31.11 82 ASP C CA 1
ATOM 7963 C C . ASP C 1 53 ? -10.139 7.386 27.304 1.00 28.71 82 ASP C C 1
ATOM 7964 O O . ASP C 1 53 ? -11.302 7.676 27.460 1.00 23.37 82 ASP C O 1
ATOM 7969 N N . SER C 1 54 ? -9.376 6.896 28.272 1.00 29.29 83 SER C N 1
ATOM 7970 C CA . SER C 1 54 ? -9.971 6.532 29.549 1.00 33.77 83 SER C CA 1
ATOM 7971 C C . SER C 1 54 ? -10.425 7.746 30.342 1.00 32.02 83 SER C C 1
ATOM 7972 O O . SER C 1 54 ? -11.481 7.680 30.909 1.00 29.33 83 SER C O 1
ATOM 7975 N N . ALA C 1 55 ? -9.721 8.883 30.317 1.00 31.18 84 ALA C N 1
ATOM 7976 C CA . ALA C 1 55 ? -10.211 10.098 30.980 1.00 29.94 84 ALA C CA 1
ATOM 7977 C C . ALA C 1 55 ? -11.471 10.711 30.335 1.00 26.42 84 ALA C C 1
ATOM 7978 O O . ALA C 1 55 ? -12.365 11.184 31.026 1.00 25.53 84 ALA C O 1
ATOM 7980 N N . VAL C 1 56 ? -11.545 10.680 29.014 1.00 21.81 85 VAL C N 1
ATOM 7981 C CA . VAL C 1 56 ? -12.699 11.141 28.330 1.00 20.43 85 VAL C CA 1
ATOM 7982 C C . VAL C 1 56 ? -13.872 10.217 28.642 1.00 18.35 85 VAL C C 1
ATOM 7983 O O . VAL C 1 56 ? -14.986 10.677 28.921 1.00 17.62 85 VAL C O 1
ATOM 7987 N N . TYR C 1 57 ? -13.618 8.926 28.554 1.00 17.52 86 TYR C N 1
ATOM 7988 C CA . TYR C 1 57 ? -14.695 7.958 28.797 1.00 17.11 86 TYR C CA 1
ATOM 7989 C C . TYR C 1 57 ? -15.170 8.049 30.264 1.00 17.66 86 TYR C C 1
ATOM 7990 O O . TYR C 1 57 ? -16.343 8.000 30.514 1.00 16.76 86 TYR C O 1
ATOM 7999 N N . ASP C 1 58 ? -14.253 8.171 31.213 1.00 19.35 87 ASP C N 1
ATOM 8000 C CA . ASP C 1 58 ? -14.615 8.412 32.627 1.00 22.41 87 ASP C CA 1
ATOM 8001 C C . ASP C 1 58 ? -15.549 9.603 32.832 1.00 21.71 87 ASP C C 1
ATOM 8002 O O . ASP C 1 58 ? -16.455 9.523 33.659 1.00 20.45 87 ASP C O 1
ATOM 8007 N N . THR C 1 59 ? -15.308 10.706 32.102 1.00 22.55 88 THR C N 1
ATOM 8008 C CA . THR C 1 59 ? -16.173 11.908 32.140 1.00 22.80 88 THR C CA 1
ATOM 8009 C C . THR C 1 59 ? -17.600 11.585 31.659 1.00 21.57 88 THR C C 1
ATOM 8010 O O . THR C 1 59 ? -18.597 11.982 32.263 1.00 18.64 88 THR C O 1
ATOM 8014 N N . ILE C 1 60 ? -17.683 10.885 30.535 1.00 18.94 89 ILE C N 1
ATOM 8015 C CA . ILE C 1 60 ? -18.918 10.477 29.995 1.00 17.31 89 ILE C CA 1
ATOM 8016 C C . ILE C 1 60 ? -19.683 9.580 30.986 1.00 16.93 89 ILE C C 1
ATOM 8017 O O . ILE C 1 60 ? -20.897 9.787 31.206 1.00 17.67 89 ILE C O 1
ATOM 8022 N N . VAL C 1 61 ? -18.984 8.604 31.550 1.00 16.81 90 VAL C N 1
ATOM 8023 C CA . VAL C 1 61 ? -19.576 7.657 32.462 1.00 17.57 90 VAL C CA 1
ATOM 8024 C C . VAL C 1 61 ? -20.198 8.406 33.683 1.00 17.85 90 VAL C C 1
ATOM 8025 O O . VAL C 1 61 ? -21.338 8.163 34.043 1.00 16.61 90 VAL C O 1
ATOM 8029 N N . ARG C 1 62 ? -19.444 9.343 34.246 1.00 18.77 91 ARG C N 1
ATOM 8030 C CA . ARG C 1 62 ? -19.857 10.068 35.422 1.00 20.77 91 ARG C CA 1
ATOM 8031 C C . ARG C 1 62 ? -21.094 10.927 35.141 1.00 20.70 91 ARG C C 1
ATOM 8032 O O . ARG C 1 62 ? -22.044 10.929 35.938 1.00 20.96 91 ARG C O 1
ATOM 8036 N N . MET C 1 63 ? -21.174 11.465 33.935 1.00 19.25 92 MET C N 1
ATOM 8037 C CA . MET C 1 63 ? -22.321 12.260 33.478 1.00 18.90 92 MET C CA 1
ATOM 8038 C C . MET C 1 63 ? -23.583 11.468 33.243 1.00 18.22 92 MET C C 1
ATOM 8039 O O . MET C 1 63 ? -24.672 12.036 33.194 1.00 17.02 92 MET C O 1
ATOM 8044 N N . ALA C 1 64 ? -23.432 10.161 33.103 1.00 16.27 93 ALA C N 1
ATOM 8045 C CA . ALA C 1 64 ? -24.560 9.237 32.957 1.00 17.74 93 ALA C CA 1
ATOM 8046 C C . ALA C 1 64 ? -25.072 8.564 34.243 1.00 17.50 93 ALA C C 1
ATOM 8047 O O . ALA C 1 64 ? -26.092 7.884 34.207 1.00 20.93 93 ALA C O 1
ATOM 8049 N N . GLN C 1 65 ? -24.313 8.637 35.342 1.00 17.86 94 GLN C N 1
ATOM 8050 C CA . GLN C 1 65 ? -24.605 7.869 36.538 1.00 18.50 94 GLN C CA 1
ATOM 8051 C C . GLN C 1 65 ? -25.610 8.629 37.440 1.00 18.41 94 GLN C C 1
ATOM 8052 O O . GLN C 1 65 ? -25.332 9.758 37.879 1.00 17.39 94 GLN C O 1
ATOM 8058 N N . PRO C 1 66 ? -26.747 8.003 37.733 1.00 19.49 95 PRO C N 1
ATOM 8059 C CA . PRO C 1 66 ? -27.749 8.677 38.572 1.00 19.77 95 PRO C CA 1
ATOM 8060 C C . PRO C 1 66 ? -27.363 8.850 40.040 1.00 20.12 95 PRO C C 1
ATOM 8061 O O . PRO C 1 66 ? -27.974 9.663 40.715 1.00 21.54 95 PRO C O 1
ATOM 8065 N N . PHE C 1 67 ? -26.352 8.110 40.526 1.00 19.15 96 PHE C N 1
ATOM 8066 C CA . PHE C 1 67 ? -25.819 8.309 41.859 1.00 20.04 96 PHE C CA 1
ATOM 8067 C C . PHE C 1 67 ? -24.711 9.380 41.875 1.00 20.00 96 PHE C C 1
ATOM 8068 O O . PHE C 1 67 ? -24.256 9.782 42.950 1.00 21.59 96 PHE C O 1
ATOM 8076 N N . SER C 1 68 ? -24.322 9.884 40.720 1.00 20.00 97 SER C N 1
ATOM 8077 C CA . SER C 1 68 ? -23.280 10.934 40.620 1.00 20.32 97 SER C CA 1
ATOM 8078 C C . SER C 1 68 ? -23.849 12.300 40.317 1.00 18.93 97 SER C C 1
ATOM 8079 O O . SER C 1 68 ? -23.437 13.276 40.934 1.00 19.07 97 SER C O 1
ATOM 8082 N N . LEU C 1 69 ? -24.721 12.399 39.326 1.00 17.72 98 LEU C N 1
ATOM 8083 C CA . LEU C 1 69 ? -25.292 13.683 38.899 1.00 16.39 98 LEU C CA 1
ATOM 8084 C C . LEU C 1 69 ? -26.746 13.768 39.297 1.00 16.05 98 LEU C C 1
ATOM 8085 O O . LEU C 1 69 ? -27.520 12.847 39.055 1.00 15.31 98 LEU C O 1
ATOM 8090 N N . ARG C 1 70 ? -27.108 14.894 39.873 1.00 15.29 99 ARG C N 1
ATOM 8091 C CA . ARG C 1 70 ? -28.472 15.171 40.281 1.00 15.56 99 ARG C CA 1
ATOM 8092 C C . ARG C 1 70 ? -29.397 15.215 39.032 1.00 15.08 99 ARG C C 1
ATOM 8093 O O . ARG C 1 70 ? -30.542 14.779 39.115 1.00 15.83 99 ARG C O 1
ATOM 8101 N N . TYR C 1 71 ? -28.903 15.785 37.954 1.00 14.48 100 TYR C N 1
ATOM 8102 C CA . TYR C 1 71 ? -29.592 15.828 36.646 1.00 14.88 100 TYR C CA 1
ATOM 8103 C C . TYR C 1 71 ? -28.569 15.319 35.626 1.00 15.12 100 TYR C C 1
ATOM 8104 O O . TYR C 1 71 ? -27.705 16.110 35.154 1.00 16.01 100 TYR C O 1
ATOM 8113 N N . MET C 1 72 ? -28.697 14.061 35.238 1.00 15.47 101 MET C N 1
ATOM 8114 C CA . MET C 1 72 ? -27.741 13.427 34.322 1.00 17.36 101 MET C CA 1
ATOM 8115 C C . MET C 1 72 ? -27.715 14.176 32.965 1.00 16.65 101 MET C C 1
ATOM 8116 O O . MET C 1 72 ? -28.741 14.572 32.455 1.00 15.74 101 MET C O 1
ATOM 8121 N N . LEU C 1 73 ? -26.531 14.437 32.482 1.00 16.08 102 LEU C N 1
ATOM 8122 C CA . LEU C 1 73 ? -26.344 15.119 31.208 1.00 16.64 102 LEU C CA 1
ATOM 8123 C C . LEU C 1 73 ? -26.235 14.125 30.046 1.00 15.30 102 LEU C C 1
ATOM 8124 O O . LEU C 1 73 ? -26.442 14.500 28.886 1.00 17.03 102 LEU C O 1
ATOM 8129 N N . VAL C 1 74 ? -25.918 12.868 30.362 1.00 15.87 103 VAL C N 1
ATOM 8130 C CA . VAL C 1 74 ? -25.799 11.821 29.344 1.00 15.04 103 VAL C CA 1
ATOM 8131 C C . VAL C 1 74 ? -26.807 10.729 29.687 1.00 14.97 103 VAL C C 1
ATOM 8132 O O . VAL C 1 74 ? -26.952 10.340 30.854 1.00 16.38 103 VAL C O 1
ATOM 8136 N N . ASP C 1 75 ? -27.566 10.324 28.685 1.00 15.90 104 ASP C N 1
ATOM 8137 C CA . ASP C 1 75 ? -28.483 9.226 28.755 1.00 17.65 104 ASP C CA 1
ATOM 8138 C C . ASP C 1 75 ? -27.714 7.980 28.312 1.00 19.00 104 ASP C C 1
ATOM 8139 O O . ASP C 1 75 ? -27.401 7.817 27.107 1.00 17.59 104 ASP C O 1
ATOM 8144 N N . GLY C 1 76 ? -27.378 7.114 29.268 1.00 18.99 105 GLY C N 1
ATOM 8145 C CA . GLY C 1 76 ? -26.597 5.897 28.991 1.00 20.81 105 GLY C CA 1
ATOM 8146 C C . GLY C 1 76 ? -27.405 4.608 29.048 1.00 22.71 105 GLY C C 1
ATOM 8147 O O . GLY C 1 76 ? -28.344 4.483 29.853 1.00 24.01 105 GLY C O 1
ATOM 8148 N N . GLN C 1 77 ? -27.077 3.679 28.160 1.00 22.71 106 GLN C N 1
ATOM 8149 C CA . GLN C 1 77 ? -27.672 2.362 28.122 1.00 26.04 106 GLN C CA 1
ATOM 8150 C C . GLN C 1 77 ? -26.547 1.340 28.169 1.00 24.79 106 GLN C C 1
ATOM 8151 O O . GLN C 1 77 ? -25.587 1.375 27.394 1.00 22.61 106 GLN C O 1
ATOM 8157 N N . GLY C 1 78 ? -26.625 0.455 29.154 1.00 24.58 107 GLY C N 1
ATOM 8158 C CA . GLY C 1 78 ? -25.600 -0.541 29.346 1.00 24.12 107 GLY C CA 1
ATOM 8159 C C . GLY C 1 78 ? -25.084 -0.456 30.784 1.00 24.18 107 GLY C C 1
ATOM 8160 O O . GLY C 1 78 ? -25.688 0.172 31.649 1.00 23.79 107 GLY C O 1
ATOM 8161 N N . ASN C 1 79 ? -23.946 -1.058 31.032 1.00 24.11 108 ASN C N 1
ATOM 8162 C CA . ASN C 1 79 ? -23.357 -1.043 32.365 1.00 24.45 108 ASN C CA 1
ATOM 8163 C C . ASN C 1 79 ? -22.431 0.190 32.571 1.00 22.38 108 ASN C C 1
ATOM 8164 O O . ASN C 1 79 ? -21.329 0.240 32.063 1.00 22.89 108 ASN C O 1
ATOM 8169 N N . PHE C 1 80 ? -22.913 1.155 33.349 1.00 21.15 109 PHE C N 1
ATOM 8170 C CA . PHE C 1 80 ? -22.178 2.379 33.645 1.00 21.57 109 PHE C CA 1
ATOM 8171 C C . PHE C 1 80 ? -21.612 2.398 35.079 1.00 22.52 109 PHE C C 1
ATOM 8172 O O . PHE C 1 80 ? -21.309 3.454 35.614 1.00 23.14 109 PHE C O 1
ATOM 8180 N N . GLY C 1 81 ? -21.442 1.209 35.645 1.00 23.69 110 GLY C N 1
ATOM 8181 C CA . GLY C 1 81 ? -20.900 1.008 36.991 1.00 25.55 110 GLY C CA 1
ATOM 8182 C C . GLY C 1 81 ? -21.951 1.160 38.079 1.00 25.76 110 GLY C C 1
ATOM 8183 O O . GLY C 1 81 ? -23.132 1.445 37.798 1.00 25.55 110 GLY C O 1
ATOM 8184 N N . SER C 1 82 ? -21.523 1.061 39.333 1.00 26.22 111 SER C N 1
ATOM 8185 C CA . SER C 1 82 ? -22.472 1.163 40.434 1.00 26.52 111 SER C CA 1
ATOM 8186 C C . SER C 1 82 ? -21.945 1.959 41.603 1.00 26.35 111 SER C C 1
ATOM 8187 O O . SER C 1 82 ? -20.764 2.316 41.681 1.00 26.37 111 SER C O 1
ATOM 8190 N N . ILE C 1 83 ? -22.835 2.182 42.550 1.00 25.80 112 ILE C N 1
ATOM 8191 C CA . ILE C 1 83 ? -22.475 2.848 43.774 1.00 28.47 112 ILE C CA 1
ATOM 8192 C C . ILE C 1 83 ? -21.480 2.041 44.623 1.00 29.35 112 ILE C C 1
ATOM 8193 O O . ILE C 1 83 ? -20.955 2.567 45.608 1.00 31.69 112 ILE C O 1
ATOM 8198 N N . ASP C 1 84 ? -21.290 0.760 44.307 1.00 31.40 113 ASP C N 1
ATOM 8199 C CA . ASP C 1 84 ? -20.264 -0.099 44.956 1.00 34.29 113 ASP C CA 1
ATOM 8200 C C . ASP C 1 84 ? -18.890 0.059 44.300 1.00 34.06 113 ASP C C 1
ATOM 8201 O O . ASP C 1 84 ? -17.937 -0.617 44.687 1.00 35.51 113 ASP C O 1
ATOM 8206 N N . GLY C 1 85 ? -18.795 0.943 43.320 1.00 34.40 114 GLY C N 1
ATOM 8207 C CA . GLY C 1 85 ? -17.539 1.202 42.626 1.00 35.79 114 GLY C CA 1
ATOM 8208 C C . GLY C 1 85 ? -17.170 0.186 41.543 1.00 35.95 114 GLY C C 1
ATOM 8209 O O . GLY C 1 85 ? -16.060 0.211 41.068 1.00 34.24 114 GLY C O 1
ATOM 8210 N N . ASP C 1 86 ? -18.109 -0.664 41.124 1.00 37.55 115 ASP C N 1
ATOM 8211 C CA . ASP C 1 86 ? -17.916 -1.539 39.948 1.00 39.22 115 ASP C CA 1
ATOM 8212 C C . ASP C 1 86 ? -17.576 -0.674 38.729 1.00 35.11 115 ASP C C 1
ATOM 8213 O O . ASP C 1 86 ? -18.163 0.387 38.542 1.00 31.35 115 ASP C O 1
ATOM 8218 N N . SER C 1 87 ? -16.662 -1.125 37.887 1.00 35.65 116 SER C N 1
ATOM 8219 C CA . SER C 1 87 ? -16.328 -0.350 36.675 1.00 36.73 116 SER C CA 1
ATOM 8220 C C . SER C 1 87 ? -17.452 -0.397 35.643 1.00 30.57 116 SER C C 1
ATOM 8221 O O . SER C 1 87 ? -18.174 -1.407 35.521 1.00 28.17 116 SER C O 1
ATOM 8224 N N . ALA C 1 88 ? -17.562 0.667 34.872 1.00 27.61 117 ALA C N 1
ATOM 8225 C CA . ALA C 1 88 ? -18.379 0.626 33.658 1.00 25.57 117 ALA C CA 1
ATOM 8226 C C . ALA C 1 88 ? -17.825 -0.424 32.674 1.00 24.77 117 ALA C C 1
ATOM 8227 O O . ALA C 1 88 ? -16.661 -0.756 32.700 1.00 23.50 117 ALA C O 1
ATOM 8229 N N . ALA C 1 89 ? -18.685 -0.922 31.801 1.00 23.76 118 ALA C N 1
ATOM 8230 C CA . ALA C 1 89 ? -18.232 -1.752 30.688 1.00 23.36 118 ALA C CA 1
ATOM 8231 C C . ALA C 1 89 ? -17.398 -0.884 29.719 1.00 23.15 118 ALA C C 1
ATOM 8232 O O . ALA C 1 89 ? -17.476 0.338 29.717 1.00 21.49 118 ALA C O 1
ATOM 8234 N N . ALA C 1 90 ? -16.606 -1.535 28.891 1.00 23.95 119 ALA C N 1
ATOM 8235 C CA . ALA C 1 90 ? -15.755 -0.824 27.948 1.00 23.51 119 ALA C CA 1
ATOM 8236 C C . ALA C 1 90 ? -16.563 0.022 26.979 1.00 21.09 119 ALA C C 1
ATOM 8237 O O . ALA C 1 90 ? -17.745 -0.269 26.696 1.00 20.87 119 ALA C O 1
ATOM 8239 N N . MET C 1 91 ? -15.938 1.092 26.507 1.00 19.60 120 MET C N 1
ATOM 8240 C CA . MET C 1 91 ? -16.614 2.073 25.642 1.00 19.06 120 MET C CA 1
ATOM 8241 C C . MET C 1 91 ? -17.167 1.505 24.334 1.00 18.00 120 MET C C 1
ATOM 8242 O O . MET C 1 91 ? -18.122 2.042 23.790 1.00 17.60 120 MET C O 1
ATOM 8247 N N . ARG C 1 92 ? -16.596 0.432 23.825 1.00 18.68 121 ARG C N 1
ATOM 8248 C CA . ARG C 1 92 ? -17.192 -0.211 22.640 1.00 21.11 121 ARG C CA 1
ATOM 8249 C C . ARG C 1 92 ? -18.527 -0.942 22.916 1.00 22.54 121 ARG C C 1
ATOM 8250 O O . ARG C 1 92 ? -19.210 -1.332 21.978 1.00 24.72 121 ARG C O 1
ATOM 8258 N N . TYR C 1 93 ? -18.903 -1.108 24.168 1.00 24.10 122 TYR C N 1
ATOM 8259 C CA . TYR C 1 93 ? -20.132 -1.839 24.526 1.00 25.67 122 TYR C CA 1
ATOM 8260 C C . TYR C 1 93 ? -21.279 -0.921 24.976 1.00 26.59 122 TYR C C 1
ATOM 8261 O O . TYR C 1 93 ? -22.456 -1.150 24.606 1.00 31.69 122 TYR C O 1
ATOM 8270 N N . THR C 1 94 ? -20.968 0.176 25.613 1.00 22.27 123 THR C N 1
ATOM 8271 C CA . THR C 1 94 ? -22.011 1.006 26.172 1.00 20.60 123 THR C CA 1
ATOM 8272 C C . THR C 1 94 ? -22.496 1.955 25.083 1.00 19.13 123 THR C C 1
ATOM 8273 O O . THR C 1 94 ? -21.801 2.193 24.088 1.00 19.17 123 THR C O 1
ATOM 8277 N N . GLU C 1 95 ? -23.670 2.494 25.296 1.00 20.98 124 GLU C N 1
ATOM 8278 C CA . GLU C 1 95 ? -24.354 3.315 24.321 1.00 22.31 124 GLU C CA 1
ATOM 8279 C C . GLU C 1 95 ? -24.842 4.558 24.999 1.00 19.76 124 GLU C C 1
ATOM 8280 O O . GLU C 1 95 ? -25.264 4.500 26.170 1.00 20.94 124 GLU C O 1
ATOM 8286 N N . ILE C 1 96 ? -24.772 5.701 24.294 1.00 17.48 125 ILE C N 1
ATOM 8287 C CA . ILE C 1 96 ? -25.079 6.996 24.894 1.00 16.04 125 ILE C CA 1
ATOM 8288 C C . ILE C 1 96 ? -25.777 7.909 23.885 1.00 15.89 125 ILE C C 1
ATOM 8289 O O . ILE C 1 96 ? -25.720 7.712 22.649 1.00 15.98 125 ILE C O 1
ATOM 8294 N N . ARG C 1 97 ? -26.498 8.864 24.456 1.00 15.90 126 ARG C N 1
ATOM 8295 C CA . ARG C 1 97 ? -26.996 10.031 23.730 1.00 15.52 126 ARG C CA 1
ATOM 8296 C C . ARG C 1 97 ? -27.192 11.164 24.772 1.00 15.45 126 ARG C C 1
ATOM 8297 O O . ARG C 1 97 ? -27.077 10.942 25.971 1.00 14.70 126 ARG C O 1
ATOM 8305 N N . LEU C 1 98 ? -27.429 12.355 24.283 1.00 15.95 127 LEU C N 1
ATOM 8306 C CA . LEU C 1 98 ? -27.623 13.486 25.158 1.00 16.93 127 LEU C CA 1
ATOM 8307 C C . LEU C 1 98 ? -28.896 13.276 25.963 1.00 16.87 127 LEU C C 1
ATOM 8308 O O . LEU C 1 98 ? -29.938 12.834 25.433 1.00 18.04 127 LEU C O 1
ATOM 8313 N N . ALA C 1 99 ? -28.831 13.594 27.233 1.00 18.21 128 ALA C N 1
ATOM 8314 C CA . ALA C 1 99 ? -30.036 13.683 28.031 1.00 16.81 128 ALA C CA 1
ATOM 8315 C C . ALA C 1 99 ? -30.846 14.832 27.500 1.00 16.88 128 ALA C C 1
ATOM 8316 O O . ALA C 1 99 ? -30.314 15.810 27.003 1.00 16.42 128 ALA C O 1
ATOM 8318 N N . LYS C 1 100 ? -32.164 14.769 27.665 1.00 18.28 129 LYS C N 1
ATOM 8319 C CA . LYS C 1 100 ? -33.011 15.884 27.241 1.00 20.05 129 LYS C CA 1
ATOM 8320 C C . LYS C 1 100 ? -32.579 17.226 27.833 1.00 18.57 129 LYS C C 1
ATOM 8321 O O . LYS C 1 100 ? -32.566 18.256 27.156 1.00 17.47 129 LYS C O 1
ATOM 8327 N N . ILE C 1 101 ? -32.254 17.220 29.118 1.00 18.36 130 ILE C N 1
ATOM 8328 C CA . ILE C 1 101 ? -31.828 18.424 29.793 1.00 18.07 130 ILE C CA 1
ATOM 8329 C C . ILE C 1 101 ? -30.507 18.958 29.224 1.00 17.00 130 ILE C C 1
ATOM 8330 O O . ILE C 1 101 ? -30.258 20.163 29.281 1.00 16.72 130 ILE C O 1
ATOM 8335 N N . ALA C 1 102 ? -29.628 18.085 28.676 1.00 16.33 131 ALA C N 1
ATOM 8336 C CA . ALA C 1 102 ? -28.390 18.585 28.083 1.00 15.70 131 ALA C CA 1
ATOM 8337 C C . ALA C 1 102 ? -28.639 19.483 26.877 1.00 16.11 131 ALA C C 1
ATOM 8338 O O . ALA C 1 102 ? -27.865 20.377 26.558 1.00 17.61 131 ALA C O 1
ATOM 8340 N N . HIS C 1 103 ? -29.727 19.215 26.153 1.00 17.39 132 HIS C N 1
ATOM 8341 C CA . HIS C 1 103 ? -30.110 20.077 25.030 1.00 19.27 132 HIS C CA 1
ATOM 8342 C C . HIS C 1 103 ? -30.472 21.486 25.495 1.00 21.22 132 HIS C C 1
ATOM 8343 O O . HIS C 1 103 ? -30.318 22.478 24.739 1.00 20.88 132 HIS C O 1
ATOM 8350 N N . GLU C 1 104 ? -30.928 21.610 26.750 1.00 19.82 133 GLU C N 1
ATOM 8351 C CA . GLU C 1 104 ? -31.215 22.977 27.294 1.00 21.59 133 GLU C CA 1
ATOM 8352 C C . GLU C 1 104 ? -29.946 23.693 27.691 1.00 19.57 133 GLU C C 1
ATOM 8353 O O . GLU C 1 104 ? -29.855 24.929 27.635 1.00 18.77 133 GLU C O 1
ATOM 8359 N N . LEU C 1 105 ? -28.939 22.931 28.078 1.00 19.36 134 LEU C N 1
ATOM 8360 C CA . LEU C 1 105 ? -27.626 23.490 28.325 1.00 21.55 134 LEU C CA 1
ATOM 8361 C C . LEU C 1 105 ? -27.032 24.099 27.072 1.00 20.17 134 LEU C C 1
ATOM 8362 O O . LEU C 1 105 ? -26.288 25.074 27.139 1.00 20.40 134 LEU C O 1
ATOM 8367 N N . MET C 1 106 ? -27.366 23.534 25.912 1.00 18.96 135 MET C N 1
ATOM 8368 C CA . MET C 1 106 ? -26.801 23.935 24.646 1.00 19.85 135 MET C CA 1
ATOM 8369 C C . MET C 1 106 ? -27.750 24.623 23.718 1.00 20.80 135 MET C C 1
ATOM 8370 O O . MET C 1 106 ? -27.445 24.837 22.554 1.00 20.19 135 MET C O 1
ATOM 8375 N N . ALA C 1 107 ? -28.896 25.074 24.244 1.00 20.06 136 ALA C N 1
ATOM 8376 C CA . ALA C 1 107 ? -29.873 25.712 23.412 1.00 21.63 136 ALA C CA 1
ATOM 8377 C C . ALA C 1 107 ? -29.300 26.986 22.733 1.00 21.72 136 ALA C C 1
ATOM 8378 O O . ALA C 1 107 ? -28.719 27.809 23.412 1.00 21.95 136 ALA C O 1
ATOM 8380 N N . ASP C 1 108 ? -29.514 27.156 21.410 1.00 21.42 137 ASP C N 1
ATOM 8381 C CA . ASP C 1 108 ? -29.126 28.371 20.684 1.00 23.10 137 ASP C CA 1
ATOM 8382 C C . ASP C 1 108 ? -27.619 28.571 20.478 1.00 22.73 137 ASP C C 1
ATOM 8383 O O . ASP C 1 108 ? -27.164 29.662 20.175 1.00 23.33 137 ASP C O 1
ATOM 8388 N N . LEU C 1 109 ? -26.880 27.485 20.591 1.00 22.67 138 LEU C N 1
ATOM 8389 C CA . LEU C 1 109 ? -25.458 27.472 20.323 1.00 23.98 138 LEU C CA 1
ATOM 8390 C C . LEU C 1 109 ? -25.139 27.948 18.887 1.00 25.38 138 LEU C C 1
ATOM 8391 O O . LEU C 1 109 ? -24.147 28.598 18.651 1.00 25.14 138 LEU C O 1
ATOM 8396 N N . GLU C 1 110 ? -26.033 27.666 17.942 1.00 25.96 139 GLU C N 1
ATOM 8397 C CA . GLU C 1 110 ? -25.833 28.031 16.553 1.00 27.98 139 GLU C CA 1
ATOM 8398 C C . GLU C 1 110 ? -26.254 29.477 16.244 1.00 26.73 139 GLU C C 1
ATOM 8399 O O . GLU C 1 110 ? -26.226 29.892 15.093 1.00 25.49 139 GLU C O 1
ATOM 8405 N N . LYS C 1 111 ? -26.641 30.248 17.265 1.00 23.83 140 LYS C N 1
ATOM 8406 C CA . LYS C 1 111 ? -27.148 31.578 17.058 1.00 26.15 140 LYS C CA 1
ATOM 8407 C C . LYS C 1 111 ? -26.260 32.698 17.572 1.00 25.05 140 LYS C C 1
ATOM 8408 O O . LYS C 1 111 ? -26.768 33.768 17.994 1.00 23.75 140 LYS C O 1
ATOM 8414 N N . GLU C 1 112 ? -24.953 32.470 17.529 1.00 23.85 141 GLU C N 1
ATOM 8415 C CA . GLU C 1 112 ? -23.987 33.532 17.885 1.00 24.36 141 GLU C CA 1
ATOM 8416 C C . GLU C 1 112 ? -24.270 34.110 19.311 1.00 22.80 141 GLU C C 1
ATOM 8417 O O . GLU C 1 112 ? -24.216 35.292 19.546 1.00 23.20 141 GLU C O 1
ATOM 8423 N N . THR C 1 113 ? -24.615 33.225 20.206 1.00 21.51 142 THR C N 1
ATOM 8424 C CA . THR C 1 113 ? -24.945 33.557 21.591 1.00 21.82 142 THR C CA 1
ATOM 8425 C C . THR C 1 113 ? -23.732 33.501 22.544 1.00 21.78 142 THR C C 1
ATOM 8426 O O . THR C 1 113 ? -23.798 34.114 23.612 1.00 22.01 142 THR C O 1
ATOM 8430 N N . VAL C 1 114 ? -22.689 32.754 22.177 1.00 20.66 143 VAL C N 1
ATOM 8431 C CA . VAL C 1 114 ? -21.492 32.598 22.995 1.00 21.06 143 VAL C CA 1
ATOM 8432 C C . VAL C 1 114 ? -20.256 32.698 22.121 1.00 22.82 143 VAL C C 1
ATOM 8433 O O . VAL C 1 114 ? -20.301 32.438 20.906 1.00 22.43 143 VAL C O 1
ATOM 8437 N N . ASP C 1 115 ? -19.158 33.144 22.721 1.00 23.86 144 ASP C N 1
ATOM 8438 C CA . ASP C 1 115 ? -17.903 33.257 22.009 1.00 26.19 144 ASP C CA 1
ATOM 8439 C C . ASP C 1 115 ? -17.305 31.838 21.840 1.00 24.42 144 ASP C C 1
ATOM 8440 O O . ASP C 1 115 ? -17.490 30.959 22.675 1.00 23.02 144 ASP C O 1
ATOM 8445 N N . PHE C 1 116 ? -16.644 31.619 20.721 1.00 26.04 145 PHE C N 1
ATOM 8446 C CA . PHE C 1 116 ? -15.977 30.347 20.420 1.00 25.74 145 PHE C CA 1
ATOM 8447 C C . PHE C 1 116 ? -14.464 30.589 20.430 1.00 27.35 145 PHE C C 1
ATOM 8448 O O . PHE C 1 116 ? -14.030 31.691 20.166 1.00 27.35 145 PHE C O 1
ATOM 8456 N N . VAL C 1 117 ? -13.705 29.558 20.782 1.00 26.34 146 VAL C N 1
ATOM 8457 C CA . VAL C 1 117 ? -12.253 29.653 20.811 1.00 27.53 146 VAL C CA 1
ATOM 8458 C C . VAL C 1 117 ? -11.710 28.500 19.979 1.00 26.73 146 VAL C C 1
ATOM 8459 O O . VAL C 1 117 ? -12.424 27.545 19.662 1.00 23.22 146 VAL C O 1
ATOM 8463 N N . ASP C 1 118 ? -10.441 28.588 19.664 1.00 28.37 147 ASP C N 1
ATOM 8464 C CA . ASP C 1 118 ? -9.763 27.504 18.914 1.00 29.67 147 ASP C CA 1
ATOM 8465 C C . ASP C 1 118 ? -9.638 26.255 19.744 1.00 26.40 147 ASP C C 1
ATOM 8466 O O . ASP C 1 118 ? -9.476 26.295 20.951 1.00 26.27 147 ASP C O 1
ATOM 8471 N N . ASN C 1 119 ? -9.710 25.127 19.083 1.00 27.15 148 ASN C N 1
ATOM 8472 C CA . ASN C 1 119 ? -9.335 23.853 19.698 1.00 24.70 148 ASN C CA 1
ATOM 8473 C C . ASN C 1 119 ? -7.806 23.751 19.749 1.00 26.38 148 ASN C C 1
ATOM 8474 O O . ASN C 1 119 ? -7.062 24.715 19.390 1.00 26.52 148 ASN C O 1
ATOM 8479 N N . TYR C 1 120 ? -7.310 22.608 20.175 1.00 25.54 149 TYR C N 1
ATOM 8480 C CA . TYR C 1 120 ? 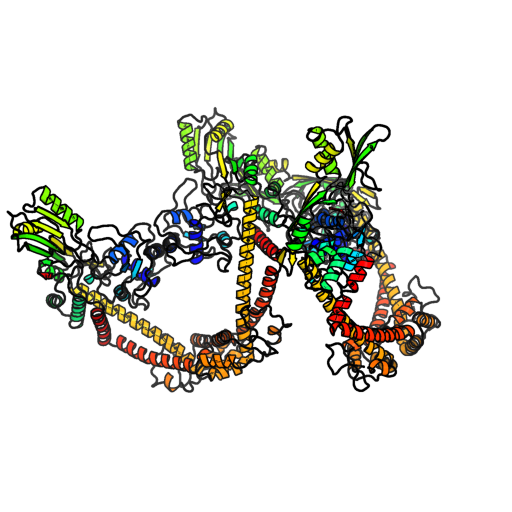-5.896 22.459 20.461 1.00 27.46 149 TYR C CA 1
ATOM 8481 C C . TYR C 1 120 ? -4.971 22.650 19.288 1.00 29.92 149 TYR C C 1
ATOM 8482 O O . TYR C 1 120 ? -3.841 23.064 19.462 1.00 33.93 149 TYR C O 1
ATOM 8491 N N . ASP C 1 121 ? -5.434 22.365 18.082 1.00 30.56 150 ASP C N 1
ATOM 8492 C CA . ASP C 1 121 ? -4.589 22.493 16.925 1.00 32.21 150 ASP C CA 1
ATOM 8493 C C . ASP C 1 121 ? -4.963 23.612 15.958 1.00 33.65 150 ASP C C 1
ATOM 8494 O O . ASP C 1 121 ? -4.397 23.689 14.885 1.00 32.23 150 ASP C O 1
ATOM 8499 N N . GLY C 1 122 ? -5.923 24.462 16.340 1.00 32.34 151 GLY C N 1
ATOM 8500 C CA . GLY C 1 122 ? -6.379 25.556 15.478 1.00 34.29 151 GLY C CA 1
ATOM 8501 C C . GLY C 1 122 ? -7.216 25.163 14.255 1.00 35.04 151 GLY C C 1
ATOM 8502 O O . GLY C 1 122 ? -7.427 25.984 13.374 1.00 38.16 151 GLY C O 1
ATOM 8503 N N . THR C 1 123 ? -7.711 23.938 14.191 1.00 32.90 152 THR C N 1
ATOM 8504 C CA . THR C 1 123 ? -8.495 23.493 13.029 1.00 34.38 152 THR C CA 1
ATOM 8505 C C . THR C 1 123 ? -10.003 23.488 13.292 1.00 35.64 152 THR C C 1
ATOM 8506 O O . THR C 1 123 ? -10.786 23.239 12.376 1.00 36.25 152 THR C O 1
ATOM 8510 N N . GLU C 1 124 ? -10.412 23.673 14.550 1.00 34.81 153 GLU C N 1
ATOM 8511 C CA . GLU C 1 124 ? -11.835 23.581 14.920 1.00 37.66 153 GLU C CA 1
ATOM 8512 C C . GLU C 1 124 ? -12.130 24.729 15.908 1.00 36.23 153 GLU C C 1
ATOM 8513 O O . GLU C 1 124 ? -11.226 25.249 16.533 1.00 32.78 153 GLU C O 1
ATOM 8519 N N . LYS C 1 125 ? -13.400 25.058 16.061 1.00 35.68 154 LYS C N 1
ATOM 8520 C CA . LYS C 1 125 ? -13.885 26.020 17.077 1.00 36.18 154 LYS C CA 1
ATOM 8521 C C . LYS C 1 125 ? -14.700 25.274 18.148 1.00 30.72 154 LYS C C 1
ATOM 8522 O O . LYS C 1 125 ? -15.237 24.172 17.907 1.00 30.16 154 LYS C O 1
ATOM 8526 N N . ILE C 1 126 ? -14.637 25.781 19.376 1.00 25.92 155 ILE C N 1
ATOM 8527 C CA . ILE C 1 126 ? -15.280 25.172 20.524 1.00 23.98 155 ILE C CA 1
ATOM 8528 C C . ILE C 1 126 ? -15.890 26.335 21.296 1.00 21.82 155 ILE C C 1
ATOM 8529 O O . ILE C 1 126 ? -15.225 27.365 21.487 1.00 19.96 155 ILE C O 1
ATOM 8534 N N . PRO C 1 127 ? -17.125 26.179 21.792 1.00 19.73 156 PRO C N 1
ATOM 8535 C CA . PRO C 1 127 ? -17.661 27.259 22.649 1.00 19.79 156 PRO C CA 1
ATOM 8536 C C . PRO C 1 127 ? -16.856 27.463 23.915 1.00 19.10 156 PRO C C 1
ATOM 8537 O O . PRO C 1 127 ? -16.444 26.505 24.563 1.00 18.61 156 PRO C O 1
ATOM 8541 N N . ASP C 1 128 ? -16.638 28.711 24.272 1.00 21.23 157 ASP C N 1
ATOM 8542 C CA . ASP C 1 128 ? -15.993 29.078 25.535 1.00 22.93 157 ASP C CA 1
ATOM 8543 C C . ASP C 1 128 ? -16.867 28.790 26.756 1.00 22.67 157 ASP C C 1
ATOM 8544 O O . ASP C 1 128 ? -16.353 28.506 27.859 1.00 21.29 157 ASP C O 1
ATOM 8549 N N . VAL C 1 129 ? -18.184 28.842 26.555 1.00 19.30 158 VAL C N 1
ATOM 8550 C CA . VAL C 1 129 ? -19.155 28.614 27.595 1.00 18.16 158 VAL C CA 1
ATOM 8551 C C . VAL C 1 129 ? -20.414 28.169 26.866 1.00 16.74 158 VAL C C 1
ATOM 8552 O O . VAL C 1 129 ? -20.647 28.549 25.668 1.00 17.25 158 VAL C O 1
ATOM 8556 N N . MET C 1 130 ? -21.239 27.374 27.491 1.00 16.20 159 MET C N 1
ATOM 8557 C CA . MET C 1 130 ? -22.535 27.009 26.858 1.00 16.14 159 MET C CA 1
ATOM 8558 C C . MET C 1 130 ? -23.618 28.068 27.116 1.00 16.30 159 MET C C 1
ATOM 8559 O O . MET C 1 130 ? -23.630 28.701 28.194 1.00 16.37 159 MET C O 1
ATOM 8564 N N . PRO C 1 131 ? -24.569 28.238 26.183 1.00 16.35 160 PRO C N 1
ATOM 8565 C CA . PRO C 1 131 ? -25.674 29.236 26.308 1.00 17.23 160 PRO C CA 1
ATOM 8566 C C . PRO C 1 131 ? -26.822 28.648 27.110 1.00 18.29 160 PRO C C 1
ATOM 8567 O O . PRO C 1 131 ? -27.966 28.603 26.654 1.00 19.70 160 PRO C O 1
ATOM 8571 N N . THR C 1 132 ? -26.495 28.201 28.314 1.00 18.34 161 THR C N 1
ATOM 8572 C CA . THR C 1 132 ? -27.366 27.306 29.047 1.00 17.52 161 THR C CA 1
ATOM 8573 C C . THR C 1 132 ? -28.622 27.991 29.610 1.00 17.73 161 THR C C 1
ATOM 8574 O O . THR C 1 132 ? -28.550 29.086 30.131 1.00 17.63 161 THR C O 1
ATOM 8578 N N . LYS C 1 133 ? -29.779 27.341 29.434 1.00 17.34 162 LYS C N 1
ATOM 8579 C CA . LYS C 1 133 ? -31.039 27.744 30.086 1.00 18.88 162 LYS C CA 1
ATOM 8580 C C . LYS C 1 133 ? -31.158 27.158 31.483 1.00 18.54 162 LYS C C 1
ATOM 8581 O O . LYS C 1 133 ? -32.087 27.502 32.206 1.00 18.43 162 LYS C O 1
ATOM 8587 N N . ILE C 1 134 ? -30.248 26.264 31.827 1.00 19.29 163 ILE C N 1
ATOM 8588 C CA . ILE C 1 134 ? -30.224 25.542 33.114 1.00 20.13 163 ILE C CA 1
ATOM 8589 C C . ILE C 1 134 ? -29.123 26.143 33.972 1.00 18.83 163 ILE C C 1
ATOM 8590 O O . ILE C 1 134 ? -27.981 26.254 33.513 1.00 19.84 163 ILE C O 1
ATOM 8595 N N . PRO C 1 135 ? -29.417 26.434 35.246 1.00 19.22 164 PRO C N 1
ATOM 8596 C CA . PRO C 1 135 ? -28.395 26.900 36.266 1.00 19.15 164 PRO C CA 1
ATOM 8597 C C . PRO C 1 135 ? -27.577 25.706 36.784 1.00 19.51 164 PRO C C 1
ATOM 8598 O O . PRO C 1 135 ? -27.675 25.270 37.946 1.00 20.35 164 PRO C O 1
ATOM 8602 N N . ASN C 1 136 ? -26.744 25.224 35.896 1.00 18.17 165 ASN C N 1
ATOM 8603 C CA . ASN C 1 136 ? -26.133 23.921 36.034 1.00 17.74 165 ASN C CA 1
ATOM 8604 C C . ASN C 1 136 ? -25.122 23.852 37.146 1.00 17.41 165 ASN C C 1
ATOM 8605 O O . ASN C 1 136 ? -24.968 22.814 37.776 1.00 16.91 165 ASN C O 1
ATOM 8610 N N . LEU C 1 137 ? -24.358 24.924 37.356 1.00 17.09 166 LEU C N 1
ATOM 8611 C CA . LEU C 1 137 ? -23.428 24.919 38.446 1.00 18.20 166 LEU C CA 1
ATOM 8612 C C . LEU C 1 137 ? -24.103 24.512 39.799 1.00 17.68 166 LEU C C 1
ATOM 8613 O O . LEU C 1 137 ? -23.550 23.725 40.556 1.00 18.67 166 LEU C O 1
ATOM 8618 N N . LEU C 1 138 ? -25.210 25.168 40.116 1.00 17.87 167 LEU C N 1
ATOM 8619 C CA . LEU C 1 138 ? -25.915 24.893 41.348 1.00 19.16 167 LEU C CA 1
ATOM 8620 C C . LEU C 1 138 ? -26.607 23.544 41.303 1.00 17.84 167 LEU C C 1
ATOM 8621 O O . LEU C 1 138 ? -26.465 22.750 42.261 1.00 17.46 167 LEU C O 1
ATOM 8626 N N . VAL C 1 139 ? -27.279 23.220 40.211 1.00 15.97 168 VAL C N 1
ATOM 8627 C CA . VAL C 1 139 ? -28.074 22.002 40.289 1.00 15.33 168 VAL C CA 1
ATOM 8628 C C . VAL C 1 139 ? -27.238 20.735 40.252 1.00 15.06 168 VAL C C 1
ATOM 8629 O O . VAL C 1 139 ? -27.540 19.775 40.957 1.00 16.30 168 VAL C O 1
ATOM 8633 N N . ASN C 1 140 ? -26.170 20.711 39.449 1.00 14.75 169 ASN C N 1
ATOM 8634 C CA . ASN C 1 140 ? -25.284 19.533 39.436 1.00 14.98 169 ASN C CA 1
ATOM 8635 C C . ASN C 1 140 ? -24.021 19.624 40.330 1.00 16.64 169 ASN C C 1
ATOM 8636 O O . ASN C 1 140 ? -23.452 18.592 40.679 1.00 17.87 169 ASN C O 1
ATOM 8641 N N . GLY C 1 141 ? -23.658 20.815 40.753 1.00 17.23 170 GLY C N 1
ATOM 8642 C CA . GLY C 1 141 ? -22.573 21.009 41.676 1.00 18.52 170 GLY C CA 1
ATOM 8643 C C . GLY C 1 141 ? -21.224 20.860 40.939 1.00 18.47 170 GLY C C 1
ATOM 8644 O O . GLY C 1 141 ? -21.184 20.715 39.705 1.00 17.90 170 GLY C O 1
ATOM 8645 N N . SER C 1 142 ? -20.163 20.847 41.695 1.00 20.36 171 SER C N 1
ATOM 8646 C CA . SER C 1 142 ? -18.822 20.680 41.154 1.00 22.19 171 SER C CA 1
ATOM 8647 C C . SER C 1 142 ? -17.868 20.346 42.277 1.00 24.07 171 SER C C 1
ATOM 8648 O O . SER C 1 142 ? -18.043 20.778 43.412 1.00 24.22 171 SER C O 1
ATOM 8651 N N . SER C 1 143 ? -16.797 19.629 41.959 1.00 25.65 172 SER C N 1
ATOM 8652 C CA . SER C 1 143 ? -15.678 19.486 42.916 1.00 30.38 172 SER C CA 1
ATOM 8653 C C . SER C 1 143 ? -14.343 19.431 42.215 1.00 31.76 172 SER C C 1
ATOM 8654 O O . SER C 1 143 ? -14.279 19.114 41.042 1.00 32.89 172 SER C O 1
ATOM 8657 N N . GLY C 1 144 ? -13.288 19.723 42.947 1.00 33.85 173 GLY C N 1
ATOM 8658 C CA . GLY C 1 144 ? -11.962 19.776 42.364 1.00 37.03 173 GLY C CA 1
ATOM 8659 C C . GLY C 1 144 ? -11.017 19.987 43.513 1.00 41.70 173 GLY C C 1
ATOM 8660 O O . GLY C 1 144 ? -11.305 20.769 44.431 1.00 40.70 173 GLY C O 1
ATOM 8661 N N . ILE C 1 145 ? -9.926 19.235 43.500 1.00 43.98 174 ILE C N 1
ATOM 8662 C CA . ILE C 1 145 ? -9.048 19.157 44.642 1.00 50.44 174 ILE C CA 1
ATOM 8663 C C . ILE C 1 145 ? -7.665 19.767 44.350 1.00 54.78 174 ILE C C 1
ATOM 8664 O O . ILE C 1 145 ? -6.864 19.956 45.283 1.00 56.65 174 ILE C O 1
ATOM 8666 N N . ALA C 1 146 ? -7.397 20.118 43.092 1.00 56.68 175 ALA C N 1
ATOM 8667 C CA . ALA C 1 146 ? -6.072 20.644 42.698 1.00 63.84 175 ALA C CA 1
ATOM 8668 C C . ALA C 1 146 ? -5.869 22.126 43.071 1.00 65.33 175 ALA C C 1
ATOM 8669 O O . ALA C 1 146 ? -6.813 22.837 43.442 1.00 63.72 175 ALA C O 1
ATOM 8671 N N . ALA C 1 150 ? -9.190 24.532 44.224 1.00 36.99 179 ALA C N 1
ATOM 8672 C CA . ALA C 1 150 ? -10.184 23.752 44.943 1.00 35.91 179 ALA C CA 1
ATOM 8673 C C . ALA C 1 150 ? -11.614 24.354 44.868 1.00 33.48 179 ALA C C 1
ATOM 8674 O O . ALA C 1 150 ? -11.785 25.556 44.911 1.00 34.76 179 ALA C O 1
ATOM 8676 N N . THR C 1 151 ? -12.617 23.497 44.765 1.00 29.26 180 THR C N 1
ATOM 8677 C CA . THR C 1 151 ? -14.025 23.903 44.797 1.00 27.70 180 THR C CA 1
ATOM 8678 C C . THR C 1 151 ? -14.817 22.707 45.279 1.00 24.66 180 THR C C 1
ATOM 8679 O O . THR C 1 151 ? -14.417 21.581 45.021 1.00 23.17 180 THR C O 1
ATOM 8683 N N . ASN C 1 152 ? -15.931 22.966 45.956 1.00 22.61 181 ASN C N 1
ATOM 8684 C CA . ASN C 1 152 ? -16.817 21.940 46.398 1.00 21.25 181 ASN C CA 1
ATOM 8685 C C . ASN C 1 152 ? -18.215 22.515 46.519 1.00 20.19 181 ASN C C 1
ATOM 8686 O O . ASN C 1 152 ? -18.566 23.071 47.547 1.00 18.90 181 ASN C O 1
ATOM 8691 N N . ILE C 1 153 ? -18.982 22.417 45.432 1.00 18.93 182 ILE C N 1
ATOM 8692 C CA . ILE C 1 153 ? -20.339 22.936 45.360 1.00 19.27 182 ILE C CA 1
ATOM 8693 C C . ILE C 1 153 ? -21.246 21.732 45.318 1.00 17.37 182 ILE C C 1
ATOM 8694 O O . ILE C 1 153 ? -21.125 20.878 44.428 1.00 17.41 182 ILE C O 1
ATOM 8699 N N . PRO C 1 154 ? -22.141 21.624 46.287 1.00 18.33 183 PRO C N 1
ATOM 8700 C CA . PRO C 1 154 ? -23.086 20.472 46.214 1.00 17.22 183 PRO C CA 1
ATOM 8701 C C . PRO C 1 154 ? -24.194 20.710 45.220 1.00 16.46 183 PRO C C 1
ATOM 8702 O O . PRO C 1 154 ? -24.448 21.850 44.843 1.00 15.31 183 PRO C O 1
ATOM 8706 N N . PRO C 1 155 ? -24.863 19.650 44.796 1.00 16.79 184 PRO C N 1
ATOM 8707 C CA . PRO C 1 155 ? -26.020 19.755 43.906 1.00 16.72 184 PRO C CA 1
ATOM 8708 C C . PRO C 1 155 ? -27.266 20.303 44.640 1.00 15.36 184 PRO C C 1
ATOM 8709 O O . PRO C 1 155 ? -27.299 20.289 45.861 1.00 14.10 184 PRO C O 1
ATOM 8713 N N . HIS C 1 156 ? -28.214 20.754 43.851 1.00 15.85 185 HIS C N 1
ATOM 8714 C CA . HIS C 1 156 ? -29.401 21.445 44.271 1.00 16.14 185 HIS C CA 1
ATOM 8715 C C . HIS C 1 156 ? -30.585 21.020 43.455 1.00 15.54 185 HIS C C 1
ATOM 8716 O O . HIS C 1 156 ? -30.439 20.452 42.368 1.00 15.27 185 HIS C O 1
ATOM 8723 N N . ASN C 1 157 ? -31.767 21.268 43.994 1.00 14.47 186 ASN C N 1
ATOM 8724 C CA . ASN C 1 157 ? -32.996 20.905 43.335 1.00 15.22 186 ASN C CA 1
ATOM 8725 C C . ASN C 1 157 ? -33.276 21.965 42.256 1.00 15.03 186 ASN C C 1
ATOM 8726 O O . ASN C 1 157 ? -33.269 23.141 42.563 1.00 15.40 186 ASN C O 1
ATOM 8731 N N . LEU C 1 158 ? -33.598 21.526 41.046 1.00 14.65 187 LEU C N 1
ATOM 8732 C CA . LEU C 1 158 ? -33.846 22.435 39.944 1.00 15.54 187 LEU C CA 1
ATOM 8733 C C . LEU C 1 158 ? -35.071 23.340 40.119 1.00 15.41 187 LEU C C 1
ATOM 8734 O O . LEU C 1 158 ? -35.009 24.532 39.805 1.00 14.78 187 LEU C O 1
ATOM 8739 N N . THR C 1 159 ? -36.172 22.783 40.597 1.00 15.92 188 THR C N 1
ATOM 8740 C CA . THR C 1 159 ? -37.350 23.604 40.900 1.00 17.70 188 THR C CA 1
ATOM 8741 C C . THR C 1 159 ? -37.027 24.739 41.839 1.00 17.90 188 THR C C 1
ATOM 8742 O O . THR C 1 159 ? -37.376 25.949 41.588 1.00 18.14 188 THR C O 1
ATOM 8746 N N . GLU C 1 160 ? -36.322 24.398 42.902 1.00 16.40 189 GLU C N 1
ATOM 8747 C CA . GLU C 1 160 ? -35.952 25.382 43.921 1.00 17.07 189 GLU C CA 1
ATOM 8748 C C . GLU C 1 160 ? -35.046 26.447 43.346 1.00 16.32 189 GLU C C 1
ATOM 8749 O O . GLU C 1 160 ? -35.247 27.645 43.619 1.00 18.04 189 GLU C O 1
ATOM 8755 N N . VAL C 1 161 ? -34.049 26.059 42.565 1.00 13.76 190 VAL C N 1
ATOM 8756 C CA . VAL C 1 161 ? -33.086 27.012 42.062 1.00 14.68 190 VAL C CA 1
ATOM 8757 C C . VAL C 1 161 ? -33.741 27.931 41.029 1.00 14.44 190 VAL C C 1
ATOM 8758 O O . VAL C 1 161 ? -33.500 29.136 41.069 1.00 14.98 190 VAL C O 1
ATOM 8762 N N . ILE C 1 162 ? -34.597 27.387 40.180 1.00 15.34 191 ILE C N 1
ATOM 8763 C CA . ILE C 1 162 ? -35.347 28.241 39.226 1.00 16.79 191 ILE C CA 1
ATOM 8764 C C . ILE C 1 162 ? -36.233 29.267 39.983 1.00 17.33 191 ILE C C 1
ATOM 8765 O O . ILE C 1 162 ? -36.213 30.458 39.675 1.00 17.44 191 ILE C O 1
ATOM 8770 N N . ASN C 1 163 ? -36.898 28.819 41.037 1.00 17.67 192 ASN C N 1
ATOM 8771 C CA . ASN C 1 163 ? -37.696 29.737 41.864 1.00 19.90 192 ASN C CA 1
ATOM 8772 C C . ASN C 1 163 ? -36.826 30.860 42.482 1.00 19.80 192 ASN C C 1
ATOM 8773 O O . ASN C 1 163 ? -37.243 32.018 42.496 1.00 20.98 192 ASN C O 1
ATOM 8778 N N . GLY C 1 164 ? -35.626 30.534 42.903 1.00 19.02 193 GLY C N 1
ATOM 8779 C CA . GLY C 1 164 ? -34.636 31.521 43.409 1.00 19.98 193 GLY C CA 1
ATOM 8780 C C . GLY C 1 164 ? -34.184 32.502 42.347 1.00 19.98 193 GLY C C 1
ATOM 8781 O O . GLY C 1 164 ? -34.110 33.711 42.637 1.00 19.35 193 GLY C O 1
ATOM 8782 N N . CYS C 1 165 ? -33.917 32.004 41.115 1.00 18.80 194 CYS C N 1
ATOM 8783 C CA . CYS C 1 165 ? -33.608 32.878 39.980 1.00 18.78 194 CYS C CA 1
ATOM 8784 C C . CYS C 1 165 ? -34.756 33.865 39.670 1.00 17.88 194 CYS C C 1
ATOM 8785 O O . CYS C 1 165 ? -34.503 35.045 39.443 1.00 17.50 194 CYS C O 1
ATOM 8788 N N . LEU C 1 166 ? -35.976 33.364 39.607 1.00 17.71 195 LEU C N 1
ATOM 8789 C CA . LEU C 1 166 ? -37.123 34.214 39.363 1.00 18.90 195 LEU C CA 1
ATOM 8790 C C . LEU C 1 166 ? -37.341 35.238 40.482 1.00 18.51 195 LEU C C 1
ATOM 8791 O O . LEU C 1 166 ? -37.705 36.378 40.226 1.00 19.00 195 LEU C O 1
ATOM 8796 N N . ALA C 1 167 ? -37.055 34.845 41.703 1.00 18.69 196 ALA C N 1
ATOM 8797 C CA . ALA C 1 167 ? -37.203 35.745 42.860 1.00 20.57 196 ALA C CA 1
ATOM 8798 C C . ALA C 1 167 ? -36.170 36.857 42.802 1.00 20.56 196 ALA C C 1
ATOM 8799 O O . ALA C 1 167 ? -36.458 38.008 43.115 1.00 21.39 196 ALA C O 1
ATOM 8801 N N . TYR C 1 168 ? -34.960 36.524 42.346 1.00 19.15 197 TYR C N 1
ATOM 8802 C CA . TYR C 1 168 ? -33.947 37.536 42.102 1.00 20.17 197 TYR C CA 1
ATOM 8803 C C . TYR C 1 168 ? -34.307 38.495 40.961 1.00 20.98 197 TYR C C 1
ATOM 8804 O O . TYR C 1 168 ? -34.115 39.715 41.071 1.00 21.81 197 TYR C O 1
ATOM 8813 N N . ILE C 1 169 ? -34.823 37.963 39.858 1.00 19.70 198 ILE C N 1
ATOM 8814 C CA . ILE C 1 169 ? -35.253 38.814 38.748 1.00 20.77 198 ILE C CA 1
ATOM 8815 C C . ILE C 1 169 ? -36.352 39.780 39.258 1.00 22.62 198 ILE C C 1
ATOM 8816 O O . ILE C 1 169 ? -36.345 40.955 38.906 1.00 23.40 198 ILE C O 1
ATOM 8821 N N . ASP C 1 170 ? -37.265 39.288 40.064 1.00 22.53 199 ASP C N 1
ATOM 8822 C CA . ASP C 1 170 ? -38.365 40.148 40.641 1.00 24.73 199 ASP C CA 1
ATOM 8823 C C . ASP C 1 170 ? -37.809 41.221 41.593 1.00 26.36 199 ASP C C 1
ATOM 8824 O O . ASP C 1 170 ? -38.393 42.319 41.703 1.00 26.03 199 ASP C O 1
ATOM 8829 N N . ASP C 1 171 ? -36.694 40.913 42.268 1.00 25.37 200 ASP C N 1
ATOM 8830 C CA . ASP C 1 171 ? -36.130 41.800 43.290 1.00 29.02 200 ASP C CA 1
ATOM 8831 C C . ASP C 1 171 ? -34.624 41.645 43.405 1.00 27.85 200 ASP C C 1
ATOM 8832 O O . ASP C 1 171 ? -34.144 40.826 44.163 1.00 26.57 200 ASP C O 1
ATOM 8837 N N . GLU C 1 172 ? -33.894 42.449 42.662 1.00 28.19 201 GLU C N 1
ATOM 8838 C CA . GLU C 1 172 ? -32.433 42.366 42.635 1.00 29.13 201 GLU C CA 1
ATOM 8839 C C . GLU C 1 172 ? -31.800 42.612 44.023 1.00 31.32 201 GLU C C 1
ATOM 8840 O O . GLU C 1 172 ? -30.693 42.185 44.256 1.00 31.53 201 GLU C O 1
ATOM 8842 N N . ASP C 1 173 ? -32.498 43.285 44.945 1.00 31.21 202 ASP C N 1
ATOM 8843 C CA . ASP C 1 173 ? -31.992 43.480 46.324 1.00 33.02 202 ASP C CA 1
ATOM 8844 C C . ASP C 1 173 ? -32.381 42.381 47.306 1.00 30.93 202 ASP C C 1
ATOM 8845 O O . ASP C 1 173 ? -32.190 42.525 48.490 1.00 30.18 202 ASP C O 1
ATOM 8850 N N . ILE C 1 174 ? -32.928 41.279 46.821 1.00 27.49 203 ILE C N 1
ATOM 8851 C CA . ILE C 1 174 ? -33.276 40.154 47.686 1.00 27.66 203 ILE C CA 1
ATOM 8852 C C . ILE C 1 174 ? -32.069 39.742 48.562 1.00 28.41 203 ILE C C 1
ATOM 8853 O O . ILE C 1 174 ? -30.906 39.756 48.123 1.00 28.59 203 ILE C O 1
ATOM 8858 N N . SER C 1 175 ? -32.357 39.436 49.806 1.00 29.31 204 SER C N 1
ATOM 8859 C CA . SER C 1 175 ? -31.349 38.990 50.766 1.00 29.52 204 SER C CA 1
ATOM 8860 C C . SER C 1 175 ? -31.097 37.498 50.616 1.00 27.49 204 SER C C 1
ATOM 8861 O O . SER C 1 175 ? -31.863 36.786 49.954 1.00 24.84 204 SER C O 1
ATOM 8864 N N . ILE C 1 176 ? -30.027 37.020 51.252 1.00 27.40 205 ILE C N 1
ATOM 8865 C CA . ILE C 1 176 ? -29.729 35.605 51.260 1.00 28.13 205 ILE C CA 1
ATOM 8866 C C . ILE C 1 176 ? -30.879 34.877 51.972 1.00 26.69 205 ILE C C 1
ATOM 8867 O O . ILE C 1 176 ? -31.318 33.841 51.514 1.00 24.63 205 ILE C O 1
ATOM 8872 N N . GLU C 1 177 ? -31.386 35.434 53.071 1.00 27.57 206 GLU C N 1
ATOM 8873 C CA . GLU C 1 177 ? -32.560 34.877 53.746 1.00 27.92 206 GLU C CA 1
ATOM 8874 C C . GLU C 1 177 ? -33.774 34.773 52.784 1.00 27.84 206 GLU C C 1
ATOM 8875 O O . GLU C 1 177 ? -34.474 33.755 52.755 1.00 28.31 206 GLU C O 1
ATOM 8877 N N . GLY C 1 178 ? -33.995 35.808 52.003 1.00 27.26 207 GLY C N 1
ATOM 8878 C CA . GLY C 1 178 ? -35.058 35.816 50.982 1.00 26.17 207 GLY C CA 1
ATOM 8879 C C . GLY C 1 178 ? -34.864 34.697 49.958 1.00 24.10 207 GLY C C 1
ATOM 8880 O O . GLY C 1 178 ? -35.809 33.978 49.613 1.00 23.71 207 GLY C O 1
ATOM 8881 N N . LEU C 1 179 ? -33.624 34.481 49.526 1.00 22.67 208 LEU C N 1
ATOM 8882 C CA . LEU C 1 179 ? -33.333 33.403 48.544 1.00 21.87 208 LEU C CA 1
ATOM 8883 C C . LEU C 1 179 ? -33.510 32.016 49.134 1.00 21.94 208 LEU C C 1
ATOM 8884 O O . LEU C 1 179 ? -34.014 31.129 48.473 1.00 20.16 208 LEU C O 1
ATOM 8889 N N . MET C 1 180 ? -33.177 31.876 50.428 1.00 22.53 209 MET C N 1
ATOM 8890 C CA . MET C 1 180 ? -33.362 30.641 51.115 1.00 23.65 209 MET C CA 1
ATOM 8891 C C . MET C 1 180 ? -34.790 30.217 51.396 1.00 23.88 209 MET C C 1
ATOM 8892 O O . MET C 1 180 ? -35.012 29.057 51.646 1.00 24.77 209 MET C O 1
ATOM 8897 N N . GLU C 1 181 ? -35.747 31.119 51.291 1.00 25.73 210 GLU C N 1
ATOM 8898 C CA . GLU C 1 181 ? -37.148 30.720 51.252 1.00 28.32 210 GLU C CA 1
ATOM 8899 C C . GLU C 1 181 ? -37.439 29.849 50.009 1.00 26.74 210 GLU C C 1
ATOM 8900 O O . GLU C 1 181 ? -38.350 29.021 50.043 1.00 28.38 210 GLU C O 1
ATOM 8906 N N . HIS C 1 182 ? -36.700 30.052 48.940 1.00 23.64 211 HIS C N 1
ATOM 8907 C CA . HIS C 1 182 ? -36.835 29.255 47.707 1.00 22.41 211 HIS C CA 1
ATOM 8908 C C . HIS C 1 182 ? -35.846 28.090 47.637 1.00 21.50 211 HIS C C 1
ATOM 8909 O O . HIS C 1 182 ? -36.194 26.995 47.153 1.00 21.13 211 HIS C O 1
ATOM 8916 N N . ILE C 1 183 ? -34.646 28.325 48.146 1.00 19.58 212 ILE C N 1
ATOM 8917 C CA . ILE C 1 183 ? -33.540 27.359 48.109 1.00 19.19 212 ILE C CA 1
ATOM 8918 C C . ILE C 1 183 ? -33.064 27.080 49.559 1.00 19.53 212 ILE C C 1
ATOM 8919 O O . ILE C 1 183 ? -32.168 27.749 50.076 1.00 19.93 212 ILE C O 1
ATOM 8924 N N . PRO C 1 184 ? -33.628 26.058 50.192 1.00 20.57 213 PRO C N 1
ATOM 8925 C CA . PRO C 1 184 ? -33.309 25.868 51.638 1.00 21.06 213 PRO C CA 1
ATOM 8926 C C . PRO C 1 184 ? -31.996 25.136 51.857 1.00 19.39 213 PRO C C 1
ATOM 8927 O O . PRO C 1 184 ? -31.440 25.169 52.976 1.00 19.63 213 PRO C O 1
ATOM 8931 N N . GLY C 1 185 ? -31.485 24.521 50.820 1.00 17.74 214 GLY C N 1
ATOM 8932 C CA . GLY C 1 185 ? -30.207 23.846 50.914 1.00 17.75 214 GLY C CA 1
ATOM 8933 C C . GLY C 1 185 ? -29.964 22.959 49.738 1.00 16.27 214 GLY C C 1
ATOM 8934 O O . GLY C 1 185 ? -30.779 22.912 48.800 1.00 16.61 214 GLY C O 1
ATOM 8935 N N . PRO C 1 186 ? -28.884 22.184 49.783 1.00 16.46 215 PRO C N 1
ATOM 8936 C CA . PRO C 1 186 ? -28.542 21.238 48.740 1.00 16.35 215 PRO C CA 1
ATOM 8937 C C . PRO C 1 186 ? -29.518 20.102 48.633 1.00 16.14 215 PRO C C 1
ATOM 8938 O O . PRO C 1 186 ? -30.341 19.897 49.525 1.00 17.81 215 PRO C O 1
ATOM 8942 N N . ASP C 1 187 ? -29.444 19.384 47.527 1.00 16.96 216 ASP C N 1
ATOM 8943 C CA . ASP C 1 187 ? -30.286 18.219 47.228 1.00 17.20 216 ASP C CA 1
ATOM 8944 C C . ASP C 1 187 ? -29.479 17.216 46.459 1.00 19.12 216 ASP C C 1
ATOM 8945 O O . ASP C 1 187 ? -29.168 17.446 45.274 1.00 17.37 216 ASP C O 1
ATOM 8950 N N . PHE C 1 188 ? -29.152 16.095 47.093 1.00 17.71 217 PHE C N 1
ATOM 8951 C CA . PHE C 1 188 ? -28.227 15.128 46.548 1.00 17.60 217 PHE C CA 1
ATOM 8952 C C . PHE C 1 188 ? -28.939 14.075 45.745 1.00 17.49 217 PHE C C 1
ATOM 8953 O O . PHE C 1 188 ? -30.086 13.719 46.052 1.00 18.31 217 PHE C O 1
ATOM 8961 N N . PRO C 1 189 ? -28.282 13.556 44.715 1.00 16.45 218 PRO C N 1
ATOM 8962 C CA . PRO C 1 189 ? -28.985 12.513 43.934 1.00 18.15 218 PRO C CA 1
ATOM 8963 C C . PRO C 1 189 ? -29.318 11.277 44.765 1.00 18.65 218 PRO C C 1
ATOM 8964 O O . PRO C 1 189 ? -30.252 10.519 44.437 1.00 19.86 218 PRO C O 1
ATOM 8968 N N . THR C 1 190 ? -28.492 11.063 45.781 1.00 18.57 219 THR C N 1
ATOM 8969 C CA . THR C 1 190 ? -28.503 9.921 46.676 1.00 20.37 219 THR C CA 1
ATOM 8970 C C . THR C 1 190 ? -29.362 10.173 47.934 1.00 20.82 219 THR C C 1
ATOM 8971 O O . THR C 1 190 ? -29.362 9.371 48.870 1.00 21.53 219 THR C O 1
ATOM 8975 N N . ALA C 1 191 ? -30.100 11.284 47.942 1.00 19.67 220 ALA C N 1
ATOM 8976 C CA . ALA C 1 191 ? -31.095 11.573 49.022 1.00 19.00 220 ALA C CA 1
ATOM 8977 C C . ALA C 1 191 ? -30.393 11.746 50.385 1.00 18.76 220 ALA C C 1
ATOM 8978 O O . ALA C 1 191 ? -29.491 12.556 50.522 1.00 17.09 220 ALA C O 1
ATOM 8980 N N . ALA C 1 192 ? -30.787 10.957 51.385 1.00 18.77 221 ALA C N 1
ATOM 8981 C CA . ALA C 1 192 ? -30.222 11.026 52.765 1.00 18.36 221 ALA C CA 1
ATOM 8982 C C . ALA C 1 192 ? -30.598 12.356 53.448 1.00 19.38 221 ALA C C 1
ATOM 8983 O O . ALA C 1 192 ? -31.609 12.970 53.083 1.00 19.09 221 ALA C O 1
ATOM 8985 N N . ILE C 1 193 ? -29.851 12.730 54.487 1.00 20.27 222 ILE C N 1
ATOM 8986 C CA . ILE C 1 193 ? -30.233 13.791 55.374 1.00 21.05 222 ILE C CA 1
ATOM 8987 C C . ILE C 1 193 ? -29.081 14.774 55.525 1.00 22.05 222 ILE C C 1
ATOM 8988 O O . ILE C 1 193 ? -27.922 14.364 55.662 1.00 21.57 222 ILE C O 1
ATOM 8993 N N . ILE C 1 194 ? -29.362 16.059 55.466 1.00 21.63 223 ILE C N 1
ATOM 8994 C CA . ILE C 1 194 ? -28.351 17.051 55.775 1.00 24.15 223 ILE C CA 1
ATOM 8995 C C . ILE C 1 194 ? -28.642 17.578 57.128 1.00 26.15 223 ILE C C 1
ATOM 8996 O O . ILE C 1 194 ? -29.809 17.879 57.471 1.00 24.71 223 ILE C O 1
ATOM 9001 N N . ASN C 1 195 ? -27.596 17.625 57.944 1.00 28.51 224 ASN C N 1
ATOM 9002 C CA . ASN C 1 195 ? -27.690 18.192 59.281 1.00 30.60 224 ASN C CA 1
ATOM 9003 C C . ASN C 1 195 ? -26.721 19.389 59.390 1.00 31.22 224 ASN C C 1
ATOM 9004 O O . ASN C 1 195 ? -25.506 19.259 59.216 1.00 30.60 224 ASN C O 1
ATOM 9009 N N . GLY C 1 196 ? -27.278 20.563 59.644 1.00 31.84 225 GLY C N 1
ATOM 9010 C CA . GLY C 1 196 ? -26.508 21.750 59.981 1.00 32.85 225 GLY C CA 1
ATOM 9011 C C . GLY C 1 196 ? -27.062 22.908 59.190 1.00 31.93 225 GLY C C 1
ATOM 9012 O O . GLY C 1 196 ? -26.458 23.355 58.204 1.00 28.82 225 GLY C O 1
ATOM 9013 N N . ARG C 1 197 ? -28.206 23.432 59.638 1.00 30.69 226 ARG C N 1
ATOM 9014 C CA . ARG C 1 197 ? -28.835 24.485 58.895 1.00 29.76 226 ARG C CA 1
ATOM 9015 C C . ARG C 1 197 ? -27.961 25.742 58.921 1.00 27.49 226 ARG C C 1
ATOM 9016 O O . ARG C 1 197 ? -27.883 26.424 57.932 1.00 24.49 226 ARG C O 1
ATOM 9024 N N . ARG C 1 198 ? -27.321 26.065 60.042 1.00 26.28 227 ARG C N 1
ATOM 9025 C CA . ARG C 1 198 ? -26.485 27.260 60.016 1.00 26.55 227 ARG C CA 1
ATOM 9026 C C . ARG C 1 198 ? -25.256 27.088 59.068 1.00 24.43 227 ARG C C 1
ATOM 9027 O O . ARG C 1 198 ? -24.765 28.083 58.601 1.00 26.04 227 ARG C O 1
ATOM 9035 N N . GLY C 1 199 ? -24.750 25.893 58.857 1.00 22.55 228 GLY C N 1
ATOM 9036 C CA . GLY C 1 199 ? -23.629 25.663 57.921 1.00 22.60 228 GLY C CA 1
ATOM 9037 C C . GLY C 1 199 ? -24.062 25.965 56.489 1.00 21.61 228 GLY C C 1
ATOM 9038 O O . GLY C 1 199 ? -23.301 26.496 55.687 1.00 22.71 228 GLY C O 1
ATOM 9039 N N . ILE C 1 200 ? -25.300 25.607 56.167 1.00 20.62 229 ILE C N 1
ATOM 9040 C CA . ILE C 1 200 ? -25.889 25.962 54.864 1.00 20.73 229 ILE C CA 1
ATOM 9041 C C . ILE C 1 200 ? -25.951 27.473 54.721 1.00 21.56 229 ILE C C 1
ATOM 9042 O O . ILE C 1 200 ? -25.563 28.021 53.678 1.00 21.54 229 ILE C O 1
ATOM 9047 N N . GLU C 1 201 ? -26.511 28.159 55.714 1.00 22.10 230 GLU C N 1
ATOM 9048 C CA . GLU C 1 201 ? -26.676 29.570 55.633 1.00 25.41 230 GLU C CA 1
ATOM 9049 C C . GLU C 1 201 ? -25.296 30.261 55.502 1.00 24.78 230 GLU C C 1
ATOM 9050 O O . GLU C 1 201 ? -25.154 31.213 54.762 1.00 24.98 230 GLU C O 1
ATOM 9056 N N . GLU C 1 202 ? -24.322 29.812 56.276 1.00 24.86 231 GLU C N 1
ATOM 9057 C CA . GLU C 1 202 ? -22.969 30.347 56.221 1.00 27.75 231 GLU C CA 1
ATOM 9058 C C . GLU C 1 202 ? -22.377 30.177 54.778 1.00 24.20 231 GLU C C 1
ATOM 9059 O O . GLU C 1 202 ? -21.797 31.112 54.222 1.00 23.51 231 GLU C O 1
ATOM 9065 N N . ALA C 1 203 ? -22.576 29.014 54.193 1.00 22.51 232 ALA C N 1
ATOM 9066 C CA . ALA C 1 203 ? -22.099 28.770 52.814 1.00 21.71 232 ALA C CA 1
ATOM 9067 C C . ALA C 1 203 ? -22.796 29.658 51.793 1.00 21.47 232 ALA C C 1
ATOM 9068 O O . ALA C 1 203 ? -22.145 30.253 50.919 1.00 23.72 232 ALA C O 1
ATOM 9070 N N . TYR C 1 204 ? -24.096 29.860 51.963 1.00 20.92 233 TYR C N 1
ATOM 9071 C CA . TYR C 1 204 ? -24.843 30.694 51.026 1.00 20.53 233 TYR C CA 1
ATOM 9072 C C . TYR C 1 204 ? -24.521 32.171 51.181 1.00 21.59 233 TYR C C 1
ATOM 9073 O O . TYR C 1 204 ? -24.561 32.907 50.183 1.00 21.70 233 TYR C O 1
ATOM 9082 N N . ARG C 1 205 ? -24.244 32.620 52.400 1.00 21.93 234 ARG C N 1
ATOM 9083 C CA . ARG C 1 205 ? -23.902 33.985 52.636 1.00 25.07 234 ARG C CA 1
ATOM 9084 C C . ARG C 1 205 ? -22.469 34.305 52.223 1.00 24.22 234 ARG C C 1
ATOM 9085 O O . ARG C 1 205 ? -22.191 35.414 51.787 1.00 23.91 234 ARG C O 1
ATOM 9093 N N . THR C 1 206 ? -21.543 33.389 52.468 1.00 24.15 235 THR C N 1
ATOM 9094 C CA . THR C 1 206 ? -20.083 33.709 52.347 1.00 26.28 235 THR C CA 1
ATOM 9095 C C . THR C 1 206 ? -19.372 32.922 51.226 1.00 25.72 235 THR C C 1
ATOM 9096 O O . THR C 1 206 ? -18.223 33.190 50.942 1.00 27.93 235 THR C O 1
ATOM 9100 N N . GLY C 1 207 ? -20.005 31.889 50.722 1.00 25.21 236 GLY C N 1
ATOM 9101 C CA . GLY C 1 207 ? -19.349 30.910 49.818 1.00 25.47 236 GLY C CA 1
ATOM 9102 C C . GLY C 1 207 ? -18.742 29.687 50.516 1.00 25.21 236 GLY C C 1
ATOM 9103 O O . GLY C 1 207 ? -18.471 28.675 49.858 1.00 24.00 236 GLY C O 1
ATOM 9104 N N . ARG C 1 208 ? -18.583 29.744 51.833 1.00 24.65 237 ARG C N 1
ATOM 9105 C CA . ARG C 1 208 ? -17.984 28.629 52.601 1.00 26.71 237 ARG C CA 1
ATOM 9106 C C . ARG C 1 208 ? -18.766 28.260 53.859 1.00 25.80 237 ARG C C 1
ATOM 9107 O O . ARG C 1 208 ? -19.124 29.119 54.660 1.00 24.77 237 ARG C O 1
ATOM 9115 N N . GLY C 1 209 ? -18.962 26.978 54.040 1.00 24.41 238 GLY C N 1
ATOM 9116 C CA . GLY C 1 209 ? -19.621 26.501 55.244 1.00 25.12 238 GLY C CA 1
ATOM 9117 C C . GLY C 1 209 ? -19.547 24.995 55.301 1.00 24.45 238 GLY C C 1
ATOM 9118 O O . GLY C 1 209 ? -19.609 24.333 54.247 1.00 22.31 238 GLY C O 1
ATOM 9119 N N . LYS C 1 210 ? -19.517 24.455 56.515 1.00 23.39 239 LYS C N 1
ATOM 9120 C CA . LYS C 1 210 ? -19.441 23.015 56.681 1.00 24.06 239 LYS C CA 1
ATOM 9121 C C . LYS C 1 210 ? -20.751 22.446 57.183 1.00 23.08 239 LYS C C 1
ATOM 9122 O O . LYS C 1 210 ? -21.361 22.954 58.139 1.00 23.76 239 LYS C O 1
ATOM 9128 N N . VAL C 1 211 ? -21.206 21.403 56.531 1.00 21.93 240 VAL C N 1
ATOM 9129 C CA . VAL C 1 211 ? -22.406 20.687 56.909 1.00 22.34 240 VAL C CA 1
ATOM 9130 C C . VAL C 1 211 ? -22.053 19.200 57.054 1.00 23.26 240 VAL C C 1
ATOM 9131 O O . VAL C 1 211 ? -20.953 18.753 56.640 1.00 23.16 240 VAL C O 1
ATOM 9135 N N . TYR C 1 212 ? -22.994 18.439 57.567 1.00 22.57 241 TYR C N 1
ATOM 9136 C CA . TYR C 1 212 ? -22.839 16.996 57.716 1.00 22.40 241 TYR C CA 1
ATOM 9137 C C . TYR C 1 212 ? -23.954 16.297 56.984 1.00 21.07 241 TYR C C 1
ATOM 9138 O O . TYR C 1 212 ? -25.105 16.752 56.958 1.00 19.44 241 TYR C O 1
ATOM 9147 N N . ILE C 1 213 ? -23.612 15.182 56.345 1.00 19.23 242 ILE C N 1
ATOM 9148 C CA . ILE C 1 213 ? -24.580 14.402 55.627 1.00 19.16 242 ILE C CA 1
ATOM 9149 C C . ILE C 1 213 ? -24.717 13.080 56.356 1.00 20.06 242 ILE C C 1
ATOM 9150 O O . ILE C 1 213 ? -23.712 12.417 56.582 1.00 20.66 242 ILE C O 1
ATOM 9155 N N . ARG C 1 214 ? -25.943 12.660 56.603 1.00 20.73 243 ARG C N 1
ATOM 9156 C CA . ARG C 1 214 ? -26.202 11.414 57.373 1.00 21.42 243 ARG C CA 1
ATOM 9157 C C . ARG C 1 214 ? -27.058 10.479 56.615 1.00 19.72 243 ARG C C 1
ATOM 9158 O O . ARG C 1 214 ? -28.054 10.882 55.968 1.00 20.50 243 ARG C O 1
ATOM 9166 N N . ALA C 1 215 ? -26.722 9.210 56.739 1.00 19.71 244 ALA C N 1
ATOM 9167 C CA . ALA C 1 215 ? -27.505 8.130 56.153 1.00 20.16 244 ALA C CA 1
ATOM 9168 C C . ALA C 1 215 ? -28.879 8.114 56.748 1.00 19.83 244 ALA C C 1
ATOM 9169 O O . ALA C 1 215 ? -29.089 8.522 57.919 1.00 20.62 244 ALA C O 1
ATOM 9171 N N . ARG C 1 216 ? -29.843 7.664 55.963 1.00 20.54 245 ARG C N 1
ATOM 9172 C CA . ARG C 1 216 ? -31.184 7.371 56.490 1.00 22.18 245 ARG C CA 1
ATOM 9173 C C . ARG C 1 216 ? -31.172 5.910 56.902 1.00 24.19 245 ARG C C 1
ATOM 9174 O O . ARG C 1 216 ? -31.078 4.990 56.070 1.00 22.71 245 ARG C O 1
ATOM 9182 N N . ALA C 1 217 ? -31.329 5.723 58.206 1.00 25.02 246 ALA C N 1
ATOM 9183 C CA . ALA C 1 217 ? -31.270 4.425 58.809 1.00 26.57 246 ALA C CA 1
ATOM 9184 C C . ALA C 1 217 ? -32.286 4.358 59.938 1.00 30.42 246 ALA C C 1
ATOM 9185 O O . ALA C 1 217 ? -32.521 5.362 60.586 1.00 29.83 246 ALA C O 1
ATOM 9187 N N . GLU C 1 218 ? -32.906 3.192 60.135 1.00 31.90 247 GLU C N 1
ATOM 9188 C CA . GLU C 1 218 ? -33.884 3.004 61.207 1.00 34.84 247 GLU C CA 1
ATOM 9189 C C . GLU C 1 218 ? -33.618 1.698 61.941 1.00 34.28 247 GLU C C 1
ATOM 9190 O O . GLU C 1 218 ? -33.051 0.756 61.360 1.00 31.19 247 GLU C O 1
ATOM 9192 N N . VAL C 1 219 ? -33.980 1.685 63.219 1.00 34.57 248 VAL C N 1
ATOM 9193 C CA . VAL C 1 219 ? -34.010 0.490 64.005 1.00 35.26 248 VAL C CA 1
ATOM 9194 C C . VAL C 1 219 ? -35.401 -0.131 63.883 1.00 37.25 248 VAL C C 1
ATOM 9195 O O . VAL C 1 219 ? -36.393 0.518 64.203 1.00 37.04 248 VAL C O 1
ATOM 9199 N N . GLU C 1 220 ? -35.472 -1.381 63.434 1.00 37.61 249 GLU C N 1
ATOM 9200 C CA . GLU C 1 220 ? -36.712 -2.147 63.432 1.00 40.15 249 GLU C CA 1
ATOM 9201 C C . GLU C 1 220 ? -36.694 -3.175 64.540 1.00 42.60 249 GLU C C 1
ATOM 9202 O O . GLU C 1 220 ? -35.648 -3.776 64.791 1.00 39.71 249 GLU C O 1
ATOM 9204 N N . VAL C 1 221 ? -37.857 -3.424 65.137 1.00 44.28 250 VAL C N 1
ATOM 9205 C CA . VAL C 1 221 ? -38.024 -4.458 66.139 1.00 48.32 250 VAL C CA 1
ATOM 9206 C C . VAL C 1 221 ? -38.929 -5.542 65.566 1.00 50.36 250 VAL C C 1
ATOM 9207 O O . VAL C 1 221 ? -39.994 -5.248 65.037 1.00 50.74 250 VAL C O 1
ATOM 9211 N N . ASP C 1 222 ? -38.509 -6.791 65.665 1.00 53.20 251 ASP C N 1
ATOM 9212 C CA . ASP C 1 222 ? -39.349 -7.901 65.249 1.00 57.83 251 ASP C CA 1
ATOM 9213 C C . ASP C 1 222 ? -40.474 -8.104 66.289 1.00 60.88 251 ASP C C 1
ATOM 9214 O O . ASP C 1 222 ? -40.211 -8.329 67.471 1.00 62.36 251 ASP C O 1
ATOM 9219 N N . ALA C 1 223 ? -41.720 -8.008 65.830 1.00 62.78 252 ALA C N 1
ATOM 9220 C CA . ALA C 1 223 ? -42.897 -8.125 66.700 1.00 66.43 252 ALA C CA 1
ATOM 9221 C C . ALA C 1 223 ? -42.956 -9.459 67.452 1.00 67.52 252 ALA C C 1
ATOM 9222 O O . ALA C 1 223 ? -43.312 -9.488 68.626 1.00 70.14 252 ALA C O 1
ATOM 9224 N N . LYS C 1 224 ? -42.577 -10.556 66.794 1.00 67.53 253 LYS C N 1
ATOM 9225 C CA . LYS C 1 224 ? -42.664 -11.896 67.410 1.00 68.34 253 LYS C CA 1
ATOM 9226 C C . LYS C 1 224 ? -41.520 -12.237 68.374 1.00 67.33 253 LYS C C 1
ATOM 9227 O O . LYS C 1 224 ? -41.733 -12.993 69.321 1.00 67.40 253 LYS C O 1
ATOM 9229 N N . THR C 1 225 ? -40.322 -11.696 68.137 1.00 63.74 254 THR C N 1
ATOM 9230 C CA . THR C 1 225 ? -39.121 -12.061 68.931 1.00 63.56 254 THR C CA 1
ATOM 9231 C C . THR C 1 225 ? -38.471 -10.908 69.727 1.00 61.13 254 THR C C 1
ATOM 9232 O O . THR C 1 225 ? -37.711 -11.162 70.647 1.00 61.38 254 THR C O 1
ATOM 9236 N N . GLY C 1 226 ? -38.750 -9.652 69.374 1.00 59.26 255 GLY C N 1
ATOM 9237 C CA . GLY C 1 226 ? -38.117 -8.508 70.053 1.00 56.63 255 GLY C CA 1
ATOM 9238 C C . GLY C 1 226 ? -36.711 -8.170 69.565 1.00 52.90 255 GLY C C 1
ATOM 9239 O O . GLY C 1 226 ? -36.136 -7.163 69.968 1.00 52.95 255 GLY C O 1
ATOM 9240 N N . ARG C 1 227 ? -36.166 -8.983 68.666 1.00 50.65 256 ARG C N 1
ATOM 9241 C CA . ARG C 1 227 ? -34.846 -8.743 68.124 1.00 47.56 256 ARG C CA 1
ATOM 9242 C C . ARG C 1 227 ? -34.846 -7.481 67.258 1.00 45.05 256 ARG C C 1
ATOM 9243 O O . ARG C 1 227 ? -35.842 -7.161 66.609 1.00 44.13 256 ARG C O 1
ATOM 9251 N N . GLU C 1 228 ? -33.742 -6.749 67.308 1.00 42.35 257 GLU C N 1
ATOM 9252 C CA . GLU C 1 228 ? -33.602 -5.470 66.619 1.00 40.72 257 GLU C CA 1
ATOM 9253 C C . GLU C 1 228 ? -32.724 -5.614 65.388 1.00 38.00 257 GLU C C 1
ATOM 9254 O O . GLU C 1 228 ? -31.744 -6.357 65.418 1.00 37.47 257 GLU C O 1
ATOM 9260 N N . THR C 1 229 ? -33.081 -4.887 64.324 1.00 35.89 258 THR C N 1
ATOM 9261 C CA . THR C 1 229 ? -32.296 -4.815 63.099 1.00 33.56 258 THR C CA 1
ATOM 9262 C C . THR C 1 229 ? -32.215 -3.359 62.649 1.00 31.69 258 THR C C 1
ATOM 9263 O O . THR C 1 229 ? -33.217 -2.649 62.655 1.00 31.24 258 THR C O 1
ATOM 9267 N N . ILE C 1 230 ? -31.015 -2.919 62.295 1.00 28.87 259 ILE C N 1
ATOM 9268 C CA . ILE C 1 230 ? -30.825 -1.636 61.660 1.00 27.36 259 ILE C CA 1
ATOM 9269 C C . ILE C 1 230 ? -30.882 -1.823 60.133 1.00 26.56 259 ILE C C 1
ATOM 9270 O O . ILE C 1 230 ? -30.179 -2.683 59.564 1.00 25.39 259 ILE C O 1
ATOM 9275 N N . ILE C 1 231 ? -31.719 -1.018 59.486 1.00 26.15 260 ILE C N 1
ATOM 9276 C CA . ILE C 1 231 ? -31.809 -0.994 58.037 1.00 26.67 260 ILE C CA 1
ATOM 9277 C C . ILE C 1 231 ? -31.299 0.381 57.579 1.00 24.96 260 ILE C C 1
ATOM 9278 O O . ILE C 1 231 ? -31.831 1.422 58.042 1.00 24.26 260 ILE C O 1
ATOM 9283 N N . VAL C 1 232 ? -30.339 0.366 56.673 1.00 23.47 261 VAL C N 1
ATOM 9284 C CA . VAL C 1 232 ? -29.874 1.562 56.016 1.00 22.73 261 VAL C CA 1
ATOM 9285 C C . VAL C 1 232 ? -30.491 1.655 54.617 1.00 24.12 261 VAL C C 1
ATOM 9286 O O . VAL C 1 232 ? -30.296 0.764 53.759 1.00 24.75 261 VAL C O 1
ATOM 9290 N N . HIS C 1 233 ? -31.245 2.733 54.405 1.00 23.44 262 HIS C N 1
ATOM 9291 C CA . HIS C 1 233 ? -32.007 2.932 53.168 1.00 25.17 262 HIS C CA 1
ATOM 9292 C C . HIS C 1 233 ? -31.292 3.874 52.206 1.00 22.82 262 HIS C C 1
ATOM 9293 O O . HIS C 1 233 ? -31.533 3.783 51.012 1.00 22.32 262 HIS C O 1
ATOM 9300 N N . GLU C 1 234 ? -30.570 4.850 52.723 1.00 21.63 263 GLU C N 1
ATOM 9301 C CA . GLU C 1 234 ? -29.907 5.865 51.895 1.00 22.23 263 GLU C CA 1
ATOM 9302 C C . GLU C 1 234 ? -28.602 6.229 52.575 1.00 21.81 263 GLU C C 1
ATOM 9303 O O . GLU C 1 234 ? -28.527 6.228 53.816 1.00 21.79 263 GLU C O 1
ATOM 9309 N N . ILE C 1 235 ? -27.543 6.456 51.788 1.00 20.27 264 ILE C N 1
ATOM 9310 C CA . ILE C 1 235 ? -26.242 6.796 52.333 1.00 20.21 264 ILE C CA 1
ATOM 9311 C C . ILE C 1 235 ? -25.783 8.132 51.789 1.00 19.04 264 ILE C C 1
ATOM 9312 O O . ILE C 1 235 ? -26.380 8.667 50.843 1.00 19.15 264 ILE C O 1
ATOM 9317 N N . PRO C 1 236 ? -24.789 8.731 52.432 1.00 18.96 265 PRO C N 1
ATOM 9318 C CA . PRO C 1 236 ? -24.355 10.060 51.938 1.00 18.13 265 PRO C CA 1
ATOM 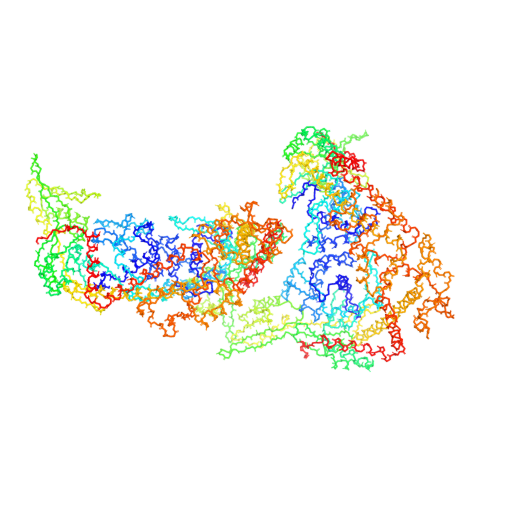9319 C C . PRO C 1 236 ? -23.760 10.065 50.522 1.00 17.91 265 PRO C C 1
ATOM 9320 O O . PRO C 1 236 ? -23.174 9.094 50.058 1.00 17.41 265 PRO C O 1
ATOM 9324 N N . TYR C 1 237 ? -23.924 11.216 49.872 1.00 19.02 266 TYR C N 1
ATOM 9325 C CA . TYR C 1 237 ? -23.387 11.499 48.555 1.00 18.58 266 TYR C CA 1
ATOM 9326 C C . TYR C 1 237 ? -21.918 11.180 48.513 1.00 19.36 266 TYR C C 1
ATOM 9327 O O . TYR C 1 237 ? -21.189 11.463 49.462 1.00 20.18 266 TYR C O 1
ATOM 9336 N N . GLN C 1 238 ? -21.508 10.513 47.465 1.00 21.36 267 GLN C N 1
ATOM 9337 C CA . GLN C 1 238 ? -20.086 10.146 47.178 1.00 24.17 267 GLN C CA 1
ATOM 9338 C C . GLN C 1 238 ? -19.506 9.023 48.053 1.00 24.94 267 GLN C C 1
ATOM 9339 O O . GLN C 1 238 ? -18.327 8.733 47.975 1.00 28.26 267 GLN C O 1
ATOM 9345 N N . VAL C 1 239 ? -20.306 8.393 48.885 1.00 23.44 268 VAL C N 1
ATOM 9346 C CA . VAL C 1 239 ? -19.855 7.253 49.653 1.00 23.13 268 VAL C CA 1
ATOM 9347 C C . VAL C 1 239 ? -20.033 5.976 48.832 1.00 23.26 268 VAL C C 1
ATOM 9348 O O . VAL C 1 239 ? -21.096 5.745 48.246 1.00 22.82 268 VAL C O 1
ATOM 9352 N N . ASN C 1 240 ? -19.004 5.154 48.841 1.00 23.87 269 ASN C N 1
ATOM 9353 C CA . ASN C 1 240 ? -19.010 3.868 48.179 1.00 24.38 269 ASN C CA 1
ATOM 9354 C C . ASN C 1 240 ? -19.616 2.831 49.136 1.00 24.09 269 ASN C C 1
ATOM 9355 O O . ASN C 1 240 ? -19.122 2.615 50.249 1.00 24.00 269 ASN C O 1
ATOM 9360 N N . LYS C 1 241 ? -20.715 2.230 48.721 1.00 23.99 270 LYS C N 1
ATOM 9361 C CA . LYS C 1 241 ? -21.463 1.330 49.610 1.00 25.55 270 LYS C CA 1
ATOM 9362 C C . LYS C 1 241 ? -20.654 0.122 50.012 1.00 25.81 270 LYS C C 1
ATOM 9363 O O . LYS C 1 241 ? -20.635 -0.237 51.199 1.00 25.16 270 LYS C O 1
ATOM 9369 N N . ALA C 1 242 ? -19.948 -0.485 49.066 1.00 28.47 271 ALA C N 1
ATOM 9370 C CA . ALA C 1 242 ? -19.102 -1.649 49.391 1.00 29.48 271 ALA C CA 1
ATOM 9371 C C . ALA C 1 242 ? -17.998 -1.305 50.397 1.00 30.88 271 ALA C C 1
ATOM 9372 O O . ALA C 1 242 ? -17.717 -2.100 51.327 1.00 29.74 271 ALA C O 1
ATOM 9374 N N . ARG C 1 243 ? -17.355 -0.151 50.220 1.00 30.75 272 ARG C N 1
ATOM 9375 C CA . ARG C 1 243 ? -16.306 0.260 51.144 1.00 32.29 272 ARG C CA 1
ATOM 9376 C C . ARG C 1 243 ? -16.876 0.533 52.551 1.00 29.67 272 ARG C C 1
ATOM 9377 O O . ARG C 1 243 ? -16.244 0.189 53.555 1.00 29.44 272 ARG C O 1
ATOM 9385 N N . LEU C 1 244 ? -18.073 1.121 52.605 1.00 26.31 273 LEU C N 1
ATOM 9386 C CA . LEU C 1 244 ? -18.760 1.361 53.875 1.00 25.61 273 LEU C CA 1
ATOM 9387 C C . LEU C 1 244 ? -19.045 0.046 54.604 1.00 25.65 273 LEU C C 1
ATOM 9388 O O . LEU C 1 244 ? -18.715 -0.121 55.788 1.00 24.39 273 LEU C O 1
ATOM 9393 N N . ILE C 1 245 ? -19.548 -0.946 53.868 1.00 25.55 274 ILE C N 1
ATOM 9394 C CA . ILE C 1 245 ? -19.835 -2.232 54.484 1.00 26.93 274 ILE C CA 1
ATOM 9395 C C . ILE C 1 245 ? -18.555 -2.947 54.978 1.00 28.33 274 ILE C C 1
ATOM 9396 O O . ILE C 1 245 ? -18.537 -3.528 56.075 1.00 27.43 274 ILE C O 1
ATOM 9401 N N . GLU C 1 246 ? -17.494 -2.884 54.187 1.00 30.33 275 GLU C N 1
ATOM 9402 C CA . GLU C 1 246 ? -16.186 -3.410 54.614 1.00 33.96 275 GLU C CA 1
ATOM 9403 C C . GLU C 1 246 ? -15.640 -2.752 55.880 1.00 31.55 275 GLU C C 1
ATOM 9404 O O . GLU C 1 246 ? -15.095 -3.426 56.737 1.00 30.15 275 GLU C O 1
ATOM 9410 N N . LYS C 1 247 ? -15.795 -1.440 55.983 1.00 29.46 276 LYS C N 1
ATOM 9411 C CA . LYS C 1 247 ? -15.320 -0.729 57.159 1.00 30.69 276 LYS C CA 1
ATOM 9412 C C . LYS C 1 247 ? -16.103 -1.128 58.394 1.00 29.23 276 LYS C C 1
ATOM 9413 O O . LYS C 1 247 ? -15.532 -1.347 59.447 1.00 29.64 276 LYS C O 1
ATOM 9419 N N . ILE C 1 248 ? -17.414 -1.283 58.249 1.00 27.97 277 ILE C N 1
ATOM 9420 C CA . ILE C 1 248 ? -18.222 -1.769 59.335 1.00 27.62 277 ILE C CA 1
ATOM 9421 C C . ILE C 1 248 ? -17.780 -3.159 59.787 1.00 28.51 277 ILE C C 1
ATOM 9422 O O . ILE C 1 248 ? -17.608 -3.384 60.986 1.00 28.32 277 ILE C O 1
ATOM 9427 N N . ALA C 1 249 ? -17.550 -4.075 58.836 1.00 29.06 278 ALA C N 1
ATOM 9428 C CA . ALA C 1 249 ? -17.058 -5.428 59.179 1.00 31.31 278 ALA C CA 1
ATOM 9429 C C . ALA C 1 249 ? -15.720 -5.382 59.931 1.00 32.67 278 ALA C C 1
ATOM 9430 O O . ALA C 1 249 ? -15.501 -6.119 60.898 1.00 32.36 278 ALA C O 1
ATOM 9432 N N . GLU C 1 250 ? -14.832 -4.504 59.478 1.00 33.81 279 GLU C N 1
ATOM 9433 C CA . GLU C 1 250 ? -13.533 -4.333 60.133 1.00 35.84 279 GLU C CA 1
ATOM 9434 C C . GLU C 1 250 ? -13.700 -3.801 61.569 1.00 34.80 279 GLU C C 1
ATOM 9435 O O . GLU C 1 250 ? -13.062 -4.308 62.497 1.00 34.78 279 GLU C O 1
ATOM 9441 N N . LEU C 1 251 ? -14.575 -2.812 61.768 1.00 32.81 280 LEU C N 1
ATOM 9442 C CA . LEU C 1 251 ? -14.839 -2.323 63.120 1.00 33.66 280 LEU C CA 1
ATOM 9443 C C . LEU C 1 251 ? -15.436 -3.401 64.044 1.00 34.11 280 LEU C C 1
ATOM 9444 O O . LEU C 1 251 ? -15.060 -3.478 65.224 1.00 35.15 280 LEU C O 1
ATOM 9449 N N . VAL C 1 252 ? -16.316 -4.231 63.509 1.00 33.76 281 VAL C N 1
ATOM 9450 C CA . VAL C 1 252 ? -16.871 -5.339 64.253 1.00 36.35 281 VAL C CA 1
ATOM 9451 C C . VAL C 1 252 ? -15.764 -6.342 64.600 1.00 38.95 281 VAL C C 1
ATOM 9452 O O . VAL C 1 252 ? -15.670 -6.805 65.746 1.00 39.18 281 VAL C O 1
ATOM 9456 N N . LYS C 1 253 ? -14.902 -6.633 63.629 1.00 39.59 282 LYS C N 1
ATOM 9457 C CA . LYS C 1 253 ? -13.788 -7.566 63.838 1.00 42.39 282 LYS C CA 1
ATOM 9458 C C . LYS C 1 253 ? -12.833 -7.056 64.913 1.00 44.35 282 LYS C C 1
ATOM 9459 O O . LYS C 1 253 ? -12.433 -7.810 65.787 1.00 44.00 282 LYS C O 1
ATOM 9461 N N . GLU C 1 254 ? -12.483 -5.773 64.858 1.00 45.34 283 GLU C N 1
ATOM 9462 C CA . GLU C 1 254 ? -11.588 -5.173 65.851 1.00 48.49 283 GLU C CA 1
ATOM 9463 C C . GLU C 1 254 ? -12.265 -4.786 67.177 1.00 46.73 283 GLU C C 1
ATOM 9464 O O . GLU C 1 254 ? -11.628 -4.178 68.030 1.00 45.43 283 GLU C O 1
ATOM 9470 N N . LYS C 1 255 ? -13.547 -5.121 67.321 1.00 44.94 284 LYS C N 1
ATOM 9471 C CA . LYS C 1 255 ? -14.341 -4.797 68.513 1.00 44.34 284 LYS C CA 1
ATOM 9472 C C . LYS C 1 255 ? -14.390 -3.310 68.841 1.00 43.09 284 LYS C C 1
ATOM 9473 O O . LYS C 1 255 ? -14.605 -2.936 69.992 1.00 43.47 284 LYS C O 1
ATOM 9477 N N . ARG C 1 256 ? -14.234 -2.463 67.835 1.00 40.60 285 ARG C N 1
ATOM 9478 C CA . ARG C 1 256 ? -14.394 -1.028 68.019 1.00 40.04 285 ARG C CA 1
ATOM 9479 C C . ARG C 1 256 ? -15.876 -0.640 68.005 1.00 39.31 285 ARG C C 1
ATOM 9480 O O . ARG C 1 256 ? -16.246 0.422 68.501 1.00 37.05 285 ARG C O 1
ATOM 9483 N N . VAL C 1 257 ? -16.713 -1.478 67.380 1.00 40.06 286 VAL C N 1
ATOM 9484 C CA . VAL C 1 257 ? -18.168 -1.365 67.495 1.00 40.31 286 VAL C CA 1
ATOM 9485 C C . VAL C 1 257 ? -18.687 -2.736 67.957 1.00 41.65 286 VAL C C 1
ATOM 9486 O O . VAL C 1 257 ? -18.462 -3.749 67.281 1.00 40.82 286 VAL C O 1
ATOM 9490 N N . GLU C 1 258 ? -19.372 -2.756 69.091 1.00 39.91 287 GLU C N 1
ATOM 9491 C CA . GLU C 1 258 ? -19.968 -3.976 69.631 1.00 40.93 287 GLU C CA 1
ATOM 9492 C C . GLU C 1 258 ? -21.460 -4.044 69.344 1.00 37.66 287 GLU C C 1
ATOM 9493 O O . GLU C 1 258 ? -22.050 -3.047 68.946 1.00 37.04 287 GLU C O 1
ATOM 9499 N N . GLY C 1 259 ? -22.049 -5.225 69.545 1.00 36.44 288 GLY C N 1
ATOM 9500 C CA . GLY C 1 259 ? -23.487 -5.400 69.463 1.00 35.94 288 GLY C CA 1
ATOM 9501 C C . GLY C 1 259 ? -24.064 -5.799 68.106 1.00 34.31 288 GLY C C 1
ATOM 9502 O O . GLY C 1 259 ? -25.273 -5.890 67.979 1.00 33.66 288 GLY C O 1
ATOM 9503 N N . ILE C 1 260 ? -23.208 -6.060 67.111 1.00 33.85 289 ILE C N 1
ATOM 9504 C CA . ILE C 1 260 ? -23.657 -6.478 65.765 1.00 33.59 289 ILE C CA 1
ATOM 9505 C C . ILE C 1 260 ? -23.490 -7.997 65.604 1.00 35.56 289 ILE C C 1
ATOM 9506 O O . ILE C 1 260 ? -22.395 -8.527 65.802 1.00 35.81 289 ILE C O 1
ATOM 9511 N N . SER C 1 261 ? -24.593 -8.690 65.298 1.00 36.19 290 SER C N 1
ATOM 9512 C CA . SER C 1 261 ? -24.587 -10.152 65.105 1.00 37.89 290 SER C CA 1
ATOM 9513 C C . SER C 1 261 ? -24.463 -10.533 63.620 1.00 37.67 290 SER C C 1
ATOM 9514 O O . SER C 1 261 ? -23.969 -11.597 63.299 1.00 38.78 290 SER C O 1
ATOM 9517 N N . ALA C 1 262 ? -24.869 -9.643 62.716 1.00 35.54 291 ALA C N 1
ATOM 9518 C CA . ALA C 1 262 ? -24.762 -9.926 61.280 1.00 35.47 291 ALA C CA 1
ATOM 9519 C C . ALA C 1 262 ? -24.828 -8.679 60.465 1.00 33.18 291 ALA C C 1
ATOM 9520 O O . ALA C 1 262 ? -25.429 -7.669 60.884 1.00 32.72 291 ALA C O 1
ATOM 9522 N N . LEU C 1 263 ? -24.247 -8.757 59.279 1.00 32.18 292 LEU C N 1
ATOM 9523 C CA . LEU C 1 263 ? -24.154 -7.631 58.367 1.00 32.40 292 LEU C CA 1
ATOM 9524 C C . LEU C 1 263 ? -24.328 -8.172 56.941 1.00 33.29 292 LEU C C 1
ATOM 9525 O O . LEU C 1 263 ? -23.639 -9.121 56.562 1.00 32.55 292 LEU C O 1
ATOM 9530 N N . ARG C 1 264 ? -25.283 -7.623 56.190 1.00 32.31 293 ARG C N 1
ATOM 9531 C CA . ARG C 1 264 ? -25.625 -8.142 54.849 1.00 34.71 293 ARG C CA 1
ATOM 9532 C C . ARG C 1 264 ? -26.049 -6.994 53.966 1.00 32.87 293 ARG C C 1
ATOM 9533 O O . ARG C 1 264 ? -26.839 -6.151 54.398 1.00 30.30 293 ARG C O 1
ATOM 9541 N N . ASP C 1 265 ? -25.587 -6.995 52.720 1.00 32.61 294 ASP C N 1
ATOM 9542 C CA . ASP C 1 265 ? -26.112 -6.086 51.740 1.00 32.38 294 ASP C CA 1
ATOM 9543 C C . ASP C 1 265 ? -27.239 -6.796 51.009 1.00 33.12 294 ASP C C 1
ATOM 9544 O O . ASP C 1 265 ? -27.012 -7.762 50.302 1.00 33.97 294 ASP C O 1
ATOM 9549 N N . GLU C 1 266 ? -28.454 -6.291 51.156 1.00 32.31 295 GLU C N 1
ATOM 9550 C CA . GLU C 1 266 ? -29.606 -6.840 50.439 1.00 34.30 295 GLU C CA 1
ATOM 9551 C C . GLU C 1 266 ? -30.094 -5.878 49.377 1.00 33.75 295 GLU C C 1
ATOM 9552 O O . GLU C 1 266 ? -31.232 -6.005 48.923 1.00 34.14 295 GLU C O 1
ATOM 9558 N N . SER C 1 267 ? -29.252 -4.916 48.986 1.00 31.26 296 SER C N 1
ATOM 9559 C CA . SER C 1 267 ? -29.612 -3.949 47.946 1.00 31.59 296 SER C CA 1
ATOM 9560 C C . SER C 1 267 ? -29.790 -4.642 46.617 1.00 34.29 296 SER C C 1
ATOM 9561 O O . SER C 1 267 ? -29.183 -5.679 46.365 1.00 34.98 296 SER C O 1
ATOM 9564 N N . ASP C 1 268 ? -30.647 -4.075 45.771 1.00 35.54 297 ASP C N 1
ATOM 9565 C CA . ASP C 1 268 ? -30.835 -4.609 44.426 1.00 38.80 297 ASP C CA 1
ATOM 9566 C C . ASP C 1 268 ? -31.295 -3.496 43.500 1.00 37.95 297 ASP C C 1
ATOM 9567 O O . ASP C 1 268 ? -31.262 -2.323 43.885 1.00 35.56 297 ASP C O 1
ATOM 9572 N N . LYS C 1 269 ? -31.733 -3.859 42.294 1.00 39.75 298 LYS C N 1
ATOM 9573 C CA . LYS C 1 269 ? -32.231 -2.882 41.303 1.00 41.03 298 LYS C CA 1
ATOM 9574 C C . LYS C 1 269 ? -33.299 -1.954 41.883 1.00 39.39 298 LYS C C 1
ATOM 9575 O O . LYS C 1 269 ? -33.336 -0.767 41.557 1.00 41.69 298 LYS C O 1
ATOM 9577 N N . ASP C 1 270 ? -34.137 -2.480 42.775 1.00 38.85 299 ASP C N 1
ATOM 9578 C CA . ASP C 1 270 ? -35.249 -1.709 43.379 1.00 40.06 299 ASP C CA 1
ATOM 9579 C C . ASP C 1 270 ? -34.872 -0.729 44.496 1.00 38.97 299 ASP C C 1
ATOM 9580 O O . ASP C 1 270 ? -35.637 0.196 44.801 1.00 38.82 299 ASP C O 1
ATOM 9585 N N . GLY C 1 271 ? -33.682 -0.882 45.086 1.00 33.64 300 GLY C N 1
ATOM 9586 C CA . GLY C 1 271 ? -33.275 0.052 46.071 1.00 31.37 300 GLY C CA 1
ATOM 9587 C C . GLY C 1 271 ? -32.185 -0.466 46.995 1.00 29.65 300 GLY C C 1
ATOM 9588 O O . GLY C 1 271 ? -31.889 -1.638 47.027 1.00 29.72 300 GLY C O 1
ATOM 9589 N N . MET C 1 272 ? -31.638 0.450 47.742 1.00 26.63 301 MET C N 1
ATOM 9590 C CA . MET C 1 272 ? -30.644 0.144 48.734 1.00 27.26 301 MET C CA 1
ATOM 9591 C C . MET C 1 272 ? -31.265 -0.450 50.009 1.00 26.89 301 MET C C 1
ATOM 9592 O O . MET C 1 272 ? -32.300 0.009 50.475 1.00 25.13 301 MET C O 1
ATOM 9597 N N . ARG C 1 273 ? -30.591 -1.449 50.573 1.00 26.22 302 ARG C N 1
ATOM 9598 C CA . ARG C 1 273 ? -31.001 -2.051 51.823 1.00 26.23 302 ARG C CA 1
ATOM 9599 C C . ARG C 1 273 ? -29.809 -2.747 52.464 1.00 26.00 302 ARG C C 1
ATOM 9600 O O . ARG C 1 273 ? -29.492 -3.888 52.121 1.00 27.49 302 ARG C O 1
ATOM 9608 N N . ILE C 1 274 ? -29.161 -2.060 53.388 1.00 25.07 303 ILE C N 1
ATOM 9609 C CA . ILE C 1 274 ? -28.080 -2.644 54.169 1.00 25.46 303 ILE C CA 1
ATOM 9610 C C . ILE C 1 274 ? -28.654 -3.091 55.502 1.00 25.65 303 ILE C C 1
ATOM 9611 O O . ILE C 1 274 ? -29.293 -2.291 56.194 1.00 25.55 303 ILE C O 1
ATOM 9616 N N . VAL C 1 275 ? -28.480 -4.370 55.816 1.00 26.74 304 VAL C N 1
ATOM 9617 C CA . VAL C 1 275 ? -29.076 -4.963 56.991 1.00 28.32 304 VAL C CA 1
ATOM 9618 C C . VAL C 1 275 ? -27.996 -5.197 58.038 1.00 28.77 304 VAL C C 1
ATOM 9619 O O . VAL C 1 275 ? -27.027 -5.911 57.780 1.00 28.25 304 VAL C O 1
ATOM 9623 N N . ILE C 1 276 ? -28.193 -4.642 59.230 1.00 28.22 305 ILE C N 1
ATOM 9624 C CA . ILE C 1 276 ? -27.268 -4.858 60.342 1.00 29.44 305 ILE C CA 1
ATOM 9625 C C . ILE C 1 276 ? -28.060 -5.416 61.548 1.00 30.93 305 ILE C C 1
ATOM 9626 O O . ILE C 1 276 ? -28.814 -4.685 62.198 1.00 30.28 305 ILE C O 1
ATOM 9631 N N . GLU C 1 277 ? -27.934 -6.704 61.819 1.00 32.30 306 GLU C N 1
ATOM 9632 C CA . GLU C 1 277 ? -28.676 -7.322 62.915 1.00 34.59 306 GLU C CA 1
ATOM 9633 C C . GLU C 1 277 ? -27.988 -7.027 64.241 1.00 34.35 306 GLU C C 1
ATOM 9634 O O . GLU C 1 277 ? -26.753 -7.018 64.325 1.00 33.94 306 GLU C O 1
ATOM 9640 N N . VAL C 1 278 ? -28.798 -6.772 65.260 1.00 34.05 307 VAL C N 1
ATOM 9641 C CA . VAL C 1 278 ? -28.299 -6.380 66.571 1.00 34.54 307 VAL C CA 1
ATOM 9642 C C . VAL C 1 278 ? -28.347 -7.565 67.526 1.00 36.47 307 VAL C C 1
ATOM 9643 O O . VAL C 1 278 ? -29.328 -8.313 67.571 1.00 37.25 307 VAL C O 1
ATOM 9647 N N . LYS C 1 279 ? -27.282 -7.761 68.293 1.00 38.25 308 LYS C N 1
ATOM 9648 C CA . LYS C 1 279 ? -27.286 -8.801 69.319 1.00 40.45 308 LYS C CA 1
ATOM 9649 C C . LYS C 1 279 ? -28.393 -8.579 70.350 1.00 42.17 308 LYS C C 1
ATOM 9650 O O . LYS C 1 279 ? -28.722 -7.437 70.683 1.00 40.25 308 LYS C O 1
ATOM 9656 N N . ARG C 1 280 ? -28.931 -9.688 70.867 1.00 44.14 309 ARG C N 1
ATOM 9657 C CA . ARG C 1 280 ? -30.018 -9.679 71.863 1.00 47.02 309 ARG C CA 1
ATOM 9658 C C . ARG C 1 280 ? -29.710 -8.817 73.092 1.00 48.16 309 ARG C C 1
ATOM 9659 O O . ARG C 1 280 ? -30.589 -8.129 73.602 1.00 48.20 309 ARG C O 1
ATOM 9661 N N . ASP C 1 281 ? -28.452 -8.828 73.532 1.00 49.43 310 ASP C N 1
ATOM 9662 C CA . ASP C 1 281 ? -28.028 -8.055 74.716 1.00 51.67 310 ASP C CA 1
ATOM 9663 C C . ASP C 1 281 ? -27.553 -6.620 74.411 1.00 49.29 310 ASP C C 1
ATOM 9664 O O . ASP C 1 281 ? -27.074 -5.919 75.304 1.00 50.70 310 ASP C O 1
ATOM 9669 N N . ALA C 1 282 ? -27.697 -6.171 73.168 1.00 46.13 311 ALA C N 1
ATOM 9670 C CA . ALA C 1 282 ? -27.308 -4.814 72.792 1.00 43.78 311 ALA C CA 1
ATOM 9671 C C . ALA C 1 282 ? -28.533 -3.967 72.478 1.00 43.00 311 ALA C C 1
ATOM 9672 O O . ALA C 1 282 ? -29.610 -4.492 72.215 1.00 42.58 311 ALA C O 1
ATOM 9674 N N . VAL C 1 283 ? -28.340 -2.651 72.481 1.00 41.48 312 VAL C N 1
ATOM 9675 C CA . VAL C 1 283 ? -29.403 -1.712 72.170 1.00 40.75 312 VAL C CA 1
ATOM 9676 C C . VAL C 1 283 ? -29.194 -1.123 70.778 1.00 37.44 312 VAL C C 1
ATOM 9677 O O . VAL C 1 283 ? -28.192 -0.461 70.511 1.00 37.57 312 VAL C O 1
ATOM 9681 N N . GLY C 1 284 ? -30.164 -1.346 69.896 1.00 35.91 313 GLY C N 1
ATOM 9682 C CA . GLY C 1 284 ? -30.065 -0.903 68.507 1.00 33.96 313 GLY C CA 1
ATOM 9683 C C . GLY C 1 284 ? -29.689 0.554 68.328 1.00 32.54 313 GLY C C 1
ATOM 9684 O O . GLY C 1 284 ? -28.811 0.868 67.514 1.00 28.94 313 GLY C O 1
ATOM 9685 N N . GLU C 1 285 ? -30.361 1.441 69.058 1.00 33.25 314 GLU C N 1
ATOM 9686 C CA . GLU C 1 285 ? -30.098 2.873 68.934 1.00 33.73 314 GLU C CA 1
ATOM 9687 C C . GLU C 1 285 ? -28.631 3.189 69.285 1.00 33.13 314 GLU C C 1
ATOM 9688 O O . GLU C 1 285 ? -28.045 4.049 68.656 1.00 33.18 314 GLU C O 1
ATOM 9690 N N . VAL C 1 286 ? -28.086 2.502 70.294 1.00 34.53 315 VAL C N 1
ATOM 9691 C CA . VAL C 1 286 ? -26.728 2.720 70.756 1.00 34.78 315 VAL C CA 1
ATOM 9692 C C . VAL C 1 286 ? -25.734 2.225 69.713 1.00 32.95 315 VAL C C 1
ATOM 9693 O O . VAL C 1 286 ? -24.775 2.929 69.377 1.00 30.93 315 VAL C O 1
ATOM 9697 N N . VAL C 1 287 ? -26.009 1.057 69.139 1.00 32.42 316 VAL C N 1
ATOM 9698 C CA . VAL C 1 287 ? -25.180 0.542 68.037 1.00 31.54 316 VAL C CA 1
ATOM 9699 C C . VAL C 1 287 ? -25.191 1.514 66.856 1.00 29.02 316 VAL C C 1
ATOM 9700 O O . VAL C 1 287 ? -24.150 1.854 66.317 1.00 28.34 316 VAL C O 1
ATOM 9704 N N . LEU C 1 288 ? -26.366 2.009 66.500 1.00 28.20 317 LEU C N 1
ATOM 9705 C CA . LEU C 1 288 ? -26.500 2.904 65.358 1.00 27.66 317 LEU C CA 1
ATOM 9706 C C . LEU C 1 288 ? -25.763 4.231 65.592 1.00 27.08 317 LEU C C 1
ATOM 9707 O O . LEU C 1 288 ? -25.066 4.694 64.716 1.00 25.82 317 LEU C O 1
ATOM 9712 N N . ASN C 1 289 ? -25.880 4.789 66.792 1.00 29.27 318 ASN C N 1
ATOM 9713 C CA . ASN C 1 289 ? -25.160 6.015 67.144 1.00 29.18 318 ASN C CA 1
ATOM 9714 C C . ASN C 1 289 ? -23.645 5.807 67.074 1.00 29.34 318 ASN C C 1
ATOM 9715 O O . ASN C 1 289 ? -22.924 6.692 66.613 1.00 27.76 318 ASN C O 1
ATOM 9720 N N . ASN C 1 290 ? -23.168 4.642 67.487 1.00 30.82 319 ASN C N 1
ATOM 9721 C CA . ASN C 1 290 ? -21.735 4.346 67.388 1.00 31.99 319 ASN C CA 1
ATOM 9722 C C . ASN C 1 290 ? -21.299 4.205 65.925 1.00 30.63 319 ASN C C 1
ATOM 9723 O O . ASN C 1 290 ? -20.242 4.748 65.536 1.00 30.55 319 ASN C O 1
ATOM 9728 N N . LEU C 1 291 ? -22.145 3.592 65.096 1.00 28.47 320 LEU C N 1
ATOM 9729 C CA . LEU C 1 291 ? -21.872 3.551 63.650 1.00 27.89 320 LEU C CA 1
ATOM 9730 C C . LEU C 1 291 ? -21.823 4.951 62.998 1.00 26.84 320 LEU C C 1
ATOM 9731 O O . LEU C 1 291 ? -20.952 5.226 62.179 1.00 26.29 320 LEU C O 1
ATOM 9736 N N . TYR C 1 292 ? -22.714 5.848 63.398 1.00 25.85 321 TYR C N 1
ATOM 9737 C CA . TYR C 1 292 ? -22.644 7.221 62.882 1.00 25.66 321 TYR C CA 1
ATOM 9738 C C . TYR C 1 292 ? -21.350 7.935 63.285 1.00 26.28 321 TYR C C 1
ATOM 9739 O O . TYR C 1 292 ? -20.860 8.781 62.533 1.00 27.85 321 TYR C O 1
ATOM 9748 N N . SER C 1 293 ? -20.833 7.672 64.466 1.00 28.26 322 SER C N 1
ATOM 9749 C CA . SER C 1 293 ? -19.646 8.369 64.915 1.00 30.13 322 SER C CA 1
ATOM 9750 C C . SER C 1 293 ? -18.327 7.803 64.302 1.00 30.74 322 SER C C 1
ATOM 9751 O O . SER C 1 293 ? -17.311 8.510 64.258 1.00 31.89 322 SER C O 1
ATOM 9754 N N . GLN C 1 294 ? -18.339 6.573 63.797 1.00 29.36 323 GLN C N 1
ATOM 9755 C CA . GLN C 1 294 ? -17.115 5.920 63.351 1.00 29.80 323 GLN C CA 1
ATOM 9756 C C . GLN C 1 294 ? -17.061 5.549 61.876 1.00 28.46 323 GLN C C 1
ATOM 9757 O O . GLN C 1 294 ? -16.062 4.978 61.434 1.00 28.91 323 GLN C O 1
ATOM 9763 N N . THR C 1 295 ? -18.119 5.788 61.117 1.00 26.57 324 THR C N 1
ATOM 9764 C CA . THR C 1 295 ? -18.157 5.354 59.716 1.00 25.75 324 THR C CA 1
ATOM 9765 C C . THR C 1 295 ? -18.690 6.429 58.829 1.00 24.66 324 THR C C 1
ATOM 9766 O O . THR C 1 295 ? -19.230 7.448 59.313 1.00 23.32 324 THR C O 1
ATOM 9770 N N . GLN C 1 296 ? -18.623 6.170 57.528 1.00 24.22 325 GLN C N 1
ATOM 9771 C CA . GLN C 1 296 ? -19.213 7.084 56.556 1.00 24.08 325 GLN C CA 1
ATOM 9772 C C . GLN C 1 296 ? -20.745 7.061 56.458 1.00 22.93 325 GLN C C 1
ATOM 9773 O O . GLN C 1 296 ? -21.316 7.628 55.507 1.00 21.23 325 GLN C O 1
ATOM 9779 N N . LEU C 1 297 ? -21.411 6.452 57.420 1.00 24.00 326 LEU C N 1
ATOM 9780 C CA . LEU C 1 297 ? -22.817 6.706 57.592 1.00 23.87 326 LEU C CA 1
ATOM 9781 C C . LEU C 1 297 ? -23.058 8.180 57.879 1.00 22.66 326 LEU C C 1
ATOM 9782 O O . LEU C 1 297 ? -24.188 8.642 57.760 1.00 22.01 326 LEU C O 1
ATOM 9787 N N . GLN C 1 298 ? -22.052 8.852 58.396 1.00 22.49 327 GLN C N 1
ATOM 9788 C CA . GLN C 1 298 ? -22.076 10.311 58.461 1.00 23.91 327 GLN C CA 1
ATOM 9789 C C . GLN C 1 298 ? -20.770 10.879 57.950 1.00 22.78 327 GLN C C 1
ATOM 9790 O O . GLN C 1 298 ? -19.709 10.363 58.305 1.00 23.80 327 GLN C O 1
ATOM 9796 N N . VAL C 1 299 ? -20.831 11.859 57.060 1.00 22.15 328 VAL C N 1
ATOM 9797 C CA . VAL C 1 299 ? -19.618 12.504 56.557 1.00 22.90 328 VAL C CA 1
ATOM 9798 C C . VAL C 1 299 ? -19.749 14.013 56.654 1.00 23.54 328 VAL C C 1
ATOM 9799 O O . VAL C 1 299 ? -20.873 14.551 56.600 1.00 23.05 328 VAL C O 1
ATOM 9803 N N . SER C 1 300 ? -18.622 14.715 56.712 1.00 22.90 329 SER C N 1
ATOM 9804 C CA . SER C 1 300 ? -18.676 16.158 56.556 1.00 23.11 329 SER C CA 1
ATOM 9805 C C . SER C 1 300 ? -18.641 16.522 55.088 1.00 23.18 329 SER C C 1
ATOM 9806 O O . SER C 1 300 ? -18.132 15.771 54.226 1.00 22.82 329 SER C O 1
ATOM 9809 N N . PHE C 1 301 ? -19.160 17.696 54.795 1.00 23.31 330 PHE C N 1
ATOM 9810 C CA . PHE C 1 301 ? -19.118 18.254 53.441 1.00 22.30 330 PHE C CA 1
ATOM 9811 C C . PHE C 1 301 ? -18.799 19.726 53.642 1.00 22.79 330 PHE C C 1
ATOM 9812 O O . PHE C 1 301 ? -19.642 20.507 54.163 1.00 21.49 330 PHE C O 1
ATOM 9820 N N . GLY C 1 302 ? -17.583 20.084 53.245 1.00 21.73 331 GLY C N 1
ATOM 9821 C CA . GLY C 1 302 ? -17.086 21.450 53.297 1.00 21.90 331 GLY C CA 1
ATOM 9822 C C . GLY C 1 302 ? -17.503 22.167 52.026 1.00 20.85 331 GLY C C 1
ATOM 9823 O O . GLY C 1 302 ? -16.910 21.954 50.966 1.00 21.68 331 GLY C O 1
ATOM 9824 N N . ILE C 1 303 ? -18.581 22.927 52.088 1.00 20.56 332 ILE C N 1
ATOM 9825 C CA . ILE C 1 303 ? -19.038 23.729 50.927 1.00 20.53 332 ILE C CA 1
ATOM 9826 C C . ILE C 1 303 ? -18.028 24.867 50.707 1.00 21.59 332 ILE C C 1
ATOM 9827 O O . ILE C 1 303 ? -17.621 25.574 51.633 1.00 21.74 332 ILE C O 1
ATOM 9832 N N . ASN C 1 304 ? -17.512 24.945 49.488 1.00 21.13 333 ASN C N 1
ATOM 9833 C CA . ASN C 1 304 ? -16.509 25.917 49.105 1.00 21.37 333 ASN C CA 1
ATOM 9834 C C . ASN C 1 304 ? -16.818 26.389 47.673 1.00 21.20 333 ASN C C 1
ATOM 9835 O O . ASN C 1 304 ? -16.409 25.736 46.724 1.00 22.08 333 ASN C O 1
ATOM 9840 N N . MET C 1 305 ? -17.538 27.467 47.528 1.00 20.85 334 MET C N 1
ATOM 9841 C CA . MET C 1 305 ? -18.162 27.813 46.221 1.00 21.53 334 MET C CA 1
ATOM 9842 C C . MET C 1 305 ? -17.242 28.699 45.395 1.00 21.93 334 MET C C 1
ATOM 9843 O O . MET C 1 305 ? -17.336 29.906 45.443 1.00 23.53 334 MET C O 1
ATOM 9848 N N . VAL C 1 306 ? -16.296 28.058 44.727 1.00 22.30 335 VAL C N 1
ATOM 9849 C CA . VAL C 1 306 ? -15.292 28.734 43.904 1.00 23.38 335 VAL C CA 1
ATOM 9850 C C . VAL C 1 306 ? -15.566 28.375 42.460 1.00 23.01 335 VAL C C 1
ATOM 9851 O O . VAL C 1 306 ? -15.733 27.187 42.104 1.00 21.44 335 VAL C O 1
ATOM 9855 N N . ALA C 1 307 ? -15.627 29.391 41.616 1.00 21.91 336 ALA C N 1
ATOM 9856 C CA . ALA C 1 307 ? -15.845 29.199 40.193 1.00 22.21 336 ALA C CA 1
ATOM 9857 C C . ALA C 1 307 ? -15.150 30.304 39.410 1.00 24.34 336 ALA C C 1
ATOM 9858 O O . ALA C 1 307 ? -14.688 31.276 39.995 1.00 25.03 336 ALA C O 1
ATOM 9860 N N . LEU C 1 308 ? -15.040 30.112 38.094 1.00 25.47 337 LEU C N 1
ATOM 9861 C CA . LEU C 1 308 ? -14.430 31.109 37.225 1.00 27.65 337 LEU C CA 1
ATOM 9862 C C . LEU C 1 308 ? -15.501 32.148 36.894 1.00 24.97 337 LEU C C 1
ATOM 9863 O O . LEU C 1 308 ? -16.600 31.830 36.415 1.00 20.30 337 LEU C O 1
ATOM 9868 N N . HIS C 1 309 ? -15.159 33.406 37.137 1.00 27.07 338 HIS C N 1
ATOM 9869 C CA . HIS C 1 309 ? -16.073 34.534 36.903 1.00 28.84 338 HIS C CA 1
ATOM 9870 C C . HIS C 1 309 ? -15.236 35.648 36.245 1.00 30.79 338 HIS C C 1
ATOM 9871 O O . HIS C 1 309 ? -14.209 36.008 36.755 1.00 31.17 338 HIS C O 1
ATOM 9878 N N . HIS C 1 310 ? -15.655 36.088 35.058 1.00 34.49 339 HIS C N 1
ATOM 9879 C CA . HIS C 1 310 ? -14.849 36.987 34.230 1.00 42.65 339 HIS C CA 1
ATOM 9880 C C . HIS C 1 310 ? -13.411 36.469 34.121 1.00 42.00 339 HIS C C 1
ATOM 9881 O O . HIS C 1 310 ? -12.464 37.200 34.368 1.00 44.35 339 HIS C O 1
ATOM 9888 N N . GLY C 1 311 ? -13.267 35.178 33.835 1.00 41.7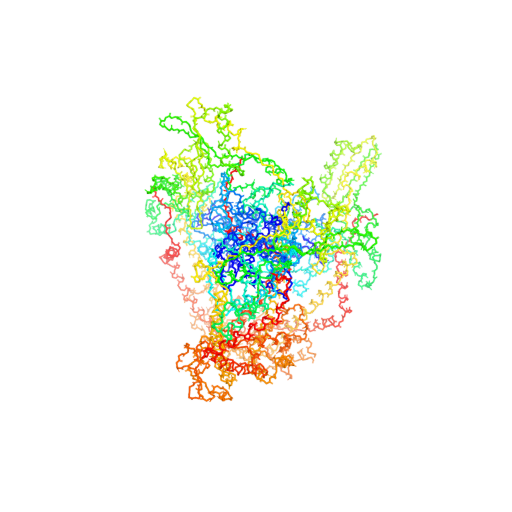7 340 GLY C N 1
ATOM 9889 C CA . GLY C 1 311 ? -11.948 34.548 33.684 1.00 44.29 340 GLY C CA 1
ATOM 9890 C C . GLY C 1 311 ? -11.070 34.323 34.923 1.00 44.23 340 GLY C C 1
ATOM 9891 O O . GLY C 1 311 ? -9.968 33.796 34.794 1.00 47.59 340 GLY C O 1
ATOM 9892 N N . GLN C 1 312 ? -11.528 34.711 36.113 1.00 41.00 341 GLN C N 1
ATOM 9893 C CA . GLN C 1 312 ? -10.716 34.599 37.325 1.00 41.85 341 GLN C CA 1
ATOM 9894 C C . GLN C 1 312 ? -11.404 33.738 38.362 1.00 36.66 341 GLN C C 1
ATOM 9895 O O . GLN C 1 312 ? -12.609 33.784 38.476 1.00 31.18 341 GLN C O 1
ATOM 9901 N N . PRO C 1 313 ? -10.629 32.966 39.119 1.00 37.13 342 PRO C N 1
ATOM 9902 C CA . PRO C 1 313 ? -11.199 32.214 40.223 1.00 35.67 342 PRO C CA 1
ATOM 9903 C C . PRO C 1 313 ? -11.797 33.147 41.277 1.00 34.34 342 PRO C C 1
ATOM 9904 O O . PRO C 1 313 ? -11.143 34.126 41.656 1.00 34.49 342 PRO C O 1
ATOM 9908 N N . LYS C 1 314 ? -13.009 32.855 41.732 1.00 30.19 343 LYS C N 1
ATOM 9909 C CA . LYS C 1 314 ? -13.678 33.711 42.698 1.00 30.59 343 LYS C CA 1
ATOM 9910 C C . LYS C 1 314 ? -14.462 32.871 43.698 1.00 28.26 343 LYS C C 1
ATOM 9911 O O . LYS C 1 314 ? -15.145 31.933 43.301 1.00 23.24 343 LYS C O 1
ATOM 9914 N N . ILE C 1 315 ? -14.392 33.227 44.979 1.00 28.26 344 ILE C N 1
ATOM 9915 C CA . ILE C 1 315 ? -15.318 32.657 45.974 1.00 27.58 344 ILE C CA 1
ATOM 9916 C C . ILE C 1 315 ? -16.633 33.396 45.796 1.00 25.49 344 ILE C C 1
ATOM 9917 O O . ILE C 1 315 ? -16.652 34.599 45.809 1.00 25.71 344 ILE C O 1
ATOM 9922 N N . MET C 1 316 ? -17.739 32.672 45.618 1.00 23.25 345 MET C N 1
ATOM 9923 C CA . MET C 1 316 ? -19.003 33.312 45.311 1.00 23.55 345 MET C CA 1
ATOM 9924 C C . MET C 1 316 ? -20.082 32.851 46.277 1.00 23.07 345 MET C C 1
ATOM 9925 O O . MET C 1 316 ? -20.198 31.656 46.535 1.00 22.86 345 MET C O 1
ATOM 9930 N N . ASN C 1 317 ? -20.886 33.780 46.771 1.00 22.02 346 ASN C N 1
ATOM 9931 C CA . ASN C 1 317 ? -22.034 33.408 47.555 1.00 21.97 346 ASN C CA 1
ATOM 9932 C C . ASN C 1 317 ? -23.223 33.012 46.679 1.00 21.85 346 ASN C C 1
ATOM 9933 O O . ASN C 1 317 ? -23.162 33.056 45.425 1.00 19.89 346 ASN C O 1
ATOM 9938 N N . LEU C 1 318 ? -24.305 32.586 47.311 1.00 21.17 347 LEU C N 1
ATOM 9939 C CA . LEU C 1 318 ? -25.460 32.084 46.548 1.00 19.19 347 LEU C CA 1
ATOM 9940 C C . LEU C 1 318 ? -26.011 33.169 45.606 1.00 19.24 347 LEU C C 1
ATOM 9941 O O . LEU C 1 318 ? -26.314 32.903 44.439 1.00 17.36 347 LEU C O 1
ATOM 9946 N N . LYS C 1 319 ? -26.136 34.381 46.114 1.00 19.73 348 LYS C N 1
ATOM 9947 C CA . LYS C 1 319 ? -26.634 35.476 45.309 1.00 21.70 348 LYS C CA 1
ATOM 9948 C C . LYS C 1 319 ? -25.715 35.832 44.126 1.00 21.92 348 LYS C C 1
ATOM 9949 O O . LYS C 1 319 ? -26.213 36.105 43.022 1.00 20.36 348 LYS C O 1
ATOM 9955 N N . ASP C 1 320 ? -24.402 35.803 44.356 1.00 22.49 349 ASP C N 1
ATOM 9956 C CA . ASP C 1 320 ? -23.413 36.034 43.322 1.00 22.76 349 ASP C CA 1
ATOM 9957 C C . ASP C 1 320 ? -23.611 35.024 42.181 1.00 20.22 349 ASP C C 1
ATOM 9958 O O . ASP C 1 320 ? -23.600 35.393 41.000 1.00 20.00 349 ASP C O 1
ATOM 9963 N N . ILE C 1 321 ? -23.823 33.775 42.532 1.00 19.27 350 ILE C N 1
ATOM 9964 C CA . ILE C 1 321 ? -23.984 32.719 41.534 1.00 18.24 350 ILE C CA 1
ATOM 9965 C C . ILE C 1 321 ? -25.262 32.899 40.727 1.00 19.33 350 ILE C C 1
ATOM 9966 O O . ILE C 1 321 ? -25.246 32.822 39.479 1.00 18.16 350 ILE C O 1
ATOM 9971 N N . ILE C 1 322 ? -26.380 33.154 41.415 1.00 16.37 351 ILE C N 1
ATOM 9972 C CA . ILE C 1 322 ? -27.616 33.402 40.746 1.00 16.69 351 ILE C CA 1
ATOM 9973 C C . ILE C 1 322 ? -27.534 34.628 39.819 1.00 16.29 351 ILE C C 1
ATOM 9974 O O . ILE C 1 322 ? -27.993 34.570 38.674 1.00 15.94 351 ILE C O 1
ATOM 9979 N N . ALA C 1 323 ? -26.940 35.706 40.325 1.00 16.95 352 ALA C N 1
ATOM 9980 C CA . ALA C 1 323 ? -26.771 36.937 39.559 1.00 18.47 352 ALA C CA 1
ATOM 9981 C C . ALA C 1 323 ? -25.971 36.710 38.281 1.00 17.61 352 ALA C C 1
ATOM 9982 O O . ALA C 1 323 ? -26.327 37.236 37.203 1.00 17.46 352 ALA C O 1
ATOM 9984 N N . ALA C 1 324 ? -24.930 35.921 38.374 1.00 16.81 353 ALA C N 1
ATOM 9985 C CA . ALA C 1 324 ? -24.120 35.594 37.217 1.00 16.48 353 ALA C CA 1
ATOM 9986 C C . ALA C 1 324 ? -24.865 34.790 36.198 1.00 15.89 353 ALA C C 1
ATOM 9987 O O . ALA C 1 324 ? -24.743 35.050 34.996 1.00 17.16 353 ALA C O 1
ATOM 9989 N N . PHE C 1 325 ? -25.673 33.829 36.647 1.00 15.24 354 PHE C N 1
ATOM 9990 C CA . PHE C 1 325 ? -26.508 33.084 35.737 1.00 15.53 354 PHE C CA 1
ATOM 9991 C C . PHE C 1 325 ? -27.546 33.943 34.983 1.00 15.42 354 PHE C C 1
ATOM 9992 O O . PHE C 1 325 ? -27.695 33.841 33.760 1.00 15.43 354 PHE C O 1
ATOM 10000 N N . VAL C 1 326 ? -28.221 34.820 35.701 1.00 16.35 355 VAL C N 1
ATOM 10001 C CA . VAL C 1 326 ? -29.194 35.678 35.123 1.00 16.57 355 VAL C CA 1
ATOM 10002 C C . VAL C 1 326 ? -28.576 36.688 34.138 1.00 16.96 355 VAL C C 1
ATOM 10003 O O . VAL C 1 326 ? -29.150 36.936 33.072 1.00 16.01 355 VAL C O 1
ATOM 10007 N N . ARG C 1 327 ? -27.425 37.249 34.479 1.00 16.59 356 ARG C N 1
ATOM 10008 C CA . ARG C 1 327 ? -26.681 38.102 33.565 1.00 18.16 356 ARG C CA 1
ATOM 10009 C C . ARG C 1 327 ? -26.264 37.351 32.292 1.00 17.10 356 ARG C C 1
ATOM 10010 O O . ARG C 1 327 ? -26.392 37.881 31.180 1.00 16.41 356 ARG C O 1
ATOM 10013 N N . HIS C 1 328 ? -25.895 36.088 32.451 1.00 16.46 357 HIS C N 1
ATOM 10014 C CA . HIS C 1 328 ? -25.610 35.237 31.310 1.00 16.56 357 HIS C CA 1
ATOM 10015 C C . HIS C 1 328 ? -26.865 35.083 30.423 1.00 15.28 357 HIS C C 1
ATOM 10016 O O . HIS C 1 328 ? -26.739 35.169 29.206 1.00 15.35 357 HIS C O 1
ATOM 10023 N N . ARG C 1 329 ? -28.044 34.798 31.012 1.00 15.29 358 ARG C N 1
ATOM 10024 C CA . ARG C 1 329 ? -29.264 34.713 30.242 1.00 15.10 358 ARG C CA 1
ATOM 10025 C C . ARG C 1 329 ? -29.535 36.019 29.509 1.00 15.46 358 ARG C C 1
ATOM 10026 O O . ARG C 1 329 ? -29.935 35.998 28.334 1.00 15.50 358 ARG C O 1
ATOM 10034 N N . ARG C 1 330 ? -29.291 37.158 30.138 1.00 17.32 359 ARG C N 1
ATOM 10035 C CA . ARG C 1 330 ? -29.546 38.419 29.454 1.00 19.64 359 ARG C CA 1
ATOM 10036 C C . ARG C 1 330 ? -28.679 38.541 28.209 1.00 19.90 359 ARG C C 1
ATOM 10037 O O . ARG C 1 330 ? -29.169 38.960 27.161 1.00 18.10 359 ARG C O 1
ATOM 10041 N N . GLU C 1 331 ? -27.379 38.239 28.360 1.00 19.29 360 GLU C N 1
ATOM 10042 C CA . GLU C 1 331 ? -26.430 38.277 27.251 1.00 20.94 360 GLU C CA 1
ATOM 10043 C C . GLU C 1 331 ? -26.815 37.315 26.121 1.00 18.83 360 GLU C C 1
ATOM 10044 O O . GLU C 1 331 ? -26.883 37.766 24.967 1.00 19.17 360 GLU C O 1
ATOM 10050 N N . VAL C 1 332 ? -27.170 36.075 26.468 1.00 16.34 361 VAL C N 1
ATOM 10051 C CA . VAL C 1 332 ? -27.566 35.065 25.518 1.00 17.03 361 VAL C CA 1
ATOM 10052 C C . VAL C 1 332 ? -28.816 35.494 24.744 1.00 17.47 361 VAL C C 1
ATOM 10053 O O . VAL C 1 332 ? -28.792 35.440 23.496 1.00 17.55 361 VAL C O 1
ATOM 10057 N N . VAL C 1 333 ? -29.855 35.913 25.450 1.00 16.85 362 VAL C N 1
ATOM 10058 C CA . VAL C 1 333 ? -31.101 36.259 24.786 1.00 17.39 362 VAL C CA 1
ATOM 10059 C C . VAL C 1 333 ? -30.967 37.514 23.914 1.00 17.28 362 VAL C C 1
ATOM 10060 O O . VAL C 1 333 ? -31.520 37.549 22.800 1.00 16.79 362 VAL C O 1
ATOM 10064 N N . THR C 1 334 ? -30.218 38.489 24.377 1.00 16.38 363 THR C N 1
ATOM 10065 C CA . THR C 1 334 ? -29.977 39.682 23.585 1.00 17.57 363 THR C CA 1
ATOM 10066 C C . THR C 1 334 ? -29.199 39.299 22.276 1.00 17.65 363 THR C C 1
ATOM 10067 O O . THR C 1 334 ? -29.623 39.665 21.165 1.00 16.39 363 THR C O 1
ATOM 10071 N N . ARG C 1 335 ? -28.117 38.549 22.423 1.00 17.26 364 ARG C N 1
ATOM 10072 C CA . ARG C 1 335 ? -27.331 38.090 21.264 1.00 17.90 364 ARG C CA 1
ATOM 10073 C C . ARG C 1 335 ? -28.105 37.237 20.334 1.00 17.67 364 ARG C C 1
ATOM 10074 O O . ARG C 1 335 ? -28.038 37.424 19.120 1.00 18.74 364 ARG C O 1
ATOM 10082 N N . ARG C 1 336 ? -28.912 36.316 20.885 1.00 16.70 365 ARG C N 1
ATOM 10083 C CA . ARG C 1 336 ? -29.758 35.485 20.062 1.00 17.25 365 ARG C CA 1
ATOM 10084 C C . ARG C 1 336 ? -30.751 36.315 19.205 1.00 17.29 365 ARG C C 1
ATOM 10085 O O . ARG C 1 336 ? -30.988 36.015 18.043 1.00 17.09 365 ARG C O 1
ATOM 10093 N N . THR C 1 337 ? -31.393 37.296 19.826 1.00 17.35 366 THR C N 1
ATOM 10094 C CA . THR C 1 337 ? -32.381 38.108 19.152 1.00 18.11 366 THR C CA 1
ATOM 10095 C C . THR C 1 337 ? -31.728 38.998 18.067 1.00 18.74 366 THR C C 1
ATOM 10096 O O . THR C 1 337 ? -32.292 39.181 16.963 1.00 19.33 366 THR C O 1
ATOM 10100 N N . ILE C 1 338 ? -30.539 39.523 18.359 1.00 18.54 367 ILE C N 1
ATOM 10101 C CA . ILE C 1 338 ? -29.762 40.274 17.377 1.00 20.43 367 ILE C CA 1
ATOM 10102 C C . ILE C 1 338 ? -29.369 39.355 16.205 1.00 19.75 367 ILE C C 1
ATOM 10103 O O . ILE C 1 338 ? -29.484 39.735 15.030 1.00 19.29 367 ILE C O 1
ATOM 10108 N N . PHE C 1 339 ? -28.953 38.126 16.521 1.00 19.70 368 PHE C N 1
ATOM 10109 C CA . PHE C 1 339 ? -28.633 37.166 15.473 1.00 19.82 368 PHE C CA 1
ATOM 10110 C C . PHE C 1 339 ? -29.826 36.859 14.598 1.00 19.69 368 PHE C C 1
ATOM 10111 O O . PHE C 1 339 ? -29.695 36.811 13.360 1.00 20.28 368 PHE C O 1
ATOM 10119 N N . GLU C 1 340 ? -30.976 36.600 15.207 1.00 19.08 369 GLU C N 1
ATOM 10120 C CA . GLU C 1 340 ? -32.146 36.262 14.417 1.00 21.30 369 GLU C CA 1
ATOM 10121 C C . GLU C 1 340 ? -32.566 37.423 13.470 1.00 19.62 369 GLU C C 1
ATOM 10122 O O . GLU C 1 340 ? -33.013 37.176 12.337 1.00 18.54 369 GLU C O 1
ATOM 10128 N N . LEU C 1 341 ? -32.467 38.649 13.979 1.00 18.74 370 LEU C N 1
ATOM 10129 C CA . LEU C 1 341 ? -32.751 39.828 13.165 1.00 20.39 370 LEU C CA 1
ATOM 10130 C C . LEU C 1 341 ? -31.792 39.934 11.979 1.00 19.87 370 LEU C C 1
ATOM 10131 O O . LEU C 1 341 ? -32.210 40.214 10.825 1.00 19.96 370 LEU C O 1
ATOM 10136 N N . ARG C 1 342 ? -30.509 39.733 12.223 1.00 19.43 371 ARG C N 1
ATOM 10137 C CA . ARG C 1 342 ? -29.518 39.755 11.160 1.00 22.04 371 ARG C CA 1
ATOM 10138 C C . ARG C 1 342 ? -29.755 38.687 10.123 1.00 21.41 371 ARG C C 1
ATOM 10139 O O . ARG C 1 342 ? -29.648 38.962 8.902 1.00 21.47 371 ARG C O 1
ATOM 10147 N N . LYS C 1 343 ? -30.029 37.482 10.586 1.00 21.16 372 LYS C N 1
ATOM 10148 C CA . LYS C 1 343 ? -30.252 36.335 9.738 1.00 22.93 372 LYS C CA 1
ATOM 10149 C C . LYS C 1 343 ? -31.480 36.569 8.850 1.00 22.22 372 LYS C C 1
ATOM 10150 O O . LYS C 1 343 ? -31.434 36.304 7.631 1.00 21.69 372 LYS C O 1
ATOM 10156 N N . ALA C 1 344 ? -32.552 37.071 9.455 1.00 20.47 373 ALA C N 1
ATOM 10157 C CA . ALA C 1 344 ? -33.764 37.381 8.715 1.00 22.10 373 ALA C CA 1
ATOM 10158 C C . ALA C 1 344 ? -33.588 38.483 7.657 1.00 21.31 373 ALA C C 1
ATOM 10159 O O . ALA C 1 344 ? -34.133 38.390 6.552 1.00 20.68 373 ALA C O 1
ATOM 10161 N N . ARG C 1 345 ? -32.893 39.555 8.012 1.00 20.90 374 ARG C N 1
ATOM 10162 C CA . ARG C 1 345 ? -32.586 40.618 7.067 1.00 22.11 374 ARG C CA 1
ATOM 10163 C C . ARG C 1 345 ? -31.735 40.116 5.902 1.00 22.19 374 ARG C C 1
ATOM 10164 O O . ARG C 1 345 ? -32.009 40.478 4.776 1.00 21.84 374 ARG C O 1
ATOM 10172 N N . ASP C 1 346 ? -30.738 39.269 6.183 1.00 21.81 375 ASP C N 1
ATOM 10173 C CA . ASP C 1 346 ? -29.881 38.721 5.148 1.00 23.70 375 ASP C CA 1
ATOM 10174 C C . ASP C 1 346 ? -30.680 37.870 4.163 1.00 23.74 375 ASP C C 1
ATOM 10175 O O . ASP C 1 346 ? -30.477 37.948 2.942 1.00 25.07 375 ASP C O 1
ATOM 10180 N N . ARG C 1 347 ? -31.560 37.022 4.704 1.00 23.30 376 ARG C N 1
ATOM 10181 C CA . ARG C 1 347 ? -32.398 36.169 3.880 1.00 23.94 376 ARG C CA 1
ATOM 10182 C C . ARG C 1 347 ? -33.412 36.961 3.087 1.00 24.44 376 ARG C C 1
ATOM 10183 O O . ARG C 1 347 ? -33.607 36.713 1.879 1.00 24.63 376 ARG C O 1
ATOM 10191 N N . ALA C 1 348 ? -34.035 37.960 3.716 1.00 23.25 377 ALA C N 1
ATOM 10192 C CA . ALA C 1 348 ? -34.976 38.810 3.007 1.00 24.26 377 ALA C CA 1
ATOM 10193 C C . ALA C 1 348 ? -34.305 39.524 1.838 1.00 25.90 377 ALA C C 1
ATOM 10194 O O . ALA C 1 348 ? -34.907 39.710 0.759 1.00 26.64 377 ALA C O 1
ATOM 10196 N N . HIS C 1 349 ? -33.050 39.920 2.032 1.00 25.50 378 HIS C N 1
ATOM 10197 C CA . HIS C 1 349 ? -32.281 40.621 1.032 1.00 26.72 378 HIS C CA 1
ATOM 10198 C C . HIS C 1 349 ? -32.038 39.709 -0.201 1.00 27.39 378 HIS C C 1
ATOM 10199 O O . HIS C 1 349 ? -32.229 40.129 -1.340 1.00 26.84 378 HIS C O 1
ATOM 10206 N N . ILE C 1 350 ? -31.661 38.462 0.035 1.00 27.01 379 ILE C N 1
ATOM 10207 C CA . ILE C 1 350 ? -31.530 37.509 -1.048 1.00 29.68 379 ILE C CA 1
ATOM 10208 C C . ILE C 1 350 ? -32.878 37.289 -1.734 1.00 29.78 379 ILE C C 1
ATOM 10209 O O . ILE C 1 350 ? -32.955 37.279 -2.970 1.00 31.23 379 ILE C O 1
ATOM 10214 N N . LEU C 1 351 ? -33.936 37.089 -0.958 1.00 29.53 380 LEU C N 1
ATOM 10215 C CA . LEU C 1 351 ? -35.244 36.838 -1.529 1.00 30.36 380 LEU C CA 1
ATOM 10216 C C . LEU C 1 351 ? -35.775 38.011 -2.402 1.00 31.60 380 LEU C C 1
ATOM 10217 O O . LEU C 1 351 ? -36.432 37.776 -3.412 1.00 31.94 380 LEU C O 1
ATOM 10222 N N . GLU C 1 352 ? -35.456 39.252 -2.054 1.00 31.10 381 GLU C N 1
ATOM 10223 C CA . GLU C 1 352 ? -35.773 40.377 -2.923 1.00 33.67 381 GLU C CA 1
ATOM 10224 C C . GLU C 1 352 ? -35.160 40.209 -4.312 1.00 33.76 381 GLU C C 1
ATOM 10225 O O . GLU C 1 352 ? -35.838 40.395 -5.308 1.00 35.51 381 GLU C O 1
ATOM 10231 N N . ALA C 1 353 ? -33.887 39.857 -4.367 1.00 33.60 382 ALA C N 1
ATOM 10232 C CA . ALA C 1 353 ? -33.228 39.639 -5.634 1.00 34.44 382 ALA C CA 1
ATOM 10233 C C . ALA C 1 353 ? -33.899 38.511 -6.424 1.00 34.66 382 ALA C C 1
ATOM 10234 O O . ALA C 1 353 ? -34.089 38.624 -7.634 1.00 35.69 382 ALA C O 1
ATOM 10236 N N . LEU C 1 354 ? -34.213 37.408 -5.753 1.00 33.67 383 LEU C N 1
ATOM 10237 C CA . LEU C 1 354 ? -34.829 36.268 -6.444 1.00 34.65 383 LEU C CA 1
ATOM 10238 C C . LEU C 1 354 ? -36.225 36.658 -6.958 1.00 35.14 383 LEU C C 1
ATOM 10239 O O . LEU C 1 354 ? -36.600 36.289 -8.073 1.00 35.00 383 LEU C O 1
ATOM 10244 N N . ALA C 1 355 ? -36.987 37.392 -6.148 1.00 34.79 384 ALA C N 1
ATOM 10245 C CA . ALA C 1 355 ? -38.315 37.863 -6.582 1.00 36.62 384 ALA C CA 1
ATOM 10246 C C . ALA C 1 355 ? -38.277 38.792 -7.782 1.00 36.71 384 ALA C C 1
ATOM 10247 O O . ALA C 1 355 ? -39.049 38.613 -8.768 1.00 40.27 384 ALA C O 1
ATOM 10249 N N . VAL C 1 356 ? -37.340 39.730 -7.760 1.00 39.42 385 VAL C N 1
ATOM 10250 C CA . VAL C 1 356 ? -37.175 40.633 -8.868 1.00 39.91 385 VAL C CA 1
ATOM 10251 C C . VAL C 1 356 ? -36.749 39.835 -10.103 1.00 38.31 385 VAL C C 1
ATOM 10252 O O . VAL C 1 356 ? -37.252 40.091 -11.201 1.00 38.95 385 VAL C O 1
ATOM 10256 N N . ALA C 1 357 ? -35.849 38.874 -9.933 1.00 36.40 386 ALA C N 1
ATOM 10257 C CA . ALA C 1 357 ? -35.405 38.078 -11.080 1.00 36.80 386 ALA C CA 1
ATOM 10258 C C . ALA C 1 357 ? -36.549 37.266 -11.668 1.00 38.59 386 ALA C C 1
ATOM 10259 O O . ALA C 1 357 ? -36.732 37.239 -12.886 1.00 40.09 386 ALA C O 1
ATOM 10261 N N . LEU C 1 358 ? -37.330 36.627 -10.815 1.00 38.99 387 LEU C N 1
ATOM 10262 C CA . LEU C 1 358 ? -38.455 35.836 -11.284 1.00 41.36 387 LEU C CA 1
ATOM 10263 C C . LEU C 1 358 ? -39.562 36.695 -11.938 1.00 43.35 387 LEU C C 1
ATOM 10264 O O . LEU C 1 358 ? -40.252 36.208 -12.824 1.00 45.19 387 LEU C O 1
ATOM 10269 N N . ALA C 1 359 ? -39.694 37.964 -11.550 1.00 43.21 388 ALA C N 1
ATOM 10270 C CA . ALA C 1 359 ? -40.618 38.897 -12.233 1.00 45.91 388 ALA C CA 1
ATOM 10271 C C . ALA C 1 359 ? -40.085 39.379 -13.580 1.00 47.16 388 ALA C C 1
ATOM 10272 O O . ALA C 1 359 ? -40.798 40.028 -14.347 1.00 51.42 388 ALA C O 1
ATOM 10274 N N . ASN C 1 360 ? -38.809 39.117 -13.834 1.00 45.23 389 ASN C N 1
ATOM 10275 C CA . ASN C 1 360 ? -38.117 39.544 -15.042 1.00 45.14 389 ASN C CA 1
ATOM 10276 C C . ASN C 1 360 ? -37.462 38.347 -15.705 1.00 44.10 389 ASN C C 1
ATOM 10277 O O . ASN C 1 360 ? -36.366 38.462 -16.263 1.00 44.17 389 ASN C O 1
ATOM 10282 N N . ILE C 1 361 ? -38.124 37.202 -15.639 1.00 44.21 390 ILE C N 1
ATOM 10283 C CA . ILE C 1 361 ? -37.484 35.940 -15.996 1.00 44.14 390 ILE C CA 1
ATOM 10284 C C . ILE C 1 361 ? -36.985 35.960 -17.435 1.00 45.91 390 ILE C C 1
ATOM 10285 O O . ILE C 1 361 ? -35.864 35.540 -17.701 1.00 43.76 390 ILE C O 1
ATOM 10287 N N . ASP C 1 362 ? -37.786 36.476 -18.365 1.00 50.10 391 ASP C N 1
ATOM 10288 C CA . ASP C 1 362 ? -37.376 36.492 -19.781 1.00 52.49 391 ASP C CA 1
ATOM 10289 C C . ASP C 1 362 ? -36.082 37.267 -20.045 1.00 52.25 391 ASP C C 1
ATOM 10290 O O . ASP C 1 362 ? -35.148 36.698 -20.597 1.00 51.51 391 ASP C O 1
ATOM 10292 N N . PRO C 1 363 ? -36.014 38.564 -19.659 1.00 53.26 392 PRO C N 1
ATOM 10293 C CA . PRO C 1 363 ? -34.740 39.273 -19.851 1.00 52.25 392 PRO C CA 1
ATOM 10294 C C . PRO C 1 363 ? -33.578 38.698 -19.051 1.00 49.30 392 PRO C C 1
ATOM 10295 O O . PRO C 1 363 ? -32.439 38.771 -19.492 1.00 49.80 392 PRO C O 1
ATOM 10299 N N . ILE C 1 364 ? -33.850 38.149 -17.865 1.00 46.07 393 ILE C N 1
ATOM 10300 C CA . ILE C 1 364 ? -32.801 37.528 -17.071 1.00 43.53 393 ILE C CA 1
ATOM 10301 C C . ILE C 1 364 ? -32.188 36.350 -17.823 1.00 41.82 393 ILE C C 1
ATOM 10302 O O . ILE C 1 364 ? -30.963 36.249 -17.938 1.00 40.88 393 ILE C O 1
ATOM 10307 N N . ILE C 1 365 ? -33.040 35.455 -18.326 1.00 42.18 394 ILE C N 1
ATOM 10308 C CA . ILE C 1 365 ? -32.573 34.307 -19.116 1.00 43.50 394 ILE C CA 1
ATOM 10309 C C . ILE C 1 365 ? -31.800 34.783 -20.334 1.00 45.16 394 ILE C C 1
ATOM 10310 O O . ILE C 1 365 ? -30.755 34.217 -20.672 1.00 45.04 394 ILE C O 1
ATOM 10315 N N . GLU C 1 366 ? -32.344 35.771 -21.041 1.00 48.18 395 GLU C N 1
ATOM 10316 C CA . GLU C 1 366 ? -31.669 36.270 -22.239 1.00 50.83 395 GLU C CA 1
ATOM 10317 C C . GLU C 1 366 ? -30.277 36.776 -21.892 1.00 49.50 395 GLU C C 1
ATOM 10318 O O . GLU C 1 366 ? -29.338 36.542 -22.628 1.00 50.29 395 GLU C O 1
ATOM 10320 N N . LEU C 1 367 ? -30.167 37.505 -20.782 1.00 47.39 396 LEU C N 1
ATOM 10321 C CA . LEU C 1 367 ? -28.897 38.079 -20.343 1.00 47.04 396 LEU C CA 1
ATOM 10322 C C . LEU C 1 367 ? -27.893 37.005 -20.055 1.00 44.74 396 LEU C C 1
ATOM 10323 O O . LEU C 1 367 ? -26.770 37.056 -20.529 1.00 45.66 396 LEU C O 1
ATOM 10328 N N . ILE C 1 368 ? -28.319 35.993 -19.281 1.00 43.10 397 ILE C N 1
ATOM 10329 C CA . ILE C 1 368 ? -27.423 34.917 -18.898 1.00 41.84 397 ILE C CA 1
ATOM 10330 C C . ILE C 1 368 ? -26.964 34.084 -20.085 1.00 43.79 397 ILE C C 1
ATOM 10331 O O . ILE C 1 368 ? -25.787 33.756 -20.212 1.00 43.12 397 ILE C O 1
ATOM 10336 N N . ARG C 1 369 ? -27.897 33.719 -20.947 1.00 46.67 398 ARG C N 1
ATOM 10337 C CA . ARG C 1 369 ? -27.562 32.918 -22.127 1.00 50.51 398 ARG C CA 1
ATOM 10338 C C . ARG C 1 369 ? -26.530 33.547 -23.039 1.00 52.25 398 ARG C C 1
ATOM 10339 O O . ARG C 1 369 ? -25.838 32.850 -23.769 1.00 53.96 398 ARG C O 1
ATOM 10347 N N . HIS C 1 370 ? -26.526 34.865 -23.074 1.00 53.21 399 HIS C N 1
ATOM 10348 C CA . HIS C 1 370 ? -25.641 35.589 -23.967 1.00 57.24 399 HIS C CA 1
ATOM 10349 C C . HIS C 1 370 ? -24.376 36.043 -23.303 1.00 55.64 399 HIS C C 1
ATOM 10350 O O . HIS C 1 370 ? -23.542 36.674 -23.943 1.00 57.76 399 HIS C O 1
ATOM 10357 N N . ALA C 1 371 ? -24.233 35.708 -22.027 1.00 51.28 400 ALA C N 1
ATOM 10358 C CA . ALA C 1 371 ? -23.029 36.008 -21.281 1.00 51.24 400 ALA C CA 1
ATOM 10359 C C . ALA C 1 371 ? -22.011 34.913 -21.562 1.00 52.57 400 ALA C C 1
ATOM 10360 O O . ALA C 1 371 ? -22.323 33.714 -21.441 1.00 52.37 400 ALA C O 1
ATOM 10362 N N . PRO C 1 372 ? -20.793 35.289 -21.948 1.00 56.88 401 PRO C N 1
ATOM 10363 C CA . PRO C 1 372 ? -19.809 34.237 -22.225 1.00 58.59 401 PRO C CA 1
ATOM 10364 C C . PRO C 1 372 ? -19.417 33.399 -21.018 1.00 57.03 401 PRO C C 1
ATOM 10365 O O . PRO C 1 372 ? -19.087 32.233 -21.178 1.00 58.02 401 PRO C O 1
ATOM 10369 N N . THR C 1 373 ? -19.441 33.995 -19.821 1.00 55.55 402 THR C N 1
ATOM 10370 C CA . THR C 1 373 ? -19.038 33.312 -18.584 1.00 53.86 402 THR C CA 1
ATOM 10371 C C . THR C 1 373 ? -19.932 33.793 -17.429 1.00 50.69 402 THR C C 1
ATOM 10372 O O . THR C 1 373 ? -20.598 34.811 -17.555 1.00 49.27 402 THR C O 1
ATOM 10376 N N . PRO C 1 374 ? -19.930 33.067 -16.300 1.00 49.34 403 PRO C N 1
ATOM 10377 C CA . PRO C 1 374 ? -20.694 33.545 -15.140 1.00 47.74 403 PRO C CA 1
ATOM 10378 C C . PRO C 1 374 ? -20.263 34.937 -14.633 1.00 47.08 403 PRO C C 1
ATOM 10379 O O . PRO C 1 374 ? -21.115 35.731 -14.216 1.00 45.59 403 PRO C O 1
ATOM 10383 N N . ALA C 1 375 ? -18.964 35.219 -14.649 1.00 49.58 404 ALA C N 1
ATOM 10384 C CA . ALA C 1 375 ? -18.472 36.549 -14.234 1.00 50.69 404 ALA C CA 1
ATOM 10385 C C . ALA C 1 375 ? -19.119 37.664 -15.075 1.00 49.62 404 ALA C C 1
ATOM 10386 O O . ALA C 1 375 ? -19.586 38.660 -14.515 1.00 49.91 404 ALA C O 1
ATOM 10388 N N . GLU C 1 376 ? -19.184 37.487 -16.394 1.00 49.21 405 GLU C N 1
ATOM 10389 C CA . GLU C 1 376 ? -19.801 38.495 -17.279 1.00 49.73 405 GLU C CA 1
ATOM 10390 C C . GLU C 1 376 ? -21.318 38.576 -17.084 1.00 46.45 405 GLU C C 1
ATOM 10391 O O . GLU C 1 376 ? -21.893 39.662 -17.166 1.00 46.62 405 GLU C O 1
ATOM 10393 N N . ALA C 1 377 ? -21.963 37.450 -16.771 1.00 44.04 406 ALA C N 1
ATOM 10394 C CA . ALA C 1 377 ? -23.377 37.494 -16.417 1.00 42.32 406 ALA C CA 1
ATOM 10395 C C . ALA C 1 377 ? -23.604 38.317 -15.136 1.00 42.32 406 ALA C C 1
ATOM 10396 O O . ALA C 1 377 ? -24.526 39.118 -15.064 1.00 42.69 406 ALA C O 1
ATOM 10398 N N . LYS C 1 378 ? -22.774 38.098 -14.127 1.00 43.17 407 LYS C N 1
ATOM 10399 C CA . LYS C 1 378 ? -22.883 38.841 -12.865 1.00 45.43 407 LYS C CA 1
ATOM 10400 C C . LYS C 1 378 ? -22.710 40.345 -13.099 1.00 46.82 407 LYS C C 1
ATOM 10401 O O . LYS C 1 378 ? -23.467 41.171 -12.558 1.00 47.09 407 LYS C O 1
ATOM 10407 N N . THR C 1 379 ? -21.710 40.680 -13.911 1.00 49.60 408 THR C N 1
ATOM 10408 C CA . THR C 1 379 ? -21.428 42.063 -14.281 1.00 51.85 408 THR C CA 1
ATOM 10409 C C . THR C 1 379 ? -22.647 42.695 -14.955 1.00 50.56 408 THR C C 1
ATOM 10410 O O . THR C 1 379 ? -23.077 43.768 -14.567 1.00 50.96 408 THR C O 1
ATOM 10414 N N . ALA C 1 380 ? -23.249 41.986 -15.899 1.00 49.71 409 ALA C N 1
ATOM 10415 C CA . ALA C 1 380 ? -24.442 42.478 -16.589 1.00 49.71 409 ALA C CA 1
ATOM 10416 C C . ALA C 1 380 ? -25.642 42.610 -15.650 1.00 46.69 409 ALA C C 1
ATOM 10417 O O . ALA C 1 380 ? -26.407 43.564 -15.758 1.00 47.22 409 ALA C O 1
ATOM 10419 N N . LEU C 1 381 ? -25.809 41.662 -14.731 1.00 44.94 410 LEU C N 1
ATOM 10420 C CA . LEU C 1 381 ? -26.930 41.727 -13.775 1.00 43.44 410 LEU C CA 1
ATOM 10421 C C . LEU C 1 381 ? -26.873 42.971 -12.890 1.00 43.84 410 LEU C C 1
ATOM 10422 O O . LEU C 1 381 ? -27.900 43.593 -12.615 1.00 44.08 410 LEU C O 1
ATOM 10427 N N . VAL C 1 382 ? -25.681 43.353 -12.451 1.00 46.55 411 VAL C N 1
ATOM 10428 C CA . VAL C 1 382 ? -25.532 44.531 -11.562 1.00 50.01 411 VAL C CA 1
ATOM 10429 C C . VAL C 1 382 ? -25.341 45.843 -12.318 1.00 54.56 411 VAL C C 1
ATOM 10430 O O . VAL C 1 382 ? -25.402 46.910 -11.710 1.00 58.00 411 VAL C O 1
ATOM 10434 N N . ALA C 1 383 ? -25.122 45.789 -13.633 1.00 56.49 412 ALA C N 1
ATOM 10435 C CA . ALA C 1 383 ? -24.760 46.995 -14.389 1.00 60.94 412 ALA C CA 1
ATOM 10436 C C . ALA C 1 383 ? -25.918 47.972 -14.489 1.00 62.71 412 ALA C C 1
ATOM 10437 O O . ALA C 1 383 ? -25.709 49.176 -14.548 1.00 68.23 412 ALA C O 1
ATOM 10439 N N . ASN C 1 384 ? -27.136 47.459 -14.565 1.00 60.73 413 ASN C N 1
ATOM 10440 C CA . ASN C 1 384 ? -28.306 48.313 -14.683 1.00 62.82 413 ASN C CA 1
ATOM 10441 C C . ASN C 1 384 ? -29.406 47.821 -13.770 1.00 58.98 413 ASN C C 1
ATOM 10442 O O . ASN C 1 384 ? -29.533 46.628 -13.560 1.00 54.95 413 ASN C O 1
ATOM 10447 N N . PRO C 1 385 ? -30.217 48.741 -13.249 1.00 60.68 414 PRO C N 1
ATOM 10448 C CA . PRO C 1 385 ? -31.243 48.320 -12.319 1.00 58.36 414 PRO C CA 1
ATOM 10449 C C . PRO C 1 385 ? -32.413 47.624 -13.002 1.00 57.09 414 PRO C C 1
ATOM 10450 O O . PRO C 1 385 ? -32.524 47.664 -14.216 1.00 58.99 414 PRO C O 1
ATOM 10454 N N . TRP C 1 386 ? -33.256 46.971 -12.209 1.00 53.07 415 TRP C N 1
ATOM 10455 C CA . TRP C 1 386 ? -34.341 46.138 -12.721 1.00 51.40 415 TRP C CA 1
ATOM 10456 C C . TRP C 1 386 ? -35.689 46.706 -12.323 1.00 53.54 415 TRP C C 1
ATOM 10457 O O . TRP C 1 386 ? -35.861 47.183 -11.186 1.00 53.22 415 TRP C O 1
ATOM 10468 N N . GLN C 1 387 ? -36.644 46.644 -13.245 1.00 54.84 416 GLN C N 1
ATOM 10469 C CA . GLN C 1 387 ? -38.035 46.999 -12.962 1.00 57.43 416 GLN C CA 1
ATOM 10470 C C . GLN C 1 387 ? -38.638 45.983 -12.008 1.00 54.14 416 GLN C C 1
ATOM 10471 O O . GLN C 1 387 ? -38.265 44.818 -12.027 1.00 53.03 416 GLN C O 1
ATOM 10473 N N . LEU C 1 388 ? -39.565 46.430 -11.173 1.00 55.44 417 LEU C N 1
ATOM 10474 C CA . LEU C 1 388 ? -40.116 45.593 -10.105 1.00 53.40 417 LEU C CA 1
ATOM 10475 C C . LEU C 1 388 ? -41.304 44.749 -10.505 1.00 54.20 417 LEU C C 1
ATOM 10476 O O . LEU C 1 388 ? -41.601 43.756 -9.849 1.00 51.55 417 LEU C O 1
ATOM 10481 N N . GLY C 1 389 ? -41.997 45.130 -11.572 1.00 57.69 418 GLY C N 1
ATOM 10482 C CA . GLY C 1 389 ? -43.122 44.338 -12.050 1.00 60.20 418 GLY C CA 1
ATOM 10483 C C . GLY C 1 389 ? -44.196 44.138 -10.987 1.00 60.51 418 GLY C C 1
ATOM 10484 O O . GLY C 1 389 ? -44.538 45.067 -10.246 1.00 61.78 418 GLY C O 1
ATOM 10485 N N . ASN C 1 390 ? -44.729 42.923 -10.909 1.00 60.52 419 ASN C N 1
ATOM 10486 C CA . ASN C 1 390 ? -45.834 42.646 -10.006 1.00 61.94 419 ASN C CA 1
ATOM 10487 C C . ASN C 1 390 ? -45.394 42.502 -8.555 1.00 59.57 419 ASN C C 1
ATOM 10488 O O . ASN C 1 390 ? -46.242 42.303 -7.691 1.00 60.72 419 ASN C O 1
ATOM 10490 N N . VAL C 1 391 ? -44.091 42.599 -8.276 1.00 55.45 420 VAL C N 1
ATOM 10491 C CA . VAL C 1 391 ? -43.646 42.608 -6.872 1.00 54.48 420 VAL C CA 1
ATOM 10492 C C . VAL C 1 391 ? -43.390 44.006 -6.303 1.00 54.03 420 VAL C C 1
ATOM 10493 O O . VAL C 1 391 ? -42.883 44.141 -5.201 1.00 52.70 420 VAL C O 1
ATOM 10497 N N . ALA C 1 392 ? -43.757 45.041 -7.060 1.00 56.69 421 ALA C N 1
ATOM 10498 C CA . ALA C 1 392 ? -43.610 46.420 -6.594 1.00 57.96 421 ALA C CA 1
ATOM 10499 C C . ALA C 1 392 ? -44.215 46.614 -5.201 1.00 59.02 421 ALA C C 1
ATOM 10500 O O . ALA C 1 392 ? -43.557 47.149 -4.314 1.00 59.36 421 ALA C O 1
ATOM 10502 N N . ALA C 1 393 ? -45.459 46.184 -5.015 1.00 60.97 422 ALA C N 1
ATOM 10503 C CA . ALA C 1 393 ? -46.182 46.435 -3.766 1.00 64.01 422 ALA C CA 1
ATOM 10504 C C . ALA C 1 393 ? -45.537 45.686 -2.602 1.00 63.15 422 ALA C C 1
ATOM 10505 O O . ALA C 1 393 ? -45.378 46.222 -1.502 1.00 64.08 422 ALA C O 1
ATOM 10507 N N . MET C 1 394 ? -45.150 44.444 -2.864 1.00 61.44 423 MET C N 1
ATOM 10508 C CA . MET C 1 394 ? -44.497 43.617 -1.858 1.00 59.05 423 MET C CA 1
ATOM 10509 C C . MET C 1 394 ? -43.185 44.236 -1.367 1.00 57.08 423 MET C C 1
ATOM 10510 O O . MET C 1 394 ? -42.887 44.188 -0.184 1.00 54.20 423 MET C O 1
ATOM 10515 N N . LEU C 1 395 ? -42.408 44.809 -2.283 1.00 59.20 424 LEU C N 1
ATOM 10516 C CA . LEU C 1 395 ? -41.073 45.319 -1.956 1.00 59.97 424 LEU C CA 1
ATOM 10517 C C . LEU C 1 395 ? -41.050 46.739 -1.422 1.00 63.52 424 LEU C C 1
ATOM 10518 O O . LEU C 1 395 ? -40.155 47.082 -0.662 1.00 63.84 424 LEU C O 1
ATOM 10523 N N . GLU C 1 396 ? -41.969 47.578 -1.878 1.00 68.52 425 GLU C N 1
ATOM 10524 C CA . GLU C 1 396 ? -41.935 48.998 -1.537 1.00 72.51 425 GLU C CA 1
ATOM 10525 C C . GLU C 1 396 ? -42.767 49.253 -0.289 1.00 72.44 425 GLU C C 1
ATOM 10526 O O . GLU C 1 396 ? -42.278 49.866 0.652 1.00 72.69 425 GLU C O 1
ATOM 10532 N N . ASP C 1 400 ? -40.909 51.401 5.140 1.00 77.52 429 ASP C N 1
ATOM 10533 C CA . ASP C 1 400 ? -39.858 51.047 6.085 1.00 74.35 429 ASP C CA 1
ATOM 10534 C C . ASP C 1 400 ? -38.561 50.628 5.394 1.00 69.17 429 ASP C C 1
ATOM 10535 O O . ASP C 1 400 ? -38.581 49.975 4.353 1.00 70.06 429 ASP C O 1
ATOM 10537 N N . ASP C 1 401 ? -37.437 51.017 5.989 1.00 65.44 430 ASP C N 1
ATOM 10538 C CA . ASP C 1 401 ? -36.127 50.410 5.681 1.00 61.76 430 ASP C CA 1
ATOM 10539 C C . ASP C 1 401 ? -35.811 49.262 6.676 1.00 58.31 430 ASP C C 1
ATOM 10540 O O . ASP C 1 401 ? -34.666 48.809 6.748 1.00 57.94 430 ASP C O 1
ATOM 10542 N N . ALA C 1 402 ? -36.831 48.763 7.386 1.00 55.21 431 ALA C N 1
ATOM 10543 C CA . ALA C 1 402 ? -36.634 47.838 8.508 1.00 51.37 431 ALA C CA 1
ATOM 10544 C C . ALA C 1 402 ? -36.001 46.495 8.106 1.00 46.06 431 ALA C C 1
ATOM 10545 O O . ALA C 1 402 ? -35.291 45.901 8.911 1.00 44.78 431 ALA C O 1
ATOM 10547 N N . ALA C 1 403 ? -36.253 46.041 6.882 1.00 43.85 432 ALA C N 1
ATOM 10548 C CA . ALA C 1 403 ? -35.726 44.783 6.362 1.00 41.05 432 ALA C CA 1
ATOM 10549 C C . ALA C 1 403 ? -34.316 44.854 5.776 1.00 39.49 432 ALA C C 1
ATOM 10550 O O . ALA C 1 403 ? -33.795 43.817 5.369 1.00 36.31 432 ALA C O 1
ATOM 10552 N N . ARG C 1 404 ? -33.728 46.062 5.682 1.00 40.44 433 ARG C N 1
ATOM 10553 C CA . ARG C 1 404 ? -32.420 46.213 5.027 1.00 39.68 433 ARG C CA 1
ATOM 10554 C C . ARG C 1 404 ? -31.328 45.760 5.964 1.00 36.66 433 ARG C C 1
ATOM 10555 O O . ARG C 1 404 ? -31.347 46.125 7.143 1.00 35.53 433 ARG C O 1
ATOM 10563 N N . PRO C 1 405 ? -30.409 44.924 5.468 1.00 33.82 434 PRO C N 1
ATOM 10564 C CA . PRO C 1 405 ? -29.283 44.613 6.313 1.00 33.44 434 PRO C CA 1
ATOM 10565 C C . PRO C 1 405 ? -28.555 45.888 6.744 1.00 35.77 434 PRO C C 1
ATOM 10566 O O . PRO C 1 405 ? -28.440 46.836 5.943 1.00 37.24 434 PRO C O 1
ATOM 10570 N N . GLU C 1 406 ? -28.036 45.900 7.975 1.00 36.74 435 GLU C N 1
ATOM 10571 C CA . GLU C 1 406 ? -27.299 47.056 8.523 1.00 39.61 435 GLU C CA 1
ATOM 10572 C C . GLU C 1 406 ? -25.991 47.355 7.747 1.00 41.01 435 GLU C C 1
ATOM 10573 O O . GLU C 1 406 ? -25.543 48.487 7.685 1.00 42.62 435 GLU C O 1
ATOM 10576 N N . TRP C 1 407 ? -25.436 46.335 7.086 1.00 40.07 436 TRP C N 1
ATOM 10577 C CA . TRP C 1 407 ? -24.234 46.470 6.294 1.00 41.90 436 TRP C CA 1
ATOM 10578 C C . TRP C 1 407 ? -24.491 46.934 4.833 1.00 43.10 436 TRP C C 1
ATOM 10579 O O . TRP C 1 407 ? -23.551 47.241 4.102 1.00 46.53 436 TRP C O 1
ATOM 10590 N N . LEU C 1 408 ? -25.744 47.021 4.405 1.00 42.08 437 LEU C N 1
ATOM 10591 C CA . LEU C 1 408 ? -26.042 47.344 3.006 1.00 42.25 437 LEU C CA 1
ATOM 10592 C C . LEU C 1 408 ? -25.874 48.852 2.733 1.00 45.74 437 LEU C C 1
ATOM 10593 O O . LEU C 1 408 ? -26.549 49.684 3.318 1.00 45.57 437 LEU C O 1
ATOM 10598 N N . GLU C 1 409 ? -24.992 49.173 1.798 1.00 49.16 438 GLU C N 1
ATOM 10599 C CA . GLU C 1 409 ? -24.762 50.562 1.375 1.00 52.93 438 GLU C CA 1
ATOM 10600 C C . GLU C 1 409 ? -25.987 51.151 0.635 1.00 53.53 438 GLU C C 1
ATOM 10601 O O . GLU C 1 409 ? -26.770 50.419 0.011 1.00 50.36 438 GLU C O 1
ATOM 10607 N N . PRO C 1 410 ? -26.185 52.477 0.723 1.00 56.68 439 PRO C N 1
ATOM 10608 C CA . PRO C 1 410 ? -27.415 53.105 0.186 1.00 58.76 439 PRO C CA 1
ATOM 10609 C C . PRO C 1 410 ? -27.616 53.036 -1.350 1.00 60.33 439 PRO C C 1
ATOM 10610 O O . PRO C 1 410 ? -28.732 53.262 -1.834 1.00 60.33 439 PRO C O 1
ATOM 10614 N N . GLU C 1 411 ? -26.562 52.717 -2.099 1.00 61.51 440 GLU C N 1
ATOM 10615 C CA . GLU C 1 411 ? -26.673 52.638 -3.555 1.00 64.52 440 GLU C CA 1
ATOM 10616 C C . GLU C 1 411 ? -27.393 51.356 -3.983 1.00 60.53 440 GLU C C 1
ATOM 10617 O O . GLU C 1 411 ? -27.683 51.171 -5.178 1.00 59.60 440 GLU C O 1
ATOM 10623 N N . PHE C 1 412 ? -27.674 50.466 -3.021 1.00 55.46 441 PHE C N 1
ATOM 10624 C CA . PHE C 1 412 ? -28.262 49.173 -3.341 1.00 53.16 441 PHE C CA 1
ATOM 10625 C C . PHE C 1 412 ? -29.682 49.019 -2.836 1.00 52.13 441 PHE C C 1
ATOM 10626 O O . PHE C 1 412 ? -30.119 49.698 -1.897 1.00 52.72 441 PHE C O 1
ATOM 10634 N N . GLY C 1 413 ? -30.399 48.119 -3.490 1.00 50.96 442 GLY C N 1
ATOM 10635 C CA . GLY C 1 413 ? -31.760 47.773 -3.102 1.00 52.40 442 GLY C CA 1
ATOM 10636 C C . GLY C 1 413 ? -32.763 48.587 -3.888 1.00 56.22 442 GLY C C 1
ATOM 10637 O O . GLY C 1 413 ? -32.471 49.051 -4.993 1.00 59.12 442 GLY C O 1
ATOM 10638 N N . VAL C 1 414 ? -33.964 48.729 -3.333 1.00 58.94 443 VAL C N 1
ATOM 10639 C CA . VAL C 1 414 ? -35.044 49.446 -4.015 1.00 64.79 443 VAL C CA 1
ATOM 10640 C C . VAL C 1 414 ? -34.771 50.937 -3.957 1.00 70.87 443 VAL C C 1
ATOM 10641 O O . VAL C 1 414 ? -34.548 51.486 -2.881 1.00 73.47 443 VAL C O 1
ATOM 10645 N N . ARG C 1 415 ? -34.830 51.581 -5.112 1.00 75.41 444 ARG C N 1
ATOM 10646 C CA . ARG C 1 415 ? -34.545 53.003 -5.231 1.00 80.39 444 ARG C CA 1
ATOM 10647 C C . ARG C 1 415 ? -35.365 53.620 -6.359 1.00 84.42 444 ARG C C 1
ATOM 10648 O O . ARG C 1 415 ? -35.118 53.331 -7.528 1.00 86.65 444 ARG C O 1
ATOM 10652 N N . ASP C 1 416 ? -36.347 54.445 -6.004 1.00 85.27 445 ASP C N 1
ATOM 10653 C CA . ASP C 1 416 ? -37.172 55.139 -6.986 1.00 89.14 445 ASP C CA 1
ATOM 10654 C C . ASP C 1 416 ? -37.787 54.172 -8.017 1.00 87.38 445 ASP C C 1
ATOM 10655 O O . ASP C 1 416 ? -37.665 54.373 -9.219 1.00 89.19 445 ASP C O 1
ATOM 10657 N N . GLY C 1 417 ? -38.452 53.126 -7.531 1.00 82.57 446 GLY C N 1
ATOM 10658 C CA . GLY C 1 417 ? -39.150 52.171 -8.404 1.00 81.24 446 GLY C CA 1
ATOM 10659 C C . GLY C 1 417 ? -38.284 51.143 -9.131 1.00 76.94 446 GLY C C 1
ATOM 10660 O O . GLY C 1 417 ? -38.784 50.413 -9.981 1.00 76.91 446 GLY C O 1
ATOM 10661 N N . LEU C 1 418 ? -37.002 51.058 -8.779 1.00 72.98 447 LEU C N 1
ATOM 10662 C CA . LEU C 1 418 ? -36.065 50.177 -9.468 1.00 69.17 447 LEU C CA 1
ATOM 10663 C C . LEU C 1 418 ? -35.198 49.448 -8.468 1.00 63.00 447 LEU C C 1
ATOM 10664 O O . LEU C 1 418 ? -34.979 49.923 -7.348 1.00 61.84 447 LEU C O 1
ATOM 10669 N N . TYR C 1 419 ? -34.720 48.272 -8.860 1.00 57.38 448 TYR C N 1
ATOM 10670 C CA . TYR C 1 419 ? -33.916 47.483 -7.969 1.00 52.11 448 TYR C CA 1
ATOM 10671 C C . TYR C 1 419 ? -32.480 47.450 -8.450 1.00 50.56 448 TYR C C 1
ATOM 10672 O O . TYR C 1 419 ? -32.222 47.082 -9.593 1.00 51.14 448 TYR C O 1
ATOM 10681 N N . TYR C 1 420 ? -31.572 47.842 -7.555 1.00 48.87 449 TYR C N 1
ATOM 10682 C CA . TYR C 1 420 ? -30.133 47.848 -7.768 1.00 48.62 449 TYR C CA 1
ATOM 10683 C C . TYR C 1 420 ? -29.501 46.693 -7.005 1.00 44.76 449 TYR C C 1
ATOM 10684 O O . TYR C 1 420 ? -29.423 46.710 -5.760 1.00 42.55 44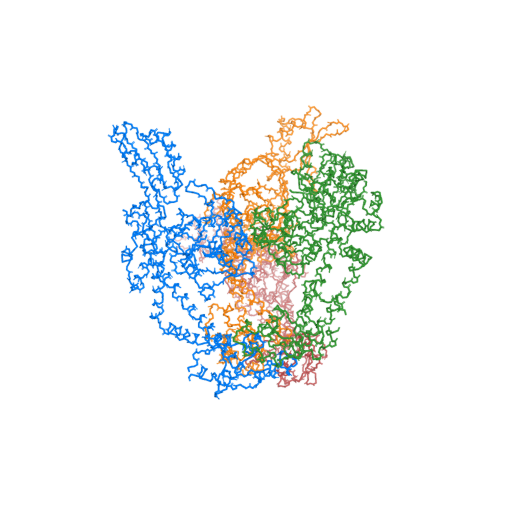9 TYR C O 1
ATOM 10693 N N . LEU C 1 421 ? -29.082 45.675 -7.750 1.00 43.23 450 LEU C N 1
ATOM 10694 C CA . LEU C 1 421 ? -28.540 44.455 -7.184 1.00 40.68 450 LEU C CA 1
ATOM 10695 C C . LEU C 1 421 ? -27.106 44.608 -6.693 1.00 40.84 450 LEU C C 1
ATOM 10696 O O . LEU C 1 421 ? -26.325 45.322 -7.314 1.00 41.28 450 LEU C O 1
ATOM 10701 N N . THR C 1 422 ? -26.753 43.837 -5.650 1.00 38.48 451 THR C N 1
ATOM 10702 C CA . THR C 1 422 ? -25.357 43.606 -5.267 1.00 39.63 451 THR C CA 1
ATOM 10703 C C . THR C 1 422 ? -24.788 42.403 -6.011 1.00 40.62 451 THR C C 1
ATOM 10704 O O . THR C 1 422 ? -25.538 41.599 -6.599 1.00 39.40 451 THR C O 1
ATOM 10708 N N . GLU C 1 423 ? -23.465 42.273 -6.000 1.00 43.70 452 GLU C N 1
ATOM 10709 C CA . GLU C 1 423 ? -22.825 41.141 -6.685 1.00 45.94 452 GLU C CA 1
ATOM 10710 C C . GLU C 1 423 ? -23.218 39.832 -6.036 1.00 41.83 452 GLU C C 1
ATOM 10711 O O . GLU C 1 423 ? -23.365 38.828 -6.727 1.00 40.90 452 GLU C O 1
ATOM 10717 N N . GLN C 1 424 ? -23.403 39.835 -4.722 1.00 39.73 453 GLN C N 1
ATOM 10718 C CA . GLN C 1 424 ? -23.831 38.617 -4.015 1.00 38.07 453 GLN C CA 1
ATOM 10719 C C . GLN C 1 424 ? -25.290 38.227 -4.364 1.00 35.74 453 GLN C C 1
ATOM 10720 O O . GLN C 1 424 ? -25.584 37.054 -4.548 1.00 33.62 453 GLN C O 1
ATOM 10723 N N . GLN C 1 425 ? -26.175 39.205 -4.501 1.00 34.74 454 GLN C N 1
ATOM 10724 C CA . GLN C 1 425 ? -27.508 38.958 -5.040 1.00 33.57 454 GLN C CA 1
ATOM 10725 C C . GLN C 1 425 ? -27.483 38.374 -6.486 1.00 34.14 454 GLN C C 1
ATOM 10726 O O . GLN C 1 425 ? -28.271 37.460 -6.802 1.00 31.57 454 GLN C O 1
ATOM 10732 N N . ALA C 1 426 ? -26.622 38.930 -7.338 1.00 35.64 455 ALA C N 1
ATOM 10733 C CA . ALA C 1 426 ? -26.430 38.435 -8.705 1.00 36.74 455 ALA C CA 1
ATOM 10734 C C . ALA C 1 426 ? -25.960 36.985 -8.696 1.00 35.70 455 ALA C C 1
ATOM 10735 O O . ALA C 1 426 ? -26.488 36.163 -9.443 1.00 34.77 455 ALA C O 1
ATOM 10737 N N . GLN C 1 427 ? -25.010 36.663 -7.826 1.00 35.41 456 GLN C N 1
ATOM 10738 C CA . GLN C 1 427 ? -24.605 35.282 -7.621 1.00 35.40 456 GLN C CA 1
ATOM 10739 C C . GLN C 1 427 ? -25.772 34.371 -7.161 1.00 33.02 456 GLN C C 1
ATOM 10740 O O . GLN C 1 427 ? -25.864 33.233 -7.625 1.00 33.28 456 GLN C O 1
ATOM 10746 N N . ALA C 1 428 ? -26.646 34.854 -6.284 1.00 31.17 457 ALA C N 1
ATOM 10747 C CA . ALA C 1 428 ? -27.807 34.075 -5.864 1.00 29.28 457 ALA C CA 1
ATOM 10748 C C . ALA C 1 428 ? -28.739 33.792 -7.028 1.00 29.40 457 ALA C C 1
ATOM 10749 O O . ALA C 1 428 ? -29.307 32.712 -7.113 1.00 29.25 457 ALA C O 1
ATOM 10751 N N . ILE C 1 429 ? -28.926 34.760 -7.908 1.00 29.50 458 ILE C N 1
ATOM 10752 C CA . ILE C 1 429 ? -29.700 34.551 -9.108 1.00 30.63 458 ILE C CA 1
ATOM 10753 C C . ILE C 1 429 ? -29.068 33.470 -9.978 1.00 30.52 458 ILE C C 1
ATOM 10754 O O . ILE C 1 429 ? -29.760 32.598 -10.502 1.00 30.14 458 ILE C O 1
ATOM 10759 N N . LEU C 1 430 ? -27.757 33.558 -10.151 1.00 32.02 459 LEU C N 1
ATOM 10760 C CA . LEU C 1 430 ? -27.023 32.605 -10.991 1.00 33.49 459 LEU C CA 1
ATOM 10761 C C . LEU C 1 430 ? -27.044 31.200 -10.398 1.00 32.29 459 LEU C C 1
ATOM 10762 O O . LEU C 1 430 ? -26.895 30.218 -11.124 1.00 32.18 459 LEU C O 1
ATOM 10767 N N . ASP C 1 431 ? -27.218 31.125 -9.086 1.00 32.01 460 ASP C N 1
ATOM 10768 C CA . ASP C 1 431 ? -27.321 29.846 -8.360 1.00 32.79 460 ASP C CA 1
ATOM 10769 C C . ASP C 1 431 ? -28.752 29.255 -8.337 1.00 31.82 460 ASP C C 1
ATOM 10770 O O . ASP C 1 431 ? -28.932 28.146 -7.898 1.00 31.48 460 ASP C O 1
ATOM 10775 N N . LEU C 1 432 ? -29.737 29.992 -8.805 1.00 30.83 461 LEU C N 1
ATOM 10776 C CA . LEU C 1 432 ? -31.116 29.516 -8.838 1.00 31.97 461 LEU C CA 1
ATOM 10777 C C . LEU C 1 432 ? -31.230 28.275 -9.727 1.00 30.83 461 LEU C C 1
ATOM 10778 O O . LEU C 1 432 ? -30.699 28.241 -10.834 1.00 29.61 461 LEU C O 1
ATOM 10783 N N . ARG C 1 433 ? -31.889 27.246 -9.207 1.00 30.22 462 ARG C N 1
ATOM 10784 C CA . ARG C 1 433 ? -32.176 26.045 -9.979 1.00 31.60 462 ARG C CA 1
ATOM 10785 C C . ARG C 1 433 ? -33.438 26.247 -10.836 1.00 30.71 462 ARG C C 1
ATOM 10786 O O . ARG C 1 433 ? -34.369 26.967 -10.430 1.00 29.02 462 ARG C O 1
ATOM 10794 N N . LEU C 1 434 ? -33.478 25.593 -11.992 1.00 31.01 463 LEU C N 1
ATOM 10795 C CA . LEU C 1 434 ? -34.627 25.744 -12.912 1.00 32.46 463 LEU C CA 1
ATOM 10796 C C . LEU C 1 434 ? -35.956 25.404 -12.256 1.00 33.27 463 LEU C C 1
ATOM 10797 O O . LEU C 1 434 ? -36.970 26.032 -12.552 1.00 33.56 463 LEU C O 1
ATOM 10802 N N . GLN C 1 435 ? -35.954 24.451 -11.337 1.00 33.83 464 GLN C N 1
ATOM 10803 C CA . GLN C 1 435 ? -37.188 24.083 -10.673 1.00 36.58 464 GLN C CA 1
ATOM 10804 C C . GLN C 1 435 ? -37.836 25.221 -9.838 1.00 34.97 464 GLN C C 1
ATOM 10805 O O . GLN C 1 435 ? -39.032 25.175 -9.570 1.00 33.30 464 GLN C O 1
ATOM 10811 N N . LYS C 1 436 ? -37.061 26.256 -9.484 1.00 33.78 465 LYS C N 1
ATOM 10812 C CA . LYS C 1 436 ? -37.626 27.446 -8.799 1.00 34.92 465 LYS C CA 1
ATOM 10813 C C . LYS C 1 436 ? -38.539 28.312 -9.670 1.00 35.25 465 LYS C C 1
ATOM 10814 O O . LYS C 1 436 ? -39.282 29.167 -9.158 1.00 35.49 465 LYS C O 1
ATOM 10820 N N . LEU C 1 437 ? -38.520 28.069 -10.984 1.00 35.97 466 LEU C N 1
ATOM 10821 C CA . LEU C 1 437 ? -39.446 28.732 -11.893 1.00 37.38 466 LEU C CA 1
ATOM 10822 C C . LEU C 1 437 ? -40.859 28.160 -11.866 1.00 37.21 466 LEU C C 1
ATOM 10823 O O . LEU C 1 437 ? -41.754 28.768 -12.421 1.00 38.25 466 LEU C O 1
ATOM 10828 N N . THR C 1 438 ? -41.069 26.987 -11.262 1.00 35.63 467 THR C N 1
ATOM 10829 C CA . THR C 1 438 ? -42.412 26.419 -11.207 1.00 36.73 467 THR C CA 1
ATOM 10830 C C . THR C 1 438 ? -43.271 27.271 -10.263 1.00 37.18 467 THR C C 1
ATOM 10831 O O . THR C 1 438 ? -42.741 27.973 -9.377 1.00 34.80 467 THR C O 1
ATOM 10835 N N . GLY C 1 439 ? -44.581 27.208 -10.466 1.00 39.65 468 GLY C N 1
ATOM 10836 C CA . GLY C 1 439 ? -45.538 28.032 -9.724 1.00 41.54 468 GLY C CA 1
ATOM 10837 C C . GLY C 1 439 ? -45.416 27.904 -8.208 1.00 41.34 468 GLY C C 1
ATOM 10838 O O . GLY C 1 439 ? -45.310 28.911 -7.511 1.00 40.49 468 GLY C O 1
ATOM 10839 N N . LEU C 1 440 ? -45.429 26.665 -7.709 1.00 43.03 469 LEU C N 1
ATOM 10840 C CA . LEU C 1 440 ? -45.377 26.417 -6.246 1.00 43.65 469 LEU C CA 1
ATOM 10841 C C . LEU C 1 440 ? -44.071 26.887 -5.650 1.00 42.16 469 LEU C C 1
ATOM 10842 O O . LEU C 1 440 ? -44.081 27.513 -4.611 1.00 42.03 469 LEU C O 1
ATOM 10844 N N . GLU C 1 441 ? -42.939 26.621 -6.312 1.00 41.89 470 GLU C N 1
ATOM 10845 C CA . GLU C 1 441 ? -41.645 27.037 -5.784 1.00 39.69 470 GLU C CA 1
ATOM 10846 C C . GLU C 1 441 ? -41.515 28.556 -5.791 1.00 38.43 470 GLU C C 1
ATOM 10847 O O . GLU C 1 441 ? -40.979 29.142 -4.829 1.00 36.95 470 GLU C O 1
ATOM 10853 N N . HIS C 1 442 ? -42.015 29.198 -6.843 1.00 38.16 471 HIS C N 1
ATOM 10854 C CA . HIS C 1 442 ? -42.000 30.652 -6.963 1.00 39.34 471 HIS C CA 1
ATOM 10855 C C . HIS C 1 442 ? -42.833 31.287 -5.829 1.00 39.82 471 HIS C C 1
ATOM 10856 O O . HIS C 1 442 ? -42.356 32.154 -5.091 1.00 39.11 471 HIS C O 1
ATOM 10863 N N . GLU C 1 443 ? -44.032 30.770 -5.644 1.00 42.72 472 GLU C N 1
ATOM 10864 C CA . GLU C 1 443 ? -44.924 31.225 -4.564 1.00 45.21 472 GLU C CA 1
ATOM 10865 C C . GLU C 1 443 ? -44.334 31.016 -3.166 1.00 43.47 472 GLU C C 1
ATOM 10866 O O . GLU C 1 443 ? -44.513 31.889 -2.288 1.00 43.36 472 GLU C O 1
ATOM 10872 N N . LYS C 1 444 ? -43.656 29.884 -2.932 1.00 40.99 473 LYS C N 1
ATOM 10873 C CA . LYS C 1 444 ? -43.001 29.637 -1.637 1.00 40.89 473 LYS C CA 1
ATOM 10874 C C . LYS C 1 444 ? -41.953 30.716 -1.320 1.00 38.36 473 LYS C C 1
ATOM 10875 O O . LYS C 1 444 ? -41.843 31.164 -0.174 1.00 36.97 473 LYS C O 1
ATOM 10879 N N . LEU C 1 445 ? -41.177 31.137 -2.316 1.00 36.09 474 LEU C N 1
ATOM 10880 C CA . LEU C 1 445 ? -40.188 32.180 -2.086 1.00 35.06 474 LEU C CA 1
ATOM 10881 C C . LEU C 1 445 ? -40.872 33.492 -1.658 1.00 36.30 474 LEU C C 1
ATOM 10882 O O . LEU C 1 445 ? -40.409 34.152 -0.730 1.00 33.36 474 LEU C O 1
ATOM 10887 N N . LEU C 1 446 ? -41.958 33.858 -2.321 1.00 37.27 475 LEU C N 1
ATOM 10888 C CA . LEU C 1 446 ? -42.696 35.089 -1.986 1.00 38.93 475 LEU C CA 1
ATOM 10889 C C . LEU C 1 446 ? -43.329 35.044 -0.596 1.00 40.16 475 LEU C C 1
ATOM 10890 O O . LEU C 1 446 ? -43.285 36.052 0.153 1.00 39.83 475 LEU C O 1
ATOM 10895 N N . ASP C 1 447 ? -43.929 33.904 -0.256 1.00 39.81 476 ASP C N 1
ATOM 10896 C CA . ASP C 1 447 ? -44.489 33.682 1.076 1.00 40.76 476 ASP C CA 1
ATOM 10897 C C . ASP C 1 447 ? -43.412 33.765 2.158 1.00 37.23 476 ASP C C 1
ATOM 10898 O O . ASP C 1 447 ? -43.644 34.349 3.228 1.00 35.49 476 ASP C O 1
ATOM 10903 N N . GLU C 1 448 ? -42.241 33.179 1.893 1.00 34.09 477 GLU C N 1
ATOM 10904 C CA . GLU C 1 448 ? -41.136 33.226 2.850 1.00 33.10 477 GLU C CA 1
ATOM 10905 C C . GLU C 1 448 ? -40.722 34.695 3.091 1.00 31.88 477 GLU C C 1
ATOM 10906 O O . GLU C 1 448 ? -40.504 35.095 4.231 1.00 30.47 477 GLU C O 1
ATOM 10912 N N . TYR C 1 449 ? -40.656 35.485 2.026 1.00 31.18 478 TYR C N 1
ATOM 10913 C CA . TYR C 1 449 ? -40.326 36.904 2.150 1.00 32.10 478 TYR C CA 1
ATOM 10914 C C . TYR C 1 449 ? -41.323 37.631 3.037 1.00 33.30 478 TYR C C 1
ATOM 10915 O O . TYR C 1 449 ? -40.922 38.354 3.959 1.00 32.61 478 TYR C O 1
ATOM 10924 N N . LYS C 1 450 ? -42.600 37.388 2.824 1.00 35.95 479 LYS C N 1
ATOM 10925 C CA . LYS C 1 450 ? -43.622 38.059 3.633 1.00 38.04 479 LYS C CA 1
ATOM 10926 C C . LYS C 1 450 ? -43.565 37.653 5.111 1.00 36.72 479 LYS C C 1
ATOM 10927 O O . LYS C 1 450 ? -43.774 38.498 5.971 1.00 36.52 479 LYS C O 1
ATOM 10933 N N . GLU C 1 451 ? -43.306 36.376 5.386 1.00 34.94 480 GLU C N 1
ATOM 10934 C CA . GLU C 1 451 ? -43.148 35.895 6.760 1.00 34.75 480 GLU C CA 1
ATOM 10935 C C . GLU C 1 451 ? -41.956 36.563 7.411 1.00 32.82 480 GLU C C 1
ATOM 10936 O O . GLU C 1 451 ? -42.047 36.966 8.548 1.00 33.06 480 GLU C O 1
ATOM 10938 N N . LEU C 1 452 ? -40.856 36.697 6.670 1.00 30.71 481 LEU C N 1
ATOM 10939 C CA . LEU C 1 452 ? -39.678 37.314 7.214 1.00 29.88 481 LEU C CA 1
ATOM 10940 C C . LEU C 1 452 ? -39.911 38.757 7.615 1.00 30.57 481 LEU C C 1
ATOM 10941 O O . LEU C 1 452 ? -39.415 39.171 8.643 1.00 29.65 481 LEU C O 1
ATOM 10946 N N . LEU C 1 453 ? -40.673 39.506 6.825 1.00 31.29 482 LEU C N 1
ATOM 10947 C CA . LEU C 1 453 ? -40.997 40.879 7.196 1.00 33.65 482 LEU C CA 1
ATOM 10948 C C . LEU C 1 453 ? -41.733 40.961 8.515 1.00 34.11 482 LEU C C 1
ATOM 10949 O O . LEU C 1 453 ? -41.456 41.837 9.316 1.00 33.31 482 LEU C O 1
ATOM 10954 N N . ASP C 1 454 ? -42.679 40.058 8.729 1.00 35.17 483 ASP C N 1
ATOM 10955 C CA . ASP C 1 454 ? -43.390 40.009 10.016 1.00 37.37 483 ASP C CA 1
ATOM 10956 C C . ASP C 1 454 ? -42.442 39.627 11.156 1.00 36.13 483 ASP C C 1
ATOM 10957 O O . ASP C 1 454 ? -42.556 40.188 12.240 1.00 35.10 483 ASP C O 1
ATOM 10962 N N . GLN C 1 455 ? -41.566 38.642 10.929 1.00 29.66 484 GLN C N 1
ATOM 10963 C CA . GLN C 1 455 ? -40.603 38.189 11.955 1.00 28.75 484 GLN C CA 1
ATOM 10964 C C . GLN C 1 455 ? -39.649 39.336 12.309 1.00 26.39 484 GLN C C 1
ATOM 10965 O O . GLN C 1 455 ? -39.395 39.592 13.476 1.00 23.62 484 GLN C O 1
ATOM 10971 N N . ILE C 1 456 ? -39.186 40.069 11.296 1.00 26.37 485 ILE C N 1
ATOM 10972 C CA . ILE C 1 456 ? -38.305 41.236 11.533 1.00 25.51 485 ILE C CA 1
ATOM 10973 C C . ILE C 1 456 ? -38.979 42.296 12.391 1.00 25.13 485 ILE C C 1
ATOM 10974 O O . ILE C 1 456 ? -38.395 42.787 13.352 1.00 24.03 485 ILE C O 1
ATOM 10979 N N . ALA C 1 457 ? -40.226 42.624 12.072 1.00 26.53 486 ALA C N 1
ATOM 10980 C CA . ALA C 1 457 ? -40.992 43.604 12.864 1.00 26.39 486 ALA C CA 1
ATOM 10981 C C . ALA C 1 457 ? -41.100 43.154 14.314 1.00 26.33 486 ALA C C 1
ATOM 10982 O O . ALA C 1 457 ? -40.957 43.968 15.263 1.00 25.69 486 ALA C O 1
ATOM 10984 N N . GLU C 1 458 ? -41.370 41.872 14.528 1.00 27.24 487 GLU C N 1
ATOM 10985 C CA . GLU C 1 458 ? -41.500 41.343 15.876 1.00 28.22 487 GLU C CA 1
ATOM 10986 C C . GLU C 1 458 ? -40.187 41.358 16.637 1.00 25.62 487 GLU C C 1
ATOM 10987 O O . GLU C 1 458 ? -40.159 41.679 17.827 1.00 24.73 487 GLU C O 1
ATOM 10993 N N . LEU C 1 459 ? -39.087 41.016 15.964 1.00 23.74 488 LEU C N 1
ATOM 10994 C CA . LEU C 1 459 ? -37.786 41.030 16.604 1.00 22.38 488 LEU C CA 1
ATOM 10995 C C . LEU C 1 459 ? -37.406 42.467 16.997 1.00 21.44 488 LEU C C 1
ATOM 10996 O O . LEU C 1 459 ? -36.833 42.672 18.078 1.00 19.78 488 LEU C O 1
ATOM 11001 N N . LEU C 1 460 ? -37.740 43.434 16.156 1.00 21.42 489 LEU C N 1
ATOM 11002 C CA . LEU C 1 460 ? -37.447 44.816 16.470 1.00 22.02 489 LEU C CA 1
ATOM 11003 C C . LEU C 1 460 ? -38.265 45.296 17.691 1.00 22.58 489 LEU C C 1
ATOM 11004 O O . LEU C 1 460 ? -37.742 46.032 18.532 1.00 22.63 489 LEU C O 1
ATOM 11009 N N . ARG C 1 461 ? -39.501 44.825 17.819 1.00 22.10 490 ARG C N 1
ATOM 11010 C CA . ARG C 1 461 ? -40.308 45.159 18.985 1.00 24.27 490 ARG C CA 1
ATOM 11011 C C . ARG C 1 461 ? -39.721 44.590 20.277 1.00 22.33 490 ARG C C 1
ATOM 11012 O O . ARG C 1 461 ? -39.737 45.244 21.359 1.00 23.89 490 ARG C O 1
ATOM 11020 N N . ILE C 1 462 ? -39.139 43.404 20.192 1.00 21.97 491 ILE C N 1
ATOM 11021 C CA . ILE C 1 462 ? -38.512 42.784 21.351 1.00 20.71 491 ILE C CA 1
ATOM 11022 C C . ILE C 1 462 ? -37.253 43.516 21.732 1.00 22.23 491 ILE C C 1
ATOM 11023 O O . ILE C 1 462 ? -37.046 43.864 22.909 1.00 20.56 491 ILE C O 1
ATOM 11028 N N . LEU C 1 463 ? -36.403 43.811 20.747 1.00 22.68 492 LEU C N 1
ATOM 11029 C CA . LEU C 1 463 ? -35.156 44.555 21.020 1.00 24.50 492 LEU C CA 1
ATOM 11030 C C . LEU C 1 463 ? -35.413 45.964 21.495 1.00 23.67 492 LEU C C 1
ATOM 11031 O O . LEU C 1 463 ? -34.630 46.496 22.287 1.00 25.90 492 LEU C O 1
ATOM 11036 N N . GLY C 1 464 ? -36.523 46.552 21.084 1.00 23.24 493 GLY C N 1
ATOM 11037 C CA . GLY C 1 464 ? -36.874 47.896 21.514 1.00 23.75 493 GLY C CA 1
ATOM 11038 C C . GLY C 1 464 ? -37.462 47.978 22.905 1.00 23.60 493 GLY C C 1
ATOM 11039 O O . GLY C 1 464 ? -37.685 49.086 23.407 1.00 24.10 493 GLY C O 1
ATOM 11040 N N . SER C 1 465 ? -37.778 46.834 23.516 1.00 22.42 494 SER C N 1
ATOM 11041 C CA . SER C 1 465 ? -38.483 46.809 24.801 1.00 22.07 494 SER C CA 1
ATOM 11042 C C . SER C 1 465 ? -37.732 45.974 25.828 1.00 21.34 494 SER C C 1
ATOM 11043 O O . SER C 1 465 ? -37.683 44.748 25.734 1.00 19.60 494 SER C O 1
ATOM 11046 N N . ALA C 1 466 ? -37.224 46.640 26.861 1.00 22.58 495 ALA C N 1
ATOM 11047 C CA . ALA C 1 466 ? -36.622 45.956 28.009 1.00 22.73 495 ALA C CA 1
ATOM 11048 C C . ALA C 1 466 ? -37.601 45.008 28.677 1.00 22.06 495 ALA C C 1
ATOM 11049 O O . ALA C 1 466 ? -37.202 43.896 29.067 1.00 20.59 495 ALA C O 1
ATOM 11051 N N . ASP C 1 467 ? -38.877 45.413 28.742 1.00 22.43 496 ASP C N 1
ATOM 11052 C CA . ASP C 1 467 ? -39.924 44.555 29.336 1.00 23.65 496 ASP C CA 1
ATOM 11053 C C . ASP C 1 467 ? -40.056 43.290 28.521 1.00 20.87 496 ASP C C 1
ATOM 11054 O O . ASP C 1 467 ? -40.060 42.200 29.107 1.00 19.83 496 ASP C O 1
ATOM 11059 N N . ARG C 1 468 ? -40.103 43.399 27.191 1.00 20.71 497 ARG C N 1
ATOM 11060 C CA . ARG C 1 468 ? -40.226 42.191 26.354 1.00 20.37 497 ARG C CA 1
ATOM 11061 C C . ARG C 1 468 ? -39.037 41.255 26.519 1.00 20.38 497 ARG C C 1
ATOM 11062 O O . ARG C 1 468 ? -39.202 40.031 26.681 1.00 18.00 497 ARG C O 1
ATOM 11070 N N . LEU C 1 469 ? -37.830 41.809 26.484 1.00 20.25 498 LEU C N 1
ATOM 11071 C CA . LEU C 1 469 ? -36.652 41.004 26.620 1.00 21.23 498 LEU C CA 1
ATOM 11072 C C . LEU C 1 469 ? -36.570 40.255 27.967 1.00 20.31 498 LEU C C 1
ATOM 11073 O O . LEU C 1 469 ? -36.281 39.020 28.002 1.00 19.20 498 LEU C O 1
ATOM 11078 N N . MET C 1 470 ? -36.864 40.949 29.061 1.00 21.61 499 MET C N 1
ATOM 11079 C CA . MET C 1 470 ? -36.824 40.310 30.384 1.00 23.43 499 MET C CA 1
ATOM 11080 C C . MET C 1 470 ? -37.924 39.256 30.486 1.00 21.07 499 MET C C 1
ATOM 11081 O O . MET C 1 470 ? -37.745 38.251 31.176 1.00 19.74 499 MET C O 1
ATOM 11086 N N . GLU C 1 471 ? -39.040 39.462 29.792 1.00 19.94 500 GLU C N 1
ATOM 11087 C CA . GLU C 1 471 ? -40.078 38.482 29.842 1.00 20.48 500 GLU C CA 1
ATOM 11088 C C . GLU C 1 471 ? -39.670 37.189 29.160 1.00 19.06 500 GLU C C 1
ATOM 11089 O O . GLU C 1 471 ? -40.105 36.090 29.584 1.00 17.50 500 GLU C O 1
ATOM 11095 N N . VAL C 1 472 ? -38.956 37.319 28.047 1.00 19.10 501 VAL C N 1
ATOM 11096 C CA . VAL C 1 472 ? -38.399 36.140 27.360 1.00 18.79 501 VAL C CA 1
ATOM 11097 C C . VAL C 1 472 ? -37.474 35.354 28.285 1.00 19.05 501 VAL C C 1
ATOM 11098 O O . VAL C 1 472 ? -37.671 34.155 28.450 1.00 18.25 501 VAL C O 1
ATOM 11102 N N . ILE C 1 473 ? -36.613 36.048 29.001 1.00 17.62 502 ILE C N 1
ATOM 11103 C CA . ILE C 1 473 ? -35.759 35.380 30.010 1.00 19.00 502 ILE C CA 1
ATOM 11104 C C . ILE C 1 473 ? -36.535 34.659 31.103 1.00 17.67 502 ILE C C 1
ATOM 11105 O O . ILE C 1 473 ? -36.302 33.462 31.392 1.00 18.12 502 ILE C O 1
ATOM 11110 N N . ARG C 1 474 ? -37.505 35.347 31.684 1.00 16.57 503 ARG C N 1
ATOM 11111 C CA . ARG C 1 474 ? -38.338 34.729 32.714 1.00 16.68 503 ARG C CA 1
ATOM 11112 C C . ARG C 1 474 ? -39.093 33.519 32.220 1.00 17.06 503 ARG C C 1
ATOM 11113 O O . ARG C 1 474 ? -39.198 32.504 32.908 1.00 15.66 503 ARG C O 1
ATOM 11121 N N . GLU C 1 475 ? -39.744 33.662 31.067 1.00 17.43 504 GLU C N 1
ATOM 11122 C CA . GLU C 1 475 ? -40.584 32.597 30.573 1.00 18.96 504 GLU C CA 1
ATOM 11123 C C . GLU C 1 475 ? -39.762 31.323 30.226 1.00 17.89 504 GLU C C 1
ATOM 11124 O O . GLU C 1 475 ? -40.269 30.221 30.376 1.00 16.28 504 GLU C O 1
ATOM 11130 N N . GLU C 1 476 ? -38.539 31.514 29.751 1.00 17.07 505 GLU C N 1
ATOM 11131 C CA . GLU C 1 476 ? -37.636 30.386 29.525 1.00 18.00 505 GLU C CA 1
ATOM 11132 C C . GLU C 1 476 ? -37.305 29.631 30.830 1.00 17.05 505 GLU C C 1
ATOM 11133 O O . GLU C 1 476 ? -37.357 28.402 30.847 1.00 17.70 505 GLU C O 1
ATOM 11139 N N . LEU C 1 477 ? -37.112 30.364 31.917 1.00 17.50 506 LEU C N 1
ATOM 11140 C CA . LEU C 1 477 ? -36.860 29.765 33.234 1.00 17.30 506 LEU C CA 1
ATOM 11141 C C . LEU C 1 477 ? -38.073 29.023 33.755 1.00 17.21 506 LEU C C 1
ATOM 11142 O O . LEU C 1 477 ? -37.949 27.912 34.194 1.00 16.67 506 LEU C O 1
ATOM 11147 N N . GLU C 1 478 ? -39.259 29.624 33.639 1.00 17.31 507 GLU C N 1
ATOM 11148 C CA . GLU C 1 478 ? -40.469 28.961 33.997 1.00 20.47 507 GLU C CA 1
ATOM 11149 C C . GLU C 1 478 ? -40.685 27.676 33.242 1.00 19.82 507 GLU C C 1
ATOM 11150 O O . GLU C 1 478 ? -41.162 26.677 33.804 1.00 19.14 507 GLU C O 1
ATOM 11156 N N . LEU C 1 479 ? -40.377 27.691 31.947 1.00 18.87 508 LEU C N 1
ATOM 11157 C CA . LEU C 1 479 ? -40.551 26.494 31.148 1.00 19.90 508 LEU C CA 1
ATOM 11158 C C . LEU C 1 479 ? -39.597 25.365 31.549 1.00 19.01 508 LEU C C 1
ATOM 11159 O O . LEU C 1 479 ? -39.989 24.193 31.584 1.00 18.08 508 LEU C O 1
ATOM 11164 N N . VAL C 1 480 ? -38.370 25.723 31.852 1.00 17.98 509 VAL C N 1
ATOM 11165 C CA . VAL C 1 480 ? -37.414 24.746 32.409 1.00 19.52 509 VAL C CA 1
ATOM 11166 C C . VAL C 1 480 ? -37.970 24.077 33.683 1.00 19.15 509 VAL C C 1
ATOM 11167 O O . VAL C 1 480 ? -37.899 22.855 33.839 1.00 19.06 509 VAL C O 1
ATOM 11171 N N . ARG C 1 481 ? -38.562 24.875 34.563 1.00 19.33 510 ARG C N 1
ATOM 11172 C CA . ARG C 1 481 ? -39.146 24.343 35.784 1.00 20.93 510 ARG C CA 1
ATOM 11173 C C . ARG C 1 481 ? -40.278 23.363 35.484 1.00 21.28 510 ARG C C 1
ATOM 11174 O O . ARG C 1 481 ? -40.316 22.284 36.070 1.00 19.49 510 ARG C O 1
ATOM 11182 N N . GLU C 1 482 ? -41.154 23.722 34.559 1.00 20.54 511 GLU C N 1
ATOM 11183 C CA . GLU C 1 482 ? -42.253 22.823 34.180 1.00 24.45 511 GLU C CA 1
ATOM 11184 C C . GLU C 1 482 ? -41.689 21.528 33.554 1.00 23.57 511 GLU C C 1
ATOM 11185 O O . GLU C 1 482 ? -42.231 20.446 33.794 1.00 23.31 511 GLU C O 1
ATOM 11191 N N . GLN C 1 483 ? -40.687 21.649 32.684 1.00 20.48 512 GLN C N 1
ATOM 11192 C CA . GLN C 1 483 ? -40.255 20.483 31.901 1.00 22.53 512 GLN C CA 1
ATOM 11193 C C . GLN C 1 483 ? -39.347 19.550 32.697 1.00 21.09 512 GLN C C 1
ATOM 11194 O O . GLN C 1 483 ? -39.404 18.361 32.511 1.00 22.31 512 GLN C O 1
ATOM 11200 N N . PHE C 1 484 ? -38.537 20.091 33.578 1.00 18.76 513 PHE C N 1
ATOM 11201 C CA . PHE C 1 484 ? -37.481 19.291 34.241 1.00 19.03 513 PHE C CA 1
ATOM 11202 C C . PHE C 1 484 ? -37.489 19.303 35.756 1.00 19.38 513 PHE C C 1
ATOM 11203 O O . PHE C 1 484 ? -36.754 18.544 36.409 1.00 20.06 513 PHE C O 1
ATOM 11211 N N . GLY C 1 485 ? -38.307 20.163 36.364 1.00 19.01 514 GLY C N 1
ATOM 11212 C CA . GLY C 1 485 ? -38.370 20.244 37.819 1.00 17.82 514 GLY C CA 1
ATOM 11213 C C . GLY C 1 485 ? -38.871 18.923 38.406 1.00 19.26 514 GLY C C 1
ATOM 11214 O O . GLY C 1 485 ? -39.716 18.275 37.828 1.00 21.52 514 GLY C O 1
ATOM 11215 N N . ASP C 1 486 ? -38.282 18.497 39.502 1.00 18.46 515 ASP C N 1
ATOM 11216 C CA . ASP C 1 486 ? -38.684 17.255 40.174 1.00 19.93 515 ASP C CA 1
ATOM 11217 C C . ASP C 1 486 ? -38.687 17.460 41.689 1.00 19.43 515 ASP C C 1
ATOM 11218 O O . ASP C 1 486 ? -38.357 18.548 42.190 1.00 18.68 515 ASP C O 1
ATOM 11223 N N . LYS C 1 487 ? -38.980 16.394 42.414 1.00 19.69 516 LYS C N 1
ATOM 11224 C CA . LYS C 1 487 ? -39.107 16.478 43.878 1.00 20.90 516 LYS C CA 1
ATOM 11225 C C . LYS C 1 487 ? -37.761 16.497 44.574 1.00 18.87 516 LYS C C 1
ATOM 11226 O O . LYS C 1 487 ? -36.805 15.935 44.097 1.00 18.39 516 LYS C O 1
ATOM 11228 N N . ARG C 1 488 ? -37.731 17.158 45.726 1.00 19.13 517 ARG C N 1
ATOM 11229 C CA . ARG C 1 488 ? -36.565 17.135 46.602 1.00 18.94 517 ARG C CA 1
ATOM 11230 C C . ARG C 1 488 ? -36.349 15.697 47.106 1.00 19.82 517 ARG C C 1
ATOM 11231 O O . ARG C 1 488 ? -37.320 14.983 47.371 1.00 19.54 517 ARG C O 1
ATOM 11239 N N . ARG C 1 489 ? -35.096 15.293 47.203 1.00 17.77 518 ARG C N 1
ATOM 11240 C CA . ARG C 1 489 ? -34.735 13.940 47.664 1.00 18.01 518 ARG C CA 1
ATOM 11241 C C . ARG C 1 489 ? -34.120 13.986 49.055 1.00 18.29 518 ARG C C 1
ATOM 11242 O O . ARG C 1 489 ? -34.392 13.148 49.854 1.00 20.31 518 ARG C O 1
ATOM 11250 N N . THR C 1 490 ? -33.276 14.969 49.322 1.00 17.80 519 THR C N 1
ATOM 11251 C CA . THR C 1 490 ? -32.517 15.050 50.570 1.00 18.13 519 THR C CA 1
ATOM 11252 C C . THR C 1 490 ? -33.356 15.842 51.614 1.00 19.13 519 THR C C 1
ATOM 11253 O O . THR C 1 490 ? -33.840 16.937 51.319 1.00 20.03 519 THR C O 1
ATOM 11257 N N . GLU C 1 491 ? -33.487 15.306 52.815 1.00 18.61 520 GLU C N 1
ATOM 11258 C CA . GLU C 1 491 ? -34.178 16.007 53.890 1.00 20.84 520 GLU C CA 1
ATOM 11259 C C . GLU C 1 491 ? -33.207 16.945 54.575 1.00 21.80 520 GLU C C 1
ATOM 11260 O O . GLU C 1 491 ? -32.111 16.511 54.937 1.00 22.41 520 GLU C O 1
ATOM 11266 N N . ILE C 1 492 ? -33.592 18.184 54.807 1.00 23.10 521 ILE C N 1
ATOM 11267 C CA . ILE C 1 492 ? -32.749 19.114 55.542 1.00 26.05 521 ILE C CA 1
ATOM 11268 C C . ILE C 1 492 ? -33.221 19.219 56.999 1.00 30.22 521 ILE C C 1
ATOM 11269 O O . ILE C 1 492 ? -34.388 19.526 57.236 1.00 29.05 521 ILE C O 1
ATOM 11274 N N . THR C 1 493 ? -32.313 18.923 57.958 1.00 34.91 522 THR C N 1
ATOM 11275 C CA . THR C 1 493 ? -32.560 19.074 59.382 1.00 41.17 522 THR C CA 1
ATOM 11276 C C . THR C 1 493 ? -31.495 20.007 60.004 1.00 46.60 522 THR C C 1
ATOM 11277 O O . THR C 1 493 ? -30.518 20.416 59.365 1.00 49.06 522 THR C O 1
ATOM 11282 N N . ALA D 1 4 ? -47.325 -62.176 50.504 1.00 48.26 33 ALA D N 1
ATOM 11283 C CA . ALA D 1 4 ? -48.606 -62.025 49.769 1.00 45.90 33 ALA D CA 1
ATOM 11284 C C . ALA D 1 4 ? -49.065 -63.397 49.210 1.00 42.34 33 ALA D C 1
ATOM 11285 O O . ALA D 1 4 ? -48.252 -64.241 48.878 1.00 42.05 33 ALA D O 1
ATOM 11287 N N . LEU D 1 5 ? -50.363 -63.602 49.134 1.00 38.83 34 LEU D N 1
ATOM 11288 C CA . LEU D 1 5 ? -50.933 -64.751 48.455 1.00 37.79 34 LEU D CA 1
ATOM 11289 C C . LEU D 1 5 ? -51.106 -64.390 46.971 1.00 33.78 34 LEU D C 1
ATOM 11290 O O . LEU D 1 5 ? -51.269 -63.204 46.617 1.00 33.14 34 LEU D O 1
ATOM 11295 N N . PRO D 1 6 ? -51.029 -65.395 46.078 1.00 29.82 35 PRO D N 1
ATOM 11296 C CA . PRO D 1 6 ? -51.305 -65.055 44.683 1.00 27.81 35 PRO D CA 1
ATOM 11297 C C . PRO D 1 6 ? -52.807 -64.808 44.466 1.00 26.17 35 PRO D C 1
ATOM 11298 O O . PRO D 1 6 ? -53.627 -65.353 45.157 1.00 26.05 35 PRO D O 1
ATOM 11302 N N . ASP D 1 7 ? -53.126 -63.994 43.470 1.00 26.69 36 ASP D N 1
ATOM 11303 C CA . ASP D 1 7 ? -54.490 -63.829 43.004 1.00 26.74 36 ASP D CA 1
ATOM 11304 C C . ASP D 1 7 ? -54.910 -65.107 42.285 1.00 25.34 36 ASP D C 1
ATOM 11305 O O . ASP D 1 7 ? -54.177 -65.615 41.465 1.00 23.67 36 ASP D O 1
ATOM 11310 N N . VAL D 1 8 ? -56.085 -65.603 42.594 1.00 24.93 37 VAL D N 1
ATOM 11311 C CA . VAL D 1 8 ? -56.553 -66.836 41.961 1.00 25.43 37 VAL D CA 1
ATOM 11312 C C . VAL D 1 8 ? -56.678 -66.690 40.415 1.00 24.59 37 VAL D C 1
ATOM 11313 O O . VAL D 1 8 ? -56.464 -67.668 39.683 1.00 23.30 37 VAL D O 1
ATOM 11317 N N . ARG D 1 9 ? -56.939 -65.473 39.940 1.00 23.28 38 ARG D N 1
ATOM 11318 C CA . ARG D 1 9 ? -57.191 -65.247 38.501 1.00 23.54 38 ARG D CA 1
ATOM 11319 C C . ARG D 1 9 ? -55.962 -65.303 37.637 1.00 22.23 38 ARG D C 1
ATOM 11320 O O . ARG D 1 9 ? -56.027 -65.857 36.575 1.00 23.86 38 ARG D O 1
ATOM 11328 N N . ASP D 1 10 ? -54.831 -64.752 38.079 1.00 21.31 39 ASP D N 1
ATOM 11329 C CA . ASP D 1 10 ? -53.647 -64.742 37.277 1.00 19.17 39 ASP D CA 1
ATOM 11330 C C . ASP D 1 10 ? -52.469 -65.490 37.886 1.00 19.36 39 ASP D C 1
ATOM 11331 O O . ASP D 1 10 ? -51.436 -65.591 37.244 1.00 17.95 39 ASP D O 1
ATOM 11336 N N . GLY D 1 11 ? -52.631 -65.975 39.108 1.00 21.08 40 GLY D N 1
ATOM 11337 C CA . GLY D 1 11 ? -51.548 -66.679 39.795 1.00 22.07 40 GLY D CA 1
ATOM 11338 C C . GLY D 1 11 ? -50.375 -65.815 40.234 1.00 23.60 40 GLY D C 1
ATOM 11339 O O . GLY D 1 11 ? -49.330 -66.367 40.630 1.00 23.89 40 GLY D O 1
ATOM 11340 N N . LEU D 1 12 ? -50.509 -64.489 40.185 1.00 20.82 41 LEU D N 1
ATOM 11341 C CA . LEU D 1 12 ? -49.364 -63.599 40.442 1.00 21.36 41 LEU D CA 1
ATOM 11342 C C . LEU D 1 12 ? -49.514 -62.885 41.779 1.00 22.86 41 LEU D C 1
ATOM 11343 O O . LEU D 1 12 ? -50.605 -62.761 42.311 1.00 22.39 41 LEU D O 1
ATOM 11348 N N . LYS D 1 13 ? -48.381 -62.545 42.334 1.00 25.06 42 LYS D N 1
ATOM 11349 C CA . LYS D 1 13 ? -48.282 -61.650 43.464 1.00 26.91 42 LYS D CA 1
ATOM 11350 C C . LYS D 1 13 ? -47.857 -60.274 42.877 1.00 25.04 42 LYS D C 1
ATOM 11351 O O . LYS D 1 13 ? -47.415 -60.223 41.747 1.00 22.23 42 LYS D O 1
ATOM 11357 N N . PRO D 1 14 ? -47.986 -59.194 43.652 1.00 26.52 43 PRO D N 1
ATOM 11358 C CA . PRO D 1 14 ? -47.680 -57.845 43.169 1.00 26.29 43 PRO D CA 1
ATOM 11359 C C . PRO D 1 14 ? -46.313 -57.725 42.555 1.00 24.27 43 PRO D C 1
ATOM 11360 O O . PRO D 1 14 ? -46.173 -57.130 41.486 1.00 23.05 43 PRO D O 1
ATOM 11364 N N . VAL D 1 15 ? -45.293 -58.311 43.179 1.00 25.84 44 VAL D N 1
ATOM 11365 C CA . VAL D 1 15 ? -43.976 -58.174 42.623 1.00 25.76 44 VAL D CA 1
ATOM 11366 C C . VAL D 1 15 ? -43.847 -58.732 41.199 1.00 24.10 44 VAL D C 1
ATOM 11367 O O . VAL D 1 15 ? -43.202 -58.135 40.354 1.00 21.00 44 VAL D O 1
ATOM 11371 N N . HIS D 1 16 ? -44.488 -59.873 40.924 1.00 22.48 45 HIS D N 1
ATOM 11372 C CA . HIS D 1 16 ? -44.406 -60.487 39.622 1.00 21.36 45 HIS D CA 1
ATOM 11373 C C . HIS D 1 16 ? -45.076 -59.594 38.627 1.00 20.27 45 HIS D C 1
ATOM 11374 O O . HIS D 1 16 ? -44.655 -59.470 37.487 1.00 17.89 45 HIS D O 1
ATOM 11381 N N . ARG D 1 17 ? -46.181 -59.038 39.042 1.00 19.78 46 ARG D N 1
ATOM 11382 C CA . ARG D 1 17 ? -46.991 -58.270 38.169 1.00 21.88 46 ARG D CA 1
ATOM 11383 C C . ARG D 1 17 ? -46.258 -56.954 37.767 1.00 21.68 46 ARG D C 1
ATOM 11384 O O . ARG D 1 17 ? -46.310 -56.529 36.626 1.00 22.08 46 ARG D O 1
ATOM 11392 N N . ARG D 1 18 ? -45.529 -56.385 38.698 1.00 19.84 47 ARG D N 1
ATOM 11393 C CA . ARG D 1 18 ? -44.760 -55.172 38.479 1.00 20.89 47 ARG D CA 1
ATOM 11394 C C . ARG D 1 18 ? -43.606 -55.431 37.478 1.00 19.14 47 ARG D C 1
ATOM 11395 O O . ARG D 1 18 ? -43.408 -54.636 36.559 1.00 19.78 47 ARG D O 1
ATOM 11403 N N . VAL D 1 19 ? -42.954 -56.569 37.596 1.00 17.59 48 VAL D N 1
ATOM 11404 C CA . VAL D 1 19 ? -41.912 -56.945 36.677 1.00 17.71 48 VAL D CA 1
ATOM 11405 C C . VAL D 1 19 ? -42.465 -57.133 35.267 1.00 16.95 48 VAL D C 1
ATOM 11406 O O . VAL D 1 19 ? -41.928 -56.583 34.307 1.00 16.59 48 VAL D O 1
ATOM 11410 N N . LEU D 1 20 ? -43.530 -57.915 35.131 1.00 16.46 49 LEU D N 1
ATOM 11411 C CA . LEU D 1 20 ? -44.065 -58.216 33.842 1.00 17.47 49 LEU D CA 1
ATOM 11412 C C . LEU D 1 20 ? -44.647 -56.983 33.143 1.00 16.79 49 LEU D C 1
ATOM 11413 O O . LEU D 1 20 ? -44.471 -56.809 31.954 1.00 16.29 49 LEU D O 1
ATOM 11418 N N . TYR D 1 21 ? -45.339 -56.146 33.910 1.00 17.91 50 TYR D N 1
ATOM 11419 C CA . TYR D 1 21 ? -45.910 -54.945 33.374 1.00 17.66 50 TYR D CA 1
ATOM 11420 C C . TYR D 1 21 ? -44.786 -53.996 32.906 1.00 17.19 50 TYR D C 1
ATOM 11421 O O . TYR D 1 21 ? -44.894 -53.417 31.822 1.00 18.22 50 TYR D O 1
ATOM 11430 N N . ALA D 1 22 ? -43.727 -53.843 33.689 1.00 16.75 51 ALA D N 1
ATOM 11431 C CA . ALA D 1 22 ? -42.561 -53.008 33.271 1.00 17.90 51 ALA D CA 1
ATOM 11432 C C . ALA D 1 22 ? -41.938 -53.486 31.934 1.00 17.28 51 ALA D C 1
ATOM 11433 O O . ALA D 1 22 ? -41.627 -52.654 31.077 1.00 16.54 51 ALA D O 1
ATOM 11435 N N . MET D 1 23 ? -41.828 -54.806 31.779 1.00 16.22 52 MET D N 1
ATOM 11436 C CA . MET D 1 23 ? -41.286 -55.407 30.551 1.00 17.02 52 MET D CA 1
ATOM 11437 C C . MET D 1 23 ? -42.203 -55.129 29.377 1.00 18.07 52 MET D C 1
ATOM 11438 O O . MET D 1 23 ? -41.728 -54.741 28.292 1.00 18.02 52 MET D O 1
ATOM 11443 N N . ASN D 1 24 ? -43.513 -55.200 29.615 1.00 18.08 53 ASN D N 1
ATOM 11444 C CA . ASN D 1 24 ? -44.510 -54.885 28.597 1.00 20.02 53 ASN D CA 1
ATOM 11445 C C . ASN D 1 24 ? -44.401 -53.429 28.143 1.00 21.01 53 ASN D C 1
ATOM 11446 O O . ASN D 1 24 ? -44.318 -53.146 26.935 1.00 21.17 53 ASN D O 1
ATOM 11451 N N . VAL D 1 25 ? -44.349 -52.516 29.101 1.00 21.05 54 VAL D N 1
ATOM 11452 C CA . VAL D 1 25 ? -44.265 -51.072 28.810 1.00 23.81 54 VAL D CA 1
ATOM 11453 C C . VAL D 1 25 ? -42.918 -50.676 28.113 1.00 24.19 54 VAL D C 1
ATOM 11454 O O . VAL D 1 25 ? -42.894 -49.827 27.228 1.00 22.81 54 VAL D O 1
ATOM 11458 N N . LEU D 1 26 ? -41.818 -51.311 28.503 1.00 22.67 55 LEU D N 1
ATOM 11459 C CA . LEU D 1 26 ? -40.557 -51.163 27.789 1.00 22.52 55 LEU D CA 1
ATOM 11460 C C . LEU D 1 26 ? -40.534 -51.715 26.372 1.00 22.76 55 LEU D C 1
ATOM 11461 O O . LEU D 1 26 ? -39.539 -51.539 25.687 1.00 23.79 55 LEU D O 1
ATOM 11466 N N . GLY D 1 27 ? -41.537 -52.487 25.967 1.00 21.25 56 GLY D N 1
ATOM 11467 C CA . GLY D 1 27 ? -41.519 -53.154 24.683 1.00 21.68 56 GLY D CA 1
ATOM 11468 C C . GLY D 1 27 ? -40.473 -54.281 24.639 1.00 21.90 56 GLY D C 1
ATOM 11469 O O . GLY D 1 27 ? -39.937 -54.579 23.580 1.00 20.51 56 GLY D O 1
ATOM 11470 N N . ASN D 1 28 ? -40.263 -54.954 25.768 1.00 19.60 57 ASN D N 1
ATOM 11471 C CA . ASN D 1 28 ? -39.267 -56.019 25.912 1.00 18.32 57 ASN D CA 1
ATOM 11472 C C . ASN D 1 28 ? -39.952 -57.334 25.470 1.00 17.76 57 ASN D C 1
ATOM 11473 O O . ASN D 1 28 ? -40.072 -58.271 26.235 1.00 17.23 57 ASN D O 1
ATOM 11478 N N . ASP D 1 29 ? -40.353 -57.348 24.211 1.00 18.80 58 ASP D N 1
ATOM 11479 C CA . ASP D 1 29 ? -41.223 -58.369 23.643 1.00 20.26 58 ASP D CA 1
ATOM 11480 C C . ASP D 1 29 ? -40.460 -59.619 23.184 1.00 20.93 58 ASP D C 1
ATOM 11481 O O . ASP D 1 29 ? -39.244 -59.568 22.910 1.00 19.41 58 ASP D O 1
ATOM 11486 N N . TRP D 1 30 ? -41.196 -60.731 23.061 1.00 21.68 59 TRP D N 1
ATOM 11487 C CA . TRP D 1 30 ? -40.623 -62.024 22.668 1.00 22.53 59 TRP D CA 1
ATOM 11488 C C . TRP D 1 30 ? -39.909 -61.966 21.316 1.00 25.02 59 TRP D C 1
ATOM 11489 O O . TRP D 1 30 ? -38.999 -62.742 21.095 1.00 26.03 59 TRP D O 1
ATOM 11500 N N . ASN D 1 31 ? -40.311 -61.063 20.425 1.00 25.86 60 ASN D N 1
ATOM 11501 C CA . ASN D 1 31 ? -39.761 -60.997 19.078 1.00 29.62 60 ASN D CA 1
ATOM 11502 C C . ASN D 1 31 ? -38.854 -59.802 18.843 1.00 29.82 60 ASN D C 1
ATOM 11503 O O . ASN D 1 31 ? -38.618 -59.413 17.711 1.00 30.02 60 ASN D O 1
ATOM 11508 N N . LYS D 1 32 ? -38.357 -59.206 19.924 1.00 25.85 61 LYS D N 1
ATOM 11509 C CA . LYS D 1 32 ? -37.415 -58.120 19.836 1.00 28.08 61 LYS D CA 1
ATOM 11510 C C . LYS D 1 32 ? -36.133 -58.506 20.556 1.00 25.22 61 LYS D C 1
ATOM 11511 O O . LYS D 1 32 ? -36.104 -59.486 21.278 1.00 23.44 61 LYS D O 1
ATOM 11517 N N . ALA D 1 33 ? -35.086 -57.718 20.341 1.00 25.22 62 ALA D N 1
ATOM 11518 C CA . ALA D 1 33 ? -33.785 -58.011 20.906 1.00 24.74 62 ALA D CA 1
ATOM 11519 C C . ALA D 1 33 ? -33.900 -58.145 22.441 1.00 22.99 62 ALA D C 1
ATOM 11520 O O . ALA D 1 33 ? -34.685 -57.464 23.077 1.00 22.49 62 ALA D O 1
ATOM 11522 N N . TYR D 1 34 ? -33.097 -59.033 23.023 1.00 23.00 63 TYR D N 1
ATOM 11523 C CA . TYR D 1 34 ? -32.951 -59.099 24.439 1.00 21.72 63 TYR D CA 1
ATOM 11524 C C . TYR D 1 34 ? -32.448 -57.773 25.014 1.00 21.72 63 TYR D C 1
ATOM 11525 O O . TYR D 1 34 ? -31.728 -57.028 24.336 1.00 21.36 63 TYR D O 1
ATOM 11534 N N . LYS D 1 35 ? -32.842 -57.492 26.258 1.00 19.66 64 LYS D N 1
ATOM 11535 C CA . LYS D 1 35 ? -32.326 -56.348 26.990 1.00 18.95 64 LYS D CA 1
ATOM 11536 C C . LYS D 1 35 ? -31.533 -56.895 28.193 1.00 18.27 64 LYS D C 1
ATOM 11537 O O . LYS D 1 35 ? -31.860 -57.963 28.707 1.00 16.90 64 LYS D O 1
ATOM 11543 N N . LYS D 1 36 ? -30.541 -56.141 28.659 1.00 17.90 65 LYS D N 1
ATOM 11544 C CA . LYS D 1 36 ? -29.854 -56.523 29.892 1.00 19.12 65 LYS D CA 1
ATOM 11545 C C . LYS D 1 36 ? -30.844 -56.429 31.066 1.00 18.25 65 LYS D C 1
ATOM 11546 O O . LYS D 1 36 ? -31.702 -55.539 31.091 1.00 18.58 65 LYS D O 1
ATOM 11552 N N . SER D 1 37 ? -30.769 -57.412 31.949 1.00 17.87 66 SER D N 1
ATOM 11553 C CA . SER D 1 37 ? -31.689 -57.482 33.082 1.00 17.17 66 SER D CA 1
ATOM 11554 C C . SER D 1 37 ? -31.698 -56.157 33.869 1.00 17.08 66 SER D C 1
ATOM 11555 O O . SER D 1 37 ? -32.733 -55.723 34.349 1.00 17.50 66 SER D O 1
ATOM 11558 N N . ALA D 1 38 ? -30.538 -55.523 34.007 1.00 17.13 67 ALA D N 1
ATOM 11559 C CA . ALA D 1 38 ? -30.408 -54.257 34.710 1.00 17.16 67 ALA D CA 1
ATOM 11560 C C . ALA D 1 38 ? -31.323 -53.174 34.203 1.00 17.38 67 ALA D C 1
ATOM 11561 O O . ALA D 1 38 ? -31.827 -52.358 34.990 1.00 16.61 67 ALA D O 1
ATOM 11563 N N . ARG D 1 39 ? -31.550 -53.138 32.901 1.00 17.40 68 ARG D N 1
ATOM 11564 C CA . ARG D 1 39 ? -32.458 -52.141 32.350 1.00 17.73 68 ARG D CA 1
ATOM 11565 C C . ARG D 1 39 ? -33.903 -52.329 32.879 1.00 18.05 68 ARG D C 1
ATOM 11566 O O . ARG D 1 39 ? -34.599 -51.367 33.211 1.00 18.50 68 ARG D O 1
ATOM 11574 N N . VAL D 1 40 ? -34.348 -53.580 32.957 1.00 16.95 69 VAL D N 1
ATOM 11575 C CA . VAL D 1 40 ? -35.671 -53.889 33.469 1.00 17.19 69 VAL D CA 1
ATOM 11576 C C . VAL D 1 40 ? -35.724 -53.669 34.987 1.00 17.18 69 VAL D C 1
ATOM 11577 O O . VAL D 1 40 ? -36.674 -53.050 35.482 1.00 17.59 69 VAL D O 1
ATOM 11581 N N . VAL D 1 41 ? -34.689 -54.099 35.689 1.00 17.04 70 VAL D N 1
ATOM 11582 C CA . VAL D 1 41 ? -34.602 -53.914 37.142 1.00 17.26 70 VAL D CA 1
ATOM 11583 C C . VAL D 1 41 ? -34.695 -52.419 37.484 1.00 18.17 70 VAL D C 1
ATOM 11584 O O . VAL D 1 41 ? -35.501 -52.000 38.382 1.00 17.66 70 VAL D O 1
ATOM 11588 N N . GLY D 1 42 ? -33.956 -51.607 36.745 1.00 17.90 71 GLY D N 1
ATOM 11589 C CA . GLY D 1 42 ? -33.957 -50.159 36.946 1.00 18.52 71 GLY D CA 1
ATOM 11590 C C . GLY D 1 42 ? -35.319 -49.519 36.749 1.00 19.24 71 GLY D C 1
ATOM 11591 O O . GLY D 1 42 ? -35.775 -48.660 37.568 1.00 18.84 71 GLY D O 1
ATOM 11592 N N . ASP D 1 43 ? -36.005 -49.932 35.705 1.00 19.92 72 ASP D N 1
ATOM 11593 C CA . ASP D 1 43 ? -37.379 -49.481 35.475 1.00 21.79 72 ASP D CA 1
ATOM 11594 C C . ASP D 1 43 ? -38.373 -49.878 36.576 1.00 20.82 72 ASP D C 1
ATOM 11595 O O . ASP D 1 43 ? -39.209 -49.061 36.992 1.00 20.91 72 ASP D O 1
ATOM 11600 N N . VAL D 1 44 ? -38.291 -51.137 37.018 1.00 18.80 73 VAL D N 1
ATOM 11601 C CA . VAL D 1 44 ? -39.111 -51.623 38.066 1.00 19.53 73 VAL D CA 1
ATOM 11602 C C . VAL D 1 44 ? -38.846 -50.876 39.370 1.00 20.33 73 VAL D C 1
ATOM 11603 O O . VAL D 1 44 ? -39.803 -50.405 40.036 1.00 21.18 73 VAL D O 1
ATOM 11607 N N . ILE D 1 45 ? -37.576 -50.674 39.714 1.00 20.13 74 ILE D N 1
ATOM 11608 C CA . ILE D 1 45 ? -37.216 -49.972 40.938 1.00 22.30 74 ILE D CA 1
ATOM 11609 C C . ILE D 1 45 ? -37.701 -48.518 40.919 1.00 23.09 74 ILE D C 1
ATOM 11610 O O . ILE D 1 45 ? -38.250 -48.025 41.908 1.00 24.16 74 ILE D O 1
ATOM 11615 N N . GLY D 1 46 ? -37.529 -47.857 39.783 1.00 21.63 75 GLY D N 1
ATOM 11616 C CA . GLY D 1 46 ? -37.883 -46.470 39.652 1.00 22.58 75 GLY D CA 1
ATOM 11617 C C . GLY D 1 46 ? -39.372 -46.214 39.694 1.00 23.65 75 GLY D C 1
ATOM 11618 O O . GLY D 1 46 ? -39.838 -45.222 40.285 1.00 23.72 75 GLY D O 1
ATOM 11619 N N . LYS D 1 47 ? -40.146 -47.116 39.081 1.00 23.17 76 LYS D N 1
ATOM 11620 C CA . LYS D 1 47 ? -41.572 -46.877 38.937 1.00 26.42 76 LYS D CA 1
ATOM 11621 C C . LYS D 1 47 ? -42.482 -47.618 39.915 1.00 26.53 76 LYS D C 1
ATOM 11622 O O . LYS D 1 47 ? -43.559 -47.118 40.204 1.00 26.48 76 LYS D O 1
ATOM 11628 N N . TYR D 1 48 ? -42.084 -48.809 40.370 1.00 25.10 77 TYR D N 1
ATOM 11629 C CA . TYR D 1 48 ? -42.996 -49.690 41.127 1.00 26.73 77 TYR D CA 1
ATOM 11630 C C . TYR D 1 48 ? -42.486 -50.240 42.445 1.00 29.38 77 TYR D C 1
ATOM 11631 O O . TYR D 1 48 ? -43.290 -50.500 43.316 1.00 32.14 77 TYR D O 1
ATOM 11640 N N . HIS D 1 49 ? -41.166 -50.412 42.600 1.00 27.86 78 HIS D N 1
ATOM 11641 C CA . HIS D 1 49 ? -40.575 -51.061 43.768 1.00 29.57 78 HIS D CA 1
ATOM 11642 C C . HIS D 1 49 ? -39.322 -50.325 44.195 1.00 28.95 78 HIS D C 1
ATOM 11643 O O . HIS D 1 49 ? -38.197 -50.774 43.941 1.00 28.25 78 HIS D O 1
ATOM 11650 N N . PRO D 1 50 ? -39.479 -49.181 44.891 1.00 28.92 79 PRO D N 1
ATOM 11651 C CA . PRO D 1 50 ? -38.366 -48.236 45.080 1.00 29.46 79 PRO D CA 1
ATOM 11652 C C . PRO D 1 50 ? -37.437 -48.566 46.257 1.00 32.24 79 PRO D C 1
ATOM 11653 O O . PRO D 1 50 ? -37.213 -47.756 47.097 1.00 32.01 79 PRO D O 1
ATOM 11657 N N . HIS D 1 51 ? -36.838 -49.756 46.230 1.00 35.66 80 HIS D N 1
ATOM 11658 C CA . HIS D 1 51 ? -36.020 -50.292 47.328 1.00 39.41 80 HIS D CA 1
ATOM 11659 C C . HIS D 1 51 ? -34.767 -50.856 46.690 1.00 41.89 80 HIS D C 1
ATOM 11660 O O . HIS D 1 51 ? -34.850 -51.421 45.610 1.00 38.72 80 HIS D O 1
ATOM 11667 N N . GLY D 1 52 ? -33.622 -50.759 47.357 1.00 50.61 81 GLY D N 1
ATOM 11668 C CA . GLY D 1 52 ? -32.384 -51.344 46.798 1.00 54.53 81 GLY D CA 1
ATOM 11669 C C . GLY D 1 52 ? -32.065 -52.843 46.812 1.00 56.83 81 GLY D C 1
ATOM 11670 O O . GLY D 1 52 ? -31.014 -53.248 46.287 1.00 66.32 81 GLY D O 1
ATOM 11671 N N . ASP D 1 53 ? -32.937 -53.665 47.384 1.00 55.83 82 ASP D N 1
ATOM 11672 C CA . ASP D 1 53 ? -32.581 -55.044 47.732 1.00 55.97 82 ASP D CA 1
ATOM 11673 C C . ASP D 1 53 ? -32.639 -55.953 46.490 1.00 48.42 82 ASP D C 1
ATOM 11674 O O . ASP D 1 53 ? -32.808 -55.492 45.360 1.00 44.37 82 ASP D O 1
ATOM 11679 N N . SER D 1 54 ? -32.440 -57.239 46.715 1.00 46.58 83 SER D N 1
ATOM 11680 C CA . SER D 1 54 ? -32.251 -58.195 45.628 1.00 44.39 83 SER D CA 1
ATOM 11681 C C . SER D 1 54 ? -33.563 -58.661 45.012 1.00 39.66 83 SER D C 1
ATOM 11682 O O . SER D 1 54 ? -33.557 -59.455 44.074 1.00 36.23 83 SER D O 1
ATOM 11685 N N . ALA D 1 55 ? -34.685 -58.180 45.536 1.00 37.37 84 ALA D N 1
ATOM 11686 C CA . ALA D 1 55 ? -35.975 -58.820 45.296 1.00 36.20 84 ALA D CA 1
ATOM 11687 C C . ALA D 1 55 ? -36.485 -58.764 43.871 1.00 30.06 84 ALA D C 1
ATOM 11688 O O . ALA D 1 55 ? -37.023 -59.747 43.346 1.00 30.50 84 ALA D O 1
ATOM 11690 N N . VAL D 1 56 ? -36.289 -57.622 43.217 1.00 25.19 85 VAL D N 1
ATOM 11691 C CA . VAL D 1 56 ? -36.719 -57.503 41.853 1.00 22.65 85 VAL D CA 1
ATOM 11692 C C . VAL D 1 56 ? -35.938 -58.457 40.944 1.00 20.67 85 VAL D C 1
ATOM 11693 O O . VAL D 1 56 ? -36.503 -59.204 40.155 1.00 19.19 85 VAL D O 1
ATOM 11697 N N . TYR D 1 57 ? -34.633 -58.412 41.017 1.00 20.04 86 TYR D N 1
ATOM 11698 C CA . TYR D 1 57 ? -33.834 -59.301 40.148 1.00 20.39 86 TYR D CA 1
ATOM 11699 C C . TYR D 1 57 ? -34.066 -60.777 40.502 1.00 20.84 86 TYR D C 1
ATOM 11700 O O . TYR D 1 57 ? -34.124 -61.610 39.608 1.00 20.37 86 TYR D O 1
ATOM 11709 N N . ASP D 1 58 ? -34.135 -61.103 41.790 1.00 23.00 87 ASP D N 1
ATOM 11710 C CA . ASP D 1 58 ? -34.445 -62.489 42.189 1.00 26.91 87 ASP D CA 1
ATOM 11711 C C . ASP D 1 58 ? -35.733 -63.018 41.556 1.00 24.78 87 ASP D C 1
ATOM 11712 O O . ASP D 1 58 ? -35.806 -64.207 41.155 1.00 24.14 87 ASP D O 1
ATOM 11717 N N . THR D 1 59 ? -36.730 -62.145 41.443 1.00 24.09 88 THR D N 1
ATOM 11718 C CA . THR D 1 59 ? -38.020 -62.493 40.834 1.00 25.32 88 THR D CA 1
ATOM 11719 C C . THR D 1 59 ? -37.870 -62.754 39.352 1.00 23.46 88 THR D C 1
ATOM 11720 O O . THR D 1 59 ? -38.409 -63.720 38.804 1.00 21.73 88 THR D O 1
ATOM 11724 N N . ILE D 1 60 ? -37.125 -61.881 38.679 1.00 20.81 89 ILE D N 1
ATOM 11725 C CA . ILE D 1 60 ? -36.853 -62.051 37.258 1.00 19.98 89 ILE D CA 1
ATOM 11726 C C . ILE D 1 60 ? -36.117 -63.376 37.013 1.00 20.03 89 ILE D C 1
ATOM 11727 O O . ILE D 1 60 ? -36.508 -64.163 36.120 1.00 20.62 89 ILE D O 1
ATOM 11732 N N . VAL D 1 61 ? -35.095 -63.638 37.816 1.00 19.61 90 VAL D N 1
ATOM 11733 C CA . VAL D 1 61 ? -34.287 -64.860 37.668 1.00 20.22 90 VAL D CA 1
ATOM 11734 C C . VAL D 1 61 ? -35.154 -66.126 37.817 1.00 22.07 90 VAL D C 1
ATOM 11735 O O . VAL D 1 61 ? -35.095 -67.055 36.972 1.00 21.42 90 VAL D O 1
ATOM 11739 N N . ARG D 1 62 ? -36.000 -66.146 38.824 1.00 23.11 91 ARG D N 1
ATOM 11740 C CA . ARG D 1 62 ? -36.832 -67.348 39.060 1.00 27.50 91 ARG D CA 1
ATOM 11741 C C . ARG D 1 62 ? -37.803 -67.575 37.919 1.00 26.25 91 ARG D C 1
ATOM 11742 O O . ARG D 1 62 ? -38.036 -68.742 37.534 1.00 24.12 91 ARG D O 1
ATOM 11750 N N . MET D 1 63 ? -38.348 -66.480 37.386 1.00 22.60 92 MET D N 1
ATOM 11751 C CA . MET D 1 63 ? -39.276 -66.554 36.262 1.00 23.15 92 MET D CA 1
ATOM 11752 C C . MET D 1 63 ? -38.646 -67.073 34.963 1.00 21.40 92 MET D C 1
ATOM 11753 O O . MET D 1 63 ? -39.360 -67.439 34.030 1.00 18.87 92 MET D O 1
ATOM 11758 N N . ALA D 1 64 ? -37.318 -67.036 34.890 1.00 22.19 93 ALA D N 1
ATOM 11759 C CA . ALA D 1 64 ? -36.575 -67.510 33.723 1.00 21.48 93 ALA D CA 1
ATOM 11760 C C . ALA D 1 64 ? -36.035 -68.950 33.833 1.00 22.59 93 ALA D C 1
ATOM 11761 O O . ALA D 1 64 ? -35.532 -69.467 32.834 1.00 24.38 93 ALA D O 1
ATOM 11763 N N . GLN D 1 65 ? -36.080 -69.559 35.014 1.00 21.79 94 GLN D N 1
ATOM 11764 C CA . GLN D 1 65 ? -35.428 -70.847 35.246 1.00 23.84 94 GLN D CA 1
ATOM 11765 C C . GLN D 1 65 ? -36.320 -72.010 34.879 1.00 23.25 94 GLN D C 1
ATOM 11766 O O . GLN D 1 65 ? -37.409 -72.166 35.437 1.00 22.27 94 GLN D O 1
ATOM 11772 N N . PRO D 1 66 ? -35.855 -72.831 33.958 1.00 24.77 95 PRO D N 1
ATOM 11773 C CA . PRO D 1 66 ? -36.676 -73.965 33.558 1.00 25.20 95 PRO D CA 1
ATOM 11774 C C . PRO D 1 66 ? -36.834 -75.061 34.617 1.00 26.07 95 PRO D C 1
ATOM 11775 O O . PRO D 1 66 ? -37.714 -75.902 34.474 1.00 27.38 95 PRO D O 1
ATOM 11779 N N . PHE D 1 67 ? -35.984 -75.087 35.639 1.00 26.39 96 PHE D N 1
ATOM 11780 C CA . PHE D 1 67 ? -36.125 -76.019 36.738 1.00 28.74 96 PHE D CA 1
ATOM 11781 C C . PHE D 1 67 ? -37.050 -75.446 37.820 1.00 27.88 96 PHE D C 1
ATOM 11782 O O . PHE D 1 67 ? -37.396 -76.147 38.762 1.00 30.84 96 PHE D O 1
ATOM 11790 N N . SER D 1 68 ? -37.446 -74.199 37.682 1.00 26.44 97 SER D N 1
ATOM 11791 C CA . SER D 1 68 ? -38.364 -73.549 38.630 1.00 26.59 97 SER D CA 1
ATOM 11792 C C . SER D 1 68 ? -39.795 -73.416 38.139 1.00 24.99 97 SER D C 1
ATOM 11793 O O . SER D 1 68 ? -40.692 -73.666 38.896 1.00 24.55 97 SER D O 1
ATOM 11796 N N . LEU D 1 69 ? -39.981 -72.882 36.926 1.00 23.02 98 LEU D N 1
ATOM 11797 C CA . LEU D 1 69 ? -41.283 -72.628 36.355 1.00 21.46 98 LEU D CA 1
ATOM 11798 C C . LEU D 1 69 ? -41.578 -73.660 35.285 1.00 20.91 98 LEU D C 1
ATOM 11799 O O . LEU D 1 69 ? -40.747 -73.905 34.401 1.00 21.02 98 LEU D O 1
ATOM 11804 N N . ARG D 1 70 ? -42.752 -74.255 35.383 1.00 20.32 99 ARG D N 1
ATOM 11805 C CA . ARG D 1 70 ? -43.224 -75.209 34.402 1.00 19.95 99 ARG D CA 1
ATOM 11806 C C . ARG D 1 70 ? -43.375 -74.534 33.011 1.00 19.09 99 ARG D C 1
ATOM 11807 O O . ARG D 1 70 ? -43.078 -75.178 32.007 1.00 19.80 99 ARG D O 1
ATOM 11815 N N . TYR D 1 71 ? -43.814 -73.258 32.988 1.00 18.11 100 TYR D N 1
ATOM 11816 C CA . TYR D 1 71 ? -43.888 -72.409 31.781 1.00 17.07 100 TYR D CA 1
ATOM 11817 C C . TYR D 1 71 ? -43.245 -71.079 32.117 1.00 16.62 100 TYR D C 1
ATOM 11818 O O . TYR D 1 71 ? -43.892 -70.211 32.743 1.00 17.30 100 TYR D O 1
ATOM 11827 N N . MET D 1 72 ? -41.992 -70.926 31.706 1.00 17.04 101 MET D N 1
ATOM 11828 C CA . MET D 1 72 ? -41.201 -69.738 32.046 1.00 17.87 101 MET D CA 1
ATOM 11829 C C . MET D 1 72 ? -41.921 -68.493 31.521 1.00 16.05 101 MET D C 1
ATOM 11830 O O . MET D 1 72 ? -42.415 -68.466 30.391 1.00 16.67 101 MET D O 1
ATOM 11835 N N . LEU D 1 73 ? -41.961 -67.476 32.332 1.00 16.05 102 LEU D N 1
ATOM 11836 C CA . LEU D 1 73 ? -42.560 -66.223 31.949 1.00 16.28 102 LEU D CA 1
ATOM 11837 C C . LEU D 1 73 ? -41.541 -65.211 31.415 1.00 16.79 102 LEU D C 1
ATOM 11838 O O . LEU D 1 73 ? -41.915 -64.253 30.692 1.00 16.69 102 LEU D O 1
ATOM 11843 N N . VAL D 1 74 ? -40.279 -65.452 31.702 1.00 16.53 103 VAL D N 1
ATOM 11844 C CA . VAL D 1 74 ? -39.202 -64.635 31.160 1.00 18.27 103 VAL D CA 1
ATOM 11845 C C . VAL D 1 74 ? -38.344 -65.554 30.312 1.00 17.99 103 VAL D C 1
ATOM 11846 O O . VAL D 1 74 ? -37.981 -66.671 30.742 1.00 18.64 103 VAL D O 1
ATOM 11850 N N . ASP D 1 75 ? -38.004 -65.089 29.127 1.00 18.28 104 ASP D N 1
ATOM 11851 C CA . ASP D 1 75 ? -37.041 -65.719 28.229 1.00 20.25 104 ASP D CA 1
ATOM 11852 C C . ASP D 1 75 ? -35.680 -65.142 28.532 1.00 20.92 104 ASP D C 1
ATOM 11853 O O . ASP D 1 75 ? -35.402 -63.959 28.229 1.00 19.85 104 ASP D O 1
ATOM 11858 N N . GLY D 1 76 ? -34.828 -65.934 29.179 1.00 21.83 105 GLY D N 1
ATOM 11859 C CA . GLY D 1 76 ? -33.528 -65.480 29.609 1.00 22.98 105 GLY D CA 1
ATOM 11860 C C . GLY D 1 76 ? -32.397 -66.112 28.833 1.00 24.89 105 GLY D C 1
ATOM 11861 O O . GLY D 1 76 ? -32.451 -67.274 28.443 1.00 25.86 105 GLY D O 1
ATOM 11862 N N . GLN D 1 77 ? -31.374 -65.330 28.608 1.00 24.70 106 GLN D N 1
ATOM 11863 C CA . GLN D 1 77 ? -30.143 -65.786 27.967 1.00 29.53 106 GLN D CA 1
ATOM 11864 C C . GLN D 1 77 ? -28.972 -65.386 28.876 1.00 28.03 106 GLN D C 1
ATOM 11865 O O . GLN D 1 77 ? -28.849 -64.246 29.323 1.00 26.55 106 GLN D O 1
ATOM 11871 N N . GLY D 1 78 ? -28.122 -66.349 29.198 1.00 27.09 107 GLY D N 1
ATOM 11872 C CA . GLY D 1 78 ? -26.996 -66.101 30.095 1.00 26.38 107 GLY D CA 1
ATOM 11873 C C . GLY D 1 78 ? -27.094 -67.038 31.273 1.00 26.05 107 GLY D C 1
ATOM 11874 O O . GLY D 1 78 ? -27.794 -68.053 31.229 1.00 25.59 107 GLY D O 1
ATOM 11875 N N . ASN D 1 79 ? -26.371 -66.730 32.326 1.00 26.96 108 ASN D N 1
ATOM 11876 C CA . ASN D 1 79 ? -26.312 -67.624 33.460 1.00 27.60 108 ASN D CA 1
ATOM 11877 C C . ASN D 1 79 ? -27.388 -67.270 34.493 1.00 25.96 108 ASN D C 1
ATOM 11878 O O . ASN D 1 79 ? -27.279 -66.304 35.229 1.00 25.12 108 ASN D O 1
ATOM 11883 N N . PHE D 1 80 ? -28.433 -68.082 34.549 1.00 26.10 109 PHE D N 1
ATOM 11884 C CA . PHE D 1 80 ? -29.541 -67.828 35.480 1.00 26.66 109 PHE D CA 1
ATOM 11885 C C . PHE D 1 80 ? -29.519 -68.806 36.663 1.00 29.32 109 PHE D C 1
ATOM 11886 O O . PHE D 1 80 ? -30.537 -69.003 37.310 1.00 30.81 109 PHE D O 1
ATOM 11894 N N . GLY D 1 81 ? -28.339 -69.365 36.932 1.00 31.55 110 GLY D N 1
ATOM 11895 C CA . GLY D 1 81 ? -28.143 -70.330 38.018 1.00 32.76 110 GLY D CA 1
ATOM 11896 C C . GLY D 1 81 ? -28.493 -71.731 37.597 1.00 33.78 110 GLY D C 1
ATOM 11897 O O . GLY D 1 81 ? -28.843 -71.991 36.454 1.00 31.89 110 GLY D O 1
ATOM 11898 N N . SER D 1 82 ? -28.393 -72.656 38.536 1.00 36.45 111 SER D N 1
ATOM 11899 C CA . SER D 1 82 ? -28.582 -74.042 38.216 1.00 37.11 111 SER D CA 1
ATOM 11900 C C . SER D 1 82 ? -29.306 -74.773 39.313 1.00 37.57 111 SER D C 1
ATOM 11901 O O . SER D 1 82 ? -29.487 -74.280 40.423 1.00 36.43 111 SER D O 1
ATOM 11904 N N . ILE D 1 83 ? -29.657 -76.010 38.989 1.00 38.92 112 ILE D N 1
ATOM 11905 C CA . ILE D 1 83 ? -30.279 -76.894 39.936 1.00 41.07 112 ILE D CA 1
ATOM 11906 C C . ILE D 1 83 ? -29.341 -77.293 41.084 1.00 43.75 112 ILE D C 1
ATOM 11907 O O . ILE D 1 83 ? -29.806 -77.858 42.058 1.00 45.43 112 ILE D O 1
ATOM 11912 N N . ASP D 1 84 ? -28.038 -77.043 40.931 1.00 44.48 113 ASP D N 1
ATOM 11913 C CA . ASP D 1 84 ? -27.049 -77.236 42.004 1.00 48.27 113 ASP D CA 1
ATOM 11914 C C . ASP D 1 84 ? -26.957 -76.015 42.926 1.00 48.59 113 ASP D C 1
ATOM 11915 O O . ASP D 1 84 ? -26.148 -76.013 43.858 1.00 48.32 113 ASP D O 1
ATOM 11920 N N . GLY D 1 85 ? -27.780 -74.999 42.674 1.00 46.48 114 GLY D N 1
ATOM 11921 C CA . GLY D 1 85 ? -27.821 -73.783 43.497 1.00 47.30 114 GLY D CA 1
ATOM 11922 C C . GLY D 1 85 ? -26.735 -72.768 43.189 1.00 47.83 114 GLY D C 1
ATOM 11923 O O . GLY D 1 85 ? -26.506 -71.879 43.988 1.00 49.25 114 GLY D O 1
ATOM 11924 N N . ASP D 1 86 ? -26.033 -72.894 42.064 1.00 48.84 115 ASP D N 1
ATOM 11925 C CA . ASP D 1 86 ? -25.077 -71.834 41.723 1.00 50.49 115 ASP D CA 1
ATOM 11926 C C . ASP D 1 86 ? -25.835 -70.524 41.455 1.00 46.68 115 ASP D C 1
ATOM 11927 O O . ASP D 1 86 ? -26.985 -70.513 41.004 1.00 44.30 115 ASP D O 1
ATOM 11932 N N . SER D 1 87 ? -25.169 -69.419 41.751 1.00 45.37 116 SER D N 1
ATOM 11933 C CA . SER D 1 87 ? -25.808 -68.106 41.620 1.00 41.70 116 SER D CA 1
ATOM 11934 C C . SER D 1 87 ? -26.000 -67.713 40.183 1.00 36.90 116 SER D C 1
ATOM 11935 O O . SER D 1 87 ? -25.129 -68.032 39.358 1.00 37.08 116 SER D O 1
ATOM 11938 N N . ALA D 1 88 ? -27.084 -66.995 39.877 1.00 35.87 117 ALA D N 1
ATOM 11939 C CA . ALA D 1 88 ? -27.201 -66.315 38.596 1.00 32.38 117 ALA D CA 1
ATOM 11940 C C . ALA D 1 88 ? -26.051 -65.337 38.490 1.00 30.09 117 ALA D C 1
ATOM 11941 O O . ALA D 1 88 ? -25.527 -64.869 39.499 1.00 30.71 117 ALA D O 1
ATOM 11943 N N . ALA D 1 89 ? -25.679 -65.013 37.258 1.00 27.51 118 ALA D N 1
ATOM 11944 C CA . ALA D 1 89 ? -24.822 -63.882 37.033 1.00 26.32 118 ALA D CA 1
ATOM 11945 C C . ALA D 1 89 ? -25.560 -62.596 37.461 1.00 24.92 118 ALA D C 1
ATOM 11946 O O . ALA D 1 89 ? -26.795 -62.560 37.527 1.00 24.67 118 ALA D O 1
ATOM 11948 N N . ALA D 1 90 ? -24.807 -61.528 37.694 1.00 24.31 119 ALA D N 1
ATOM 11949 C CA . ALA D 1 90 ? -25.357 -60.247 38.112 1.00 23.33 119 ALA D CA 1
ATOM 11950 C C . ALA D 1 90 ? -26.219 -59.695 36.981 1.00 21.76 119 ALA D C 1
ATOM 11951 O O . ALA D 1 90 ? -26.067 -60.067 35.816 1.00 21.59 119 ALA D O 1
ATOM 11953 N N . MET D 1 91 ? -27.121 -58.789 37.337 1.00 20.65 120 MET D N 1
ATOM 11954 C CA . MET D 1 91 ? -28.050 -58.247 36.404 1.00 19.52 120 MET D CA 1
ATOM 11955 C C . MET D 1 91 ? -27.465 -57.496 35.197 1.00 18.03 120 MET D C 1
ATOM 11956 O O . MET D 1 91 ? -28.123 -57.406 34.154 1.00 17.13 120 MET D O 1
ATOM 11961 N N . ARG D 1 92 ? -26.246 -56.986 35.310 1.00 18.96 121 ARG D N 1
ATOM 11962 C CA . ARG D 1 92 ? -25.616 -56.370 34.130 1.00 19.43 121 ARG D CA 1
ATOM 11963 C C . ARG D 1 92 ? -25.270 -57.406 33.056 1.00 21.32 121 ARG D C 1
ATOM 11964 O O . ARG D 1 92 ? -24.989 -57.030 31.961 1.00 23.19 121 ARG D O 1
ATOM 11972 N N . TYR D 1 93 ? -25.232 -58.692 33.373 1.00 22.55 122 TYR D N 1
ATOM 11973 C CA . TYR D 1 93 ? -24.739 -59.673 32.418 1.00 23.08 122 TYR D CA 1
ATOM 11974 C C . TYR D 1 93 ? -25.845 -60.368 31.717 1.00 23.91 122 TYR D C 1
ATOM 11975 O O . TYR D 1 93 ? -25.756 -60.679 30.494 1.00 25.47 122 TYR D O 1
ATOM 11984 N N . THR D 1 94 ? -26.928 -60.634 32.435 1.00 21.03 123 THR D N 1
ATOM 11985 C CA . THR D 1 94 ? -27.925 -61.506 31.884 1.00 20.10 123 THR D CA 1
ATOM 11986 C C . THR D 1 94 ? -28.860 -60.693 30.986 1.00 20.40 123 THR D C 1
ATOM 11987 O O . THR D 1 94 ? -28.907 -59.466 31.087 1.00 19.23 123 THR D O 1
ATOM 11991 N N . GLU D 1 95 ? -29.514 -61.389 30.075 1.00 21.47 124 GLU D N 1
ATOM 11992 C CA . GLU D 1 95 ? -30.332 -60.754 29.059 1.00 22.85 124 GLU D CA 1
ATOM 11993 C C . GLU D 1 95 ? -31.682 -61.397 29.106 1.00 19.89 124 GLU D C 1
ATOM 11994 O O . GLU D 1 95 ? -31.774 -62.611 29.281 1.00 20.54 124 GLU D O 1
ATOM 12000 N N . ILE D 1 96 ? -32.720 -60.585 28.955 1.00 18.55 125 ILE D N 1
ATOM 12001 C CA . ILE D 1 96 ? -34.087 -61.043 29.096 1.00 16.65 125 ILE D CA 1
ATOM 12002 C C . ILE D 1 96 ? -35.018 -60.393 28.072 1.00 16.85 125 ILE D C 1
ATOM 12003 O O . ILE D 1 96 ? -34.770 -59.307 27.544 1.00 15.50 125 ILE D O 1
ATOM 12008 N N . ARG D 1 97 ? -36.121 -61.093 27.853 1.00 15.49 126 ARG D N 1
ATOM 12009 C CA . ARG D 1 97 ? -37.292 -60.549 27.214 1.00 15.49 126 ARG D CA 1
ATOM 12010 C C . ARG D 1 97 ? -38.505 -61.393 27.679 1.00 14.73 126 ARG D C 1
ATOM 12011 O O . ARG D 1 97 ? -38.339 -62.436 28.309 1.00 14.67 126 ARG D O 1
ATOM 12019 N N . LEU D 1 98 ? -39.686 -60.926 27.376 1.00 16.54 127 LEU D N 1
ATOM 12020 C CA . LEU D 1 98 ? -40.930 -61.677 27.744 1.00 15.78 127 LEU D CA 1
ATOM 12021 C C . LEU D 1 98 ? -40.951 -62.981 26.983 1.00 16.58 127 LEU D C 1
ATOM 12022 O O . LEU D 1 98 ? -40.650 -63.056 25.792 1.00 17.74 127 LEU D O 1
ATOM 12027 N N . ALA D 1 99 ? -41.356 -64.033 27.678 1.00 16.99 128 ALA D N 1
ATOM 12028 C CA . ALA D 1 99 ? -41.609 -65.274 27.009 1.00 17.64 128 ALA D CA 1
ATOM 12029 C C . ALA D 1 99 ? -42.831 -65.070 26.153 1.00 17.23 128 ALA D C 1
ATOM 12030 O O . ALA D 1 99 ? -43.723 -64.295 26.511 1.00 15.79 128 ALA D O 1
ATOM 12032 N N . LYS D 1 100 ? -42.956 -65.863 25.113 1.00 19.20 129 LYS D N 1
ATOM 12033 C CA . LYS D 1 100 ? -44.166 -65.778 24.292 1.00 19.21 129 LYS D CA 1
ATOM 12034 C C . LYS D 1 100 ? -45.434 -65.953 25.095 1.00 18.59 129 LYS D C 1
ATOM 12035 O O . LYS D 1 100 ? -46.434 -65.234 24.895 1.00 17.14 129 LYS D O 1
ATOM 12037 N N . ILE D 1 101 ? -45.411 -66.885 26.044 1.00 18.38 130 ILE D N 1
ATOM 12038 C CA . ILE D 1 101 ? -46.570 -67.160 26.839 1.00 18.54 130 ILE D CA 1
ATOM 12039 C C . ILE D 1 101 ? -46.899 -66.006 27.775 1.00 17.82 130 ILE D C 1
ATOM 12040 O O . ILE D 1 101 ? -48.066 -65.821 28.122 1.00 16.71 130 ILE D O 1
ATOM 12045 N N . ALA D 1 102 ? -45.903 -65.201 28.175 1.00 17.39 131 ALA D N 1
ATOM 12046 C CA . ALA D 1 102 ? -46.162 -64.040 29.018 1.00 17.90 131 ALA D CA 1
ATOM 12047 C C . ALA D 1 102 ? -46.989 -62.979 28.305 1.00 17.31 131 ALA D C 1
ATOM 12048 O O . ALA D 1 102 ? -47.793 -62.261 28.954 1.00 17.12 131 ALA D O 1
ATOM 12050 N N . HIS D 1 103 ? -46.922 -62.941 26.998 1.00 18.71 132 HIS D N 1
ATOM 12051 C CA . HIS D 1 103 ? -47.765 -62.033 26.203 1.00 19.45 132 HIS D CA 1
ATOM 12052 C C . HIS D 1 103 ? -49.238 -62.436 26.293 1.00 19.82 132 HIS D C 1
ATOM 12053 O O . HIS D 1 103 ? -50.147 -61.576 26.176 1.00 19.93 132 HIS D O 1
ATOM 12060 N N . GLU D 1 104 ? -49.495 -63.732 26.475 1.00 20.04 133 GLU D N 1
ATOM 12061 C CA . GLU D 1 104 ? -50.876 -64.212 26.660 1.00 21.69 133 GLU D CA 1
ATOM 12062 C C . GLU D 1 104 ? -51.427 -63.879 28.049 1.00 21.07 133 GLU D C 1
ATOM 12063 O O . GLU D 1 104 ? -52.629 -63.686 28.219 1.00 19.71 133 GLU D O 1
ATOM 12069 N N . LEU D 1 105 ? -50.545 -63.840 29.044 1.00 20.32 134 LEU D N 1
ATOM 12070 C CA . LEU D 1 105 ? -50.897 -63.428 30.353 1.00 21.94 134 LEU D CA 1
ATOM 12071 C C . LEU D 1 105 ? -51.359 -61.991 30.329 1.00 20.52 134 LEU D C 1
ATOM 12072 O O . LEU D 1 105 ? -52.212 -61.604 31.126 1.00 21.06 134 LEU D O 1
ATOM 12077 N N . MET D 1 106 ? -50.785 -61.197 29.436 1.00 19.09 135 MET D N 1
ATOM 12078 C CA . MET D 1 106 ? -51.084 -59.785 29.347 1.00 20.64 135 MET D CA 1
ATOM 12079 C C . MET D 1 106 ? -51.904 -59.347 28.149 1.00 20.34 135 MET D C 1
ATOM 12080 O O . MET D 1 106 ? -51.988 -58.168 27.854 1.00 20.92 135 MET D O 1
ATOM 12085 N N . ALA D 1 107 ? -52.559 -60.281 27.470 1.00 20.72 136 ALA D N 1
ATOM 12086 C CA . ALA D 1 107 ? -53.311 -59.953 26.253 1.00 21.84 136 ALA D CA 1
ATOM 12087 C C . ALA D 1 107 ? -54.461 -58.981 26.546 1.00 21.73 136 ALA D C 1
ATOM 12088 O O . ALA D 1 107 ? -55.196 -59.192 27.506 1.00 20.26 136 ALA D O 1
ATOM 12090 N N . ASP D 1 108 ? -54.601 -57.928 25.744 1.00 22.30 137 ASP D N 1
ATOM 12091 C CA . ASP D 1 108 ? -55.715 -56.975 25.844 1.00 24.07 137 ASP D CA 1
ATOM 12092 C C . ASP D 1 108 ? -55.617 -56.050 27.089 1.00 23.24 137 ASP D C 1
ATOM 12093 O O . ASP D 1 108 ? -56.584 -55.439 27.485 1.00 23.46 137 ASP D O 1
ATOM 12098 N N . LEU D 1 109 ? -54.416 -55.918 27.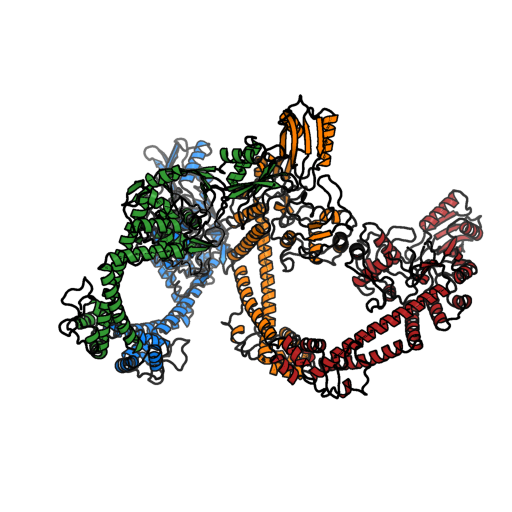662 1.00 22.67 138 LEU D N 1
ATOM 12099 C CA . LEU D 1 109 ? -54.181 -55.006 28.772 1.00 24.74 138 LEU D CA 1
ATOM 12100 C C . LEU D 1 109 ? -54.493 -53.560 28.398 1.00 25.83 138 LEU D C 1
ATOM 12101 O O . LEU D 1 109 ? -54.926 -52.754 29.235 1.00 27.88 138 LEU D O 1
ATOM 12106 N N . GLU D 1 110 ? -54.361 -53.236 27.117 1.00 27.43 139 GLU D N 1
ATOM 12107 C CA . GLU D 1 110 ? -54.634 -51.865 26.624 1.00 29.93 139 GLU D CA 1
ATOM 12108 C C . GLU D 1 110 ? -56.099 -51.611 26.283 1.00 29.51 139 GLU D C 1
ATOM 12109 O O . GLU D 1 110 ? -56.448 -50.539 25.791 1.00 29.46 139 GLU D O 1
ATOM 12115 N N . LYS D 1 111 ? -56.980 -52.589 26.555 1.00 25.95 140 LYS D N 1
ATOM 12116 C CA . LYS D 1 111 ? -58.355 -52.461 26.183 1.00 27.71 140 LYS D CA 1
ATOM 12117 C C . LYS D 1 111 ? -59.306 -52.364 27.378 1.00 26.98 140 LYS D C 1
ATOM 12118 O O . LYS D 1 111 ? -60.449 -52.837 27.292 1.00 26.78 140 LYS D O 1
ATOM 12124 N N . GLU D 1 112 ? -58.830 -51.767 28.477 1.00 26.62 141 GLU D N 1
ATOM 12125 C CA . GLU D 1 112 ? -59.700 -51.458 29.645 1.00 27.25 141 GLU D CA 1
ATOM 12126 C C . GLU D 1 112 ? -60.376 -52.755 30.151 1.00 24.97 141 GLU D C 1
ATOM 12127 O O . GLU D 1 112 ? -61.551 -52.781 30.469 1.00 26.03 141 GLU D O 1
ATOM 12133 N N . THR D 1 113 ? -59.584 -53.800 30.188 1.00 22.58 142 THR D N 1
ATOM 12134 C CA . THR D 1 113 ? -60.034 -55.121 30.621 1.00 22.20 142 THR D CA 1
ATOM 12135 C C . THR D 1 113 ? -59.884 -55.378 32.130 1.00 22.49 142 THR D C 1
ATOM 12136 O O . THR D 1 113 ? -60.523 -56.274 32.665 1.00 23.14 142 THR D O 1
ATOM 12140 N N . VAL D 1 114 ? -58.979 -54.654 32.780 1.00 23.11 143 VAL D N 1
ATOM 12141 C CA . VAL D 1 114 ? -58.670 -54.846 34.202 1.00 23.93 143 VAL D CA 1
ATOM 12142 C C . VAL D 1 114 ? -58.514 -53.471 34.850 1.00 25.49 143 VAL D C 1
ATOM 12143 O O . VAL D 1 114 ? -58.196 -52.494 34.180 1.00 26.76 143 VAL D O 1
ATOM 12147 N N . ASP D 1 115 ? -58.733 -53.411 36.151 1.00 26.47 144 ASP D N 1
ATOM 12148 C CA . ASP D 1 115 ? -58.592 -52.192 36.887 1.00 28.83 144 ASP D CA 1
ATOM 12149 C C . ASP D 1 115 ? -57.118 -51.944 37.133 1.00 28.25 144 ASP D C 1
ATOM 12150 O O . ASP D 1 115 ? -56.340 -52.881 37.309 1.00 26.62 144 ASP D O 1
ATOM 12155 N N . PHE D 1 116 ? -56.740 -50.676 37.126 1.00 29.53 145 PHE D N 1
ATOM 12156 C CA . PHE D 1 116 ? -55.388 -50.277 37.431 1.00 29.78 145 PHE D CA 1
ATOM 12157 C C . PHE D 1 116 ? -55.368 -49.589 38.777 1.00 31.19 145 PHE D C 1
ATOM 12158 O O . PHE D 1 116 ? -56.374 -48.962 39.154 1.00 31.51 145 PHE D O 1
ATOM 12166 N N . VAL D 1 117 ? -54.220 -49.655 39.474 1.00 29.71 146 VAL D N 1
ATOM 12167 C CA . VAL D 1 117 ? -54.053 -48.917 40.727 1.00 31.42 146 VAL D CA 1
ATOM 12168 C C . VAL D 1 117 ? -52.819 -48.028 40.632 1.00 30.46 146 VAL D C 1
ATOM 12169 O O . VAL D 1 117 ? -51.958 -48.253 39.775 1.00 27.54 146 VAL D O 1
ATOM 12173 N N . ASP D 1 118 ? -52.719 -47.074 41.547 1.00 30.89 147 ASP D N 1
ATOM 12174 C CA . ASP D 1 118 ? -51.544 -46.165 41.591 1.00 32.95 147 ASP D CA 1
ATOM 12175 C C . ASP D 1 118 ? -50.281 -46.871 42.043 1.00 31.31 147 ASP D C 1
ATOM 12176 O O . ASP D 1 118 ? -50.332 -47.818 42.828 1.00 31.58 147 ASP D O 1
ATOM 12181 N N . ASN D 1 119 ? -49.141 -46.427 41.524 1.00 30.40 148 ASN D N 1
ATOM 12182 C CA . ASN D 1 119 ? -47.860 -46.864 42.057 1.00 28.99 148 ASN D CA 1
ATOM 12183 C C . ASN D 1 119 ? -47.586 -46.066 43.358 1.00 30.78 148 ASN D C 1
ATOM 12184 O O . ASN D 1 119 ? -48.425 -45.274 43.808 1.00 31.93 148 ASN D O 1
ATOM 12189 N N . TYR D 1 120 ? -46.384 -46.221 43.913 1.00 29.35 149 TYR D N 1
ATOM 12190 C CA . TYR D 1 120 ? -46.051 -45.620 45.218 1.00 31.41 149 TYR D CA 1
ATOM 12191 C C . TYR D 1 120 ? -46.085 -44.106 45.249 1.00 33.10 149 TYR D C 1
ATOM 12192 O O . TYR D 1 120 ? -46.344 -43.526 46.288 1.00 35.28 149 TYR D O 1
ATOM 12201 N N . ASP D 1 121 ? -45.827 -43.439 44.131 1.00 33.50 150 ASP D N 1
ATOM 12202 C CA . ASP D 1 121 ? -45.812 -41.967 44.157 1.00 36.81 150 ASP D CA 1
ATOM 12203 C C . ASP D 1 121 ? -46.975 -41.298 43.430 1.00 38.50 150 ASP D C 1
ATOM 12204 O O . ASP D 1 121 ? -46.959 -40.087 43.297 1.00 39.51 150 ASP D O 1
ATOM 12209 N N . GLY D 1 122 ? -47.940 -42.084 42.942 1.00 38.25 151 GLY D N 1
ATOM 12210 C CA . GLY D 1 122 ? -49.094 -41.571 42.196 1.00 39.29 151 GLY D CA 1
ATOM 12211 C C . GLY D 1 122 ? -48.794 -41.091 40.775 1.00 39.42 151 GLY D C 1
ATOM 12212 O O . GLY D 1 122 ? -49.603 -40.390 40.206 1.00 41.73 151 GLY D O 1
ATOM 12213 N N . THR D 1 123 ? -47.627 -41.408 40.213 1.00 35.53 152 THR D N 1
ATOM 12214 C CA . THR D 1 123 ? -47.265 -40.923 38.883 1.00 35.91 152 THR D CA 1
ATOM 12215 C C . THR D 1 123 ? -47.411 -42.008 37.816 1.00 36.92 152 THR D C 1
ATOM 12216 O O . THR D 1 123 ? -47.301 -41.709 36.631 1.00 39.76 152 THR D O 1
ATOM 12220 N N . GLU D 1 124 ? -47.612 -43.262 38.225 1.00 34.78 153 GLU D N 1
ATOM 12221 C CA . GLU D 1 124 ? -47.748 -44.371 37.289 1.00 34.23 153 GLU D CA 1
ATOM 12222 C C . GLU D 1 124 ? -48.946 -45.244 37.725 1.00 33.40 153 GLU D C 1
ATOM 12223 O O . GLU D 1 124 ? -49.417 -45.167 38.846 1.00 33.12 153 GLU D O 1
ATOM 12229 N N . LYS D 1 125 ? -49.436 -46.048 36.792 1.00 33.33 154 LYS D N 1
ATOM 12230 C CA . LYS D 1 125 ? -50.503 -47.005 37.035 1.00 31.93 154 LYS D CA 1
ATOM 12231 C C . LYS D 1 125 ? -49.984 -48.394 36.851 1.00 30.70 154 LYS D C 1
ATOM 12232 O O . LYS D 1 125 ? -49.029 -48.633 36.094 1.00 29.07 154 LYS D O 1
ATOM 12234 N N . ILE D 1 126 ? -50.606 -49.334 37.547 1.00 29.98 155 ILE D N 1
ATOM 12235 C CA . ILE D 1 126 ? -50.203 -50.719 37.513 1.00 29.50 155 ILE D CA 1
ATOM 12236 C C . ILE D 1 126 ? -51.486 -51.566 37.510 1.00 25.80 155 ILE D C 1
ATOM 12237 O O . ILE D 1 126 ? -52.395 -51.256 38.265 1.00 25.14 155 ILE D O 1
ATOM 12242 N N . PRO D 1 127 ? -51.547 -52.620 36.682 1.00 24.04 156 PRO D N 1
ATOM 12243 C CA . PRO D 1 127 ? -52.748 -53.472 36.694 1.00 23.91 156 PRO D CA 1
ATOM 12244 C C . PRO D 1 127 ? -52.889 -54.187 38.040 1.00 23.66 156 PRO D C 1
ATOM 12245 O O . PRO D 1 127 ? -51.890 -54.604 38.610 1.00 23.66 156 PRO D O 1
ATOM 12249 N N . ASP D 1 128 ? -54.107 -54.236 38.553 1.00 24.54 157 ASP D N 1
ATOM 12250 C CA . ASP D 1 128 ? -54.423 -54.933 39.782 1.00 27.15 157 ASP D CA 1
ATOM 12251 C C . ASP D 1 128 ? -54.375 -56.453 39.576 1.00 25.05 157 ASP D C 1
ATOM 12252 O O . ASP D 1 128 ? -54.107 -57.184 40.508 1.00 24.43 157 ASP D O 1
ATOM 12257 N N . VAL D 1 129 ? -54.615 -56.886 38.335 1.00 22.20 158 VAL D N 1
ATOM 12258 C CA . VAL D 1 129 ? -54.625 -58.287 37.944 1.00 21.58 158 VAL D CA 1
ATOM 12259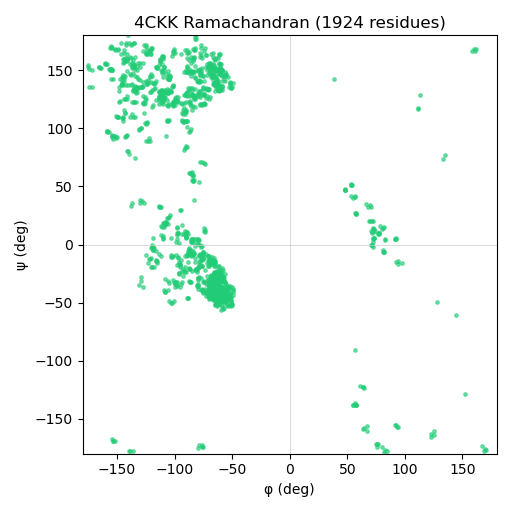 C C . VAL D 1 129 ? -54.360 -58.295 36.432 1.00 20.29 158 VAL D C 1
ATOM 12260 O O . VAL D 1 129 ? -54.662 -57.312 35.731 1.00 18.87 158 VAL D O 1
ATOM 12264 N N . MET D 1 130 ? -53.756 -59.343 35.926 1.00 18.58 159 MET D N 1
ATOM 12265 C CA . MET D 1 130 ? -53.571 -59.441 34.503 1.00 19.07 159 MET D CA 1
ATOM 12266 C C . MET D 1 130 ? -54.791 -60.054 33.800 1.00 18.80 159 MET D C 1
ATOM 12267 O O . MET D 1 130 ? -55.439 -60.925 34.364 1.00 19.05 159 MET D O 1
ATOM 12272 N N . PRO D 1 131 ? -55.062 -59.632 32.539 1.00 19.14 160 PRO D N 1
ATOM 12273 C CA . PRO D 1 131 ? -56.201 -60.141 31.756 1.00 20.39 160 PRO D CA 1
ATOM 12274 C C . PRO D 1 131 ? -55.825 -61.444 31.059 1.00 20.39 160 PRO D C 1
ATOM 12275 O O . PRO D 1 131 ? -55.941 -61.573 29.834 1.00 22.92 160 PRO D O 1
ATOM 12279 N N . THR D 1 132 ? -55.355 -62.389 31.839 1.00 19.38 161 THR D N 1
ATOM 12280 C CA . THR D 1 132 ? -54.668 -63.548 31.327 1.00 19.11 161 THR D CA 1
ATOM 12281 C C . THR D 1 132 ? -55.540 -64.547 30.583 1.00 19.09 161 THR D C 1
ATOM 12282 O O . THR D 1 132 ? -56.644 -64.848 31.028 1.00 19.05 161 THR D O 1
ATOM 12286 N N . LYS D 1 133 ? -55.062 -64.996 29.433 1.00 19.43 162 LYS D N 1
ATOM 12287 C CA . LYS D 1 133 ? -55.671 -66.092 28.673 1.00 21.89 162 LYS D CA 1
ATOM 12288 C C . LYS D 1 133 ? -55.137 -67.436 29.159 1.00 22.01 162 LYS D C 1
ATOM 12289 O O . LYS D 1 133 ? -55.607 -68.472 28.713 1.00 24.00 162 LYS D O 1
ATOM 12295 N N . ILE D 1 134 ? -54.151 -67.416 30.058 1.00 20.47 163 ILE D N 1
ATOM 12296 C CA . ILE D 1 134 ? -53.480 -68.612 30.615 1.00 22.35 163 ILE D CA 1
ATOM 12297 C C . ILE D 1 134 ? -53.936 -68.778 32.065 1.00 22.37 163 ILE D C 1
ATOM 12298 O O . ILE D 1 134 ? -53.844 -67.839 32.829 1.00 23.76 163 ILE D O 1
ATOM 12303 N N . PRO D 1 135 ? -54.356 -69.989 32.472 1.00 22.95 164 PRO D N 1
ATOM 12304 C CA . PRO D 1 135 ? -54.649 -70.378 33.879 1.00 24.25 164 PRO D CA 1
ATOM 12305 C C . PRO D 1 135 ? -53.352 -70.579 34.698 1.00 23.13 164 PRO D C 1
ATOM 12306 O O . PRO D 1 135 ? -52.953 -71.703 35.100 1.00 22.48 164 PRO D O 1
ATOM 12310 N N . ASN D 1 136 ? -52.707 -69.457 34.936 1.00 21.79 165 ASN D N 1
ATOM 12311 C CA . ASN D 1 136 ? -51.347 -69.434 35.386 1.00 21.43 165 ASN D CA 1
ATOM 12312 C C . ASN D 1 136 ? -51.180 -69.942 36.806 1.00 20.94 165 ASN D C 1
ATOM 12313 O O . ASN D 1 136 ? -50.163 -70.552 37.133 1.00 20.43 165 ASN D O 1
ATOM 12318 N N . LEU D 1 137 ? -52.164 -69.724 37.656 1.00 21.09 166 LEU D N 1
ATOM 12319 C CA . LEU D 1 137 ? -52.063 -70.235 39.031 1.00 22.17 166 LEU D CA 1
ATOM 12320 C C . LEU D 1 137 ? -51.862 -71.763 39.090 1.00 22.08 166 LEU D C 1
ATOM 12321 O O . LEU D 1 137 ? -50.983 -72.284 39.808 1.00 23.73 166 LEU D O 1
ATOM 12326 N N . LEU D 1 138 ? -52.649 -72.484 38.324 1.00 20.72 167 LEU D N 1
ATOM 12327 C CA . LEU D 1 138 ? -52.464 -73.942 38.241 1.00 21.65 167 LEU D CA 1
ATOM 12328 C C . LEU D 1 138 ? -51.207 -74.335 37.502 1.00 20.23 167 LEU D C 1
ATOM 12329 O O . LEU D 1 138 ? -50.447 -75.202 37.975 1.00 20.20 167 LEU D O 1
ATOM 12334 N N . VAL D 1 139 ? -50.939 -73.724 36.351 1.00 18.57 168 VAL D N 1
ATOM 12335 C CA . VAL D 1 139 ? -49.844 -74.267 35.542 1.00 19.53 168 VAL D CA 1
ATOM 12336 C C . VAL D 1 139 ? -48.470 -73.990 36.138 1.00 19.16 168 VAL D C 1
ATOM 12337 O O . VAL D 1 139 ? -47.611 -74.883 36.089 1.00 20.05 168 VAL D O 1
ATOM 12341 N N . ASN D 1 140 ? -48.262 -72.793 36.693 1.00 18.34 169 ASN D N 1
ATOM 12342 C CA . ASN D 1 140 ? -46.994 -72.508 37.306 1.00 19.29 169 ASN D CA 1
ATOM 12343 C C . ASN D 1 140 ? -46.950 -72.715 38.812 1.00 21.25 169 ASN D C 1
ATOM 12344 O O . ASN D 1 140 ? -45.864 -72.836 39.372 1.00 23.42 169 ASN D O 1
ATOM 12349 N N . GLY D 1 141 ? -48.102 -72.831 39.453 1.00 21.25 170 GLY D N 1
ATOM 12350 C CA . GLY D 1 141 ? -48.152 -73.106 40.888 1.00 23.25 170 GLY D CA 1
ATOM 12351 C C . GLY D 1 141 ? -47.818 -71.860 41.711 1.00 24.18 170 GLY D C 1
ATOM 12352 O O . GLY D 1 141 ? -47.650 -70.760 41.162 1.00 22.42 170 GLY D O 1
ATOM 12353 N N . SER D 1 142 ? -47.670 -72.052 43.004 1.00 27.26 171 SER D N 1
ATOM 12354 C CA . SER D 1 142 ? -47.298 -70.946 43.917 1.00 31.53 171 SER D CA 1
ATOM 12355 C C . SER D 1 142 ? -46.859 -71.528 45.250 1.00 32.53 171 SER D C 1
ATOM 12356 O O . SER D 1 142 ? -47.371 -72.552 45.658 1.00 32.56 171 SER D O 1
ATOM 12359 N N . SER D 1 143 ? -45.996 -70.814 45.955 1.00 38.31 172 SER D N 1
ATOM 12360 C CA . SER D 1 143 ? -45.729 -71.127 47.377 1.00 45.82 172 SER D CA 1
ATOM 12361 C C . SER D 1 143 ? -45.388 -69.880 48.200 1.00 47.12 172 SER D C 1
ATOM 12362 O O . SER D 1 143 ? -45.212 -68.786 47.623 1.00 49.94 172 SER D O 1
ATOM 12365 N N . ALA D 1 150 ? -50.034 -68.885 54.125 1.00 47.11 179 ALA D N 1
ATOM 12366 C CA . ALA D 1 150 ? -49.378 -70.039 53.518 1.00 44.79 179 ALA D CA 1
ATOM 12367 C C . ALA D 1 150 ? -50.149 -70.570 52.297 1.00 42.55 179 ALA D C 1
ATOM 12368 O O . ALA D 1 150 ? -51.368 -70.569 52.271 1.00 44.17 179 ALA D O 1
ATOM 12370 N N . THR D 1 151 ? -49.428 -71.026 51.292 1.00 39.08 180 THR D N 1
ATOM 12371 C CA . THR D 1 151 ? -50.031 -71.649 50.134 1.00 37.41 180 THR D CA 1
ATOM 12372 C C . THR D 1 151 ? -48.964 -72.542 49.554 1.00 35.96 180 THR D C 1
ATOM 12373 O O . THR D 1 151 ? -47.779 -72.250 49.683 1.00 35.73 180 THR D O 1
ATOM 12377 N N . ASN D 1 152 ? -49.382 -73.623 48.917 1.00 33.80 181 ASN D N 1
ATOM 12378 C CA . ASN D 1 152 ? -48.450 -74.520 48.245 1.00 33.05 181 ASN D CA 1
ATOM 12379 C C . ASN D 1 152 ? -49.205 -75.224 47.131 1.00 30.36 181 ASN D C 1
ATOM 12380 O O . ASN D 1 152 ? -49.867 -76.241 47.345 1.00 30.38 181 ASN D O 1
ATOM 12385 N N . ILE D 1 153 ? -49.151 -74.641 45.943 1.00 27.89 182 ILE D N 1
ATOM 12386 C CA . ILE D 1 153 ? -49.856 -75.162 44.776 1.00 27.11 182 ILE D CA 1
ATOM 12387 C C . ILE D 1 153 ? -48.780 -75.660 43.830 1.00 26.89 182 ILE D C 1
ATOM 12388 O O . ILE D 1 153 ? -47.896 -74.893 43.426 1.00 26.13 182 ILE D O 1
ATOM 12393 N N . PRO D 1 154 ? -48.832 -76.950 43.481 1.00 24.56 183 PRO D N 1
ATOM 12394 C CA . PRO D 1 154 ? -47.849 -77.414 42.522 1.00 23.88 183 PRO D CA 1
ATOM 12395 C C . PRO D 1 154 ? -48.201 -76.979 41.126 1.00 21.38 183 PRO D C 1
ATOM 12396 O O . PRO D 1 154 ? -49.339 -76.673 40.836 1.00 20.87 183 PRO D O 1
ATOM 12400 N N . PRO D 1 155 ? -47.224 -76.983 40.245 1.00 22.47 184 PRO D N 1
ATOM 12401 C CA . PRO D 1 155 ? -47.484 -76.781 38.822 1.00 20.80 184 PRO D CA 1
ATOM 12402 C C . PRO D 1 155 ? -48.246 -77.932 38.146 1.00 19.86 184 PRO D C 1
ATOM 12403 O O . PRO D 1 155 ? -48.259 -79.043 38.643 1.00 20.27 184 PRO D O 1
ATOM 12407 N N . HIS D 1 156 ? -48.776 -77.623 36.967 1.00 17.94 185 HIS D N 1
ATOM 12408 C CA . HIS D 1 156 ? -49.632 -78.476 36.181 1.00 19.81 185 HIS D CA 1
ATOM 12409 C C . HIS D 1 156 ? -49.308 -78.334 34.705 1.00 18.49 185 HIS D C 1
ATOM 12410 O O . HIS D 1 156 ? -48.717 -77.357 34.264 1.00 19.59 185 HIS D O 1
ATOM 12417 N N . ASN D 1 157 ? -49.693 -79.346 33.943 1.00 18.22 186 ASN D N 1
ATOM 12418 C CA . ASN D 1 157 ? -49.516 -79.360 32.543 1.00 18.23 186 ASN D CA 1
ATOM 12419 C C . ASN D 1 157 ? -50.575 -78.454 31.873 1.00 18.89 186 ASN D C 1
ATOM 12420 O O . ASN D 1 157 ? -51.767 -78.580 32.176 1.00 18.07 186 ASN D O 1
ATOM 12425 N N . LEU D 1 158 ? -50.133 -77.546 30.997 1.00 18.14 187 LEU D N 1
ATOM 12426 C CA . LEU D 1 158 ? -51.051 -76.579 30.367 1.00 18.55 187 LEU D CA 1
ATOM 12427 C C . LEU D 1 158 ? -52.131 -77.213 29.468 1.00 18.33 187 LEU D C 1
ATOM 12428 O O . LEU D 1 158 ? -53.295 -76.795 29.486 1.00 18.38 187 LEU D O 1
ATOM 12433 N N . THR D 1 159 ? -51.763 -78.193 28.660 1.00 18.31 188 THR D N 1
ATOM 12434 C CA . THR D 1 159 ? -52.739 -78.927 27.843 1.00 19.44 188 THR D CA 1
ATOM 12435 C C . THR D 1 159 ? -53.838 -79.529 28.715 1.00 19.21 188 THR D C 1
ATOM 12436 O O . THR D 1 159 ? -55.038 -79.360 28.440 1.00 18.50 188 THR D O 1
ATOM 12440 N N . GLU D 1 160 ? -53.433 -80.169 29.797 1.00 19.52 189 GLU D N 1
ATOM 12441 C CA . GLU D 1 160 ? -54.386 -80.797 30.723 1.00 19.99 189 GLU D CA 1
ATOM 12442 C C . GLU D 1 160 ? -55.291 -79.761 31.359 1.00 18.40 189 GLU D C 1
ATOM 12443 O O . GLU D 1 160 ? -56.512 -79.950 31.413 1.00 17.41 189 GLU D O 1
ATOM 12449 N N . VAL D 1 161 ? -54.718 -78.667 31.828 1.00 16.73 190 VAL D N 1
ATOM 12450 C CA . VAL D 1 161 ? -55.506 -77.690 32.532 1.00 18.24 190 VAL D CA 1
ATOM 12451 C C . VAL D 1 161 ? -56.488 -77.020 31.582 1.00 17.18 190 VAL D C 1
ATOM 12452 O O . VAL D 1 161 ? -57.653 -76.801 31.929 1.00 17.61 190 VAL D O 1
ATOM 12456 N N . ILE D 1 162 ? -56.029 -76.683 30.389 1.00 17.61 191 ILE D N 1
ATOM 12457 C CA . ILE D 1 162 ? -56.931 -76.072 29.392 1.00 17.83 191 ILE D CA 1
ATOM 12458 C C . ILE D 1 162 ? -58.061 -77.064 29.074 1.00 17.04 191 ILE D C 1
ATOM 12459 O O . ILE D 1 162 ? -59.223 -76.684 28.979 1.00 17.96 191 ILE D O 1
ATOM 12464 N N . ASN D 1 163 ? -57.721 -78.326 28.887 1.00 17.56 192 ASN D N 1
ATOM 12465 C CA . ASN D 1 163 ? -58.740 -79.351 28.650 1.00 18.37 192 ASN D CA 1
ATOM 12466 C C . ASN D 1 163 ? -59.799 -79.372 29.768 1.00 19.30 192 ASN D C 1
ATOM 12467 O O . ASN D 1 163 ? -60.976 -79.508 29.504 1.00 17.58 192 ASN D O 1
ATOM 12472 N N . GLY D 1 164 ? -59.357 -79.224 31.013 1.00 19.10 193 GLY D N 1
ATOM 12473 C CA . GLY D 1 164 ? -60.272 -79.126 32.140 1.00 20.16 193 GLY D CA 1
ATOM 12474 C C . GLY D 1 164 ? -61.136 -77.885 32.126 1.00 20.28 193 GLY D C 1
ATOM 12475 O O . GLY D 1 164 ? -62.322 -77.980 32.412 1.00 21.01 193 GLY D O 1
ATOM 12476 N N . CYS D 1 165 ? -60.546 -76.724 31.774 1.00 18.99 194 CYS D N 1
ATOM 12477 C CA . CYS D 1 165 ? -61.314 -75.516 31.575 1.00 18.81 194 CYS D CA 1
ATOM 12478 C C . CYS D 1 165 ? -62.386 -75.678 30.477 1.00 17.76 194 CYS D C 1
ATOM 12479 O O . CYS D 1 165 ? -63.519 -75.242 30.651 1.00 17.73 194 CYS D O 1
ATOM 12482 N N . LEU D 1 166 ? -61.987 -76.241 29.352 1.00 17.03 195 LEU D N 1
ATOM 12483 C CA . LEU D 1 166 ? -62.915 -76.483 28.258 1.00 19.21 195 LEU D CA 1
ATOM 12484 C C . LEU D 1 166 ? -63.997 -77.489 28.658 1.00 19.49 195 LEU D C 1
ATOM 12485 O O . LEU D 1 166 ? -65.147 -77.338 28.272 1.00 21.14 195 LEU D O 1
ATOM 12490 N N . ALA D 1 167 ? -63.633 -78.489 29.453 1.00 20.02 196 ALA D N 1
ATOM 12491 C CA . ALA D 1 167 ? -64.627 -79.483 29.907 1.00 20.80 196 ALA D CA 1
ATOM 12492 C C . ALA D 1 167 ? -65.653 -78.788 30.831 1.00 21.20 196 ALA D C 1
ATOM 12493 O O . ALA D 1 167 ? -66.820 -79.123 30.802 1.00 21.30 196 ALA D O 1
ATOM 12495 N N . TYR D 1 168 ? -65.196 -77.835 31.636 1.00 20.93 197 TYR D N 1
ATOM 12496 C CA . TYR D 1 168 ? -66.072 -77.075 32.491 1.00 22.03 197 TYR D CA 1
ATOM 12497 C C . TYR D 1 168 ? -66.993 -76.173 31.653 1.00 22.10 197 TYR D C 1
ATOM 12498 O O . TYR D 1 168 ? -68.169 -76.088 31.918 1.00 23.10 197 TYR D O 1
ATOM 12507 N N . ILE D 1 169 ? -66.443 -75.490 30.649 1.00 20.48 198 ILE D N 1
ATOM 12508 C CA . ILE D 1 169 ? -67.269 -74.665 29.775 1.00 20.73 198 ILE D CA 1
ATOM 12509 C C . ILE D 1 169 ? -68.323 -75.546 29.046 1.00 21.32 198 ILE D C 1
ATOM 12510 O O . ILE D 1 169 ? -69.484 -75.184 28.949 1.00 21.27 198 ILE D O 1
ATOM 12515 N N . ASP D 1 170 ? -67.911 -76.709 28.578 1.00 21.93 199 ASP D N 1
ATOM 12516 C CA . ASP D 1 170 ? -68.839 -77.645 27.952 1.00 24.11 199 ASP D CA 1
ATOM 12517 C C . ASP D 1 170 ? -69.937 -78.146 28.927 1.00 25.82 199 ASP D C 1
ATOM 12518 O O . ASP D 1 170 ? -71.081 -78.394 28.511 1.00 25.95 199 ASP D O 1
ATOM 12523 N N . ASP D 1 171 ? -69.608 -78.295 30.220 1.00 25.88 200 ASP D N 1
ATOM 12524 C CA . ASP D 1 171 ? -70.507 -78.841 31.241 1.00 30.38 200 ASP D CA 1
ATOM 12525 C C . ASP D 1 171 ? -70.223 -78.258 32.633 1.00 29.56 200 ASP D C 1
ATOM 12526 O O . ASP D 1 171 ? -69.381 -78.765 33.379 1.00 27.74 200 ASP D O 1
ATOM 12531 N N . GLU D 1 172 ? -70.921 -77.193 32.969 1.00 29.22 201 GLU D N 1
ATOM 12532 C CA . GLU D 1 172 ? -70.673 -76.477 34.218 1.00 33.41 201 GLU D CA 1
ATOM 12533 C C . GLU D 1 172 ? -70.882 -77.351 35.470 1.00 33.34 201 GLU D C 1
ATOM 12534 O O . GLU D 1 172 ? -70.360 -77.040 36.538 1.00 32.08 201 GLU D O 1
ATOM 12540 N N . ASP D 1 173 ? -71.688 -78.413 35.354 1.00 34.66 202 ASP D N 1
ATOM 12541 C CA . ASP D 1 173 ? -71.910 -79.329 36.478 1.00 37.42 202 ASP D CA 1
ATOM 12542 C C . ASP D 1 173 ? -70.913 -80.464 36.575 1.00 35.90 202 ASP D C 1
ATOM 12543 O O . ASP D 1 173 ? -71.098 -81.384 37.362 1.00 35.59 202 ASP D O 1
ATOM 12548 N N . ILE D 1 174 ? -69.856 -80.416 35.773 1.00 32.81 203 ILE D N 1
ATOM 12549 C CA . ILE D 1 174 ? -68.814 -81.427 35.877 1.00 32.33 203 ILE D CA 1
ATOM 12550 C C . ILE D 1 174 ? -68.334 -81.650 37.348 1.00 33.00 203 ILE D C 1
ATOM 12551 O O . ILE D 1 174 ? -68.206 -80.719 38.136 1.00 33.29 203 ILE D O 1
ATOM 12556 N N . SER D 1 175 ? -68.123 -82.909 37.718 1.00 33.52 204 SER D N 1
ATOM 12557 C CA . SER D 1 175 ? -67.627 -83.285 39.050 1.00 34.28 204 SER D CA 1
ATOM 12558 C C . SER D 1 175 ? -66.102 -83.164 39.117 1.00 33.70 204 SER D C 1
ATOM 12559 O O . SER D 1 175 ? -65.440 -83.068 38.066 1.00 31.11 204 SER D O 1
ATOM 12562 N N . ILE D 1 176 ? -65.542 -83.251 40.331 1.00 34.68 205 ILE D N 1
ATOM 12563 C CA . ILE D 1 176 ? -64.100 -83.330 40.486 1.00 34.50 205 ILE D CA 1
ATOM 12564 C C . ILE D 1 176 ? -63.557 -84.569 39.743 1.00 33.48 205 ILE D C 1
ATOM 12565 O O . ILE D 1 176 ? -62.546 -84.492 39.061 1.00 31.25 205 ILE D O 1
ATOM 12570 N N . GLU D 1 177 ? -64.247 -85.704 39.863 1.00 32.64 206 GLU D N 1
ATOM 12571 C CA . GLU D 1 177 ? -63.823 -86.891 39.141 1.00 33.45 206 GLU D CA 1
ATOM 12572 C C . GLU D 1 177 ? -63.806 -86.657 37.622 1.00 31.80 206 GLU D C 1
ATOM 12573 O O . GLU D 1 177 ? -62.912 -87.116 36.902 1.00 31.36 206 GLU D O 1
ATOM 12575 N N . GLY D 1 178 ? -64.822 -85.957 37.120 1.00 32.19 207 GLY D N 1
ATOM 12576 C CA . GLY D 1 178 ? -64.884 -85.575 35.711 1.00 30.82 207 GLY D CA 1
ATOM 12577 C C . GLY D 1 178 ? -63.683 -84.722 35.304 1.00 30.03 207 GLY D C 1
ATOM 12578 O O . GLY D 1 178 ? -63.088 -84.932 34.253 1.00 30.26 207 GLY D O 1
ATOM 12579 N N . LEU D 1 179 ? -63.330 -83.747 36.136 1.00 28.64 208 LEU D N 1
ATOM 12580 C CA . LEU D 1 179 ? -62.209 -82.891 35.842 1.00 26.40 208 LEU D CA 1
ATOM 12581 C C . LEU D 1 179 ? -60.893 -83.655 35.875 1.00 26.82 208 LEU D C 1
ATOM 12582 O O . LEU D 1 179 ? -60.021 -83.382 35.045 1.00 24.33 208 LEU D O 1
ATOM 12587 N N . MET D 1 180 ? -60.791 -84.648 36.780 1.00 28.52 209 MET D N 1
ATOM 12588 C CA . MET D 1 180 ? -59.606 -85.469 36.855 1.00 30.01 209 MET D CA 1
ATOM 12589 C C . MET D 1 180 ? -59.387 -86.402 35.692 1.00 31.72 209 MET D C 1
ATOM 12590 O O . MET D 1 180 ? -58.264 -86.846 35.492 1.00 31.36 209 MET D O 1
ATOM 12595 N N . GLU D 1 181 ? -60.398 -86.642 34.868 1.00 33.32 210 GLU D N 1
ATOM 12596 C CA . GLU D 1 181 ? -60.152 -87.306 33.589 1.00 35.49 210 GLU D CA 1
ATOM 12597 C C . GLU D 1 181 ? -59.241 -86.443 32.687 1.00 31.98 210 GLU D C 1
ATOM 12598 O O . GLU D 1 181 ? -58.550 -86.979 31.826 1.00 32.91 210 GLU D O 1
ATOM 12604 N N . HIS D 1 182 ? -59.283 -85.124 32.855 1.00 28.03 211 HIS D N 1
ATOM 12605 C CA . HIS D 1 182 ? -58.478 -84.181 32.059 1.00 27.01 211 HIS D CA 1
ATOM 12606 C C . HIS D 1 182 ? -57.199 -83.745 32.774 1.00 24.71 211 HIS D C 1
ATOM 12607 O O . HIS D 1 182 ? -56.164 -83.608 32.148 1.00 23.18 211 HIS D O 1
ATOM 12614 N N . ILE D 1 183 ? -57.294 -83.627 34.101 1.00 24.13 212 ILE D N 1
ATOM 12615 C CA . ILE D 1 183 ? -56.215 -83.196 34.948 1.00 23.18 212 ILE D CA 1
ATOM 12616 C C . ILE D 1 183 ? -55.937 -84.279 36.008 1.00 24.86 212 ILE D C 1
ATOM 12617 O O . ILE D 1 183 ? -56.512 -84.273 37.105 1.00 25.76 212 ILE D O 1
ATOM 12622 N N . PRO D 1 184 ? -55.072 -85.221 35.686 1.00 25.84 213 PRO D N 1
ATOM 12623 C CA . PRO D 1 184 ? -54.906 -86.350 36.624 1.00 27.30 213 PRO D CA 1
ATOM 12624 C C . PRO D 1 184 ? -54.040 -86.018 37.820 1.00 27.23 213 PRO D C 1
ATOM 12625 O O . PRO D 1 184 ? -54.007 -86.771 38.797 1.00 27.76 213 PRO D O 1
ATOM 12629 N N . GLY D 1 185 ? -53.274 -84.937 37.724 1.00 24.50 214 GLY D N 1
ATOM 12630 C CA . GLY D 1 185 ? -52.397 -84.519 38.806 1.00 24.68 214 GLY D CA 1
ATOM 12631 C C . GLY D 1 185 ? -51.411 -83.428 38.371 1.00 23.45 214 GLY D C 1
ATOM 12632 O O . GLY D 1 185 ? -51.452 -82.985 37.232 1.00 22.70 214 GLY D O 1
ATOM 12633 N N . PRO D 1 186 ? -50.522 -83.008 39.273 1.00 23.54 215 PRO D N 1
ATOM 12634 C CA . PRO D 1 186 ? -49.465 -82.051 38.991 1.00 23.27 215 PRO D CA 1
ATOM 12635 C C . PRO D 1 186 ? -48.501 -82.553 37.915 1.00 22.14 215 PRO D C 1
ATOM 12636 O O . PRO D 1 186 ? -48.447 -83.755 37.602 1.00 21.40 215 PRO D O 1
ATOM 12640 N N . ASP D 1 187 ? -47.744 -81.629 37.384 1.00 21.54 216 ASP D N 1
ATOM 12641 C CA . ASP D 1 187 ? -46.709 -81.910 36.370 1.00 22.53 216 ASP D CA 1
ATOM 12642 C C . ASP D 1 187 ? -45.573 -80.929 36.641 1.00 24.32 216 ASP D C 1
ATOM 12643 O O . ASP D 1 187 ? -45.733 -79.726 36.403 1.00 23.29 216 ASP D O 1
ATOM 12648 N N . PHE D 1 188 ? -44.459 -81.443 37.148 1.00 24.49 217 PHE D N 1
ATOM 12649 C CA . PHE D 1 188 ? -43.350 -80.620 37.568 1.00 24.24 217 PHE D CA 1
ATOM 12650 C C . PHE D 1 188 ? -42.390 -80.371 36.417 1.00 24.69 217 PHE D C 1
ATOM 12651 O O . PHE D 1 188 ? -42.222 -81.217 35.533 1.00 24.40 217 PHE D O 1
ATOM 12659 N N . PRO D 1 189 ? -41.740 -79.196 36.429 1.00 23.56 218 PRO D N 1
ATOM 12660 C CA . PRO D 1 189 ? -40.779 -78.939 35.361 1.00 24.36 218 PRO D CA 1
ATOM 12661 C C . PRO D 1 189 ? -39.615 -79.931 35.334 1.00 25.40 218 PRO D C 1
ATOM 12662 O O . PRO D 1 189 ? -39.024 -80.181 34.279 1.00 27.78 218 PRO D O 1
ATOM 12666 N N . THR D 1 190 ? -39.314 -80.472 36.507 1.00 26.15 219 THR D N 1
ATOM 12667 C CA . THR D 1 190 ? -38.248 -81.423 36.764 1.00 27.89 219 THR D CA 1
ATOM 12668 C C . THR D 1 190 ? -38.674 -82.903 36.617 1.00 28.08 219 THR D C 1
ATOM 12669 O O . THR D 1 190 ? -37.901 -83.805 36.948 1.00 29.21 219 THR D O 1
ATOM 12673 N N . ALA D 1 191 ? -39.872 -83.140 36.101 1.00 27.31 220 ALA D N 1
ATOM 12674 C CA . ALA D 1 191 ? -40.335 -84.516 35.753 1.00 27.55 220 ALA D CA 1
ATOM 12675 C C . ALA D 1 191 ? -40.442 -85.407 37.009 1.00 28.33 220 ALA D C 1
ATOM 12676 O O . ALA D 1 191 ? -41.147 -85.034 37.945 1.00 28.08 220 ALA D O 1
ATOM 12678 N N . ALA D 1 192 ? -39.739 -86.543 37.029 1.00 29.18 221 ALA D N 1
ATOM 12679 C CA . ALA D 1 192 ? -39.811 -87.498 38.130 1.00 31.64 221 ALA D CA 1
ATOM 12680 C C . ALA D 1 192 ? -41.200 -88.134 38.278 1.00 31.82 221 ALA D C 1
ATOM 12681 O O . ALA D 1 192 ? -41.961 -88.211 37.288 1.00 30.74 221 ALA D O 1
ATOM 12683 N N . ILE D 1 193 ? -41.511 -88.649 39.468 1.00 32.95 222 ILE D N 1
ATOM 12684 C CA . ILE D 1 193 ? -42.669 -89.550 39.651 1.00 33.96 222 ILE D CA 1
ATOM 12685 C C . ILE D 1 193 ? -43.475 -89.076 40.851 1.00 35.54 222 ILE D C 1
ATOM 12686 O O . ILE D 1 193 ? -42.891 -88.718 41.880 1.00 35.44 222 ILE D O 1
ATOM 12691 N N . ILE D 1 194 ? -44.797 -89.042 40.720 1.00 34.65 223 ILE D N 1
ATOM 12692 C CA . ILE D 1 194 ? -45.647 -88.800 41.859 1.00 39.23 223 ILE D CA 1
ATOM 12693 C C . ILE D 1 194 ? -46.246 -90.109 42.294 1.00 44.76 223 ILE D C 1
ATOM 12694 O O . ILE D 1 194 ? -46.740 -90.881 41.471 1.00 46.48 223 ILE D O 1
ATOM 12699 N N . ASN D 1 195 ? -46.155 -90.368 43.586 1.00 49.47 224 ASN D N 1
ATOM 12700 C CA . ASN D 1 195 ? -46.857 -91.491 44.184 1.00 57.64 224 ASN D CA 1
ATOM 12701 C C . ASN D 1 195 ? -47.939 -90.962 45.096 1.00 60.36 224 ASN D C 1
ATOM 12702 O O . ASN D 1 195 ? -47.665 -90.160 46.006 1.00 60.26 224 ASN D O 1
ATOM 12707 N N . GLY D 1 196 ? -49.131 -91.510 44.867 1.00 62.72 225 GLY D N 1
ATOM 12708 C CA . GLY D 1 196 ? -50.347 -91.260 45.594 1.00 63.26 225 GLY D CA 1
ATOM 12709 C C . GLY D 1 196 ? -51.423 -91.542 44.546 1.00 62.48 225 GLY D C 1
ATOM 12710 O O . GLY D 1 196 ? -51.416 -92.584 43.872 1.00 67.57 225 GLY D O 1
ATOM 12711 N N . ARG D 1 197 ? -52.313 -90.586 44.407 1.00 57.38 226 ARG D N 1
ATOM 12712 C CA . ARG D 1 197 ? -53.489 -90.600 43.568 1.00 53.00 226 ARG D CA 1
ATOM 12713 C C . ARG D 1 197 ? -54.582 -90.232 44.509 1.00 49.98 226 ARG D C 1
ATOM 12714 O O . ARG D 1 197 ? -55.326 -89.332 44.203 1.00 46.62 226 ARG D O 1
ATOM 12722 N N . ARG D 1 198 ? -54.653 -90.901 45.664 1.00 47.72 227 ARG D N 1
ATOM 12723 C CA . ARG D 1 198 ? -55.609 -90.491 46.674 1.00 47.58 227 ARG D CA 1
ATOM 12724 C C . ARG D 1 198 ? -55.244 -89.128 47.290 1.00 44.44 227 ARG D C 1
ATOM 12725 O O . ARG D 1 198 ? -56.136 -88.379 47.590 1.00 43.91 227 ARG D O 1
ATOM 12727 N N . GLY D 1 199 ? -53.965 -88.801 47.454 1.00 43.17 228 GLY D N 1
ATOM 12728 C CA . GLY D 1 199 ? -53.551 -87.474 47.942 1.00 42.49 228 GLY D CA 1
ATOM 12729 C C . GLY D 1 199 ? -53.870 -86.375 46.933 1.00 40.31 228 GLY D C 1
ATOM 12730 O O . GLY D 1 199 ? -54.241 -85.256 47.293 1.00 40.86 228 GLY D O 1
ATOM 12731 N N . ILE D 1 200 ? -53.704 -86.696 45.653 1.00 37.38 229 ILE D N 1
ATOM 12732 C CA . ILE D 1 200 ? -54.080 -85.789 44.587 1.00 36.46 229 ILE D CA 1
ATOM 12733 C C . ILE D 1 200 ? -55.580 -85.547 44.623 1.00 35.83 229 ILE D C 1
ATOM 12734 O O . ILE D 1 200 ? -56.040 -84.403 44.570 1.00 33.42 229 ILE D O 1
ATOM 12739 N N . GLU D 1 201 ? -56.345 -86.624 44.669 1.00 37.94 230 GLU D N 1
ATOM 12740 C CA . GLU D 1 201 ? -57.798 -86.506 44.657 1.00 38.64 230 GLU D CA 1
ATOM 12741 C C . GLU D 1 201 ? -58.325 -85.722 45.878 1.00 40.26 230 GLU D C 1
ATOM 12742 O O . GLU D 1 201 ? -59.203 -84.866 45.748 1.00 39.89 230 GLU D O 1
ATOM 12745 N N . GLU D 1 202 ? -57.740 -85.979 47.040 1.00 41.22 231 GLU D N 1
ATOM 12746 C CA . GLU D 1 202 ? -58.060 -85.228 48.245 1.00 44.71 231 GLU D CA 1
ATOM 12747 C C . GLU D 1 202 ? -57.779 -83.709 48.060 1.00 40.16 231 GLU D C 1
ATOM 12748 O O . GLU D 1 202 ? -58.597 -82.864 48.436 1.00 39.51 231 GLU D O 1
ATOM 12754 N N . ALA D 1 203 ? -56.613 -83.382 47.520 1.00 36.58 232 ALA D N 1
ATOM 12755 C CA . ALA D 1 203 ? -56.265 -81.966 47.270 1.00 35.04 232 ALA D CA 1
ATOM 12756 C C . ALA D 1 203 ? -57.241 -81.309 46.287 1.00 33.74 232 ALA D C 1
ATOM 12757 O O . ALA D 1 203 ? -57.663 -80.167 46.488 1.00 34.62 232 ALA D O 1
ATOM 12759 N N . TYR D 1 204 ? -57.619 -82.030 45.239 1.00 30.49 233 TYR D N 1
ATOM 12760 C CA . TYR D 1 204 ? -58.512 -81.477 44.251 1.00 29.50 233 TYR D CA 1
ATOM 12761 C C . TYR D 1 204 ? -59.932 -81.301 44.737 1.00 30.94 233 TYR D C 1
ATOM 12762 O O . TYR D 1 204 ? -60.629 -80.365 44.298 1.00 30.03 233 TYR D O 1
ATOM 12771 N N . ARG D 1 205 ? -60.383 -82.203 45.603 1.00 33.67 234 ARG D N 1
ATOM 12772 C CA . ARG D 1 205 ? -61.718 -82.129 46.142 1.00 37.30 234 ARG D CA 1
ATOM 12773 C C . ARG D 1 205 ? -61.818 -81.103 47.284 1.00 37.90 234 ARG D C 1
ATOM 12774 O O . ARG D 1 205 ? -62.819 -80.446 47.405 1.00 38.16 234 ARG D O 1
ATOM 12782 N N . THR D 1 206 ? -60.772 -80.976 48.098 1.00 38.47 235 THR D N 1
ATOM 12783 C CA . THR D 1 206 ? -60.835 -80.156 49.327 1.00 40.28 235 THR D CA 1
ATOM 12784 C C . THR D 1 206 ? -59.898 -78.938 49.360 1.00 38.89 235 THR D C 1
ATOM 12785 O O . THR D 1 206 ? -60.024 -78.110 50.245 1.00 40.94 235 THR D O 1
ATOM 12789 N N . GLY D 1 207 ? -58.935 -78.878 48.464 1.00 36.19 236 GLY D N 1
ATOM 12790 C CA . GLY D 1 207 ? -57.853 -77.867 48.503 1.00 35.54 236 GLY D CA 1
ATOM 12791 C C . GLY D 1 207 ? -56.581 -78.329 49.201 1.00 36.91 236 GLY D C 1
ATOM 12792 O O . GLY D 1 207 ? -55.534 -77.709 49.045 1.00 35.88 236 GLY D O 1
ATOM 12793 N N . ARG D 1 208 ? -56.665 -79.407 49.988 1.00 39.20 237 ARG D N 1
ATOM 12794 C CA . ARG D 1 208 ? -55.514 -79.903 50.760 1.00 41.35 237 ARG D CA 1
ATOM 12795 C C . ARG D 1 208 ? -55.290 -81.403 50.608 1.00 41.67 237 ARG D C 1
ATOM 12796 O O . ARG D 1 208 ? -56.222 -82.194 50.735 1.00 42.31 237 ARG D O 1
ATOM 12804 N N . GLY D 1 209 ? -54.038 -81.788 50.397 1.00 41.44 238 GLY D N 1
ATOM 12805 C CA . GLY D 1 209 ? -53.690 -83.208 50.323 1.00 43.51 238 GLY D CA 1
ATOM 12806 C C . GLY D 1 209 ? -52.195 -83.385 50.198 1.00 43.68 238 GLY D C 1
ATOM 12807 O O . GLY D 1 209 ? -51.495 -82.523 49.689 1.00 43.29 238 GLY D O 1
ATOM 12808 N N . LYS D 1 210 ? -51.707 -84.518 50.633 1.00 46.74 239 LYS D N 1
ATOM 12809 C CA . LYS D 1 210 ? -50.282 -84.773 50.646 1.00 48.98 239 LYS D CA 1
ATOM 12810 C C . LYS D 1 210 ? -49.935 -85.843 49.623 1.00 47.74 239 LYS D C 1
ATOM 12811 O O . LYS D 1 210 ? -50.528 -86.921 49.626 1.00 48.11 239 LYS D O 1
ATOM 12817 N N . VAL D 1 211 ? -48.917 -85.558 48.825 1.00 44.58 240 VAL D N 1
ATOM 12818 C CA . VAL D 1 211 ? -48.368 -86.545 47.896 1.00 43.78 240 VAL D CA 1
ATOM 12819 C C . VAL D 1 211 ? -46.864 -86.716 48.122 1.00 43.14 240 VAL D C 1
ATOM 12820 O O . VAL D 1 211 ? -46.259 -85.935 48.871 1.00 45.17 240 VAL D O 1
ATOM 12824 N N . TYR D 1 212 ? -46.285 -87.728 47.484 1.00 39.67 241 TYR D N 1
ATOM 12825 C CA . TYR D 1 212 ? -44.851 -87.972 47.525 1.00 38.73 241 TYR D CA 1
ATOM 12826 C C . TYR D 1 212 ? -44.285 -87.873 46.123 1.00 36.32 241 TYR D C 1
ATOM 12827 O O . TYR D 1 212 ? -44.904 -88.345 45.176 1.00 36.19 241 TYR D O 1
ATOM 12836 N N . ILE D 1 213 ? -43.115 -87.253 46.005 1.00 35.27 242 ILE D N 1
ATOM 12837 C CA . ILE D 1 213 ? -42.419 -87.127 44.745 1.00 33.81 242 ILE D CA 1
ATOM 12838 C C . ILE D 1 213 ? -41.140 -87.945 44.818 1.00 33.32 242 ILE D C 1
ATOM 12839 O O . ILE D 1 213 ? -40.357 -87.817 45.753 1.00 34.59 242 ILE D O 1
ATOM 12844 N N . ARG D 1 214 ? -40.933 -88.803 43.840 1.00 32.89 243 ARG D N 1
ATOM 12845 C CA . ARG D 1 214 ? -39.834 -89.743 43.861 1.00 32.84 243 ARG D CA 1
ATOM 12846 C C . ARG D 1 214 ? -38.983 -89.580 42.618 1.00 30.95 243 ARG D C 1
ATOM 12847 O O . ARG D 1 214 ? -39.507 -89.403 41.484 1.00 29.51 243 ARG D O 1
ATOM 12855 N N . ALA D 1 215 ? -37.676 -89.642 42.819 1.00 29.53 244 ALA D N 1
ATOM 12856 C CA . ALA D 1 215 ? -36.708 -89.609 41.735 1.00 29.57 244 ALA D CA 1
ATOM 12857 C C . ALA D 1 215 ? -36.941 -90.753 40.759 1.00 30.19 244 ALA D C 1
ATOM 12858 O O . ALA D 1 215 ? -37.408 -91.809 41.168 1.00 29.44 244 ALA D O 1
ATOM 12860 N N . ARG D 1 216 ? -36.613 -90.524 39.483 1.00 30.21 245 ARG D N 1
ATOM 12861 C CA . ARG D 1 216 ? -36.551 -91.594 38.499 1.00 32.09 245 ARG D CA 1
ATOM 12862 C C . ARG D 1 216 ? -35.121 -92.137 38.496 1.00 32.02 245 ARG D C 1
ATOM 12863 O O . ARG D 1 216 ? -34.144 -91.440 38.153 1.00 30.86 245 ARG D O 1
ATOM 12871 N N . ALA D 1 217 ? -35.025 -93.388 38.904 1.00 33.48 246 ALA D N 1
ATOM 12872 C CA . ALA D 1 217 ? -33.737 -94.033 39.111 1.00 34.07 246 ALA D CA 1
ATOM 12873 C C . ALA D 1 217 ? -33.878 -95.476 38.706 1.00 36.65 246 ALA D C 1
ATOM 12874 O O . ALA D 1 217 ? -34.944 -96.048 38.896 1.00 35.76 246 ALA D O 1
ATOM 12876 N N . GLU D 1 218 ? -32.822 -96.043 38.126 1.00 38.35 247 GLU D N 1
ATOM 12877 C CA . GLU D 1 218 ? -32.823 -97.447 37.743 1.00 42.02 247 GLU D CA 1
ATOM 12878 C C . GLU D 1 218 ? -31.544 -98.134 38.206 1.00 41.57 247 GLU D C 1
ATOM 12879 O O . GLU D 1 218 ? -30.500 -97.484 38.368 1.00 39.24 247 GLU D O 1
ATOM 12885 N N . VAL D 1 219 ? -31.648 -99.443 38.420 1.00 42.38 248 VAL D N 1
ATOM 12886 C CA . VAL D 1 219 ? -30.487 -100.302 38.640 1.00 43.58 248 VAL D CA 1
ATOM 12887 C C . VAL D 1 219 ? -30.078 -100.888 37.297 1.00 45.73 248 VAL D C 1
ATOM 12888 O O . VAL D 1 219 ? -30.893 -101.529 36.639 1.00 45.77 248 VAL D O 1
ATOM 12892 N N . GLU D 1 220 ? -28.841 -100.627 36.879 1.00 47.03 249 GLU D N 1
ATOM 12893 C CA . GLU D 1 220 ? -28.255 -101.215 35.675 1.00 51.55 249 GLU D CA 1
ATOM 12894 C C . GLU D 1 220 ? -27.253 -102.314 36.068 1.00 53.26 249 GLU D C 1
ATOM 12895 O O . GLU D 1 220 ? -26.548 -102.170 37.069 1.00 51.74 249 GLU D O 1
ATOM 12901 N N . VAL D 1 221 ? -27.213 -103.406 35.296 1.00 55.87 250 VAL D N 1
ATOM 12902 C CA . VAL D 1 221 ? -26.247 -104.503 35.512 1.00 58.39 250 VAL D CA 1
ATOM 12903 C C . VAL D 1 221 ? -25.266 -104.523 34.340 1.00 60.96 250 VAL D C 1
ATOM 12904 O O . VAL D 1 221 ? -25.680 -104.477 33.185 1.00 59.96 250 VAL D O 1
ATOM 12908 N N . ASP D 1 222 ? -23.971 -104.549 34.633 1.00 62.71 251 ASP D N 1
ATOM 12909 C CA . ASP D 1 222 ? -22.959 -104.623 33.585 1.00 65.75 251 ASP D CA 1
ATOM 12910 C C . ASP D 1 222 ? -22.939 -106.046 33.034 1.00 68.60 251 ASP D C 1
ATOM 12911 O O . ASP D 1 222 ? -22.727 -107.007 33.782 1.00 68.48 251 ASP D O 1
ATOM 12916 N N . ALA D 1 223 ? -23.181 -106.166 31.731 1.00 69.83 252 ALA D N 1
ATOM 12917 C CA . ALA D 1 223 ? -23.248 -107.460 31.064 1.00 72.84 252 ALA D CA 1
ATOM 12918 C C . ALA D 1 223 ? -21.959 -108.274 31.219 1.00 75.26 252 ALA D C 1
ATOM 12919 O O . ALA D 1 223 ? -22.021 -109.486 31.421 1.00 77.11 252 ALA D O 1
ATOM 12921 N N . LYS D 1 224 ? -20.801 -107.619 31.139 1.00 75.35 253 LYS D N 1
ATOM 12922 C CA . LYS D 1 224 ? -19.511 -108.337 31.194 1.00 78.09 253 LYS D CA 1
ATOM 12923 C C . LYS D 1 224 ? -19.066 -108.735 32.610 1.00 76.30 253 LYS D C 1
ATOM 12924 O O . LYS D 1 224 ? -18.361 -109.731 32.771 1.00 77.72 253 LYS D O 1
ATOM 12926 N N . THR D 1 225 ? -19.464 -107.963 33.623 1.00 71.90 254 THR D N 1
ATOM 12927 C CA . THR D 1 225 ? -18.952 -108.149 34.998 1.00 70.02 254 THR D CA 1
ATOM 12928 C C . THR D 1 225 ? -20.007 -108.469 36.068 1.00 66.85 254 THR D C 1
ATOM 12929 O O . THR D 1 225 ? -19.676 -108.959 37.132 1.00 65.71 254 THR D O 1
ATOM 12933 N N . GLY D 1 226 ? -21.273 -108.178 35.796 1.00 65.40 255 GLY D N 1
ATOM 12934 C CA . GLY D 1 226 ? -22.337 -108.388 36.788 1.00 63.29 255 GLY D CA 1
ATOM 12935 C C . GLY D 1 226 ? -22.477 -107.288 37.843 1.00 59.18 255 GLY D C 1
ATOM 12936 O O . GLY D 1 226 ? -23.431 -107.313 38.636 1.00 57.91 255 GLY D O 1
ATOM 12937 N N . ARG D 1 227 ? -21.557 -106.319 37.851 1.00 56.63 256 ARG D N 1
ATOM 12938 C CA . ARG D 1 227 ? -21.626 -105.203 38.807 1.00 53.27 256 ARG D CA 1
ATOM 12939 C C . ARG D 1 227 ? -22.874 -104.362 38.534 1.00 51.18 256 ARG D C 1
ATOM 12940 O O . ARG D 1 227 ? -23.291 -104.211 37.388 1.00 51.17 256 ARG D O 1
ATOM 12942 N N . GLU D 1 228 ? -23.463 -103.846 39.608 1.00 48.78 257 GLU D N 1
ATOM 12943 C CA . GLU D 1 228 ? -24.681 -103.064 39.552 1.00 47.69 257 GLU D CA 1
ATOM 12944 C C . GLU D 1 228 ? -24.373 -101.596 39.759 1.00 44.81 257 GLU D C 1
ATOM 12945 O O . GLU D 1 228 ? -23.484 -101.251 40.532 1.00 43.56 257 GLU D O 1
ATOM 12951 N N . THR D 1 229 ? -25.095 -100.745 39.034 1.00 43.19 258 THR D N 1
ATOM 12952 C CA . THR D 1 229 ? -24.975 -99.307 39.171 1.00 41.06 258 THR D CA 1
ATOM 12953 C C . THR D 1 229 ? -26.373 -98.719 39.217 1.00 39.29 258 THR D C 1
ATOM 12954 O O . THR D 1 229 ? -27.224 -99.066 38.388 1.00 40.06 258 THR D O 1
ATOM 12958 N N . ILE D 1 230 ? -26.604 -97.836 40.166 1.00 37.26 259 ILE D N 1
ATOM 12959 C CA . ILE D 1 230 ? -27.810 -97.025 40.181 1.00 36.92 259 ILE D CA 1
ATOM 12960 C C . ILE D 1 230 ? -27.575 -95.726 39.397 1.00 35.93 259 ILE D C 1
ATOM 12961 O O . ILE D 1 230 ? -26.595 -94.997 39.650 1.00 36.77 259 ILE D O 1
ATOM 12966 N N . ILE D 1 231 ? -28.463 -95.442 38.440 1.00 35.33 260 ILE D N 1
ATOM 12967 C CA . ILE D 1 231 ? -28.440 -94.198 37.706 1.00 34.46 260 ILE D CA 1
ATOM 12968 C C . ILE D 1 231 ? -29.700 -93.403 38.058 1.00 33.38 260 ILE D C 1
ATOM 12969 O O . ILE D 1 231 ? -30.826 -93.923 37.955 1.00 32.84 260 ILE D O 1
ATOM 12974 N N . VAL D 1 232 ? -29.500 -92.167 38.496 1.00 32.89 261 VAL D N 1
ATOM 12975 C CA . VAL D 1 232 ? -30.587 -91.242 38.764 1.00 32.70 261 VAL D CA 1
ATOM 12976 C C . VAL D 1 232 ? -30.706 -90.266 37.598 1.00 32.81 261 VAL D C 1
ATOM 12977 O O . VAL D 1 232 ? -29.762 -89.510 37.288 1.00 31.78 261 VAL D O 1
ATOM 12981 N N . HIS D 1 233 ? -31.883 -90.275 36.983 1.00 33.66 262 HIS D N 1
ATOM 12982 C CA . HIS D 1 233 ? -32.170 -89.497 35.796 1.00 34.75 262 HIS D CA 1
ATOM 12983 C C . HIS D 1 233 ? -32.925 -88.219 36.074 1.00 33.11 262 HIS D C 1
ATOM 12984 O O . HIS D 1 233 ? -32.786 -87.282 35.332 1.00 32.92 262 HIS D O 1
ATOM 12991 N N . GLU D 1 234 ? -33.801 -88.242 37.067 1.00 31.19 263 GLU D N 1
ATOM 12992 C CA . GLU D 1 234 ? -34.651 -87.105 37.405 1.00 31.29 263 GLU D CA 1
ATOM 12993 C C . GLU D 1 234 ? -34.793 -87.101 38.905 1.00 29.47 263 GLU D C 1
ATOM 12994 O O . GLU D 1 234 ? -34.874 -88.160 39.533 1.00 30.04 263 GLU D O 1
ATOM 13000 N N . ILE D 1 235 ? -34.830 -85.918 39.499 1.00 28.81 264 ILE D N 1
ATOM 13001 C CA . ILE D 1 235 ? -35.051 -85.803 40.940 1.00 28.81 264 ILE D CA 1
ATOM 13002 C C . ILE D 1 235 ? -36.300 -85.013 41.255 1.00 28.03 264 ILE D C 1
ATOM 13003 O O . ILE D 1 235 ? -36.834 -84.306 40.383 1.00 27.93 264 ILE D O 1
ATOM 13008 N N . PRO D 1 236 ? -36.722 -85.026 42.516 1.00 27.38 265 PRO D N 1
ATOM 13009 C CA . PRO D 1 236 ? -37.932 -84.240 42.807 1.00 27.48 265 PRO D CA 1
ATOM 13010 C C . PRO D 1 236 ? -37.799 -82.731 42.703 1.00 27.72 265 PRO D C 1
ATOM 13011 O O . PRO D 1 236 ? -36.735 -82.151 42.914 1.00 28.04 265 PRO D O 1
ATOM 13015 N N . TYR D 1 237 ? -38.932 -82.098 42.419 1.00 28.28 266 TYR D N 1
ATOM 13016 C CA . TYR D 1 237 ? -39.075 -80.642 42.322 1.00 28.65 266 TYR D CA 1
ATOM 13017 C C . TYR D 1 237 ? -38.541 -79.962 43.570 1.00 29.75 266 TYR D C 1
ATOM 13018 O O . TYR D 1 237 ? -38.767 -80.441 44.677 1.00 30.43 266 TYR D O 1
ATOM 13027 N N . GLN D 1 238 ? -37.782 -78.896 43.363 1.00 31.20 267 GLN D N 1
ATOM 13028 C CA . GLN D 1 238 ? -37.199 -78.039 44.423 1.00 33.48 267 GLN D CA 1
ATOM 13029 C C . GLN D 1 238 ? -36.016 -78.693 45.203 1.00 33.42 267 GLN D C 1
ATOM 13030 O O . GLN D 1 238 ? -35.551 -78.141 46.157 1.00 34.21 267 GLN D O 1
ATOM 13036 N N . VAL D 1 239 ? -35.551 -79.872 44.808 1.00 32.39 268 VAL D N 1
ATOM 13037 C CA . VAL D 1 239 ? -34.395 -80.479 45.458 1.00 32.01 268 VAL D CA 1
ATOM 13038 C C . VAL D 1 239 ? -33.134 -79.991 44.768 1.00 33.81 268 VAL D C 1
ATOM 13039 O O . VAL D 1 239 ? -33.060 -79.955 43.519 1.00 33.80 268 VAL D O 1
ATOM 13043 N N . ASN D 1 240 ? -32.149 -79.605 45.584 1.00 34.44 269 ASN D N 1
ATOM 13044 C CA . ASN D 1 240 ? -30.846 -79.162 45.106 1.00 35.78 269 ASN D CA 1
ATOM 13045 C C . ASN D 1 240 ? -29.982 -80.405 44.856 1.00 35.32 269 ASN D C 1
ATOM 13046 O O . ASN D 1 240 ? -29.697 -81.168 45.776 1.00 35.58 269 ASN D O 1
ATOM 13051 N N . LYS D 1 241 ? -29.552 -80.603 43.612 1.00 35.27 270 LYS D N 1
ATOM 13052 C CA . LYS D 1 241 ? -28.800 -81.810 43.249 1.00 34.72 270 LYS D CA 1
ATOM 13053 C C . LYS D 1 241 ? -27.476 -81.922 44.013 1.00 36.32 270 LYS D C 1
ATOM 13054 O O . LYS D 1 241 ? -27.154 -82.998 44.510 1.00 36.60 270 LYS D O 1
ATOM 13060 N N . ALA D 1 242 ? -26.740 -80.817 44.143 1.00 36.99 271 ALA D N 1
ATOM 13061 C CA . ALA D 1 242 ? -25.450 -80.829 44.849 1.00 38.73 271 ALA D CA 1
ATOM 13062 C C . ALA D 1 242 ? -25.614 -81.166 46.336 1.00 39.40 271 ALA D C 1
ATOM 13063 O O . ALA D 1 242 ? -24.840 -81.977 46.877 1.00 39.70 271 ALA D O 1
ATOM 13065 N N . ARG D 1 243 ? -26.640 -80.603 46.972 1.00 39.32 272 ARG D N 1
ATOM 13066 C CA . ARG D 1 243 ? -26.956 -80.932 48.353 1.00 41.10 272 ARG D CA 1
ATOM 13067 C C . ARG D 1 243 ? -27.325 -82.390 48.513 1.00 38.57 272 ARG D C 1
ATOM 13068 O O . ARG D 1 243 ? -26.934 -83.042 49.492 1.00 37.34 272 ARG D O 1
ATOM 13076 N N . LEU D 1 244 ? -28.118 -82.909 47.578 1.00 36.04 273 LEU D N 1
ATOM 13077 C CA . LEU D 1 244 ? -28.500 -84.309 47.618 1.00 35.23 273 LEU D CA 1
ATOM 13078 C C . LEU D 1 244 ? -27.264 -85.213 47.552 1.00 35.71 273 LEU D C 1
ATOM 13079 O O . LEU D 1 244 ? -27.141 -86.175 48.322 1.00 35.28 273 LEU D O 1
ATOM 13084 N N . ILE D 1 245 ? -26.363 -84.931 46.615 1.00 36.90 274 ILE D N 1
ATOM 13085 C CA . ILE D 1 245 ? -25.147 -85.741 46.473 1.00 38.50 274 ILE D CA 1
ATOM 13086 C C . ILE D 1 245 ? -24.274 -85.683 47.734 1.00 39.86 274 ILE D C 1
ATOM 13087 O O . ILE D 1 245 ? -23.754 -86.721 48.183 1.00 37.86 274 ILE D O 1
ATOM 13092 N N . GLU D 1 246 ? -24.150 -84.493 48.317 1.00 41.08 275 GLU D N 1
ATOM 13093 C CA . GLU D 1 246 ? -23.442 -84.341 49.589 1.00 44.40 275 GLU D CA 1
ATOM 13094 C C . GLU D 1 246 ? -24.054 -85.143 50.725 1.00 42.68 275 GLU D C 1
ATOM 13095 O O . GLU D 1 246 ? -23.333 -85.755 51.509 1.00 42.05 275 GLU D O 1
ATOM 13101 N N . LYS D 1 247 ? -25.378 -85.144 50.814 1.00 40.38 276 LYS D N 1
ATOM 13102 C CA . LYS D 1 247 ? -26.057 -85.918 51.851 1.00 41.18 276 LYS D CA 1
ATOM 13103 C C . LYS D 1 247 ? -25.814 -87.416 51.663 1.00 39.86 276 LYS D C 1
ATOM 13104 O O . LYS D 1 247 ? -25.570 -88.134 52.638 1.00 38.31 276 LYS D O 1
ATOM 13110 N N . ILE D 1 248 ? -25.889 -87.888 50.424 1.00 37.68 277 ILE D N 1
ATOM 13111 C CA . ILE D 1 248 ? -25.599 -89.301 50.161 1.00 38.36 277 ILE D CA 1
ATOM 13112 C C . ILE D 1 248 ? -24.165 -89.654 50.589 1.00 39.28 277 ILE D C 1
ATOM 13113 O O . ILE D 1 248 ? -23.978 -90.657 51.272 1.00 37.58 277 ILE D O 1
ATOM 13118 N N . ALA D 1 249 ? -23.178 -88.818 50.223 1.00 39.59 278 ALA D N 1
ATOM 13119 C CA . ALA D 1 249 ? -21.786 -89.036 50.634 1.00 41.62 278 ALA D CA 1
ATOM 13120 C C . ALA D 1 249 ? -21.649 -89.102 52.154 1.00 43.89 278 ALA D C 1
ATOM 13121 O O . ALA D 1 249 ? -20.918 -89.975 52.706 1.00 43.91 278 ALA D O 1
ATOM 13123 N N . GLU D 1 250 ? -22.346 -88.201 52.839 1.00 44.11 279 GLU D N 1
ATOM 13124 C CA . GLU D 1 250 ? -22.331 -88.190 54.298 1.00 47.97 279 GLU D CA 1
ATOM 13125 C C . GLU D 1 250 ? -22.935 -89.478 54.886 1.00 46.01 279 GLU D C 1
ATOM 13126 O O . GLU D 1 250 ? -22.364 -90.075 55.812 1.00 46.68 279 GLU D O 1
ATOM 13132 N N . LEU D 1 251 ? -24.080 -89.909 54.358 1.00 42.71 280 LEU D N 1
ATOM 13133 C CA . LEU D 1 251 ? -24.680 -91.179 54.814 1.00 42.80 280 LEU D CA 1
ATOM 13134 C C . LEU D 1 251 ? -23.755 -92.393 54.586 1.00 42.45 280 LEU D C 1
ATOM 13135 O O . LEU D 1 251 ? -23.684 -93.284 55.427 1.00 43.19 280 LEU D O 1
ATOM 13140 N N . VAL D 1 252 ? -23.067 -92.424 53.448 1.00 40.57 281 VAL D N 1
ATOM 13141 C CA . VAL D 1 252 ? -22.109 -93.473 53.161 1.00 42.18 281 VAL D CA 1
ATOM 13142 C C . VAL D 1 252 ? -20.942 -93.416 54.160 1.00 44.08 281 VAL D C 1
ATOM 13143 O O . VAL D 1 252 ? -20.543 -94.435 54.715 1.00 44.50 281 VAL D O 1
ATOM 13147 N N . LYS D 1 253 ? -20.447 -92.211 54.422 1.00 45.38 282 LYS D N 1
ATOM 13148 C CA . LYS D 1 253 ? -19.349 -92.001 55.382 1.00 48.84 282 LYS D CA 1
ATOM 13149 C C . LYS D 1 253 ? -19.760 -92.459 56.792 1.00 50.62 282 LYS D C 1
ATOM 13150 O O . LYS D 1 253 ? -19.002 -93.165 57.456 1.00 50.73 282 LYS D O 1
ATOM 13154 N N . GLU D 1 254 ? -20.962 -92.087 57.234 1.00 50.93 283 GLU D N 1
ATOM 13155 C CA . GLU D 1 254 ? -21.456 -92.491 58.560 1.00 53.78 283 GLU D CA 1
ATOM 13156 C C . GLU D 1 254 ? -22.007 -93.926 58.616 1.00 53.24 283 GLU D C 1
ATOM 13157 O O . GLU D 1 254 ? -22.536 -94.336 59.642 1.00 54.29 283 GLU D O 1
ATOM 13163 N N . LYS D 1 255 ? -21.887 -94.673 57.518 1.00 51.37 284 LYS D N 1
ATOM 13164 C CA . LYS D 1 255 ? -22.391 -96.054 57.401 1.00 51.42 284 LYS D CA 1
ATOM 13165 C C . LYS D 1 255 ? -23.907 -96.186 57.664 1.00 51.08 284 LYS D C 1
ATOM 13166 O O . LYS D 1 255 ? -24.363 -97.242 58.081 1.00 50.70 284 LYS D O 1
ATOM 13170 N N . ARG D 1 256 ? -24.672 -95.118 57.432 1.00 48.89 285 ARG D N 1
ATOM 13171 C CA . ARG D 1 256 ? -26.127 -95.182 57.576 1.00 49.42 285 ARG D CA 1
ATOM 13172 C C . ARG D 1 256 ? -26.749 -95.767 56.324 1.00 48.86 285 ARG D C 1
ATOM 13173 O O . ARG D 1 256 ? -27.865 -96.285 56.371 1.00 51.22 285 ARG D O 1
ATOM 13177 N N . VAL D 1 257 ? -26.027 -95.700 55.205 1.00 46.65 286 VAL D N 1
ATOM 13178 C CA . VAL D 1 257 ? -26.382 -96.457 54.002 1.00 45.71 286 VAL D CA 1
ATOM 13179 C C . VAL D 1 257 ? -25.147 -97.254 53.591 1.00 45.52 286 VAL D C 1
ATOM 13180 O O . VAL D 1 257 ? -24.081 -96.672 53.345 1.00 44.96 286 VAL D O 1
ATOM 13184 N N . GLU D 1 258 ? -25.294 -98.580 53.543 1.00 45.94 287 GLU D N 1
ATOM 13185 C CA . GLU D 1 258 ? -24.220 -99.488 53.160 1.00 46.21 287 GLU D CA 1
ATOM 13186 C C . GLU D 1 258 ? -24.387 -99.910 51.694 1.00 45.45 287 GLU D C 1
ATOM 13187 O O . GLU D 1 258 ? -25.436 -99.679 51.076 1.00 45.06 287 GLU D O 1
ATOM 13189 N N . GLY D 1 259 ? -23.326 -100.470 51.124 1.00 45.26 288 GLY D N 1
ATOM 13190 C CA . GLY D 1 259 ? -23.369 -101.041 49.782 1.00 44.60 288 GLY D CA 1
ATOM 13191 C C . GLY D 1 259 ? -22.988 -100.140 48.608 1.00 42.59 288 GLY D C 1
ATOM 13192 O O . GLY D 1 259 ? -23.086 -100.576 47.466 1.00 42.92 288 GLY D O 1
ATOM 13193 N N . ILE D 1 260 ? -22.532 -98.916 48.877 1.00 40.96 289 ILE D N 1
ATOM 13194 C CA . ILE D 1 260 ? -22.115 -97.993 47.825 1.00 40.47 289 ILE D CA 1
ATOM 13195 C C . ILE D 1 260 ? -20.599 -97.963 47.726 1.00 41.63 289 ILE D C 1
ATOM 13196 O O . ILE D 1 260 ? -19.922 -97.650 48.692 1.00 42.22 289 ILE D O 1
ATOM 13201 N N . SER D 1 261 ? -20.069 -98.276 46.541 1.00 42.40 290 SER D N 1
ATOM 13202 C CA . SER D 1 261 ? -18.623 -98.211 46.296 1.00 43.33 290 SER D CA 1
ATOM 13203 C C . SER D 1 261 ? -18.191 -96.860 45.710 1.00 42.74 290 SER D C 1
ATOM 13204 O O . SER D 1 261 ? -17.053 -96.461 45.868 1.00 43.81 290 SER D O 1
ATOM 13207 N N . ALA D 1 262 ? -19.075 -96.163 44.994 1.00 41.27 291 ALA D N 1
ATOM 13208 C CA . ALA D 1 262 ? -18.704 -94.873 44.384 1.00 41.67 291 ALA D CA 1
ATOM 13209 C C . ALA D 1 262 ? -19.919 -94.025 44.087 1.00 40.08 291 ALA D C 1
ATOM 13210 O O . ALA D 1 262 ? -21.006 -94.542 43.855 1.00 38.69 291 ALA D O 1
ATOM 13212 N N . LEU D 1 263 ? -19.690 -92.716 44.038 1.00 40.70 292 LEU D N 1
ATOM 13213 C CA . LEU D 1 263 ? -20.723 -91.740 43.806 1.00 41.26 292 LEU D CA 1
ATOM 13214 C C . LEU D 1 263 ? -20.147 -90.644 42.918 1.00 41.61 292 LEU D C 1
ATOM 13215 O O . LEU D 1 263 ? -19.102 -90.077 43.255 1.00 41.04 292 LEU D O 1
ATOM 13220 N N . ARG D 1 264 ? -20.804 -90.364 41.787 1.00 40.95 293 ARG D N 1
ATOM 13221 C CA . ARG D 1 264 ? -20.308 -89.367 40.819 1.00 43.55 293 ARG D CA 1
ATOM 13222 C C . ARG D 1 264 ? -21.470 -88.636 40.161 1.00 41.58 293 ARG D C 1
ATOM 13223 O O . ARG D 1 264 ? -22.444 -89.270 39.783 1.00 39.44 293 ARG D O 1
ATOM 13231 N N . ASP D 1 265 ? -21.348 -87.324 40.004 1.00 41.88 294 ASP D N 1
ATOM 13232 C CA . ASP D 1 265 ? -22.292 -86.567 39.198 1.00 42.07 294 ASP D CA 1
ATOM 13233 C C . ASP D 1 265 ? -21.736 -86.495 37.793 1.00 43.42 294 ASP D C 1
ATOM 13234 O O . ASP D 1 265 ? -20.697 -85.876 37.555 1.00 44.24 294 ASP D O 1
ATOM 13239 N N . GLU D 1 266 ? -22.406 -87.161 36.864 1.00 42.92 295 GLU D N 1
ATOM 13240 C CA . GLU D 1 266 ? -22.012 -87.110 35.455 1.00 45.98 295 GLU D CA 1
ATOM 13241 C C . GLU D 1 266 ? -22.997 -86.276 34.650 1.00 45.38 295 GLU D C 1
ATOM 13242 O O . GLU D 1 266 ? -23.038 -86.388 33.440 1.00 47.22 295 GLU D O 1
ATOM 13248 N N . SER D 1 267 ? -23.790 -85.445 35.324 1.00 44.75 296 SER D N 1
ATOM 13249 C CA . SER D 1 267 ? -24.738 -84.555 34.644 1.00 45.37 296 SER D CA 1
ATOM 13250 C C . SER D 1 267 ? -24.008 -83.552 33.776 1.00 50.32 296 SER D C 1
ATOM 13251 O O . SER D 1 267 ? -22.878 -83.169 34.067 1.00 51.88 296 SER D O 1
ATOM 13254 N N . ASP D 1 268 ? -24.648 -83.123 32.697 1.00 53.34 297 ASP D N 1
ATOM 13255 C CA . ASP D 1 268 ? -24.075 -82.087 31.847 1.00 58.02 297 ASP D CA 1
ATOM 13256 C C . ASP D 1 268 ? -25.199 -81.314 31.164 1.00 58.84 297 ASP D C 1
ATOM 13257 O O . ASP D 1 268 ? -26.367 -81.489 31.529 1.00 54.76 297 ASP D O 1
ATOM 13262 N N . LYS D 1 269 ? -24.836 -80.479 30.180 1.00 62.19 298 LYS D N 1
ATOM 13263 C CA . LYS D 1 269 ? -25.800 -79.676 29.412 1.00 65.98 298 LYS D CA 1
ATOM 13264 C C . LYS D 1 269 ? -26.961 -80.509 28.887 1.00 66.58 298 LYS D C 1
ATOM 13265 O O . LYS D 1 269 ? -28.114 -80.064 28.889 1.00 68.35 298 LYS D O 1
ATOM 13267 N N . ASP D 1 270 ? -26.685 -81.725 28.438 1.00 67.41 299 ASP D N 1
ATOM 13268 C CA . ASP D 1 270 ? -27.772 -82.466 27.806 1.00 67.11 299 ASP D CA 1
ATOM 13269 C C . ASP D 1 270 ? -28.628 -83.294 28.791 1.00 62.73 299 ASP D C 1
ATOM 13270 O O . ASP D 1 270 ? -29.665 -83.795 28.396 1.00 65.25 299 ASP D O 1
ATOM 13275 N N . GLY D 1 271 ? -28.277 -83.376 30.077 1.00 57.68 300 GLY D N 1
ATOM 13276 C CA . GLY D 1 271 ? -29.185 -83.992 31.032 1.00 52.50 300 GLY D CA 1
ATOM 13277 C C . GLY D 1 271 ? -28.550 -84.421 32.340 1.00 48.01 300 GLY D C 1
ATOM 13278 O O . GLY D 1 271 ? -27.340 -84.474 32.491 1.00 49.96 300 GLY D O 1
ATOM 13279 N N . MET D 1 272 ? -29.400 -84.750 33.284 1.00 43.54 301 MET D N 1
ATOM 13280 C CA . MET D 1 272 ? -28.973 -85.219 34.586 1.00 42.32 301 MET D CA 1
ATOM 13281 C C . MET D 1 272 ? -28.540 -86.691 34.563 1.00 41.01 301 MET D C 1
ATOM 13282 O O . MET D 1 272 ? -29.193 -87.529 33.929 1.00 39.47 301 MET D O 1
ATOM 13287 N N . ARG D 1 273 ? -27.474 -87.006 35.301 1.00 39.59 302 ARG D N 1
ATOM 13288 C CA . ARG D 1 273 ? -27.019 -88.400 35.441 1.00 38.65 302 ARG D CA 1
ATOM 13289 C C . ARG D 1 273 ? -26.171 -88.525 36.691 1.00 37.53 302 ARG D C 1
ATOM 13290 O O . ARG D 1 273 ? -24.984 -88.179 36.681 1.00 38.10 302 ARG D O 1
ATOM 13298 N N . ILE D 1 274 ? -26.782 -88.983 37.773 1.00 35.10 303 ILE D N 1
ATOM 13299 C CA . ILE D 1 274 ? -26.059 -89.240 38.991 1.00 35.41 303 ILE D CA 1
ATOM 13300 C C . ILE D 1 274 ? -25.771 -90.734 39.023 1.00 36.01 303 ILE D C 1
ATOM 13301 O O . ILE D 1 274 ? -26.715 -91.562 38.922 1.00 36.25 303 ILE D O 1
ATOM 13306 N N . VAL D 1 275 ? -24.507 -91.085 39.202 1.00 37.01 304 VAL D N 1
ATOM 13307 C CA . VAL D 1 275 ? -24.065 -92.478 39.154 1.00 37.37 304 VAL D CA 1
ATOM 13308 C C . VAL D 1 275 ? -23.678 -92.955 40.546 1.00 37.16 304 VAL D C 1
ATOM 13309 O O . VAL D 1 275 ? -22.852 -92.333 41.208 1.00 36.02 304 VAL D O 1
ATOM 13313 N N . ILE D 1 276 ? -24.298 -94.045 40.988 1.00 36.73 305 ILE D N 1
ATOM 13314 C CA . ILE D 1 276 ? -24.015 -94.614 42.292 1.00 38.68 305 ILE D CA 1
ATOM 13315 C C . ILE D 1 276 ? -23.649 -96.080 42.085 1.00 40.00 305 ILE D C 1
ATOM 13316 O O . ILE D 1 276 ? -24.524 -96.917 41.819 1.00 40.14 305 ILE D O 1
ATOM 13321 N N . GLU D 1 277 ? -22.364 -96.402 42.182 1.00 42.06 306 GLU D N 1
ATOM 13322 C CA . GLU D 1 277 ? -21.939 -97.780 41.965 1.00 43.62 306 GLU D CA 1
ATOM 13323 C C . GLU D 1 277 ? -22.220 -98.602 43.217 1.00 43.26 306 GLU D C 1
ATOM 13324 O O . GLU D 1 277 ? -22.023 -98.137 44.349 1.00 42.26 306 GLU D O 1
ATOM 13330 N N . VAL D 1 278 ? -22.660 -99.842 43.004 1.00 42.61 307 VAL D N 1
ATOM 13331 C CA . VAL D 1 278 ? -23.031 -100.731 44.089 1.00 42.42 307 VAL D CA 1
ATOM 13332 C C . VAL D 1 278 ? -21.901 -101.760 44.362 1.00 43.73 307 VAL D C 1
ATOM 13333 O O . VAL D 1 278 ? -21.294 -102.300 43.441 1.00 43.78 307 VAL D O 1
ATOM 13337 N N . LYS D 1 279 ? -21.595 -101.980 45.633 1.00 44.53 308 LYS D N 1
ATOM 13338 C CA . LYS D 1 279 ? -20.582 -102.986 45.998 1.00 47.50 308 LYS D CA 1
ATOM 13339 C C . LYS D 1 279 ? -20.996 -104.378 45.543 1.00 49.51 308 LYS D C 1
ATOM 13340 O O . LYS D 1 279 ? -22.188 -104.702 45.522 1.00 47.69 308 LYS D O 1
ATOM 13346 N N . ARG D 1 280 ? -19.997 -105.189 45.191 1.00 53.01 309 ARG D N 1
ATOM 13347 C CA . ARG D 1 280 ? -20.211 -106.546 44.688 1.00 56.54 309 ARG D CA 1
ATOM 13348 C C . ARG D 1 280 ? -21.075 -107.395 45.633 1.00 59.06 309 ARG D C 1
ATOM 13349 O O . ARG D 1 280 ? -21.900 -108.189 45.170 1.00 61.43 309 ARG D O 1
ATOM 13351 N N . ASP D 1 281 ? -20.903 -107.217 46.943 1.00 59.83 310 ASP D N 1
ATOM 13352 C CA . ASP D 1 281 ? -21.650 -108.000 47.943 1.00 62.15 310 ASP D CA 1
ATOM 13353 C C . ASP D 1 281 ? -22.986 -107.371 48.373 1.00 60.31 310 ASP D C 1
ATOM 13354 O O . ASP D 1 281 ? -23.656 -107.885 49.271 1.00 62.94 310 ASP D O 1
ATOM 13359 N N . ALA D 1 282 ? -23.391 -106.285 47.725 1.00 56.28 311 ALA D N 1
ATOM 13360 C CA . ALA D 1 282 ? -24.660 -105.637 48.040 1.00 53.28 311 ALA D CA 1
ATOM 13361 C C . ALA D 1 282 ? -25.669 -105.836 46.908 1.00 52.00 311 ALA D C 1
ATOM 13362 O O . ALA D 1 282 ? -25.297 -106.139 45.766 1.00 52.50 311 ALA D O 1
ATOM 13364 N N . VAL D 1 283 ? -26.942 -105.629 47.219 1.00 50.60 312 VAL D N 1
ATOM 13365 C CA . VAL D 1 283 ? -28.012 -105.731 46.220 1.00 50.10 312 VAL D CA 1
ATOM 13366 C C . VAL D 1 283 ? -28.509 -104.336 45.824 1.00 47.21 312 VAL D C 1
ATOM 13367 O O . VAL D 1 283 ? -28.998 -103.571 46.660 1.00 45.97 312 VAL D O 1
ATOM 13371 N N . GLY D 1 284 ? -28.407 -104.027 44.533 1.00 46.75 313 GLY D N 1
ATOM 13372 C CA . GLY D 1 284 ? -28.759 -102.688 44.023 1.00 44.53 313 GLY D CA 1
ATOM 13373 C C . GLY D 1 284 ? -30.135 -102.197 44.430 1.00 43.27 313 GLY D C 1
ATOM 13374 O O . GLY D 1 284 ? -30.277 -101.052 44.879 1.00 42.20 313 GLY D O 1
ATOM 13375 N N . GLU D 1 285 ? -31.143 -103.059 44.289 1.00 44.72 314 GLU D N 1
ATOM 13376 C CA . GLU D 1 285 ? -32.527 -102.679 44.627 1.00 44.50 314 GLU D CA 1
ATOM 13377 C C . GLU D 1 285 ? -32.665 -102.315 46.102 1.00 43.63 314 GLU D C 1
ATOM 13378 O O . GLU D 1 285 ? -33.356 -101.370 46.440 1.00 43.13 314 GLU D O 1
ATOM 13380 N N . VAL D 1 286 ? -31.967 -103.043 46.967 1.00 44.82 315 VAL D N 1
ATOM 13381 C CA . VAL D 1 286 ? -31.970 -102.767 48.402 1.00 44.73 315 VAL D CA 1
ATOM 13382 C C . VAL D 1 286 ? -31.268 -101.437 48.721 1.00 42.27 315 VAL D C 1
ATOM 13383 O O . VAL D 1 286 ? -31.743 -100.649 49.536 1.00 41.82 315 VAL D O 1
ATOM 13387 N N . VAL D 1 287 ? -30.138 -101.176 48.077 1.00 41.13 316 VAL D N 1
ATOM 13388 C CA . VAL D 1 287 ? -29.431 -99.907 48.286 1.00 39.63 316 VAL D CA 1
ATOM 13389 C C . VAL D 1 287 ? -30.327 -98.753 47.860 1.00 39.12 316 VAL D C 1
ATOM 13390 O O . VAL D 1 287 ? -30.456 -97.763 48.569 1.00 38.55 316 VAL D O 1
ATOM 13394 N N . LEU D 1 288 ? -30.969 -98.902 46.701 1.00 39.82 317 LEU D N 1
ATOM 13395 C CA . LEU D 1 288 ? -31.806 -97.848 46.173 1.00 38.44 317 LEU D CA 1
ATOM 13396 C C . LEU D 1 288 ? -33.010 -97.589 47.085 1.00 39.74 317 LEU D C 1
ATOM 13397 O O . LEU D 1 288 ? -33.317 -96.445 47.375 1.00 38.93 317 LEU D O 1
ATOM 13402 N N . ASN D 1 289 ? -33.647 -98.648 47.585 1.00 42.94 318 ASN D N 1
ATOM 13403 C CA . ASN D 1 289 ? -34.742 -98.491 48.552 1.00 44.61 318 ASN D CA 1
ATOM 13404 C C . ASN D 1 289 ? -34.304 -97.787 49.838 1.00 43.05 318 ASN D C 1
ATOM 13405 O O . ASN D 1 289 ? -35.026 -96.962 50.370 1.00 40.26 318 ASN D O 1
ATOM 13410 N N . ASN D 1 290 ? -33.107 -98.079 50.324 1.00 43.95 319 ASN D N 1
ATOM 13411 C CA . ASN D 1 290 ? -32.584 -97.356 51.482 1.00 45.07 319 ASN D CA 1
ATOM 13412 C C . ASN D 1 290 ? -32.332 -95.874 51.181 1.00 43.43 319 ASN D C 1
ATOM 13413 O O . ASN D 1 290 ? -32.627 -95.009 52.009 1.00 43.12 319 ASN D O 1
ATOM 13418 N N . LEU D 1 291 ? -31.825 -95.584 49.987 1.00 41.07 320 LEU D N 1
ATOM 13419 C CA . LEU D 1 291 ? -31.649 -94.195 49.575 1.00 39.54 320 LEU D CA 1
ATOM 13420 C C . LEU D 1 291 ? -32.975 -93.431 49.476 1.00 38.90 320 LEU D C 1
ATOM 13421 O O . LEU D 1 291 ? -33.057 -92.284 49.904 1.00 38.82 320 LEU D O 1
ATOM 13426 N N . TYR D 1 292 ? -34.017 -94.076 48.952 1.00 39.67 321 TYR D N 1
ATOM 13427 C CA . TYR D 1 292 ? -35.343 -93.467 48.944 1.00 39.80 321 TYR D CA 1
ATOM 13428 C C . TYR D 1 292 ? -35.847 -93.166 50.358 1.00 40.38 321 TYR D C 1
ATOM 13429 O O . TYR D 1 292 ? -36.551 -92.185 50.565 1.00 40.77 321 TYR D O 1
ATOM 13438 N N . SER D 1 293 ? -35.527 -94.012 51.332 1.00 41.31 322 SER D N 1
ATOM 13439 C CA . SER D 1 293 ? -36.051 -93.806 52.687 1.00 42.53 322 SER D CA 1
ATOM 13440 C C . SER D 1 293 ? -35.279 -92.744 53.492 1.00 41.92 322 SER D C 1
ATOM 13441 O O . SER D 1 293 ? -35.818 -92.170 54.440 1.00 43.38 322 SER D O 1
ATOM 13444 N N . GLN D 1 294 ? -34.045 -92.424 53.095 1.00 39.77 323 GLN D N 1
ATOM 13445 C CA . GLN D 1 294 ? -33.193 -91.545 53.903 1.00 39.89 323 GLN D CA 1
ATOM 13446 C C . GLN D 1 294 ? -32.735 -90.257 53.244 1.00 37.83 323 GLN D C 1
ATOM 13447 O O . GLN D 1 294 ? -32.029 -89.488 53.867 1.00 36.71 323 GLN D O 1
ATOM 13453 N N . THR D 1 295 ? -33.124 -90.018 51.983 1.00 36.33 324 THR D N 1
ATOM 13454 C CA . THR D 1 295 ? -32.654 -88.837 51.265 1.00 35.32 324 THR D CA 1
ATOM 13455 C C . THR D 1 295 ? -33.776 -88.198 50.494 1.00 34.62 324 THR D C 1
ATOM 13456 O O . THR D 1 295 ? -34.880 -88.744 50.374 1.00 33.89 324 THR D O 1
ATOM 13460 N N . GLN D 1 296 ? -33.471 -87.023 49.949 1.00 35.21 325 GLN D N 1
ATOM 13461 C CA . GLN D 1 296 ? -34.427 -86.314 49.100 1.00 35.06 325 GLN D CA 1
ATOM 13462 C C . GLN D 1 296 ? -34.614 -86.913 47.697 1.00 34.47 325 GLN D C 1
ATOM 13463 O O . GLN D 1 296 ? -35.241 -86.287 46.849 1.00 33.74 325 GLN D O 1
ATOM 13469 N N . LEU D 1 297 ? -34.111 -88.122 47.451 1.00 34.30 326 LEU D N 1
ATOM 13470 C CA . LEU D 1 297 ? -34.600 -88.904 46.325 1.00 34.77 326 LEU D CA 1
ATOM 13471 C C . LEU D 1 297 ? -36.100 -89.174 46.429 1.00 33.84 326 LEU D C 1
ATOM 13472 O O . LEU D 1 297 ? -36.736 -89.493 45.426 1.00 34.95 326 LEU D O 1
ATOM 13477 N N . GLN D 1 298 ? -36.659 -89.063 47.621 1.00 33.48 327 GLN D N 1
ATOM 13478 C CA . GLN D 1 298 ? -38.090 -89.000 47.790 1.00 35.17 327 GLN D CA 1
ATOM 13479 C C . GLN D 1 298 ? -38.445 -87.919 48.799 1.00 35.32 327 GLN D C 1
ATOM 13480 O O . GLN D 1 298 ? -37.828 -87.846 49.858 1.00 34.66 327 GLN D O 1
ATOM 13486 N N . VAL D 1 299 ? -39.405 -87.062 48.458 1.00 33.33 328 VAL D N 1
ATOM 13487 C CA . VAL D 1 299 ? -39.871 -85.993 49.367 1.00 34.19 328 VAL D CA 1
ATOM 13488 C C . VAL D 1 299 ? -41.381 -85.972 49.431 1.00 35.03 328 VAL D C 1
ATOM 13489 O O . VAL D 1 299 ? -42.059 -86.411 48.504 1.00 34.62 328 VAL D O 1
ATOM 13493 N N . SER D 1 300 ? -41.934 -85.451 50.511 1.00 36.63 329 SER D N 1
ATOM 13494 C CA . SER D 1 300 ? -43.381 -85.200 50.567 1.00 38.33 329 SER D CA 1
ATOM 13495 C C . SER D 1 300 ? -43.674 -83.781 50.025 1.00 38.09 329 SER D C 1
ATOM 13496 O O . SER D 1 300 ? -42.801 -82.921 50.021 1.00 36.89 329 SER D O 1
ATOM 13499 N N . PHE D 1 301 ? -44.879 -83.586 49.512 1.00 38.35 330 PHE D N 1
ATOM 13500 C CA . PHE D 1 301 ? -45.362 -82.287 49.012 1.00 38.03 330 PHE D CA 1
ATOM 13501 C C . PHE D 1 301 ? -46.787 -82.135 49.510 1.00 39.11 330 PHE D C 1
ATOM 13502 O O . PHE D 1 301 ? -47.687 -82.896 49.123 1.00 39.57 330 PHE D O 1
ATOM 13510 N N . GLY D 1 302 ? -46.961 -81.173 50.423 1.00 35.16 331 GLY D N 1
ATOM 13511 C CA . GLY D 1 302 ? -48.249 -80.876 51.046 1.00 34.70 331 GLY D CA 1
ATOM 13512 C C . GLY D 1 302 ? -48.973 -79.849 50.201 1.00 34.00 331 GLY D C 1
ATOM 13513 O O . GLY D 1 302 ? -48.673 -78.649 50.256 1.00 35.76 331 GLY D O 1
ATOM 13514 N N . ILE D 1 303 ? -49.923 -80.311 49.411 1.00 33.13 332 ILE D N 1
ATOM 13515 C CA . ILE D 1 303 ? -50.718 -79.405 48.575 1.00 34.08 332 ILE D CA 1
ATOM 13516 C C . ILE D 1 303 ? -51.671 -78.606 49.497 1.00 34.90 332 ILE D C 1
ATOM 13517 O O . ILE D 1 303 ? -52.397 -79.178 50.302 1.00 33.55 332 ILE D O 1
ATOM 13522 N N . ASN D 1 304 ? -51.633 -77.288 49.355 1.00 32.99 333 ASN D N 1
ATOM 13523 C CA . ASN D 1 304 ? -52.478 -76.391 50.131 1.00 33.68 333 ASN D CA 1
ATOM 13524 C C . ASN D 1 304 ? -52.934 -75.247 49.217 1.00 32.13 333 ASN D C 1
ATOM 13525 O O . ASN D 1 304 ? -52.229 -74.271 49.096 1.00 31.20 333 ASN D O 1
ATOM 13530 N N . MET D 1 305 ? -54.102 -75.371 48.609 1.00 30.42 334 MET D N 1
ATOM 13531 C CA . MET D 1 305 ? -54.484 -74.445 47.538 1.00 30.39 334 MET D CA 1
ATOM 13532 C C . MET D 1 305 ? -55.215 -73.227 48.072 1.00 29.41 334 MET D C 1
ATOM 13533 O O . MET D 1 305 ? -56.431 -73.182 48.102 1.00 29.04 334 MET D O 1
ATOM 13538 N N . VAL D 1 306 ? -54.443 -72.257 48.497 1.00 30.35 335 VAL D N 1
ATOM 13539 C CA . VAL D 1 306 ? -54.950 -71.000 49.032 1.00 32.12 335 VAL D CA 1
ATOM 13540 C C . VAL D 1 306 ? -54.564 -69.857 48.079 1.00 31.29 335 VAL D C 1
ATOM 13541 O O . VAL D 1 306 ? -53.396 -69.723 47.683 1.00 30.99 335 VAL D O 1
ATOM 13545 N N . ALA D 1 307 ? -55.541 -69.035 47.740 1.00 30.23 336 ALA D N 1
ATOM 13546 C CA . ALA D 1 307 ? -55.319 -67.887 46.901 1.00 30.97 336 ALA D CA 1
ATOM 13547 C C . ALA D 1 307 ? -56.305 -66.779 47.273 1.00 32.54 336 ALA D C 1
ATOM 13548 O O . ALA D 1 307 ? -57.232 -67.009 48.042 1.00 32.89 336 ALA D O 1
ATOM 13550 N N . LEU D 1 308 ? -56.062 -65.581 46.747 1.00 33.77 337 LEU D N 1
ATOM 13551 C CA . LEU D 1 308 ? -56.940 -64.442 46.957 1.00 35.07 337 LEU D CA 1
ATOM 13552 C C . LEU D 1 308 ? -58.087 -64.517 45.967 1.00 34.93 337 LEU D C 1
ATOM 13553 O O . LEU D 1 308 ? -57.885 -64.656 44.738 1.00 32.19 337 LEU D O 1
ATOM 13558 N N . HIS D 1 309 ? -59.302 -64.477 46.497 1.00 36.57 338 HIS D N 1
ATOM 13559 C CA . HIS D 1 309 ? -60.537 -64.592 45.698 1.00 39.11 338 HIS D CA 1
ATOM 13560 C C . HIS D 1 309 ? -61.473 -63.504 46.228 1.00 42.07 338 HIS D C 1
ATOM 13561 O O . HIS D 1 309 ? -61.732 -63.454 47.428 1.00 41.20 338 HIS D O 1
ATOM 13568 N N . HIS D 1 310 ? -61.919 -62.606 45.358 1.00 44.46 339 HIS D N 1
ATOM 13569 C CA . HIS D 1 310 ? -62.681 -61.414 45.793 1.00 49.77 339 HIS D CA 1
ATOM 13570 C C . HIS D 1 310 ? -61.970 -60.715 46.964 1.00 49.07 339 HIS D C 1
ATOM 13571 O O . HIS D 1 310 ? -62.585 -60.416 47.971 1.00 50.42 339 HIS D O 1
ATOM 13578 N N . GLY D 1 311 ? -60.663 -60.508 46.834 1.00 47.45 340 GLY D N 1
ATOM 13579 C CA . GLY D 1 311 ? -59.860 -59.826 47.866 1.00 49.39 340 GLY D CA 1
ATOM 13580 C C . GLY D 1 311 ? -59.577 -60.533 49.187 1.00 48.80 340 GLY D C 1
ATOM 13581 O O . GLY D 1 311 ? -58.884 -59.992 50.024 1.00 51.29 340 GLY D O 1
ATOM 13582 N N . GLN D 1 312 ? -60.069 -61.756 49.370 1.00 46.58 341 GLN D N 1
ATOM 13583 C CA . GLN D 1 312 ? -59.891 -62.480 50.621 1.00 46.12 341 GLN D CA 1
ATOM 13584 C C . GLN D 1 312 ? -59.166 -63.801 50.408 1.00 42.54 341 GLN D C 1
ATOM 13585 O O . GLN D 1 312 ? -59.379 -64.453 49.409 1.00 38.06 341 GLN D O 1
ATOM 13591 N N . PRO D 1 313 ? -58.327 -64.206 51.372 1.00 42.01 342 PRO D N 1
ATOM 13592 C CA . PRO D 1 313 ? -57.701 -65.517 51.304 1.00 40.76 342 PRO D CA 1
ATOM 13593 C C . PRO D 1 313 ? -58.750 -66.615 51.367 1.00 40.17 342 PRO D C 1
ATOM 13594 O O . PRO D 1 313 ? -59.648 -66.551 52.201 1.00 39.80 342 PRO D O 1
ATOM 13598 N N . LYS D 1 314 ? -58.620 -67.624 50.511 1.00 37.50 343 LYS D N 1
ATOM 13599 C CA . LYS D 1 314 ? -59.588 -68.693 50.455 1.00 38.33 343 LYS D CA 1
ATOM 13600 C C . LYS D 1 314 ? -58.914 -70.024 50.120 1.00 36.42 343 LYS D C 1
ATOM 13601 O O . LYS D 1 314 ? -58.068 -70.071 49.215 1.00 31.62 343 LYS D O 1
ATOM 13607 N N . ILE D 1 315 ? -59.336 -71.101 50.783 1.00 35.76 344 ILE D N 1
ATOM 13608 C CA . ILE D 1 315 ? -58.915 -72.456 50.398 1.00 35.53 344 ILE D CA 1
ATOM 13609 C C . ILE D 1 315 ? -59.825 -72.839 49.249 1.00 34.34 344 ILE D C 1
ATOM 13610 O O . ILE D 1 315 ? -61.040 -72.700 49.366 1.00 34.17 344 ILE D O 1
ATOM 13615 N N . MET D 1 316 ? -59.262 -73.259 48.114 1.00 32.26 345 MET D N 1
ATOM 13616 C CA . MET D 1 316 ? -60.068 -73.483 46.931 1.00 31.03 345 MET D CA 1
ATOM 13617 C C . MET D 1 316 ? -59.796 -74.865 46.372 1.00 29.97 345 MET D C 1
ATOM 13618 O O . MET D 1 316 ? -58.628 -75.282 46.293 1.00 29.82 345 MET D O 1
ATOM 13623 N N . ASN D 1 317 ? -60.855 -75.578 46.011 1.00 28.54 346 ASN D N 1
ATOM 13624 C CA . ASN D 1 317 ? -60.660 -76.846 45.338 1.00 29.17 346 ASN D CA 1
ATOM 13625 C C . ASN D 1 317 ? -60.419 -76.642 43.814 1.00 27.23 346 ASN D C 1
ATOM 13626 O O . ASN D 1 317 ? -60.401 -75.509 43.311 1.00 25.00 346 ASN D O 1
ATOM 13631 N N . LEU D 1 318 ? -60.214 -77.742 43.108 1.00 25.94 347 LEU D N 1
ATOM 13632 C CA . LEU D 1 318 ? -59.848 -77.654 41.702 1.00 25.53 347 LEU D CA 1
ATOM 13633 C C . LEU D 1 318 ? -60.946 -76.992 40.860 1.00 25.24 347 LEU D C 1
ATOM 13634 O O . LEU D 1 318 ? -60.656 -76.114 40.053 1.00 24.26 347 LEU D O 1
ATOM 13639 N N . LYS D 1 319 ? -62.205 -77.362 41.093 1.00 25.24 348 LYS D N 1
ATOM 13640 C CA . LYS D 1 319 ? -63.313 -76.772 40.372 1.00 25.45 348 LYS D CA 1
ATOM 13641 C C . LYS D 1 319 ? -63.493 -75.275 40.689 1.00 26.61 348 LYS D C 1
ATOM 13642 O O . LYS D 1 319 ? -63.742 -74.468 39.761 1.00 24.41 348 LYS D O 1
ATOM 13648 N N . ASP D 1 320 ? -63.294 -74.894 41.948 1.00 25.38 349 ASP D N 1
ATOM 13649 C CA . ASP D 1 320 ? -63.308 -73.484 42.353 1.00 26.38 349 ASP D CA 1
ATOM 13650 C C . ASP D 1 320 ? -62.283 -72.659 41.523 1.00 23.55 349 ASP D C 1
ATOM 13651 O O . ASP D 1 320 ? -62.604 -71.572 41.076 1.00 22.33 349 ASP D O 1
ATOM 13656 N N . ILE D 1 321 ? -61.056 -73.166 41.418 1.00 22.40 350 ILE D N 1
ATOM 13657 C CA . ILE D 1 321 ? -59.990 -72.474 40.724 1.00 23.37 350 ILE D CA 1
ATOM 13658 C C . ILE D 1 321 ? -60.309 -72.321 39.235 1.00 23.00 350 ILE D C 1
ATOM 13659 O O . ILE D 1 321 ? -60.170 -71.232 38.666 1.00 21.68 350 ILE D O 1
ATOM 13664 N N . ILE D 1 322 ? -60.762 -73.413 38.623 1.00 21.82 351 ILE D N 1
ATOM 13665 C CA . ILE D 1 322 ? -61.167 -73.390 37.224 1.00 22.17 351 ILE D CA 1
ATOM 13666 C C . ILE D 1 322 ? -62.319 -72.435 36.967 1.00 22.30 351 ILE D C 1
ATOM 13667 O O . ILE D 1 322 ? -62.246 -71.605 36.050 1.00 21.01 351 ILE D O 1
ATOM 13672 N N . ALA D 1 323 ? -63.346 -72.491 37.815 1.00 22.56 352 ALA D N 1
ATOM 13673 C CA . ALA D 1 323 ? -64.497 -71.597 37.739 1.00 22.37 352 ALA D CA 1
ATOM 13674 C C . ALA D 1 323 ? -64.097 -70.117 37.852 1.00 22.17 352 ALA D C 1
ATOM 13675 O O . ALA D 1 323 ? -64.596 -69.290 37.093 1.00 20.84 352 ALA D O 1
ATOM 13677 N N . ALA D 1 324 ? -63.200 -69.807 38.772 1.00 21.53 353 ALA D N 1
ATOM 13678 C CA . ALA D 1 324 ? -62.715 -68.439 38.944 1.00 21.73 353 ALA D CA 1
ATOM 13679 C C . ALA D 1 324 ? -61.983 -67.943 37.701 1.00 20.16 353 ALA D C 1
ATOM 13680 O O . ALA D 1 324 ? -62.167 -66.780 37.288 1.00 20.55 353 ALA D O 1
ATOM 13682 N N . PHE D 1 325 ? -61.189 -68.798 37.080 1.00 19.34 354 PHE D N 1
ATOM 13683 C CA . PHE D 1 325 ? -60.486 -68.443 35.878 1.00 19.60 354 PHE D CA 1
ATOM 13684 C C . PHE D 1 325 ? -61.480 -68.141 34.750 1.00 18.63 354 PHE D C 1
ATOM 13685 O O . PHE D 1 325 ? -61.344 -67.157 34.022 1.00 17.41 354 PHE D O 1
ATOM 13693 N N . VAL D 1 326 ? -62.456 -69.010 34.576 1.00 18.36 355 VAL D N 1
ATOM 13694 C CA . VAL D 1 326 ? -63.375 -68.841 33.487 1.00 19.29 355 VAL D CA 1
ATOM 13695 C C . VAL D 1 326 ? -64.250 -67.596 33.712 1.00 20.54 355 VAL D C 1
ATOM 13696 O O . VAL D 1 326 ? -64.558 -66.886 32.753 1.00 19.84 355 VAL D O 1
ATOM 13700 N N . ARG D 1 327 ? -64.656 -67.344 34.953 1.00 20.74 356 ARG D N 1
ATOM 13701 C CA . ARG D 1 327 ? -65.383 -66.124 35.285 1.00 22.26 356 ARG D CA 1
ATOM 13702 C C . ARG D 1 327 ? -64.543 -64.863 34.972 1.00 20.43 356 ARG D C 1
ATOM 13703 O O . ARG D 1 327 ? -65.057 -63.855 34.488 1.00 19.25 356 ARG D O 1
ATOM 13711 N N . HIS D 1 328 ? -63.243 -64.948 35.254 1.00 19.77 357 HIS D N 1
ATOM 13712 C CA . HIS D 1 328 ? -62.310 -63.892 34.878 1.00 19.89 357 HIS D CA 1
ATOM 13713 C C . HIS D 1 328 ? -62.269 -63.675 33.365 1.00 18.90 357 HIS D C 1
ATOM 13714 O O . HIS D 1 328 ? -62.348 -62.508 32.920 1.00 18.54 357 HIS D O 1
ATOM 13721 N N . ARG D 1 329 ? -62.200 -64.746 32.581 1.00 17.88 358 ARG D N 1
ATOM 13722 C CA . ARG D 1 329 ? -62.293 -64.636 31.132 1.00 17.99 358 ARG D CA 1
ATOM 13723 C C . ARG D 1 329 ? -63.609 -63.981 30.694 1.00 18.61 358 ARG D C 1
ATOM 13724 O O . ARG D 1 329 ? -63.590 -63.133 29.803 1.00 19.48 358 ARG D O 1
ATOM 13732 N N . ARG D 1 330 ? -64.722 -64.301 31.348 1.00 19.43 359 ARG D N 1
ATOM 13733 C CA . ARG D 1 330 ? -65.978 -63.679 31.003 1.00 20.42 359 ARG D CA 1
ATOM 13734 C C . ARG D 1 330 ? -65.924 -62.156 31.241 1.00 20.78 359 ARG D C 1
ATOM 13735 O O . ARG D 1 330 ? -66.345 -61.382 30.357 1.00 19.64 359 ARG D O 1
ATOM 13739 N N . GLU D 1 331 ? -65.422 -61.754 32.387 1.00 20.54 360 GLU D N 1
ATOM 13740 C CA . GLU D 1 331 ? -65.265 -60.322 32.700 1.00 23.26 360 GLU D CA 1
ATOM 13741 C C . GLU D 1 331 ? -64.338 -59.606 31.692 1.00 21.08 360 GLU D C 1
ATOM 13742 O O . GLU D 1 331 ? -64.682 -58.528 31.181 1.00 19.57 360 GLU D O 1
ATOM 13748 N N . VAL D 1 332 ? -63.176 -60.205 31.404 1.00 19.34 361 VAL D N 1
ATOM 13749 C CA . VAL D 1 332 ? -62.198 -59.625 30.522 1.00 19.18 361 VAL D CA 1
ATOM 13750 C C . VAL D 1 332 ? -62.741 -59.474 29.104 1.00 18.73 361 VAL D C 1
ATOM 13751 O O . VAL D 1 332 ? -62.634 -58.403 28.506 1.00 17.91 361 VAL D O 1
ATOM 13755 N N . VAL D 1 333 ? -63.356 -60.523 28.581 1.00 18.46 362 VAL D N 1
ATOM 13756 C CA . VAL D 1 333 ? -63.871 -60.482 27.237 1.00 19.18 362 VAL D CA 1
ATOM 13757 C C . VAL D 1 333 ? -65.042 -59.488 27.135 1.00 19.34 362 VAL D C 1
ATOM 13758 O O . VAL D 1 333 ? -65.188 -58.844 26.102 1.00 19.57 362 VAL D O 1
ATOM 13762 N N . THR D 1 334 ? -65.897 -59.420 28.138 1.00 20.14 363 THR D N 1
ATOM 13763 C CA . THR D 1 334 ? -67.006 -58.475 28.130 1.00 20.39 363 THR D CA 1
ATOM 13764 C C . THR D 1 334 ? -66.440 -57.057 28.082 1.00 20.78 363 THR D C 1
ATOM 13765 O O . THR D 1 334 ? -66.854 -56.212 27.266 1.00 20.07 363 THR D O 1
ATOM 13769 N N . ARG D 1 335 ? -65.494 -56.773 28.967 1.00 20.59 364 ARG D N 1
ATOM 13770 C CA . ARG D 1 335 ? -64.890 -55.452 29.051 1.00 20.93 364 ARG D CA 1
ATOM 13771 C C . ARG D 1 335 ? -64.143 -55.095 27.766 1.00 20.63 364 ARG D C 1
ATOM 13772 O O . ARG D 1 335 ? -64.266 -53.953 27.269 1.00 19.04 364 ARG D O 1
ATOM 13780 N N . ARG D 1 336 ? -63.391 -56.053 27.207 1.00 18.94 365 ARG D N 1
ATOM 13781 C CA . ARG D 1 336 ? -62.728 -55.864 25.980 1.00 19.48 365 ARG D CA 1
ATOM 13782 C C . ARG D 1 336 ? -63.680 -55.499 24.812 1.00 20.02 365 ARG D C 1
ATOM 13783 O O . ARG D 1 336 ? -63.390 -54.609 24.027 1.00 19.37 365 ARG D O 1
ATOM 13791 N N . THR D 1 337 ? -64.784 -56.226 24.705 1.00 19.32 366 THR D N 1
ATOM 13792 C CA . THR D 1 337 ? -65.770 -56.018 23.715 1.00 20.49 366 THR D CA 1
ATOM 13793 C C . THR D 1 337 ? -66.441 -54.648 23.853 1.00 21.65 366 THR D C 1
ATOM 13794 O O . THR D 1 337 ? -66.714 -54.024 22.850 1.00 22.13 366 THR D O 1
ATOM 13798 N N . ILE D 1 338 ? -66.748 -54.211 25.068 1.00 22.19 367 ILE D N 1
ATOM 13799 C CA . ILE D 1 338 ? -67.338 -52.894 25.309 1.00 24.03 367 ILE D CA 1
ATOM 13800 C C . ILE D 1 338 ? -66.340 -51.806 24.856 1.00 24.08 367 ILE D C 1
ATOM 13801 O O . ILE D 1 338 ? -66.732 -50.844 24.177 1.00 24.19 367 ILE D O 1
ATOM 13806 N N . PHE D 1 339 ? -65.060 -51.994 25.195 1.00 23.28 368 PHE D N 1
ATOM 13807 C CA . PHE D 1 339 ? -63.996 -51.081 24.778 1.00 23.30 368 PHE D CA 1
ATOM 13808 C C . PHE D 1 339 ? -63.874 -50.992 23.244 1.00 23.06 368 PHE D C 1
ATOM 13809 O O . PHE D 1 339 ? -63.855 -49.900 22.669 1.00 22.02 368 PHE D O 1
ATOM 13817 N N . GLU D 1 340 ? -63.819 -52.139 22.589 1.00 22.78 369 GLU D N 1
ATOM 13818 C CA . GLU D 1 340 ? -63.686 -52.215 21.167 1.00 23.26 369 GLU D CA 1
ATOM 13819 C C . GLU D 1 340 ? -64.901 -51.623 20.430 1.00 24.42 369 GLU D C 1
ATOM 13820 O O . GLU D 1 340 ? -64.720 -50.990 19.385 1.00 22.17 369 GLU D O 1
ATOM 13826 N N . LEU D 1 341 ? -66.095 -51.823 20.980 1.00 23.06 370 LEU D N 1
ATOM 13827 C CA . LEU D 1 341 ? -67.304 -51.272 20.402 1.00 23.32 370 LEU D CA 1
ATOM 13828 C C . LEU D 1 341 ? -67.266 -49.720 20.450 1.00 23.18 370 LEU D C 1
ATOM 13829 O O . LEU D 1 341 ? -67.602 -49.059 19.450 1.00 21.11 370 LEU D O 1
ATOM 13834 N N . ARG D 1 342 ? -66.913 -49.177 21.600 1.00 22.75 371 ARG D N 1
ATOM 13835 C CA . ARG D 1 342 ? -66.807 -47.732 21.783 1.00 26.29 371 ARG D CA 1
ATOM 13836 C C . ARG D 1 342 ? -65.752 -47.115 20.849 1.00 24.93 371 ARG D C 1
ATOM 13837 O O . ARG D 1 342 ? -66.020 -46.117 20.163 1.00 23.27 371 ARG D O 1
ATOM 13845 N N . LYS D 1 343 ? -64.597 -47.770 20.754 1.00 23.37 372 LYS D N 1
ATOM 13846 C CA . LYS D 1 343 ? -63.523 -47.367 19.870 1.00 24.34 372 LYS D CA 1
ATOM 13847 C C . LYS D 1 343 ? -63.933 -47.403 18.392 1.00 23.85 372 LYS D C 1
ATOM 13848 O O . LYS D 1 343 ? -63.637 -46.453 17.651 1.00 22.49 372 LYS D O 1
ATOM 13854 N N . ALA D 1 344 ? -64.621 -48.458 17.979 1.00 21.78 373 ALA D N 1
ATOM 13855 C CA . ALA D 1 344 ? -65.072 -48.598 16.613 1.00 23.33 373 ALA D CA 1
ATOM 13856 C C . ALA D 1 344 ? -66.146 -47.556 16.235 1.00 24.07 373 ALA D C 1
ATOM 13857 O O . ALA D 1 344 ? -66.108 -47.028 15.132 1.00 24.30 373 ALA D O 1
ATOM 13859 N N . ARG D 1 345 ? -67.100 -47.333 17.127 1.00 22.08 374 ARG D N 1
ATOM 13860 C CA . ARG D 1 345 ? -68.110 -46.337 16.920 1.00 23.72 374 ARG D CA 1
ATOM 13861 C C . ARG D 1 345 ? -67.485 -44.932 16.841 1.00 23.96 374 ARG D C 1
ATOM 13862 O O . ARG D 1 345 ? -67.880 -44.169 15.969 1.00 25.11 374 ARG D O 1
ATOM 13870 N N . ASP D 1 346 ? -66.521 -44.620 17.706 1.00 23.21 375 ASP D N 1
ATOM 13871 C CA . ASP D 1 346 ? -65.847 -43.318 17.682 1.00 25.45 375 ASP D CA 1
ATOM 13872 C C . ASP D 1 346 ? -65.127 -43.120 16.332 1.00 24.60 375 ASP D C 1
ATOM 13873 O O . ASP D 1 346 ? -65.184 -42.016 15.744 1.00 23.05 375 ASP D O 1
ATOM 13878 N N . ARG D 1 347 ? -64.452 -44.160 15.852 1.00 22.30 376 ARG D N 1
ATOM 13879 C CA . ARG D 1 347 ? -63.746 -44.091 14.607 1.00 22.96 376 ARG D CA 1
ATOM 13880 C C . ARG D 1 347 ? -64.682 -43.994 13.426 1.00 22.61 376 ARG D C 1
ATOM 13881 O O . ARG D 1 347 ? -64.420 -43.213 12.481 1.00 22.43 376 ARG D O 1
ATOM 13889 N N . ALA D 1 348 ? -65.749 -44.789 13.440 1.00 22.86 377 ALA D N 1
ATOM 13890 C CA . ALA D 1 348 ? -66.710 -44.762 12.352 1.00 23.27 377 ALA D CA 1
ATOM 13891 C C . ALA D 1 348 ? -67.322 -43.335 12.259 1.00 24.78 377 ALA D C 1
ATOM 13892 O O . ALA D 1 348 ? -67.609 -42.842 11.155 1.00 24.08 377 ALA D O 1
ATOM 13894 N N . HIS D 1 349 ? -67.512 -42.704 13.409 1.00 22.53 378 HIS D N 1
ATOM 13895 C CA . HIS D 1 349 ? -68.115 -41.390 13.487 1.00 23.37 378 HIS D CA 1
ATOM 13896 C C . HIS D 1 349 ? -67.184 -40.344 12.822 1.00 23.12 378 HIS D C 1
ATOM 13897 O O . HIS D 1 349 ? -67.638 -39.538 12.013 1.00 23.09 378 HIS D O 1
ATOM 13904 N N . ILE D 1 350 ? -65.903 -40.411 13.107 1.00 23.07 379 ILE D N 1
ATOM 13905 C CA . ILE D 1 350 ? -64.944 -39.564 12.445 1.00 24.85 379 ILE D CA 1
ATOM 13906 C C . ILE D 1 350 ? -64.905 -39.856 10.945 1.00 25.11 379 ILE D C 1
ATOM 13907 O O . ILE D 1 350 ? -64.934 -38.928 10.117 1.00 24.46 379 ILE D O 1
ATOM 13912 N N . LEU D 1 351 ? -64.877 -41.124 10.560 1.00 23.37 380 LEU D N 1
ATOM 13913 C CA . LEU D 1 351 ? -64.826 -41.451 9.151 1.00 24.34 380 LEU D CA 1
ATOM 13914 C C . LEU D 1 351 ? -66.036 -40.969 8.360 1.00 24.73 380 LEU D C 1
ATOM 13915 O O . LEU D 1 351 ? -65.917 -40.620 7.180 1.00 23.01 380 LEU D O 1
ATOM 13920 N N . GLU D 1 352 ? -67.211 -40.960 8.972 1.00 24.56 381 GLU D N 1
ATOM 13921 C CA . GLU D 1 352 ? -68.395 -40.384 8.299 1.00 26.67 381 GLU D CA 1
ATOM 13922 C C . GLU D 1 352 ? -68.148 -38.927 7.942 1.00 26.13 381 GLU D C 1
ATOM 13923 O O . GLU D 1 352 ? -68.406 -38.518 6.824 1.00 28.46 381 GLU D O 1
ATOM 13929 N N . ALA D 1 353 ? -67.614 -38.157 8.874 1.00 25.25 382 ALA D N 1
ATOM 13930 C CA . ALA D 1 353 ? -67.278 -36.753 8.587 1.00 24.70 382 ALA D CA 1
ATOM 13931 C C . ALA D 1 353 ? -66.285 -36.630 7.447 1.00 24.04 382 ALA D C 1
ATOM 13932 O O . ALA D 1 353 ? -66.426 -35.765 6.594 1.00 24.29 382 ALA D O 1
ATOM 13934 N N . LEU D 1 354 ? -65.254 -37.460 7.448 1.00 22.73 383 LEU D N 1
ATOM 13935 C CA . LEU D 1 354 ? -64.231 -37.376 6.441 1.00 23.32 383 LEU D CA 1
ATOM 13936 C C . LEU D 1 354 ? -64.792 -37.756 5.075 1.00 22.66 383 LEU D C 1
ATOM 13937 O O . LEU D 1 354 ? -64.490 -37.107 4.066 1.00 21.29 383 LEU D O 1
ATOM 13942 N N . ALA D 1 355 ? -65.633 -38.780 5.035 1.00 23.00 384 ALA D N 1
ATOM 13943 C CA . ALA D 1 355 ? -66.271 -39.175 3.795 1.00 25.17 384 ALA D CA 1
ATOM 13944 C C . ALA D 1 355 ? -67.161 -38.084 3.211 1.00 26.56 384 ALA D C 1
ATOM 13945 O O . ALA D 1 355 ? -67.140 -37.812 1.990 1.00 25.63 384 ALA D O 1
ATOM 13947 N N . VAL D 1 356 ? -67.954 -37.461 4.076 1.00 25.73 385 VAL D N 1
ATOM 13948 C CA . VAL D 1 356 ? -68.823 -36.408 3.644 1.00 26.31 385 VAL D CA 1
ATOM 13949 C C . VAL D 1 356 ? -67.981 -35.239 3.150 1.00 25.54 385 VAL D C 1
ATOM 13950 O O . VAL D 1 356 ? -68.310 -34.654 2.116 1.00 25.53 385 VAL D O 1
ATOM 13954 N N . ALA D 1 357 ? -66.908 -34.903 3.853 1.00 23.08 386 ALA D N 1
ATOM 13955 C CA . ALA D 1 357 ? -66.063 -33.825 3.412 1.00 23.67 386 ALA D CA 1
ATOM 13956 C C . ALA D 1 357 ? -65.415 -34.113 2.050 1.00 24.45 386 ALA D C 1
ATOM 13957 O O . ALA D 1 357 ? -65.386 -33.236 1.178 1.00 25.24 386 ALA D O 1
ATOM 13959 N N . LEU D 1 358 ? -64.924 -35.331 1.867 1.00 25.10 387 LEU D N 1
ATOM 13960 C CA . LEU D 1 358 ? -64.326 -35.732 0.578 1.00 27.11 387 LEU D CA 1
ATOM 13961 C C . LEU D 1 358 ? -65.333 -35.789 -0.579 1.00 29.48 387 LEU D C 1
ATOM 13962 O O . LEU D 1 358 ? -64.963 -35.478 -1.720 1.00 30.21 387 LEU D O 1
ATOM 13967 N N . ALA D 1 359 ? -66.611 -36.014 -0.267 1.00 28.40 388 ALA D N 1
ATOM 13968 C CA . ALA D 1 359 ? -67.674 -35.918 -1.268 1.00 29.68 388 ALA D CA 1
ATOM 13969 C C . ALA D 1 359 ? -68.081 -34.486 -1.587 1.00 29.96 388 ALA D C 1
ATOM 13970 O O . ALA D 1 359 ? -68.829 -34.247 -2.535 1.00 30.86 388 ALA D O 1
ATOM 13972 N N . ASN D 1 360 ? -67.576 -33.531 -0.804 1.00 27.86 389 ASN D N 1
ATOM 13973 C CA . ASN D 1 360 ? -67.881 -32.132 -0.920 1.00 27.72 389 ASN D CA 1
ATOM 13974 C C . ASN D 1 360 ? -66.641 -31.288 -0.947 1.00 27.23 389 ASN D C 1
ATOM 13975 O O . ASN D 1 360 ? -66.608 -30.177 -0.401 1.00 25.21 389 ASN D O 1
ATOM 13980 N N . ILE D 1 361 ? -65.626 -31.784 -1.610 1.00 28.57 390 ILE D N 1
ATOM 13981 C CA . ILE D 1 361 ? -64.318 -31.164 -1.506 1.00 30.63 390 ILE D CA 1
ATOM 13982 C C . ILE D 1 361 ? -64.289 -29.713 -1.957 1.00 29.18 390 ILE D C 1
ATOM 13983 O O . ILE D 1 361 ? -63.713 -28.870 -1.273 1.00 26.18 390 ILE D O 1
ATOM 13988 N N . ASP D 1 362 ? -64.931 -29.396 -3.082 1.00 29.61 391 ASP D N 1
ATOM 13989 C CA . ASP D 1 362 ? -64.965 -27.993 -3.550 1.00 30.82 391 ASP D CA 1
ATOM 13990 C C . ASP D 1 362 ? -65.547 -26.979 -2.561 1.00 29.05 391 ASP D C 1
ATOM 13991 O O . ASP D 1 362 ? -64.876 -25.991 -2.224 1.00 27.33 391 ASP D O 1
ATOM 13996 N N . PRO D 1 363 ? -66.778 -27.208 -2.066 1.00 26.64 392 PRO D N 1
ATOM 13997 C CA . PRO D 1 363 ? -67.304 -26.296 -1.073 1.00 26.74 392 PRO D CA 1
ATOM 13998 C C . PRO D 1 363 ? -66.538 -26.304 0.265 1.00 24.85 392 PRO D C 1
ATOM 13999 O O . PRO D 1 363 ? -66.427 -25.284 0.905 1.00 23.36 392 PRO D O 1
ATOM 14003 N N . ILE D 1 364 ? -65.979 -27.451 0.630 1.00 25.64 393 ILE D N 1
ATOM 14004 C CA . ILE D 1 364 ? -65.163 -27.523 1.858 1.00 26.10 393 ILE D CA 1
ATOM 14005 C C . ILE D 1 364 ? -63.945 -26.593 1.719 1.00 25.30 393 ILE D C 1
ATOM 14006 O O . ILE D 1 364 ? -63.649 -25.803 2.630 1.00 24.58 393 ILE D O 1
ATOM 14011 N N . ILE D 1 365 ? -63.220 -26.704 0.600 1.00 26.11 394 ILE D N 1
ATOM 14012 C CA . ILE D 1 365 ? -62.042 -25.852 0.334 1.00 26.96 394 ILE D CA 1
ATOM 14013 C C . ILE D 1 365 ? -62.417 -24.392 0.287 1.00 27.30 394 ILE D C 1
ATOM 14014 O O . ILE D 1 365 ? -61.741 -23.549 0.880 1.00 25.27 394 ILE D O 1
ATOM 14019 N N . GLU D 1 366 ? -63.526 -24.084 -0.394 1.00 28.70 395 GLU D N 1
ATOM 14020 C CA . GLU D 1 366 ? -64.006 -22.691 -0.457 1.00 29.93 395 GLU D CA 1
ATOM 14021 C C . GLU D 1 366 ? -64.301 -22.126 0.955 1.00 29.00 395 GLU D C 1
ATOM 14022 O O . GLU D 1 366 ? -63.928 -21.002 1.277 1.00 30.46 395 GLU D O 1
ATOM 14028 N N . LEU D 1 367 ? -64.905 -22.948 1.790 1.00 27.05 396 LEU D N 1
ATOM 14029 C CA . LEU D 1 367 ? -65.211 -22.561 3.143 1.00 26.62 396 LEU D CA 1
ATOM 14030 C C . LEU D 1 367 ? -63.958 -22.264 3.956 1.00 26.38 396 LEU D C 1
ATOM 14031 O O . LEU D 1 367 ? -63.873 -21.210 4.612 1.00 25.63 396 LEU D O 1
ATOM 14036 N N . ILE D 1 368 ? -63.005 -23.205 3.935 1.00 25.56 397 ILE D N 1
ATOM 14037 C CA . ILE D 1 368 ? -61.809 -23.091 4.731 1.00 26.62 397 ILE D CA 1
ATOM 14038 C C . ILE D 1 368 ? -60.920 -21.935 4.285 1.00 28.21 397 ILE D C 1
ATOM 14039 O O . ILE D 1 368 ? -60.455 -21.158 5.122 1.00 29.03 397 ILE D O 1
ATOM 14044 N N . ARG D 1 369 ? -60.732 -21.784 2.977 1.00 28.75 398 ARG D N 1
ATOM 14045 C CA . ARG D 1 369 ? -59.936 -20.688 2.426 1.00 30.80 398 ARG D CA 1
ATOM 14046 C C . ARG D 1 369 ? -60.436 -19.329 2.828 1.00 30.88 398 ARG D C 1
ATOM 14047 O O . ARG D 1 369 ? -59.666 -18.361 2.844 1.00 31.49 398 ARG D O 1
ATOM 14055 N N . HIS D 1 370 ? -61.739 -19.201 3.010 1.00 30.36 399 HIS D N 1
ATOM 14056 C CA . HIS D 1 370 ? -62.342 -17.882 3.332 1.00 32.77 399 HIS D CA 1
ATOM 14057 C C . HIS D 1 370 ? -62.589 -17.706 4.807 1.00 31.40 399 HIS D C 1
ATOM 14058 O O . HIS D 1 370 ? -63.087 -16.670 5.221 1.00 33.33 399 HIS D O 1
ATOM 14065 N N . ALA D 1 371 ? -62.164 -18.670 5.610 1.00 29.01 400 ALA D N 1
ATOM 14066 C CA . ALA D 1 371 ? -62.256 -18.575 7.063 1.00 29.24 400 ALA D CA 1
ATOM 14067 C C . ALA D 1 371 ? -61.035 -17.851 7.612 1.00 30.59 400 ALA D C 1
ATOM 14068 O O . ALA D 1 371 ? -59.890 -18.206 7.269 1.00 29.75 400 ALA D O 1
ATOM 14070 N N . PRO D 1 372 ? -61.257 -16.815 8.437 1.00 31.43 401 PRO D N 1
ATOM 14071 C CA . PRO D 1 372 ? -60.073 -16.062 8.895 1.00 32.34 401 PRO D CA 1
ATOM 14072 C C . PRO D 1 372 ? -59.162 -16.855 9.784 1.00 31.35 401 PRO D C 1
ATOM 14073 O O . PRO D 1 372 ? -57.957 -16.614 9.776 1.00 33.09 401 PRO D O 1
ATOM 14077 N N . THR D 1 373 ? -59.714 -17.789 10.545 1.00 30.94 402 THR D N 1
ATOM 14078 C CA . THR D 1 373 ? -58.970 -18.614 11.481 1.00 31.65 402 THR D CA 1
ATOM 14079 C C . THR D 1 373 ? -59.570 -20.012 11.491 1.00 30.63 402 THR D C 1
ATOM 14080 O O . THR D 1 373 ? -60.701 -20.202 11.040 1.00 32.10 402 THR D O 1
ATOM 14084 N N . PRO D 1 374 ? -58.866 -20.991 12.088 1.00 31.61 403 PRO D N 1
ATOM 14085 C CA . PRO D 1 374 ? -59.450 -22.321 12.229 1.00 31.44 403 PRO D CA 1
ATOM 14086 C C . PRO D 1 374 ? -60.769 -22.369 13.049 1.00 32.66 403 PRO D C 1
ATOM 14087 O O . PRO D 1 374 ? -61.672 -23.140 12.707 1.00 29.63 403 PRO D O 1
ATOM 14091 N N . ALA D 1 375 ? -60.857 -21.580 14.126 1.00 34.04 404 ALA D N 1
ATOM 14092 C CA . ALA D 1 375 ? -62.112 -21.513 14.915 1.00 33.05 404 ALA D CA 1
ATOM 14093 C C . ALA D 1 375 ? -63.316 -21.086 14.047 1.00 32.02 404 ALA D C 1
ATOM 14094 O O . ALA D 1 375 ? -64.352 -21.730 14.099 1.00 33.40 404 ALA D O 1
ATOM 14096 N N . GLU D 1 376 ? -63.149 -20.085 13.189 1.00 30.75 405 GLU D N 1
ATOM 14097 C CA . GLU D 1 376 ? -64.192 -19.715 12.251 1.00 32.48 405 GLU D CA 1
ATOM 14098 C C . GLU D 1 376 ? -64.530 -20.791 11.238 1.00 28.93 405 GLU D C 1
ATOM 14099 O O . GLU D 1 376 ? -65.665 -20.889 10.777 1.00 26.82 405 GLU D O 1
ATOM 14105 N N . ALA D 1 377 ? -63.513 -21.495 10.756 1.00 27.39 406 ALA D N 1
ATOM 14106 C CA . ALA D 1 377 ? -63.755 -22.569 9.823 1.00 24.81 406 ALA D CA 1
ATOM 14107 C C . ALA D 1 377 ? -64.579 -23.665 10.482 1.00 24.25 406 ALA D C 1
ATOM 14108 O O . ALA D 1 377 ? -65.514 -24.170 9.874 1.00 23.28 406 ALA D O 1
ATOM 14110 N N . LYS D 1 378 ? -64.244 -24.005 11.717 1.00 24.80 407 LYS D N 1
ATOM 14111 C CA . LYS D 1 378 ? -65.018 -24.982 12.469 1.00 27.27 407 LYS D CA 1
ATOM 14112 C C . LYS D 1 378 ? -66.492 -24.550 12.690 1.00 27.25 407 LYS D C 1
ATOM 14113 O O . LYS D 1 378 ? -67.430 -25.327 12.447 1.00 25.79 407 LYS D O 1
ATOM 14117 N N . THR D 1 379 ? -66.668 -23.266 12.983 1.00 28.04 408 THR D N 1
ATOM 14118 C CA . THR D 1 379 ? -67.992 -22.673 13.113 1.00 29.85 408 THR D CA 1
ATOM 14119 C C . THR D 1 379 ? -68.771 -22.811 11.809 1.00 28.14 408 THR D C 1
ATOM 14120 O O . THR D 1 379 ? -69.922 -23.240 11.827 1.00 27.98 408 THR D O 1
ATOM 14124 N N . ALA D 1 380 ? -68.143 -22.478 10.684 1.00 26.18 409 ALA D N 1
ATOM 14125 C CA . ALA D 1 380 ? -68.803 -22.571 9.401 1.00 26.61 409 ALA D CA 1
ATOM 14126 C C . ALA D 1 380 ? -69.146 -24.035 9.046 1.00 25.31 409 ALA D C 1
ATOM 14127 O O . ALA D 1 380 ? -70.189 -24.305 8.475 1.00 24.58 409 ALA D O 1
ATOM 14129 N N . LEU D 1 381 ? -68.247 -24.965 9.364 1.00 23.90 410 LEU D N 1
ATOM 14130 C CA . LEU D 1 381 ? -68.493 -26.374 9.012 1.00 23.06 410 LEU D CA 1
ATOM 14131 C C . LEU D 1 381 ? -69.753 -26.913 9.696 1.00 23.20 410 LEU D C 1
ATOM 14132 O O . LEU D 1 381 ? -70.481 -27.684 9.116 1.00 23.87 410 LEU D O 1
ATOM 14137 N N . VAL D 1 382 ? -69.970 -26.533 10.947 1.00 24.07 411 VAL D N 1
ATOM 14138 C CA . VAL D 1 382 ? -71.104 -27.031 11.721 1.00 24.85 411 VAL D CA 1
ATOM 14139 C C . VAL D 1 382 ? -72.356 -26.173 11.566 1.00 26.23 411 VAL D C 1
ATOM 14140 O O . VAL D 1 382 ? -73.429 -26.549 12.016 1.00 27.76 411 VAL D O 1
ATOM 14144 N N . ALA D 1 383 ? -72.242 -25.010 10.924 1.00 25.80 412 ALA D N 1
ATOM 14145 C CA . ALA D 1 383 ? -73.363 -24.057 10.852 1.00 26.22 412 ALA D CA 1
ATOM 14146 C C . ALA D 1 383 ? -74.489 -24.542 9.964 1.00 26.23 412 ALA D C 1
ATOM 14147 O O . ALA D 1 383 ? -75.648 -24.234 10.213 1.00 28.14 412 ALA D O 1
ATOM 14149 N N . ASN D 1 384 ? -74.159 -25.288 8.922 1.00 24.55 413 ASN D N 1
ATOM 14150 C CA . ASN D 1 384 ? -75.158 -25.802 8.028 1.00 25.36 413 ASN D CA 1
ATOM 14151 C C . ASN D 1 384 ? -74.844 -27.240 7.655 1.00 25.18 413 ASN D C 1
ATOM 14152 O O . ASN D 1 384 ? -73.673 -27.578 7.508 1.00 23.36 413 ASN D O 1
ATOM 14157 N N . PRO D 1 385 ? -75.880 -28.067 7.453 1.00 27.02 414 PRO D N 1
ATOM 14158 C CA . PRO D 1 385 ? -75.590 -29.476 7.155 1.00 27.29 414 PRO D CA 1
ATOM 14159 C C . PRO D 1 385 ? -75.054 -29.695 5.740 1.00 27.47 414 PRO D C 1
ATOM 14160 O O . PRO D 1 385 ? -75.125 -28.801 4.916 1.00 28.78 414 PRO D O 1
ATOM 14164 N N . TRP D 1 386 ? -74.558 -30.901 5.467 1.00 28.39 415 TRP D N 1
ATOM 14165 C CA . TRP D 1 386 ? -73.871 -31.228 4.214 1.00 28.36 415 TRP D CA 1
ATOM 14166 C C . TRP D 1 386 ? -74.620 -32.312 3.451 1.00 30.94 415 TRP D C 1
ATOM 14167 O O . TRP D 1 386 ? -75.123 -33.255 4.054 1.00 30.18 415 TRP D O 1
ATOM 14178 N N . GLN D 1 387 ? -74.722 -32.133 2.129 1.00 32.79 416 GLN D N 1
ATOM 14179 C CA . GLN D 1 387 ? -75.253 -33.162 1.231 1.00 36.79 416 GLN D CA 1
ATOM 14180 C C . GLN D 1 387 ? -74.326 -34.363 1.211 1.00 34.51 416 GLN D C 1
ATOM 14181 O O . GLN D 1 387 ? -73.124 -34.221 1.378 1.00 30.48 416 GLN D O 1
ATOM 14187 N N . LEU D 1 388 ? -74.908 -35.546 1.043 1.00 36.46 417 LEU D N 1
ATOM 14188 C CA . LEU D 1 388 ? -74.150 -36.786 1.173 1.00 36.80 417 LEU D CA 1
ATOM 14189 C C . LEU D 1 388 ? -73.488 -37.230 -0.115 1.00 37.59 417 LEU D C 1
ATOM 14190 O O . LEU D 1 388 ? -72.571 -38.040 -0.073 1.00 36.45 417 LEU D O 1
ATOM 14195 N N . GLY D 1 389 ? -73.966 -36.750 -1.256 1.00 39.37 418 GLY D N 1
ATOM 14196 C CA . GLY D 1 389 ? -73.362 -37.114 -2.524 1.00 41.65 418 GLY D CA 1
ATOM 14197 C C . GLY D 1 389 ? -73.341 -38.618 -2.750 1.00 43.84 418 GLY D C 1
ATOM 14198 O O . GLY D 1 389 ? -74.322 -39.341 -2.464 1.00 45.30 418 GLY D O 1
ATOM 14199 N N . ASN D 1 390 ? -72.231 -39.110 -3.268 1.00 45.69 419 ASN D N 1
ATOM 14200 C CA . ASN D 1 390 ? -72.165 -40.518 -3.633 1.00 48.22 419 ASN D CA 1
ATOM 14201 C C . ASN D 1 390 ? -71.899 -41.425 -2.437 1.00 46.85 419 ASN D C 1
ATOM 14202 O O . ASN D 1 390 ? -71.843 -42.642 -2.611 1.00 45.92 419 ASN D O 1
ATOM 14207 N N . VAL D 1 391 ? -71.782 -40.866 -1.219 1.00 43.23 420 VAL D N 1
ATOM 14208 C CA . VAL D 1 391 ? -71.733 -41.727 -0.021 1.00 42.12 420 VAL D CA 1
ATOM 14209 C C . VAL D 1 391 ? -73.084 -41.894 0.699 1.00 41.18 420 VAL D C 1
ATOM 14210 O O . VAL D 1 391 ? -73.140 -42.484 1.778 1.00 39.70 420 VAL D O 1
ATOM 14214 N N . ALA D 1 392 ? -74.166 -41.427 0.075 1.00 39.97 421 ALA D N 1
ATOM 14215 C CA . ALA D 1 392 ? -75.502 -41.604 0.625 1.00 41.49 421 ALA D CA 1
ATOM 14216 C C . ALA D 1 392 ? -75.796 -43.066 1.017 1.00 42.23 421 ALA D C 1
ATOM 14217 O O . ALA D 1 392 ? -76.214 -43.336 2.136 1.00 41.54 421 ALA D O 1
ATOM 14219 N N . ALA D 1 393 ? -75.557 -43.991 0.100 1.00 43.16 422 ALA D N 1
ATOM 14220 C CA . ALA D 1 393 ? -75.914 -45.411 0.322 1.00 45.58 422 ALA D CA 1
ATOM 14221 C C . ALA D 1 393 ? -75.058 -46.031 1.434 1.00 44.87 422 ALA D C 1
ATOM 14222 O O . ALA D 1 393 ? -75.561 -46.748 2.302 1.00 45.23 422 ALA D O 1
ATOM 14224 N N . MET D 1 394 ? -73.774 -45.694 1.431 1.00 43.77 423 MET D N 1
ATOM 14225 C CA . MET D 1 394 ? -72.866 -46.169 2.455 1.00 44.79 423 MET D CA 1
ATOM 14226 C C . MET D 1 394 ? -73.256 -45.712 3.878 1.00 44.30 423 MET D C 1
ATOM 14227 O O . MET D 1 394 ? -73.173 -46.493 4.822 1.00 43.07 423 MET D O 1
ATOM 14232 N N . LEU D 1 395 ? -73.708 -44.465 4.009 1.00 44.04 424 LEU D N 1
ATOM 14233 C CA . LEU D 1 395 ? -74.016 -43.882 5.311 1.00 44.93 424 LEU D CA 1
ATOM 14234 C C . LEU D 1 395 ? -75.411 -44.137 5.835 1.00 49.46 424 LEU D C 1
ATOM 14235 O O . LEU D 1 395 ? -75.606 -44.199 7.040 1.00 50.48 424 LEU D O 1
ATOM 14240 N N . GLU D 1 396 ? -76.385 -44.244 4.944 1.00 54.62 425 GLU D N 1
ATOM 14241 C CA . GLU D 1 396 ? -77.787 -44.364 5.361 1.00 58.30 425 GLU D CA 1
ATOM 14242 C C . GLU D 1 396 ? -78.155 -45.816 5.581 1.00 59.11 425 GLU D C 1
ATOM 14243 O O . GLU D 1 396 ? -78.750 -46.170 6.606 1.00 60.01 425 GLU D O 1
ATOM 14249 N N . ARG D 1 397 ? -77.771 -46.663 4.631 1.00 60.10 426 ARG D N 1
ATOM 14250 C CA . ARG D 1 397 ? -78.091 -48.094 4.704 1.00 60.76 426 ARG D CA 1
ATOM 14251 C C . ARG D 1 397 ? -79.621 -48.223 4.870 1.00 65.94 426 ARG D C 1
ATOM 14252 O O . ARG D 1 397 ? -80.357 -47.478 4.222 1.00 67.25 426 ARG D O 1
ATOM 14260 N N . ALA D 1 398 ? -80.104 -49.123 5.731 1.00 69.99 427 ALA D N 1
ATOM 14261 C CA . ALA D 1 398 ? -81.551 -49.241 5.994 1.00 74.62 427 ALA D CA 1
ATOM 14262 C C . ALA D 1 398 ? -81.999 -48.418 7.225 1.00 74.61 427 ALA D C 1
ATOM 14263 O O . ALA D 1 398 ? -82.958 -48.783 7.912 1.00 75.28 427 ALA D O 1
ATOM 14265 N N . GLY D 1 399 ? -81.308 -47.309 7.496 1.00 72.82 428 GLY D N 1
ATOM 14266 C CA . GLY D 1 399 ? -81.617 -46.468 8.656 1.00 72.40 428 GLY D CA 1
ATOM 14267 C C . GLY D 1 399 ? -81.029 -46.907 10.000 1.00 71.66 428 GLY D C 1
ATOM 14268 O O . GLY D 1 399 ? -81.314 -46.277 11.022 1.00 74.13 428 GLY D O 1
ATOM 14269 N N . ASP D 1 400 ? -80.218 -47.975 10.021 1.00 69.73 429 ASP D N 1
ATOM 14270 C CA . ASP D 1 400 ? -79.672 -48.516 11.302 1.00 65.35 429 ASP D CA 1
ATOM 14271 C C . ASP D 1 400 ? -78.807 -47.484 12.068 1.00 60.51 429 ASP D C 1
ATOM 14272 O O . ASP D 1 400 ? -77.953 -46.799 11.492 1.00 56.64 429 ASP D O 1
ATOM 14277 N N . ASP D 1 401 ? -79.022 -47.400 13.376 1.00 58.35 430 ASP D N 1
ATOM 14278 C CA . ASP D 1 401 ? -78.226 -46.515 14.236 1.00 54.60 430 ASP D CA 1
ATOM 14279 C C . ASP D 1 401 ? -77.067 -47.223 14.977 1.00 50.75 430 ASP D C 1
ATOM 14280 O O . ASP D 1 401 ? -76.462 -46.642 15.881 1.00 49.81 430 ASP D O 1
ATOM 14285 N N . ALA D 1 402 ? -76.725 -48.440 14.560 1.00 49.40 431 ALA D N 1
ATOM 14286 C CA . ALA D 1 402 ? -75.779 -49.282 15.308 1.00 48.05 431 ALA D CA 1
ATOM 14287 C C . ALA D 1 402 ? -74.365 -48.690 15.416 1.00 43.81 431 ALA D C 1
ATOM 14288 O O . ALA D 1 402 ? -73.662 -48.970 16.396 1.00 45.41 431 ALA D O 1
ATOM 14290 N N . ALA D 1 403 ? -73.959 -47.901 14.430 1.00 40.96 432 ALA D N 1
ATOM 14291 C CA . ALA D 1 403 ? -72.623 -47.285 14.396 1.00 37.56 432 ALA D CA 1
ATOM 14292 C C . ALA D 1 403 ? -72.493 -45.967 15.135 1.00 35.69 432 ALA D C 1
ATOM 14293 O O . ALA D 1 403 ? -71.392 -45.437 15.230 1.00 34.04 432 ALA D O 1
ATOM 14295 N N . ARG D 1 404 ? -73.594 -45.421 15.660 1.00 35.14 433 ARG D N 1
ATOM 14296 C CA . ARG D 1 404 ? -73.543 -44.138 16.368 1.00 32.48 433 ARG D CA 1
ATOM 14297 C C . ARG D 1 404 ? -72.944 -44.306 17.756 1.00 31.42 433 ARG D C 1
ATOM 14298 O O . ARG D 1 404 ? -73.331 -45.195 18.505 1.00 31.25 433 ARG D O 1
ATOM 14306 N N . PRO D 1 405 ? -72.047 -43.402 18.140 1.00 29.37 434 PRO D N 1
ATOM 14307 C CA . PRO D 1 405 ? -71.591 -43.426 19.516 1.00 30.14 434 PRO D CA 1
ATOM 14308 C C . PRO D 1 405 ? -72.755 -43.232 20.481 1.00 32.71 434 PRO D C 1
ATOM 14309 O O . PRO D 1 405 ? -73.671 -42.471 20.178 1.00 31.65 434 PRO D O 1
ATOM 14313 N N . GLU D 1 406 ? -72.687 -43.884 21.648 1.00 35.50 435 GLU D N 1
ATOM 14314 C CA . GLU D 1 406 ? -73.744 -43.776 22.659 1.00 39.19 435 GLU D CA 1
ATOM 14315 C C . GLU D 1 406 ? -73.873 -42.364 23.220 1.00 39.05 435 GLU D C 1
ATOM 14316 O O . GLU D 1 406 ? -74.927 -42.007 23.735 1.00 40.11 435 GLU D O 1
ATOM 14322 N N . TRP D 1 407 ? -72.802 -41.572 23.143 1.00 36.83 436 TRP D N 1
ATOM 14323 C CA . TRP D 1 407 ? -72.813 -40.206 23.664 1.00 37.54 436 TRP D CA 1
ATOM 14324 C C . TRP D 1 407 ? -73.323 -39.182 22.645 1.00 36.46 436 TRP D C 1
ATOM 14325 O O . TRP D 1 407 ? -73.524 -38.018 22.978 1.00 36.39 436 TRP D O 1
ATOM 14336 N N . LEU D 1 408 ? -73.555 -39.595 21.397 1.00 35.72 437 LEU D N 1
ATOM 14337 C CA . LEU D 1 408 ? -73.936 -38.650 20.357 1.00 34.52 437 LEU D CA 1
ATOM 14338 C C . LEU D 1 408 ? -75.411 -38.224 20.476 1.00 37.15 437 LEU D C 1
ATOM 14339 O O . LEU D 1 408 ? -76.315 -39.050 20.424 1.00 37.16 437 LEU D O 1
ATOM 14344 N N . GLU D 1 409 ? -75.636 -36.923 20.637 1.00 39.24 438 GLU D N 1
ATOM 14345 C CA . GLU D 1 409 ? -76.997 -36.373 20.722 1.00 42.89 438 GLU D CA 1
ATOM 14346 C C . GLU D 1 409 ? -77.749 -36.469 19.364 1.00 41.85 438 GLU D C 1
ATOM 14347 O O . GLU D 1 409 ? -77.116 -36.474 18.308 1.00 37.84 438 GLU D O 1
ATOM 14353 N N . PRO D 1 410 ? -79.102 -36.564 19.393 1.00 43.87 439 PRO D N 1
ATOM 14354 C CA . PRO D 1 410 ? -79.893 -36.811 18.180 1.00 44.24 439 PRO D CA 1
ATOM 14355 C C . PRO D 1 410 ? -79.877 -35.696 17.110 1.00 44.40 439 PRO D C 1
ATOM 14356 O O . PRO D 1 410 ? -80.200 -35.966 15.949 1.00 44.79 439 PRO D O 1
ATOM 14360 N N . GLU D 1 411 ? -79.409 -34.496 17.453 1.00 43.70 440 GLU D N 1
ATOM 14361 C CA . GLU D 1 411 ? -79.306 -33.420 16.468 1.00 43.35 440 GLU D CA 1
ATOM 14362 C C . GLU D 1 411 ? -78.121 -33.619 15.515 1.00 40.45 440 GLU D C 1
ATOM 14363 O O . GLU D 1 411 ? -77.954 -32.834 14.554 1.00 37.56 440 GLU D O 1
ATOM 14369 N N . PHE D 1 412 ? -77.277 -34.618 15.781 1.00 38.41 441 PHE D N 1
ATOM 14370 C CA . PHE D 1 412 ? -76.068 -34.799 14.987 1.00 35.70 441 PHE D CA 1
ATOM 14371 C C . PHE D 1 412 ? -76.101 -36.072 14.165 1.00 37.14 441 PHE D C 1
ATOM 14372 O O . PHE D 1 412 ? -76.832 -37.014 14.457 1.00 37.14 441 PHE D O 1
ATOM 14380 N N . GLY D 1 413 ? -75.270 -36.079 13.138 1.00 37.67 442 GLY D N 1
ATOM 14381 C CA . GLY D 1 413 ? -75.106 -37.216 12.231 1.00 40.29 442 GLY D CA 1
ATOM 14382 C C . GLY D 1 413 ? -76.014 -37.111 11.021 1.00 42.89 442 GLY D C 1
ATOM 14383 O O . GLY D 1 413 ? -76.490 -36.021 10.659 1.00 41.60 442 GLY D O 1
ATOM 14384 N N . VAL D 1 414 ? -76.320 -38.261 10.431 1.00 47.43 443 VAL D N 1
ATOM 14385 C CA . VAL D 1 414 ? -77.217 -38.304 9.272 1.00 51.58 443 VAL D CA 1
ATOM 14386 C C . VAL D 1 414 ? -78.655 -38.080 9.681 1.00 54.71 443 VAL D C 1
ATOM 14387 O O . VAL D 1 414 ? -79.168 -38.752 10.571 1.00 60.83 443 VAL D O 1
ATOM 14391 N N . ARG D 1 415 ? -79.313 -37.156 8.995 1.00 59.01 444 ARG D N 1
ATOM 14392 C CA . ARG D 1 415 ? -80.675 -36.765 9.300 1.00 61.73 444 ARG D CA 1
ATOM 14393 C C . ARG D 1 415 ? -81.376 -36.302 8.044 1.00 62.15 444 ARG D C 1
ATOM 14394 O O . ARG D 1 415 ? -81.084 -35.229 7.520 1.00 60.62 444 ARG D O 1
ATOM 14402 N N . ASP D 1 416 ? -82.337 -37.098 7.581 1.00 65.22 445 ASP D N 1
ATOM 14403 C CA . ASP D 1 416 ? -83.152 -36.734 6.430 1.00 64.33 445 ASP D CA 1
ATOM 14404 C C . ASP D 1 416 ? -82.300 -36.352 5.205 1.00 58.76 445 ASP D C 1
ATOM 14405 O O . ASP D 1 416 ? -82.485 -35.303 4.604 1.00 58.90 445 ASP D O 1
ATOM 14410 N N . GLY D 1 417 ? -81.363 -37.224 4.853 1.00 54.45 446 GLY D N 1
ATOM 14411 C CA . GLY D 1 417 ? -80.520 -37.028 3.672 1.00 50.46 446 GLY D CA 1
ATOM 14412 C C . GLY D 1 417 ? -79.378 -36.017 3.801 1.00 45.34 446 GLY D C 1
ATOM 14413 O O . GLY D 1 417 ? -78.739 -35.692 2.816 1.00 44.10 446 GLY D O 1
ATOM 14414 N N . LEU D 1 418 ? -79.104 -35.539 5.015 1.00 42.96 447 LEU D N 1
ATOM 14415 C CA . LEU D 1 418 ? -78.102 -34.502 5.245 1.00 40.40 447 LEU D CA 1
ATOM 14416 C C . LEU D 1 418 ? -77.257 -34.847 6.448 1.00 37.62 447 LEU D C 1
ATOM 14417 O O . LEU D 1 418 ? -77.701 -35.560 7.359 1.00 38.29 447 LEU D O 1
ATOM 14422 N N . TYR D 1 419 ? -76.025 -34.355 6.460 1.00 32.98 448 TYR D N 1
ATOM 14423 C CA . TYR D 1 419 ? -75.153 -34.645 7.555 1.00 30.89 448 TYR D CA 1
ATOM 14424 C C . TYR D 1 419 ? -74.913 -33.411 8.413 1.00 30.06 448 TYR D C 1
ATOM 14425 O O . TYR D 1 419 ? -74.529 -32.364 7.873 1.00 28.60 448 TYR D O 1
ATOM 14434 N N . TYR D 1 420 ? -75.165 -33.557 9.718 1.00 29.20 449 TYR D N 1
ATOM 14435 C CA . TYR D 1 420 ? -74.988 -32.527 10.720 1.00 29.52 449 TYR D CA 1
ATOM 14436 C C . TYR D 1 420 ? -73.763 -32.854 11.555 1.00 28.65 449 TYR D C 1
ATOM 14437 O O . TYR D 1 420 ? -73.768 -33.795 12.360 1.00 28.33 449 TYR D O 1
ATOM 14446 N N . LEU D 1 421 ? -72.693 -32.099 11.328 1.00 27.36 450 LEU D N 1
ATOM 14447 C CA . LEU D 1 421 ? -71.396 -32.335 11.948 1.00 25.61 450 LEU D CA 1
ATOM 14448 C C . LEU D 1 421 ? -71.350 -31.854 13.381 1.00 25.78 450 LEU D C 1
ATOM 14449 O O . LEU D 1 421 ? -71.970 -30.821 13.710 1.00 25.36 450 LEU D O 1
ATOM 14454 N N . THR D 1 422 ? -70.516 -32.510 14.206 1.00 25.40 451 THR D N 1
ATOM 14455 C CA . THR D 1 422 ? -70.139 -31.984 15.527 1.00 26.65 451 THR D CA 1
ATOM 14456 C C . THR D 1 422 ? -68.867 -31.152 15.385 1.00 26.60 451 THR D C 1
ATOM 14457 O O . THR D 1 422 ? -68.168 -31.246 14.368 1.00 24.08 451 THR D O 1
ATOM 14461 N N . GLU D 1 423 ? -68.544 -30.399 16.430 1.00 27.63 452 GLU D N 1
ATOM 14462 C CA . GLU D 1 423 ? -67.327 -29.613 16.426 1.00 29.96 452 GLU D CA 1
ATOM 14463 C C . GLU D 1 423 ? -66.075 -30.535 16.328 1.00 29.28 452 GLU D C 1
ATOM 14464 O O . GLU D 1 423 ? -65.096 -30.157 15.701 1.00 26.61 452 GLU D O 1
ATOM 14470 N N . GLN D 1 424 ? -66.112 -31.699 16.970 1.00 29.04 453 GLN D N 1
ATOM 14471 C CA . GLN D 1 424 ? -64.967 -32.621 16.897 1.00 31.43 453 GLN D CA 1
ATOM 14472 C C . GLN D 1 424 ? -64.795 -33.200 15.486 1.00 28.63 453 GLN D C 1
ATOM 14473 O O . GLN D 1 424 ? -63.675 -33.346 15.026 1.00 28.42 453 GLN D O 1
ATOM 14479 N N . GLN D 1 425 ? -65.899 -33.502 14.801 1.00 26.19 454 GLN D N 1
ATOM 14480 C CA . GLN D 1 425 ? -65.842 -33.884 13.406 1.00 24.92 454 GLN D CA 1
ATOM 14481 C C . GLN D 1 425 ? -65.258 -32.774 12.490 1.00 23.80 454 GLN D C 1
ATOM 14482 O O . GLN D 1 425 ? -64.473 -33.071 11.584 1.00 22.59 454 GLN D O 1
ATOM 14488 N N . ALA D 1 426 ? -65.672 -31.534 12.745 1.00 23.69 455 ALA D N 1
ATOM 14489 C CA . ALA D 1 426 ? -65.161 -30.384 12.030 1.00 23.45 455 ALA D CA 1
ATOM 14490 C C . ALA D 1 426 ? -63.632 -30.248 12.234 1.00 22.15 455 ALA D C 1
ATOM 14491 O O . ALA D 1 426 ? -62.906 -30.056 11.286 1.00 22.28 455 ALA D O 1
ATOM 14493 N N . GLN D 1 427 ? -63.178 -30.434 13.458 1.00 22.83 456 GLN D N 1
ATOM 14494 C CA . GLN D 1 427 ? -61.753 -30.492 13.739 1.00 23.99 456 GLN D CA 1
ATOM 14495 C C . GLN D 1 427 ? -61.025 -31.622 12.970 1.00 23.09 456 GLN D C 1
ATOM 14496 O O . GLN D 1 427 ? -59.924 -31.396 12.471 1.00 21.61 456 GLN D O 1
ATOM 14502 N N . ALA D 1 428 ? -61.645 -32.792 12.858 1.00 22.73 457 ALA D N 1
ATOM 14503 C CA . ALA D 1 428 ? -61.062 -33.873 12.094 1.00 23.07 457 ALA D CA 1
ATOM 14504 C C . ALA D 1 428 ? -60.915 -33.536 10.631 1.00 22.52 457 ALA D C 1
ATOM 14505 O O . ALA D 1 428 ? -59.922 -33.893 9.993 1.00 21.78 457 ALA D O 1
ATOM 14507 N N . ILE D 1 429 ? -61.899 -32.830 10.071 1.00 21.28 458 ILE D N 1
ATOM 14508 C CA . ILE D 1 429 ? -61.791 -32.338 8.714 1.00 21.49 458 ILE D CA 1
ATOM 14509 C C . ILE D 1 429 ? -60.634 -31.359 8.535 1.00 22.32 458 ILE D C 1
ATOM 14510 O O . ILE D 1 429 ? -59.850 -31.464 7.561 1.00 19.82 458 ILE D O 1
ATOM 14515 N N . LEU D 1 430 ? -60.537 -30.411 9.450 1.00 22.27 459 LEU D N 1
ATOM 14516 C CA . LEU D 1 430 ? -59.454 -29.435 9.444 1.00 23.58 459 LEU D CA 1
ATOM 14517 C C . LEU D 1 430 ? -58.070 -30.096 9.605 1.00 23.85 459 LEU D C 1
ATOM 14518 O O . LEU D 1 430 ? -57.070 -29.521 9.181 1.00 24.73 459 LEU D O 1
ATOM 14523 N N . ASP D 1 431 ? -58.028 -31.265 10.232 1.00 24.52 460 ASP D N 1
ATOM 14524 C CA . ASP D 1 431 ? -56.807 -32.042 10.410 1.00 25.81 460 ASP D CA 1
ATOM 14525 C C . ASP D 1 431 ? -56.479 -32.986 9.230 1.00 25.22 460 ASP D C 1
ATOM 14526 O O . ASP D 1 431 ? -55.436 -33.589 9.198 1.00 24.30 460 ASP D O 1
ATOM 14531 N N . LEU D 1 432 ? -57.363 -33.097 8.266 1.00 24.36 461 LEU D N 1
ATOM 14532 C CA . LEU D 1 432 ? -57.114 -33.933 7.090 1.00 25.93 461 LEU D CA 1
ATOM 14533 C C . LEU D 1 432 ? -55.896 -33.432 6.292 1.00 24.24 461 LEU D C 1
ATOM 14534 O O . LEU D 1 432 ? -55.729 -32.232 6.065 1.00 24.24 461 LEU D O 1
ATOM 14539 N N . ARG D 1 433 ? -55.029 -34.349 5.922 1.00 23.81 462 ARG D N 1
ATOM 14540 C CA . ARG D 1 433 ? -53.890 -34.033 5.080 1.00 25.32 462 ARG D CA 1
ATOM 14541 C C . ARG D 1 433 ? -54.267 -34.092 3.603 1.00 24.86 462 ARG D C 1
ATOM 14542 O O . ARG D 1 433 ? -55.126 -34.866 3.198 1.00 24.04 462 ARG D O 1
ATOM 14550 N N . LEU D 1 434 ? -53.618 -33.281 2.804 1.00 24.48 463 LEU D N 1
ATOM 14551 C CA . LEU D 1 434 ? -53.947 -33.202 1.375 1.00 24.67 463 LEU D CA 1
ATOM 14552 C C . LEU D 1 434 ? -53.852 -34.563 0.678 1.00 25.11 463 LEU D C 1
ATOM 14553 O O . LEU D 1 434 ? -54.576 -34.802 -0.268 1.00 24.63 463 LEU D O 1
ATOM 14558 N N . GLN D 1 435 ? -52.958 -35.397 1.130 1.00 25.07 464 GLN D N 1
ATOM 14559 C CA . GLN D 1 435 ? -52.765 -36.714 0.583 1.00 28.29 464 GLN D CA 1
ATOM 14560 C C . GLN D 1 435 ? -54.020 -37.572 0.590 1.00 26.08 464 GLN D C 1
ATOM 14561 O O . GLN D 1 435 ? -54.169 -38.445 -0.273 1.00 24.99 464 GLN D O 1
ATOM 14567 N N . LYS D 1 436 ? -54.926 -37.262 1.503 1.00 24.60 465 LYS D N 1
ATOM 14568 C CA . LYS D 1 436 ? -56.153 -38.010 1.629 1.00 25.78 465 LYS D CA 1
ATOM 14569 C C . LYS D 1 436 ? -57.122 -37.766 0.454 1.00 26.29 465 LYS D C 1
ATOM 14570 O O . LYS D 1 436 ? -58.043 -38.543 0.261 1.00 25.67 465 LYS D O 1
ATOM 14576 N N . LEU D 1 437 ? -56.870 -36.734 -0.353 1.00 25.49 466 LEU D N 1
ATOM 14577 C CA . LEU D 1 437 ? -57.655 -36.486 -1.545 1.00 26.78 466 LEU D CA 1
ATOM 14578 C C . LEU D 1 437 ? -57.324 -37.388 -2.725 1.00 27.31 466 LEU D C 1
ATOM 14579 O O . LEU D 1 437 ? -58.069 -37.420 -3.676 1.00 28.37 466 LEU D O 1
ATOM 14584 N N . THR D 1 438 ? -56.200 -38.101 -2.686 1.00 26.96 467 THR D N 1
ATOM 14585 C CA . THR D 1 438 ? -55.848 -38.987 -3.785 1.00 28.27 467 THR D CA 1
ATOM 14586 C C . THR D 1 438 ? -56.820 -40.182 -3.794 1.00 29.61 467 THR D C 1
ATOM 14587 O O . THR D 1 438 ? -57.390 -40.543 -2.738 1.00 28.83 467 THR D O 1
ATOM 14591 N N . GLY D 1 439 ? -56.977 -40.793 -4.962 1.00 31.15 468 GLY D N 1
ATOM 14592 C CA . GLY D 1 439 ? -57.874 -41.945 -5.146 1.00 32.38 468 GLY D CA 1
ATOM 14593 C C . GLY D 1 439 ? -57.677 -43.085 -4.139 1.00 31.85 468 GLY D C 1
ATOM 14594 O O . GLY D 1 439 ? -58.630 -43.498 -3.474 1.00 31.57 468 GLY D O 1
ATOM 14595 N N . LEU D 1 440 ? -56.447 -43.555 -4.014 1.00 32.27 469 LEU D N 1
ATOM 14596 C CA . LEU D 1 440 ? -56.135 -44.629 -3.122 1.00 34.19 469 LEU D CA 1
ATOM 14597 C C . LEU D 1 440 ? -56.435 -44.335 -1.659 1.00 32.56 469 LEU D C 1
ATOM 14598 O O . LEU D 1 440 ? -56.990 -45.173 -0.951 1.00 31.80 469 LEU D O 1
ATOM 14603 N N . GLU D 1 441 ? -56.002 -43.177 -1.188 1.00 32.56 470 GLU D N 1
ATOM 14604 C CA . GLU D 1 441 ? -56.190 -42.821 0.231 1.00 32.21 470 GLU D CA 1
ATOM 14605 C C . GLU D 1 441 ? -57.657 -42.605 0.539 1.00 30.23 470 GLU D C 1
ATOM 14606 O O . GLU D 1 441 ? -58.148 -43.011 1.603 1.00 29.02 470 GLU D O 1
ATOM 14612 N N . HIS D 1 442 ? -58.375 -41.993 -0.402 1.00 30.10 471 HIS D N 1
ATOM 14613 C CA . HIS D 1 442 ? -59.816 -41.780 -0.263 1.00 30.60 471 HIS D CA 1
ATOM 14614 C C . HIS D 1 442 ? -60.520 -43.133 -0.141 1.00 31.79 471 HIS D C 1
ATOM 14615 O O . HIS D 1 442 ? -61.311 -43.357 0.785 1.00 30.89 471 HIS D O 1
ATOM 14622 N N . GLU D 1 443 ? -60.202 -44.041 -1.038 1.00 33.91 472 GLU D N 1
ATOM 14623 C CA . GLU D 1 443 ? -60.771 -45.391 -1.033 1.00 36.70 472 GLU D CA 1
ATOM 14624 C C . GLU D 1 443 ? -60.464 -46.168 0.265 1.00 35.16 472 GLU D C 1
ATOM 14625 O O . GLU D 1 443 ? -61.319 -46.903 0.739 1.00 34.50 472 GLU D O 1
ATOM 14631 N N . LYS D 1 444 ? -59.244 -46.052 0.783 1.00 33.87 473 LYS D N 1
ATOM 14632 C CA . LYS D 1 444 ? -58.872 -46.710 2.026 1.00 34.40 473 LYS D CA 1
ATOM 14633 C C . LYS D 1 444 ? -59.766 -46.231 3.200 1.00 31.72 473 LYS D C 1
ATOM 14634 O O . LYS D 1 444 ? -60.161 -47.029 4.044 1.00 30.48 473 LYS D O 1
ATOM 14640 N N . LEU D 1 445 ? -60.100 -44.949 3.244 1.00 29.48 474 LEU D N 1
ATOM 14641 C CA . LEU D 1 445 ? -60.967 -44.451 4.317 1.00 28.90 474 LEU D CA 1
ATOM 14642 C C . LEU D 1 445 ? -62.341 -45.076 4.215 1.00 28.73 474 LEU D C 1
ATOM 14643 O O . LEU D 1 445 ? -62.898 -45.485 5.219 1.00 28.04 474 LEU D O 1
ATOM 14648 N N . LEU D 1 446 ? -62.874 -45.155 3.004 1.00 29.34 475 LEU D N 1
ATOM 14649 C CA . LEU D 1 446 ? -64.182 -45.749 2.782 1.00 31.09 475 LEU D CA 1
ATOM 14650 C C . LEU D 1 446 ? -64.212 -47.245 3.134 1.00 31.93 475 LEU D C 1
ATOM 14651 O O . LEU D 1 446 ? -65.188 -47.728 3.729 1.00 31.76 475 LEU D O 1
ATOM 14656 N N . ASP D 1 447 ? -63.183 -47.981 2.705 1.00 32.84 476 ASP D N 1
ATOM 14657 C CA . ASP D 1 447 ? -63.028 -49.401 3.056 1.00 34.59 476 ASP D CA 1
ATOM 14658 C C . ASP D 1 447 ? -62.936 -49.610 4.568 1.00 32.94 476 ASP D C 1
ATOM 14659 O O . ASP D 1 447 ? -63.538 -50.539 5.100 1.00 33.78 476 ASP D O 1
ATOM 14664 N N . GLU D 1 448 ? -62.189 -48.753 5.252 1.00 31.50 477 GLU D N 1
ATOM 14665 C CA . GLU D 1 448 ? -62.059 -48.832 6.708 1.00 31.02 477 GLU D CA 1
ATOM 14666 C C . GLU D 1 448 ? -63.443 -48.649 7.355 1.00 29.65 477 GLU D C 1
ATOM 14667 O O . GLU D 1 448 ? -63.792 -49.393 8.270 1.00 28.22 477 GLU D O 1
ATOM 14673 N N . TYR D 1 449 ? -64.205 -47.661 6.881 1.00 27.12 478 TYR D N 1
ATOM 14674 C CA . TYR D 1 449 ? -65.554 -47.460 7.389 1.00 27.86 478 TYR D CA 1
ATOM 14675 C C . TYR D 1 449 ? -66.388 -48.719 7.238 1.00 29.43 478 TYR D C 1
ATOM 14676 O O . TYR D 1 449 ? -67.055 -49.149 8.182 1.00 28.58 478 TYR D O 1
ATOM 14685 N N . LYS D 1 450 ? -66.364 -49.313 6.050 1.00 32.03 479 LYS D N 1
ATOM 14686 C CA . LYS D 1 450 ? -67.182 -50.503 5.812 1.00 35.23 479 LYS D CA 1
ATOM 14687 C C . LYS D 1 450 ? -66.765 -51.703 6.672 1.00 36.09 479 LYS D C 1
ATOM 14688 O O . LYS D 1 450 ? -67.631 -52.451 7.146 1.00 36.57 479 LYS D O 1
ATOM 14694 N N . GLU D 1 451 ? -65.458 -51.870 6.878 1.00 35.78 480 GLU D N 1
ATOM 14695 C CA . GLU D 1 451 ? -64.899 -52.893 7.784 1.00 37.05 480 GLU D CA 1
ATOM 14696 C C . GLU D 1 451 ? -65.418 -52.642 9.217 1.00 34.59 480 GLU D C 1
ATOM 14697 O O . GLU D 1 451 ? -65.821 -53.567 9.900 1.00 33.32 480 GLU D O 1
ATOM 14703 N N . LEU D 1 452 ? -65.397 -51.381 9.651 1.00 31.72 481 LEU D N 1
ATOM 14704 C CA . LEU D 1 452 ? -65.839 -51.045 10.985 1.00 31.77 481 LEU D CA 1
ATOM 14705 C C . LEU D 1 452 ? -67.298 -51.411 11.229 1.00 32.51 481 LEU D C 1
ATOM 14706 O O . LEU D 1 452 ? -67.629 -51.892 12.300 1.00 31.27 481 LEU D O 1
ATOM 14711 N N . LEU D 1 453 ? -68.160 -51.192 10.235 1.00 32.58 482 LEU D N 1
ATOM 14712 C CA . LEU D 1 453 ? -69.561 -51.569 10.369 1.00 34.44 482 LEU D CA 1
ATOM 14713 C C . LEU D 1 453 ? -69.732 -53.070 10.607 1.00 36.11 482 LEU D C 1
ATOM 14714 O O . LEU D 1 453 ? -70.539 -53.470 11.416 1.00 35.71 482 LEU D O 1
ATOM 14719 N N . ASP D 1 454 ? -68.976 -53.891 9.879 1.00 37.34 483 ASP D N 1
ATOM 14720 C CA . ASP D 1 454 ? -68.997 -55.322 10.107 1.00 40.48 483 ASP D CA 1
ATOM 14721 C C . ASP D 1 454 ? -68.471 -55.693 11.502 1.00 39.50 483 ASP D C 1
ATOM 14722 O O . ASP D 1 454 ? -69.006 -56.593 12.153 1.00 39.61 483 ASP D O 1
ATOM 14727 N N . GLN D 1 455 ? -67.394 -55.035 11.928 1.00 34.05 484 GLN D N 1
ATOM 14728 C CA . GLN D 1 455 ? -66.826 -55.284 13.272 1.00 32.45 484 GLN D CA 1
ATOM 14729 C C . GLN D 1 455 ? -67.848 -54.900 14.345 1.00 30.05 484 GLN D C 1
ATOM 14730 O O . GLN D 1 455 ? -68.018 -55.631 15.325 1.00 27.80 484 GLN D O 1
ATOM 14736 N N . ILE D 1 456 ? -68.505 -53.758 14.167 1.00 29.66 485 ILE D N 1
ATOM 14737 C CA . ILE D 1 456 ? -69.490 -53.305 15.124 1.00 28.95 485 ILE D CA 1
ATOM 14738 C C . ILE D 1 456 ? -70.603 -54.363 15.274 1.00 28.87 485 ILE D C 1
ATOM 14739 O O . ILE D 1 456 ? -71.011 -54.664 16.389 1.00 26.93 485 ILE D O 1
ATOM 14744 N N . ALA D 1 457 ? -71.081 -54.901 14.154 1.00 30.62 486 ALA D N 1
ATOM 14745 C CA . ALA D 1 457 ? -72.159 -55.898 14.187 1.00 31.80 486 ALA D CA 1
ATOM 14746 C C . ALA D 1 457 ? -71.718 -57.149 14.963 1.00 30.77 486 ALA D C 1
ATOM 14747 O O . ALA D 1 457 ? -72.470 -57.685 15.779 1.00 31.70 486 ALA D O 1
ATOM 14749 N N . GLU D 1 458 ? -70.498 -57.593 14.734 1.00 31.08 487 GLU D N 1
ATOM 14750 C CA . GLU D 1 458 ? -69.965 -58.729 15.485 1.00 31.19 487 GLU D CA 1
ATOM 14751 C C . GLU D 1 458 ? -69.823 -58.440 16.983 1.00 28.29 487 GLU D C 1
ATOM 14752 O O . GLU D 1 458 ? -70.070 -59.302 17.818 1.00 25.04 487 GLU D O 1
ATOM 14758 N N . LEU D 1 459 ? -69.367 -57.246 17.334 1.00 25.90 488 LEU D N 1
ATOM 14759 C CA . LEU D 1 459 ? -69.195 -56.940 18.735 1.00 24.47 488 LEU D CA 1
ATOM 14760 C C . LEU D 1 459 ? -70.557 -56.856 19.451 1.00 25.22 488 LEU D C 1
ATOM 14761 O O . LEU D 1 459 ? -70.697 -57.308 20.585 1.00 25.62 488 LEU D O 1
ATOM 14766 N N . LEU D 1 460 ? -71.558 -56.340 18.760 1.00 27.49 489 LEU D N 1
ATOM 14767 C CA . LEU D 1 460 ? -72.919 -56.299 19.285 1.00 29.10 489 LEU D CA 1
ATOM 14768 C C . LEU D 1 460 ? -73.470 -57.720 19.481 1.00 30.82 489 LEU D C 1
ATOM 14769 O O . LEU D 1 460 ? -74.166 -57.972 20.441 1.00 29.69 489 LEU D O 1
ATOM 14774 N N . ARG D 1 461 ? -73.119 -58.650 18.593 1.00 33.16 490 ARG D N 1
ATOM 14775 C CA . ARG D 1 461 ? -73.579 -60.014 18.724 1.00 35.09 490 ARG D CA 1
ATOM 14776 C C . ARG D 1 461 ? -73.011 -60.643 19.972 1.00 32.32 490 ARG D C 1
ATOM 14777 O O . ARG D 1 461 ? -73.696 -61.410 20.622 1.00 31.32 490 ARG D O 1
ATOM 14785 N N . ILE D 1 462 ? -71.738 -60.375 20.251 1.00 29.58 491 ILE D N 1
ATOM 14786 C CA . ILE D 1 462 ? -71.068 -60.902 21.416 1.00 28.23 491 ILE D CA 1
ATOM 14787 C C . ILE D 1 462 ? -71.722 -60.337 22.690 1.00 28.81 491 ILE D C 1
ATOM 14788 O O . ILE D 1 462 ? -72.049 -61.082 23.607 1.00 29.58 491 ILE D O 1
ATOM 14793 N N . LEU D 1 463 ? -71.949 -59.033 22.727 1.00 28.34 492 LEU D N 1
ATOM 14794 C CA . LEU D 1 463 ? -72.612 -58.444 23.883 1.00 29.41 492 LEU D CA 1
ATOM 14795 C C . LEU D 1 463 ? -74.058 -58.875 24.044 1.00 30.44 492 LEU D C 1
ATOM 14796 O O . LEU D 1 463 ? -74.545 -58.957 25.159 1.00 32.51 492 LEU D O 1
ATOM 14801 N N . GLY D 1 464 ? -74.727 -59.199 22.953 1.00 30.31 493 GLY D N 1
ATOM 14802 C CA . GLY D 1 464 ? -76.146 -59.571 23.008 1.00 31.86 493 GLY D CA 1
ATOM 14803 C C . GLY D 1 464 ? -76.422 -61.019 23.363 1.00 32.02 493 GLY D C 1
ATOM 14804 O O . GLY D 1 464 ? -77.570 -61.400 23.551 1.00 34.45 493 GLY D O 1
ATOM 14805 N N . SER D 1 465 ? -75.384 -61.850 23.419 1.00 30.19 494 SER D N 1
ATOM 14806 C CA . SER D 1 465 ? -75.563 -63.302 23.570 1.00 30.96 494 SER D CA 1
ATOM 14807 C C . SER D 1 465 ? -74.518 -63.943 24.437 1.00 30.20 494 SER D C 1
ATOM 14808 O O . SER D 1 465 ? -73.310 -63.981 24.076 1.00 27.62 494 SER D O 1
ATOM 14811 N N . ALA D 1 466 ? -74.943 -64.438 25.592 1.00 31.29 495 ALA D N 1
ATOM 14812 C CA . ALA D 1 466 ? -74.038 -65.165 26.481 1.00 31.12 495 ALA D CA 1
ATOM 14813 C C . ALA D 1 466 ? -73.422 -66.384 25.775 1.00 30.19 495 ALA D C 1
ATOM 14814 O O . ALA D 1 466 ? -72.248 -66.714 26.006 1.00 28.43 495 ALA D O 1
ATOM 14816 N N . ASP D 1 467 ? -74.200 -67.059 24.925 1.00 31.43 496 ASP D N 1
ATOM 14817 C CA . ASP D 1 467 ? -73.680 -68.196 24.156 1.00 32.56 496 ASP D CA 1
ATOM 14818 C C . ASP D 1 467 ? -72.536 -67.752 23.261 1.00 28.79 496 ASP D C 1
ATOM 14819 O O . ASP D 1 467 ? -71.497 -68.416 23.174 1.00 26.24 496 ASP D O 1
ATOM 14824 N N . ARG D 1 468 ? -72.697 -66.621 22.584 1.00 28.79 497 ARG D N 1
ATOM 14825 C CA . ARG D 1 468 ? -71.642 -66.149 21.704 1.00 28.24 497 ARG D CA 1
ATOM 14826 C C . ARG D 1 468 ? -70.382 -65.752 22.484 1.00 25.57 497 ARG D C 1
ATOM 14827 O O . ARG D 1 468 ? -69.258 -66.029 22.063 1.00 22.81 497 ARG D O 1
ATOM 14835 N N . LEU D 1 469 ? -70.585 -65.124 23.618 1.00 24.59 498 LEU D N 1
ATOM 14836 C CA . LEU D 1 469 ? -69.472 -64.764 24.485 1.00 23.87 498 LEU D CA 1
ATOM 14837 C C . LEU D 1 469 ? -68.683 -65.974 24.898 1.00 23.77 498 LEU D C 1
ATOM 14838 O O . LEU D 1 469 ? -67.456 -65.964 24.812 1.00 21.60 498 LEU D O 1
ATOM 14843 N N . MET D 1 470 ? -69.382 -67.016 25.336 1.00 25.37 499 MET D N 1
ATOM 14844 C CA . MET D 1 470 ? -68.714 -68.220 25.772 1.00 26.65 499 MET D CA 1
ATOM 14845 C C . MET D 1 470 ? -67.981 -68.926 24.634 1.00 24.09 499 MET D C 1
ATOM 14846 O O . MET D 1 470 ? -66.951 -69.518 24.863 1.00 21.37 499 MET D O 1
ATOM 14851 N N . GLU D 1 471 ? -68.483 -68.795 23.423 1.00 24.36 500 GLU D N 1
ATOM 14852 C CA . GLU D 1 471 ? -67.835 -69.370 22.256 1.00 25.63 500 GLU D CA 1
ATOM 14853 C C . GLU D 1 471 ? -66.508 -68.663 21.966 1.00 23.28 500 GLU D C 1
ATOM 14854 O O . GLU D 1 471 ? -65.534 -69.287 21.592 1.00 21.30 500 GLU D O 1
ATOM 14860 N N . VAL D 1 472 ? -66.493 -67.339 22.119 1.00 21.55 501 VAL D N 1
ATOM 14861 C CA . VAL D 1 472 ? -65.274 -66.569 21.973 1.00 21.68 501 VAL D CA 1
ATOM 14862 C C . VAL D 1 472 ? -64.231 -66.999 23.013 1.00 19.66 501 VAL D C 1
ATOM 14863 O O . VAL D 1 472 ? -63.073 -67.257 22.658 1.00 18.81 501 VAL D O 1
ATOM 14867 N N . ILE D 1 473 ? -64.665 -67.138 24.263 1.00 18.95 502 ILE D N 1
ATOM 14868 C CA . ILE D 1 473 ? -63.771 -67.572 25.338 1.00 18.49 502 ILE D CA 1
ATOM 14869 C C . ILE D 1 473 ? -63.189 -68.955 25.055 1.00 17.99 502 ILE D C 1
ATOM 14870 O O . ILE D 1 473 ? -61.991 -69.197 25.174 1.00 17.39 502 ILE D O 1
ATOM 14875 N N . ARG D 1 474 ? -64.051 -69.862 24.663 1.00 17.87 503 ARG D N 1
ATOM 14876 C CA . ARG D 1 474 ? -63.669 -71.217 24.379 1.00 18.59 503 ARG D CA 1
ATOM 14877 C C . ARG D 1 474 ? -62.665 -71.299 23.240 1.00 18.68 503 ARG D C 1
ATOM 14878 O O . ARG D 1 474 ? -61.676 -72.063 23.299 1.00 17.72 503 ARG D O 1
ATOM 14886 N N . GLU D 1 475 ? -62.921 -70.569 22.164 1.00 21.40 504 GLU D N 1
ATOM 14887 C CA . GLU D 1 475 ? -62.010 -70.583 21.018 1.00 24.19 504 GLU D CA 1
ATOM 14888 C C . GLU D 1 475 ? -60.595 -70.032 21.392 1.00 21.53 504 GLU D C 1
ATOM 14889 O O . GLU D 1 475 ? -59.569 -70.501 20.876 1.00 19.94 504 GLU D O 1
ATOM 14895 N N . GLU D 1 476 ? -60.562 -68.991 22.211 1.00 20.22 505 GLU D N 1
ATOM 14896 C CA . GLU D 1 476 ? -59.309 -68.481 22.706 1.00 20.20 505 GLU D CA 1
ATOM 14897 C C . GLU D 1 476 ? -58.510 -69.562 23.487 1.00 19.39 505 GLU D C 1
ATOM 14898 O O . GLU D 1 476 ? -57.270 -69.655 23.364 1.00 19.08 505 GLU D O 1
ATOM 14904 N N . LEU D 1 477 ? -59.197 -70.283 24.353 1.00 17.80 506 LEU D N 1
ATOM 14905 C CA . LEU D 1 477 ? -58.553 -71.351 25.141 1.00 19.33 506 LEU D CA 1
ATOM 14906 C C . LEU D 1 477 ? -58.039 -72.451 24.242 1.00 19.61 506 LEU D C 1
ATOM 14907 O O . LEU D 1 477 ? -56.945 -72.938 24.465 1.00 19.71 506 LEU D O 1
ATOM 14912 N N . GLU D 1 478 ? -58.840 -72.881 23.267 1.00 20.85 507 GLU D N 1
ATOM 14913 C CA . GLU D 1 478 ? -58.389 -73.868 22.305 1.00 22.07 507 GLU D CA 1
ATOM 14914 C C . GLU D 1 478 ? -57.109 -73.407 21.583 1.00 21.31 507 GLU D C 1
ATOM 14915 O O . GLU D 1 478 ? -56.206 -74.204 21.331 1.00 19.67 507 GLU D O 1
ATOM 14921 N N . LEU D 1 479 ? -57.046 -72.139 21.231 1.00 20.27 508 LEU D N 1
ATOM 14922 C CA . LEU D 1 479 ? -55.873 -71.610 20.552 1.00 22.32 508 LEU D CA 1
ATOM 14923 C C . LEU D 1 479 ? -54.633 -71.610 21.468 1.00 20.77 508 LEU D C 1
ATOM 14924 O O . LEU D 1 479 ? -53.559 -71.989 21.020 1.00 20.28 508 LEU D O 1
ATOM 14929 N N . VAL D 1 480 ? -54.806 -71.238 22.731 1.00 19.58 509 VAL D N 1
ATOM 14930 C CA . VAL D 1 480 ? -53.720 -71.361 23.736 1.00 19.92 509 VAL D CA 1
ATOM 14931 C C . VAL D 1 480 ? -53.188 -72.804 23.849 1.00 19.56 509 VAL D C 1
ATOM 14932 O O . VAL D 1 480 ? -51.977 -73.046 23.822 1.00 20.57 509 VAL D O 1
ATOM 14936 N N . ARG D 1 481 ? -54.100 -73.759 23.891 1.00 17.91 510 ARG D N 1
ATOM 14937 C CA . ARG D 1 481 ? -53.692 -75.151 23.920 1.00 19.62 510 ARG D CA 1
ATOM 14938 C C . ARG D 1 481 ? -52.901 -75.550 22.696 1.00 21.30 510 ARG D C 1
ATOM 14939 O O . ARG D 1 481 ? -51.886 -76.247 22.819 1.00 20.95 510 ARG D O 1
ATOM 14947 N N . GLU D 1 482 ? -53.379 -75.183 21.506 1.00 22.25 511 GLU D N 1
ATOM 14948 C CA . GLU D 1 482 ? -52.668 -75.498 20.276 1.00 26.14 511 GLU D CA 1
ATOM 14949 C C . GLU D 1 482 ? -51.273 -74.835 20.261 1.00 25.12 511 GLU D C 1
ATOM 14950 O O . GLU D 1 482 ? -50.314 -75.406 19.754 1.00 24.65 511 GLU D O 1
ATOM 14956 N N . GLN D 1 483 ? -51.197 -73.582 20.676 1.00 23.22 512 GLN D N 1
ATOM 14957 C CA . GLN D 1 483 ? -49.951 -72.827 20.506 1.00 25.01 512 GLN D CA 1
ATOM 14958 C C . GLN D 1 483 ? -48.916 -73.176 21.573 1.00 23.08 512 GLN D C 1
ATOM 14959 O O . GLN D 1 483 ? -47.734 -73.155 21.291 1.00 23.77 512 GLN D O 1
ATOM 14965 N N . PHE D 1 484 ? -49.348 -73.430 22.789 1.00 20.78 513 PHE D N 1
ATOM 14966 C CA . PHE D 1 484 ? -48.426 -73.572 23.975 1.00 20.65 513 PHE D CA 1
ATOM 14967 C C . PHE D 1 484 ? -48.485 -74.908 24.686 1.00 21.67 513 PHE D C 1
ATOM 14968 O O . PHE D 1 484 ? -47.623 -75.228 25.544 1.00 23.08 513 PHE D O 1
ATOM 14976 N N . GLY D 1 485 ? -49.477 -75.733 24.363 1.00 22.50 514 GLY D N 1
ATOM 14977 C CA . GLY D 1 485 ? -49.624 -77.008 25.055 1.00 21.82 514 GLY D CA 1
ATOM 14978 C C . GLY D 1 485 ? -48.458 -77.923 24.759 1.00 22.97 514 GLY D C 1
ATOM 14979 O O . GLY D 1 485 ? -47.953 -77.968 23.643 1.00 25.06 514 GLY D O 1
ATOM 14980 N N . ASP D 1 486 ? -47.972 -78.614 25.766 1.00 22.76 515 ASP D N 1
ATOM 14981 C CA . ASP D 1 486 ? -46.844 -79.546 25.572 1.00 23.06 515 ASP D CA 1
ATOM 14982 C C . ASP D 1 486 ? -47.156 -80.846 26.323 1.00 22.83 515 ASP D C 1
ATOM 14983 O O . ASP D 1 486 ? -48.176 -80.953 26.991 1.00 19.95 515 ASP D O 1
ATOM 14988 N N . LYS D 1 487 ? -46.224 -81.771 26.298 1.00 23.30 516 LYS D N 1
ATOM 14989 C CA . LYS D 1 487 ? -46.382 -83.080 26.906 1.00 25.73 516 LYS D CA 1
ATOM 14990 C C . LYS D 1 487 ? -46.134 -83.091 28.425 1.00 24.67 516 LYS D C 1
ATOM 14991 O O . LYS D 1 487 ? -45.345 -82.321 28.961 1.00 23.15 516 LYS D O 1
ATOM 14997 N N . ARG D 1 488 ? -46.822 -84.012 29.082 1.00 23.73 517 ARG D N 1
ATOM 14998 C CA . ARG D 1 488 ? -46.602 -84.282 30.522 1.00 22.79 517 ARG D CA 1
ATOM 14999 C C . ARG D 1 488 ? -45.157 -84.780 30.740 1.00 22.73 517 ARG D C 1
ATOM 15000 O O . ARG D 1 488 ? -44.625 -85.530 29.909 1.00 21.39 517 ARG D O 1
ATOM 15008 N N . ARG D 1 489 ? -44.532 -84.328 31.828 1.00 22.26 518 ARG D N 1
ATOM 15009 C CA . ARG D 1 489 ? -43.192 -84.741 32.203 1.00 24.14 518 ARG D CA 1
ATOM 15010 C C . ARG D 1 489 ? -43.176 -85.713 33.393 1.00 25.50 518 ARG D C 1
ATOM 15011 O O . ARG D 1 489 ? -42.392 -86.626 33.392 1.00 25.92 518 ARG D O 1
ATOM 15019 N N . THR D 1 490 ? -44.043 -85.485 34.379 1.00 25.47 519 THR D N 1
ATOM 15020 C CA . THR D 1 490 ? -44.076 -86.216 35.609 1.00 26.74 519 THR D CA 1
ATOM 15021 C C . THR D 1 490 ? -45.002 -87.439 35.430 1.00 27.77 519 THR D C 1
ATOM 15022 O O . THR D 1 490 ? -46.142 -87.295 34.992 1.00 27.09 519 THR D O 1
ATOM 15026 N N . GLU D 1 491 ? -44.519 -88.626 35.774 1.00 28.04 520 GLU D N 1
ATOM 15027 C CA . GLU D 1 491 ? -45.365 -89.824 35.750 1.00 30.30 520 GLU D CA 1
ATOM 15028 C C . GLU D 1 491 ? -46.178 -89.888 37.047 1.00 31.63 520 GLU D C 1
ATOM 15029 O O . GLU D 1 491 ? -45.611 -89.749 38.129 1.00 31.87 520 GLU D O 1
ATOM 15035 N N . ILE D 1 492 ? -47.477 -90.159 36.947 1.00 31.92 521 ILE D N 1
ATOM 15036 C CA . ILE D 1 492 ? -48.298 -90.353 38.123 1.00 35.11 521 ILE D CA 1
ATOM 15037 C C . ILE D 1 492 ? -48.532 -91.841 38.371 1.00 40.39 521 ILE D C 1
ATOM 15038 O O . ILE D 1 492 ? -49.027 -92.514 37.501 1.00 38.82 521 ILE D O 1
ATOM 15043 N N . THR D 1 493 ? -48.131 -92.311 39.553 1.00 44.54 522 THR D N 1
ATOM 15044 C CA . THR D 1 493 ? -48.393 -93.686 40.014 1.00 53.41 522 THR D CA 1
ATOM 15045 C C . THR D 1 493 ? -49.212 -93.661 41.315 1.00 57.95 522 THR D C 1
ATOM 15046 O O . THR D 1 493 ? -49.470 -92.620 41.938 1.00 60.68 522 THR D O 1
#

CATH classification: 3.90.199.10 (+1 more: 1.10.268.10)

Secondary structure (DSSP, 8-state):
-PPBTTT---HHHHHHHHHHHHTT--TTS--EEHHHHHHHHHHHT--S-HHHHHHHHHHHH-TTT-SS-SEEEES----TT-PPPPPGGG-EEEE-HHHHHHTTTGGGT-S-EEE-TTSSSEEESS---SS-HHHHH-EEE---EEE----HHHHHHHHHHHHH-TT--HHHHHTT--S---TT--EEE-HHHHHHHHHHSEEEEEEE-EEEEEE-TTT--EEEEEEE--TT--HHHHHHHHHHHHHTTSS--EEEEEE--BTTB--EEEEEPTTS-HHHHHHHHHHHSTTEEEEEEE-EEEETTEEEE--HHHHHHHHHHHHHHHHHHHHHHHHHHHHHHHHHHHHHHHHHHTHHHHHHHHHH-SSHHHHHHHHHHS-EE-GGGHHHHH---TTS-TT--TTSEEETTEEE--HHHHHHHHH-BGGGGSHHHHHHHHHHHHHHHHHHHHHHHHHH-HHHHHHHHHHHHHHHHHHH-----SEE-/-PPBTTT---HHHHHHHHHHHHTT--TTS--EEHHHHHHHHHHHT--S--SHHHHHHHHHH-TTT-SS-SEEEES----TT-PPPPPTTT-EEEE-HHHHHHTTTGGGT-S-EEE-TTSS-EEESS---SS-HHHHH-B---BB----HHHHHHHHHHHHH-TT--HHHHHTT--S---TT--EE--SHHHHHHHHHSEEEEEEE-EEEEEE-TTT--EEEEEEE--TT--HHHHHHHHHHHHHTTSS--EEEEEE--BTTB--EEEEEPTTS-HHHHHHHHHHHSTTEEEEEEE-EEEETTEEEE--HHHHHHHHHHHHHHHHHHHHHHHHHHHHHHHHHHHHHHHHHTTHHHHHHHHHT-SSHHHHHHHHHHS-EE-GGGHHHHHTTS--TTS-TT--TTSEEETTEEE--HHHHHHHHT-BGGGGSHHHHHHHHHHHHHHHHHHHHHHHHHH-HHHHHHHHHHHHHHHHHHH-----SEE-/-PPBTTT---HHHHHHHHHHHHTT--TTS--EEHHHHHHHHHHHT--S-HHHHHHHHHHHH-TTT-SS-SEEEES----TT-PPPPPTTT-EEEE-HHHHHHTTTGGGT-S-EEE-TTSSSEEESS---SS-HHHHH-EEE---EEE----HHHHHHHHHHHHH-TT--HHHHHTT--S---TT--EEE-HHHHHHHHHHSEEEEEEE-EEEEEE-TTT--EEEEEEE--TT--HHHHHHHHHHHHHTTSS--EEEEEE--BTTB--EEEEEPTTS-HHHHHHHHHHHSTTEEEEEEE-EEEETTEEEE--HHHHHHHHHHHHHHHHHHHHHHHHHHHHHHHHHHHHHHHHHHTHHHHHHHHHT-SSHHHHHHHHHHS-EE-GGGHHHH---TTS-TT--TTSEEETTEEE--HHHHHHHHT-BGGGGSHHHHHHHHHHHHHHHHHHHHHHHHHT-HHHHHHHHHHHHHHHHHHH-----SEE-/-PPBTTT---HHHHHHHHHHHHTT--TTS--EEHHHHHHHHHHHT----SSHHHHHHHHHH-TTT-SS-SEEEES----TT-PPPPPTTT-EEEE-HHHHHHTTTGGGT-S-EEE-TTSSSEEESS---SS-HHHHH-B---BB----HHHHHHHHHHHHH-TT--HHHHHTT--S---TT--EEE-SHHHHHHHHHSEEEEEEE-EEEEEE-TTT--EEEEEEE--TT--HHHHHHHHHHHHHTTSS--EEEEEE--BTTB--EEEEEPTTS-HHHHHHHHHHHSTTEEEEEEE-EEEETTEEEE--HHHHHHHHHHHHHHHHHHHHHHHHHHHHHHHHHHHHHHHHHTTHHHHHHHHHT-SSHHHHHHHHHHS-EE-GGGHHHHHTTS--TTS-TT--TTSEEETTEEE--HHHHHHHHT-BGGGGSHHHHHHHHHHHHHHHHHHHHHHHHHH-HHHHHHHHHHHHHHHHHHH-----SEE-

Foldseek 3Di:
DFAALQLQDDQLLQLLLVLQVVVVLAPPDDWAQQVVSLVSSCVAANVDDSVVSVLSQLLLCDLLQFVQRQKPKDAASDDLLGGHGDDRRPITIGTDPQNCQQAPCVVQQLFDWDAGPPRPDTGGPGHLHLFSRCAQGPDADDCGAGHAHFFRLLLLVLLLVCLVPVPQDLVNSCVSGQAHFGSQAAAKEDSVQRSCCQRFVKGKIKGAFDKDWDADPVPRWIKIKTFTFDRPHNPNVQQVVVVVCPVVVVQDFWPDWDWPADPVGTIIITTGHPPDDPVVSVVSSCVRTRSMDMGIHHHWHADPRDIDRDHNSRSSVSNVVSNLSSLLSSLVSLLLVLLVLLLLLQLQQQCLQVVVVLVVLVVPQPDLVSSLCVCQVDWGARHPCQCVQPVPCLSHRPPDDPVAQDDPRTGHDDSVSSVSNVVDDPVCNDPVNVVVSSVSSVVSVVVSVVSVVCNVDPVNSSVVSSVSSVVCCVPPGDDGRYHYD/DFAALQLQDDVLLQLLLVLLVVVVLAPPDDWDQQVVSLVSSCVAANVDPDCPNVLSQLLLCDLLQFVQRQKPKDAASDDLLRGHGDDRRPITIGTDPQNCQQAPCVVQQLFDWDAHPPRPDITGPGHLHLFSRCAQGPDPVAGHAHAFRLLLLVLLLVCLVPVPQDLVNSCVSGVAHFGSQAAAWEDRPQRSVCQRFVKGKIKGAWDKDWDADPVPRWIKIKTFTFDRPHRPNVQQVVVVVCPVVVVQDFWPDWDWPADPVGTIIITTGHPPDDPVVSVVSSCVRTRSMDMGIHHHWHADPRDIDRDHNSRSSVSNVVSNLSSLLSSLVSLLLVLLVLLLLLQLQQQCLLVVVVLCVLVVPQPDLVSSLCVCQVDWGARHPCQCVQCPVNDPLSHRPPDDPVAQDDPRTGHDDSVSSVSNVVDDPVCNDPVNVVVSSVSSVVSVVVSVLSVVCNVDPVNVSVVSSVSSVVCCVVPGDDRRYHYD/DFAALQLQDDQLLQLLLVLLVVVVLAPPDDWDQQVVSLVSSCVAANVDDSVVSSLSQLLLCDLLRFVQRQKPKDAASDDLLRGHRDDRRPITIGTDPQNCQQAPCVVQQLFDWDAGPPRPDTGGPGHLHLFSRCAQGPDADDCGAGHAHFFRLLLLVLLVQCLVPVPQDLVNSCVSGQAHFGSQAFAKEDSVQRSCCQRFVKGKIKGAWDKDWDADPVPRWIKIKTFTFDRPHRPNVQQVVVVVCPVVVVQDFWPDWDWPADPVGTIIITTGHPPDDPVVSVVSSCVRTRSMDMGIHHHWHADPNDIDRDHNSRSSVSNLVSNLSSLLSSLVSLLQVLLVLLLLLQLQQLCLQVVVVLVVLVVPQPDLVSSLCVCQVDWGARHPCQVVQPPPLSHRPPDDPVAQDDPRTGHDDSVSSVSNVVDDPVCNDPVNVVVSSVSSVVSVVSSVVSVVCSVDPVNSVVVSSVSSVVCCVPPGDDRRYHYD/DFAALQLQDDQLLQLLLVLLVVVVLAPPDDWDQQVVSLVSSCVAANVDPDCPNVLSQLLLCDLLQFVQRQKPKDAASDDLLGDHRDDRRPITIGTDPQNCQQAPCVVLQLFDWDAGPPRPDITGPGHLHLFSRCAQGPDPVAGHAHAFRLLLLVLLLVCLVPVPQDLVNSCVSGQAHFGSQAAAKEDSPQRSCCQRFVKGKIKGAWDKDWDADPVPRWIKIKTFTADRPHRPNVQQVVVVVCPVVVVQDFWPDWDWPADPVGTIIITTGHPPDDPVVSVVSSCVRTRSMDMGIHHHWHADVNDIDRAHNSRSSVSNVVSNLSSLLSSLVSLLLVLLVLLLLLQLVQQCLQVVVVLVVLVVPQPDLVSSLCVCQVDWGARHPCQCVQCPVNDPLSHRPPDDPVAQDDPRTGHDDSVSSVSNVVDDPVCNDPVNVVVSSVSSVVSVVSSVLSVVCNVDPVNVSVVSSVSSVVCCVVPGDDGRYHYD

Nearest PDB structures (foldseek):
  4ckk-assembly2_D  TM=9.993E-01  e=1.989E-84  Escherichia coli
  8j9t-assembly1_B  TM=9.965E-01  e=8.261E-80  Salmonella enterica subsp. enterica serovar Typhi str. CT18
  8qqs-assembly1_A  TM=9.741E-01  e=1.030E-75  Escherichia coli
  8qdx-assembly1_C  TM=9.737E-01  e=2.540E-75  Escherichia coli
  8qqi-assembly1_A  TM=9.531E-01  e=4.256E-72  Escherichia coli

Solvent-accessible surface area: 84141 Å² total; per-residue (Å²): 93,33,0,16,4,69,0,7,6,37,49,31,44,17,49,0,0,30,0,0,52,76,35,26,0,29,101,88,102,83,57,66,46,0,0,46,0,0,0,12,0,0,1,19,6,28,5,82,21,19,75,49,0,22,92,19,0,13,106,7,11,22,75,50,14,8,3,18,73,8,1,44,31,90,55,82,18,18,37,37,42,53,90,95,25,31,51,16,65,135,0,47,0,53,0,14,109,11,0,46,34,1,7,16,16,10,123,43,115,0,6,86,72,72,82,11,69,38,53,96,55,120,10,3,64,5,0,0,0,39,3,7,4,2,3,0,15,12,20,48,27,106,123,69,3,37,4,1,1,0,3,0,39,27,0,0,40,0,0,8,14,31,39,101,71,79,126,20,63,27,140,16,0,38,144,66,0,37,0,0,0,0,12,22,15,0,29,0,67,27,131,201,9,1,66,59,0,0,119,53,0,120,12,125,1,86,0,64,0,79,23,72,48,72,97,71,113,103,98,45,96,40,34,0,2,0,65,47,2,0,14,107,5,38,11,24,124,3,30,94,76,1,49,81,1,48,105,99,89,149,4,132,7,10,58,33,44,103,60,68,33,98,116,145,38,46,93,0,6,0,50,0,98,86,136,23,90,0,54,85,4,16,92,60,0,20,90,61,12,88,0,51,26,56,10,34,4,27,1,13,1,57,43,138,63,118,77,57,82,4,36,0,51,58,4,1,28,9,5,6,142,6,1,112,81,0,0,47,68,24,2,79,43,45,11,70,128,5,26,59,90,0,2,31,2,20,0,11,2,2,4,19,38,20,11,92,68,4,15,45,35,0,100,147,8,86,52,28,76,42,0,18,88,40,0,46,67,101,47,28,134,7,52,139,8,33,84,27,6,78,133,111,101,36,5,63,7,146,139,19,96,107,84,53,2,42,94,148,35,55,0,59,4,16,80,105,0,0,75,20,1,0,47,12,94,4,37,28,11,0,36,87,41,51,45,84,21,39,90,61,2,105,47,15,35,106,91,3,59,74,19,63,137,18,71,71,42,78,124,46,21,47,85,17,0,66,94,25,0,59,87,3,80,141,100,40,28,54,182,73,104,1,82,20,76,104,33,0,17,4,78,0,7,5,43,59,32,44,13,63,0,0,34,0,0,49,81,36,26,0,26,101,88,104,83,56,65,41,0,0,41,0,6,0,6,0,9,1,15,14,32,5,97,57,84,70,31,2,32,76,17,0,14,114,7,10,22,77,49,7,19,4,17,72,8,1,43,30,90,59,83,17,17,39,36,48,52,88,98,28,30,47,24,72,134,1,46,0,52,0,14,110,12,0,49,36,0,6,16,18,12,121,38,96,3,8,88,71,69,80,18,72,39,46,94,50,116,20,3,67,6,0,0,0,39,2,6,4,3,2,0,16,11,20,75,117,14,38,4,1,1,0,2,0,38,26,0,0,42,0,0,12,16,38,35,84,69,64,127,20,63,26,139,17,0,39,145,65,0,36,0,0,0,0,12,22,15,0,26,0,61,30,133,207,13,1,61,64,0,0,102,59,0,121,12,105,4,89,0,58,0,78,23,50,26,44,89,70,108,106,74,46,102,42,33,0,2,0,56,46,2,0,18,102,5,43,11,30,86,2,30,106,90,1,42,75,6,48,168,96,162,86,4,88,6,11,58,34,45,104,61,69,33,99,121,104,37,47,95,0,6,0,52,1,97,84,134,24,88,0,98,84,4,7,76,61,0,22,91,69,14,88,0,47,27,62,12,37,4,27,1,14,1,57,40,153,63,120,80,84,77,1,35,0,50,47,5,1,28,8,5,6,73,8,1,112,66,1,0,46,88,26,1,86,34,49,11,106,128,6,27,51,91,0,4,40,2,19,0,12,2,2,4,19,36,21,14,74,67,4,8,79,37,0,72,136,7,82,36,20,61,83,0,58,86,38,0,52,65,101,51,26,134,7,53,140,6,34,84,26,6,64,79,109,66,69,68,38,5,70,6,158,126,19,67,101,100,69,2,43,94,149,34,55,0,62,6,8,73,82,0,0,54,18,1,0,53,10,71,0,30,51,15,0,37,86,41,46,45,62,15,36,89,62,1,104,46,16,33,104,90,2,38,51,18,60,136,16,68,70,42,79,104,76,18,43,48,17,0,26,98,24,1,57,98,3,68,104,102,39,28,54,128,72,104,0,81,19,79,97,29,0,16,4,66,0,6,5,34,49,31,44,15,61,0,0,32,0,0,49,79,35,16,0,34,102,97,107,85,57,66,46,0,0,46,0,0,0,11,0,0,0,21,5,26,4,81,21,18,74,49,0,21,83,19,0,10,74,7,11,13,77,50,24,26,4,17,73,6,2,41,31,90,58,71,18,18,40,38,42,50,89,97,27,29,42,17,38,62,0,46,0,52,0,15,108,12,0,42,35,0,8,17,20,12,122,38,106,1,6,88,72,72,97,10,67,36,52,96,57,81,8,3,63,4,0,0,0,39,3,6,4,3,3,0,16,10,20,56,27,106,124,70,3,37,5,0,1,0,2,0,33,27,0,0,50,0,1,25,13,37,31,99,69,63,129,22,64,24,73,17,0,38,150,66,0,37,0,0,0,0,13,22,15,0,28,0,66,27,130,197,9,0,65,58,0,0,118,55,0,123,13,124,1,87,0,65,0,80,21,51,49,48,96,70,114,107,87,45,95,42,30,0,14,0,79,44,2,1,26,114,6,37,9,24,123,3,30,94,88,1,48,76,10,48,81,106,101,66,4,129,9,11,49,33,45,102,24,69,25,96,116,142,37,46,103,1,4,0,53,1,38,85,115,24,87,0,54,84,4,17,93,60,0,21,90,67,14,87,0,52,25,56,12,34,4,27,1,14,1,55,55,166,64,119,79,49,81,5,35,0,52,60,4,1,29,10,5,8,81,5,0,63,79,0,1,48,60,35,8,58,36,49,13,129,118,5,40,58,91,0,9,43,3,22,0,10,3,2,4,20,44,20,12,60,69,4,14,48,37,0,91,147,8,88,45,26,67,41,0,57,89,39,0,52,65,101,48,28,59,7,53,107,12,33,97,35,18,121,137,74,36,18,71,7,103,143,19,98,109,96,52,2,44,60,108,35,64,0,77,6,16,117,96,0,0,56,19,1,0,51,10,70,5,32,52,11,0,37,37,42,49,106,92,16,37,76,60,5,106,46,15,59,104,91,2,52,68,27,62,158,22,51,72,33,77,121,84,28,56,97,25,3,61,105,19,0,68,88,2,90,135,100,40,29,54,80,72,101,1,79,19,72,104,32,0,18,4,68,0,7,6,44,56,36,45,16,64,0,0,32,0,0,49,81,38,26,0,27,130,86,102,82,55,65,44,0,0,41,0,5,0,6,0,10,0,15,9,27,7,68,64,94,72,34,2,29,79,18,0,15,107,7,10,24,78,49,14,8,4,19,74,7,1,44,31,92,58,81,17,17,35,38,43,52,79,92,29,27,53,23,80,137,0,44,0,51,0,14,42,11,0,50,35,0,8,18,21,14,125,47,93,1,7,85,78,75,109,12,74,38,53,99,56,48,12,3,66,6,0,0,0,39,3,7,4,3,4,0,16,12,21,72,118,14,40,4,1,1,0,2,0,29,26,0,0,39,0,0,8,14,29,36,97,71,122,124,23,64,30,74,17,0,36,151,65,0,35,0,0,0,0,13,22,14,0,24,0,70,31,125,82,14,0,51,74,0,0,132,53,0,123,13,115,2,79,0,71,0,78,22,74,48,73,97,70,113,100,104,44,53,42,28,0,1,0,64,45,2,0,14,112,5,40,10,24,124,3,30,92,88,1,48,75,5,46,135,100,133,87,4,78,7,10,67,32,43,103,63,70,34,92,119,137,35,46,95,0,3,0,56,8,99,113,135,25,90,0,53,84,4,16,92,62,0,20,88,68,13,89,0,48,29,62,12,40,4,28,0,14,1,58,39,135,63,120,79,84,80,1,36,0,53,48,5,1,29,8,5,6,152,4,1,54,77,0,0,45,63,26,1,86,38,44,9,106,130,5,26,52,93,0,4,30,2,19,0,11,3,2,2,15,36,21,14,75,67,1,6,80,35,0,83,138,7,83,36,25,72,78,0,29,88,37,0,50,65,102,50,26,131,6,52,142,8,34,85,26,6,63,80,109,55,67,102,40,4,65,7,157,130,20,99,109,83,55,2,44,94,147,34,52,0,62,6,16,122,106,0,0,68,19,1,0,47,9,90,4,37,52,11,0,37,78,22,49,95,107,16,28,61,51,2,105,101,15,34,107,90,3,60,56,18,61,133,17,68,70,39,80,122,44,22,45,89,17,0,64,104,25,0,71,90,3,88,138,103,46,29,52,176,72,103,1,80,18,78